Protein 8BOQ (pdb70)

InterPro domains:
  IPR000318 Nitrogenase component 1, conserved site [PS00090] (136-150)
  IPR000318 Nitrogenase component 1, conserved site [PS00699] (68-75)
  IPR000510 Nitrogenase/oxidoreductase, component 1 [PF00148] (49-447)
  IPR005974 Nitrogenase alpha chain [TIGR01284] (4-460)
  IPR010143 Nitrogenase component 1, alpha chain [PTHR43457] (7-465)
  IPR010143 Nitrogenase component 1, alpha chain [TIGR01862] (14-454)
  IPR011290 Nitrogenase iron-iron protein, alpha chain [TIGR01861] (1-514)

B-factor: mean 30.11, std 13.59, range [6.06, 196.69]

Nearest PDB structures (foldseek):
  8boq-assembly1_D  TM=1.002E+00  e=0.000E+00  Azotobacter vinelandii DJ
  8oie-assembly1_A  TM=9.974E-01  e=2.638E-89  Rhodobacter capsulatus SB 1003
  7adr-assembly1_A  TM=9.839E-01  e=3.164E-65  Azotobacter vinelandii
  5vpw-assembly1_C  TM=9.313E-01  e=4.954E-42  Clostridium pasteurianum
  9cjd-assembly1_C  TM=9.257E-01  e=2.451E-28  Azotobacter vinelandii

Solvent-accessible surface area: 67297 Å² total; per-residue (Å²): 79,69,30,55,3,117,28,0,108,84,9,83,78,11,94,124,18,0,2,54,29,12,186,55,43,61,9,19,85,7,7,0,41,10,79,78,97,3,24,0,1,4,5,13,14,2,3,10,0,5,9,0,1,4,13,30,1,0,10,1,3,34,39,1,0,2,2,0,0,0,3,30,2,29,0,0,6,6,14,11,13,44,2,3,7,1,85,59,109,13,19,6,12,15,34,7,1,0,0,13,1,45,106,142,22,42,116,180,19,1,68,127,11,0,28,62,5,0,58,37,2,6,155,23,7,83,118,11,75,47,0,1,0,2,19,0,8,0,0,28,46,33,54,13,72,1,57,48,13,2,97,64,1,40,141,99,43,119,88,7,18,2,0,5,0,34,2,9,5,19,28,7,12,0,9,1,14,0,4,62,85,2,0,40,10,1,3,88,63,12,10,36,72,38,118,26,143,64,80,10,50,32,0,0,0,0,0,1,2,22,0,11,2,0,1,10,15,17,0,16,5,7,0,84,43,0,24,5,30,34,18,7,7,1,0,0,13,3,40,0,44,22,0,25,1,0,20,117,8,76,0,0,0,1,6,20,2,10,3,0,17,10,0,0,8,31,0,54,104,101,91,35,7,3,11,4,10,3,7,0,2,0,14,68,21,0,19,31,4,0,62,24,0,0,4,10,22,57,10,59,110,58,0,127,58,8,24,68,111,23,38,71,96,12,98,31,0,4,28,13,0,58,58,11,0,97,52,52,69,0,0,0,8,2,4,8,10,41,0,1,2,0,0,41,6,0,36,101,27,0,10,4,80,1,19,0,0,9,0,37,22,0,6,12,11,1,1,2,8,0,11,3,8,2,15,91,48,5,1,1,0,0,10,0,2,13,35,0,11,57,42,0,10,118,87,34,122,10,46,0,2,0,0,10,10,9,26,0,4,23,0,19,6,52,66,12,18,22,0,5,0,57,10,0,11,12,0,2,0,11,0,0,21,4,0,0,0,0,0,25,0,0,1,3,1,16,25,8,0,3,48,59,0,2,32,16,55,6,40,106,107,129,23,72,117,21,55,26,3,0,58,15,25,38,70,57,10,7,54,154,34,62,110,83,29,134,97,30,168,94,38,87,55,16,73,23,50,55,44,8,7,48,91,22,108,142,97,166,55,94,101,84,146,128,197,104,8,86,35,76,124,12,75,43,58,1,7,5,4,3,2,4,1,18,10,4,1,0,0,0,8,1,0,11,0,4,76,44,14,4,0,0,0,0,0,2,6,4,32,3,30,21,1,1,35,4,1,0,0,4,4,9,4,18,5,70,1,1,12,0,2,2,9,88,98,4,14,115,162,32,3,36,46,48,0,48,71,0,0,40,9,0,2,29,17,19,99,99,6,69,0,0,0,0,0,3,2,6,1,2,52,41,42,56,20,90,1,81,28,8,17,131,119,6,60,98,18,36,18,137,141,106,20,92,148,63,89,20,33,8,8,17,0,75,0,23,14,15,44,20,5,5,4,20,0,6,13,17,0,2,46,5,0,0,114,72,6,6,111,88,142,61,88,48,105,54,0,0,0,6,3,5,25,19,17,8,4,4,0,139,30,0,79,73,2,7,55,61,3,99,12,126,25,4,6,1,8,33,7,60,26,0,28,2,5,11,21,35,111,13,77,16,86,10,62,1,63,0,32,10,117,40,0,67,24,0,0,11,1,98,0,0,2,0,3,11,73,11,2,2,30,80,0,0,89,50,0,75,183,121,36,150,3,68,22,40,44,10,28,4,0,3,1,0,5,1,0,3,9,3,0,21,24,0,45,139,24,22,61,72,92,9,38,108,47,0,6,82,57,7,1,21,0,1,5,9,0,30,28,1,2,19,9,4,0,16,31,29,71,0,1,0,1,1,20,0,0,19,0,0,0,1,0,1,3,1,7,2,0,2,2,48,0,6,0,0,1,0,14,7,53,37,92,131,1,80,83,1,72,21,0,102,10,0,77,141,45,6,97,42,57,3,40,0,0,15,27,5,1,1,9,18,1,7,36,26,26,117,90,116,59,32,120,22,53,0,1,0,0,1,0,2,3,1,18,7,10,8,52,56,75,12,17,8,12,9,3,18,21,0,6,0,0,29,5,6,21,22,47,29,20,12,6,0,6,22,0,0,16,16,1,0,4,34,2,0,19,28,10,0,32,19,12,13,72,84,99,51,9,10,23,1,0,5,7,18,146,164,56,44,134,38,135,48,39,71,97,1,73,55,0,8,67,20,0,17,41,34,10,9,6,0,4,7,10,18,24,105,10,2,98,56,11,0,33,48,2,3,100,2,0,55,29,42,24,2,60,72,131,31,84,63,90,70,50,49,19,62,10,14,41,0,8,0,20,12,4,0,39,18,0,86,122,94,36,82,53,2,89,105,36,45,126,136,78,7,22,40,0,7,90,3,0,58,52,35,0,26,29,8,0,25,81,12,25,67,12,125,38,9,90,68,174,138,30,80,70,32,53,2,120,29,1,99,87,9,86,78,9,93,120,18,0,2,53,28,14,196,58,45,61,12,18,87,8,9,0,36,9,81,79,94,2,25,0,1,4,5,12,15,4,10,10,0,4,9,0,1,4,12,20,0,0,10,0,4,34,37,1,0,4,1,0,0,0,2,30,2,28,0,0,7,6,12,11,14,44,2,3,6,1,82,62,109,13,13,6,10,13,35,8,1,0,0,14,1,46,108,146,19,40,121,180,21,0,68,165,12,0,52,74,5,0,72,38,2,6,171,23,7,89,126,9,72,47,0,1,0,2,20,0,7,0,0,28,44,31,56,13,70,1,55,43,14,1,98,71,1,47,144,97,42,114,92,7,17,1,0,3,1,35,2,7,5,21,32,6,10,1,20,1,14,0,3,62,86,3,0,38,9,1,3,88,63,12,11,36,74,41,116,31,147,77,97,30,111,32,0,0,0,0,0,1,3,23,0,12,2,0,1,12,15,15,0,17,5,9,0,85,40,0,25,5,31,34,16,8,6,2,0,0,12,2,40,0,45,20,0,25,1,0,20,119,8,75,0,0,0,0,6,20,1,7,3,0,18,11,0,0,11,28,0,61,98,102,91,33,5,4,11,2,10,3,7,0,1,0,13,64,20,0,17,30,4,0,61,22,0,0,6,11,27,60,12,60,106,46,0,125,54,5,26,71,98,22,40,73,97,18,97,27,0,5,26,14,0,60,54,14,0,95,52,47,66,0,0,0,7,2,5,5,10,38,0,2,1,0,0,40,6,0,37,106,27,0,11,4,93,1,16,0,0,8,0,35,17,0,8,12,15,1,1,2,6,0,13,4,6,0,19,87,48,4,0,1,0,0,11,1,3,13,36,0,11,56,40,0,10,118,77,32,122,9,46,0,2,0,0,9,9,11,28,0,2,24,0,19,7,52,69,13,20,24,0,5,0,60,9,1,11,13,0,2,0,11,0,0,22,3,0,0,0,0,0,27,1,0,0,2,1,16,23,7,0,2,47,46,0,2,33,47,45,12,36,113,122,119,32,109,106,48,71,35,4,0,112,17,21,42,65,48,11,10,53,151,33,61,114,83,28,117,108,38,180,93,41,89,53,16,73,21,48,60,41,8,6,57,89,21,112,142,99,164,49,97,100,92,204,107,7,94,34,74,121,10,73,41,60,2,8,5,4,2,2,5,3,18,6,3,1,0,0,0,7,1,1,11,0,4,74,47,13,5,0,0,0,0,0,1,7,3,30,3,29,21,1,1,36,4,1,0,0,4,5,9,4,18,6,68,1,0,12,0,2,2,9,85,106,8,10,113,171,33,2,37,44,45,0,48,73,0,0,40,9,0,2,28,16,18,101,97,7,63,0,0,0,0,0,2,2,6,0,1,49,38,43,53,16,92,1,82,28,10,15,131,118,4,60,109,22,33,19,141,137,107,23,95,148,65,89,21,35,7,8,16,0,76,0,21,12,18,35,18,4,5,4,21,0,6,12,18,0,2,49,5,0,0,120,68,0,6,82,81,146,63,86,49,104,61,0,0,0,7,3,5,26,21,15,8,4,3,0,140,30,0,77,73,1,7,53,61,4,98,14,123,24,4,7,1,7,31,8,57,26,0,26,2,4,11,22,40,107,16,74,16,84,8,64,1,63,0,37,11,117,41,0,52,27,0,0,11,0,100,1,0,3,0,4,10,68,11,2,2,29,86,0,0,86,42,1,74,190,118,40,151,3,69,21,41,35,12,26,4,0,2,1,1,2,0,0,2,10,4,0,21,20,0,48,133,23,22,62,75,93,12,37,108,45,0,5,82,61,5,1,20,0,1,4,7,0,30,26,1,2,18,8,3,0,16,34,26,70,0,1,1,2,0,19,0,0,18,0,0,0,2,0,0,2,1,6,1,0,1,2,55,0,6,0,0,1,0,13,9,55,43,81,122,2,83,80,2,73,17,0,85,12,0,78,139,35,7,96,39,55,4,44,0,0,16,25,6,1,1,10,18,1,5,34,23,25,120,95,113,58,34,126,21,55,0,1,0,0,1,0,2,3,1,18,8,10,8,46,57,92,12,17,8,13,10,4,17,22,0,5,0,0,28,4,7,22,22,46,30,20,13,6,0,5,22,0,0,16,17,0,0,5,36,3,0,19,28,9,0,27,24,12,13,61,101,93,50,10,12,24,0,0,6,6,17,141,160,58,46,132,40,124,44,43,70,67,0,83,61,0,12,67,15,0,18,39,38,9,10,6,0,4,6,11,13,28,104,10,2,96,56,6,0,36,44,2,4,90,0,0,67,29,46,21,3,68,62,122,38,80,58,92,72,49,43,18,59,10,14,43,0,8,0,20,8,4,1,46,16,0,90,126,95,35,79,50,2,89,101,49,56,127,147,74,11,18,40,0,8,94,5,0,58,55,33,0,23,28,7,0,26,78,12,25,72,12,127,39,10,90,70,165,136,32

Sequence (2188 aa):
PHHEFECSKVIPERKKHAVIKGKGETLADALPQGYLNTIPGSISERGCAYCGAKHVIGTPMKDVIHISHGPVGCTYDTWQTKRYISDNDNFQLKYTYATDVKEKHIVFGAEKLLKQNIIEAFKAFPQIKRMTIYQTCATALIGDDINAIAEEVMEEMPEVDIFVCNSPGFAGPSQQSGGHHKINIAWINQKVGTVEPEITGDHVINYVGEYNIQGDQEVMVDYFKRMGIQVLSSTFTGNGSYDGLRAMHRAHLNVLECARSAEYICNELRVRYGIPRLDIDGFGFKPLADSLRKIGMFFGIEDRAKAIIDEEVARWKPELDWYKERLMGKKVCLWPGGSKLWHWAHVIEEEMGLKVVSVYTKFGHQGDMEKGIARCCGEGTLAIDDPNELEGLEALEMLKPDIILTGKRPGEVAKKVRVPYLNAHAYHNGPYKGFEGWVRFARDIYNAIYSPIHQLSGIDITKDNAPEWGNGFRTRQMLSDGNLSDAVRNSETLRQYTGGYDSVSSKLREREYPAFERKTCEVKEKGRVGTINPIFTCQPAGAQFVSIGIKDCIGIVHGGQGCVMFVRLIFSQHYKESFELASSSLHEDGAVFGACGRVEEAVDVLLSRYPDVKVVPIITTCSTEIIGDDVDGVIKKLNEGLLKEKFPDREVHLIAMHTPSFVGSMISGYDVAVRDVVRHFAKREAPNDKINLLTGWVNPGDVKELKHLLGEMDIEANVLFEIESFDSPILPDGSAVSHGNTTIEDLIDTGNARATFALNRYEGTKAAEYLQKKFEIPAIIGPTPIGIRNTDIFLQNLKKATGKPIPQSLAHERGVAIDALADLTHMFLAEKRVAIYGAPDLVIGLAEFCLDLEMKPVLLLLGDDNSKYVDDPRIKALQENVDYGMEIVTNADFWELENRIKNEGLELDLILGHSKGRFISIDYNIPMLRVGFPTYDRAGLFRYPTVGYGGAIWLAEQMANTLFADMEHHKKNKEWVLNVWVEAPVHPMDARIDELTDYIMKNCLWQFHSRSWDRERQNAEILKKTKELLCGEPVDLSTSHDRCYWVDAVCLADDYREHYPWINSMSKEEIGSLMQGLKDRMDYLTITGSLNEELSDKHYPHHEFECSKVIPERKKHAVIKGKGETLADALPQGYLNTIPGSISERGCAYCGAKHVIGTPMKDVIHISHGPVGCTYDTWQTKRYISDNDNFQLKYTYATDVKEKHIVFGAEKLLKQNIIEAFKAFPQIKRMTIYQTCATALIGDDINAIAEEVMEEMPEVDIFVCNSPGFAGPSQQSGGHHKINIAWINQKVGTVEPEITGDHVINYVGEYNIQGDQEVMVDYFKRMGIQVLSTFTGNGSYDGLRAMHRAHLNVLECARSAEYICNELRVRYGIPRLDIDGFGFKPLADSLRKIGMFFGIEDRAKAIIDEEVARWKPELDWYKERLMGKKVCLWPGGSKLWHWAHVIEEEMGLKVVSVYTKFGHQGDMEKGIARCGEGTLAIDDPNELEGLEALEMLKPDIILTGKRPGEVAKKVRVPYLNAHAYHNGPYKGFEGWVRFARDIYNAIYSPIHQLSGIDITKDNAPEWGNGFRTRQMLSDGNLSDAVRNSETLRQYTGGYDSVSKLREREYPAFETCEVKEKGRVGTINPIFTCQPAGAQFVSIGIKDCIGIVHGGQGCVMFVRLIFSQHYKESFELASSSLHEDGAVFGACGRVEEAVDVLLSRYPDVKVVPIITTCSTEIIGDDVDGVIKKLNEGLLKEKFPDREVHLIAMHTPSFVGSMISGYDVAVRDVVRHFAKREAPNDKINLLTGWVNPGDVKELKHLLGEMDIEANVLFEIESFDSPILPDGSAVSHGNTTIEDLIDTGNARATFALNRYEGTKAAEYLQKKFEIPAIIGPTPIGIRNTDIFLQNLKKATGKPIPQSLAHERGVAIDALADLTHMFLAEKRVAIYGAPDLVIGLAEFCLDLEMKPVLLLLGDDNSKYVDDPRIKALQENVDYGMEIVTNADFWELENRIKNEGLELDLILGHSKGRFISIDYNIPMLRVGFPTYDRAGLFRYPTVGYGGAIWLAEQMANTLFADMEHHKKNKEWVLNVWVEAPVHPMDARIDELTDYIMKNCLWQFHSRSWDRERQNAEILKKTKELLCGEPVDLSTSHDRCYWVDAVCLADDYREHYPWINSMSKEEIGSLMQGLKDRMDYLTITGSLNEELSDKHY

Radius of gyration: 40.77 Å; Cα contacts (8 Å, |Δi|>4): 4956; chains: 6; bounding box: 116×94×98 Å

Secondary structure (DSSP, 8-state):
-B---GGGTTSGGGGGGEEE--TT--TTT-----S-PPPTTS-B----HHIIIIIIIITT-TTSEEEEES-HHHHHTTTT---B--TTTTHHHH--EE----THHHHH-SHHHHHHHHHHHHHH-TT--EEEEEE-HHHHHHT--HHHHHHHHHHH-TT-EEEEE---TTSSSSSHHHHHHHHHHHHHHTTTS-PPPP-SS-EEEEEEE--BTTHHHHHHHHHHTTT-EEEEEEETT--HHHHTTGGG-SEEEES-HHHHHHHHHHHHHHH---EEE---SSHHHHHHHHHHHHHHHT-HHHHHHHHHHHHHHHHHHHHHHHHHHTT-EEEE--SSTHHHHHTTHHHHHH--EEEEEEESS--HHHHHHHHHHS-TT-EEEES-BHHHHHHHHHHH--SEEEE-HHHHHHHHHTT--EEETTT-SS---SHHHHHHHHHHHHHHHHT-HHHHHHT--TT-TT-----SS---HHHHHSTT--HHHHH-SS-------S-SSHHHHT---------/-EEEEE-S-SSEES-S---HHHHHHHHHHTBTTB--EEES-THHHHHHHHHHHHHHS-----EE----HHHHHH--HHHHHHHHHHHHTT-TT--EEEEEE-HHHHHHT--HHHHHHHHHHTHHHHT-TTS--EEEEE---TTSS-HHHHHHHHHHHHHHHH---SS--SPEEEE--S--HHHHHHHHHHHHHHT--EEEE---GGGS----TT--------B-HHHHHGGGG-SEEEES-HHHHHHHHHHHHHHH---EEE----BSHHHHHHHHHHHHHHH-----HHHHHHHHHHHHHHHTTIIIIITT-EEEE-SSHHHHHHHHHHHHHTT-EEEEEEE-S--TTGGG-HHHHHHHHH--S-EEEEET--THHHHHHHHHS----SEEEE-GGGHHHHHHTT--EEE-SS---SSSSGGGS-SSHHHHHHHHHHHHHHHHHHHHHHHTSSGGGTT--/------TTHHHHHHHHHHHHHH--TT--SSHHHHHHHHHHHHHHHHHHHHTPPPP-SSHHHHHHHHHHHHHHHHHHHHSGGGGGS-HHHHHHHHHHHHHHHHIIIIIT---TTTT-S--/-B---GGGTTSGGGGGGEEE--TT--TTT-----SPPPPTTS-BS---HHIIIIIIIITT-TTSEEEEES-HHHHHTTSS---B--TTTTHHHH--EE----THHHHH-SHHHHHHHHHHHHHH-TT--EEEEEE-HHHHHHT--HHHHHHHHHHH-TT-EEEEE---TTSSSSTHHHHHHHHHHHHHHTTTS-PPPP-SS-EEEEEEE--BTTHHHHHHHHHHHTT-EEEEEEETT--HHHHTTGGG-SEEEES-HHHHHHHHHHHHHHH---EEE---BSHHHHHHHHHHHHHHHT-HHHHHHHHHHHHHHHHHHHHHHHHHHTT-EEEE-SSSTHHHHHTTHHHHHH--EEEEEEESS--HHHHHHHHHHSPTT-EEEES-BHHHHHHHHHHH--SEEEE-HHHHHHHHHTT--EEETTT-SS---SHHHHHHHHHHHHHHHHT-HHHHHHT--TT-TT------S---HHHHHSTT--HHHHT-SS-------S-SSHHHHH-------/-EEEEE-S-SSEES-S---HHHHHHHHHHTBTTB--EEES-THHHHHHHHHHHHHHS-----EE----HHHHHH--HHHHHHHHHHHHTT-TT--EEEEEE-HHHHHTT--HHHHHHHHHHTHHHHH-TTS--EEEEE---TTSS-HHHHHHHHHHHHHHHH---SS--SPEEEE--S--HHHHHHHHHHHHHHT--EEEE---GGGS----TT--------B-HHHHHHGGG-SEEEES-HHHHHHHHHHHHHHH---EEE----BSHHHHHHHHHHHHHHH-PPPPHHHHHHHHHHHHHHHTTIIIIITT-EEEE-SSHHHHHHHHHHHHHTT-EEEEEEE-S--TTGGG-HHHHHHHHH--S-EEEEES--THHHHHHHHHS----SEEEE-GGGHHHHHHTT--EEE-SS---SSSSGGGS-SSHHHHHHHHHHHHHHHHHHHHHHHTSSGGGTT--/-PPP--TTHHHHHHHHHHHHHH--GGG-SSHHHHHHHHHHHHHHHHHHHTT------SHHHHHHHHHHHHHHHHHHHHSGGGGGS-HHHHHHHHHHHHHHHHIIIIIS---GGGG-S--

CATH classification: 3.40.50.1980

Organism: Azotobacter vinelandii (NCBI:txid354)

Structure (mmCIF, N/CA/C/O backbone):
data_8BOQ
#
_entry.id   8BOQ
#
_cell.length_a   109.969
_cell.length_b   151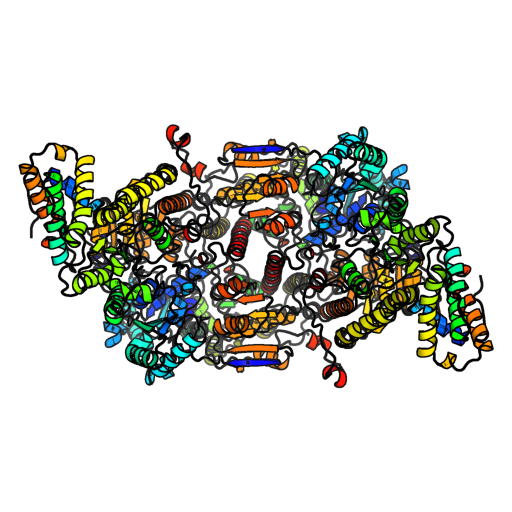.048
_cell.length_c   158.863
_cell.angle_alpha   90.000
_cell.angle_beta   90.000
_cell.angle_gamma   90.000
#
_symmetry.space_group_name_H-M   'P 21 21 21'
#
loop_
_entity.id
_entity.type
_entity.pdbx_description
1 polymer 'Nitrogenase protein alpha chain'
2 polymer 'Fe-only nitrogenase, beta subunit'
3 polymer 'Nitrogenase iron-iron protein delta chain'
4 non-polymer 'FeFe cofactor'
5 non-polymer '3-HYDROXY-3-CARBOXY-ADIPIC ACID'
6 non-polymer 'FE(8)-S(7) CLUSTER'
7 non-polymer 'OXYGEN ATOM'
8 non-polymer 'HYDROSULFURIC ACID'
9 non-polymer 'MAGNESIUM ION'
10 water water
#
loop_
_atom_site.group_PDB
_atom_site.id
_atom_site.type_symbol
_atom_site.label_atom_id
_atom_site.label_alt_id
_atom_site.label_comp_id
_atom_site.label_asym_id
_atom_site.label_entity_id
_atom_site.label_seq_id
_atom_site.pdbx_PDB_ins_code
_atom_site.Cartn_x
_atom_site.Cartn_y
_atom_site.Cartn_z
_atom_site.occupancy
_atom_site.B_iso_or_equiv
_atom_site.auth_seq_id
_atom_site.auth_comp_id
_atom_site.auth_asym_id
_atom_site.auth_atom_id
_atom_site.pdbx_PDB_model_num
ATOM 1 N N . PRO A 1 1 ? -27.107 24.464 59.776 1.000 37.034 2 PRO A N 1
ATOM 2 C CA . PRO A 1 1 ? -27.995 24.667 58.622 1.000 35.168 2 PRO A CA 1
ATOM 3 C C . PRO A 1 1 ? -27.443 24.031 57.353 1.000 32.642 2 PRO A C 1
ATOM 4 O O . PRO A 1 1 ? -26.262 23.729 57.292 1.000 31.391 2 PRO A O 1
ATOM 8 N N . HIS A 1 2 ? -28.302 23.892 56.333 1.000 32.491 3 HIS A N 1
ATOM 9 C CA . HIS A 1 2 ? -27.900 23.360 55.046 1.000 31.727 3 HIS A CA 1
ATOM 10 C C . HIS A 1 2 ? -26.863 24.282 54.417 1.000 33.217 3 HIS A C 1
ATOM 11 O O . HIS A 1 2 ? -26.754 25.440 54.805 1.000 33.722 3 HIS A O 1
ATOM 18 N N . HIS A 1 3 ? -26.078 23.738 53.477 1.000 35.766 4 HIS A N 1
ATOM 19 C CA . HIS A 1 3 ? -25.007 24.487 52.834 1.000 36.133 4 HIS A CA 1
ATOM 20 C C . HIS A 1 3 ? -25.060 24.255 51.329 1.000 35.259 4 HIS A C 1
ATOM 21 O O . HIS A 1 3 ? -25.203 23.121 50.875 1.000 37.296 4 HIS A O 1
ATOM 28 N N . GLU A 1 4 ? -24.965 25.357 50.575 1.000 35.232 5 GLU A N 1
ATOM 29 C CA . GLU A 1 4 ? -24.890 25.316 49.125 1.000 33.739 5 GLU A CA 1
ATOM 30 C C . GLU A 1 4 ? -23.455 25.609 48.695 1.000 31.527 5 GLU A C 1
ATOM 31 O O . GLU A 1 4 ? -22.786 26.448 49.293 1.000 31.478 5 GLU A O 1
ATOM 37 N N . PHE A 1 5 ? -22.988 24.880 47.675 1.000 29.904 6 PHE A N 1
ATOM 38 C CA . PHE A 1 5 ? -21.677 25.100 47.089 1.000 28.715 6 PHE A CA 1
ATOM 39 C C . PHE A 1 5 ? -21.851 26.040 45.899 1.000 29.298 6 PHE A C 1
ATOM 40 O O . PHE A 1 5 ? -22.830 25.937 45.156 1.000 29.345 6 PHE A O 1
ATOM 48 N N . GLU A 1 6 ? -20.901 26.958 45.714 1.000 29.702 7 GLU A N 1
ATOM 49 C CA . GLU A 1 6 ? -20.892 27.739 44.487 1.000 31.883 7 GLU A CA 1
ATOM 50 C C . GLU A 1 6 ? -21.113 26.815 43.293 1.000 27.549 7 GLU A C 1
ATOM 51 O O . GLU A 1 6 ? -21.987 27.074 42.484 1.000 27.789 7 GLU A O 1
ATOM 57 N N . CYS A 1 7 ? -20.318 25.744 43.186 1.000 27.206 8 CYS A N 1
ATOM 58 C CA . CYS A 1 7 ? -20.269 24.914 41.982 1.000 27.158 8 CYS A CA 1
ATOM 59 C C . CYS A 1 7 ? -21.569 24.139 41.739 1.000 26.103 8 CYS A C 1
ATOM 60 O O . CYS A 1 7 ? -21.760 23.612 40.640 1.000 28.122 8 CYS A O 1
ATOM 63 N N . SER A 1 8 ? -22.449 24.068 42.753 1.000 26.197 9 SER A N 1
ATOM 64 C CA . SER A 1 8 ? -23.699 23.325 42.655 1.000 27.670 9 SER A CA 1
ATOM 65 C C . SER A 1 8 ? -24.942 24.228 42.759 1.000 30.078 9 SER A C 1
ATOM 66 O O . SER A 1 8 ? -26.066 23.730 42.843 1.000 28.487 9 SER A O 1
ATOM 69 N N . LYS A 1 9 ? -24.771 25.555 42.696 1.000 34.012 10 LYS A N 1
ATOM 70 C CA . LYS A 1 9 ? -25.915 26.467 42.646 1.000 35.693 10 LYS A CA 1
ATOM 71 C C . LYS A 1 9 ? -26.843 26.087 41.492 1.000 32.914 10 LYS A C 1
ATOM 72 O O . LYS A 1 9 ? -28.062 26.033 41.666 1.000 34.029 10 LYS A O 1
ATOM 78 N N . VAL A 1 10 ? -26.261 25.728 40.340 1.000 30.879 11 VAL A N 1
ATOM 79 C CA . VAL A 1 10 ? -27.043 25.359 39.171 1.000 30.406 11 VAL A CA 1
ATOM 80 C C . VAL A 1 10 ? -27.796 24.041 39.354 1.000 33.033 11 VAL A C 1
ATOM 81 O O . VAL A 1 10 ? -28.645 23.733 38.523 1.000 37.265 11 VAL A O 1
ATOM 85 N N . ILE A 1 11 ? -27.486 23.251 40.393 1.000 31.615 12 ILE A N 1
ATOM 86 C CA . ILE A 1 11 ? -28.238 22.035 40.686 1.000 30.313 12 ILE A CA 1
ATOM 87 C C . ILE A 1 11 ? -28.669 22.105 42.148 1.000 30.696 12 ILE A C 1
ATOM 88 O O . ILE A 1 11 ? -28.108 21.443 43.020 1.000 28.622 12 ILE A O 1
ATOM 93 N N . PRO A 1 12 ? -29.701 22.929 42.458 1.000 31.483 13 PRO A N 1
ATOM 94 C CA . PRO A 1 12 ? -29.966 23.340 43.841 1.000 31.324 13 PRO A CA 1
ATOM 95 C C . PRO A 1 12 ? -30.467 22.196 44.725 1.000 29.286 13 PRO A C 1
ATOM 96 O O . PRO A 1 12 ? -30.480 22.314 45.948 1.000 27.422 13 PRO A O 1
ATOM 100 N N . GLU A 1 13 ? -30.852 21.078 44.093 1.000 30.955 14 GLU A N 1
ATOM 101 C CA . GLU A 1 13 ? -31.212 19.863 44.809 1.000 32.956 14 GLU A CA 1
ATOM 102 C C . GLU A 1 13 ? -30.056 19.447 45.733 1.000 32.509 14 GLU A C 1
ATOM 103 O O . GLU A 1 13 ? -30.303 18.858 46.786 1.000 34.372 14 GLU A O 1
ATOM 109 N N . ARG A 1 14 ? -28.817 19.850 45.400 1.000 27.990 15 ARG A N 1
ATOM 110 C CA . ARG A 1 14 ? -27.632 19.463 46.157 1.000 26.109 15 ARG A CA 1
ATOM 111 C C . ARG A 1 14 ? -27.618 20.093 47.551 1.000 27.521 15 ARG A C 1
ATOM 112 O O . ARG A 1 14 ? -26.957 19.579 48.467 1.000 24.192 15 ARG A O 1
ATOM 120 N N . LYS A 1 15 ? -28.310 21.229 47.710 1.000 29.705 16 LYS A N 1
ATOM 121 C CA . LYS A 1 15 ? -28.273 21.963 48.967 1.000 31.511 16 LYS A CA 1
ATOM 122 C C . LYS A 1 15 ? -28.826 21.088 50.092 1.000 29.453 16 LYS A C 1
ATOM 123 O O . LYS A 1 15 ? -28.473 21.267 51.251 1.000 33.327 16 LYS A O 1
ATOM 129 N N . LYS A 1 16 ? -29.678 20.123 49.736 1.000 30.424 17 LYS A N 1
ATOM 130 C CA . LYS A 1 16 ? -30.330 19.243 50.698 1.000 30.846 17 LYS A CA 1
ATOM 131 C C . LYS A 1 16 ? -29.378 18.181 51.244 1.000 28.714 17 LYS A C 1
ATOM 132 O O . LYS A 1 16 ? -29.676 17.555 52.258 1.000 27.014 17 LYS A O 1
ATOM 138 N N . HIS A 1 17 ? -28.230 18.000 50.579 1.000 28.386 18 HIS A N 1
ATOM 139 C CA . HIS A 1 17 ? -27.303 16.925 50.888 1.000 26.378 18 HIS A CA 1
ATOM 140 C C . HIS A 1 17 ? -26.102 17.415 51.683 1.000 27.170 18 HIS A C 1
ATOM 141 O O . HIS A 1 17 ? -25.184 16.627 51.920 1.000 26.675 18 HIS A O 1
ATOM 148 N N . ALA A 1 18 ? -26.097 18.686 52.112 1.000 26.127 19 ALA A N 1
ATOM 149 C CA . ALA A 1 18 ? -24.977 19.187 52.897 1.000 27.159 19 ALA A CA 1
ATOM 150 C C . ALA A 1 18 ? -25.478 20.037 54.061 1.000 29.119 19 ALA A C 1
ATOM 151 O O . ALA A 1 18 ? -26.404 20.828 53.901 1.000 30.160 19 ALA A O 1
ATOM 153 N N . VAL A 1 19 ? -24.878 19.852 55.242 1.000 29.101 20 VAL A N 1
ATOM 154 C CA . VAL A 1 19 ? -25.136 20.748 56.357 1.000 30.414 20 VAL A CA 1
ATOM 155 C C . VAL A 1 19 ? -23.827 21.090 57.061 1.000 30.284 20 VAL A C 1
ATOM 156 O O . VAL A 1 19 ? -22.914 20.276 57.133 1.000 30.291 20 VAL A O 1
ATOM 160 N N . ILE A 1 20 ? -23.750 22.338 57.543 1.000 33.709 21 ILE A N 1
ATOM 161 C CA . ILE A 1 20 ? -22.777 22.763 58.536 1.000 34.070 21 ILE A CA 1
ATOM 162 C C . ILE A 1 20 ? -23.418 22.675 59.923 1.000 34.736 21 ILE A C 1
ATOM 163 O O . ILE A 1 20 ? -24.469 23.264 60.157 1.000 35.942 21 ILE A O 1
ATOM 168 N N . LYS A 1 21 ? -22.780 21.941 60.842 1.000 33.747 22 LYS A N 1
ATOM 169 C CA . LYS A 1 21 ? -23.315 21.766 62.182 1.000 33.951 22 LYS A CA 1
ATOM 170 C C . LYS A 1 21 ? -23.277 23.124 62.887 1.000 37.309 22 LYS A C 1
ATOM 171 O O . LYS A 1 21 ? -22.209 23.615 63.251 1.000 37.909 22 LYS A O 1
ATOM 177 N N . GLY A 1 22 ? -24.461 23.738 63.030 1.000 38.991 23 GLY A N 1
ATOM 178 C CA . GLY A 1 22 ? -24.574 25.107 63.496 1.000 42.047 23 GLY A CA 1
ATOM 179 C C . GLY A 1 22 ? -24.525 25.201 65.016 1.000 41.539 23 GLY A C 1
ATOM 180 O O . GLY A 1 22 ? -24.722 24.207 65.703 1.000 40.153 23 GLY A O 1
ATOM 181 N N . LYS A 1 23 ? -24.261 26.408 65.524 1.000 44.815 24 LYS A N 1
ATOM 182 C CA . LYS A 1 23 ? -24.203 26.631 66.959 1.000 48.936 24 LYS A CA 1
ATOM 183 C C . LYS A 1 23 ? -25.548 26.210 67.556 1.000 46.785 24 LYS A C 1
ATOM 184 O O . LYS A 1 23 ? -26.593 26.634 67.082 1.000 43.755 24 LYS A O 1
ATOM 190 N N . GLY A 1 24 ? -25.515 25.297 68.530 1.000 45.577 25 GLY A N 1
ATOM 191 C CA . GLY A 1 24 ? -26.703 24.920 69.275 1.000 45.719 25 GLY A CA 1
ATOM 192 C C . GLY A 1 24 ? -27.672 24.034 68.492 1.000 45.010 25 GLY A C 1
ATOM 193 O O . GLY A 1 24 ? -28.713 23.672 69.025 1.000 49.095 25 GLY A O 1
ATOM 194 N N . GLU A 1 25 ? -27.346 23.690 67.237 1.000 43.882 26 GLU A N 1
ATOM 195 C CA . GLU A 1 25 ? -28.200 22.823 66.439 1.000 41.828 26 GLU A CA 1
ATOM 196 C C . GLU A 1 25 ? -28.131 21.392 66.960 1.000 38.062 26 GLU A C 1
ATOM 197 O O . GLU A 1 25 ? -27.077 20.942 67.386 1.000 44.102 26 GLU A O 1
ATOM 203 N N . THR A 1 26 ? -29.261 20.689 66.903 1.000 33.657 27 THR A N 1
ATOM 204 C CA . THR A 1 26 ? -29.323 19.270 67.207 1.000 33.291 27 THR A CA 1
ATOM 205 C C . THR A 1 26 ? -29.683 18.492 65.937 1.000 31.082 27 THR A C 1
ATOM 206 O O . THR A 1 26 ? -29.954 19.072 64.883 1.000 27.956 27 THR A O 1
ATOM 210 N N . LEU A 1 27 ? -29.750 17.163 66.081 1.000 30.277 28 LEU A N 1
ATOM 211 C CA . LEU A 1 27 ? -30.117 16.267 64.991 1.000 31.055 28 LEU A CA 1
ATOM 212 C C . LEU A 1 27 ? -31.546 16.506 64.509 1.000 33.285 28 LEU A C 1
ATOM 213 O O . LEU A 1 27 ? -31.881 16.064 63.408 1.000 31.418 28 LEU A O 1
ATOM 218 N N . ALA A 1 28 ? -32.376 17.165 65.344 1.000 33.166 29 ALA A N 1
ATOM 219 C CA . ALA A 1 28 ? -33.760 17.438 64.990 1.000 32.064 29 ALA A CA 1
ATOM 220 C C . ALA A 1 28 ? -33.859 18.732 64.187 1.000 32.510 29 ALA A C 1
ATOM 221 O O . ALA A 1 28 ? -34.911 18.989 63.618 1.000 31.604 29 ALA A O 1
ATOM 223 N N . ASP A 1 29 ? -32.767 19.510 64.100 1.000 33.162 30 ASP A N 1
ATOM 224 C CA . ASP A 1 29 ? -32.774 20.785 63.392 1.000 34.078 30 ASP A CA 1
ATOM 225 C C . ASP A 1 29 ? -32.386 20.617 61.921 1.000 34.525 30 ASP A C 1
ATOM 226 O O . ASP A 1 29 ? -33.048 21.189 61.062 1.000 32.441 30 ASP A O 1
ATOM 231 N N . ALA A 1 30 ? -31.323 19.841 61.626 1.000 33.537 31 ALA A N 1
ATOM 232 C CA . ALA A 1 30 ? -30.837 19.675 60.260 1.000 31.481 31 ALA A CA 1
ATOM 233 C C . ALA A 1 30 ? -30.141 18.323 60.078 1.000 31.227 31 ALA A C 1
ATOM 234 O O . ALA A 1 30 ? -29.380 17.868 60.931 1.000 30.646 31 ALA A O 1
ATOM 236 N N . LEU A 1 31 ? -30.387 17.702 58.921 1.000 30.693 32 LEU A N 1
ATOM 237 C CA . LEU A 1 31 ? -29.771 16.430 58.565 1.000 29.883 32 LEU A CA 1
ATOM 238 C C . LEU A 1 31 ? -29.761 16.333 57.045 1.000 27.063 32 LEU A C 1
ATOM 239 O O . LEU A 1 31 ? -30.781 16.638 56.423 1.000 27.087 32 LEU A O 1
ATOM 244 N N . PRO A 1 32 ? -28.631 15.950 56.402 1.000 25.510 33 PRO A N 1
ATOM 245 C CA . PRO A 1 32 ? -28.580 15.868 54.944 1.000 23.538 33 PRO A CA 1
ATOM 246 C C . PRO A 1 32 ? -29.518 14.763 54.476 1.000 24.292 33 PRO A C 1
ATOM 247 O O . PRO A 1 32 ? -29.857 13.844 55.226 1.000 23.413 33 PRO A O 1
ATOM 251 N N . GLN A 1 33 ? -29.998 14.904 53.249 1.000 24.903 34 GLN A N 1
ATOM 252 C CA . GLN A 1 33 ? -30.635 13.800 52.571 1.000 26.158 34 GLN A CA 1
ATOM 253 C C . GLN A 1 33 ? -29.563 12.737 52.361 1.000 26.091 34 GLN A C 1
ATOM 254 O O . GLN A 1 33 ? -28.368 13.048 52.455 1.000 24.138 34 GLN A O 1
ATOM 260 N N . GLY A 1 34 ? -30.024 11.495 52.145 1.000 25.302 35 GLY A N 1
ATOM 261 C CA . GLY A 1 34 ? -29.154 10.348 51.951 1.000 25.423 35 GLY A CA 1
ATOM 262 C C . GLY A 1 34 ? -29.895 9.211 51.259 1.000 24.896 35 GLY A C 1
ATOM 263 O O . GLY A 1 34 ? -31.108 9.146 51.346 1.000 24.337 35 GLY A O 1
ATOM 264 N N . TYR A 1 35 ? -29.155 8.366 50.538 1.000 25.033 36 TYR A N 1
ATOM 265 C CA . TYR A 1 35 ? -29.691 7.208 49.832 1.000 25.740 36 TYR A CA 1
ATOM 266 C C . TYR A 1 35 ? -30.752 7.635 48.813 1.000 25.009 36 TYR A C 1
ATOM 267 O O . TYR A 1 35 ? -31.766 6.961 48.659 1.000 26.138 36 TYR A O 1
ATOM 276 N N . LEU A 1 36 ? -30.508 8.733 48.085 1.000 23.290 37 LEU A N 1
ATOM 277 C CA . LEU A 1 36 ? -31.352 9.117 46.963 1.000 23.779 37 LEU A CA 1
ATOM 278 C C . LEU A 1 36 ? -30.620 8.793 45.666 1.000 22.955 37 LEU A C 1
ATOM 279 O O . LEU A 1 36 ? -29.457 8.381 45.680 1.000 24.357 37 LEU A O 1
ATOM 284 N N . ASN A 1 37 ? -31.302 9.025 44.545 1.000 22.031 38 ASN A N 1
ATOM 285 C CA . ASN A 1 37 ? -30.713 8.821 43.235 1.000 23.511 38 ASN A CA 1
ATOM 286 C C . ASN A 1 37 ? -29.558 9.802 43.039 1.000 22.112 38 ASN A C 1
ATOM 287 O O . ASN A 1 37 ? -29.472 10.842 43.695 1.000 20.170 38 ASN A O 1
ATOM 292 N N . THR A 1 38 ? -28.662 9.432 42.122 1.000 20.325 39 THR A N 1
ATOM 293 C CA . THR A 1 38 ? -27.529 10.264 41.763 1.000 20.608 39 THR A CA 1
ATOM 294 C C . THR A 1 38 ? -27.938 11.211 40.640 1.000 19.613 39 THR A C 1
ATOM 295 O O . THR A 1 38 ? -28.731 10.835 39.772 1.000 20.956 39 THR A O 1
ATOM 299 N N . ILE A 1 39 ? -27.339 12.413 40.662 1.000 20.114 40 ILE A N 1
ATOM 300 C CA . ILE A 1 39 ? -27.492 13.398 39.596 1.000 20.811 40 ILE A CA 1
ATOM 301 C C . ILE A 1 39 ? -26.566 13.029 38.445 1.000 19.991 40 ILE A C 1
ATOM 302 O O . ILE A 1 39 ? -25.341 13.061 38.595 1.000 21.592 40 ILE A O 1
ATOM 307 N N . PRO A 1 40 ? -27.099 12.707 37.251 1.000 20.019 41 PRO A N 1
ATOM 308 C CA . PRO A 1 40 ? -26.240 12.411 36.115 1.000 21.400 41 PRO A CA 1
ATOM 309 C C . PRO A 1 40 ? -25.311 13.586 35.797 1.000 21.812 41 PRO A C 1
ATOM 310 O O . PRO A 1 40 ? -25.709 14.735 35.917 1.000 23.659 41 PRO A O 1
ATOM 314 N N . GLY A 1 41 ? -24.061 13.290 35.428 1.000 21.898 42 GLY A N 1
ATOM 315 C CA . GLY A 1 41 ? -23.140 14.280 34.893 1.000 20.066 42 GLY A CA 1
ATOM 316 C C . GLY A 1 41 ? -22.471 15.105 35.987 1.000 20.594 42 GLY A C 1
ATOM 317 O O . GLY A 1 41 ? -21.658 15.975 35.669 1.000 22.952 42 GLY A O 1
ATOM 318 N N . SER A 1 42 ? -22.786 14.801 37.259 1.000 18.597 43 SER A N 1
ATOM 319 C CA . SER A 1 42 ? -22.263 15.532 38.398 1.000 18.249 43 SER A CA 1
ATOM 320 C C . SER A 1 42 ? -20.794 15.223 38.678 1.000 17.600 43 SER A C 1
ATOM 321 O O . SER A 1 42 ? -20.125 16.025 39.332 1.000 18.771 43 SER A O 1
ATOM 324 N N . ILE A 1 43 ? -20.324 14.054 38.224 1.000 17.605 44 ILE A N 1
ATOM 325 C CA . ILE A 1 43 ? -19.037 13.476 38.615 1.000 18.917 44 ILE A CA 1
ATOM 326 C C . ILE A 1 43 ? -19.016 13.193 40.126 1.000 18.253 44 ILE A C 1
ATOM 327 O O . ILE A 1 43 ? -18.025 13.440 40.811 1.000 17.867 44 ILE A O 1
ATOM 332 N N . SER A 1 44 ? -20.134 12.611 40.587 1.000 18.344 45 SER A N 1
ATOM 333 C CA . SER A 1 44 ? -20.296 11.868 41.828 1.000 18.713 45 SER A CA 1
ATOM 334 C C . SER A 1 44 ? -19.169 10.854 42.015 1.000 18.370 45 SER A C 1
ATOM 335 O O . SER A 1 44 ? -18.687 10.248 41.049 1.000 16.897 45 SER A O 1
ATOM 338 N N . GLU A 1 45 ? -18.820 10.637 43.294 1.000 18.769 46 GLU A N 1
ATOM 339 C CA . GLU A 1 45 ? -17.826 9.649 43.698 1.000 18.736 46 GLU A CA 1
ATOM 340 C C . GLU A 1 45 ? -18.368 8.203 43.709 1.000 18.301 46 GLU A C 1
ATOM 341 O O . GLU A 1 45 ? -17.597 7.263 43.898 1.000 16.813 46 GLU A O 1
ATOM 347 N N . ARG A 1 46 ? -19.668 8.003 43.431 1.000 17.496 47 ARG A N 1
ATOM 348 C CA . ARG A 1 46 ? -20.370 6.752 43.680 1.000 18.281 47 ARG A CA 1
ATOM 349 C C . ARG A 1 46 ? -19.992 5.649 42.688 1.000 18.331 47 ARG A C 1
ATOM 350 O O . ARG A 1 46 ? -19.644 5.914 41.530 1.000 16.925 47 ARG A O 1
ATOM 358 N N . GLY A 1 47 ? -20.128 4.405 43.193 1.000 18.051 48 GLY A N 1
ATOM 359 C CA . GLY A 1 47 ? -20.030 3.177 42.408 1.000 18.631 48 GLY A CA 1
ATOM 360 C C . GLY A 1 47 ? -21.392 2.506 42.236 1.000 17.261 48 GLY A C 1
ATOM 361 O O . GLY A 1 47 ? -22.408 3.115 42.536 1.000 18.540 48 GLY A O 1
ATOM 362 N N . CYS A 1 48 ? -21.398 1.258 41.738 1.000 16.836 49 CYS A N 1
ATOM 363 C CA . CYS A 1 48 ? -22.630 0.536 41.439 1.000 16.397 49 CYS A CA 1
ATOM 364 C C . CYS A 1 48 ? -22.989 -0.442 42.565 1.000 17.020 49 CYS A C 1
ATOM 365 O O . CYS A 1 48 ? -22.285 -0.570 43.573 1.000 17.224 49 CYS A O 1
ATOM 368 N N . ALA A 1 49 ? -24.157 -1.083 42.425 1.000 16.707 50 ALA A N 1
ATOM 369 C CA . ALA A 1 49 ? -24.650 -2.005 43.435 1.000 17.667 50 ALA A CA 1
ATOM 370 C C . ALA A 1 49 ? -23.985 -3.388 43.317 1.000 17.656 50 ALA A C 1
ATOM 371 O O . ALA A 1 49 ? -24.037 -4.171 44.254 1.000 20.145 50 ALA A O 1
ATOM 373 N N . TYR A 1 50 ? -23.320 -3.686 42.195 1.000 17.062 51 TYR A N 1
ATOM 374 C CA . TYR A 1 50 ? -22.477 -4.870 42.098 1.000 16.928 51 TYR A CA 1
ATOM 375 C C . TYR A 1 50 ? -21.244 -4.672 42.975 1.000 18.275 51 TYR A C 1
ATOM 376 O O . TYR A 1 50 ? -20.825 -5.591 43.690 1.000 18.373 51 TYR A O 1
ATOM 385 N N . CYS A 1 51 ? -20.708 -3.439 42.945 1.000 18.065 52 CYS A N 1
ATOM 386 C CA . CYS A 1 51 ? -19.593 -3.050 43.796 1.000 15.301 52 CYS A CA 1
ATOM 387 C C . CYS A 1 51 ? -19.943 -3.339 45.244 1.000 13.924 52 CYS A C 1
ATOM 388 O O . CYS A 1 51 ? -19.158 -3.914 45.955 1.000 12.899 52 CYS A O 1
ATOM 391 N N . GLY A 1 52 ? -21.132 -2.947 45.682 1.000 13.692 53 GLY A N 1
ATOM 392 C CA . GLY A 1 52 ? -21.491 -3.017 47.090 1.000 14.103 53 GLY A CA 1
ATOM 393 C C . GLY A 1 52 ? -21.630 -4.464 47.558 1.000 14.426 53 GLY A C 1
ATOM 394 O O . GLY A 1 52 ? -21.191 -4.835 48.644 1.000 13.345 53 GLY A O 1
ATOM 395 N N . ALA A 1 53 ? -22.199 -5.281 46.675 1.000 15.237 54 ALA A N 1
ATOM 396 C CA . ALA A 1 53 ? -22.495 -6.660 46.973 1.000 15.729 54 ALA A CA 1
ATOM 397 C C . ALA A 1 53 ? -21.236 -7.506 46.780 1.000 15.138 54 ALA A C 1
ATOM 398 O O . ALA A 1 53 ? -20.745 -8.093 47.743 1.000 16.118 54 ALA A O 1
ATOM 400 N N . LYS A 1 54 ? -20.700 -7.523 45.547 1.000 15.969 55 LYS A N 1
ATOM 401 C CA . LYS A 1 54 ? -19.597 -8.397 45.181 1.000 15.721 55 LYS A CA 1
ATOM 402 C C . LYS A 1 54 ? -18.248 -7.853 45.659 1.000 16.775 55 LYS A C 1
ATOM 403 O O . LYS A 1 54 ? -17.468 -8.571 46.288 1.000 16.472 55 LYS A O 1
ATOM 409 N N . HIS A 1 55 ? -17.921 -6.603 45.321 1.000 15.720 56 HIS A N 1
ATOM 410 C CA . HIS A 1 55 ? -16.562 -6.123 45.532 1.000 14.208 56 HIS A CA 1
ATOM 411 C C . HIS A 1 55 ? -16.311 -5.863 47.016 1.000 13.678 56 HIS A C 1
ATOM 412 O O . HIS A 1 55 ? -15.203 -6.099 47.513 1.000 13.301 56 HIS A O 1
ATOM 419 N N . VAL A 1 56 ? -17.317 -5.369 47.735 1.000 13.748 57 VAL A N 1
ATOM 420 C CA . VAL A 1 56 ? -17.075 -4.984 49.121 1.000 14.913 57 VAL A CA 1
ATOM 421 C C . VAL A 1 56 ? -17.343 -6.166 50.079 1.000 15.378 57 VAL A C 1
ATOM 422 O O . VAL A 1 56 ? -16.532 -6.448 50.973 1.000 15.966 57 VAL A O 1
ATOM 426 N N . ILE A 1 57 ? -18.497 -6.838 49.945 1.000 15.317 58 ILE A N 1
ATOM 427 C CA . ILE A 1 57 ? -18.930 -7.770 50.981 1.000 16.252 58 ILE A CA 1
ATOM 428 C C . ILE A 1 57 ? -18.619 -9.231 50.609 1.000 15.897 58 ILE A C 1
ATOM 429 O O . ILE A 1 57 ? -18.182 -10.011 51.459 1.000 17.966 58 ILE A O 1
ATOM 434 N N . GLY A 1 58 ? -18.812 -9.593 49.340 1.000 16.054 59 GLY A N 1
ATOM 435 C CA . GLY A 1 58 ? -18.743 -10.974 48.886 1.000 17.299 59 GLY A CA 1
ATOM 436 C C . GLY A 1 58 ? -17.312 -11.509 48.825 1.000 17.383 59 GLY A C 1
ATOM 437 O O . GLY A 1 58 ? -16.990 -12.509 49.479 1.000 18.966 59 GLY A O 1
ATOM 438 N N . THR A 1 59 ? -16.455 -10.783 48.090 1.000 16.518 60 THR A N 1
ATOM 439 C CA . THR A 1 59 ? -15.136 -11.250 47.701 1.000 15.633 60 THR A CA 1
ATOM 440 C C . THR A 1 59 ? -14.219 -11.543 48.898 1.000 14.965 60 THR A C 1
ATOM 441 O O . THR A 1 59 ? -13.306 -12.358 48.788 1.000 14.091 60 THR A O 1
ATOM 445 N N . PRO A 1 60 ? -14.309 -10.845 50.043 1.000 13.268 61 PRO A N 1
ATOM 446 C CA . PRO A 1 60 ? -13.440 -11.153 51.170 1.000 14.046 61 PRO A CA 1
ATOM 447 C C . PRO A 1 60 ? -13.419 -12.596 51.681 1.000 16.030 61 PRO A C 1
ATOM 448 O O . PRO A 1 60 ? -12.429 -12.991 52.282 1.000 17.209 61 PRO A O 1
ATOM 452 N N . MET A 1 61 ? -14.504 -13.356 51.468 1.000 18.046 62 MET A N 1
ATOM 453 C CA . MET A 1 61 ? -14.586 -14.749 51.884 1.000 18.832 62 MET A CA 1
ATOM 454 C C . MET A 1 61 ? -13.437 -15.523 51.235 1.000 19.526 62 MET A C 1
ATOM 455 O O . MET A 1 61 ? -13.281 -15.504 50.017 1.000 18.264 62 MET A O 1
ATOM 460 N N . LYS A 1 62 ? -12.658 -16.235 52.061 1.000 19.354 63 LYS A N 1
ATOM 461 C CA . LYS A 1 62 ? -11.300 -16.627 51.689 1.000 19.145 63 LYS A CA 1
ATOM 462 C C . LYS A 1 62 ? -11.198 -17.996 51.015 1.000 20.528 63 LYS A C 1
ATOM 463 O O . LYS A 1 62 ? -10.104 -18.370 50.561 1.000 19.783 63 LYS A O 1
ATOM 469 N N . ASP A 1 63 ? -12.321 -18.728 50.951 1.000 21.288 64 ASP A N 1
ATOM 470 C CA . ASP A 1 63 ? -12.324 -20.135 50.566 1.000 24.439 64 ASP A CA 1
ATOM 471 C C . ASP A 1 63 ? -13.430 -20.396 49.550 1.000 23.293 64 ASP A C 1
ATOM 472 O O . ASP A 1 63 ? -14.075 -21.441 49.594 1.000 23.186 64 ASP A O 1
ATOM 477 N N . VAL A 1 64 ? -13.574 -19.449 48.617 1.000 21.165 65 VAL A N 1
ATOM 478 C CA . VAL A 1 64 ? -14.732 -19.339 47.757 1.000 21.136 65 VAL A CA 1
ATOM 479 C C . VAL A 1 64 ? -14.269 -18.879 46.384 1.000 19.617 65 VAL A C 1
ATOM 480 O O . VAL A 1 64 ? -13.511 -17.915 46.271 1.000 20.778 65 VAL A O 1
ATOM 484 N N . ILE A 1 65 ? -14.768 -19.558 45.358 1.000 17.441 66 ILE A N 1
ATOM 485 C CA . ILE A 1 65 ? -14.667 -19.084 43.998 1.000 17.733 66 ILE A CA 1
ATOM 486 C C . ILE A 1 65 ? -15.714 -18.001 43.753 1.000 16.561 66 ILE A C 1
ATOM 487 O O . ILE A 1 65 ? -16.918 -18.293 43.712 1.000 18.145 66 ILE A O 1
ATOM 492 N N . HIS A 1 66 ? -15.230 -16.762 43.557 1.000 14.900 67 HIS A N 1
ATOM 493 C CA . HIS A 1 66 ? -16.081 -15.589 43.386 1.000 15.085 67 HIS A CA 1
ATOM 494 C C . HIS A 1 66 ? -16.292 -15.310 41.902 1.000 15.124 67 HIS A C 1
ATOM 495 O O . HIS A 1 66 ? -15.465 -14.649 41.281 1.000 16.039 67 HIS A O 1
ATOM 502 N N . ILE A 1 67 ? -17.396 -15.807 41.350 1.000 15.428 68 ILE A N 1
ATOM 503 C CA . ILE A 1 67 ? -17.614 -15.728 39.917 1.000 16.803 68 ILE A CA 1
ATOM 504 C C . ILE A 1 67 ? -18.751 -14.750 39.600 1.000 17.086 68 ILE A C 1
ATOM 505 O O . ILE A 1 67 ? -19.887 -14.821 40.086 1.000 16.260 68 ILE A O 1
ATOM 510 N N . SER A 1 68 ? -18.398 -13.797 38.732 1.000 17.518 69 SER A N 1
ATOM 511 C CA . SER A 1 68 ? -19.324 -12.769 38.320 1.000 15.719 69 SER A CA 1
ATOM 512 C C . SER A 1 68 ? -19.878 -13.241 36.994 1.000 15.399 69 SER A C 1
ATOM 513 O O . SER A 1 68 ? -19.096 -13.513 36.079 1.000 13.532 69 SER A O 1
ATOM 516 N N . HIS A 1 69 ? -21.209 -13.389 36.964 1.000 16.095 70 HIS A N 1
ATOM 517 C CA . HIS A 1 69 ? -21.899 -13.841 35.770 1.000 16.735 70 HIS A CA 1
ATOM 518 C C . HIS A 1 69 ? -22.168 -12.611 34.917 1.000 16.236 70 HIS A C 1
ATOM 519 O O . HIS A 1 69 ? -23.043 -11.816 35.230 1.000 17.205 70 HIS A O 1
ATOM 526 N N . GLY A 1 70 ? -21.378 -12.474 33.857 1.000 17.867 71 GLY A N 1
ATOM 527 C CA . GLY A 1 70 ? -21.437 -11.307 33.007 1.000 17.896 71 GLY A CA 1
ATOM 528 C C . GLY A 1 70 ? -20.235 -11.228 32.093 1.000 17.742 71 GLY A C 1
ATOM 529 O O . GLY A 1 70 ? -19.481 -12.194 31.957 1.000 18.040 71 GLY A O 1
ATOM 530 N N . PRO A 1 71 ? -20.042 -10.073 31.418 1.000 18.197 72 PRO A N 1
ATOM 531 C CA . PRO A 1 71 ? -18.884 -9.864 30.566 1.000 16.968 72 PRO A CA 1
ATOM 532 C C . PRO A 1 71 ? -17.650 -9.675 31.457 1.000 18.850 72 PRO A C 1
ATOM 533 O O . PRO A 1 71 ? -17.771 -9.439 32.672 1.000 16.530 72 PRO A O 1
ATOM 537 N N . VAL A 1 72 ? -16.455 -9.803 30.862 1.000 19.321 73 VAL A N 1
ATOM 538 C CA . VAL A 1 72 ? -15.269 -9.871 31.706 1.000 20.136 73 VAL A CA 1
ATOM 539 C C . VAL A 1 72 ? -15.038 -8.527 32.399 1.000 19.512 73 VAL A C 1
ATOM 540 O O . VAL A 1 72 ? -14.429 -8.526 33.449 1.000 17.266 73 VAL A O 1
ATOM 544 N N . GLY A 1 73 ? -15.549 -7.398 31.871 1.000 18.078 74 GLY A N 1
ATOM 545 C CA . GLY A 1 73 ? -15.173 -6.081 32.370 1.000 15.851 74 GLY A CA 1
ATOM 546 C C . GLY A 1 73 ? -15.449 -5.880 33.864 1.000 15.816 74 GLY A C 1
ATOM 547 O O . GLY A 1 73 ? -14.639 -5.298 34.589 1.000 15.602 74 GLY A O 1
ATOM 548 N N . CYS A 1 74 ? -16.627 -6.295 34.321 1.000 15.298 75 CYS A N 1
ATOM 549 C CA . CYS A 1 74 ? -17.023 -6.092 35.709 1.000 14.587 75 CYS A CA 1
ATOM 550 C C . CYS A 1 74 ? -16.004 -6.781 36.629 1.000 14.438 75 CYS A C 1
ATOM 551 O O . CYS A 1 74 ? -15.656 -6.299 37.710 1.000 13.502 75 CYS A O 1
ATOM 554 N N . THR A 1 75 ? -15.545 -7.955 36.186 1.000 13.492 76 THR A N 1
ATOM 555 C CA . THR A 1 75 ? -14.584 -8.751 36.940 1.000 12.984 76 THR A CA 1
ATOM 556 C C . THR A 1 75 ? -13.202 -8.093 36.933 1.000 13.072 76 THR A C 1
ATOM 557 O O . THR A 1 75 ? -12.578 -7.966 37.998 1.000 12.806 76 THR A O 1
ATOM 561 N N . TYR A 1 76 ? -12.692 -7.723 35.736 1.000 11.860 77 TYR A N 1
ATOM 562 C CA . TYR A 1 76 ? -11.372 -7.104 35.661 1.000 11.550 77 TYR A CA 1
ATOM 563 C C . TYR A 1 76 ? -11.319 -5.869 36.558 1.000 11.326 77 TYR A C 1
ATOM 564 O O . TYR A 1 76 ? -10.325 -5.642 37.241 1.000 11.845 77 TYR A O 1
ATOM 573 N N . ASP A 1 77 ? -12.429 -5.114 36.574 1.000 10.770 78 ASP A N 1
ATOM 574 C CA . ASP A 1 77 ? -12.492 -3.796 37.167 1.000 11.478 78 ASP A CA 1
ATOM 575 C C . ASP A 1 77 ? -12.534 -3.871 38.688 1.000 12.465 78 ASP A C 1
ATOM 576 O O . ASP A 1 77 ? -12.322 -2.857 39.364 1.000 13.888 78 ASP A O 1
ATOM 581 N N . THR A 1 78 ? -12.808 -5.072 39.228 1.000 12.840 79 THR A N 1
ATOM 582 C CA . THR A 1 78 ? -12.832 -5.281 40.673 1.000 12.853 79 THR A CA 1
ATOM 583 C C . THR A 1 78 ? -11.657 -6.134 41.172 1.000 13.119 79 THR A C 1
ATOM 584 O O . THR A 1 78 ? -11.579 -6.424 42.371 1.000 16.197 79 THR A O 1
ATOM 588 N N . TRP A 1 79 ? -10.716 -6.466 40.287 1.000 11.710 80 TRP A N 1
ATOM 589 C CA . TRP A 1 79 ? -9.595 -7.353 40.601 1.000 11.608 80 TRP A CA 1
ATOM 590 C C . TRP A 1 79 ? -8.337 -6.535 40.867 1.000 11.543 80 TRP A C 1
ATOM 591 O O . TRP A 1 79 ? -7.988 -5.672 40.070 1.000 12.401 80 TRP A O 1
ATOM 602 N N . GLN A 1 80 ? -7.695 -6.813 42.010 1.000 11.787 81 GLN A N 1
ATOM 603 C CA . GLN A 1 80 ? -6.446 -6.214 42.446 1.000 12.303 81 GLN A CA 1
ATOM 604 C C . GLN A 1 80 ? -6.602 -4.713 42.687 1.000 12.417 81 GLN A C 1
ATOM 605 O O . GLN A 1 80 ? -5.647 -3.944 42.459 1.000 13.352 81 GLN A O 1
ATOM 611 N N . THR A 1 81 ? -7.736 -4.357 43.295 1.000 12.199 82 THR A N 1
ATOM 612 C CA . THR A 1 81 ? -7.999 -3.005 43.769 1.000 12.733 82 THR A CA 1
ATOM 613 C C . THR A 1 81 ? -8.340 -2.937 45.256 1.000 13.657 82 THR A C 1
ATOM 614 O O . THR A 1 81 ? -8.636 -1.845 45.749 1.000 14.899 82 THR A O 1
ATOM 618 N N . LYS A 1 82 ? -8.272 -4.078 45.968 1.000 13.943 83 LYS A N 1
ATOM 619 C CA . LYS A 1 82 ? -8.661 -4.175 47.375 1.000 13.560 83 LYS A CA 1
ATOM 620 C C . LYS A 1 82 ? -7.560 -4.852 48.194 1.000 12.900 83 LYS A C 1
ATOM 621 O O . LYS A 1 82 ? -6.714 -5.579 47.665 1.000 11.571 83 LYS A O 1
ATOM 627 N N . ARG A 1 83 ? -7.542 -4.555 49.493 1.000 13.301 84 ARG A N 1
ATOM 628 C CA . ARG A 1 83 ? -6.530 -5.080 50.399 1.000 13.449 84 ARG A CA 1
ATOM 629 C C . ARG A 1 83 ? -7.182 -5.912 51.517 1.000 14.482 84 ARG A C 1
ATOM 630 O O . ARG A 1 83 ? -6.645 -6.016 52.614 1.000 16.603 84 ARG A O 1
ATOM 638 N N . TYR A 1 84 ? -8.317 -6.558 51.244 1.000 15.439 85 TYR A N 1
ATOM 639 C CA . TYR A 1 84 ? -8.806 -7.573 52.169 1.000 16.485 85 TYR A CA 1
ATOM 640 C C . TYR A 1 84 ? -7.970 -8.849 52.048 1.000 16.677 85 TYR A C 1
ATOM 641 O O . TYR A 1 84 ? -8.044 -9.583 51.058 1.000 18.226 85 TYR A O 1
ATOM 650 N N . ILE A 1 85 ? -7.179 -9.104 53.091 1.000 16.768 86 ILE A N 1
ATOM 651 C CA . ILE A 1 85 ? -6.281 -10.247 53.109 1.000 16.867 86 ILE A CA 1
ATOM 652 C C . ILE A 1 85 ? -6.925 -11.415 53.856 1.000 16.706 86 ILE A C 1
ATOM 653 O O . ILE A 1 85 ? -8.025 -11.288 54.418 1.000 15.437 86 ILE A O 1
ATOM 658 N N . SER A 1 86 ? -6.285 -12.578 53.760 1.000 15.596 87 SER A N 1
ATOM 659 C CA . SER A 1 86 ? -6.777 -13.786 54.405 1.000 17.115 87 SER A CA 1
ATOM 660 C C . SER A 1 86 ? -5.603 -14.703 54.740 1.000 19.608 87 SER A C 1
ATOM 661 O O . SER A 1 86 ? -4.501 -14.519 54.210 1.000 20.992 87 SER A O 1
ATOM 664 N N . ASP A 1 87 ? -5.871 -15.657 55.649 1.000 20.396 88 ASP A N 1
ATOM 665 C CA . ASP A 1 87 ? -4.911 -16.670 56.044 1.000 21.348 88 ASP A CA 1
ATOM 666 C C . ASP A 1 87 ? -5.176 -17.926 55.221 1.000 23.421 88 ASP A C 1
ATOM 667 O O . ASP A 1 87 ? -4.778 -19.008 55.633 1.000 26.364 88 ASP A O 1
ATOM 672 N N . ASN A 1 88 ? -5.866 -17.779 54.076 1.000 23.682 89 ASN A N 1
ATOM 673 C CA . ASN A 1 88 ? -5.897 -18.790 53.029 1.0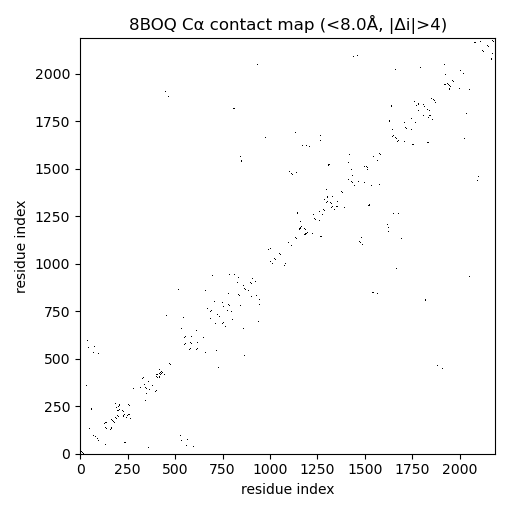00 22.458 89 ASN A CA 1
ATOM 674 C C . ASN A 1 88 ? -5.013 -18.359 51.847 1.000 23.507 89 ASN A C 1
ATOM 675 O O . ASN A 1 88 ? -5.399 -18.507 50.684 1.000 25.146 89 ASN A O 1
ATOM 680 N N . ASP A 1 89 ? -3.816 -17.835 52.145 1.000 24.014 90 ASP A N 1
ATOM 681 C CA . ASP A 1 89 ? -2.839 -17.436 51.134 1.000 23.171 90 ASP A CA 1
ATOM 682 C C . ASP A 1 89 ? -3.459 -16.470 50.109 1.000 21.078 90 ASP A C 1
ATOM 683 O O . ASP A 1 89 ? -3.191 -16.568 48.910 1.000 20.404 90 ASP A O 1
ATOM 688 N N . ASN A 1 90 ? -4.304 -15.544 50.582 1.000 18.533 91 ASN A N 1
ATOM 689 C CA . ASN A 1 90 ? -4.896 -14.486 49.767 1.000 15.643 91 ASN A CA 1
ATOM 690 C C . ASN A 1 90 ? -5.537 -15.048 48.511 1.000 15.271 91 ASN A C 1
ATOM 691 O O . ASN A 1 90 ? -5.529 -14.409 47.456 1.000 15.242 91 ASN A O 1
ATOM 696 N N . PHE A 1 91 ? -6.198 -16.201 48.655 1.000 15.832 92 PHE A N 1
ATOM 697 C CA . PHE A 1 91 ? -6.872 -16.812 47.517 1.000 15.042 92 PHE A CA 1
ATOM 698 C C . PHE A 1 91 ? -7.806 -15.787 46.864 1.000 15.395 92 PHE A C 1
ATOM 699 O O . PHE A 1 91 ? -7.894 -15.724 45.639 1.000 15.871 92 PHE A O 1
ATOM 707 N N . GLN A 1 92 ? -8.511 -15.017 47.713 1.000 16.291 93 GLN A N 1
ATOM 708 C CA . GLN A 1 92 ? -9.591 -14.132 47.307 1.000 16.571 93 GLN A CA 1
ATOM 709 C C . GLN A 1 92 ? -9.045 -12.911 46.567 1.000 16.654 93 GLN A C 1
ATOM 710 O O . GLN A 1 92 ? -9.816 -12.256 45.875 1.000 18.777 93 GLN A O 1
ATOM 716 N N . LEU A 1 93 ? -7.736 -12.620 46.706 1.000 16.844 94 LEU A N 1
ATOM 717 C CA . LEU A 1 93 ? -7.087 -11.583 45.918 1.000 15.060 94 LEU A CA 1
ATOM 718 C C . LEU A 1 93 ? -6.505 -12.132 44.621 1.000 15.997 94 LEU A C 1
ATOM 719 O O . LEU A 1 93 ? -6.400 -11.400 43.625 1.000 15.750 94 LEU A O 1
ATOM 724 N N . LYS A 1 94 ? -6.056 -13.389 44.637 1.000 16.436 95 LYS A N 1
ATOM 725 C CA . LYS A 1 94 ? -5.237 -13.885 43.542 1.000 16.027 95 LYS A CA 1
ATOM 726 C C . LYS A 1 94 ? -6.057 -14.486 42.409 1.000 15.565 95 LYS A C 1
ATOM 727 O O . LYS A 1 94 ? -5.551 -14.569 41.280 1.000 16.302 95 LYS A O 1
ATOM 733 N N . TYR A 1 95 ? -7.276 -14.957 42.714 1.000 15.174 96 TYR A N 1
ATOM 734 C CA . TYR A 1 95 ? -8.087 -15.686 41.746 1.000 15.665 96 TYR A CA 1
ATOM 735 C C . TYR A 1 95 ? -9.464 -15.043 41.637 1.000 15.007 96 TYR A C 1
ATOM 736 O O . TYR A 1 95 ? -10.136 -14.837 42.642 1.000 17.081 96 TYR A O 1
ATOM 745 N N . THR A 1 96 ? -9.859 -14.713 40.399 1.000 14.881 97 THR A N 1
ATOM 746 C CA . THR A 1 96 ? -11.187 -14.191 40.105 1.000 14.485 97 THR A CA 1
ATOM 747 C C . THR A 1 96 ? -11.685 -14.804 38.801 1.000 13.980 97 THR A C 1
ATOM 748 O O . THR A 1 96 ? -10.887 -15.286 37.984 1.000 13.337 97 THR A O 1
ATOM 752 N N . TYR A 1 97 ? -13.018 -14.814 38.653 1.000 14.643 98 TYR A N 1
ATOM 753 C CA . TYR A 1 97 ? -13.690 -15.574 37.618 1.000 14.898 98 TYR A CA 1
ATOM 754 C C . TYR A 1 97 ? -14.789 -14.719 36.984 1.000 15.118 98 TYR A C 1
ATOM 755 O O . TYR A 1 97 ? -15.536 -14.059 37.700 1.000 13.732 98 TYR A O 1
ATOM 764 N N . ALA A 1 98 ? -14.889 -14.779 35.647 1.000 15.525 99 ALA A N 1
ATOM 765 C CA . ALA A 1 98 ? -15.965 -14.147 34.890 1.000 15.071 99 ALA A CA 1
ATOM 766 C C . ALA A 1 98 ? -16.498 -15.130 33.858 1.000 15.262 99 ALA A C 1
ATOM 767 O O . ALA A 1 98 ? -15.713 -15.877 33.268 1.000 14.844 99 ALA A O 1
ATOM 769 N N . THR A 1 99 ? -17.814 -15.079 33.577 1.000 15.605 100 THR A N 1
ATOM 770 C CA . THR A 1 99 ? -18.404 -16.021 32.636 1.000 15.352 100 THR A CA 1
ATOM 771 C C . THR A 1 99 ? -18.074 -15.654 31.193 1.000 17.411 100 THR A C 1
ATOM 772 O O . THR A 1 99 ? -18.102 -16.542 30.328 1.000 19.251 100 THR A O 1
ATOM 776 N N . ASP A 1 100 ? -17.721 -14.379 30.926 1.000 18.325 101 ASP A N 1
ATOM 777 C CA . ASP A 1 100 ? -17.368 -13.952 29.572 1.000 18.903 101 ASP A CA 1
ATOM 778 C C . ASP A 1 100 ? -18.578 -14.118 28.646 1.000 19.694 101 ASP A C 1
ATOM 779 O O . ASP A 1 100 ? -18.511 -14.739 27.583 1.000 20.669 101 ASP A O 1
ATOM 784 N N . VAL A 1 101 ? -19.678 -13.487 29.062 1.000 19.068 102 VAL A N 1
ATOM 785 C CA . VAL A 1 101 ? -20.889 -13.348 28.264 1.000 20.546 102 VAL A CA 1
ATOM 786 C C . VAL A 1 101 ? -20.610 -12.560 26.992 1.000 21.201 102 VAL A C 1
ATOM 787 O O . VAL A 1 101 ? -20.019 -11.485 27.043 1.000 22.732 102 VAL A O 1
ATOM 791 N N . LYS A 1 102 ? -21.098 -13.087 25.868 1.000 21.094 103 LYS A N 1
ATOM 792 C CA . LYS A 1 102 ? -20.872 -12.531 24.547 1.000 20.972 103 LYS A CA 1
ATOM 793 C C . LYS A 1 102 ? -22.209 -12.117 23.915 1.000 22.890 103 LYS A C 1
ATOM 794 O O . LYS A 1 102 ? -23.275 -12.264 24.503 1.000 20.375 103 LYS A O 1
ATOM 800 N N . GLU A 1 103 ? -22.142 -11.649 22.670 1.000 25.954 104 GLU A N 1
ATOM 801 C CA . GLU A 1 103 ? -23.317 -11.130 21.993 1.000 29.958 104 GLU A CA 1
ATOM 802 C C . GLU A 1 103 ? -24.383 -12.213 21.834 1.000 29.670 104 GLU A C 1
ATOM 803 O O . GLU A 1 103 ? -25.564 -11.949 22.051 1.000 24.590 104 GLU A O 1
ATOM 809 N N . LYS A 1 104 ? -23.973 -13.424 21.443 1.000 29.155 105 LYS A N 1
ATOM 810 C CA . LYS A 1 104 ? -24.925 -14.483 21.176 1.000 28.891 105 LYS A CA 1
ATOM 811 C C . LYS A 1 104 ? -25.737 -14.808 22.432 1.000 27.696 105 LYS A C 1
ATOM 812 O O . LYS A 1 104 ? -26.861 -15.270 22.307 1.000 29.301 105 LYS A O 1
ATOM 818 N N . HIS A 1 105 ? -25.224 -14.515 23.633 1.000 25.220 106 HIS A N 1
ATOM 819 C CA . HIS A 1 105 ? -25.953 -14.788 24.865 1.000 26.512 106 HIS A CA 1
ATOM 820 C C . HIS A 1 105 ? -27.020 -13.726 25.155 1.000 28.385 106 HIS A C 1
ATOM 821 O O . HIS A 1 105 ? -27.859 -13.919 26.042 1.000 28.918 106 HIS A O 1
ATOM 828 N N . ILE A 1 106 ? -27.017 -12.608 24.420 1.000 29.456 107 ILE A N 1
ATOM 829 C CA . ILE A 1 106 ? -27.971 -11.541 24.693 1.000 33.804 107 ILE A CA 1
ATOM 830 C C . ILE A 1 106 ? -29.364 -11.991 24.245 1.000 36.863 107 ILE A C 1
ATOM 831 O O . ILE A 1 106 ? -30.319 -11.871 25.013 1.000 36.986 107 ILE A O 1
ATOM 836 N N . VAL A 1 107 ? -29.462 -12.512 23.014 1.000 40.740 108 VAL A N 1
ATOM 837 C CA . VAL A 1 107 ? -30.716 -13.035 22.490 1.000 47.543 108 VAL A CA 1
ATOM 838 C C . VAL A 1 107 ? -31.129 -14.270 23.294 1.000 46.321 108 VAL A C 1
ATOM 839 O O . VAL A 1 107 ? -32.199 -14.282 23.897 1.000 47.838 108 VAL A O 1
ATOM 843 N N . PHE A 1 108 ? -30.237 -15.265 23.382 1.000 47.455 109 PHE A N 1
ATOM 844 C CA . PHE A 1 108 ? -30.608 -16.608 23.805 1.000 44.508 109 PHE A CA 1
ATOM 845 C C . PHE A 1 108 ? -30.389 -16.863 25.302 1.000 39.040 109 PHE A C 1
ATOM 846 O O . PHE A 1 108 ? -30.745 -17.922 25.800 1.000 40.525 109 PHE A O 1
ATOM 854 N N . GLY A 1 109 ? -29.829 -15.915 26.052 1.000 34.494 110 GLY A N 1
ATOM 855 C CA . GLY A 1 109 ? -29.474 -16.174 27.442 1.000 32.475 110 GLY A CA 1
ATOM 856 C C . GLY A 1 109 ? -28.111 -16.870 27.571 1.000 29.181 110 GLY A C 1
ATOM 857 O O . GLY A 1 109 ? -27.521 -17.318 26.587 1.000 27.362 110 GLY A O 1
ATOM 858 N N . ALA A 1 110 ? -27.632 -16.985 28.811 1.000 27.796 111 ALA A N 1
ATOM 859 C CA . ALA A 1 110 ? -26.267 -17.426 29.071 1.000 27.257 111 ALA A CA 1
ATOM 860 C C . ALA A 1 110 ? -26.252 -18.481 30.173 1.000 28.371 111 ALA A C 1
ATOM 861 O O . ALA A 1 110 ? -25.285 -18.567 30.927 1.000 26.420 111 ALA A O 1
ATOM 863 N N . GLU A 1 111 ? -27.330 -19.282 30.255 1.000 28.151 112 GLU A N 1
ATOM 864 C CA . GLU A 1 111 ? -27.489 -20.232 31.344 1.000 27.564 112 GLU A CA 1
ATOM 865 C C . GLU A 1 111 ? -26.529 -21.406 31.162 1.000 26.390 112 GLU A C 1
ATOM 866 O O . GLU A 1 111 ? -25.924 -21.862 32.127 1.000 25.350 112 GLU A O 1
ATOM 872 N N . LYS A 1 112 ? -26.368 -21.876 29.925 1.000 26.998 113 LYS A N 1
ATOM 873 C CA . LYS A 1 112 ? -25.467 -22.983 29.670 1.000 28.964 113 LYS A CA 1
ATOM 874 C C . LYS A 1 112 ? -24.042 -22.515 29.953 1.000 27.210 113 LYS A C 1
ATOM 875 O O . LYS A 1 112 ? -23.331 -23.148 30.725 1.000 27.654 113 LYS A O 1
ATOM 881 N N . LEU A 1 113 ? -23.660 -21.378 29.362 1.000 26.885 114 LEU A N 1
ATOM 882 C CA . LEU A 1 113 ? -22.378 -20.732 29.649 1.000 26.436 114 LEU A CA 1
ATOM 883 C C . LEU A 1 113 ? -22.111 -20.664 31.151 1.000 22.767 114 LEU A C 1
ATOM 884 O O . LEU A 1 113 ? -21.028 -21.021 31.600 1.000 24.608 114 LEU A O 1
ATOM 889 N N . LEU A 1 114 ? -23.063 -20.149 31.922 1.000 22.095 115 LEU A N 1
ATOM 890 C CA . LEU A 1 114 ? -22.897 -20.104 33.368 1.000 23.302 115 LEU A CA 1
ATOM 891 C C . LEU A 1 114 ? -22.487 -21.480 33.898 1.000 26.496 115 LEU A C 1
ATOM 892 O O . LEU A 1 114 ? -21.529 -21.591 34.656 1.000 25.501 115 LEU A O 1
ATOM 897 N N . LYS A 1 115 ? -23.223 -22.528 33.490 1.000 29.290 116 LYS A N 1
ATOM 898 C CA . LYS A 1 115 ? -23.012 -23.868 34.009 1.000 29.737 116 LYS A CA 1
ATOM 899 C C . LYS A 1 115 ? -21.641 -24.390 33.590 1.000 27.739 116 LYS A C 1
ATOM 900 O O . LYS A 1 115 ? -20.936 -24.980 34.408 1.000 28.616 116 LYS A O 1
ATOM 906 N N . GLN A 1 116 ? -21.284 -24.215 32.314 1.000 24.833 117 GLN A N 1
ATOM 907 C CA . GLN A 1 116 ? -19.987 -24.673 31.859 1.000 24.793 117 GLN A CA 1
ATOM 908 C C . GLN A 1 116 ? -18.882 -24.009 32.670 1.000 24.008 117 GLN A C 1
ATOM 909 O O . GLN A 1 116 ? -17.906 -24.664 32.999 1.000 22.539 117 GLN A O 1
ATOM 915 N N . ASN A 1 117 ? -19.053 -22.715 32.994 1.000 24.346 118 ASN A N 1
ATOM 916 C CA . ASN A 1 117 ? -18.077 -21.956 33.772 1.000 23.169 118 ASN A CA 1
ATOM 917 C C . ASN A 1 117 ? -17.893 -22.567 35.159 1.000 22.174 118 ASN A C 1
ATOM 918 O O . ASN A 1 117 ? -16.771 -22.722 35.635 1.000 24.107 118 ASN A O 1
ATOM 923 N N . ILE A 1 118 ? -18.993 -22.916 35.810 1.000 23.670 119 ILE A N 1
ATOM 924 C CA . ILE A 1 118 ? -18.966 -23.432 37.173 1.000 23.949 119 ILE A CA 1
ATOM 925 C C . ILE A 1 118 ? -18.171 -24.735 37.247 1.000 24.035 119 ILE A C 1
ATOM 926 O O . ILE A 1 118 ? -17.431 -24.974 38.200 1.000 23.235 119 ILE A O 1
ATOM 931 N N . ILE A 1 119 ? -18.388 -25.607 36.265 1.000 25.293 120 ILE A N 1
ATOM 932 C CA . ILE A 1 119 ? -17.728 -26.896 36.202 1.000 27.352 120 ILE A CA 1
ATOM 933 C C . ILE A 1 119 ? -16.234 -26.689 35.933 1.000 27.561 120 ILE A C 1
ATOM 934 O O . ILE A 1 119 ? -15.394 -27.336 36.563 1.000 26.963 120 ILE A O 1
ATOM 939 N N . GLU A 1 120 ? -15.915 -25.818 34.960 1.000 26.111 121 GLU A N 1
ATOM 940 C CA . GLU A 1 120 ? -14.542 -25.451 34.638 1.000 25.245 121 GLU A CA 1
ATOM 941 C C . GLU A 1 120 ? -13.789 -24.933 35.858 1.000 25.365 121 GLU A C 1
ATOM 942 O O . GLU A 1 120 ? -12.619 -25.285 36.064 1.000 26.724 121 GLU A O 1
ATOM 948 N N . ALA A 1 121 ? -14.438 -24.057 36.637 1.000 24.759 122 ALA A N 1
ATOM 949 C CA . ALA A 1 121 ? -13.810 -23.432 37.795 1.000 25.032 122 ALA A CA 1
ATOM 950 C C . ALA A 1 121 ? -13.560 -24.443 38.917 1.000 26.669 122 ALA A C 1
ATOM 951 O O . ALA A 1 121 ? -12.535 -24.363 39.589 1.000 26.298 122 ALA A O 1
ATOM 953 N N . PHE A 1 122 ? -14.516 -25.346 39.187 1.000 26.394 123 PHE A N 1
ATOM 954 C CA . PHE A 1 122 ? -14.317 -26.322 40.251 1.000 26.747 123 PHE A CA 1
ATOM 955 C C . PHE A 1 122 ? -13.213 -27.304 39.863 1.000 27.700 123 PHE A C 1
ATOM 956 O O . PHE A 1 122 ? -12.499 -27.800 40.728 1.000 28.981 123 PHE A O 1
ATOM 964 N N . LYS A 1 123 ? -13.096 -27.558 38.553 1.000 29.769 124 LYS A N 1
ATOM 965 C CA . LYS A 1 123 ? -12.093 -28.451 37.992 1.000 31.813 124 LYS A CA 1
ATOM 966 C C . LYS A 1 123 ? -10.699 -27.847 38.152 1.000 32.721 124 LYS A C 1
ATOM 967 O O . LYS A 1 123 ? -9.781 -28.528 38.578 1.000 34.300 124 LYS A O 1
ATOM 973 N N . ALA A 1 124 ? -10.545 -26.557 37.832 1.000 33.840 125 ALA A N 1
ATOM 974 C CA . ALA A 1 124 ? -9.265 -25.872 37.943 1.000 30.339 125 ALA A CA 1
ATOM 975 C C . ALA A 1 124 ? -8.842 -25.672 39.398 1.000 26.831 125 ALA A C 1
ATOM 976 O O . ALA A 1 124 ? -7.647 -25.525 39.656 1.000 27.429 125 ALA A O 1
ATOM 978 N N . PHE A 1 125 ? -9.811 -25.639 40.328 1.000 25.983 126 PHE A N 1
ATOM 979 C CA . PHE A 1 125 ? -9.533 -25.350 41.729 1.000 27.287 126 PHE A CA 1
ATOM 980 C C . PHE A 1 125 ? -10.139 -26.446 42.604 1.000 28.440 126 PHE A C 1
ATOM 981 O O . PHE A 1 125 ? -11.108 -26.231 43.329 1.000 30.964 126 PHE A O 1
ATOM 989 N N . PRO A 1 126 ? -9.546 -27.663 42.563 1.000 29.009 127 PRO A N 1
ATOM 990 C CA . PRO A 1 126 ? -10.104 -28.822 43.254 1.000 28.812 127 PRO A CA 1
ATOM 991 C C . PRO A 1 126 ? -10.096 -28.725 44.778 1.000 26.787 127 PRO A C 1
ATOM 992 O O . PRO A 1 126 ? -10.869 -29.404 45.434 1.000 28.053 127 PRO A O 1
ATOM 996 N N . GLN A 1 127 ? -9.274 -27.847 45.346 1.000 25.502 128 GLN A N 1
ATOM 997 C CA . GLN A 1 127 ? -9.273 -27.625 46.785 1.000 27.056 128 GLN A CA 1
ATOM 998 C C . GLN A 1 127 ? -10.442 -26.745 47.226 1.000 27.048 128 GLN A C 1
ATOM 999 O O . GLN A 1 127 ? -10.655 -26.593 48.423 1.000 28.399 128 GLN A O 1
ATOM 1005 N N . ILE A 1 128 ? -11.172 -26.119 46.284 1.000 27.696 129 ILE A N 1
ATOM 1006 C CA . ILE A 1 128 ? -12.223 -25.165 46.641 1.000 27.192 129 ILE A CA 1
ATOM 1007 C C . ILE A 1 128 ? -13.568 -25.796 46.311 1.000 25.119 129 ILE A C 1
ATOM 1008 O O . ILE A 1 128 ? -13.764 -26.260 45.190 1.000 26.999 129 ILE A O 1
ATOM 1013 N N . LYS A 1 129 ? -14.466 -25.829 47.298 1.000 26.446 130 LYS A N 1
ATOM 1014 C CA . LYS A 1 129 ? -15.733 -26.537 47.137 1.000 28.039 130 LYS A CA 1
ATOM 1015 C C . LYS A 1 129 ? -16.906 -25.592 47.392 1.000 28.821 130 LYS A C 1
ATOM 1016 O O . LYS A 1 129 ? -18.052 -26.038 47.450 1.000 28.511 130 LYS A O 1
ATOM 1022 N N . ARG A 1 130 ? -16.604 -24.286 47.510 1.000 30.786 131 ARG A N 1
ATOM 1023 C CA . ARG A 1 130 ? -17.601 -23.246 47.739 1.000 28.676 131 ARG A CA 1
ATOM 1024 C C . ARG A 1 130 ? -17.510 -22.195 46.638 1.000 28.251 131 ARG A C 1
ATOM 1025 O O . ARG A 1 130 ? -16.434 -21.978 46.067 1.000 29.521 131 ARG A O 1
ATOM 1033 N N . MET A 1 131 ? -18.652 -21.545 46.369 1.000 24.440 132 MET A N 1
ATOM 1034 C CA . MET A 1 131 ? -18.778 -20.644 45.235 1.000 23.090 132 MET A CA 1
ATOM 1035 C C . MET A 1 131 ? -19.916 -19.651 45.487 1.000 23.235 132 MET A C 1
ATOM 1036 O O . MET A 1 131 ? -20.962 -20.019 46.030 1.000 20.235 132 MET A O 1
ATOM 1041 N N . THR A 1 132 ? -19.676 -18.385 45.100 1.000 22.247 133 THR A N 1
ATOM 1042 C CA . THR A 1 132 ? -20.713 -17.368 44.981 1.000 20.749 133 THR A CA 1
ATOM 1043 C C . THR A 1 132 ? -20.749 -16.822 43.553 1.000 21.152 133 THR A C 1
ATOM 1044 O O . THR A 1 132 ? -19.703 -16.497 42.968 1.000 17.995 133 THR A O 1
ATOM 1048 N N . ILE A 1 133 ? -21.972 -16.766 43.013 1.000 19.759 134 ILE A N 1
ATOM 1049 C CA . ILE A 1 133 ? -22.223 -16.258 41.677 1.000 20.644 134 ILE A CA 1
ATOM 1050 C C . ILE A 1 133 ? -22.872 -14.888 41.820 1.000 21.833 134 ILE A C 1
ATOM 1051 O O . ILE A 1 133 ? -23.914 -14.759 42.478 1.000 21.306 134 ILE A O 1
ATOM 1056 N N . TYR A 1 134 ? -22.243 -13.878 41.198 1.000 19.831 135 TYR A N 1
ATOM 1057 C CA . TYR A 1 134 ? -22.724 -12.517 41.299 1.000 18.161 135 TYR A CA 1
ATOM 1058 C C . TYR A 1 134 ? -23.304 -12.114 39.953 1.000 18.852 135 TYR A C 1
ATOM 1059 O O . TYR A 1 134 ? -22.642 -12.249 38.912 1.000 18.983 135 TYR A O 1
ATOM 1068 N N . GLN A 1 135 ? -24.543 -11.617 40.004 1.000 17.815 136 GLN A N 1
ATOM 1069 C CA . GLN A 1 135 ? -25.189 -11.056 38.828 1.000 17.856 136 GLN A CA 1
ATOM 1070 C C . GLN A 1 135 ? -24.592 -9.670 38.517 1.000 17.714 136 GLN A C 1
ATOM 1071 O O . GLN A 1 135 ? -24.184 -8.936 39.417 1.000 16.168 136 GLN A O 1
ATOM 1077 N N . THR A 1 136 ? -24.584 -9.313 37.224 1.000 17.555 137 THR A N 1
ATOM 1078 C CA . THR A 1 136 ? -24.070 -8.036 36.736 1.000 18.468 137 THR A CA 1
ATOM 1079 C C . THR A 1 136 ? -25.158 -7.332 35.918 1.000 17.780 137 THR A C 1
ATOM 1080 O O . THR A 1 136 ? -26.219 -7.908 35.677 1.000 19.294 137 THR A O 1
ATOM 1084 N N . CYS A 1 137 ? -24.901 -6.106 35.451 1.000 17.743 138 CYS A N 1
ATOM 1085 C CA . CYS A 1 137 ? -25.876 -5.426 34.599 1.000 17.465 138 CYS A CA 1
ATOM 1086 C C . CYS A 1 137 ? -26.368 -6.337 33.473 1.000 17.891 138 CYS A C 1
ATOM 1087 O O . CYS A 1 137 ? -27.569 -6.405 33.233 1.000 20.202 138 CYS A O 1
ATOM 1090 N N . ALA A 1 138 ? -25.470 -7.002 32.745 1.000 17.641 139 ALA A N 1
ATOM 1091 C CA . ALA A 1 138 ? -25.866 -7.684 31.520 1.000 17.290 139 ALA A CA 1
ATOM 1092 C C . ALA A 1 138 ? -26.744 -8.908 31.809 1.000 19.253 139 ALA A C 1
ATOM 1093 O O . ALA A 1 138 ? -27.752 -9.136 31.132 1.000 19.908 139 ALA A O 1
ATOM 1095 N N . THR A 1 139 ? -26.394 -9.694 32.833 1.000 18.492 140 THR A N 1
ATOM 1096 C CA . THR A 1 139 ? -27.102 -10.935 33.104 1.000 18.501 140 THR A CA 1
ATOM 1097 C C . THR A 1 139 ? -28.448 -10.689 33.782 1.000 19.221 140 THR A C 1
ATOM 1098 O O . THR A 1 139 ? -29.392 -11.464 33.555 1.000 18.771 140 THR A O 1
ATOM 1102 N N . ALA A 1 140 ? -28.551 -9.609 34.580 1.000 18.679 141 ALA A N 1
ATOM 1103 C CA . ALA A 1 140 ? -29.848 -9.175 35.077 1.000 18.756 141 ALA A CA 1
ATOM 1104 C C . ALA A 1 140 ? -30.779 -8.907 33.898 1.000 19.529 141 ALA A C 1
ATOM 1105 O O . ALA A 1 140 ? -31.929 -9.338 33.910 1.000 18.413 141 ALA A O 1
ATOM 1107 N N . LEU A 1 141 ? -30.287 -8.142 32.925 1.000 20.395 142 LEU A N 1
ATOM 1108 C CA . LEU A 1 141 ? -31.120 -7.622 31.856 1.000 23.054 142 LEU A CA 1
ATOM 1109 C C . LEU A 1 141 ? -31.536 -8.745 30.909 1.000 27.348 142 LEU A C 1
ATOM 1110 O O . LEU A 1 141 ? -32.563 -8.617 30.250 1.000 29.303 142 LEU A O 1
ATOM 1115 N N . ILE A 1 142 ? -30.705 -9.792 30.750 1.000 26.883 143 ILE A N 1
ATOM 1116 C CA . ILE A 1 142 ? -31.058 -10.849 29.814 1.000 28.439 143 ILE A CA 1
ATOM 1117 C C . ILE A 1 142 ? -31.910 -11.902 30.525 1.000 28.717 143 ILE A C 1
ATOM 1118 O O . ILE A 1 142 ? -32.570 -12.702 29.869 1.000 27.653 143 ILE A O 1
ATOM 1123 N N . GLY A 1 143 ? -31.863 -11.919 31.858 1.000 27.339 144 GLY A N 1
ATOM 1124 C CA . GLY A 1 143 ? -32.856 -12.625 32.647 1.000 29.008 144 GLY A CA 1
ATOM 1125 C C . GLY A 1 143 ? -32.504 -14.079 32.964 1.000 27.578 144 GLY A C 1
ATOM 1126 O O . GLY A 1 143 ? -33.381 -14.851 33.338 1.000 27.221 144 GLY A O 1
ATOM 1127 N N . ASP A 1 144 ? -31.231 -14.462 32.875 1.000 25.969 145 ASP A N 1
ATOM 1128 C CA . ASP A 1 144 ? -30.835 -15.800 33.279 1.000 24.341 145 ASP A CA 1
ATOM 1129 C C . ASP A 1 144 ? -31.240 -16.053 34.729 1.000 25.595 145 ASP A C 1
ATOM 1130 O O . ASP A 1 144 ? -31.104 -15.173 35.586 1.000 24.789 145 ASP A O 1
ATOM 1135 N N . ASP A 1 145 ? -31.679 -17.293 34.999 1.000 26.338 146 ASP A N 1
ATOM 1136 C CA . ASP A 1 145 ? -32.081 -17.714 36.335 1.000 27.112 146 ASP A CA 1
ATOM 1137 C C . ASP A 1 145 ? -30.867 -18.352 37.007 1.000 29.214 146 ASP A C 1
ATOM 1138 O O . ASP A 1 145 ? -30.555 -19.522 36.785 1.000 30.310 146 ASP A O 1
ATOM 1143 N N . ILE A 1 146 ? -30.152 -17.557 37.804 1.000 28.196 147 ILE A N 1
ATOM 1144 C CA . ILE A 1 146 ? -28.876 -18.006 38.325 1.000 28.189 147 ILE A CA 1
ATOM 1145 C C . ILE A 1 146 ? -29.133 -19.033 39.425 1.000 29.004 147 ILE A C 1
ATOM 1146 O O . ILE A 1 146 ? -28.429 -20.042 39.482 1.000 26.802 147 ILE A O 1
ATOM 1151 N N . ASN A 1 147 ? -30.176 -18.784 40.240 1.000 29.307 148 ASN A N 1
ATOM 1152 C CA . ASN A 1 147 ? -30.517 -19.636 41.372 1.000 29.322 148 ASN A CA 1
ATOM 1153 C C . ASN A 1 147 ? -30.775 -21.061 40.866 1.000 31.564 148 ASN A C 1
ATOM 1154 O O . ASN A 1 147 ? -30.233 -22.001 41.415 1.000 28.024 148 ASN A O 1
ATOM 1159 N N . ALA A 1 148 ? -31.521 -21.215 39.764 1.000 33.028 149 ALA A N 1
ATOM 1160 C CA . ALA A 1 148 ? -31.838 -22.520 39.199 1.000 33.023 149 ALA A CA 1
ATOM 1161 C C . ALA A 1 148 ? -30.580 -23.280 38.786 1.000 34.229 149 ALA A C 1
ATOM 1162 O O . ALA A 1 148 ? -30.482 -24.497 38.951 1.000 34.033 149 ALA A O 1
ATOM 1164 N N . ILE A 1 149 ? -29.644 -22.563 38.170 1.000 34.394 150 ILE A N 1
ATOM 1165 C CA . ILE A 1 149 ? -28.467 -23.204 37.619 1.000 30.356 150 ILE A CA 1
ATOM 1166 C C . ILE A 1 149 ? -27.563 -23.661 38.762 1.000 29.126 150 ILE A C 1
ATOM 1167 O O . ILE A 1 149 ? -26.972 -24.735 38.674 1.000 29.052 150 ILE A O 1
ATOM 1172 N N . ALA A 1 150 ? -27.483 -22.863 39.831 1.000 26.624 151 ALA A N 1
ATOM 1173 C CA . ALA A 1 150 ? -26.737 -23.238 41.020 1.000 28.525 151 ALA A CA 1
ATOM 1174 C C . ALA A 1 150 ? -27.327 -24.497 41.661 1.000 30.037 151 ALA A C 1
ATOM 1175 O O . ALA A 1 150 ? -26.595 -25.403 42.037 1.000 27.882 151 ALA A O 1
ATOM 1177 N N . GLU A 1 151 ? -28.653 -24.522 41.836 1.000 31.562 152 GLU A N 1
ATOM 1178 C CA . GLU A 1 151 ? -29.351 -25.671 42.385 1.000 34.671 152 GLU A CA 1
ATOM 1179 C C . GLU A 1 151 ? -29.023 -26.881 41.514 1.000 32.246 152 GLU A C 1
ATOM 1180 O O . GLU A 1 151 ? -28.697 -27.942 42.021 1.000 32.724 152 GLU A O 1
ATOM 1186 N N . GLU A 1 152 ? -29.083 -26.684 40.197 1.000 30.758 153 GLU A N 1
ATOM 1187 C CA . GLU A 1 152 ? -28.861 -27.741 39.232 1.000 33.120 153 GLU A CA 1
ATOM 1188 C C . GLU A 1 152 ? -27.482 -28.359 39.411 1.000 34.629 153 GLU A C 1
ATOM 1189 O O . GLU A 1 152 ? -27.321 -29.554 39.188 1.000 41.762 153 GLU A O 1
ATOM 1195 N N . VAL A 1 153 ? -26.488 -27.536 39.768 1.000 34.621 154 VAL A N 1
ATOM 1196 C CA . VAL A 1 153 ? -25.119 -28.001 39.916 1.000 31.105 154 VAL A CA 1
ATOM 1197 C C . VAL A 1 153 ? -24.953 -28.600 41.308 1.000 30.209 154 VAL A C 1
ATOM 1198 O O . VAL A 1 153 ? -24.184 -29.532 41.487 1.000 28.761 154 VAL A O 1
ATOM 1202 N N . MET A 1 154 ? -25.629 -28.041 42.306 1.000 30.994 155 MET A N 1
ATOM 1203 C CA . MET A 1 154 ? -25.559 -28.605 43.644 1.000 34.038 155 MET A CA 1
ATOM 1204 C C . MET A 1 154 ? -26.204 -30.006 43.678 1.000 35.306 155 MET A C 1
ATOM 1205 O O . MET A 1 154 ? -25.654 -30.895 44.315 1.000 36.539 155 MET A O 1
ATOM 1210 N N . GLU A 1 155 ? -27.324 -30.233 42.973 1.000 38.538 156 GLU A N 1
ATOM 1211 C CA . GLU A 1 155 ? -27.858 -31.577 42.752 1.000 43.951 156 GLU A CA 1
ATOM 1212 C C . GLU A 1 155 ? -26.769 -32.525 42.253 1.000 44.632 156 GLU A C 1
ATOM 1213 O O . GLU A 1 155 ? -26.567 -33.589 42.822 1.000 45.656 156 GLU A O 1
ATOM 1219 N N . GLU A 1 156 ? -26.108 -32.133 41.157 1.000 40.223 157 GLU A N 1
ATOM 1220 C CA . GLU A 1 156 ? -25.205 -33.009 40.432 1.000 40.037 157 GLU A CA 1
ATOM 1221 C C . GLU A 1 156 ? -23.918 -33.232 41.220 1.000 39.997 157 GLU A C 1
ATOM 1222 O O . GLU A 1 156 ? -23.281 -34.268 41.053 1.000 43.749 157 GLU A O 1
ATOM 1228 N N . MET A 1 157 ? -23.531 -32.248 42.043 1.000 38.643 158 MET A N 1
ATOM 1229 C CA . MET A 1 157 ? -22.261 -32.251 42.748 1.000 37.936 158 MET A CA 1
ATOM 1230 C C . MET A 1 157 ? -22.515 -31.979 44.230 1.000 40.825 158 MET A C 1
ATOM 1231 O O . MET A 1 157 ? -22.395 -30.851 44.698 1.000 38.387 158 MET A O 1
ATOM 1236 N N . PRO A 1 158 ? -22.854 -33.011 45.033 1.000 45.903 159 PRO A N 1
ATOM 1237 C CA . PRO A 1 158 ? -23.240 -32.801 46.432 1.000 42.106 159 PRO A CA 1
ATOM 1238 C C . PRO A 1 158 ? -22.119 -32.347 47.359 1.000 37.520 159 PRO A C 1
ATOM 1239 O O . PRO A 1 158 ? -22.388 -31.998 48.495 1.000 39.517 159 PRO A O 1
ATOM 1243 N N . GLU A 1 159 ? -20.881 -32.334 46.853 1.000 39.300 160 GLU A N 1
ATOM 1244 C CA . GLU A 1 159 ? -19.708 -31.913 47.609 1.000 40.241 160 GLU A CA 1
ATOM 1245 C C . GLU A 1 159 ? -19.528 -30.384 47.605 1.000 38.951 160 GLU A C 1
ATOM 1246 O O . GLU A 1 159 ? -18.784 -29.870 48.438 1.000 35.122 160 GLU A O 1
ATOM 1252 N N . VAL A 1 160 ? -20.212 -29.660 46.694 1.000 37.459 161 VAL A N 1
ATOM 1253 C CA . VAL A 1 160 ? -20.087 -28.207 46.562 1.000 36.284 161 VAL A CA 1
ATOM 1254 C C . VAL A 1 160 ? -21.329 -27.518 47.120 1.000 36.302 161 VAL A C 1
ATOM 1255 O O . VAL A 1 160 ? -22.416 -28.090 47.108 1.000 33.872 161 VAL A O 1
ATOM 1259 N N . ASP A 1 161 ? -21.156 -26.269 47.573 1.000 32.614 162 ASP A N 1
ATOM 1260 C CA . ASP A 1 161 ? -22.278 -25.404 47.897 1.000 31.883 162 ASP A CA 1
ATOM 1261 C C . ASP A 1 161 ? -22.102 -24.060 47.176 1.000 30.305 162 ASP A C 1
ATOM 1262 O O . ASP A 1 161 ? -21.024 -23.470 47.205 1.000 28.687 162 ASP A O 1
ATOM 1267 N N . ILE A 1 162 ? -23.172 -23.589 46.522 1.000 28.407 163 ILE A N 1
ATOM 1268 C CA . ILE A 1 162 ? -23.149 -22.374 45.721 1.000 26.642 163 ILE A CA 1
ATOM 1269 C C . ILE A 1 162 ? -24.176 -21.374 46.238 1.000 26.738 163 ILE A C 1
ATOM 1270 O O . ILE A 1 162 ? -25.358 -21.700 46.384 1.000 25.596 163 ILE A O 1
ATOM 1275 N N . PHE A 1 163 ? -23.701 -20.134 46.431 1.000 24.942 164 PHE A N 1
ATOM 1276 C CA . PHE A 1 163 ? -24.511 -19.007 46.867 1.000 22.451 164 PHE A CA 1
ATOM 1277 C C . PHE A 1 163 ? -24.796 -18.096 45.666 1.000 21.456 164 PHE A C 1
ATOM 1278 O O . PHE A 1 163 ? -23.949 -17.936 44.796 1.000 19.113 164 PHE A O 1
ATOM 1286 N N . VAL A 1 164 ? -26.000 -17.501 45.615 1.000 21.670 165 VAL A N 1
ATOM 1287 C CA . VAL A 1 164 ? -26.371 -16.616 44.520 1.000 22.733 165 VAL A CA 1
ATOM 1288 C C . VAL A 1 164 ? -26.724 -15.217 45.040 1.000 23.595 165 VAL A C 1
ATOM 1289 O O . VAL A 1 164 ? -27.633 -15.040 45.862 1.000 23.691 165 VAL A O 1
ATOM 1293 N N . CYS A 1 165 ? -25.998 -14.232 44.484 1.000 22.485 166 CYS A N 1
ATOM 1294 C CA . CYS A 1 165 ? -26.142 -12.810 44.769 1.000 22.262 166 CYS A CA 1
ATOM 1295 C C . CYS A 1 165 ? -26.602 -12.055 43.510 1.000 21.252 166 CYS A C 1
ATOM 1296 O O . CYS A 1 165 ? -25.817 -11.805 42.596 1.000 20.590 166 CYS A O 1
ATOM 1299 N N . ASN A 1 166 ? -27.878 -11.648 43.487 1.000 19.657 167 ASN A N 1
ATOM 1300 C CA . ASN A 1 166 ? -28.482 -11.010 42.326 1.000 19.670 167 ASN A CA 1
ATOM 1301 C C . ASN A 1 166 ? -28.509 -9.490 42.548 1.000 18.839 167 ASN A C 1
ATOM 1302 O O . ASN A 1 166 ? -29.559 -8.907 42.845 1.000 17.668 167 ASN A O 1
ATOM 1307 N N . SER A 1 167 ? -27.338 -8.841 42.417 1.000 18.324 168 SER A N 1
ATOM 1308 C CA . SER A 1 167 ? -27.214 -7.425 42.742 1.000 18.210 168 SER A CA 1
ATOM 1309 C C . SER A 1 167 ? -26.476 -6.707 41.621 1.000 17.740 168 SER A C 1
ATOM 1310 O O . SER A 1 167 ? -25.285 -6.414 41.757 1.000 17.869 168 SER A O 1
ATOM 1313 N N . PRO A 1 168 ? -27.147 -6.455 40.470 1.000 16.229 169 PRO A N 1
ATOM 1314 C CA . PRO A 1 168 ? -26.506 -5.830 39.312 1.000 16.143 169 PRO A CA 1
ATOM 1315 C C . PRO A 1 168 ? -26.260 -4.349 39.569 1.000 17.503 169 PRO A C 1
ATOM 1316 O O . PRO A 1 168 ? -26.841 -3.778 40.498 1.000 20.212 169 PRO A O 1
ATOM 1320 N N . GLY A 1 169 ? -25.359 -3.748 38.781 1.000 17.936 170 GLY A N 1
ATOM 1321 C CA . GLY A 1 169 ? -24.877 -2.401 39.059 1.000 17.405 170 GLY A CA 1
ATOM 1322 C C . GLY A 1 169 ? -25.992 -1.355 39.166 1.000 17.189 170 GLY A C 1
ATOM 1323 O O . GLY A 1 169 ? -25.903 -0.456 40.001 1.000 16.285 170 GLY A O 1
ATOM 1324 N N . PHE A 1 170 ? -27.018 -1.472 38.307 1.000 17.548 171 PHE A N 1
ATOM 1325 C CA . PHE A 1 170 ? -28.080 -0.463 38.214 1.000 18.217 171 PHE A CA 1
ATOM 1326 C C . PHE A 1 170 ? -29.170 -0.652 39.278 1.000 19.923 171 PHE A C 1
ATOM 1327 O O . PHE A 1 170 ? -30.124 0.118 39.335 1.000 20.440 171 PHE A O 1
ATOM 1335 N N . ALA A 1 171 ? -29.033 -1.674 40.130 1.000 22.176 172 ALA A N 1
ATOM 1336 C CA . ALA A 1 171 ? -30.024 -1.987 41.137 1.000 22.580 172 ALA A CA 1
ATOM 1337 C C . ALA A 1 171 ? -29.845 -1.060 42.319 1.000 23.930 172 ALA A C 1
ATOM 1338 O O . ALA A 1 171 ? -29.363 -1.461 43.364 1.000 25.586 172 ALA A O 1
ATOM 1340 N N . GLY A 1 172 ? -30.301 0.177 42.156 1.000 25.916 173 GLY A N 1
ATOM 1341 C CA . GLY A 1 172 ? -30.183 1.171 43.205 1.000 24.636 173 GLY A CA 1
ATOM 1342 C C . GLY A 1 172 ? -29.178 2.263 42.850 1.000 22.171 173 GLY A C 1
ATOM 1343 O O . GLY A 1 172 ? -28.546 2.227 41.797 1.000 22.472 173 GLY A O 1
ATOM 1344 N N . PRO A 1 173 ? -29.065 3.291 43.719 1.000 21.185 174 PRO A N 1
ATOM 1345 C CA . PRO A 1 173 ? -28.293 4.489 43.412 1.000 21.816 174 PRO A CA 1
ATOM 1346 C C . PRO A 1 173 ? -26.788 4.406 43.637 1.000 22.143 174 PRO A C 1
ATOM 1347 O O . PRO A 1 173 ? -26.066 5.237 43.093 1.000 23.337 174 PRO A O 1
ATOM 1351 N N . SER A 1 174 ? -26.338 3.373 44.379 1.000 19.961 175 SER A N 1
ATOM 1352 C CA . SER A 1 174 ? -24.982 3.275 44.887 1.000 17.963 175 SER A CA 1
ATOM 1353 C C . SER A 1 174 ? -24.637 1.831 45.286 1.000 18.336 175 SER A C 1
ATOM 1354 O O . SER A 1 174 ? -25.369 0.884 44.967 1.000 17.134 175 SER A O 1
ATOM 1357 N N A GLN A 1 175 ? -23.486 1.724 45.964 0.500 18.357 176 GLN A N 1
ATOM 1358 N N B GLN A 1 175 ? -23.493 1.674 45.966 0.500 17.907 176 GLN A N 1
ATOM 1359 C CA A GLN A 1 175 ? -23.021 0.568 46.714 0.500 19.538 176 GLN A CA 1
ATOM 1360 C CA B GLN A 1 175 ? -23.127 0.450 46.665 0.500 18.837 176 GLN A CA 1
ATOM 1361 C C A GLN A 1 175 ? -24.120 -0.011 47.619 0.500 20.266 176 GLN A C 1
ATOM 1362 C C B GLN A 1 175 ? -24.295 -0.060 47.508 0.500 19.464 176 GLN A C 1
ATOM 1363 O O A GLN A 1 175 ? -24.212 -1.227 47.781 0.500 19.980 176 GLN A O 1
ATOM 1364 O O B GLN A 1 175 ? -24.614 -1.247 47.498 0.500 18.656 176 GLN A O 1
ATOM 1375 N N . SER A 1 176 ? -24.927 0.864 48.239 1.000 20.981 177 SER A N 1
ATOM 1376 C CA . SER A 1 176 ? -25.731 0.513 49.407 1.000 22.958 177 SER A CA 1
ATOM 1377 C C . SER A 1 176 ? -26.786 -0.567 49.135 1.000 24.479 177 SER A C 1
ATOM 1378 O O . SER A 1 176 ? -27.027 -1.449 49.975 1.000 26.957 177 SER A O 1
ATOM 1381 N N . GLY A 1 177 ? -27.456 -0.482 47.986 1.000 23.258 178 GLY A N 1
ATOM 1382 C CA . GLY A 1 177 ? -28.455 -1.474 47.642 1.000 22.136 178 GLY A CA 1
ATOM 1383 C C . GLY A 1 177 ? -27.832 -2.860 47.527 1.000 22.045 178 GLY A C 1
ATOM 1384 O O . GLY A 1 177 ? -28.497 -3.863 47.751 1.000 20.340 178 GLY A O 1
ATOM 1385 N N . GLY A 1 178 ? -26.552 -2.903 47.143 1.000 20.867 179 GLY A N 1
ATOM 1386 C CA . GLY A 1 178 ? -25.827 -4.154 47.061 1.000 20.778 179 GLY A CA 1
ATOM 1387 C C . GLY A 1 178 ? -25.574 -4.747 48.443 1.000 19.226 179 GLY A C 1
ATOM 1388 O O . GLY A 1 178 ? -25.648 -5.966 48.605 1.000 18.023 179 GLY A O 1
ATOM 1389 N N . HIS A 1 179 ? -25.284 -3.870 49.418 1.000 17.403 180 HIS A N 1
ATOM 1390 C CA . HIS A 1 179 ? -25.108 -4.276 50.802 1.000 17.279 180 HIS A CA 1
ATOM 1391 C C . HIS A 1 179 ? -26.355 -5.035 51.266 1.000 18.469 180 HIS A C 1
ATOM 1392 O O . HIS A 1 179 ? -26.265 -6.187 51.679 1.000 17.421 180 HIS A O 1
ATOM 1399 N N . HIS A 1 180 ? -27.516 -4.366 51.172 1.000 19.841 181 HIS A N 1
ATOM 1400 C CA . HIS A 1 180 ? -28.787 -4.930 51.583 1.000 20.576 181 HIS A CA 1
ATOM 1401 C C . HIS A 1 180 ? -29.032 -6.280 50.915 1.000 20.601 181 HIS A C 1
ATOM 1402 O O . HIS A 1 180 ? -29.280 -7.266 51.599 1.000 21.269 181 HIS A O 1
ATOM 1409 N N . LYS A 1 181 ? -28.970 -6.311 49.584 1.000 20.838 182 LYS A N 1
ATOM 1410 C CA . LYS A 1 181 ? -29.227 -7.511 48.802 1.000 22.946 182 LYS A CA 1
ATOM 1411 C C . LYS A 1 181 ? -28.396 -8.704 49.298 1.000 23.509 182 LYS A C 1
ATOM 1412 O O . LYS A 1 181 ? -28.954 -9.784 49.514 1.000 23.960 182 LYS A O 1
ATOM 1418 N N . ILE A 1 182 ? -27.064 -8.547 49.450 1.000 19.715 183 ILE A N 1
ATOM 1419 C CA . ILE A 1 182 ? -26.242 -9.706 49.764 1.000 19.598 183 ILE A CA 1
ATOM 1420 C C . ILE A 1 182 ? -26.455 -10.149 51.218 1.000 19.226 183 ILE A C 1
ATOM 1421 O O . ILE A 1 182 ? -26.339 -11.333 51.485 1.000 20.424 183 ILE A O 1
ATOM 1426 N N . ASN A 1 183 ? -26.762 -9.230 52.147 1.000 18.784 184 ASN A N 1
ATOM 1427 C CA . ASN A 1 183 ? -27.076 -9.589 53.523 1.000 19.714 184 ASN A CA 1
ATOM 1428 C C . ASN A 1 183 ? -28.307 -10.508 53.544 1.000 21.910 184 ASN A C 1
ATOM 1429 O O . ASN A 1 183 ? -28.303 -11.544 54.197 1.000 21.598 184 ASN A O 1
ATOM 1434 N N . ILE A 1 184 ? -29.373 -10.105 52.845 1.000 22.903 185 ILE A N 1
ATOM 1435 C CA . ILE A 1 184 ? -30.656 -10.791 52.913 1.000 24.854 185 ILE A CA 1
ATOM 1436 C C . ILE A 1 184 ? -30.594 -12.120 52.155 1.000 24.076 185 ILE A C 1
ATOM 1437 O O . ILE A 1 184 ? -31.141 -13.102 52.643 1.000 25.224 185 ILE A O 1
ATOM 1442 N N . ALA A 1 185 ? -29.925 -12.166 50.993 1.000 22.603 186 ALA A N 1
ATOM 1443 C CA . ALA A 1 185 ? -29.707 -13.426 50.293 1.000 22.643 186 ALA A CA 1
ATOM 1444 C C . ALA A 1 185 ? -28.963 -14.427 51.192 1.000 23.246 186 ALA A C 1
ATOM 1445 O O . ALA A 1 185 ? -29.291 -15.615 51.218 1.000 24.053 186 ALA A O 1
ATOM 1447 N N . TRP A 1 186 ? -27.940 -13.961 51.917 1.000 23.178 187 TRP A N 1
ATOM 1448 C CA . TRP A 1 186 ? -27.119 -14.846 52.724 1.000 23.039 187 TRP A CA 1
ATOM 1449 C C . TRP A 1 186 ? -27.963 -15.483 53.826 1.000 24.982 187 TRP A C 1
ATOM 1450 O O . TRP A 1 186 ? -27.870 -16.681 54.056 1.000 26.405 187 TRP A O 1
ATOM 1461 N N . ILE A 1 187 ? -28.722 -14.669 54.561 1.000 25.739 188 ILE A N 1
ATOM 1462 C CA . ILE A 1 187 ? -29.454 -15.202 55.696 1.000 26.716 188 ILE A CA 1
ATOM 1463 C C . ILE A 1 187 ? -30.565 -16.125 55.191 1.000 26.632 188 ILE A C 1
ATOM 1464 O O . ILE A 1 187 ? -30.817 -17.157 55.802 1.000 29.754 188 ILE A O 1
ATOM 1469 N N . ASN A 1 188 ? -31.187 -15.774 54.060 1.000 24.552 189 ASN A N 1
ATOM 1470 C CA . ASN A 1 188 ? -32.261 -16.570 53.502 1.000 25.353 189 ASN A CA 1
ATOM 1471 C C . ASN A 1 188 ? -31.716 -17.881 52.936 1.000 29.044 189 ASN A C 1
ATOM 1472 O O . ASN A 1 188 ? -32.302 -18.942 53.184 1.000 28.477 189 ASN A O 1
ATOM 1477 N N . GLN A 1 189 ? -30.634 -17.819 52.141 1.000 26.777 190 GLN A N 1
ATOM 1478 C CA . GLN A 1 189 ? -30.186 -19.008 51.427 1.000 26.504 190 GLN A CA 1
ATOM 1479 C C . GLN A 1 189 ? -29.346 -19.911 52.335 1.000 27.234 190 GLN A C 1
ATOM 1480 O O . GLN A 1 189 ? -29.380 -21.128 52.170 1.000 29.092 190 GLN A O 1
ATOM 1486 N N . LYS A 1 190 ? -28.553 -19.331 53.255 1.000 25.447 191 LYS A N 1
ATOM 1487 C CA . LYS A 1 190 ? -27.395 -20.040 53.771 1.000 23.601 191 LYS A CA 1
ATOM 1488 C C . LYS A 1 190 ? -27.341 -20.125 55.293 1.000 23.705 191 LYS A C 1
ATOM 1489 O O . LYS A 1 190 ? -26.832 -21.132 55.797 1.000 24.610 191 LYS A O 1
ATOM 1495 N N . VAL A 1 191 ? -27.729 -19.076 56.028 1.000 23.511 192 VAL A N 1
ATOM 1496 C CA . VAL A 1 191 ? -27.617 -19.158 57.479 1.000 26.408 192 VAL A CA 1
ATOM 1497 C C . VAL A 1 191 ? -28.528 -20.300 57.936 1.000 28.907 192 VAL A C 1
ATOM 1498 O O . VAL A 1 191 ? -29.571 -20.515 57.338 1.000 29.087 192 VAL A O 1
ATOM 1502 N N . GLY A 1 192 ? -28.097 -21.043 58.965 1.000 32.755 193 GLY A N 1
ATOM 1503 C CA . GLY A 1 192 ? -28.869 -22.149 59.497 1.000 32.603 193 GLY A CA 1
ATOM 1504 C C . GLY A 1 192 ? -28.553 -23.475 58.806 1.000 34.120 193 GLY A C 1
ATOM 1505 O O . GLY A 1 192 ? -29.082 -24.503 59.222 1.000 35.235 193 GLY A O 1
ATOM 1506 N N . THR A 1 193 ? -27.694 -23.469 57.771 1.000 29.868 194 THR A N 1
ATOM 1507 C CA . THR A 1 193 ? -27.536 -24.667 56.957 1.000 30.979 194 THR A CA 1
ATOM 1508 C C . THR A 1 193 ? -26.311 -25.466 57.387 1.000 29.236 194 THR A C 1
ATOM 1509 O O . THR A 1 193 ? -26.000 -26.462 56.756 1.000 32.832 194 THR A O 1
ATOM 1513 N N . VAL A 1 194 ? -25.637 -25.059 58.465 1.000 32.114 195 VAL A N 1
ATOM 1514 C CA . VAL A 1 194 ? -24.479 -25.784 58.959 1.000 33.860 195 VAL A CA 1
ATOM 1515 C C . VAL A 1 194 ? -24.502 -25.739 60.483 1.000 34.904 195 VAL A C 1
ATOM 1516 O O . VAL A 1 194 ? -24.643 -24.666 61.062 1.000 36.189 195 VAL A O 1
ATOM 1520 N N . GLU A 1 195 ? -24.380 -26.916 61.117 1.000 38.341 196 GLU A N 1
ATOM 1521 C CA . GLU A 1 195 ? -24.207 -26.998 62.558 1.000 39.361 196 GLU A CA 1
ATOM 1522 C C . GLU A 1 195 ? -22.717 -26.938 62.831 1.000 36.184 196 GLU A C 1
ATOM 1523 O O . GLU A 1 195 ? -21.996 -27.802 62.343 1.000 33.999 196 GLU A O 1
ATOM 1529 N N . PRO A 1 196 ? -22.250 -25.927 63.600 1.000 34.079 197 PRO A N 1
ATOM 1530 C CA . PRO A 1 196 ? -20.836 -25.773 63.908 1.000 36.045 197 PRO A CA 1
ATOM 1531 C C . PRO A 1 196 ? -20.421 -26.657 65.072 1.000 40.994 197 PRO A C 1
ATOM 1532 O O . PRO A 1 196 ? -21.242 -26.998 65.924 1.000 36.732 197 PRO A O 1
ATOM 1536 N N . GLU A 1 197 ? -19.127 -26.978 65.090 1.000 46.744 198 GLU A N 1
ATOM 1537 C CA . GLU A 1 197 ? -18.448 -27.403 66.297 1.000 51.064 198 GLU A CA 1
ATOM 1538 C C . GLU A 1 197 ? -18.229 -26.184 67.195 1.000 46.067 198 GLU A C 1
ATOM 1539 O O . GLU A 1 197 ? -17.660 -25.189 66.775 1.000 47.862 198 GLU A O 1
ATOM 1545 N N . ILE A 1 198 ? -18.700 -26.283 68.438 1.000 47.092 199 ILE A N 1
ATOM 1546 C CA . ILE A 1 198 ? -18.577 -25.243 69.449 1.000 45.452 199 ILE A CA 1
ATOM 1547 C C . ILE A 1 198 ? -17.421 -25.624 70.371 1.000 49.633 199 ILE A C 1
ATOM 1548 O O . ILE A 1 198 ? -17.347 -26.762 70.834 1.000 53.373 199 ILE A O 1
ATOM 1553 N N . THR A 1 199 ? -16.531 -24.661 70.647 1.000 50.117 200 THR A N 1
ATOM 1554 C CA . THR A 1 199 ? -15.269 -24.940 71.316 1.000 48.273 200 THR A CA 1
ATOM 1555 C C . THR A 1 199 ? -15.078 -24.014 72.514 1.000 48.630 200 THR A C 1
ATOM 1556 O O . THR A 1 199 ? -13.985 -23.912 73.068 1.000 55.304 200 THR A O 1
ATOM 1560 N N . GLY A 1 200 ? -16.145 -23.336 72.922 1.000 44.788 201 GLY A N 1
ATOM 1561 C CA . GLY A 1 200 ? -16.046 -22.401 74.022 1.000 43.515 201 GLY A CA 1
ATOM 1562 C C . GLY A 1 200 ? -17.430 -22.036 74.532 1.000 43.602 201 GLY A C 1
ATOM 1563 O O . GLY A 1 200 ? -18.432 -22.258 73.843 1.000 42.329 201 GLY A O 1
ATOM 1564 N N . ASP A 1 201 ? -17.446 -21.475 75.745 1.000 43.570 202 ASP A N 1
ATOM 1565 C CA . ASP A 1 201 ? -18.676 -21.082 76.405 1.000 42.281 202 ASP A CA 1
ATOM 1566 C C . ASP A 1 201 ? -19.190 -19.785 75.785 1.000 43.617 202 ASP A C 1
ATOM 1567 O O . ASP A 1 201 ? -20.382 -19.498 75.892 1.000 41.034 202 ASP A O 1
ATOM 1572 N N . HIS A 1 202 ? -18.290 -19.016 75.142 1.000 39.850 203 HIS A N 1
ATOM 1573 C CA . HIS A 1 202 ? -18.585 -17.653 74.724 1.000 37.833 203 HIS A CA 1
ATOM 1574 C C . HIS A 1 202 ? -18.435 -17.510 73.212 1.000 34.040 203 HIS A C 1
ATOM 1575 O O . HIS A 1 202 ? -17.314 -17.433 72.717 1.000 30.312 203 HIS A O 1
ATOM 1582 N N . VAL A 1 203 ? -19.565 -17.419 72.497 1.000 32.521 204 VAL A N 1
ATOM 1583 C CA . VAL A 1 203 ? -19.565 -17.482 71.040 1.000 33.273 204 VAL A CA 1
ATOM 1584 C C . VAL A 1 203 ? -20.121 -16.190 70.438 1.000 33.792 204 VAL A C 1
ATOM 1585 O O . VAL A 1 203 ? -21.217 -15.759 70.803 1.000 33.159 204 VAL A O 1
ATOM 1589 N N . ILE A 1 204 ? -19.360 -15.589 69.501 1.000 31.036 205 ILE A N 1
ATOM 1590 C CA . ILE A 1 204 ? -19.810 -14.404 68.777 1.000 27.143 205 ILE A CA 1
ATOM 1591 C C . ILE A 1 204 ? -19.773 -14.653 67.277 1.000 26.138 205 ILE A C 1
ATOM 1592 O O . ILE A 1 204 ? -19.045 -15.527 66.791 1.000 24.563 205 ILE A O 1
ATOM 1597 N N . ASN A 1 205 ? -20.640 -13.898 66.589 1.000 26.563 206 ASN A N 1
ATOM 1598 C CA . ASN A 1 205 ? -20.423 -13.464 65.220 1.000 25.387 206 ASN A CA 1
ATOM 1599 C C . ASN A 1 205 ? -19.760 -12.089 65.290 1.000 23.354 206 ASN A C 1
ATOM 1600 O O . ASN A 1 205 ? -20.202 -11.244 66.071 1.000 23.765 206 ASN A O 1
ATOM 1605 N N . TYR A 1 206 ? -18.646 -11.919 64.555 1.000 23.694 207 TYR A N 1
ATOM 1606 C CA . TYR A 1 206 ? -18.071 -10.606 64.254 1.000 21.996 207 TYR A CA 1
ATOM 1607 C C . TYR A 1 206 ? -18.582 -10.179 62.864 1.000 20.249 207 TYR A C 1
ATOM 1608 O O . TYR A 1 206 ? -18.297 -10.801 61.828 1.000 17.275 207 TYR A O 1
ATOM 1617 N N . VAL A 1 207 ? -19.394 -9.115 62.872 1.000 17.819 208 VAL A N 1
ATOM 1618 C CA . VAL A 1 207 ? -20.212 -8.724 61.740 1.000 18.465 208 VAL A CA 1
ATOM 1619 C C . VAL A 1 207 ? -19.788 -7.329 61.280 1.000 17.572 208 VAL A C 1
ATOM 1620 O O . VAL A 1 207 ? -19.596 -6.419 62.082 1.000 16.807 208 VAL A O 1
ATOM 1624 N N . GLY A 1 208 ? -19.643 -7.178 59.965 1.000 16.824 209 GLY A N 1
ATOM 1625 C CA . GLY A 1 208 ? -19.314 -5.897 59.362 1.000 17.170 209 GLY A CA 1
ATOM 1626 C C . GLY A 1 208 ? -17.841 -5.581 59.547 1.000 16.206 209 GLY A C 1
ATOM 1627 O O . GLY A 1 208 ? -17.445 -4.603 60.206 1.000 15.486 209 GLY A O 1
ATOM 1628 N N . GLU A 1 209 ? -17.028 -6.502 59.025 1.000 16.179 210 GLU A N 1
ATOM 1629 C CA . GLU A 1 209 ? -15.582 -6.390 59.136 1.000 17.407 210 GLU A CA 1
ATOM 1630 C C . GLU A 1 209 ? -14.987 -7.067 57.918 1.000 17.096 210 GLU A C 1
ATOM 1631 O O . GLU A 1 209 ? -15.332 -8.223 57.681 1.000 18.844 210 GLU A O 1
ATOM 1637 N N . TYR A 1 210 ? -14.138 -6.354 57.161 1.000 16.126 211 TYR A N 1
ATOM 1638 C CA . TYR A 1 210 ? -13.702 -6.868 55.860 1.000 15.942 211 TYR A CA 1
ATOM 1639 C C . TYR A 1 210 ? -12.187 -7.088 55.784 1.000 15.296 211 TYR A C 1
ATOM 1640 O O . TYR A 1 210 ? -11.685 -7.499 54.729 1.000 15.592 211 TYR A O 1
ATOM 1649 N N . ASN A 1 211 ? -11.467 -6.894 56.908 1.000 14.328 212 ASN A N 1
ATOM 1650 C CA . ASN A 1 211 ? -10.070 -7.299 57.049 1.000 15.181 212 ASN A CA 1
ATOM 1651 C C . ASN A 1 211 ? -9.149 -6.524 56.106 1.000 15.595 212 ASN A C 1
ATOM 1652 O O . ASN A 1 211 ? -8.166 -7.081 55.612 1.000 15.114 212 ASN A O 1
ATOM 1657 N N . ILE A 1 212 ? -9.395 -5.210 55.954 1.000 15.936 213 ILE A N 1
ATOM 1658 C CA . ILE A 1 212 ? -8.491 -4.399 55.160 1.000 15.626 213 ILE A CA 1
ATOM 1659 C C . ILE A 1 212 ? -7.145 -4.365 55.875 1.000 15.830 213 ILE A C 1
ATOM 1660 O O . ILE A 1 212 ? -7.042 -3.944 57.020 1.000 16.419 213 ILE A O 1
ATOM 1665 N N . GLN A 1 213 ? -6.108 -4.831 55.169 1.000 16.245 214 GLN A N 1
ATOM 1666 C CA . GLN A 1 213 ? -4.732 -4.877 55.670 1.000 16.742 214 GLN A CA 1
ATOM 1667 C C . GLN A 1 213 ? -4.605 -5.621 57.013 1.000 17.906 214 GLN A C 1
ATOM 1668 O O . GLN A 1 213 ? -3.549 -5.556 57.617 1.000 18.626 214 GLN A O 1
ATOM 1674 N N . GLY A 1 214 ? -5.600 -6.406 57.437 1.000 17.408 215 GLY A N 1
ATOM 1675 C CA . GLY A 1 214 ? -5.459 -7.258 58.610 1.000 18.570 215 GLY A CA 1
ATOM 1676 C C . GLY A 1 214 ? -6.286 -6.804 59.815 1.000 19.382 215 GLY A C 1
ATOM 1677 O O . GLY A 1 214 ? -6.013 -7.236 60.943 1.000 21.472 215 GLY A O 1
ATOM 1678 N N . ASP A 1 215 ? -7.257 -5.905 59.579 1.000 18.091 216 ASP A N 1
ATOM 1679 C CA . ASP A 1 215 ? -8.082 -5.318 60.629 1.000 17.422 216 ASP A CA 1
ATOM 1680 C C . ASP A 1 215 ? -8.773 -6.404 61.467 1.000 17.292 216 ASP A C 1
ATOM 1681 O O . ASP A 1 215 ? -8.836 -6.323 62.698 1.000 16.920 216 ASP A O 1
ATOM 1686 N N . GLN A 1 216 ? -9.283 -7.427 60.781 1.000 18.187 217 GLN A N 1
ATOM 1687 C CA . GLN A 1 216 ? -10.040 -8.498 61.401 1.000 20.288 217 GLN A CA 1
ATOM 1688 C C . GLN A 1 216 ? -9.144 -9.331 62.316 1.000 22.152 217 GLN A C 1
ATOM 1689 O O . GLN A 1 216 ? -9.536 -9.694 63.416 1.000 23.390 217 GLN A O 1
ATOM 1695 N N . GLU A 1 217 ? -7.933 -9.614 61.838 1.000 23.767 218 GLU A N 1
ATOM 1696 C CA . GLU A 1 217 ? -6.930 -10.403 62.542 1.000 23.408 218 GLU A CA 1
ATOM 1697 C C . GLU A 1 217 ? -6.477 -9.672 63.811 1.000 23.000 218 GLU A C 1
ATOM 1698 O O . GLU A 1 217 ? -6.208 -10.290 64.849 1.000 23.789 218 GLU A O 1
ATOM 1704 N N . VAL A 1 218 ? -6.389 -8.346 63.727 1.000 21.276 219 VAL A N 1
ATOM 1705 C CA . VAL A 1 218 ? -6.130 -7.524 64.899 1.000 21.759 219 VAL A CA 1
ATOM 1706 C C . VAL A 1 218 ? -7.209 -7.771 65.951 1.000 22.003 219 VAL A C 1
ATOM 1707 O O . VAL A 1 218 ? -6.900 -7.950 67.130 1.000 22.893 219 VAL A O 1
ATOM 1711 N N . MET A 1 219 ? -8.473 -7.748 65.520 1.000 22.453 220 MET A N 1
ATOM 1712 C CA . MET A 1 219 ? -9.575 -7.707 66.469 1.000 21.595 220 MET A CA 1
ATOM 1713 C C . MET A 1 219 ? -9.821 -9.100 67.048 1.000 23.293 220 MET A C 1
ATOM 1714 O O . MET A 1 219 ? -10.185 -9.257 68.215 1.000 22.796 220 MET A O 1
ATOM 1719 N N . VAL A 1 220 ? -9.682 -10.111 66.188 1.000 25.785 221 VAL A N 1
ATOM 1720 C CA . VAL A 1 220 ? -9.851 -11.506 66.555 1.000 24.817 221 VAL A CA 1
ATOM 1721 C C . VAL A 1 220 ? -8.705 -11.920 67.477 1.000 26.476 221 VAL A C 1
ATOM 1722 O O . VAL A 1 220 ? -8.855 -12.856 68.263 1.000 27.571 221 VAL A O 1
ATOM 1726 N N . ASP A 1 221 ? -7.578 -11.199 67.409 1.000 23.852 222 ASP A N 1
ATOM 1727 C CA . ASP A 1 221 ? -6.490 -11.410 68.339 1.000 23.241 222 ASP A CA 1
ATOM 1728 C C . ASP A 1 221 ? -7.007 -11.148 69.744 1.000 25.459 222 ASP A C 1
ATOM 1729 O O . ASP A 1 221 ? -6.800 -11.966 70.633 1.000 29.897 222 ASP A O 1
ATOM 1734 N N . TYR A 1 222 ? -7.635 -9.990 69.934 1.000 25.918 223 TYR A N 1
ATOM 1735 C CA . TYR A 1 222 ? -8.107 -9.566 71.241 1.000 28.808 223 TYR A CA 1
ATOM 1736 C C . TYR A 1 222 ? -9.143 -10.563 71.768 1.000 30.981 223 TYR A C 1
ATOM 1737 O O . TYR A 1 222 ? -9.090 -10.960 72.928 1.000 33.203 223 TYR A O 1
ATOM 1746 N N . PHE A 1 223 ? -10.072 -10.957 70.887 1.000 30.726 224 PHE A N 1
ATOM 1747 C CA . PHE A 1 223 ? -11.186 -11.830 71.220 1.000 31.116 224 PHE A CA 1
ATOM 1748 C C . PHE A 1 223 ? -10.667 -13.182 71.708 1.000 35.619 224 PHE A C 1
ATOM 1749 O O . PHE A 1 223 ? -11.180 -13.729 72.689 1.000 33.822 224 PHE A O 1
ATOM 1757 N N . LYS A 1 224 ? -9.643 -13.702 71.009 1.000 36.434 225 LYS A N 1
ATOM 1758 C CA . LYS A 1 224 ? -9.031 -14.984 71.333 1.000 34.950 225 LYS A CA 1
ATOM 1759 C C . LYS A 1 224 ? -8.214 -14.869 72.620 1.000 32.267 225 LYS A C 1
ATOM 1760 O O . LYS A 1 224 ? -8.130 -15.838 73.359 1.000 33.791 225 LYS A O 1
ATOM 1766 N N . ARG A 1 225 ? -7.667 -13.687 72.914 1.000 28.594 226 ARG A N 1
ATOM 1767 C CA . ARG A 1 225 ? -6.969 -13.459 74.169 1.000 31.001 226 ARG A CA 1
ATOM 1768 C C . ARG A 1 225 ? -7.941 -13.420 75.362 1.000 34.681 226 ARG A C 1
ATOM 1769 O O . ARG A 1 225 ? -7.500 -13.414 76.513 1.000 35.163 226 ARG A O 1
ATOM 1777 N N . MET A 1 226 ? -9.253 -13.378 75.074 1.000 35.938 227 MET A N 1
ATOM 1778 C CA . MET A 1 226 ? -10.321 -13.419 76.063 1.000 35.399 227 MET A CA 1
ATOM 1779 C C . MET A 1 226 ? -10.984 -14.805 76.082 1.000 33.145 227 MET A C 1
ATOM 1780 O O . MET A 1 226 ? -11.967 -15.014 76.773 1.000 33.072 227 MET A O 1
ATOM 1785 N N . GLY A 1 227 ? -10.512 -15.751 75.272 1.000 31.831 228 GLY A N 1
ATOM 1786 C CA . GLY A 1 227 ? -11.160 -17.048 75.188 1.000 31.302 228 GLY A CA 1
ATOM 1787 C C . GLY A 1 227 ? -12.581 -16.981 74.632 1.000 32.990 228 GLY A C 1
ATOM 1788 O O . GLY A 1 227 ? -13.471 -17.682 75.120 1.000 36.318 228 GLY A O 1
ATOM 1789 N N . ILE A 1 228 ? -12.779 -16.148 73.595 1.000 32.192 229 ILE A N 1
ATOM 1790 C CA . ILE A 1 228 ? -14.029 -16.085 72.859 1.000 29.571 229 ILE A CA 1
ATOM 1791 C C . ILE A 1 228 ? -13.852 -16.909 71.591 1.000 30.669 229 ILE A C 1
ATOM 1792 O O . ILE A 1 228 ? -12.845 -16.765 70.892 1.000 29.741 229 ILE A O 1
ATOM 1797 N N . GLN A 1 229 ? -14.824 -17.792 71.325 1.000 30.481 230 GLN A N 1
ATOM 1798 C CA . GLN A 1 229 ? -14.925 -18.421 70.023 1.000 31.739 230 GLN A CA 1
ATOM 1799 C C . GLN A 1 229 ? -15.557 -17.408 69.067 1.000 32.453 230 GLN A C 1
ATOM 1800 O O . GLN A 1 229 ? -16.674 -16.940 69.286 1.000 30.386 230 GLN A O 1
ATOM 1806 N N . VAL A 1 230 ? -14.800 -17.017 68.039 1.000 28.962 231 VAL A N 1
ATOM 1807 C CA . VAL A 1 230 ? -15.360 -16.247 66.949 1.000 28.297 231 VAL A CA 1
ATOM 1808 C C . VAL A 1 230 ? -15.933 -17.266 65.980 1.000 27.445 231 VAL A C 1
ATOM 1809 O O . VAL A 1 230 ? -15.209 -17.951 65.277 1.000 31.364 231 VAL A O 1
ATOM 1813 N N . LEU A 1 231 ? -17.250 -17.403 65.982 1.000 27.720 232 LEU A N 1
ATOM 1814 C CA . LEU A 1 231 ? -17.903 -18.411 65.173 1.000 28.983 232 LEU A CA 1
ATOM 1815 C C . LEU A 1 231 ? -17.797 -18.050 63.689 1.000 28.692 232 LEU A C 1
ATOM 1816 O O . LEU A 1 231 ? -17.705 -18.932 62.832 1.000 28.956 232 LEU A O 1
ATOM 1821 N N A SER A 1 232 ? -17.822 -16.737 63.415 0.700 30.913 233 SER A N 1
ATOM 1822 N N B SER A 1 232 ? -17.844 -16.748 63.385 0.300 27.800 233 SER A N 1
ATOM 1823 C CA A SER A 1 232 ? -17.969 -16.190 62.076 0.700 29.398 233 SER A CA 1
ATOM 1824 C CA B SER A 1 232 ? -17.870 -16.297 62.005 0.300 25.971 233 SER A CA 1
ATOM 1825 C C A SER A 1 232 ? -17.385 -14.788 62.038 0.700 28.503 233 SER A C 1
ATOM 1826 C C B SER A 1 232 ? -17.527 -14.813 61.944 0.300 26.202 233 SER A C 1
ATOM 1827 O O A SER A 1 232 ? -17.453 -14.069 63.031 0.700 26.908 233 SER A O 1
ATOM 1828 O O B SER A 1 232 ? -17.904 -14.052 62.832 0.300 24.976 233 SER A O 1
ATOM 1833 N N . THR A 1 233 ? -16.807 -14.429 60.882 1.000 27.282 234 THR A N 1
ATOM 1834 C CA . THR A 1 233 ? -16.632 -13.034 60.529 1.000 24.744 234 THR A CA 1
ATOM 1835 C C . THR A 1 233 ? -17.322 -12.808 59.195 1.000 23.349 234 THR A C 1
ATOM 1836 O O . THR A 1 233 ? -17.060 -13.521 58.216 1.000 21.963 234 THR A O 1
ATOM 1840 N N . PHE A 1 234 ? -18.266 -11.861 59.237 1.000 19.882 235 PHE A N 1
ATOM 1841 C CA . PHE A 1 234 ? -18.958 -11.371 58.059 1.000 18.347 235 PHE A CA 1
ATOM 1842 C C . PHE A 1 234 ? -18.231 -10.128 57.543 1.000 17.183 235 PHE A C 1
ATOM 1843 O O . PHE A 1 234 ? -18.430 -9.063 58.122 1.000 16.398 235 PHE A O 1
ATOM 1851 N N . THR A 1 235 ? -17.365 -10.208 56.514 1.000 16.887 236 THR A N 1
ATOM 1852 C CA . THR A 1 235 ? -16.896 -11.389 55.801 1.000 16.387 236 THR A CA 1
ATOM 1853 C C . THR A 1 235 ? -15.364 -11.446 55.727 1.000 16.419 236 THR A C 1
ATOM 1854 O O . THR A 1 235 ? -14.828 -12.353 55.098 1.000 16.759 236 THR A O 1
ATOM 1858 N N . GLY A 1 236 ? -14.659 -10.505 56.372 1.000 15.923 237 GLY A N 1
ATOM 1859 C CA . GLY A 1 236 ? -13.213 -10.395 56.246 1.000 18.046 237 GLY A CA 1
ATOM 1860 C C . GLY A 1 236 ? -12.498 -11.591 56.875 1.000 19.124 237 GLY A C 1
ATOM 1861 O O . GLY A 1 236 ? -12.718 -11.888 58.046 1.000 21.932 237 GLY A O 1
ATOM 1862 N N . ASN A 1 237 ? -11.680 -12.287 56.070 1.000 18.805 238 ASN A N 1
ATOM 1863 C CA . ASN A 1 237 ? -10.946 -13.457 56.518 1.000 19.320 238 ASN A CA 1
ATOM 1864 C C . ASN A 1 237 ? -11.929 -14.552 56.926 1.000 20.486 238 ASN A C 1
ATOM 1865 O O . ASN A 1 237 ? -11.571 -15.446 57.693 1.000 18.214 238 ASN A O 1
ATOM 1870 N N . GLY A 1 238 ? -13.152 -14.476 56.373 1.000 19.494 239 GLY A N 1
ATOM 1871 C CA . GLY A 1 238 ? -14.256 -15.325 56.774 1.000 20.215 239 GLY A CA 1
ATOM 1872 C C . GLY A 1 238 ? -14.350 -16.599 55.937 1.000 20.769 239 GLY A C 1
ATOM 1873 O O . GLY A 1 238 ? -13.924 -16.652 54.780 1.000 19.377 239 GLY A O 1
ATOM 1874 N N . SER A 1 239 ? -14.948 -17.616 56.560 1.000 22.410 240 SER A N 1
ATOM 1875 C CA . SER A 1 239 ? -15.133 -18.908 55.934 1.000 24.449 240 SER A CA 1
ATOM 1876 C C . SER A 1 239 ? -16.600 -19.053 55.553 1.000 22.282 240 SER A C 1
ATOM 1877 O O . SER A 1 239 ? -17.473 -18.776 56.371 1.000 21.019 240 SER A O 1
ATOM 1880 N N . TYR A 1 240 ? -16.843 -19.451 54.293 1.000 22.433 241 TYR A N 1
ATOM 1881 C CA . TYR A 1 240 ? -18.178 -19.652 53.754 1.000 22.514 241 TYR A CA 1
ATOM 1882 C C . TYR A 1 240 ? -19.016 -20.513 54.691 1.000 24.035 241 TYR A C 1
ATOM 1883 O O . TYR A 1 240 ? -20.084 -20.063 55.097 1.000 25.413 241 TYR A O 1
ATOM 1892 N N . ASP A 1 241 ? -18.510 -21.710 55.056 1.000 24.069 242 ASP A N 1
ATOM 1893 C CA . ASP A 1 241 ? -19.251 -22.629 55.921 1.000 24.087 242 ASP A CA 1
ATOM 1894 C C . ASP A 1 241 ? -19.315 -22.100 57.356 1.000 23.111 242 ASP A C 1
ATOM 1895 O O . ASP A 1 241 ? -20.289 -22.385 58.033 1.000 27.641 242 ASP A O 1
ATOM 1900 N N . GLY A 1 242 ? -18.328 -21.328 57.821 1.000 21.836 243 GLY A N 1
ATOM 1901 C CA . GLY A 1 242 ? -18.410 -20.665 59.121 1.000 21.095 243 GLY A CA 1
ATOM 1902 C C . GLY A 1 242 ? -19.633 -19.748 59.219 1.000 23.710 243 GLY A C 1
ATOM 1903 O O . GLY A 1 242 ? -20.324 -19.704 60.240 1.000 24.922 243 GLY A O 1
ATOM 1904 N N . LEU A 1 243 ? -19.898 -19.025 58.117 1.000 25.062 244 LEU A N 1
ATOM 1905 C CA . LEU A 1 243 ? -20.921 -17.989 58.022 1.000 26.906 244 LEU A CA 1
ATOM 1906 C C . LEU A 1 243 ? -22.300 -18.637 57.854 1.000 25.383 244 LEU A C 1
ATOM 1907 O O . LEU A 1 243 ? -23.325 -18.003 58.067 1.000 21.526 244 LEU A O 1
ATOM 1912 N N . ARG A 1 244 ? -22.338 -19.909 57.446 1.000 26.640 245 ARG A N 1
ATOM 1913 C CA . ARG A 1 244 ? -23.588 -20.656 57.436 1.000 27.594 245 ARG A CA 1
ATOM 1914 C C . ARG A 1 244 ? -24.006 -21.128 58.832 1.000 27.681 245 ARG A C 1
ATOM 1915 O O . ARG A 1 244 ? -25.065 -21.738 58.963 1.000 28.731 245 ARG A O 1
ATOM 1923 N N . ALA A 1 245 ? -23.222 -20.827 59.870 1.000 27.347 246 ALA A N 1
ATOM 1924 C CA . ALA A 1 245 ? -23.543 -21.245 61.228 1.000 29.588 246 ALA A CA 1
ATOM 1925 C C . ALA A 1 245 ? -23.769 -20.035 62.129 1.000 30.558 246 ALA A C 1
ATOM 1926 O O . ALA A 1 245 ? -23.771 -20.175 63.349 1.000 31.314 246 ALA A O 1
ATOM 1928 N N . MET A 1 246 ? -24.057 -18.876 61.517 1.000 30.772 247 MET A N 1
ATOM 1929 C CA . MET A 1 246 ? -24.230 -17.616 62.232 1.000 28.964 247 MET A CA 1
ATOM 1930 C C . MET A 1 246 ? -25.391 -17.687 63.237 1.000 28.395 247 MET A C 1
ATOM 1931 O O . MET A 1 246 ? -25.410 -16.925 64.213 1.000 24.080 247 MET A O 1
ATOM 1936 N N . HIS A 1 247 ? -26.374 -18.559 62.954 1.000 28.937 248 HIS A N 1
ATOM 1937 C CA . HIS A 1 247 ? -27.561 -18.735 63.792 1.000 31.972 248 HIS A CA 1
ATOM 1938 C C . HIS A 1 247 ? -27.259 -19.272 65.187 1.000 32.700 248 HIS A C 1
ATOM 1939 O O . HIS A 1 247 ? -28.138 -19.199 66.037 1.000 32.805 248 HIS A O 1
ATOM 1946 N N . ARG A 1 248 ? -26.029 -19.757 65.430 1.000 31.942 249 ARG A N 1
ATOM 1947 C CA . ARG A 1 248 ? -25.646 -20.335 66.710 1.000 33.620 249 ARG A CA 1
ATOM 1948 C C . ARG A 1 248 ? -24.863 -19.358 67.580 1.000 34.656 249 ARG A C 1
ATOM 1949 O O . ARG A 1 248 ? -24.514 -19.715 68.699 1.000 38.794 249 ARG A O 1
ATOM 1957 N N . ALA A 1 249 ? -24.600 -18.134 67.111 1.000 34.378 250 ALA A N 1
ATOM 1958 C CA . ALA A 1 249 ? -23.811 -17.210 67.917 1.000 33.336 250 ALA A CA 1
ATOM 1959 C C . ALA A 1 249 ? -24.613 -16.798 69.147 1.000 31.020 250 ALA A C 1
ATOM 1960 O O . ALA A 1 249 ? -25.840 -16.842 69.125 1.000 29.838 250 ALA A O 1
ATOM 1962 N N . HIS A 1 250 ? -23.906 -16.377 70.203 1.000 31.868 251 HIS A N 1
ATOM 1963 C CA . HIS A 1 250 ? -24.531 -15.840 71.409 1.000 31.606 251 HIS A CA 1
ATOM 1964 C C . HIS A 1 250 ? -24.759 -14.330 71.318 1.000 31.311 251 HIS A C 1
ATOM 1965 O O . HIS A 1 250 ? -25.646 -13.801 71.980 1.000 29.253 251 HIS A O 1
ATOM 1972 N N . LEU A 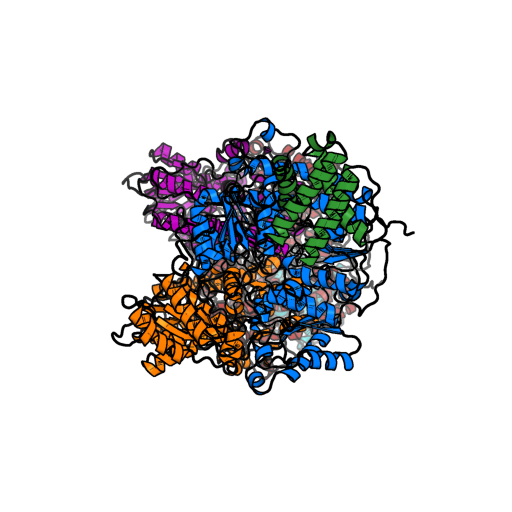1 251 ? -23.910 -13.653 70.534 1.000 29.747 252 LEU A N 1
ATOM 1973 C CA . LEU A 1 251 ? -23.873 -12.204 70.410 1.000 28.700 252 LEU A CA 1
ATOM 1974 C C . LEU A 1 251 ? -23.400 -11.836 68.994 1.000 29.080 252 LEU A C 1
ATOM 1975 O O . LEU A 1 251 ? -22.477 -12.459 68.456 1.000 28.144 252 LEU A O 1
ATOM 1980 N N . ASN A 1 252 ? -24.083 -10.853 68.385 1.000 26.777 253 ASN A N 1
ATOM 1981 C CA . ASN A 1 252 ? -23.628 -10.212 67.162 1.000 26.161 253 ASN A CA 1
ATOM 1982 C C . ASN A 1 252 ? -22.905 -8.927 67.554 1.000 26.695 253 ASN A C 1
ATOM 1983 O O . ASN A 1 252 ? -23.521 -7.996 68.083 1.000 25.187 253 ASN A O 1
ATOM 1988 N N . VAL A 1 253 ? -21.585 -8.931 67.296 1.000 24.994 254 VAL A N 1
ATOM 1989 C CA . VAL A 1 253 ? -20.694 -7.795 67.460 1.000 25.365 254 VAL A CA 1
ATOM 1990 C C . VAL A 1 253 ? -20.527 -7.108 66.102 1.000 26.161 254 VAL A C 1
ATOM 1991 O O . VAL A 1 253 ? -19.863 -7.636 65.207 1.000 23.262 254 VAL A O 1
ATOM 1995 N N . LEU A 1 254 ? -21.143 -5.923 65.972 1.000 25.486 255 LEU A N 1
ATOM 1996 C CA . LEU A 1 254 ? -21.289 -5.225 64.702 1.000 23.241 255 LEU A CA 1
ATOM 1997 C C . LEU A 1 254 ? -20.355 -4.025 64.674 1.000 21.657 255 LEU A C 1
ATOM 1998 O O . LEU A 1 254 ? -20.530 -3.102 65.464 1.000 23.831 255 LEU A O 1
ATOM 2003 N N . GLU A 1 255 ? -19.380 -4.040 63.757 1.000 19.371 256 GLU A N 1
ATOM 2004 C CA . GLU A 1 255 ? -18.519 -2.885 63.575 1.000 20.014 256 GLU A CA 1
ATOM 2005 C C . GLU A 1 255 ? -19.104 -2.004 62.468 1.000 19.011 256 GLU A C 1
ATOM 2006 O O . GLU A 1 255 ? -19.573 -0.904 62.741 1.000 18.293 256 GLU A O 1
ATOM 2012 N N . CYS A 1 256 ? -19.106 -2.490 61.220 1.000 17.601 257 CYS A N 1
ATOM 2013 C CA . CYS A 1 256 ? -19.669 -1.694 60.142 1.000 17.072 257 CYS A CA 1
ATOM 2014 C C . CYS A 1 256 ? -21.175 -1.916 60.075 1.000 17.075 257 CYS A C 1
ATOM 2015 O O . CYS A 1 256 ? -21.666 -2.800 59.372 1.000 15.004 257 CYS A O 1
ATOM 2018 N N . ALA A 1 257 ? -21.887 -1.049 60.805 1.000 20.241 258 ALA A N 1
ATOM 2019 C CA . ALA A 1 257 ? -23.341 -1.019 60.820 1.000 20.807 258 ALA A CA 1
ATOM 2020 C C . ALA A 1 257 ? -23.918 -0.705 59.440 1.000 21.687 258 ALA A C 1
ATOM 2021 O O . ALA A 1 257 ? -24.922 -1.303 59.040 1.000 22.066 258 ALA A O 1
ATOM 2023 N N . ARG A 1 258 ? -23.281 0.204 58.682 1.000 19.979 259 ARG A N 1
ATOM 2024 C CA . ARG A 1 258 ? -23.806 0.538 57.352 1.000 18.873 259 ARG A CA 1
ATOM 2025 C C . ARG A 1 258 ? -23.986 -0.739 56.519 1.000 17.977 259 ARG A C 1
ATOM 2026 O O . ARG A 1 258 ? -25.076 -0.992 55.996 1.000 19.279 259 ARG A O 1
ATOM 2034 N N . SER A 1 259 ? -22.943 -1.590 56.442 1.000 16.966 260 SER A N 1
ATOM 2035 C CA . SER A 1 259 ? -22.928 -2.677 55.473 1.000 16.687 260 SER A CA 1
ATOM 2036 C C . SER A 1 259 ? -23.644 -3.921 55.987 1.000 16.042 260 SER A C 1
ATOM 2037 O O . SER A 1 259 ? -24.154 -4.724 55.193 1.000 16.742 260 SER A O 1
ATOM 2040 N N . ALA A 1 260 ? -23.735 -4.068 57.314 1.000 17.465 261 ALA A N 1
ATOM 2041 C CA . ALA A 1 260 ? -24.137 -5.354 57.873 1.000 18.917 261 ALA A CA 1
ATOM 2042 C C . ALA A 1 260 ? -25.225 -5.263 58.958 1.000 21.170 261 ALA A C 1
ATOM 2043 O O . ALA A 1 260 ? -25.539 -6.297 59.557 1.000 24.060 261 ALA A O 1
ATOM 2045 N N . GLU A 1 261 ? -25.851 -4.092 59.185 1.000 22.729 262 GLU A N 1
ATOM 2046 C CA . GLU A 1 261 ? -26.955 -4.025 60.143 1.000 24.810 262 GLU A CA 1
ATOM 2047 C C . GLU A 1 261 ? -28.125 -4.897 59.685 1.000 24.891 262 GLU A C 1
ATOM 2048 O O . GLU A 1 261 ? -28.841 -5.447 60.513 1.000 24.746 262 GLU A O 1
ATOM 2054 N N . TYR A 1 262 ? -28.305 -5.035 58.374 1.000 23.784 263 TYR A N 1
ATOM 2055 C CA . TYR A 1 262 ? -29.419 -5.784 57.823 1.000 26.083 263 TYR A CA 1
ATOM 2056 C C . TYR A 1 262 ? -29.427 -7.214 58.374 1.000 27.500 263 TYR A C 1
ATOM 2057 O O . TYR A 1 262 ? -30.450 -7.699 58.849 1.000 26.161 263 TYR A O 1
ATOM 2066 N N . ILE A 1 263 ? -28.278 -7.894 58.313 1.000 27.792 264 ILE A N 1
ATOM 2067 C CA . ILE A 1 263 ? -28.205 -9.277 58.748 1.000 26.531 264 ILE A CA 1
ATOM 2068 C C . ILE A 1 263 ? -28.275 -9.373 60.277 1.000 28.097 264 ILE A C 1
ATOM 2069 O O . ILE A 1 263 ? -28.908 -10.303 60.774 1.000 27.222 264 ILE A O 1
ATOM 2074 N N . CYS A 1 264 ? -27.714 -8.412 61.032 1.000 24.889 265 CYS A N 1
ATOM 2075 C CA . CYS A 1 264 ? -27.832 -8.470 62.484 1.000 26.099 265 CYS A CA 1
ATOM 2076 C C . CYS A 1 264 ? -29.285 -8.328 62.936 1.000 30.287 265 CYS A C 1
ATOM 2077 O O . CYS A 1 264 ? -29.693 -8.940 63.932 1.000 31.337 265 CYS A O 1
ATOM 2080 N N . ASN A 1 265 ? -30.029 -7.462 62.231 1.000 28.632 266 ASN A N 1
ATOM 2081 C CA . ASN A 1 265 ? -31.412 -7.161 62.557 1.000 26.316 266 ASN A CA 1
ATOM 2082 C C . ASN A 1 265 ? -32.267 -8.409 62.335 1.000 28.425 266 ASN A C 1
ATOM 2083 O O . ASN A 1 265 ? -33.112 -8.738 63.165 1.000 27.549 266 ASN A O 1
ATOM 2088 N N . GLU A 1 266 ? -32.073 -9.077 61.191 1.000 27.497 267 GLU A N 1
ATOM 2089 C CA . GLU A 1 266 ? -32.794 -10.298 60.871 1.000 29.973 267 GLU A CA 1
ATOM 2090 C C . GLU A 1 266 ? -32.354 -11.486 61.735 1.000 30.916 267 GLU A C 1
ATOM 2091 O O . GLU A 1 266 ? -33.161 -12.389 61.972 1.000 28.666 267 GLU A O 1
ATOM 2097 N N . LEU A 1 267 ? -31.082 -11.514 62.168 1.000 31.653 268 LEU A N 1
ATOM 2098 C CA . LEU A 1 267 ? -30.590 -12.542 63.079 1.000 33.533 268 LEU A CA 1
ATOM 2099 C C . LEU A 1 267 ? -31.240 -12.412 64.462 1.000 34.447 268 LEU A C 1
ATOM 2100 O O . LEU A 1 267 ? -31.393 -13.423 65.153 1.000 34.505 268 LEU A O 1
ATOM 2105 N N . ARG A 1 268 ? -31.567 -11.176 64.875 1.000 33.157 269 ARG A N 1
ATOM 2106 C CA . ARG A 1 268 ? -32.297 -10.948 66.119 1.000 34.998 269 ARG A CA 1
ATOM 2107 C C . ARG A 1 268 ? -33.733 -11.461 65.960 1.000 35.816 269 ARG A C 1
ATOM 2108 O O . ARG A 1 268 ? -34.192 -12.275 66.745 1.000 36.861 269 ARG A O 1
ATOM 2116 N N . VAL A 1 269 ? -34.425 -11.002 64.917 1.000 35.574 270 VAL A N 1
ATOM 2117 C CA . VAL A 1 269 ? -35.785 -11.429 64.651 1.000 37.150 270 VAL A CA 1
ATOM 2118 C C . VAL A 1 269 ? -35.843 -12.950 64.487 1.000 37.809 270 VAL A C 1
ATOM 2119 O O . VAL A 1 269 ? -36.749 -13.560 65.038 1.000 40.880 270 VAL A O 1
ATOM 2123 N N . ARG A 1 270 ? -34.906 -13.584 63.766 1.000 34.211 271 ARG A N 1
ATOM 2124 C CA . ARG A 1 270 ? -35.092 -14.994 63.435 1.000 34.568 271 ARG A CA 1
ATOM 2125 C C . ARG A 1 270 ? -34.641 -15.938 64.551 1.000 34.990 271 ARG A C 1
ATOM 2126 O O . ARG A 1 270 ? -35.156 -17.055 64.625 1.000 35.760 271 ARG A O 1
ATOM 2134 N N . TYR A 1 271 ? -33.675 -15.514 65.382 1.000 34.852 272 TYR A N 1
ATOM 2135 C CA . TYR A 1 271 ? -32.992 -16.409 66.306 1.000 30.845 272 TYR A CA 1
ATOM 2136 C C . TYR A 1 271 ? -32.741 -15.771 67.669 1.000 31.486 272 TYR A C 1
ATOM 2137 O O . TYR A 1 271 ? -32.110 -16.405 68.524 1.000 29.825 272 TYR A O 1
ATOM 2146 N N . GLY A 1 272 ? -33.170 -14.515 67.852 1.000 28.313 273 GLY A N 1
ATOM 2147 C CA . GLY A 1 272 ? -33.071 -13.865 69.148 1.000 29.244 273 GLY A CA 1
ATOM 2148 C C . GLY A 1 272 ? -31.637 -13.556 69.557 1.000 31.401 273 GLY A C 1
ATOM 2149 O O . GLY A 1 272 ? -31.375 -13.333 70.744 1.000 30.627 273 GLY A O 1
ATOM 2150 N N . ILE A 1 273 ? -30.717 -13.480 68.574 1.000 34.053 274 ILE A N 1
ATOM 2151 C CA . ILE A 1 273 ? -29.334 -13.076 68.861 1.000 31.191 274 ILE A CA 1
ATOM 2152 C C . ILE A 1 273 ? -29.309 -11.554 69.033 1.000 28.227 274 ILE A C 1
ATOM 2153 O O . ILE A 1 273 ? -29.734 -10.824 68.140 1.000 30.985 274 ILE A O 1
ATOM 2158 N N . PRO A 1 274 ? -28.830 -11.011 70.179 1.000 26.263 275 PRO A N 1
ATOM 2159 C CA . PRO A 1 274 ? -28.759 -9.568 70.375 1.000 26.671 275 PRO A CA 1
ATOM 2160 C C . PRO A 1 274 ? -27.643 -8.927 69.559 1.000 29.378 275 PRO A C 1
ATOM 2161 O O . PRO A 1 274 ? -26.617 -9.573 69.300 1.000 30.110 275 PRO A O 1
ATOM 2165 N N . ARG A 1 275 ? -27.869 -7.645 69.226 1.000 28.571 276 ARG A N 1
ATOM 2166 C CA . ARG A 1 275 ? -26.983 -6.821 68.423 1.000 27.850 276 ARG A CA 1
ATOM 2167 C C . ARG A 1 275 ? -26.272 -5.852 69.359 1.000 26.161 276 ARG A C 1
ATOM 2168 O O . ARG A 1 275 ? -26.924 -5.030 69.999 1.000 24.843 276 ARG A O 1
ATOM 2176 N N . LEU A 1 276 ? -24.934 -5.960 69.431 1.000 26.959 277 LEU A N 1
ATOM 2177 C CA . LEU A 1 276 ? -24.115 -4.958 70.097 1.000 26.682 277 LEU A CA 1
ATOM 2178 C C . LEU A 1 276 ? -23.201 -4.262 69.073 1.000 27.354 277 LEU A C 1
ATOM 2179 O O . LEU A 1 276 ? -22.441 -4.917 68.360 1.000 23.265 277 LEU A O 1
ATOM 2184 N N . ASP A 1 277 ? -23.302 -2.923 69.013 1.000 27.893 278 ASP A N 1
ATOM 2185 C CA . ASP A 1 277 ? -22.545 -2.099 68.088 1.000 29.995 278 ASP A CA 1
ATOM 2186 C C . ASP A 1 277 ? -21.266 -1.653 68.770 1.000 27.969 278 ASP A C 1
ATOM 2187 O O . ASP A 1 277 ? -21.326 -1.178 69.904 1.000 27.780 278 ASP A O 1
ATOM 2192 N N . ILE A 1 278 ? -20.148 -1.764 68.028 1.000 26.822 279 ILE A N 1
ATOM 2193 C CA . ILE A 1 278 ? -18.823 -1.442 68.533 1.000 25.041 279 ILE A CA 1
ATOM 2194 C C . ILE A 1 278 ? -18.063 -0.547 67.551 1.000 24.084 279 ILE A C 1
ATOM 2195 O O . ILE A 1 278 ? -18.465 -0.393 66.406 1.000 21.168 279 ILE A O 1
ATOM 2200 N N . ASP A 1 279 ? -16.967 0.027 68.068 1.000 25.535 280 ASP A N 1
ATOM 2201 C CA . ASP A 1 279 ? -15.962 0.774 67.323 1.000 27.049 280 ASP A CA 1
ATOM 2202 C C . ASP A 1 279 ? -14.637 0.022 67.394 1.000 28.035 280 ASP A C 1
ATOM 2203 O O . ASP A 1 279 ? -14.203 -0.353 68.490 1.000 25.230 280 ASP A O 1
ATOM 2208 N N . GLY A 1 280 ? -13.988 -0.145 66.229 1.000 24.835 281 GLY A N 1
ATOM 2209 C CA . GLY A 1 280 ? -12.704 -0.836 66.153 1.000 25.611 281 GLY A CA 1
ATOM 2210 C C . GLY A 1 280 ? -11.484 0.084 66.223 1.000 22.642 281 GLY A C 1
ATOM 2211 O O . GLY A 1 280 ? -10.350 -0.395 66.155 1.000 20.783 281 GLY A O 1
ATOM 2212 N N . PHE A 1 281 ? -11.711 1.402 66.354 1.000 22.005 282 PHE A N 1
ATOM 2213 C CA . PHE A 1 281 ? -10.650 2.381 66.174 1.000 22.037 282 PHE A CA 1
ATOM 2214 C C . PHE A 1 281 ? -10.585 3.297 67.390 1.000 23.606 282 PHE A C 1
ATOM 2215 O O . PHE A 1 281 ? -11.620 3.679 67.954 1.000 24.229 282 PHE A O 1
ATOM 2223 N N . GLY A 1 282 ? -9.357 3.663 67.750 1.000 21.422 283 GLY A N 1
ATOM 2224 C CA . GLY A 1 282 ? -9.107 4.547 68.875 1.000 25.302 283 GLY A CA 1
ATOM 2225 C C . GLY A 1 282 ? -9.078 3.784 70.195 1.000 23.019 283 GLY A C 1
ATOM 2226 O O . GLY A 1 282 ? -9.690 2.731 70.311 1.000 22.815 283 GLY A O 1
ATOM 2227 N N . PHE A 1 283 ? -8.383 4.347 71.180 1.000 23.569 284 PHE A N 1
ATOM 2228 C CA . PHE A 1 283 ? -8.127 3.665 72.449 1.000 25.801 284 PHE A CA 1
ATOM 2229 C C . PHE A 1 283 ? -9.406 3.528 73.286 1.000 26.883 284 PHE A C 1
ATOM 2230 O O . PHE A 1 283 ? -9.764 2.426 73.709 1.000 25.897 284 PHE A O 1
ATOM 2238 N N . LYS A 1 284 ? -10.115 4.643 73.500 1.000 29.173 285 LYS A N 1
ATOM 2239 C CA . LYS A 1 284 ? -11.334 4.612 74.293 1.000 28.438 285 LYS A CA 1
ATOM 2240 C C . LYS A 1 284 ? -12.428 3.805 73.590 1.000 27.363 285 LYS A C 1
ATOM 2241 O O . LYS A 1 284 ? -13.020 2.907 74.191 1.000 26.168 285 LYS A O 1
ATOM 2247 N N . PRO A 1 285 ? -12.816 4.108 72.330 1.000 25.147 286 PRO A N 1
ATOM 2248 C CA . PRO A 1 285 ? -13.887 3.347 71.699 1.000 24.786 286 PRO A CA 1
ATOM 2249 C C . PRO A 1 285 ? -13.595 1.846 71.655 1.000 25.447 286 PRO A C 1
ATOM 2250 O O . PRO A 1 285 ? -14.501 1.023 71.783 1.000 28.419 286 PRO A O 1
ATOM 2254 N N . LEU A 1 286 ? -12.323 1.477 71.492 1.000 24.973 287 LEU A N 1
ATOM 2255 C CA . LEU A 1 286 ? -11.943 0.077 71.470 1.000 24.992 287 LEU A CA 1
ATOM 2256 C C . LEU A 1 286 ? -11.959 -0.504 72.891 1.000 25.864 287 LEU A C 1
ATOM 2257 O O . LEU A 1 286 ? -12.487 -1.593 73.102 1.000 25.725 287 LEU A O 1
ATOM 2262 N N . ALA A 1 287 ? -11.386 0.206 73.874 1.000 26.095 288 ALA A N 1
ATOM 2263 C CA . ALA A 1 287 ? -11.455 -0.229 75.268 1.000 28.843 288 ALA A CA 1
ATOM 2264 C C . ALA A 1 287 ? -12.913 -0.478 75.698 1.000 29.089 288 ALA A C 1
ATOM 2265 O O . ALA A 1 287 ? -13.256 -1.565 76.178 1.000 28.564 288 ALA A O 1
ATOM 2267 N N . ASP A 1 288 ? -13.790 0.506 75.460 1.000 29.004 289 ASP A N 1
ATOM 2268 C CA . ASP A 1 288 ? -15.211 0.375 75.745 1.000 29.012 289 ASP A CA 1
ATOM 2269 C C . ASP A 1 288 ? -15.769 -0.864 75.055 1.000 31.833 289 ASP A C 1
ATOM 2270 O O . ASP A 1 288 ? -16.435 -1.673 75.701 1.000 32.573 289 ASP A O 1
ATOM 2275 N N . SER A 1 289 ? -15.495 -1.013 73.750 1.000 31.747 290 SER A N 1
ATOM 2276 C CA . SER A 1 289 ? -16.011 -2.147 72.989 1.000 32.095 290 SER A CA 1
ATOM 2277 C C . SER A 1 289 ? -15.631 -3.481 73.646 1.000 30.330 290 SER A C 1
ATOM 2278 O O . SER A 1 289 ? -16.473 -4.365 73.774 1.000 31.756 290 SER A O 1
ATOM 2281 N N . LEU A 1 290 ? -14.358 -3.643 74.015 1.000 29.468 291 LEU A N 1
ATOM 2282 C CA . LEU A 1 290 ? -13.860 -4.908 74.532 1.000 31.703 291 LEU A CA 1
ATOM 2283 C C . LEU A 1 290 ? -14.399 -5.136 75.943 1.000 31.679 291 LEU A C 1
ATOM 2284 O O . LEU A 1 290 ? -14.740 -6.258 76.294 1.000 30.869 291 LEU A O 1
ATOM 2289 N N . ARG A 1 291 ? -14.472 -4.072 76.748 1.000 34.603 292 ARG A N 1
ATOM 2290 C CA . ARG A 1 291 ? -15.013 -4.181 78.096 1.000 37.240 292 ARG A CA 1
ATOM 2291 C C . ARG A 1 291 ? -16.434 -4.752 78.063 1.000 36.674 292 ARG A C 1
ATOM 2292 O O . ARG A 1 291 ? -16.773 -5.652 78.839 1.000 38.293 292 ARG A O 1
ATOM 2300 N N . LYS A 1 292 ? -17.246 -4.227 77.140 1.000 33.591 293 LYS A N 1
ATOM 2301 C CA . LYS A 1 292 ? -18.639 -4.603 77.006 1.000 31.447 293 LYS A CA 1
ATOM 2302 C C . LYS A 1 292 ? -18.754 -6.075 76.630 1.000 34.699 293 LYS A C 1
ATOM 2303 O O . LYS A 1 292 ? -19.549 -6.808 77.218 1.000 37.260 293 LYS A O 1
ATOM 2309 N N . ILE A 1 293 ? -17.940 -6.519 75.664 1.000 30.859 294 ILE A N 1
ATOM 2310 C CA . ILE A 1 293 ? -17.993 -7.904 75.230 1.000 29.482 294 ILE A CA 1
ATOM 2311 C C . ILE A 1 293 ? -17.566 -8.830 76.383 1.000 30.956 294 ILE A C 1
ATOM 2312 O O . ILE A 1 293 ? -18.086 -9.946 76.529 1.000 29.842 294 ILE A O 1
ATOM 2317 N N . GLY A 1 294 ? -16.576 -8.367 77.153 1.000 31.924 295 GLY A N 1
ATOM 2318 C CA . GLY A 1 294 ? -16.123 -9.037 78.360 1.000 35.665 295 GLY A CA 1
ATOM 2319 C C . GLY A 1 294 ? -17.255 -9.170 79.374 1.000 33.662 295 GLY A C 1
ATOM 2320 O O . GLY A 1 294 ? -17.657 -10.289 79.687 1.000 35.461 295 GLY A O 1
ATOM 2321 N N . MET A 1 295 ? -17.803 -8.027 79.818 1.000 34.427 296 MET A N 1
ATOM 2322 C CA . MET A 1 295 ? -18.939 -8.027 80.730 1.000 33.534 296 MET A CA 1
ATOM 2323 C C . MET A 1 295 ? -20.017 -8.982 80.243 1.000 33.628 296 MET A C 1
ATOM 2324 O O . MET A 1 295 ? -20.497 -9.833 80.987 1.000 34.825 296 MET A O 1
ATOM 2329 N N . PHE A 1 296 ? -20.418 -8.825 78.986 1.000 29.676 297 PHE A N 1
ATOM 2330 C CA . PHE A 1 296 ? -21.494 -9.640 78.456 1.000 28.799 297 PHE A CA 1
ATOM 2331 C C . PHE A 1 296 ? -21.290 -11.120 78.791 1.000 30.895 297 PHE A C 1
ATOM 2332 O O . PHE A 1 296 ? -22.247 -11.829 79.104 1.000 28.961 297 PHE A O 1
ATOM 2340 N N . PHE A 1 297 ? -20.042 -11.594 78.689 1.000 33.019 298 PHE A N 1
ATOM 2341 C CA . PHE A 1 297 ? -19.744 -13.005 78.868 1.000 33.044 298 PHE A CA 1
ATOM 2342 C C . PHE A 1 297 ? -19.225 -13.275 80.280 1.000 33.289 298 PHE A C 1
ATOM 2343 O O . PHE A 1 297 ? -18.839 -14.398 80.578 1.000 33.478 298 PHE A O 1
ATOM 2351 N N . GLY A 1 298 ? -19.189 -12.235 81.121 1.000 33.889 299 GLY A N 1
ATOM 2352 C CA . GLY A 1 298 ? -18.734 -12.361 82.490 1.000 34.101 299 GLY A CA 1
ATOM 2353 C C . GLY A 1 298 ? -17.239 -12.635 82.563 1.000 40.600 299 GLY A C 1
ATOM 2354 O O . GLY A 1 298 ? -16.790 -13.344 83.469 1.000 40.561 299 GLY A O 1
ATOM 2355 N N . ILE A 1 299 ? -16.484 -12.058 81.610 1.000 39.443 300 ILE A N 1
ATOM 2356 C CA . ILE A 1 299 ? -15.040 -12.231 81.542 1.000 38.929 300 ILE A CA 1
ATOM 2357 C C . ILE A 1 299 ? -14.384 -10.862 81.373 1.000 38.160 300 ILE A C 1
ATOM 2358 O O . ILE A 1 299 ? -13.399 -10.724 80.656 1.000 38.792 300 ILE A O 1
ATOM 2363 N N . GLU A 1 300 ? -14.897 -9.871 82.107 1.000 38.600 301 GLU A N 1
ATOM 2364 C CA . GLU A 1 300 ? -14.463 -8.489 81.983 1.000 38.649 301 GLU A CA 1
ATOM 2365 C C . GLU A 1 300 ? -13.023 -8.302 82.461 1.000 39.347 301 GLU A C 1
ATOM 2366 O O . GLU A 1 300 ? -12.356 -7.360 82.044 1.000 42.097 301 GLU A O 1
ATOM 2372 N N . ASP A 1 301 ? -12.546 -9.156 83.366 1.000 41.980 302 ASP A N 1
ATOM 2373 C CA . ASP A 1 301 ? -11.190 -9.016 83.887 1.000 41.689 302 ASP A CA 1
ATOM 2374 C C . ASP A 1 301 ? -10.179 -9.282 82.770 1.000 37.805 302 ASP A C 1
ATOM 2375 O O . ASP A 1 301 ? -9.115 -8.671 82.750 1.000 30.506 302 ASP A O 1
ATOM 2380 N N . ARG A 1 302 ? -10.525 -10.212 81.866 1.000 37.952 303 ARG A N 1
ATOM 2381 C CA . ARG A 1 302 ? -9.680 -10.590 80.740 1.000 40.900 303 ARG A CA 1
ATOM 2382 C C . ARG A 1 302 ? -9.566 -9.432 79.746 1.000 41.125 303 ARG A C 1
ATOM 2383 O O . ARG A 1 302 ? -8.487 -9.178 79.214 1.000 40.503 303 ARG A O 1
ATOM 2391 N N . ALA A 1 303 ? -10.704 -8.770 79.474 1.000 40.139 304 ALA A N 1
ATOM 2392 C CA . ALA A 1 303 ? -10.745 -7.575 78.646 1.000 39.224 304 ALA A CA 1
ATOM 2393 C C . ALA A 1 303 ? -9.862 -6.479 79.242 1.000 36.946 304 ALA A C 1
ATOM 2394 O O . ALA A 1 303 ? -9.123 -5.831 78.509 1.000 35.942 304 ALA A O 1
ATOM 2396 N N . LYS A 1 304 ? -9.948 -6.270 80.563 1.000 35.234 305 LYS A N 1
ATOM 2397 C CA . LYS A 1 304 ? -9.232 -5.184 81.215 1.000 35.979 305 LYS A CA 1
ATOM 2398 C C . LYS A 1 304 ? -7.732 -5.448 81.175 1.000 33.429 305 LYS A C 1
ATOM 2399 O O . LYS A 1 304 ? -6.941 -4.512 81.156 1.000 28.789 305 LYS A O 1
ATOM 2405 N N . ALA A 1 305 ? -7.343 -6.724 81.193 1.000 30.598 306 ALA A N 1
ATOM 2406 C CA . ALA A 1 305 ? -5.933 -7.069 81.153 1.000 33.563 306 ALA A CA 1
ATOM 2407 C C . ALA A 1 305 ? -5.355 -6.668 79.791 1.000 33.531 306 ALA A C 1
ATOM 2408 O O . ALA A 1 305 ? -4.301 -6.045 79.728 1.000 34.073 306 ALA A O 1
ATOM 2410 N N . ILE A 1 306 ? -6.080 -7.009 78.710 1.000 33.053 307 ILE A N 1
ATOM 2411 C CA . ILE A 1 306 ? -5.691 -6.653 77.349 1.000 29.984 307 ILE A CA 1
ATOM 2412 C C . ILE A 1 306 ? -5.601 -5.133 77.237 1.000 28.168 307 ILE A C 1
ATOM 2413 O O . ILE A 1 306 ? -4.578 -4.580 76.834 1.000 26.886 307 ILE A O 1
ATOM 2418 N N . ILE A 1 307 ? -6.667 -4.455 77.654 1.000 28.220 308 ILE A N 1
ATOM 2419 C CA . ILE A 1 307 ? -6.725 -3.014 77.519 1.000 29.759 308 ILE A CA 1
ATOM 2420 C C . ILE A 1 307 ? -5.530 -2.377 78.226 1.000 31.017 308 ILE A C 1
ATOM 2421 O O . ILE A 1 307 ? -4.889 -1.496 77.665 1.000 33.073 308 ILE A O 1
ATOM 2426 N N . ASP A 1 308 ? -5.245 -2.785 79.465 1.000 33.535 309 ASP A N 1
ATOM 2427 C CA . ASP A 1 308 ? -4.209 -2.112 80.248 1.000 36.682 309 ASP A CA 1
ATOM 2428 C C . ASP A 1 308 ? -2.845 -2.330 79.607 1.000 34.315 309 ASP A C 1
ATOM 2429 O O . ASP A 1 308 ? -2.032 -1.408 79.537 1.000 31.823 309 ASP A O 1
ATOM 2434 N N . GLU A 1 309 ? -2.603 -3.574 79.173 1.000 33.286 310 GLU A N 1
ATOM 2435 C CA . GLU A 1 309 ? -1.339 -3.938 78.556 1.000 36.205 310 GLU A CA 1
ATOM 2436 C C . GLU A 1 309 ? -1.127 -3.133 77.266 1.000 36.049 310 GLU A C 1
ATOM 2437 O O . GLU A 1 309 ? -0.132 -2.417 77.134 1.000 36.503 310 GLU A O 1
ATOM 2443 N N . GLU A 1 310 ? -2.115 -3.193 76.357 1.000 34.400 311 GLU A N 1
ATOM 2444 C CA . GLU A 1 310 ? -2.042 -2.520 75.066 1.000 32.615 311 GLU A CA 1
ATOM 2445 C C . GLU A 1 310 ? -1.853 -1.009 75.228 1.000 29.235 311 GLU A C 1
ATOM 2446 O O . GLU A 1 310 ? -1.031 -0.421 74.538 1.000 29.530 311 GLU A O 1
ATOM 2452 N N . VAL A 1 311 ? -2.603 -0.371 76.134 1.000 30.486 312 VAL A N 1
ATOM 2453 C CA . VAL A 1 311 ? -2.537 1.079 76.312 1.000 30.961 312 VAL A CA 1
ATOM 2454 C C . VAL A 1 311 ? -1.172 1.469 76.881 1.000 30.470 312 VAL A C 1
ATOM 2455 O O . VAL A 1 311 ? -0.650 2.545 76.586 1.000 32.415 312 VAL A O 1
ATOM 2459 N N . ALA A 1 312 ? -0.595 0.592 77.713 1.000 31.248 313 ALA A N 1
ATOM 2460 C CA . ALA A 1 312 ? 0.690 0.869 78.331 1.000 29.958 313 ALA A CA 1
ATOM 2461 C C . ALA A 1 312 ? 1.772 0.801 77.257 1.000 30.044 313 ALA A C 1
ATOM 2462 O O . ALA A 1 312 ? 2.691 1.618 77.242 1.000 29.014 313 ALA A O 1
ATOM 2464 N N . ARG A 1 313 ? 1.626 -0.185 76.362 1.000 28.044 314 ARG A N 1
ATOM 2465 C CA . ARG A 1 313 ? 2.588 -0.405 75.291 1.000 28.046 314 ARG A CA 1
ATOM 2466 C C . ARG A 1 313 ? 2.592 0.758 74.289 1.000 25.622 314 ARG A C 1
ATOM 2467 O O . ARG A 1 313 ? 3.666 1.170 73.861 1.000 29.776 314 ARG A O 1
ATOM 2475 N N . TRP A 1 314 ? 1.408 1.300 73.941 1.000 24.885 315 TRP A N 1
ATOM 2476 C CA . TRP A 1 314 ? 1.236 2.138 72.759 1.000 24.069 315 TRP A CA 1
ATOM 2477 C C . TRP A 1 314 ? 0.916 3.606 73.058 1.000 26.760 315 TRP A C 1
ATOM 2478 O O . TRP A 1 314 ? 1.226 4.473 72.234 1.000 28.910 315 TRP A O 1
ATOM 2489 N N . LYS A 1 315 ? 0.321 3.923 74.216 1.000 27.873 316 LYS A N 1
ATOM 2490 C CA . LYS A 1 315 ? -0.074 5.305 74.471 1.000 28.931 316 LYS A CA 1
ATOM 2491 C C . LYS A 1 315 ? 1.120 6.259 74.409 1.000 25.811 316 LYS A C 1
ATOM 2492 O O . LYS A 1 315 ? 1.003 7.374 73.898 1.000 27.375 316 LYS A O 1
ATOM 2498 N N . PRO A 1 316 ? 2.308 5.896 74.931 1.000 25.287 317 PRO A N 1
ATOM 2499 C CA . PRO A 1 316 ? 3.471 6.783 74.820 1.000 25.066 317 PRO A CA 1
ATOM 2500 C C . PRO A 1 316 ? 3.877 7.134 73.381 1.000 26.392 317 PRO A C 1
ATOM 2501 O O . PRO A 1 316 ? 4.574 8.123 73.164 1.000 25.523 317 PRO A O 1
ATOM 2505 N N . GLU A 1 317 ? 3.434 6.323 72.407 1.000 26.625 318 GLU A N 1
ATOM 2506 C CA . GLU A 1 317 ? 3.705 6.533 70.987 1.000 26.036 318 GLU A CA 1
ATOM 2507 C C . GLU A 1 317 ? 2.557 7.341 70.364 1.000 25.335 318 GLU A C 1
ATOM 2508 O O . GLU A 1 317 ? 2.769 8.284 69.607 1.000 22.763 318 GLU A O 1
ATOM 2514 N N . LEU A 1 318 ? 1.312 7.019 70.713 1.000 23.547 319 LEU A N 1
ATOM 2515 C CA . LEU A 1 318 ? 0.212 7.810 70.201 1.000 24.738 319 LEU A CA 1
ATOM 2516 C C . LEU A 1 318 ? 0.393 9.270 70.602 1.000 24.539 319 LEU A C 1
ATOM 2517 O O . LEU A 1 318 ? 0.161 10.166 69.793 1.000 24.903 319 LEU A O 1
ATOM 2522 N N . ASP A 1 319 ? 0.804 9.506 71.854 1.000 26.309 320 ASP A N 1
ATOM 2523 C CA . ASP A 1 319 ? 0.859 10.857 72.398 1.000 28.017 320 ASP A CA 1
ATOM 2524 C C . ASP A 1 319 ? 2.023 11.649 71.812 1.000 24.894 320 ASP A C 1
ATOM 2525 O O . ASP A 1 319 ? 1.958 12.872 71.764 1.000 24.940 320 ASP A O 1
ATOM 2530 N N . TRP A 1 320 ? 3.096 10.974 71.374 1.000 25.829 321 TRP A N 1
ATOM 2531 C CA . TRP A 1 320 ? 4.162 11.658 70.648 1.000 24.514 321 TRP A CA 1
ATOM 2532 C C . TRP A 1 320 ? 3.574 12.372 69.430 1.000 23.400 321 TRP A C 1
ATOM 2533 O O . TRP A 1 320 ? 3.853 13.546 69.207 1.000 23.711 321 TRP A O 1
ATOM 2544 N N . TYR A 1 321 ? 2.756 11.644 68.654 1.000 23.163 322 TYR A N 1
ATOM 2545 C CA . TYR A 1 321 ? 2.119 12.163 67.449 1.000 22.463 322 TYR A CA 1
ATOM 2546 C C . TYR A 1 321 ? 1.099 13.236 67.838 1.000 23.430 322 TYR A C 1
ATOM 2547 O O . TYR A 1 321 ? 1.076 14.311 67.245 1.000 22.767 322 TYR A O 1
ATOM 2556 N N . LYS A 1 322 ? 0.279 12.976 68.862 1.000 26.596 323 LYS A N 1
ATOM 2557 C CA . LYS A 1 322 ? -0.735 13.946 69.262 1.000 26.988 323 LYS A CA 1
ATOM 2558 C C . LYS A 1 322 ? -0.123 15.335 69.445 1.000 26.005 323 LYS A C 1
ATOM 2559 O O . LYS A 1 322 ? -0.647 16.316 68.915 1.000 28.276 323 LYS A O 1
ATOM 2565 N N . GLU A 1 323 ? 1.003 15.406 70.164 1.000 27.088 324 GLU A N 1
ATOM 2566 C CA . GLU A 1 323 ? 1.689 16.664 70.416 1.000 27.865 324 GLU A CA 1
ATOM 2567 C C . GLU A 1 323 ? 2.037 17.425 69.133 1.000 29.963 324 GLU A C 1
ATOM 2568 O O . GLU A 1 323 ? 2.030 18.658 69.131 1.000 28.494 324 GLU A O 1
ATOM 2574 N N . ARG A 1 324 ? 2.398 16.702 68.056 1.000 29.347 325 ARG A N 1
ATOM 2575 C CA . ARG A 1 324 ? 2.821 17.334 66.816 1.000 27.482 325 ARG A CA 1
ATOM 2576 C C . ARG A 1 324 ? 1.644 17.626 65.887 1.000 27.203 325 ARG A C 1
ATOM 2577 O O . ARG A 1 324 ? 1.789 18.472 65.017 1.000 27.270 325 ARG A O 1
ATOM 2585 N N . LEU A 1 325 ? 0.507 16.923 66.065 1.000 27.918 326 LEU A N 1
ATOM 2586 C CA . LEU A 1 325 ? -0.674 17.024 65.206 1.000 29.301 326 LEU A CA 1
ATOM 2587 C C . LEU A 1 325 ? -1.730 17.983 65.762 1.000 28.908 326 LEU A C 1
ATOM 2588 O O . LEU A 1 325 ? -2.724 18.268 65.084 1.000 28.637 326 LEU A O 1
ATOM 2593 N N . MET A 1 326 ? -1.534 18.458 67.003 1.000 31.487 327 MET A N 1
ATOM 2594 C CA . MET A 1 326 ? -2.558 19.210 67.720 1.000 32.871 327 MET A CA 1
ATOM 2595 C C . MET A 1 326 ? -3.018 20.379 66.857 1.000 30.504 327 MET A C 1
ATOM 2596 O O . MET A 1 326 ? -2.190 21.195 66.462 1.000 30.793 327 MET A O 1
ATOM 2601 N N . GLY A 1 327 ? -4.323 20.432 66.544 1.000 29.082 328 GLY A N 1
ATOM 2602 C CA . GLY A 1 327 ? -4.897 21.582 65.862 1.000 27.450 328 GLY A CA 1
ATOM 2603 C C . GLY A 1 327 ? -4.882 21.497 64.334 1.000 27.624 328 GLY A C 1
ATOM 2604 O O . GLY A 1 327 ? -5.515 22.320 63.677 1.000 28.909 328 GLY A O 1
ATOM 2605 N N . LYS A 1 328 ? -4.166 20.516 63.769 1.000 26.540 329 LYS A N 1
ATOM 2606 C CA . LYS A 1 328 ? -4.167 20.268 62.330 1.000 25.971 329 LYS A CA 1
ATOM 2607 C C . LYS A 1 328 ? -5.573 19.896 61.866 1.000 25.064 329 LYS A C 1
ATOM 2608 O O . LYS A 1 328 ? -6.280 19.183 62.570 1.000 27.600 329 LYS A O 1
ATOM 2614 N N . LYS A 1 329 ? -5.969 20.369 60.678 1.000 25.040 330 LYS A N 1
ATOM 2615 C CA . LYS A 1 329 ? -7.309 20.159 60.161 1.000 26.063 330 LYS A CA 1
ATOM 2616 C C . LYS A 1 329 ? -7.365 18.935 59.246 1.000 25.010 330 LYS A C 1
ATOM 2617 O O . LYS A 1 329 ? -6.448 18.685 58.470 1.000 27.380 330 LYS A O 1
ATOM 2623 N N . VAL A 1 330 ? -8.475 18.183 59.327 1.000 24.440 331 VAL A N 1
ATOM 2624 C CA . VAL A 1 330 ? -8.642 16.952 58.575 1.000 23.221 331 VAL A CA 1
ATOM 2625 C C . VAL A 1 330 ? -10.082 16.816 58.076 1.000 22.748 331 VAL A C 1
ATOM 2626 O O . VAL A 1 330 ? -11.056 17.152 58.768 1.000 22.381 331 VAL A O 1
ATOM 2630 N N . CYS A 1 331 ? -10.196 16.274 56.858 1.000 22.454 332 CYS A N 1
ATOM 2631 C CA . CYS A 1 331 ? -11.471 15.856 56.295 1.000 21.063 332 CYS A CA 1
ATOM 2632 C C . CYS A 1 331 ? -11.519 14.330 56.329 1.000 22.142 332 CYS A C 1
ATOM 2633 O O . CYS A 1 331 ? -10.602 13.658 55.836 1.000 21.607 332 CYS A O 1
ATOM 2636 N N . LEU A 1 332 ? -12.543 13.789 56.999 1.000 21.171 333 LEU A N 1
ATOM 2637 C CA . LEU A 1 332 ? -12.824 12.361 56.984 1.000 20.621 333 LEU A CA 1
ATOM 2638 C C . LEU A 1 332 ? -13.744 12.071 55.801 1.000 19.177 333 LEU A C 1
ATOM 2639 O O . LEU A 1 332 ? -14.964 12.185 55.907 1.000 18.137 333 LEU A O 1
ATOM 2644 N N . TRP A 1 333 ? -13.134 11.673 54.678 1.000 19.631 334 TRP A N 1
ATOM 2645 C CA . TRP A 1 333 ? -13.812 11.530 53.402 1.000 19.004 334 TRP A CA 1
ATOM 2646 C C . TRP A 1 333 ? -13.714 10.098 52.878 1.000 19.839 334 TRP A C 1
ATOM 2647 O O . TRP A 1 333 ? -13.367 9.880 51.707 1.000 17.890 334 TRP A O 1
ATOM 2658 N N . PRO A 1 334 ? -14.102 9.096 53.703 1.000 19.709 335 PRO A N 1
ATOM 2659 C CA . PRO A 1 334 ? -14.295 7.726 53.240 1.000 19.431 335 PRO A CA 1
ATOM 2660 C C . PRO A 1 334 ? -15.651 7.625 52.552 1.000 19.810 335 PRO A C 1
ATOM 2661 O O . PRO A 1 334 ? -16.323 8.635 52.340 1.000 22.499 335 PRO A O 1
ATOM 2665 N N . GLY A 1 335 ? -16.073 6.395 52.235 1.000 19.720 336 GLY A N 1
ATOM 2666 C CA . GLY A 1 335 ? -17.392 6.182 51.654 1.000 18.188 336 GLY A CA 1
ATOM 2667 C C . GLY A 1 335 ? -18.498 6.068 52.697 1.000 17.471 336 GLY A C 1
ATOM 2668 O O . GLY A 1 335 ? -19.612 6.491 52.419 1.000 15.314 336 GLY A O 1
ATOM 2669 N N . GLY A 1 336 ? -18.202 5.507 53.878 1.000 16.540 337 GLY A N 1
ATOM 2670 C CA . GLY A 1 336 ? -19.254 5.056 54.782 1.000 17.084 337 GLY A CA 1
ATOM 2671 C C . GLY A 1 336 ? -18.861 5.175 56.257 1.000 17.489 337 GLY A C 1
ATOM 2672 O O . GLY A 1 336 ? -18.412 6.247 56.687 1.000 15.652 337 GLY A O 1
ATOM 2673 N N . SER A 1 337 ? -19.060 4.054 56.982 1.000 18.687 338 SER A N 1
ATOM 2674 C CA . SER A 1 337 ? -18.882 3.877 58.431 1.000 19.408 338 SER A CA 1
ATOM 2675 C C . SER A 1 337 ? -17.661 4.577 59.025 1.000 18.726 338 SER A C 1
ATOM 2676 O O . SER A 1 337 ? -17.723 5.080 60.150 1.000 19.674 338 SER A O 1
ATOM 2679 N N . LYS A 1 338 ? -16.507 4.532 58.341 1.000 17.997 339 LYS A N 1
ATOM 2680 C CA . LYS A 1 338 ? -15.298 5.118 58.896 1.000 18.121 339 LYS A CA 1
ATOM 2681 C C . LYS A 1 338 ? -15.478 6.586 59.309 1.000 18.537 339 LYS A C 1
ATOM 2682 O O . LYS A 1 338 ? -14.873 7.004 60.285 1.000 18.182 339 LYS A O 1
ATOM 2688 N N . LEU A 1 339 ? -16.319 7.361 58.609 1.000 19.586 340 LEU A N 1
ATOM 2689 C CA . LEU A 1 339 ? -16.495 8.778 58.917 1.000 21.407 340 LEU A CA 1
ATOM 2690 C C . LEU A 1 339 ? -16.972 8.974 60.364 1.000 21.576 340 LEU A C 1
ATOM 2691 O O . LEU A 1 339 ? -16.468 9.865 61.043 1.000 19.874 340 LEU A O 1
ATOM 2696 N N . TRP A 1 340 ? -17.898 8.120 60.844 1.000 20.480 341 TRP A N 1
ATOM 2697 C CA . TRP A 1 340 ? -18.414 8.259 62.200 1.000 20.506 341 TRP A CA 1
ATOM 2698 C C . TRP A 1 340 ? -17.624 7.438 63.212 1.000 20.953 341 TRP A C 1
ATOM 2699 O O . TRP A 1 340 ? -17.570 7.794 64.386 1.000 21.266 341 TRP A O 1
ATOM 2710 N N . HIS A 1 341 ? -16.997 6.346 62.780 1.000 21.065 342 HIS A N 1
ATOM 2711 C CA . HIS A 1 341 ? -16.071 5.662 63.668 1.000 21.075 342 HIS A CA 1
ATOM 2712 C C . HIS A 1 341 ? -14.991 6.639 64.135 1.000 21.381 342 HIS A C 1
ATOM 2713 O O . HIS A 1 341 ? -14.628 6.634 65.310 1.000 20.499 342 HIS A O 1
ATOM 2720 N N . TRP A 1 342 ? -14.452 7.462 63.222 1.000 21.158 343 TRP A N 1
ATOM 2721 C CA . TRP A 1 342 ? -13.295 8.278 63.564 1.000 22.936 343 TRP A CA 1
ATOM 2722 C C . TRP A 1 342 ? -13.646 9.646 64.156 1.000 23.166 343 TRP A C 1
ATOM 2723 O O . TRP A 1 342 ? -12.779 10.254 64.784 1.000 24.122 343 TRP A O 1
ATOM 2734 N N . ALA A 1 343 ? -14.868 10.144 63.936 1.000 25.443 344 ALA A N 1
ATOM 2735 C CA . ALA A 1 343 ? -15.153 11.580 63.962 1.000 27.025 344 ALA A CA 1
ATOM 2736 C C . ALA A 1 343 ? -14.730 12.253 65.268 1.000 27.769 344 ALA A C 1
ATOM 2737 O O . ALA A 1 343 ? -14.086 13.305 65.235 1.000 27.270 344 ALA A O 1
ATOM 2739 N N . HIS A 1 344 ? -15.075 11.633 66.409 1.000 27.608 345 HIS A N 1
ATOM 2740 C CA . HIS A 1 344 ? -14.835 12.223 67.724 1.000 27.945 345 HIS A CA 1
ATOM 2741 C C . HIS A 1 344 ? -13.448 11.863 68.249 1.000 27.671 345 HIS A C 1
ATOM 2742 O O . HIS A 1 344 ? -12.697 12.743 68.687 1.000 26.344 345 HIS A O 1
ATOM 2749 N N . VAL A 1 345 ? -13.141 10.551 68.211 1.000 27.793 346 VAL A N 1
ATOM 2750 C CA . VAL A 1 345 ? -11.942 9.988 68.826 1.000 27.433 346 VAL A CA 1
ATOM 2751 C C . VAL A 1 345 ? -10.682 10.503 68.124 1.000 25.830 346 VAL A C 1
ATOM 2752 O O . VAL A 1 345 ? -9.655 10.684 68.767 1.000 25.439 346 VAL A O 1
ATOM 2756 N N . ILE A 1 346 ? -10.749 10.763 66.817 1.000 25.310 347 ILE A N 1
ATOM 2757 C CA . ILE A 1 346 ? -9.564 11.280 66.152 1.000 25.710 347 ILE A CA 1
ATOM 2758 C C . ILE A 1 346 ? -9.216 12.662 66.711 1.000 23.882 347 ILE A C 1
ATOM 2759 O O . ILE A 1 346 ? -8.043 12.959 66.866 1.000 23.635 347 ILE A O 1
ATOM 2764 N N . GLU A 1 347 ? -10.201 13.499 67.045 1.000 24.618 348 GLU A N 1
ATOM 2765 C CA . GLU A 1 347 ? -9.916 14.799 67.645 1.000 27.442 348 GLU A CA 1
ATOM 2766 C C . GLU A 1 347 ? -9.356 14.605 69.050 1.000 28.109 348 GLU A C 1
ATOM 2767 O O . GLU A 1 347 ? -8.358 15.214 69.407 1.000 28.107 348 GLU A O 1
ATOM 2773 N N . GLU A 1 348 ? -10.015 13.751 69.844 1.000 30.011 349 GLU A N 1
ATOM 2774 C CA . GLU A 1 348 ? -9.659 13.560 71.241 1.000 30.146 349 GLU A CA 1
ATOM 2775 C C . GLU A 1 348 ? -8.244 13.028 71.385 1.000 29.752 349 GLU A C 1
ATOM 2776 O O . GLU A 1 348 ? -7.490 13.550 72.194 1.000 31.388 349 GLU A O 1
ATOM 2782 N N . GLU A 1 349 ? -7.903 11.981 70.617 1.000 29.453 350 GLU A N 1
ATOM 2783 C CA . GLU A 1 349 ? -6.709 11.187 70.882 1.000 26.140 350 GLU A CA 1
ATOM 2784 C C . GLU A 1 349 ? -5.542 11.571 69.960 1.000 26.424 350 GLU A C 1
ATOM 2785 O O . GLU A 1 349 ? -4.398 11.279 70.296 1.000 25.953 350 GLU A O 1
ATOM 2791 N N . MET A 1 350 ? -5.805 12.230 68.818 1.000 24.895 351 MET A N 1
ATOM 2792 C CA . MET A 1 350 ? -4.741 12.628 67.899 1.000 25.224 351 MET A CA 1
ATOM 2793 C C . MET A 1 350 ? -4.570 14.147 67.854 1.000 24.888 351 MET A C 1
ATOM 2794 O O . MET A 1 350 ? -3.590 14.632 67.313 1.000 26.104 351 MET A O 1
ATOM 2799 N N . GLY A 1 351 ? -5.548 14.908 68.362 1.000 26.871 352 GLY A N 1
ATOM 2800 C CA . GLY A 1 351 ? -5.455 16.361 68.406 1.000 26.271 352 GLY A CA 1
ATOM 2801 C C . GLY A 1 351 ? -5.927 17.057 67.128 1.000 26.458 352 GLY A C 1
ATOM 2802 O O . GLY A 1 351 ? -5.803 18.276 67.024 1.000 28.407 352 GLY A O 1
ATOM 2803 N N . LEU A 1 352 ? -6.447 16.304 66.147 1.000 25.874 353 LEU A N 1
ATOM 2804 C CA . LEU A 1 352 ? -6.892 16.889 64.884 1.000 26.181 353 LEU A CA 1
ATOM 2805 C C . LEU A 1 352 ? -8.221 17.630 65.045 1.000 27.887 353 LEU A C 1
ATOM 2806 O O . LEU A 1 352 ? -9.037 17.248 65.874 1.000 30.884 353 LEU A O 1
ATOM 2811 N N . LYS A 1 353 ? -8.457 18.653 64.209 1.000 29.459 354 LYS A N 1
ATOM 2812 C CA . LYS A 1 353 ? -9.749 19.318 64.094 1.000 30.748 354 LYS A CA 1
ATOM 2813 C C . LYS A 1 353 ? -10.466 18.808 62.840 1.000 29.746 354 LYS A C 1
ATOM 2814 O O . LYS A 1 353 ? -10.025 19.073 61.726 1.000 32.835 354 LYS A O 1
ATOM 2820 N N . VAL A 1 354 ? -11.579 18.081 63.022 1.000 27.480 355 VAL A N 1
ATOM 2821 C CA . VAL A 1 354 ? -12.368 17.567 61.908 1.000 26.010 355 VAL A CA 1
ATOM 2822 C C . VAL A 1 354 ? -13.184 18.709 61.315 1.000 24.089 355 VAL A C 1
ATOM 2823 O O . VAL A 1 354 ? -14.028 19.294 61.992 1.000 25.010 355 VAL A O 1
ATOM 2827 N N . VAL A 1 355 ? -12.908 19.054 60.054 1.000 21.575 356 VAL A N 1
ATOM 2828 C CA . VAL A 1 355 ? -13.544 20.211 59.450 1.000 22.605 356 VAL A CA 1
ATOM 2829 C C . VAL A 1 355 ? -14.604 19.770 58.446 1.000 23.170 356 VAL A C 1
ATOM 2830 O O . VAL A 1 355 ? -15.447 20.576 58.079 1.000 26.262 356 VAL A O 1
ATOM 2834 N N . SER A 1 356 ? -14.580 18.496 58.031 1.000 22.260 357 SER A N 1
ATOM 2835 C CA . SER A 1 356 ? -15.565 17.967 57.097 1.000 20.810 357 SER A CA 1
ATOM 2836 C C . SER A 1 356 ? -15.633 16.451 57.244 1.000 20.864 357 SER A C 1
ATOM 2837 O O . SER A 1 356 ? -14.637 15.813 57.584 1.000 20.797 357 SER A O 1
ATOM 2840 N N . VAL A 1 357 ? -16.822 15.895 56.989 1.000 19.761 358 VAL A N 1
ATOM 2841 C CA . VAL A 1 357 ? -17.000 14.468 56.792 1.000 18.684 358 VAL A CA 1
ATOM 2842 C C . VAL A 1 357 ? -17.864 14.282 55.551 1.000 19.575 358 VAL A C 1
ATOM 2843 O O . VAL A 1 357 ? -18.758 15.095 55.315 1.000 19.475 358 VAL A O 1
ATOM 2847 N N . TYR A 1 358 ? -17.644 13.211 54.778 1.000 18.209 359 TYR A N 1
ATOM 2848 C CA . TYR A 1 358 ? -18.608 12.912 53.735 1.000 18.009 359 TYR A CA 1
ATOM 2849 C C . TYR A 1 358 ? -18.876 11.413 53.649 1.000 18.219 359 TYR A C 1
ATOM 2850 O O . TYR A 1 358 ? -18.107 10.598 54.153 1.000 18.570 359 TYR A O 1
ATOM 2859 N N . THR A 1 359 ? -20.002 11.087 53.008 1.000 18.065 360 THR A N 1
ATOM 2860 C CA . THR A 1 359 ? -20.359 9.720 52.681 1.000 18.054 360 THR A CA 1
ATOM 2861 C C . THR A 1 359 ? -20.774 9.674 51.212 1.000 17.873 360 THR A C 1
ATOM 2862 O O . THR A 1 359 ? -21.494 10.557 50.762 1.000 19.734 360 THR A O 1
ATOM 2866 N N . LYS A 1 360 ? -20.281 8.662 50.480 1.000 16.967 361 LYS A N 1
ATOM 2867 C CA . LYS A 1 360 ? -20.663 8.438 49.100 1.000 18.206 361 LYS A CA 1
ATOM 2868 C C . LYS A 1 360 ? -22.068 7.830 49.039 1.000 19.499 361 LYS A C 1
ATOM 2869 O O . LYS A 1 360 ? -22.884 8.226 48.208 1.000 22.195 361 LYS A O 1
ATOM 2875 N N . PHE A 1 361 ? -22.336 6.843 49.898 1.000 19.006 362 PHE A N 1
ATOM 2876 C CA . PHE A 1 361 ? -23.520 5.995 49.759 1.000 19.866 362 PHE A CA 1
ATOM 2877 C C . PHE A 1 361 ? -24.290 5.870 51.084 1.000 18.413 362 PHE A C 1
ATOM 2878 O O . PHE A 1 361 ? -25.286 5.157 51.151 1.000 19.175 362 PHE A O 1
ATOM 2886 N N . GLY A 1 362 ? -23.883 6.602 52.121 1.000 18.585 363 GLY A N 1
ATOM 2887 C CA . GLY A 1 362 ? -24.421 6.388 53.454 1.000 20.800 363 GLY A CA 1
ATOM 2888 C C . GLY A 1 362 ? -25.893 6.797 53.535 1.000 21.335 363 GLY A C 1
ATOM 2889 O O . GLY A 1 362 ? -26.404 7.503 52.651 1.000 22.448 363 GLY A O 1
ATOM 2890 N N . HIS A 1 363 ? -26.566 6.313 54.584 1.000 21.937 364 HIS A N 1
ATOM 2891 C CA . HIS A 1 363 ? -27.967 6.628 54.821 1.000 22.562 364 HIS A CA 1
ATOM 2892 C C . HIS A 1 363 ? -28.013 7.827 55.753 1.000 23.097 364 HIS A C 1
ATOM 2893 O O . HIS A 1 363 ? -26.967 8.309 56.187 1.000 22.839 364 HIS A O 1
ATOM 2900 N N . GLN A 1 364 ? -29.224 8.318 56.051 1.000 22.883 365 GLN A N 1
ATOM 2901 C CA . GLN A 1 364 ? -29.336 9.432 56.968 1.000 22.120 365 GLN A CA 1
ATOM 2902 C C . GLN A 1 364 ? -28.822 8.982 58.339 1.000 21.986 365 GLN A C 1
ATOM 2903 O O . GLN A 1 364 ? -28.328 9.799 59.109 1.000 22.850 365 GLN A O 1
ATOM 2909 N N . GLY A 1 365 ? -28.943 7.680 58.650 1.000 21.827 366 GLY A N 1
ATOM 2910 C CA . GLY A 1 365 ? -28.380 7.121 59.878 1.000 23.448 366 GLY A CA 1
ATOM 2911 C C . GLY A 1 365 ? -26.872 7.350 60.043 1.000 23.014 366 GLY A C 1
ATOM 2912 O O . GLY A 1 365 ? -26.382 7.516 61.163 1.000 23.044 366 GLY A O 1
ATOM 2913 N N . ASP A 1 366 ? -26.136 7.389 58.925 1.000 22.783 367 ASP A N 1
ATOM 2914 C CA . ASP A 1 366 ? -24.690 7.566 58.965 1.000 22.526 367 ASP A CA 1
ATOM 2915 C C . ASP A 1 366 ? -24.340 9.028 59.228 1.000 21.334 367 ASP A C 1
ATOM 2916 O O . ASP A 1 366 ? -23.370 9.304 59.921 1.000 22.599 367 ASP A O 1
ATOM 2921 N N . MET A 1 367 ? -25.157 9.953 58.698 1.000 23.612 368 MET A N 1
ATOM 2922 C CA . MET A 1 367 ? -25.006 11.374 58.985 1.000 24.517 368 MET A CA 1
ATOM 2923 C C . MET A 1 367 ? -25.484 11.720 60.395 1.000 24.123 368 MET A C 1
ATOM 2924 O O . MET A 1 367 ? -24.980 12.660 60.985 1.000 23.265 368 MET A O 1
ATOM 2929 N N . GLU A 1 368 ? -26.491 11.009 60.921 1.000 25.083 369 GLU A N 1
ATOM 2930 C CA . GLU A 1 368 ? -26.836 11.148 62.330 1.000 26.577 369 GLU A CA 1
ATOM 2931 C C . GLU A 1 368 ? -25.597 10.920 63.187 1.000 26.683 369 GLU A C 1
ATOM 2932 O O . GLU A 1 368 ? -25.249 11.774 64.001 1.000 27.092 369 GLU A O 1
ATOM 2938 N N . LYS A 1 369 ? -24.951 9.757 62.991 1.000 26.477 370 LYS A N 1
ATOM 2939 C CA . LYS A 1 369 ? -23.810 9.346 63.803 1.000 25.167 370 LYS A CA 1
ATOM 2940 C C . LYS A 1 369 ? -22.652 10.319 63.613 1.000 24.603 370 LYS A C 1
ATOM 2941 O O . LYS A 1 369 ? -21.993 10.660 64.593 1.000 23.794 370 LYS A O 1
ATOM 2947 N N . GLY A 1 370 ? -22.413 10.732 62.353 1.000 24.220 371 GLY A N 1
ATOM 2948 C CA . GLY A 1 370 ? -21.309 11.631 62.013 1.000 24.308 371 GLY A CA 1
ATOM 2949 C C . GLY A 1 370 ? -21.446 13.038 62.612 1.000 24.450 371 GLY A C 1
ATOM 2950 O O . GLY A 1 370 ? -20.503 13.581 63.178 1.000 27.104 371 GLY A O 1
ATOM 2951 N N . ILE A 1 371 ? -22.625 13.644 62.444 1.000 25.318 372 ILE A N 1
ATOM 2952 C CA . ILE A 1 371 ? -22.937 14.951 63.005 1.000 26.242 372 ILE A CA 1
ATOM 2953 C C . ILE A 1 371 ? -22.978 14.877 64.533 1.000 24.157 372 ILE A C 1
ATOM 2954 O O . ILE A 1 371 ? -22.402 15.730 65.203 1.000 23.013 372 ILE A O 1
ATOM 2959 N N . ALA A 1 372 ? -23.619 13.839 65.076 1.000 25.223 373 ALA A N 1
ATOM 2960 C CA . ALA A 1 372 ? -23.618 13.603 66.514 1.000 28.635 373 ALA A CA 1
ATOM 2961 C C . ALA A 1 372 ? -22.206 13.625 67.097 1.000 29.512 373 ALA A C 1
ATOM 2962 O O . ALA A 1 372 ? -21.993 14.139 68.191 1.000 32.035 373 ALA A O 1
ATOM 2964 N N . ARG A 1 373 ? -21.239 13.053 66.365 1.000 31.405 374 ARG A N 1
ATOM 2965 C CA . ARG A 1 373 ? -19.877 12.875 66.858 1.000 30.749 374 ARG A CA 1
ATOM 2966 C C . ARG A 1 373 ? -18.934 14.050 66.544 1.000 28.468 374 ARG A C 1
ATOM 2967 O O . ARG A 1 373 ? -17.943 14.215 67.248 1.000 27.597 374 ARG A O 1
ATOM 2975 N N A CYS A 1 374 ? -19.147 14.831 65.476 0.700 29.085 375 CYS A N 1
ATOM 2976 N N B CYS A 1 374 ? -19.262 14.872 65.535 0.300 28.687 375 CYS A N 1
ATOM 2977 C CA A CYS A 1 374 ? -18.182 15.893 65.210 0.700 30.798 375 CYS A CA 1
ATOM 2978 C CA B CYS A 1 374 ? -18.372 15.931 65.070 0.300 29.201 375 CYS A CA 1
ATOM 2979 C C A CYS A 1 374 ? -18.518 17.148 66.011 0.700 30.769 375 CYS A C 1
ATOM 2980 C C B CYS A 1 374 ? -18.651 17.246 65.803 0.300 29.773 375 CYS A C 1
ATOM 2981 O O A CYS A 1 374 ? -19.506 17.215 66.742 0.700 31.769 375 CYS A O 1
ATOM 2982 O O B CYS A 1 374 ? -19.754 17.448 66.308 0.300 29.824 375 CYS A O 1
ATOM 2987 N N . GLY A 1 375 ? -17.652 18.146 65.846 1.000 30.582 376 GLY A N 1
ATOM 2988 C CA . GLY A 1 375 ? -17.838 19.462 66.443 1.000 32.058 376 GLY A CA 1
ATOM 2989 C C . GLY A 1 375 ? -18.703 20.376 65.572 1.000 33.446 376 GLY A C 1
ATOM 2990 O O . GLY A 1 375 ? -18.924 20.093 64.386 1.000 30.194 376 GLY A O 1
ATOM 2991 N N . GLU A 1 376 ? -19.195 21.461 66.194 1.000 36.750 377 GLU A N 1
ATOM 2992 C CA . GLU A 1 376 ? -19.836 22.564 65.496 1.000 39.573 377 GLU A CA 1
ATOM 2993 C C . GLU A 1 376 ? -18.863 23.115 64.458 1.000 37.713 377 GLU A C 1
ATOM 2994 O O . GLU A 1 376 ? -17.647 23.070 64.650 1.000 34.887 377 GLU A O 1
ATOM 3000 N N . GLY A 1 377 ? -19.424 23.604 63.349 1.000 34.515 378 GLY A N 1
ATOM 3001 C CA . GLY A 1 377 ? -18.646 24.146 62.251 1.000 33.933 378 GLY A CA 1
ATOM 3002 C C . GLY A 1 377 ? -18.395 23.105 61.162 1.000 32.406 378 GLY A C 1
ATOM 3003 O O . GLY A 1 377 ? -18.130 23.470 60.029 1.000 30.936 378 GLY A O 1
ATOM 3004 N N . THR A 1 378 ? -18.529 21.812 61.498 1.000 32.785 379 THR A N 1
ATOM 3005 C CA . THR A 1 378 ? -18.155 20.736 60.588 1.000 30.311 379 THR A CA 1
ATOM 3006 C C . THR A 1 378 ? -19.124 20.684 59.403 1.000 26.843 379 THR A C 1
ATOM 3007 O O . THR A 1 378 ? -20.339 20.779 59.563 1.000 24.914 379 THR A O 1
ATOM 3011 N N . LEU A 1 379 ? -18.559 20.531 58.204 1.000 25.689 380 LEU A N 1
ATOM 3012 C CA . LEU A 1 379 ? -19.331 20.413 56.978 1.000 25.198 380 LEU A CA 1
ATOM 3013 C C . LEU A 1 379 ? -19.529 18.926 56.647 1.000 27.494 380 LEU A C 1
ATOM 3014 O O . LEU A 1 379 ? -18.551 18.199 56.378 1.000 27.426 380 LEU A O 1
ATOM 3019 N N . ALA A 1 380 ? -20.802 18.495 56.616 1.000 22.610 381 ALA A N 1
ATOM 3020 C CA . ALA A 1 380 ? -21.149 17.111 56.334 1.000 22.539 381 ALA A CA 1
ATOM 3021 C C . ALA A 1 380 ? -21.835 17.037 54.983 1.000 21.360 381 ALA A C 1
ATOM 3022 O O . ALA A 1 380 ? -22.815 17.742 54.786 1.000 21.949 381 ALA A O 1
ATOM 3024 N N . ILE A 1 381 ? -21.370 16.138 54.106 1.000 20.346 382 ILE A N 1
ATOM 3025 C CA . ILE A 1 381 ? -21.826 16.075 52.724 1.000 20.016 382 ILE A CA 1
ATOM 3026 C C . ILE A 1 381 ? -22.275 14.647 52.399 1.000 20.089 382 ILE A C 1
ATOM 3027 O O . ILE A 1 381 ? -21.544 13.683 52.638 1.000 19.079 382 ILE A O 1
ATOM 3032 N N . ASP A 1 382 ? -23.457 14.528 51.794 1.000 19.303 383 ASP A N 1
ATOM 3033 C CA . ASP A 1 382 ? -23.944 13.288 51.218 1.000 20.397 383 ASP A CA 1
ATOM 3034 C C . ASP A 1 382 ? -23.766 13.324 49.702 1.000 20.565 383 ASP A C 1
ATOM 3035 O O . ASP A 1 382 ? -24.097 14.330 49.066 1.000 19.844 383 ASP A O 1
ATOM 3040 N N . ASP A 1 383 ? -23.298 12.191 49.146 1.000 19.749 384 ASP A N 1
ATOM 3041 C CA . ASP A 1 383 ? -23.078 12.001 47.718 1.000 19.762 384 ASP A CA 1
ATOM 3042 C C . ASP A 1 383 ? -22.264 13.155 47.119 1.000 19.787 384 ASP A C 1
ATOM 3043 O O . ASP A 1 383 ? -22.721 13.803 46.177 1.000 20.716 384 ASP A O 1
ATOM 3048 N N . PRO A 1 384 ? -21.023 13.423 47.603 1.000 19.908 385 PRO A N 1
ATOM 3049 C CA . PRO A 1 384 ? -20.168 14.454 47.012 1.000 19.905 385 PRO A CA 1
ATOM 3050 C C . PRO A 1 384 ? -19.796 14.143 45.562 1.000 21.349 385 PRO A C 1
ATOM 3051 O O . PRO A 1 384 ? -19.710 12.977 45.165 1.000 20.192 385 PRO A O 1
ATOM 3055 N N . ASN A 1 385 ? -19.627 15.222 44.781 1.000 21.681 386 ASN A N 1
ATOM 3056 C CA . ASN A 1 385 ? -19.026 15.176 43.464 1.000 21.756 386 ASN A CA 1
ATOM 3057 C C . ASN A 1 385 ? -17.702 15.947 43.529 1.000 21.338 386 ASN A C 1
ATOM 3058 O O . ASN A 1 385 ? -17.384 16.602 44.527 1.000 19.553 386 ASN A O 1
ATOM 3063 N N . GLU A 1 386 ? -16.908 15.828 42.462 1.000 22.077 387 GLU A N 1
ATOM 3064 C CA . GLU A 1 386 ? -15.518 16.271 42.452 1.000 24.260 387 GLU A CA 1
ATOM 3065 C C . GLU A 1 386 ? -15.412 17.777 42.704 1.000 25.459 387 GLU A C 1
ATOM 3066 O O . GLU A 1 386 ? -14.635 18.202 43.566 1.000 25.731 387 GLU A O 1
ATOM 3072 N N . LEU A 1 387 ? -16.213 18.582 41.979 1.000 24.733 388 LEU A N 1
ATOM 3073 C CA . LEU A 1 387 ? -16.137 20.029 42.111 1.000 25.066 388 LEU A CA 1
ATOM 3074 C C . LEU A 1 387 ? -16.401 20.441 43.555 1.000 24.295 388 LEU A C 1
ATOM 3075 O O . LEU A 1 387 ? -15.760 21.378 44.042 1.000 28.074 388 LEU A O 1
ATOM 3080 N N . GLU A 1 388 ? -17.342 19.753 44.219 1.000 23.627 389 GLU A N 1
ATOM 3081 C CA . GLU A 1 388 ? -17.682 20.088 45.599 1.000 24.028 389 GLU A CA 1
ATOM 3082 C C . GLU A 1 388 ? -16.516 19.797 46.541 1.000 23.849 389 GLU A C 1
ATOM 3083 O O . GLU A 1 388 ? -16.241 20.562 47.467 1.000 26.850 389 GLU A O 1
ATOM 3089 N N . GLY A 1 389 ? -15.848 18.665 46.305 1.000 22.367 390 GLY A N 1
ATOM 3090 C CA . GLY A 1 389 ? -14.664 18.302 47.060 1.000 20.783 390 GLY A CA 1
ATOM 3091 C C . GLY A 1 389 ? -13.567 19.350 46.914 1.000 19.574 390 GLY A C 1
ATOM 3092 O O . GLY A 1 389 ? -12.975 19.773 47.897 1.000 19.072 390 GLY A O 1
ATOM 3093 N N . LEU A 1 390 ? -13.303 19.739 45.665 1.000 20.266 391 LEU A N 1
ATOM 3094 C CA . LEU A 1 390 ? -12.332 20.773 45.352 1.000 22.236 391 LEU A CA 1
ATOM 3095 C C . LEU A 1 390 ? -12.692 22.096 46.038 1.000 21.850 391 LEU A C 1
ATOM 3096 O O . LEU A 1 390 ? -11.831 22.717 46.661 1.000 21.015 391 LEU A O 1
ATOM 3101 N N . GLU A 1 391 ? -13.966 22.508 45.949 1.000 22.635 392 GLU A N 1
ATOM 3102 C CA . GLU A 1 391 ? -14.395 23.752 46.572 1.000 24.737 392 GLU A CA 1
ATOM 3103 C C . GLU A 1 391 ? -14.234 23.696 48.100 1.000 26.038 392 GLU A C 1
ATOM 3104 O O . GLU A 1 391 ? -13.844 24.683 48.733 1.000 25.320 392 GLU A O 1
ATOM 3110 N N . ALA A 1 392 ? -14.528 22.533 48.701 1.000 26.044 393 ALA A N 1
ATOM 3111 C CA . ALA A 1 392 ? -14.371 22.364 50.138 1.000 23.824 393 ALA A CA 1
ATOM 3112 C C . ALA A 1 392 ? -12.910 22.448 50.564 1.000 23.246 393 ALA A C 1
ATOM 3113 O O . ALA A 1 392 ? -12.623 22.906 51.665 1.000 25.143 393 ALA A O 1
ATOM 3115 N N . LEU A 1 393 ? -11.990 21.966 49.721 1.000 23.689 394 LEU A N 1
ATOM 3116 C CA . LEU A 1 393 ? -10.563 22.085 50.001 1.000 23.135 394 LEU A CA 1
ATOM 3117 C C . LEU A 1 393 ? -10.135 23.560 50.052 1.000 24.844 394 LEU A C 1
ATOM 3118 O O . LEU A 1 393 ? -9.369 23.951 50.934 1.000 24.591 394 LEU A O 1
ATOM 3123 N N . GLU A 1 394 ? -10.616 24.370 49.099 1.000 27.501 395 GLU A N 1
ATOM 3124 C CA . GLU A 1 394 ? -10.276 25.784 49.022 1.000 31.584 395 GLU A CA 1
ATOM 3125 C C . GLU A 1 394 ? -10.867 26.538 50.216 1.000 31.039 395 GLU A C 1
ATOM 3126 O O . GLU A 1 394 ? -10.223 27.413 50.774 1.000 33.663 395 GLU A O 1
ATOM 3132 N N . MET A 1 395 ? -12.096 26.186 50.605 1.000 31.148 396 MET A N 1
ATOM 3133 C CA . MET A 1 395 ? -12.828 26.910 51.626 1.000 32.204 396 MET A CA 1
ATOM 3134 C C . MET A 1 395 ? -12.318 26.521 53.010 1.000 30.792 396 MET A C 1
ATOM 3135 O O . MET A 1 395 ? -12.157 27.391 53.861 1.000 33.549 396 MET A O 1
ATOM 3140 N N . LEU A 1 396 ? -12.064 25.228 53.243 1.000 30.380 397 LEU A N 1
ATOM 3141 C CA . LEU A 1 396 ? -11.720 24.751 54.581 1.000 29.666 397 LEU A CA 1
ATOM 3142 C C . LEU A 1 396 ? -10.208 24.707 54.807 1.000 29.295 397 LEU A C 1
ATOM 3143 O O . LEU A 1 396 ? -9.745 24.795 55.947 1.000 29.157 397 LEU A O 1
ATOM 3148 N N . LYS A 1 397 ? -9.442 24.509 53.730 1.000 31.125 398 LYS A N 1
ATOM 3149 C CA . LYS A 1 397 ? -7.988 24.505 53.790 1.000 31.755 398 LYS A CA 1
ATOM 3150 C C . LYS A 1 397 ? -7.508 23.491 54.827 1.000 27.726 398 LYS A C 1
ATOM 3151 O O . LYS A 1 397 ? -6.793 23.819 55.757 1.000 25.759 398 LYS A O 1
ATOM 3157 N N . PRO A 1 398 ? -7.817 22.192 54.653 1.000 30.032 399 PRO A N 1
ATOM 3158 C CA . PRO A 1 398 ? -7.440 21.179 55.634 1.000 28.198 399 PRO A CA 1
ATOM 3159 C C . PRO A 1 398 ? -5.956 20.880 55.446 1.000 26.514 399 PRO A C 1
ATOM 3160 O O . PRO A 1 398 ? -5.420 21.094 54.357 1.000 24.731 399 PRO A O 1
ATOM 3164 N N . ASP A 1 399 ? -5.324 20.393 56.518 1.000 24.231 400 ASP A N 1
ATOM 3165 C CA . ASP A 1 399 ? -3.916 20.023 56.498 1.000 23.352 400 ASP A CA 1
ATOM 3166 C C . ASP A 1 399 ? -3.715 18.658 55.836 1.000 21.894 400 ASP A C 1
ATOM 3167 O O . ASP A 1 399 ? -2.608 18.353 55.365 1.000 21.616 400 ASP A O 1
ATOM 3172 N N . ILE A 1 400 ? -4.779 17.833 55.852 1.000 20.692 401 ILE A N 1
ATOM 3173 C CA . ILE A 1 400 ? -4.775 16.485 55.301 1.000 19.877 401 ILE A CA 1
ATOM 3174 C C . ILE A 1 400 ? -6.219 16.053 55.052 1.000 19.997 401 ILE A C 1
ATOM 3175 O O . ILE A 1 400 ? -7.137 16.451 55.781 1.000 18.897 401 ILE A O 1
ATOM 3180 N N . ILE A 1 401 ? -6.425 15.194 54.048 1.000 17.476 402 ILE A N 1
ATOM 3181 C CA . ILE A 1 401 ? -7.690 14.503 53.960 1.000 17.035 402 ILE A CA 1
ATOM 3182 C C . ILE A 1 401 ? -7.429 13.015 54.040 1.000 15.985 402 ILE A C 1
ATOM 3183 O O . ILE A 1 401 ? -6.357 12.560 53.681 1.000 17.194 402 ILE A O 1
ATOM 3188 N N . LEU A 1 402 ? -8.458 12.280 54.484 1.000 17.862 403 LEU A N 1
ATOM 3189 C CA . LEU A 1 402 ? -8.447 10.827 54.489 1.000 15.784 403 LEU A CA 1
ATOM 3190 C C . LEU A 1 402 ? -9.519 10.372 53.513 1.000 14.601 403 LEU A C 1
ATOM 3191 O O . LEU A 1 402 ? -10.692 10.641 53.737 1.000 14.793 403 LEU A O 1
ATOM 3196 N N . THR A 1 403 ? -9.106 9.749 52.401 1.000 13.140 404 THR A N 1
ATOM 3197 C CA . THR A 1 403 ? -10.014 9.573 51.285 1.000 12.357 404 THR A CA 1
ATOM 3198 C C . THR A 1 403 ? -9.539 8.436 50.378 1.000 12.043 404 THR A C 1
ATOM 3199 O O . THR A 1 403 ? -8.589 7.717 50.676 1.000 11.574 404 THR A O 1
ATOM 3203 N N . GLY A 1 404 ? -10.246 8.255 49.266 1.000 12.671 405 GLY A N 1
ATOM 3204 C CA . GLY A 1 404 ? -9.863 7.248 48.300 1.000 14.137 405 GLY A CA 1
ATOM 3205 C C . GLY A 1 404 ? -8.594 7.632 47.545 1.000 14.891 405 GLY A C 1
ATOM 3206 O O . GLY A 1 404 ? -8.035 8.716 47.728 1.000 15.815 405 GLY A O 1
ATOM 3207 N N . LYS A 1 405 ? -8.153 6.723 46.672 1.000 14.939 406 LYS A N 1
ATOM 3208 C CA . LYS A 1 405 ? -6.877 6.852 46.012 1.000 15.398 406 LYS A CA 1
ATOM 3209 C C . LYS A 1 405 ? -6.981 8.014 45.024 1.000 15.202 406 LYS A C 1
ATOM 3210 O O . LYS A 1 405 ? -6.195 8.955 45.070 1.000 15.280 406 LYS A O 1
ATOM 3216 N N . ARG A 1 406 ? -7.917 7.901 44.092 1.000 15.455 407 ARG A N 1
ATOM 3217 C CA . ARG A 1 406 ? -8.007 8.866 43.009 1.000 16.295 407 ARG A CA 1
ATOM 3218 C C . ARG A 1 406 ? -8.459 10.227 43.554 1.000 15.148 407 ARG A C 1
ATOM 3219 O O . ARG A 1 406 ? -7.837 11.245 43.246 1.000 14.502 407 ARG A O 1
ATOM 3227 N N . PRO A 1 407 ? -9.457 10.314 44.460 1.000 15.085 408 PRO A N 1
ATOM 3228 C CA . PRO A 1 407 ? -9.711 11.567 45.178 1.000 15.892 408 PRO A CA 1
ATOM 3229 C C . PRO A 1 407 ? -8.494 12.202 45.844 1.000 15.962 408 PRO A C 1
ATOM 3230 O O . PRO A 1 407 ? -8.369 13.424 45.850 1.000 16.548 408 PRO A O 1
ATOM 3234 N N . GLY A 1 408 ? -7.623 11.360 46.420 1.000 14.720 409 GLY A N 1
ATOM 3235 C CA . GLY A 1 408 ? -6.376 11.795 47.008 1.000 15.036 409 GLY A CA 1
ATOM 3236 C C . GLY A 1 408 ? -5.459 12.436 45.973 1.000 14.034 409 GLY A C 1
ATOM 3237 O O . GLY A 1 408 ? -4.769 13.391 46.290 1.000 15.235 409 GLY A O 1
ATOM 3238 N N . GLU A 1 409 ? -5.439 11.882 44.761 1.000 13.664 410 GLU A N 1
ATOM 3239 C CA . GLU A 1 409 ? -4.629 12.386 43.662 1.000 14.580 410 GLU A CA 1
ATOM 3240 C C . GLU A 1 409 ? -5.186 13.697 43.080 1.000 14.721 410 GLU A C 1
ATOM 3241 O O . GLU A 1 409 ? -4.454 14.481 42.484 1.000 15.175 410 GLU A O 1
ATOM 3247 N N . VAL A 1 410 ? -6.473 13.966 43.289 1.000 15.504 411 VAL A N 1
ATOM 3248 C CA . VAL A 1 410 ? -7.049 15.259 42.958 1.000 16.007 411 VAL A CA 1
ATOM 3249 C C . VAL A 1 410 ? -6.501 16.298 43.939 1.000 16.040 411 VAL A C 1
ATOM 3250 O O . VAL A 1 410 ? -5.991 17.338 43.509 1.000 15.443 411 VAL A O 1
ATOM 3254 N N . ALA A 1 411 ? -6.569 15.968 45.239 1.000 14.749 412 ALA A N 1
ATOM 3255 C CA . ALA A 1 411 ? -6.058 16.811 46.301 1.000 15.054 412 ALA A CA 1
ATOM 3256 C C . ALA A 1 411 ? -4.553 17.057 46.169 1.000 16.275 412 ALA A C 1
ATOM 3257 O O . ALA A 1 411 ? -4.055 18.128 46.520 1.000 17.248 412 ALA A O 1
ATOM 3259 N N . LYS A 1 412 ? -3.801 16.044 45.719 1.000 16.838 413 LYS A N 1
ATOM 3260 C CA . LYS A 1 412 ? -2.370 16.164 45.537 1.000 16.335 413 LYS A CA 1
ATOM 3261 C C . LYS A 1 412 ? -2.050 17.403 44.692 1.000 17.045 413 LYS A C 1
ATOM 3262 O O . LYS A 1 412 ? -1.129 18.147 45.032 1.000 16.837 413 LYS A O 1
ATOM 3268 N N . LYS A 1 413 ? -2.827 17.639 43.623 1.000 17.435 414 LYS A N 1
ATOM 3269 C CA . LYS A 1 413 ? -2.516 18.693 42.663 1.000 18.627 414 LYS A CA 1
ATOM 3270 C C . LYS A 1 413 ? -2.666 20.070 43.293 1.000 18.132 414 LYS A C 1
ATOM 3271 O O . LYS A 1 413 ? -2.022 21.008 42.851 1.000 18.826 414 LYS A O 1
ATOM 3277 N N . VAL A 1 414 ? -3.558 20.165 44.283 1.000 18.750 415 VAL A N 1
ATOM 3278 C CA . VAL A 1 414 ? -3.832 21.412 44.963 1.000 19.096 415 VAL A CA 1
ATOM 3279 C C . VAL A 1 414 ? -3.147 21.417 46.320 1.000 18.917 415 VAL A C 1
ATOM 3280 O O . VAL A 1 414 ? -3.572 22.165 47.192 1.000 21.512 415 VAL A O 1
ATOM 3284 N N . ARG A 1 415 ? -2.131 20.575 46.502 1.000 18.072 416 ARG A N 1
ATOM 3285 C CA . ARG A 1 415 ? -1.259 20.665 47.660 1.000 19.299 416 ARG A CA 1
ATOM 3286 C C . ARG A 1 415 ? -1.999 20.310 48.945 1.000 19.769 416 ARG A C 1
ATOM 3287 O O . ARG A 1 415 ? -1.662 20.837 50.003 1.000 19.013 416 ARG A O 1
ATOM 3295 N N . VAL A 1 416 ? -2.957 19.379 48.864 1.000 20.102 417 VAL A N 1
ATOM 3296 C CA . VAL A 1 416 ? -3.493 18.767 50.072 1.000 22.591 417 VAL A CA 1
ATOM 3297 C C . VAL A 1 416 ? -3.046 17.309 50.130 1.000 21.375 417 VAL A C 1
ATOM 3298 O O . VAL A 1 416 ? -3.465 16.494 49.318 1.000 21.291 417 VAL A O 1
ATOM 3302 N N . PRO A 1 417 ? -2.165 16.944 51.088 1.000 22.698 418 PRO A N 1
ATOM 3303 C CA . PRO A 1 417 ? -1.826 15.536 51.341 1.000 21.939 418 PRO A CA 1
ATOM 3304 C C . PRO A 1 417 ? -3.031 14.649 51.668 1.000 20.608 418 PRO A C 1
ATOM 3305 O O . PRO A 1 417 ? -4.032 15.156 52.197 1.000 20.401 418 PRO A O 1
ATOM 3309 N N . TYR A 1 418 ? -2.918 13.336 51.368 1.000 18.363 419 TYR A N 1
ATOM 3310 C CA . TYR A 1 418 ? -3.934 12.373 51.776 1.000 17.041 419 TYR A CA 1
ATOM 3311 C C . TYR A 1 418 ? -3.349 11.094 52.368 1.000 15.849 419 TYR A C 1
ATOM 3312 O O . TYR A 1 418 ? -2.246 10.696 52.030 1.000 15.307 419 TYR A O 1
ATOM 3321 N N . LEU A 1 419 ? -4.151 10.448 53.227 1.000 15.659 420 LEU A N 1
ATOM 3322 C CA . LEU A 1 419 ? -4.061 9.020 53.458 1.000 16.376 420 LEU A CA 1
ATOM 3323 C C . LEU A 1 419 ? -5.244 8.369 52.768 1.000 16.238 420 LEU A C 1
ATOM 3324 O O . LEU A 1 419 ? -6.291 8.982 52.656 1.000 16.177 420 LEU A O 1
ATOM 3329 N N . ASN A 1 420 ? -5.048 7.120 52.347 1.000 16.073 421 ASN A N 1
ATOM 3330 C CA . ASN A 1 420 ? -6.104 6.288 51.808 1.000 15.460 421 ASN A CA 1
ATOM 3331 C C . ASN A 1 420 ? -6.938 5.776 52.991 1.000 16.115 421 ASN A C 1
ATOM 3332 O O . ASN A 1 420 ? -6.507 4.891 53.722 1.000 16.973 421 ASN A O 1
ATOM 3337 N N . ALA A 1 421 ? -8.112 6.371 53.210 1.000 15.101 422 ALA A N 1
ATOM 3338 C CA . ALA A 1 421 ? -8.976 5.967 54.311 1.000 15.253 422 ALA A CA 1
ATOM 3339 C C . ALA A 1 421 ? -9.516 4.554 54.098 1.000 14.562 422 ALA A C 1
ATOM 3340 O O . ALA A 1 421 ? -9.957 3.889 55.034 1.000 16.153 422 ALA A O 1
ATOM 3342 N N . HIS A 1 422 ? -9.552 4.143 52.834 1.000 14.423 423 HIS A N 1
ATOM 3343 C CA . HIS A 1 422 ? -10.252 2.948 52.433 1.000 13.934 423 HIS A CA 1
ATOM 3344 C C . HIS A 1 422 ? -9.337 1.742 52.544 1.000 14.545 423 HIS A C 1
ATOM 3345 O O . HIS A 1 422 ? -9.736 0.715 53.093 1.000 14.957 423 HIS A O 1
ATOM 3352 N N . ALA A 1 423 ? -8.141 1.876 51.945 1.000 14.931 424 ALA A N 1
ATOM 3353 C CA . ALA A 1 423 ? -7.204 0.777 51.809 1.000 13.622 424 ALA A CA 1
ATOM 3354 C C . ALA A 1 423 ? -6.091 0.912 52.821 1.000 13.455 424 ALA A C 1
ATOM 3355 O O . ALA A 1 423 ? -5.287 -0.003 52.890 1.000 13.067 424 ALA A O 1
ATOM 3357 N N . TYR A 1 424 ? -6.036 2.077 53.506 1.000 13.007 425 TYR A N 1
ATOM 3358 C CA . TYR A 1 424 ? -4.989 2.506 54.418 1.000 13.709 425 TYR A CA 1
ATOM 3359 C C . TYR A 1 424 ? -3.663 2.751 53.691 1.000 12.876 425 TYR A C 1
ATOM 3360 O O . TYR A 1 424 ? -3.486 2.299 52.565 1.000 12.361 425 TYR A O 1
ATOM 3369 N N . HIS A 1 425 ? -2.741 3.478 54.358 1.000 13.285 426 HIS A N 1
ATOM 3370 C CA . HIS A 1 425 ? -1.343 3.536 53.968 1.000 13.447 426 HIS A CA 1
ATOM 3371 C C . HIS A 1 425 ? -0.601 2.351 54.591 1.000 13.569 426 HIS A C 1
ATOM 3372 O O . HIS A 1 425 ? -0.653 1.256 54.032 1.000 13.252 426 HIS A O 1
ATOM 3379 N N . ASN A 1 426 ? 0.025 2.561 55.761 1.000 14.069 427 ASN A N 1
ATOM 3380 C CA . ASN A 1 426 ? 0.643 1.482 56.519 1.000 15.325 427 ASN A CA 1
ATOM 3381 C C . ASN A 1 426 ? -0.343 0.951 57.560 1.000 15.141 427 ASN A C 1
ATOM 3382 O O . ASN A 1 426 ? -0.179 1.166 58.765 1.000 16.214 427 ASN A O 1
ATOM 3387 N N . GLY A 1 427 ? -1.349 0.232 57.045 1.000 15.342 428 GLY A N 1
ATOM 3388 C CA . GLY A 1 427 ? -2.364 -0.431 57.861 1.000 15.950 428 GLY A CA 1
ATOM 3389 C C . GLY A 1 427 ? -1.837 -1.694 58.555 1.000 15.445 428 GLY A C 1
ATOM 3390 O O . GLY A 1 427 ? -0.661 -2.041 58.461 1.000 15.559 428 GLY A O 1
ATOM 3391 N N . PRO A 1 428 ? -2.686 -2.425 59.305 1.000 17.847 429 PRO A N 1
ATOM 3392 C CA . PRO A 1 428 ? -4.070 -2.013 59.566 1.000 16.354 429 PRO A CA 1
ATOM 3393 C C . PRO A 1 428 ? -4.174 -0.880 60.586 1.000 16.389 429 PRO A C 1
ATOM 3394 O O . PRO A 1 428 ? -3.238 -0.635 61.340 1.000 18.853 429 PRO A O 1
ATOM 3398 N N . TYR A 1 429 ? -5.307 -0.160 60.567 1.000 16.546 430 TYR A N 1
ATOM 3399 C CA . TYR A 1 429 ? -5.532 0.981 61.441 1.000 16.286 430 TYR A CA 1
ATOM 3400 C C . TYR A 1 429 ? -6.476 0.648 62.604 1.000 16.791 430 TYR A C 1
ATOM 3401 O O . TYR A 1 429 ? -6.584 1.452 63.525 1.000 15.899 430 TYR A O 1
ATOM 3410 N N . LYS A 1 430 ? -7.182 -0.496 62.582 1.000 17.247 431 LYS A N 1
ATOM 3411 C CA . LYS A 1 430 ? -7.922 -0.905 63.775 1.000 19.075 431 LYS A CA 1
ATOM 3412 C C . LYS A 1 430 ? -6.926 -1.355 64.849 1.000 20.465 431 LYS A C 1
ATOM 3413 O O . LYS A 1 430 ? -5.757 -1.664 64.569 1.000 19.137 431 LYS A O 1
ATOM 3419 N N . GLY A 1 431 ? -7.394 -1.359 66.101 1.000 20.901 432 GLY A N 1
ATOM 3420 C CA . GLY A 1 431 ? -6.569 -1.831 67.208 1.000 21.978 432 GLY A CA 1
ATOM 3421 C C . GLY A 1 431 ? -5.775 -0.693 67.841 1.000 21.015 432 GLY A C 1
ATOM 3422 O O . GLY A 1 431 ? -5.730 0.405 67.306 1.000 21.785 432 GLY A O 1
ATOM 3423 N N . PHE A 1 432 ? -5.113 -0.987 68.964 1.000 22.299 433 PHE A N 1
ATOM 3424 C CA . PHE A 1 432 ? -4.324 -0.002 69.688 1.000 20.916 433 PHE A CA 1
ATOM 3425 C C . PHE A 1 432 ? -3.050 0.330 68.905 1.000 21.400 433 PHE A C 1
ATOM 3426 O O . PHE A 1 432 ? -2.692 1.500 68.738 1.000 21.139 433 PHE A O 1
ATOM 3434 N N . GLU A 1 433 ? -2.324 -0.711 68.470 1.000 20.158 434 GLU A N 1
ATOM 3435 C CA . GLU A 1 433 ? -1.154 -0.509 67.624 1.000 19.678 434 GLU A CA 1
ATOM 3436 C C . GLU A 1 433 ? -1.540 0.226 66.331 1.000 19.109 434 GLU A C 1
ATOM 3437 O O . GLU A 1 433 ? -0.913 1.222 65.973 1.000 18.511 434 GLU A O 1
ATOM 3443 N N . GLY A 1 434 ? -2.594 -0.252 65.657 1.000 19.631 435 GLY A N 1
ATOM 3444 C CA . GLY A 1 434 ? -3.083 0.343 64.419 1.000 20.474 435 GLY A CA 1
ATOM 3445 C C . GLY A 1 434 ? -3.373 1.840 64.535 1.000 20.925 435 GLY A C 1
ATOM 3446 O O . GLY A 1 434 ? -3.100 2.609 63.615 1.000 21.323 435 GLY A O 1
ATOM 3447 N N . TRP A 1 435 ? -3.907 2.259 65.685 1.000 20.892 436 TRP A N 1
ATOM 3448 C CA . TRP A 1 435 ? -4.198 3.666 65.927 1.000 20.811 436 TRP A CA 1
ATOM 3449 C C . TRP A 1 435 ? -2.918 4.507 65.846 1.000 20.144 436 TRP A C 1
ATOM 3450 O O . TRP A 1 435 ? -2.933 5.616 65.330 1.000 21.093 436 TRP A O 1
ATOM 3461 N N . VAL A 1 436 ? -1.809 3.957 66.334 1.000 21.271 437 VAL A N 1
ATOM 3462 C CA . VAL A 1 436 ? -0.523 4.644 66.333 1.000 20.554 437 VAL A CA 1
ATOM 3463 C C . VAL A 1 436 ? 0.057 4.716 64.915 1.000 19.460 437 VAL A C 1
ATOM 3464 O O . VAL A 1 436 ? 0.700 5.709 64.550 1.000 16.475 437 VAL A O 1
ATOM 3468 N N . ARG A 1 437 ? -0.102 3.618 64.163 1.000 17.423 438 ARG A N 1
ATOM 3469 C CA . ARG A 1 437 ? 0.337 3.550 62.780 1.000 17.889 438 ARG A CA 1
ATOM 3470 C C . ARG A 1 437 ? -0.401 4.621 61.984 1.000 17.812 438 ARG A C 1
ATOM 3471 O O . ARG A 1 437 ? 0.196 5.319 61.168 1.000 18.403 438 ARG A O 1
ATOM 3479 N N . PHE A 1 438 ? -1.706 4.712 62.256 1.000 18.296 439 PHE A N 1
ATOM 3480 C CA . PHE A 1 438 ? -2.593 5.682 61.639 1.000 18.242 439 PHE A CA 1
ATOM 3481 C C . PHE A 1 438 ? -2.043 7.092 61.860 1.000 17.859 439 PHE A C 1
ATOM 3482 O O . PHE A 1 438 ? -1.834 7.851 60.911 1.000 17.636 439 PHE A O 1
ATOM 3490 N N . ALA A 1 439 ? -1.796 7.412 63.130 1.000 17.560 440 ALA A N 1
ATOM 3491 C CA . ALA A 1 439 ? -1.267 8.698 63.548 1.000 18.255 440 ALA A CA 1
ATOM 3492 C C . ALA A 1 439 ? 0.056 9.008 62.852 1.000 17.836 440 ALA A C 1
ATOM 3493 O O . ALA A 1 439 ? 0.308 10.154 62.484 1.000 17.410 440 ALA A O 1
ATOM 3495 N N . ARG A 1 440 ? 0.948 8.008 62.784 1.000 16.803 441 ARG A N 1
ATOM 3496 C CA . ARG A 1 440 ? 2.265 8.205 62.209 1.000 17.977 441 ARG A CA 1
ATOM 3497 C C . ARG A 1 440 ? 2.153 8.553 60.728 1.000 16.663 441 ARG A C 1
ATOM 3498 O O . ARG A 1 440 ? 2.846 9.460 60.275 1.000 17.790 441 ARG A O 1
ATOM 3506 N N . ASP A 1 441 ? 1.280 7.837 60.002 1.000 15.359 442 ASP A N 1
ATOM 3507 C CA . ASP A 1 441 ? 1.056 8.086 58.586 1.000 15.832 442 ASP A CA 1
ATOM 3508 C C . ASP A 1 441 ? 0.555 9.512 58.375 1.000 16.902 442 ASP A C 1
ATOM 3509 O O . ASP A 1 441 ? 1.049 10.218 57.491 1.000 19.577 442 ASP A O 1
ATOM 3514 N N . ILE A 1 442 ? -0.359 9.967 59.242 1.000 16.787 443 ILE A N 1
ATOM 3515 C CA . ILE A 1 442 ? -0.884 11.324 59.146 1.000 16.318 443 ILE A CA 1
ATOM 3516 C C . ILE A 1 442 ? 0.235 12.338 59.384 1.000 17.068 443 ILE A C 1
ATOM 3517 O O . ILE A 1 442 ? 0.312 13.342 58.678 1.000 19.108 443 ILE A O 1
ATOM 3522 N N . TYR A 1 443 ? 1.064 12.073 60.397 1.000 17.357 444 TYR A N 1
ATOM 3523 C CA . TYR A 1 443 ? 2.213 12.894 60.755 1.000 17.952 444 TYR A CA 1
ATOM 3524 C C . TYR A 1 443 ? 3.194 12.996 59.585 1.000 17.659 444 TYR A C 1
ATOM 3525 O O . TYR A 1 443 ? 3.656 14.086 59.265 1.000 17.978 444 TYR A O 1
ATOM 3534 N N . ASN A 1 444 ? 3.493 11.846 58.956 1.000 16.765 445 ASN A N 1
ATOM 3535 C CA . ASN A 1 444 ? 4.424 11.780 57.842 1.000 16.938 445 ASN A CA 1
ATOM 3536 C C . ASN A 1 444 ? 3.876 12.503 56.610 1.000 17.796 445 ASN A C 1
ATOM 3537 O O . ASN A 1 444 ? 4.650 13.049 55.809 1.000 19.447 445 ASN A O 1
ATOM 3542 N N . ALA A 1 445 ? 2.563 12.484 56.426 1.000 17.260 446 ALA A N 1
ATOM 3543 C CA . ALA A 1 445 ? 1.953 13.149 55.283 1.000 18.335 446 ALA A CA 1
ATOM 3544 C C . ALA A 1 445 ? 1.981 14.671 55.452 1.000 19.428 446 ALA A C 1
ATOM 3545 O O . ALA A 1 445 ? 2.289 15.394 54.503 1.000 17.843 446 ALA A O 1
ATOM 3547 N N . ILE A 1 446 ? 1.637 15.153 56.664 1.000 20.417 447 ILE A N 1
ATOM 3548 C CA . ILE A 1 446 ? 1.501 16.581 56.939 1.000 20.070 447 ILE A CA 1
ATOM 3549 C C . ILE A 1 446 ? 2.869 17.260 56.945 1.000 19.659 447 ILE A C 1
ATOM 3550 O O . ILE A 1 446 ? 3.045 18.301 56.318 1.000 21.866 447 ILE A O 1
ATOM 3555 N N . TYR A 1 447 ? 3.837 16.637 57.620 1.000 19.142 448 TYR A N 1
ATOM 3556 C CA . TYR A 1 447 ? 5.163 17.207 57.804 1.000 20.805 448 TYR A CA 1
ATOM 3557 C C . TYR A 1 447 ? 6.170 16.665 56.776 1.000 19.998 448 TYR A C 1
ATOM 3558 O O . TYR A 1 447 ? 7.377 16.757 56.983 1.000 17.334 448 TYR A O 1
ATOM 3567 N N . SER A 1 448 ? 5.683 16.195 55.619 1.000 20.270 449 SER A N 1
ATOM 3568 C CA . SER A 1 448 ? 6.576 15.759 54.559 1.000 19.517 449 SER A CA 1
ATOM 3569 C C . SER A 1 448 ? 7.430 16.939 54.107 1.000 19.344 449 SER A C 1
ATOM 3570 O O . SER A 1 448 ? 6.883 18.000 53.823 1.000 20.716 449 SER A O 1
ATOM 3573 N N . PRO A 1 449 ? 8.783 16.799 54.056 1.000 20.088 450 PRO A N 1
ATOM 3574 C CA . PRO A 1 449 ? 9.656 17.838 53.512 1.000 19.588 450 PRO A CA 1
ATOM 3575 C C . PRO A 1 449 ? 9.514 18.069 52.014 1.000 19.209 450 PRO A C 1
ATOM 3576 O O . PRO A 1 449 ? 9.822 19.149 51.544 1.000 18.630 450 PRO A O 1
ATOM 3580 N N . ILE A 1 450 ? 9.012 17.065 51.282 1.000 20.521 451 ILE A N 1
ATOM 3581 C CA . ILE A 1 450 ? 8.687 17.216 49.870 1.000 19.471 451 ILE A CA 1
ATOM 3582 C C . ILE A 1 450 ? 7.485 18.145 49.756 1.000 18.552 451 ILE A C 1
ATOM 3583 O O . ILE A 1 450 ? 7.377 18.892 48.789 1.000 18.851 451 ILE A O 1
ATOM 3588 N N . HIS A 1 451 ? 6.575 18.078 50.732 1.000 18.711 452 HIS A N 1
ATOM 3589 C CA . HIS A 1 451 ? 5.369 18.896 50.696 1.000 21.215 452 HIS A CA 1
ATOM 3590 C C . HIS A 1 451 ? 5.744 20.366 50.953 1.000 22.846 452 HIS A C 1
ATOM 3591 O O . HIS A 1 451 ? 5.297 21.286 50.262 1.000 23.146 452 HIS A O 1
ATOM 3598 N N . GLN A 1 452 ? 6.573 20.563 51.976 1.000 25.067 453 GLN A N 1
ATOM 3599 C CA . GLN A 1 452 ? 7.195 21.844 52.235 1.000 26.715 453 GLN A CA 1
ATOM 3600 C C . GLN A 1 452 ? 7.837 22.372 50.952 1.000 23.883 453 GLN A C 1
ATOM 3601 O O . GLN A 1 452 ? 7.532 23.481 50.526 1.000 24.043 453 GLN A O 1
ATOM 3607 N N . LEU A 1 453 ? 8.671 21.558 50.306 1.000 22.862 454 LEU A N 1
ATOM 3608 C CA . LEU A 1 453 ? 9.355 21.946 49.079 1.000 23.456 454 LEU A CA 1
ATOM 3609 C C . LEU A 1 453 ? 8.380 22.430 47.997 1.000 22.391 454 LEU A C 1
ATOM 3610 O O . LEU A 1 453 ? 8.693 23.334 47.230 1.000 22.194 454 LEU A O 1
ATOM 3615 N N . SER A 1 454 ? 7.224 21.770 47.872 1.000 20.864 455 SER A N 1
ATOM 3616 C CA . SER A 1 454 ? 6.366 21.932 46.708 1.000 20.226 455 SER A CA 1
ATOM 3617 C C . SER A 1 454 ? 5.679 23.287 46.771 1.000 20.945 455 SER A C 1
ATOM 3618 O O . SER A 1 454 ? 5.254 23.817 45.752 1.000 20.988 455 SER A O 1
ATOM 3621 N N . GLY A 1 455 ? 5.562 23.825 47.986 1.000 22.323 456 GLY A N 1
ATOM 3622 C CA . GLY A 1 455 ? 4.970 25.138 48.175 1.000 25.150 456 GLY A CA 1
ATOM 3623 C C . GLY A 1 455 ? 5.908 26.308 47.849 1.000 25.338 456 GLY A C 1
ATOM 3624 O O . GLY A 1 455 ? 5.476 27.460 47.853 1.000 27.697 456 GLY A O 1
ATOM 3625 N N . ILE A 1 456 ? 7.176 26.033 47.544 1.000 27.430 457 ILE A N 1
ATOM 3626 C CA . ILE A 1 456 ? 8.122 27.102 47.265 1.000 28.726 457 ILE A CA 1
ATOM 3627 C C . ILE A 1 456 ? 8.164 27.402 45.767 1.000 29.297 457 ILE A C 1
ATOM 3628 O O . ILE A 1 456 ? 8.359 26.492 44.958 1.000 29.221 457 ILE A O 1
ATOM 3633 N N . ASP A 1 457 ? 7.985 28.689 45.417 1.000 31.038 458 ASP A N 1
ATOM 3634 C CA . ASP A 1 457 ? 8.113 29.153 44.039 1.000 32.712 458 ASP A CA 1
ATOM 3635 C C . ASP A 1 457 ? 9.546 29.637 43.834 1.000 32.804 458 ASP A C 1
ATOM 3636 O O . ASP A 1 457 ? 9.975 30.586 44.491 1.000 34.019 458 ASP A O 1
ATOM 3641 N N . ILE A 1 458 ? 10.281 28.935 42.960 1.000 29.818 459 ILE A N 1
ATOM 3642 C CA . ILE A 1 458 ? 11.713 29.132 42.811 1.000 31.959 459 ILE A CA 1
ATOM 3643 C C . ILE A 1 458 ? 11.994 30.261 41.814 1.000 33.773 459 ILE A C 1
ATOM 3644 O O . ILE A 1 458 ? 13.146 30.654 41.658 1.000 36.417 459 ILE A O 1
ATOM 3649 N N . THR A 1 459 ? 10.962 30.768 41.128 1.000 34.919 460 THR A N 1
ATOM 3650 C CA . THR A 1 459 ? 11.141 31.881 40.210 1.000 38.612 460 THR A CA 1
ATOM 3651 C C . THR A 1 459 ? 11.130 33.216 40.962 1.000 41.880 460 THR A C 1
ATOM 3652 O O . THR A 1 459 ? 11.404 34.256 40.375 1.000 44.180 460 THR A O 1
ATOM 3656 N N . LYS A 1 460 ? 10.853 33.172 42.269 1.000 44.356 461 LYS A N 1
ATOM 3657 C CA . LYS A 1 460 ? 10.455 34.340 43.034 1.000 50.478 461 LYS A CA 1
ATOM 3658 C C . LYS A 1 460 ? 11.708 34.958 43.659 1.000 55.013 461 LYS A C 1
ATOM 3659 O O . LYS A 1 460 ? 12.461 34.266 44.333 1.000 58.915 461 LYS A O 1
ATOM 3665 N N . ASP A 1 461 ? 11.918 36.266 43.466 1.000 63.733 462 ASP A N 1
ATOM 3666 C CA . ASP A 1 461 ? 13.190 36.900 43.788 1.000 71.406 462 ASP A CA 1
ATOM 3667 C C . ASP A 1 461 ? 13.466 36.972 45.287 1.000 75.651 462 ASP A C 1
ATOM 3668 O O . ASP A 1 461 ? 14.614 37.155 45.677 1.000 84.040 462 ASP A O 1
ATOM 3673 N N . ASN A 1 462 ? 12.437 36.843 46.125 1.000 78.351 463 ASN A N 1
ATOM 3674 C CA . ASN A 1 462 ? 12.642 36.855 47.564 1.000 82.213 463 ASN A CA 1
ATOM 3675 C C . ASN A 1 462 ? 12.363 35.463 48.114 1.000 82.350 463 ASN A C 1
ATOM 3676 O O . ASN A 1 462 ? 11.631 35.323 49.091 1.000 83.507 463 ASN A O 1
ATOM 3681 N N . ALA A 1 463 ? 12.966 34.447 47.485 1.000 80.541 464 ALA A N 1
ATOM 3682 C CA . ALA A 1 463 ? 12.653 33.063 47.798 1.000 83.232 464 ALA A CA 1
ATOM 3683 C C . ALA A 1 463 ? 13.415 32.620 49.050 1.000 89.203 464 ALA A C 1
ATOM 3684 O O . ALA A 1 463 ? 14.432 33.225 49.400 1.000 78.216 464 ALA A O 1
ATOM 3686 N N . PRO A 1 464 ? 12.953 31.550 49.757 1.000 97.946 465 PRO A N 1
ATOM 3687 C CA . PRO A 1 464 ? 13.648 31.033 50.937 1.000 93.829 465 PRO A CA 1
ATOM 3688 C C . PRO A 1 464 ? 15.057 30.598 50.548 1.000 90.249 465 PRO A C 1
ATOM 3689 O O . PRO A 1 464 ? 15.223 29.738 49.685 1.000 85.545 465 PRO A O 1
ATOM 3693 N N . GLU A 1 465 ? 16.060 31.226 51.169 1.000 81.259 466 GLU A N 1
ATOM 3694 C CA . GLU A 1 465 ? 17.445 30.944 50.848 1.000 73.117 466 GLU A CA 1
ATOM 3695 C C . GLU A 1 465 ? 17.896 29.704 51.618 1.000 71.666 466 GLU A C 1
ATOM 3696 O O . GLU A 1 465 ? 18.406 29.820 52.729 1.000 73.095 466 GLU A O 1
ATOM 3702 N N . TRP A 1 466 ? 17.718 28.525 51.004 1.000 70.024 467 TRP A N 1
ATOM 3703 C CA . TRP A 1 466 ? 17.908 27.242 51.672 1.000 71.642 467 TRP A CA 1
ATOM 3704 C C . TRP A 1 466 ? 19.347 27.167 52.165 1.000 64.864 467 TRP A C 1
ATOM 3705 O O . TRP A 1 466 ? 20.261 27.671 51.514 1.000 60.233 467 TRP A O 1
ATOM 3716 N N . GLY A 1 467 ? 19.541 26.545 53.324 1.000 59.665 468 GLY A N 1
ATOM 3717 C CA . GLY A 1 467 ? 20.879 26.430 53.870 1.000 58.038 468 GLY A CA 1
ATOM 3718 C C . GLY A 1 467 ? 21.422 25.039 53.601 1.000 54.617 468 GLY A C 1
ATOM 3719 O O . GLY A 1 467 ? 22.182 24.835 52.664 1.000 53.426 468 GLY A O 1
ATOM 3720 N N . ASN A 1 468 ? 20.978 24.100 54.439 1.000 54.156 469 ASN A N 1
ATOM 3721 C CA . ASN A 1 468 ? 21.260 22.686 54.268 1.000 51.123 469 ASN A CA 1
ATOM 3722 C C . ASN A 1 468 ? 20.378 22.155 53.129 1.000 42.797 469 ASN A C 1
ATOM 3723 O O . ASN A 1 468 ? 19.375 22.769 52.745 1.000 38.728 469 ASN A O 1
ATOM 3728 N N . GLY A 1 469 ? 20.791 21.008 52.579 1.000 33.159 470 GLY A N 1
ATOM 3729 C CA . GLY A 1 469 ? 20.071 20.339 51.515 1.000 29.725 470 GLY A CA 1
ATOM 3730 C C . GLY A 1 469 ? 19.035 19.355 52.044 1.000 28.371 470 GLY A C 1
ATOM 3731 O O . GLY A 1 469 ? 18.611 18.474 51.289 1.000 28.486 470 GLY A O 1
ATOM 3732 N N . PHE A 1 470 ? 18.651 19.521 53.326 1.000 26.115 471 PHE A N 1
ATOM 3733 C CA . PHE A 1 470 ? 17.525 18.807 53.904 1.000 27.121 471 PHE A CA 1
ATOM 3734 C C . PHE A 1 470 ? 16.842 19.585 55.038 1.000 29.115 471 PHE A C 1
ATOM 3735 O O . PHE A 1 470 ? 17.417 20.464 55.682 1.000 24.805 471 PHE A O 1
ATOM 3743 N N . ARG A 1 471 ? 15.576 19.211 55.260 1.000 31.059 472 ARG A N 1
ATOM 3744 C CA . ARG A 1 471 ? 14.823 19.471 56.479 1.000 34.310 472 ARG A CA 1
ATOM 3745 C C . ARG A 1 471 ? 14.179 18.160 56.937 1.000 29.691 472 ARG A C 1
ATOM 3746 O O . ARG A 1 471 ? 13.481 17.538 56.148 1.000 30.238 472 ARG A O 1
ATOM 3754 N N . THR A 1 472 ? 14.392 17.741 58.191 1.000 25.850 473 THR A N 1
ATOM 3755 C CA . THR A 1 472 ? 13.758 16.521 58.684 1.000 26.813 473 THR A CA 1
ATOM 3756 C C . THR A 1 472 ? 12.299 16.813 59.039 1.000 24.424 473 THR A C 1
ATOM 3757 O O . THR A 1 472 ? 11.943 17.953 59.279 1.000 23.392 473 THR A O 1
ATOM 3761 N N . ARG A 1 473 ? 11.472 15.769 59.122 1.000 23.229 474 ARG A N 1
ATOM 3762 C CA . ARG A 1 473 ? 10.091 15.925 59.540 1.000 22.934 474 ARG A CA 1
ATOM 3763 C C . ARG A 1 473 ? 10.053 16.637 60.891 1.000 23.642 474 ARG A C 1
ATOM 3764 O O . ARG A 1 473 ? 9.207 17.495 61.105 1.000 26.417 474 ARG A O 1
ATOM 3772 N N . GLN A 1 474 ? 10.975 16.273 61.787 1.000 25.381 475 GLN A N 1
ATOM 3773 C CA . GLN A 1 474 ? 11.049 16.828 63.129 1.000 27.874 475 GLN A CA 1
ATOM 3774 C C . GLN A 1 474 ? 11.443 18.305 63.126 1.000 28.474 475 GLN A C 1
ATOM 3775 O O . GLN A 1 474 ? 10.923 19.079 63.934 1.000 28.781 475 GLN A O 1
ATOM 3781 N N . MET A 1 475 ? 12.314 18.702 62.194 1.000 25.973 476 MET A N 1
ATOM 3782 C CA . MET A 1 475 ? 12.669 20.101 62.053 1.000 24.166 476 MET A CA 1
ATOM 3783 C C . MET A 1 475 ? 11.423 20.881 61.654 1.000 25.562 476 MET A C 1
ATOM 3784 O O . MET A 1 475 ? 11.303 22.055 61.987 1.000 29.311 476 MET A O 1
ATOM 3789 N N . LEU A 1 476 ? 10.481 20.236 60.953 1.000 24.699 477 LEU A N 1
ATOM 3790 C CA . LEU A 1 476 ? 9.279 20.923 60.506 1.000 25.292 477 LEU A CA 1
ATOM 3791 C C . LEU A 1 476 ? 8.195 20.886 61.591 1.000 25.367 477 LEU A C 1
ATOM 3792 O O . LEU A 1 476 ? 7.318 21.750 61.609 1.000 27.346 477 LEU A O 1
ATOM 3797 N N . SER A 1 477 ? 8.241 19.901 62.495 1.000 23.647 478 SER A N 1
ATOM 3798 C CA . SER A 1 477 ? 7.143 19.680 63.425 1.000 26.207 478 SER A CA 1
ATOM 3799 C C . SER A 1 477 ? 7.453 20.174 64.844 1.000 28.227 478 SER A C 1
ATOM 3800 O O . SER A 1 477 ? 6.528 20.519 65.586 1.000 27.211 478 SER A O 1
ATOM 3803 N N . ASP A 1 478 ? 8.724 20.171 65.242 1.000 28.907 479 ASP A N 1
ATOM 3804 C CA . ASP A 1 478 ? 9.063 20.270 66.651 1.000 32.093 479 ASP A CA 1
ATOM 3805 C C . ASP A 1 478 ? 9.437 21.693 67.090 1.000 37.198 479 ASP A C 1
ATOM 3806 O O . ASP A 1 478 ? 9.653 21.913 68.282 1.000 38.961 479 ASP A O 1
ATOM 3811 N N . GLY A 1 479 ? 9.487 22.653 66.153 1.000 40.027 480 GLY A N 1
ATOM 3812 C CA . GLY A 1 479 ? 10.038 23.973 66.414 1.000 43.016 480 GLY A CA 1
ATOM 3813 C C . GLY A 1 479 ? 9.389 24.700 67.595 1.000 48.504 480 GLY A C 1
ATOM 3814 O O . GLY A 1 479 ? 10.103 25.324 68.370 1.000 54.209 480 GLY A O 1
ATOM 3815 N N . ASN A 1 480 ? 8.054 24.637 67.730 1.000 49.628 481 ASN A N 1
ATOM 3816 C CA . ASN A 1 480 ? 7.340 25.388 68.758 1.000 49.268 481 ASN A CA 1
ATOM 3817 C C . ASN A 1 480 ? 6.830 24.477 69.873 1.000 47.896 481 ASN A C 1
ATOM 3818 O O . ASN A 1 480 ? 5.892 24.837 70.576 1.000 46.615 481 ASN A O 1
ATOM 3823 N N . LEU A 1 481 ? 7.428 23.297 70.040 1.000 44.685 482 LEU A N 1
ATOM 3824 C CA . LEU A 1 481 ? 7.049 22.444 71.151 1.000 45.147 482 LEU A CA 1
ATOM 3825 C C . LEU A 1 481 ? 7.673 22.988 72.440 1.000 45.910 482 LEU A C 1
ATOM 3826 O O . LEU A 1 481 ? 8.731 23.613 72.421 1.000 45.726 482 LEU A O 1
ATOM 3831 N N . SER A 1 482 ? 6.978 22.782 73.565 1.000 46.881 483 SER A N 1
ATOM 3832 C CA . SER A 1 482 ? 7.547 23.037 74.879 1.000 47.194 483 SER A CA 1
ATOM 3833 C C . SER A 1 482 ? 8.736 22.109 75.119 1.000 47.172 483 SER A C 1
ATOM 3834 O O . SER A 1 482 ? 8.818 21.016 74.549 1.000 46.183 483 SER A O 1
ATOM 3837 N N . ASP A 1 483 ? 9.625 22.530 76.021 1.000 51.052 484 ASP A N 1
ATOM 3838 C CA . ASP A 1 483 ? 10.817 21.761 76.347 1.000 51.982 484 ASP A CA 1
ATOM 3839 C C . ASP A 1 483 ? 10.436 20.460 77.052 1.000 48.574 484 ASP A C 1
ATOM 3840 O O . ASP A 1 483 ? 11.095 19.445 76.854 1.000 45.894 484 ASP A O 1
ATOM 3845 N N . ALA A 1 484 ? 9.372 20.504 77.865 1.000 46.831 485 ALA A N 1
ATOM 3846 C CA . ALA A 1 484 ? 8.827 19.328 78.531 1.000 44.534 485 ALA A CA 1
ATOM 3847 C C . ALA A 1 484 ? 8.501 18.236 77.512 1.000 41.976 485 ALA A C 1
ATOM 3848 O O . ALA A 1 484 ? 8.831 17.065 77.708 1.000 40.778 485 ALA A O 1
ATOM 3850 N N . VAL A 1 485 ? 7.837 18.649 76.426 1.000 41.410 486 VAL A N 1
ATOM 3851 C CA . VAL A 1 485 ? 7.441 17.744 75.358 1.000 40.654 486 VAL A CA 1
ATOM 3852 C C . VAL A 1 485 ? 8.681 17.303 74.576 1.000 37.680 486 VAL A C 1
ATOM 3853 O O . VAL A 1 485 ? 8.908 16.112 74.415 1.000 33.844 486 VAL A O 1
ATOM 3857 N N . ARG A 1 486 ? 9.501 18.256 74.124 1.000 39.098 487 ARG A N 1
ATOM 3858 C CA . ARG A 1 486 ? 10.675 17.913 73.332 1.000 43.006 487 ARG A CA 1
ATOM 3859 C C . ARG A 1 486 ? 11.610 16.971 74.086 1.000 41.723 487 ARG A C 1
ATOM 3860 O O . ARG A 1 486 ? 12.291 16.164 73.462 1.000 40.911 487 ARG A O 1
ATOM 3868 N N . ASN A 1 487 ? 11.646 17.074 75.419 1.000 45.260 488 ASN A N 1
ATOM 3869 C CA . ASN A 1 487 ? 12.604 16.331 76.224 1.000 46.131 488 ASN A CA 1
ATOM 3870 C C . ASN A 1 487 ? 11.940 15.168 76.960 1.000 44.238 488 ASN A C 1
ATOM 3871 O O . ASN A 1 487 ? 12.622 14.419 77.650 1.000 41.969 488 ASN A O 1
ATOM 3876 N N . SER A 1 488 ? 10.618 15.007 76.819 1.000 43.122 489 SER A N 1
ATOM 3877 C CA . SER A 1 488 ? 9.928 13.883 77.427 1.000 39.355 489 SER A CA 1
ATOM 3878 C C . SER A 1 488 ? 10.833 12.662 77.396 1.000 40.091 489 SER A C 1
ATOM 3879 O O . SER A 1 488 ? 11.499 12.424 76.397 1.000 41.336 489 SER A O 1
ATOM 3882 N N . GLU A 1 489 ? 10.828 11.881 78.477 1.000 44.774 490 GLU A N 1
ATOM 3883 C CA . GLU A 1 489 ? 11.560 10.625 78.515 1.000 48.736 490 GLU A CA 1
ATOM 3884 C C . GLU A 1 489 ? 10.605 9.460 78.295 1.000 46.922 490 GLU A C 1
ATOM 3885 O O . GLU A 1 489 ? 11.038 8.311 78.369 1.000 45.443 490 GLU A O 1
ATOM 3891 N N . THR A 1 490 ? 9.313 9.759 78.078 1.000 45.665 491 THR A N 1
ATOM 3892 C CA . THR A 1 490 ? 8.310 8.720 77.874 1.000 46.033 491 THR A CA 1
ATOM 3893 C C . THR A 1 490 ? 7.813 8.709 76.422 1.000 41.789 491 THR A C 1
ATOM 3894 O O . THR A 1 490 ? 7.564 7.633 75.866 1.000 37.186 491 THR A O 1
ATOM 3898 N N . LEU A 1 491 ? 7.674 9.904 75.826 1.000 36.376 492 LEU A N 1
ATOM 3899 C CA . LEU A 1 491 ? 7.069 10.052 74.514 1.000 36.100 492 LEU A CA 1
ATOM 3900 C C . LEU A 1 491 ? 8.077 9.588 73.471 1.000 35.069 492 LEU A C 1
ATOM 3901 O O . LEU A 1 491 ? 9.220 10.033 73.496 1.000 36.394 492 LEU A O 1
ATOM 3906 N N . ARG A 1 492 ? 7.646 8.716 72.555 1.000 30.479 493 ARG A N 1
ATOM 3907 C CA . ARG A 1 492 ? 8.530 8.255 71.496 1.000 28.877 493 ARG A CA 1
ATOM 3908 C C . ARG A 1 492 ? 7.735 7.952 70.233 1.000 26.333 493 ARG A C 1
ATOM 3909 O O . ARG A 1 492 ? 6.536 7.696 70.303 1.000 23.771 493 ARG A O 1
ATOM 3917 N N . GLN A 1 493 ? 8.451 7.940 69.097 1.000 25.381 494 GLN A N 1
ATOM 3918 C CA . GLN A 1 493 ? 7.873 7.628 67.800 1.000 22.468 494 GLN A CA 1
ATOM 3919 C C . GLN A 1 493 ? 7.569 6.130 67.759 1.000 21.837 494 GLN A C 1
ATOM 3920 O O . GLN A 1 493 ? 8.068 5.359 68.591 1.000 23.282 494 GLN A O 1
ATOM 3926 N N . TYR A 1 494 ? 6.801 5.720 66.744 1.000 19.938 495 TYR A N 1
ATOM 3927 C CA . TYR A 1 494 ? 6.306 4.355 66.647 1.000 19.496 495 TYR A CA 1
ATOM 3928 C C . TYR A 1 494 ? 7.459 3.365 66.576 1.000 19.533 495 TYR A C 1
ATOM 3929 O O . TYR A 1 494 ? 8.368 3.575 65.790 1.000 19.489 495 TYR A O 1
ATOM 3938 N N . THR A 1 495 ? 7.350 2.250 67.302 1.000 18.312 496 THR A N 1
ATOM 3939 C CA . THR A 1 495 ? 8.445 1.304 67.406 1.000 20.762 496 THR A CA 1
ATOM 3940 C C . THR A 1 495 ? 8.108 -0.018 66.730 1.000 20.250 496 THR A C 1
ATOM 3941 O O . THR A 1 495 ? 8.926 -0.930 66.724 1.000 23.486 496 THR A O 1
ATOM 3945 N N . GLY A 1 496 ? 6.915 -0.146 66.173 1.000 20.209 497 GLY A N 1
ATOM 3946 C CA . GLY A 1 496 ? 6.529 -1.400 65.558 1.000 19.493 497 GLY A CA 1
ATOM 3947 C C . GLY A 1 496 ? 7.229 -1.529 64.217 1.000 20.002 497 GLY A C 1
ATOM 3948 O O . GLY A 1 496 ? 7.860 -0.577 63.769 1.000 19.532 497 GLY A O 1
ATOM 3949 N N . GLY A 1 497 ? 7.155 -2.721 63.625 1.000 19.855 498 GLY A N 1
ATOM 3950 C CA . GLY A 1 497 ? 7.829 -2.996 62.371 1.000 20.001 498 GLY A CA 1
ATOM 3951 C C . GLY A 1 497 ? 6.871 -2.762 61.215 1.000 18.652 498 GLY A C 1
ATOM 3952 O O . GLY A 1 497 ? 5.712 -2.424 61.435 1.000 18.403 498 GLY A O 1
ATOM 3953 N N . TYR A 1 498 ? 7.348 -3.017 59.999 1.000 17.654 499 TYR A N 1
ATOM 3954 C CA . TYR A 1 498 ? 6.593 -2.694 58.800 1.000 17.325 499 TYR A CA 1
ATOM 3955 C C . TYR A 1 498 ? 5.249 -3.435 58.739 1.000 17.323 499 TYR A C 1
ATOM 3956 O O . TYR A 1 498 ? 4.250 -2.896 58.244 1.000 17.015 499 TYR A O 1
ATOM 3965 N N . ASP A 1 499 ? 5.229 -4.688 59.184 1.000 17.408 500 ASP A N 1
ATOM 3966 C CA . ASP A 1 499 ? 4.051 -5.548 59.109 1.000 18.716 500 ASP A CA 1
ATOM 3967 C C . ASP A 1 499 ? 3.636 -5.912 60.536 1.000 18.492 500 ASP A C 1
ATOM 3968 O O . ASP A 1 499 ? 4.367 -6.618 61.213 1.000 18.349 500 ASP A O 1
ATOM 3973 N N . SER A 1 500 ? 2.489 -5.403 61.001 1.000 18.998 501 SER A N 1
ATOM 3974 C CA . SER A 1 500 ? 2.105 -5.506 62.403 1.000 18.248 501 SER A CA 1
ATOM 3975 C C . SER A 1 500 ? 1.216 -6.734 62.614 1.000 20.262 501 SER A C 1
ATOM 3976 O O . SER A 1 500 ? 0.829 -7.044 63.733 1.000 19.889 501 SER A O 1
ATOM 3979 N N . VAL A 1 501 ? 0.937 -7.464 61.533 1.000 20.870 502 VAL A N 1
ATOM 3980 C CA . VAL A 1 501 ? -0.092 -8.485 61.528 1.000 22.833 502 VAL A CA 1
ATOM 3981 C C . VAL A 1 501 ? 0.479 -9.902 61.419 1.000 24.515 502 VAL A C 1
ATOM 3982 O O . VAL A 1 501 ? -0.184 -10.866 61.817 1.000 25.012 502 VAL A O 1
ATOM 3986 N N A SER A 1 502 ? 1.670 -10.049 60.842 0.700 26.480 503 SER A N 1
ATOM 3987 N N B SER A 1 502 ? 1.667 -10.034 60.814 0.300 25.159 503 SER A N 1
ATOM 3988 C CA A SER A 1 502 ? 2.167 -11.386 60.565 0.700 28.221 503 SER A CA 1
ATOM 3989 C CA B SER A 1 502 ? 2.246 -11.343 60.556 0.300 25.851 503 SER A CA 1
ATOM 3990 C C A SER A 1 502 ? 2.552 -12.074 61.875 0.700 28.133 503 SER A C 1
ATOM 3991 C C B SER A 1 502 ? 2.502 -12.055 61.881 0.300 27.098 503 SER A C 1
ATOM 3992 O O A SER A 1 502 ? 2.380 -13.282 61.992 0.700 31.318 503 SER A O 1
ATOM 3993 O O B SER A 1 502 ? 2.236 -13.248 61.998 0.300 28.131 503 SER A O 1
ATOM 3998 N N . LYS A 1 503 ? 2.960 -11.294 62.882 1.000 28.528 504 LYS A N 1
ATOM 3999 C CA . LYS A 1 503 ? 3.220 -11.833 64.213 1.000 32.891 504 LYS A CA 1
ATOM 4000 C C . LYS A 1 503 ? 1.967 -12.519 64.761 1.000 37.190 504 LYS A C 1
ATOM 4001 O O . LYS A 1 503 ? 2.063 -13.612 65.315 1.000 39.080 504 LYS A O 1
ATOM 4007 N N . LEU A 1 504 ? 0.792 -11.913 64.536 1.000 37.665 505 LEU A N 1
ATOM 4008 C CA . LEU A 1 504 ? -0.470 -12.437 65.046 1.000 37.667 505 LEU A CA 1
ATOM 4009 C C . LEU A 1 504 ? -0.769 -13.824 64.484 1.000 38.273 505 LEU A C 1
ATOM 4010 O O . LEU A 1 504 ? -1.455 -14.616 65.125 1.000 38.311 505 LEU A O 1
ATOM 4015 N N . ARG A 1 505 ? -0.323 -14.099 63.261 1.000 38.364 506 ARG A N 1
ATOM 4016 C CA . ARG A 1 505 ? -0.676 -15.354 62.620 1.000 44.840 506 ARG A CA 1
ATOM 4017 C C . ARG A 1 505 ? 0.145 -16.509 63.191 1.000 48.303 506 ARG A C 1
ATOM 4018 O O . ARG A 1 505 ? -0.264 -17.659 63.058 1.000 45.312 506 ARG A O 1
ATOM 4026 N N . GLU A 1 506 ? 1.284 -16.187 63.821 1.000 53.812 507 GLU A N 1
ATOM 4027 C CA . GLU A 1 506 ? 2.203 -17.178 64.365 1.000 61.567 507 GLU A CA 1
ATOM 4028 C C . GLU A 1 506 ? 2.054 -17.283 65.885 1.000 61.031 507 GLU A C 1
ATOM 4029 O O . GLU A 1 506 ? 2.972 -17.740 66.563 1.000 64.525 507 GLU A O 1
ATOM 4035 N N . ARG A 1 507 ? 0.902 -16.872 66.425 1.000 56.124 508 ARG A N 1
ATOM 4036 C CA . ARG A 1 507 ? 0.754 -16.690 67.858 1.000 53.779 508 ARG A CA 1
ATOM 4037 C C . ARG A 1 507 ? -0.071 -17.843 68.432 1.000 55.188 508 ARG A C 1
ATOM 4038 O O . ARG A 1 507 ? -1.055 -18.269 67.832 1.000 50.490 508 ARG A O 1
ATOM 4046 N N . GLU A 1 508 ? 0.374 -18.377 69.577 1.000 57.952 509 GLU A N 1
ATOM 4047 C CA . GLU A 1 508 ? -0.389 -19.371 70.320 1.000 56.344 509 GLU A CA 1
ATOM 4048 C C . GLU A 1 508 ? -1.257 -18.633 71.327 1.000 48.026 509 GLU A C 1
ATOM 4049 O O . GLU A 1 508 ? -0.840 -17.609 71.860 1.000 44.888 509 GLU A O 1
ATOM 4055 N N . TYR A 1 509 ? -2.459 -19.157 71.577 1.000 46.826 510 TYR A N 1
ATOM 4056 C CA . TYR A 1 509 ? -3.378 -18.504 72.497 1.000 51.320 510 TYR A CA 1
ATOM 4057 C C . TYR A 1 509 ? -3.647 -19.425 73.689 1.000 51.715 510 TYR A C 1
ATOM 4058 O O . TYR A 1 509 ? -3.967 -20.595 73.489 1.000 46.473 510 TYR A O 1
ATOM 4067 N N . PRO A 1 510 ? -3.530 -18.939 74.955 1.000 57.746 511 PRO A N 1
ATOM 4068 C CA . PRO A 1 510 ? -3.901 -19.739 76.125 1.000 60.641 511 PRO A CA 1
ATOM 4069 C C . PRO A 1 510 ? -5.374 -20.152 76.090 1.000 61.888 511 PRO A C 1
ATOM 4070 O O . PRO A 1 510 ? -6.258 -19.295 76.020 1.000 66.198 511 PRO A O 1
ATOM 4074 N N . ALA A 1 511 ? -5.606 -21.476 76.114 1.000 63.697 512 ALA A N 1
ATOM 4075 C CA . ALA A 1 511 ? -6.926 -22.064 76.301 1.000 61.432 512 ALA A CA 1
ATOM 4076 C C . ALA A 1 511 ? -7.440 -21.743 77.704 1.000 57.322 512 ALA A C 1
ATOM 4077 O O . ALA A 1 511 ? -6.662 -21.502 78.629 1.000 55.285 512 ALA A O 1
ATOM 4079 N N . PHE A 1 512 ? -8.768 -21.681 77.824 1.000 57.207 513 PHE A N 1
ATOM 4080 C CA . PHE A 1 512 ? -9.429 -21.463 79.101 1.000 57.282 513 PHE A CA 1
ATOM 4081 C C . PHE A 1 512 ? -10.286 -22.700 79.389 1.000 59.136 513 PHE A C 1
ATOM 4082 O O . PHE A 1 512 ? -10.510 -23.528 78.504 1.000 53.153 513 PHE A O 1
ATOM 4090 N N . GLU A 1 513 ? -10.749 -22.813 80.641 1.000 67.761 514 GLU A N 1
ATOM 4091 C CA . GLU A 1 513 ? -11.406 -24.008 81.153 1.000 73.743 514 GLU A CA 1
ATOM 4092 C C . GLU A 1 513 ? -12.929 -23.853 81.031 1.000 73.011 514 GLU A C 1
ATOM 4093 O O . GLU A 1 513 ? -13.528 -23.006 81.696 1.000 68.934 514 GLU A O 1
ATOM 4099 N N . ARG A 1 514 ? -13.550 -24.695 80.190 1.000 70.808 515 ARG A N 1
ATOM 4100 C CA . ARG A 1 514 ? -14.987 -24.667 79.946 1.000 66.534 515 ARG A CA 1
ATOM 4101 C C . ARG A 1 514 ? -15.744 -25.260 81.132 1.000 71.220 515 ARG A C 1
ATOM 4102 O O . ARG A 1 514 ? -15.261 -26.188 81.777 1.000 69.681 515 ARG A O 1
ATOM 4110 N N . LYS A 1 515 ? -16.948 -24.734 81.390 1.000 75.324 516 LYS A N 1
ATOM 4111 C CA . LYS A 1 515 ? -17.768 -25.207 82.493 1.000 77.742 516 LYS A CA 1
ATOM 4112 C C . LYS A 1 515 ? -18.263 -26.624 82.167 1.000 77.031 516 LYS A C 1
ATOM 4113 O O . LYS A 1 515 ? -19.488 -26.789 82.036 1.000 77.139 516 LYS A O 1
ATOM 4119 N N . THR B 2 1 ? 7.583 -25.862 16.489 1.000 40.519 2 THR B N 1
ATOM 4120 C CA . THR B 2 1 ? 6.869 -24.915 15.591 1.000 38.813 2 THR B CA 1
ATOM 4121 C C . THR B 2 1 ? 5.983 -23.992 16.418 1.000 35.693 2 THR B C 1
ATOM 4122 O O . THR B 2 1 ? 5.672 -24.271 17.578 1.000 33.685 2 THR B O 1
ATOM 4126 N N . CYS B 2 2 ? 5.577 -22.889 15.793 1.000 33.742 3 CYS B N 1
ATOM 4127 C CA . CYS B 2 2 ? 4.728 -21.912 16.453 1.000 34.894 3 CYS B CA 1
ATOM 4128 C C . CYS B 2 2 ? 3.264 -22.189 16.100 1.000 35.382 3 CYS B C 1
ATOM 4129 O O . CYS B 2 2 ? 2.872 -22.025 14.949 1.000 34.053 3 CYS B O 1
ATOM 4132 N N . GLU B 2 3 ? 2.470 -22.618 17.090 1.000 34.810 4 GLU B N 1
ATOM 4133 C CA . GLU B 2 3 ? 1.073 -22.952 16.878 1.000 38.330 4 GLU B CA 1
ATOM 4134 C C . GLU B 2 3 ? 0.173 -21.898 17.516 1.000 36.992 4 GLU B C 1
ATOM 4135 O O . GLU B 2 3 ? 0.231 -21.690 18.729 1.000 36.495 4 GLU B O 1
ATOM 4141 N N . VAL B 2 4 ? -0.691 -21.285 16.693 1.000 34.421 5 VAL B N 1
ATOM 4142 C CA . VAL B 2 4 ? -1.794 -20.450 17.159 1.000 31.808 5 VAL B CA 1
ATOM 4143 C C . VAL B 2 4 ? -3.010 -21.317 17.491 1.000 31.495 5 VAL B C 1
ATOM 4144 O O . VAL B 2 4 ? -3.481 -22.084 16.661 1.000 32.290 5 VAL B O 1
ATOM 4148 N N . LYS B 2 5 ? -3.544 -21.163 18.697 1.000 31.874 6 LYS B N 1
ATOM 4149 C CA . LYS B 2 5 ? -4.675 -21.958 19.138 1.000 31.945 6 LYS B CA 1
ATOM 4150 C C . LYS B 2 5 ? -5.558 -21.114 20.053 1.000 31.709 6 LYS B C 1
ATOM 4151 O O . LYS B 2 5 ? -5.097 -20.156 20.668 1.000 26.802 6 LYS B O 1
ATOM 4157 N N . GLU B 2 6 ? -6.836 -21.485 20.145 1.000 31.438 7 GLU B N 1
ATOM 4158 C CA . GLU B 2 6 ? -7.774 -20.723 20.941 1.000 31.196 7 GLU B CA 1
ATOM 4159 C C . GLU B 2 6 ? -7.893 -21.373 22.319 1.000 29.673 7 GLU B C 1
ATOM 4160 O O . GLU B 2 6 ? -7.896 -22.590 22.438 1.000 28.418 7 GLU B O 1
ATOM 4166 N N . LYS B 2 7 ? -8.017 -20.551 23.368 1.000 26.746 8 LYS B N 1
ATOM 4167 C CA . LYS B 2 7 ? -8.215 -21.068 24.707 1.000 24.140 8 LYS B CA 1
ATOM 4168 C C . LYS B 2 7 ? -9.306 -22.140 24.649 1.000 25.823 8 LYS B C 1
ATOM 4169 O O . LYS B 2 7 ? -10.324 -21.943 24.000 1.000 22.535 8 LYS B O 1
ATOM 4175 N N . GLY B 2 8 ? -9.126 -23.247 25.378 1.000 26.814 9 GLY B N 1
ATOM 4176 C CA . GLY B 2 8 ? -10.097 -24.325 25.370 1.000 25.787 9 GLY B CA 1
ATOM 4177 C C . GLY B 2 8 ? -11.330 -23.979 26.190 1.000 26.022 9 GLY B C 1
ATOM 4178 O O . GLY B 2 8 ? -12.453 -24.234 25.761 1.000 25.639 9 GLY B O 1
ATOM 4179 N N . ARG B 2 9 ? -11.118 -23.381 27.366 1.000 23.626 10 ARG B N 1
ATOM 4180 C CA . ARG B 2 9 ? -12.216 -23.090 28.268 1.000 23.788 10 ARG B CA 1
ATOM 4181 C C . ARG B 2 9 ? -13.093 -21.991 27.668 1.000 25.048 10 ARG B C 1
ATOM 4182 O O . ARG B 2 9 ? -12.616 -21.159 26.894 1.000 24.439 10 ARG B O 1
ATOM 4190 N N . VAL B 2 10 ? -14.403 -22.056 27.967 1.000 25.862 11 VAL B N 1
ATOM 4191 C CA . VAL B 2 10 ? -15.341 -21.020 27.558 1.000 26.120 11 VAL B CA 1
ATOM 4192 C C . VAL B 2 10 ? -15.270 -19.832 28.517 1.000 23.974 11 VAL B C 1
ATOM 4193 O O . VAL B 2 10 ? -15.516 -18.699 28.108 1.000 26.266 11 VAL B O 1
ATOM 4197 N N . GLY B 2 11 ? -14.897 -20.097 29.770 1.000 22.094 12 GLY B N 1
ATOM 4198 C CA . GLY B 2 11 ? -14.941 -19.095 30.832 1.000 20.920 12 GLY B CA 1
ATOM 4199 C C . GLY B 2 11 ? -13.599 -18.395 31.044 1.000 19.105 12 GLY B C 1
ATOM 4200 O O . GLY B 2 11 ? -12.582 -18.779 30.476 1.000 18.036 12 GLY B O 1
ATOM 4201 N N . THR B 2 12 ? -13.620 -17.363 31.890 1.000 19.350 13 THR B N 1
ATOM 4202 C CA . THR B 2 12 ? -12.470 -16.516 32.125 1.000 17.660 13 THR B CA 1
ATOM 4203 C C . THR B 2 12 ? -12.045 -16.691 33.571 1.000 16.253 13 THR B C 1
ATOM 4204 O O . THR B 2 12 ? -12.842 -16.471 34.472 1.000 17.776 13 THR B O 1
ATOM 4208 N N . ILE B 2 13 ? -10.775 -17.039 33.747 1.000 16.969 14 ILE B N 1
ATOM 4209 C CA . ILE B 2 13 ? -10.127 -17.084 35.052 1.000 16.911 14 ILE B CA 1
ATOM 4210 C C . ILE B 2 13 ? -8.952 -16.108 35.005 1.000 16.010 14 ILE B C 1
ATOM 4211 O O . ILE B 2 13 ? -8.026 -16.338 34.244 1.000 14.802 14 ILE B O 1
ATOM 4216 N N . ASN B 2 14 ? -9.055 -15.003 35.774 1.000 14.921 15 ASN B N 1
ATOM 4217 C CA . ASN B 2 14 ? -8.030 -13.983 35.831 1.000 14.430 15 ASN B CA 1
ATOM 4218 C C . ASN B 2 14 ? -7.882 -13.290 34.475 1.000 13.446 15 ASN B C 1
ATOM 4219 O O . ASN B 2 14 ? -6.999 -13.633 33.674 1.000 14.088 15 ASN B O 1
ATOM 4224 N N . PRO B 2 15 ? -8.698 -12.245 34.207 1.000 13.905 16 PRO B N 1
ATOM 4225 C CA . PRO B 2 15 ? -8.673 -11.530 32.923 1.000 13.821 16 PRO B CA 1
ATOM 4226 C C . PRO B 2 15 ? -7.477 -10.615 32.663 1.000 13.373 16 PRO B C 1
ATOM 4227 O O . PRO B 2 15 ? -6.911 -10.021 33.575 1.000 14.580 16 PRO B O 1
ATOM 4231 N N . ILE B 2 16 ? -7.086 -10.534 31.387 1.000 13.087 17 ILE B N 1
ATOM 4232 C CA . ILE B 2 16 ? -5.930 -9.773 30.954 1.000 12.918 17 ILE B CA 1
ATOM 4233 C C . ILE B 2 16 ? -6.295 -8.319 30.650 1.000 13.394 17 ILE B C 1
ATOM 4234 O O . ILE B 2 16 ? -5.482 -7.402 30.844 1.000 13.571 17 ILE B O 1
ATOM 4239 N N . PHE B 2 17 ? -7.528 -8.125 30.172 1.000 13.535 18 PHE B N 1
ATOM 4240 C CA . PHE B 2 17 ? -8.041 -6.828 29.787 1.000 13.451 18 PHE B CA 1
ATOM 4241 C C . PHE B 2 17 ? -9.403 -6.586 30.423 1.000 13.320 18 PHE B C 1
ATOM 4242 O O . PHE B 2 17 ? -10.086 -7.513 30.873 1.000 13.339 18 PHE B O 1
ATOM 4250 N N . THR B 2 18 ? -9.853 -5.327 30.349 1.000 14.084 19 THR B N 1
ATOM 4251 C CA . THR B 2 18 ? -11.243 -5.001 30.635 1.000 13.474 19 THR B CA 1
ATOM 4252 C C . THR B 2 18 ? -11.966 -4.747 29.308 1.000 15.354 19 THR B C 1
ATOM 4253 O O . THR B 2 18 ? -11.490 -5.140 28.240 1.000 15.424 19 THR B O 1
ATOM 4257 N N . CYS B 2 19 ? -13.129 -4.089 29.386 1.000 15.538 20 CYS B N 1
ATOM 4258 C CA . CYS B 2 19 ? -14.092 -4.098 28.308 1.000 15.711 20 CYS B CA 1
ATOM 4259 C C . CYS B 2 19 ? -13.976 -2.844 27.441 1.000 15.708 20 CYS B C 1
ATOM 4260 O O . CYS B 2 19 ? -13.280 -1.892 27.765 1.000 14.472 20 CYS B O 1
ATOM 4263 N N . GLN B 2 20 ? -14.697 -2.858 26.323 1.000 15.467 21 GLN B N 1
ATOM 4264 C CA . GLN B 2 20 ? -14.567 -1.827 25.307 1.000 16.196 21 GLN B CA 1
ATOM 4265 C C . GLN B 2 20 ? -14.695 -0.418 25.880 1.000 15.968 21 GLN B C 1
ATOM 4266 O O . GLN B 2 20 ? -13.924 0.437 25.473 1.000 16.687 21 GLN B O 1
ATOM 4272 N N . PRO B 2 21 ? -15.689 -0.077 26.735 1.000 15.630 22 PRO B N 1
ATOM 4273 C CA . PRO B 2 21 ? -15.836 1.304 27.186 1.000 14.973 22 PRO B CA 1
ATOM 4274 C C . PRO B 2 21 ? -14.568 1.877 27.813 1.000 14.895 22 PRO B C 1
ATOM 4275 O O . PRO B 2 21 ? -14.395 3.089 27.837 1.000 14.162 22 PRO B O 1
ATOM 4279 N N . ALA B 2 22 ? -13.746 1.007 28.425 1.000 15.536 23 ALA B N 1
ATOM 4280 C CA . ALA B 2 22 ? -12.548 1.458 29.113 1.000 15.955 23 ALA B CA 1
ATOM 4281 C C . ALA B 2 22 ? -11.615 2.092 28.095 1.000 14.588 23 ALA B C 1
ATOM 4282 O O . ALA B 2 22 ? -10.941 3.053 28.413 1.000 15.531 23 ALA B O 1
ATOM 4284 N N . GLY B 2 23 ? -11.570 1.499 26.897 1.000 14.299 24 GLY B N 1
ATOM 4285 C CA . GLY B 2 23 ? -10.737 1.967 25.803 1.000 14.347 24 GLY B CA 1
ATOM 4286 C C . GLY B 2 23 ? -11.218 3.318 25.279 1.000 14.225 24 GLY B C 1
ATOM 4287 O O . GLY B 2 23 ? -10.407 4.213 25.024 1.000 14.822 24 GLY B O 1
ATOM 4288 N N . ALA B 2 24 ? -12.540 3.445 25.120 1.000 15.959 25 ALA B N 1
ATOM 4289 C CA . ALA B 2 24 ? -13.139 4.697 24.661 1.000 15.844 25 ALA B CA 1
ATOM 4290 C C . ALA B 2 24 ? -12.839 5.815 25.663 1.000 16.030 25 ALA B C 1
ATOM 4291 O O . ALA B 2 24 ? -12.546 6.934 25.265 1.000 14.903 25 ALA B O 1
ATOM 4293 N N . GLN B 2 25 ? -12.891 5.485 26.961 1.000 15.016 26 GLN B N 1
ATOM 4294 C CA . GLN B 2 25 ? -12.591 6.443 28.012 1.000 15.073 26 GLN B CA 1
ATOM 4295 C C . GLN B 2 25 ? -11.127 6.875 27.948 1.000 15.433 26 GLN B C 1
ATOM 4296 O O . GLN B 2 25 ? -10.791 8.014 28.292 1.000 14.619 26 GLN B O 1
ATOM 4302 N N . PHE B 2 26 ? -10.247 5.956 27.546 1.000 15.889 27 PHE B N 1
ATOM 4303 C CA . PHE B 2 26 ? -8.831 6.282 27.485 1.000 16.967 27 PHE B CA 1
ATOM 4304 C C . PHE B 2 26 ? -8.562 7.238 26.321 1.000 16.539 27 PHE B C 1
ATOM 4305 O O . PHE B 2 26 ? -7.750 8.154 26.437 1.000 17.270 27 PHE B O 1
ATOM 4313 N N . VAL B 2 27 ? -9.184 6.977 25.171 1.000 16.874 28 VAL B N 1
ATOM 4314 C CA . VAL B 2 27 ? -9.068 7.875 24.039 1.000 17.729 28 VAL B CA 1
ATOM 4315 C C . VAL B 2 27 ? -9.478 9.283 24.492 1.000 19.414 28 VAL B C 1
ATOM 4316 O O . VAL B 2 27 ? -8.750 10.260 24.285 1.000 18.631 28 VAL B O 1
ATOM 4320 N N . SER B 2 28 ? -10.619 9.333 25.188 1.000 21.137 29 SER B N 1
ATOM 4321 C CA . SER B 2 28 ? -11.275 10.557 25.599 1.000 21.814 29 SER B CA 1
ATOM 4322 C C . SER B 2 28 ? -10.365 11.419 26.480 1.000 20.843 29 SER B C 1
ATOM 4323 O O . SER B 2 28 ? -10.350 12.645 26.339 1.000 20.499 29 SER B O 1
ATOM 4326 N N . ILE B 2 29 ? -9.588 10.801 27.389 1.000 18.906 30 ILE B N 1
ATOM 4327 C CA . ILE B 2 29 ? -8.857 11.585 28.374 1.000 17.586 30 ILE B CA 1
ATOM 4328 C C . ILE B 2 29 ? -7.628 12.217 27.734 1.000 17.040 30 ILE B C 1
ATOM 4329 O O . ILE B 2 29 ? -6.988 13.045 28.368 1.000 17.678 30 ILE B O 1
ATOM 4334 N N . GLY B 2 30 ? -7.303 11.826 26.495 1.000 16.608 31 GLY B N 1
ATOM 4335 C CA . GLY B 2 30 ? -6.162 12.380 25.793 1.000 17.630 31 GLY B CA 1
ATOM 4336 C C . GLY B 2 30 ? -6.463 13.612 24.932 1.000 18.770 31 GLY B C 1
ATOM 4337 O O . GLY B 2 30 ? -5.543 14.140 24.303 1.000 18.717 31 GLY B O 1
ATOM 4338 N N . ILE B 2 31 ? -7.729 14.061 24.909 1.000 19.793 32 ILE B N 1
ATOM 4339 C CA . ILE B 2 31 ? -8.168 15.208 24.126 1.000 19.983 32 ILE B CA 1
ATOM 4340 C C . ILE B 2 31 ? -8.315 16.433 25.024 1.000 21.382 32 ILE B C 1
ATOM 4341 O O . ILE B 2 31 ? -8.876 16.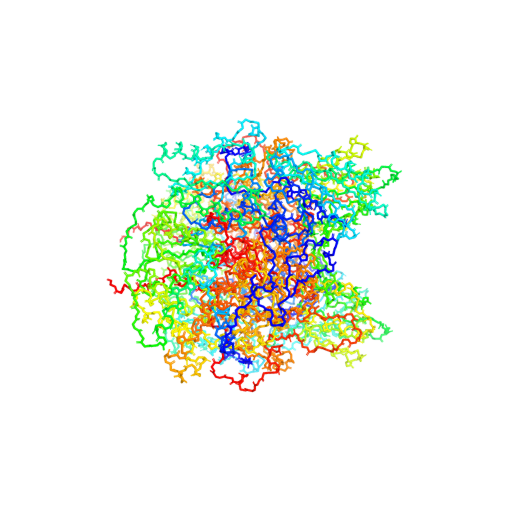346 26.116 1.000 20.292 32 ILE B O 1
ATOM 4346 N N . LYS B 2 32 ? -7.822 17.584 24.549 1.000 23.063 33 LYS B N 1
ATOM 4347 C CA . LYS B 2 32 ? -7.942 18.833 25.295 1.000 23.755 33 LYS B CA 1
ATOM 4348 C C . LYS B 2 32 ? -9.424 19.230 25.400 1.000 22.496 33 LYS B C 1
ATOM 4349 O O . LYS B 2 32 ? -10.163 19.111 24.431 1.000 20.388 33 LYS B O 1
ATOM 4355 N N . ASP B 2 33 ? -9.828 19.672 26.600 1.000 21.241 34 ASP B N 1
ATOM 4356 C CA . ASP B 2 33 ? -11.175 20.138 26.939 1.000 24.632 34 ASP B CA 1
ATOM 4357 C C . ASP B 2 33 ? -12.244 19.071 26.651 1.000 24.862 34 ASP B C 1
ATOM 4358 O O . ASP B 2 33 ? -13.361 19.381 26.214 1.000 23.948 34 ASP B O 1
ATOM 4363 N N . CYS B 2 34 ? -11.922 17.807 26.958 1.000 21.515 35 CYS B N 1
ATOM 4364 C CA . CYS B 2 34 ? -12.819 16.687 26.752 1.000 20.358 35 CYS B CA 1
ATOM 4365 C C . CYS B 2 34 ? -13.225 16.129 28.116 1.000 20.492 35 CYS B C 1
ATOM 4366 O O . CYS B 2 34 ? -12.401 16.032 29.018 1.000 22.220 35 CYS B O 1
ATOM 4369 N N . ILE B 2 35 ? -14.509 15.841 28.302 1.000 19.128 36 ILE B N 1
ATOM 4370 C CA . ILE B 2 35 ? -14.974 15.044 29.420 1.000 18.527 36 ILE B CA 1
ATOM 4371 C C . ILE B 2 35 ? -16.042 14.120 28.874 1.000 18.185 36 ILE B C 1
ATOM 4372 O O . ILE B 2 35 ? -17.105 14.581 28.490 1.000 19.433 36 ILE B O 1
ATOM 4377 N N . GLY B 2 36 ? -15.736 12.824 28.804 1.000 18.426 37 GLY B N 1
ATOM 4378 C CA . GLY B 2 36 ? -16.696 11.844 28.333 1.000 16.541 37 GLY B CA 1
ATOM 4379 C C . GLY B 2 36 ? -17.732 11.505 29.400 1.000 17.608 37 GLY B C 1
ATOM 4380 O O . GLY B 2 36 ? -17.497 11.657 30.602 1.000 16.701 37 GLY B O 1
ATOM 4381 N N . ILE B 2 37 ? -18.915 11.106 28.915 1.000 17.027 38 ILE B N 1
ATOM 4382 C CA . ILE B 2 37 ? -19.987 10.625 29.759 1.000 17.549 38 ILE B CA 1
ATOM 4383 C C . ILE B 2 37 ? -20.194 9.159 29.424 1.000 18.364 38 ILE B C 1
ATOM 4384 O O . ILE B 2 37 ? -20.408 8.793 28.260 1.000 19.263 38 ILE B O 1
ATOM 4389 N N . VAL B 2 38 ? -20.067 8.325 30.459 1.000 18.653 39 VAL B N 1
ATOM 4390 C CA . VAL B 2 38 ? -20.193 6.893 30.272 1.000 18.670 39 VAL B CA 1
ATOM 4391 C C . VAL B 2 38 ? -21.632 6.559 30.614 1.000 18.206 39 VAL B C 1
ATOM 4392 O O . VAL B 2 38 ? -22.058 6.796 31.741 1.000 15.953 39 VAL B O 1
ATOM 4396 N N . HIS B 2 39 ? -22.356 6.118 29.580 1.000 18.051 40 HIS B N 1
ATOM 4397 C CA . HIS B 2 39 ? -23.796 5.901 29.656 1.000 17.176 40 HIS B CA 1
ATOM 4398 C C . HIS B 2 39 ? -24.060 4.478 30.156 1.000 17.170 40 HIS B C 1
ATOM 4399 O O . HIS B 2 39 ? -23.979 3.519 29.393 1.000 16.310 40 HIS B O 1
ATOM 4406 N N . GLY B 2 40 ? -24.374 4.367 31.448 1.000 16.523 41 GLY B N 1
ATOM 4407 C CA . GLY B 2 40 ? -24.617 3.091 32.096 1.000 16.312 41 GLY B CA 1
ATOM 4408 C C . GLY B 2 40 ? -24.478 3.244 33.607 1.000 16.233 41 GLY B C 1
ATOM 4409 O O . GLY B 2 40 ? -24.575 4.351 34.130 1.000 15.514 41 GLY B O 1
ATOM 4410 N N . GLY B 2 41 ? -24.231 2.130 34.310 1.000 17.544 42 GLY B N 1
ATOM 4411 C CA . GLY B 2 41 ? -24.115 2.179 35.759 1.000 16.645 42 GLY B CA 1
ATOM 4412 C C . GLY B 2 41 ? -22.853 2.941 36.155 1.000 16.377 42 GLY B C 1
ATOM 4413 O O . GLY B 2 41 ? -21.947 3.115 35.344 1.000 17.338 42 GLY B O 1
ATOM 4414 N N . GLN B 2 42 ? -22.828 3.406 37.403 1.000 16.037 43 GLN B N 1
ATOM 4415 C CA . GLN B 2 42 ? -21.761 4.220 37.953 1.000 15.181 43 GLN B CA 1
ATOM 4416 C C . GLN B 2 42 ? -20.401 3.502 37.980 1.000 15.395 43 GLN B C 1
ATOM 4417 O O . GLN B 2 42 ? -19.345 4.148 37.908 1.000 14.172 43 GLN B O 1
ATOM 4423 N N . GLY B 2 43 ? -20.391 2.169 38.062 1.000 14.634 44 GLY B N 1
ATOM 4424 C CA . GLY B 2 43 ? -19.130 1.454 38.166 1.000 15.781 44 GLY B CA 1
ATOM 4425 C C . GLY B 2 43 ? -18.390 1.409 36.830 1.000 14.871 44 GLY B C 1
ATOM 4426 O O . GLY B 2 43 ? -17.189 1.206 36.769 1.000 14.157 44 GLY B O 1
ATOM 4427 N N . CYS B 2 44 ? -19.138 1.613 35.752 1.000 15.810 45 CYS B N 1
ATOM 4428 C CA . CYS B 2 44 ? -18.584 1.519 34.414 1.000 14.418 45 CYS B CA 1
ATOM 4429 C C . CYS B 2 44 ? -17.586 2.635 34.158 1.000 13.347 45 CYS B C 1
ATOM 4430 O O . CYS B 2 44 ? -16.711 2.471 33.306 1.000 12.969 45 CYS B O 1
ATOM 4433 N N . VAL B 2 45 ? -17.713 3.743 34.913 1.000 13.376 46 VAL B N 1
ATOM 4434 C CA . VAL B 2 45 ? -16.779 4.864 34.841 1.000 13.387 46 VAL B CA 1
ATOM 4435 C C . VAL B 2 45 ? -15.907 4.939 36.093 1.000 12.804 46 VAL B C 1
ATOM 4436 O O . VAL B 2 45 ? -14.717 5.159 35.979 1.000 13.169 46 VAL B O 1
ATOM 4440 N N . MET B 2 46 ? -16.453 4.771 37.297 1.000 12.628 47 MET B N 1
ATOM 4441 C CA . MET B 2 46 ? -15.625 4.983 38.471 1.000 12.917 47 MET B CA 1
ATOM 4442 C C . MET B 2 46 ? -14.480 3.963 38.532 1.000 13.495 47 MET B C 1
ATOM 4443 O O . MET B 2 46 ? -13.355 4.314 38.891 1.000 14.621 47 MET B O 1
ATOM 4448 N N . PHE B 2 47 ? -14.752 2.697 38.168 1.000 12.798 48 PHE B N 1
ATOM 4449 C CA . PHE B 2 47 ? -13.736 1.666 38.250 1.000 12.391 48 PHE B CA 1
ATOM 4450 C C . PHE B 2 47 ? -12.641 1.929 37.221 1.000 11.746 48 PHE B C 1
ATOM 4451 O O . PHE B 2 47 ? -11.479 1.582 37.436 1.000 12.571 48 PHE B O 1
ATOM 4459 N N . VAL B 2 48 ? -13.033 2.485 36.061 1.000 12.292 49 VAL B N 1
ATOM 4460 C CA . VAL B 2 48 ? -12.083 2.756 34.990 1.000 11.297 49 VAL B CA 1
ATOM 4461 C C . VAL B 2 48 ? -11.213 3.953 35.364 1.000 10.981 49 VAL B C 1
ATOM 4462 O O . VAL B 2 48 ? -10.007 3.920 35.185 1.000 12.918 49 VAL B O 1
ATOM 4466 N N . ARG B 2 49 ? -11.786 4.992 35.941 1.000 11.284 50 ARG B N 1
ATOM 4467 C CA . ARG B 2 49 ? -10.982 6.096 36.446 1.000 11.183 50 ARG B CA 1
ATOM 4468 C C . ARG B 2 49 ? -9.941 5.546 37.422 1.000 11.689 50 ARG B C 1
ATOM 4469 O O . ARG B 2 49 ? -8.830 6.049 37.483 1.000 12.227 50 ARG B O 1
ATOM 4477 N N . LEU B 2 50 ? -10.276 4.498 38.185 1.000 12.247 51 LEU B N 1
ATOM 4478 C CA . LEU B 2 50 ? -9.333 3.877 39.109 1.000 11.967 51 LEU B CA 1
ATOM 4479 C C . LEU B 2 50 ? -8.234 3.135 38.358 1.000 12.317 51 LEU B C 1
ATOM 4480 O O . LEU B 2 50 ? -7.061 3.258 38.718 1.000 12.787 51 LEU B O 1
ATOM 4485 N N . ILE B 2 51 ? -8.568 2.409 37.288 1.000 11.796 52 ILE B N 1
ATOM 4486 C CA . ILE B 2 51 ? -7.519 1.788 36.489 1.000 12.213 52 ILE B CA 1
ATOM 4487 C C . ILE B 2 51 ? -6.486 2.832 36.055 1.000 11.804 52 ILE B C 1
ATOM 4488 O O . ILE B 2 51 ? -5.261 2.557 36.018 1.000 10.829 52 ILE B O 1
ATOM 4493 N N . PHE B 2 52 ? -6.973 4.011 35.637 1.000 11.332 53 PHE B N 1
ATOM 4494 C CA . PHE B 2 52 ? -6.083 5.036 35.097 1.000 12.155 53 PHE B CA 1
ATOM 4495 C C . PHE B 2 52 ? -5.258 5.599 36.245 1.000 11.657 53 PHE B C 1
ATOM 4496 O O . PHE B 2 52 ? -4.068 5.806 36.107 1.000 12.961 53 PHE B O 1
ATOM 4504 N N . SER B 2 53 ? -5.884 5.756 37.405 1.000 11.925 54 SER B N 1
ATOM 4505 C CA . SER B 2 53 ? -5.201 6.159 38.624 1.000 12.120 54 SER B CA 1
ATOM 4506 C C . SER B 2 53 ? -4.096 5.166 39.006 1.000 12.403 54 SER B C 1
ATOM 4507 O O . SER B 2 53 ? -3.001 5.572 39.425 1.000 12.416 54 SER B O 1
ATOM 4510 N N . GLN B 2 54 ? -4.363 3.861 38.835 1.000 11.834 55 GLN B N 1
ATOM 4511 C CA . GLN B 2 54 ? -3.383 2.829 39.159 1.000 12.577 55 GLN B CA 1
ATOM 4512 C C . GLN B 2 54 ? -2.165 3.004 38.261 1.000 12.376 55 GLN B C 1
ATOM 4513 O O . GLN B 2 54 ? -1.018 2.846 38.681 1.000 13.345 55 GLN B O 1
ATOM 4519 N N . HIS B 2 55 ? -2.374 3.309 36.980 1.000 12.171 56 HIS B N 1
ATOM 4520 C CA . HIS B 2 55 ? -1.240 3.406 36.080 1.000 11.817 56 HIS B CA 1
ATOM 4521 C C . HIS B 2 55 ? -0.440 4.699 36.297 1.000 12.479 56 HIS B C 1
ATOM 4522 O O . HIS B 2 55 ? 0.796 4.644 36.286 1.000 14.081 56 HIS B O 1
ATOM 4529 N N . TYR B 2 56 ? -1.123 5.853 36.484 1.000 12.375 57 TYR B N 1
ATOM 4530 C CA . TYR B 2 56 ? -0.478 7.171 36.407 1.000 11.612 57 TYR B CA 1
ATOM 4531 C C . TYR B 2 56 ? -0.392 7.877 37.754 1.000 11.218 57 TYR B C 1
ATOM 4532 O O . TYR B 2 56 ? 0.388 8.832 37.910 1.000 11.798 57 TYR B O 1
ATOM 4541 N N . LYS B 2 57 ? -1.196 7.408 38.719 1.000 11.660 58 LYS B N 1
ATOM 4542 C CA . LYS B 2 57 ? -1.353 8.030 40.023 1.000 11.668 58 LYS B CA 1
ATOM 4543 C C . LYS B 2 57 ? -1.876 9.457 39.829 1.000 12.754 58 LYS B C 1
ATOM 4544 O O . LYS B 2 57 ? -1.467 10.379 40.543 1.000 13.510 58 LYS B O 1
ATOM 4550 N N . GLU B 2 58 ? -2.804 9.606 38.862 1.000 12.898 59 GLU B N 1
ATOM 4551 C CA . GLU B 2 58 ? -3.426 10.878 38.542 1.000 13.565 59 GLU B CA 1
ATOM 4552 C C . GLU B 2 58 ? -4.915 10.645 38.329 1.000 13.850 59 GLU B C 1
ATOM 4553 O O . GLU B 2 58 ? -5.323 9.566 37.893 1.000 13.148 59 GLU B O 1
ATOM 4559 N N . SER B 2 59 ? -5.712 11.671 38.655 1.000 14.581 60 SER B N 1
ATOM 4560 C CA . SER B 2 59 ? -7.138 11.661 38.402 1.000 15.059 60 SER B CA 1
ATOM 4561 C C . SER B 2 59 ? -7.438 12.328 37.061 1.000 16.129 60 SER B C 1
ATOM 4562 O O . SER B 2 59 ? -6.905 13.395 36.762 1.000 17.491 60 SER B O 1
ATOM 4565 N N . PHE B 2 60 ? -8.285 11.669 36.261 1.000 15.618 61 PHE B N 1
ATOM 4566 C CA . PHE B 2 60 ? -8.794 12.198 35.011 1.000 16.248 61 PHE B CA 1
ATOM 4567 C C . PHE B 2 60 ? -10.302 12.393 35.123 1.000 17.020 61 PHE B C 1
ATOM 4568 O O . PHE B 2 60 ? -10.971 11.676 35.876 1.000 18.978 61 PHE B O 1
ATOM 4576 N N . GLU B 2 61 ? -10.831 13.353 34.350 1.000 18.319 62 GLU B N 1
ATOM 4577 C CA . GLU B 2 61 ? -12.233 13.723 34.447 1.000 20.529 62 GLU B CA 1
ATOM 4578 C C . GLU B 2 61 ? -13.042 12.924 33.432 1.000 20.942 62 GLU B C 1
ATOM 4579 O O . GLU B 2 61 ? -12.830 13.066 32.226 1.000 20.211 62 GLU B O 1
ATOM 4585 N N . LEU B 2 62 ? -13.965 12.107 33.965 1.000 19.170 63 LEU B N 1
ATOM 4586 C CA . LEU B 2 62 ? -14.963 11.357 33.222 1.000 18.865 63 LEU B CA 1
ATOM 4587 C C . LEU B 2 62 ? -16.226 11.332 34.073 1.000 17.296 63 LEU B C 1
ATOM 4588 O O . LEU B 2 62 ? -16.122 11.254 35.307 1.000 17.682 63 LEU B O 1
ATOM 4593 N N . ALA B 2 63 ? -17.403 11.344 33.429 1.000 15.252 64 ALA B N 1
ATOM 4594 C CA . ALA B 2 63 ? -18.671 11.405 34.145 1.000 15.351 64 ALA B CA 1
ATOM 4595 C C . ALA B 2 63 ? -19.516 10.151 33.912 1.000 14.900 64 ALA B C 1
ATOM 4596 O O . ALA B 2 63 ? -19.248 9.393 32.988 1.000 14.752 64 ALA B O 1
ATOM 4598 N N . SER B 2 64 ? -20.576 9.983 34.722 1.000 16.324 65 SER B N 1
ATOM 4599 C CA . SER B 2 64 ? -21.589 8.937 34.562 1.000 16.031 65 SER B CA 1
ATOM 4600 C C . SER B 2 64 ? -22.946 9.535 34.199 1.000 17.043 65 SER B C 1
ATOM 4601 O O . SER B 2 64 ? -23.310 10.603 34.697 1.000 17.919 65 SER B O 1
ATOM 4604 N N . SER B 2 65 ? -23.755 8.740 33.478 1.000 15.699 66 SER B N 1
ATOM 4605 C CA . SER B 2 65 ? -25.182 8.995 33.326 1.000 15.504 66 SER B CA 1
ATOM 4606 C C . SER B 2 65 ? -25.993 8.365 34.460 1.000 15.377 66 SER B C 1
ATOM 4607 O O . SER B 2 65 ? -27.196 8.598 34.549 1.000 17.846 66 SER B O 1
ATOM 4610 N N . SER B 2 66 ? -25.367 7.543 35.310 1.000 14.425 67 SER B N 1
ATOM 4611 C CA . SER B 2 66 ? -26.010 7.077 36.535 1.000 14.228 67 SER B CA 1
ATOM 4612 C C . SER B 2 66 ? -27.309 6.325 36.225 1.000 15.214 67 SER B C 1
ATOM 4613 O O . SER B 2 66 ? -28.393 6.694 36.692 1.000 15.563 67 SER B O 1
ATOM 4616 N N . LEU B 2 67 ? -27.198 5.241 35.449 1.000 15.354 68 LEU B N 1
ATOM 4617 C CA . LEU B 2 67 ? -28.324 4.350 35.233 1.000 16.726 68 LEU B CA 1
ATOM 4618 C C . LEU B 2 67 ? -28.751 3.762 36.580 1.000 18.273 68 LEU B C 1
ATOM 4619 O O . LEU B 2 67 ? -27.908 3.285 37.352 1.000 19.092 68 LEU B O 1
ATOM 4624 N N . HIS B 2 68 ? -30.057 3.865 36.875 1.000 20.277 69 HIS B N 1
ATOM 4625 C CA . HIS B 2 68 ? -30.681 3.173 37.992 1.000 20.110 69 HIS B CA 1
ATOM 4626 C C . HIS B 2 68 ? -31.785 2.257 37.448 1.000 20.390 69 HIS B C 1
ATOM 4627 O O . HIS B 2 68 ? -31.795 1.972 36.253 1.000 18.249 69 HIS B O 1
ATOM 4634 N N . GLU B 2 69 ? -32.700 1.790 38.313 1.000 21.188 70 GLU B N 1
ATOM 4635 C CA . GLU B 2 69 ? -33.646 0.742 37.938 1.000 24.972 70 GLU B CA 1
ATOM 4636 C C . GLU B 2 69 ? -34.644 1.252 36.902 1.000 21.928 70 GLU B C 1
ATOM 4637 O O . GLU B 2 69 ? -35.048 0.518 36.002 1.000 21.520 70 GLU B O 1
ATOM 4643 N N . ASP B 2 70 ? -35.052 2.509 37.056 1.000 22.555 71 ASP B N 1
ATOM 4644 C CA . ASP B 2 70 ? -36.039 3.118 36.175 1.000 24.253 71 ASP B CA 1
ATOM 4645 C C . ASP B 2 70 ? -35.564 2.961 34.732 1.000 24.317 71 ASP B C 1
ATOM 4646 O O . ASP B 2 70 ? -36.241 2.364 33.891 1.000 25.470 71 ASP B O 1
ATOM 4651 N N . GLY B 2 71 ? -34.355 3.461 34.467 1.000 22.988 72 GLY B N 1
ATOM 4652 C CA . GLY B 2 71 ? -33.789 3.414 33.133 1.000 22.972 72 GLY B CA 1
ATOM 4653 C C . GLY B 2 71 ? -33.688 1.997 32.575 1.000 23.010 72 GLY B C 1
ATOM 4654 O O . GLY B 2 71 ? -33.855 1.786 31.375 1.000 21.657 72 GLY B O 1
ATOM 4655 N N . ALA B 2 72 ? -33.384 1.025 33.443 1.000 24.840 73 ALA B N 1
ATOM 4656 C CA . ALA B 2 72 ? -33.177 -0.346 32.984 1.000 25.284 73 ALA B CA 1
ATOM 4657 C C . ALA B 2 72 ? -34.493 -0.947 32.484 1.000 26.318 73 ALA B C 1
ATOM 4658 O O . ALA B 2 72 ? -34.484 -1.832 31.639 1.000 25.536 73 ALA B O 1
ATOM 4660 N N . VAL B 2 73 ? -35.627 -0.446 32.996 1.000 29.351 74 VAL B N 1
ATOM 4661 C CA . VAL B 2 73 ? -36.951 -0.901 32.587 1.000 28.606 74 VAL B CA 1
ATOM 4662 C C . VAL B 2 73 ? -37.474 -0.087 31.403 1.000 27.960 74 VAL B C 1
ATOM 4663 O O . VAL B 2 73 ? -38.011 -0.660 30.469 1.000 27.211 74 VAL B O 1
ATOM 4667 N N . PHE B 2 74 ? -37.339 1.242 31.453 1.000 28.648 75 PHE B N 1
ATOM 4668 C CA . PHE B 2 74 ? -38.054 2.129 30.549 1.000 29.949 75 PHE B CA 1
ATOM 4669 C C . PHE B 2 74 ? -37.182 2.687 29.429 1.000 28.704 75 PHE B C 1
ATOM 4670 O O . PHE B 2 74 ? -37.734 3.229 28.477 1.000 29.615 75 PHE B O 1
ATOM 4678 N N . GLY B 2 75 ? -35.850 2.506 29.501 1.000 26.801 76 GLY B N 1
ATOM 4679 C CA . GLY B 2 75 ? -34.906 3.196 28.633 1.000 23.951 76 GLY B CA 1
ATOM 4680 C C . GLY B 2 75 ? -34.340 4.396 29.384 1.000 24.599 76 GLY B C 1
ATOM 4681 O O . GLY B 2 75 ? -34.984 4.851 30.323 1.000 21.678 76 GLY B O 1
ATOM 4682 N N . ALA B 2 76 ? -33.160 4.898 28.976 1.000 26.215 77 ALA B N 1
ATOM 4683 C CA . ALA B 2 76 ? -32.405 5.822 29.815 1.000 26.667 77 ALA B CA 1
ATOM 4684 C C . ALA B 2 76 ? -31.796 7.004 29.055 1.000 27.003 77 ALA B C 1
ATOM 4685 O O . ALA B 2 76 ? -30.924 7.686 29.608 1.000 25.666 77 ALA B O 1
ATOM 4687 N N . CYS B 2 77 ? -32.301 7.321 27.849 1.000 28.009 78 CYS B N 1
ATOM 4688 C CA . CYS B 2 77 ? -31.853 8.510 27.127 1.000 27.083 78 CYS B CA 1
ATOM 4689 C C . CYS B 2 77 ? -32.002 9.773 27.985 1.000 25.436 78 CYS B C 1
ATOM 4690 O O . CYS B 2 77 ? -31.155 10.659 27.915 1.000 26.293 78 CYS B O 1
ATOM 4693 N N . GLY B 2 78 ? -33.043 9.851 28.823 1.000 23.978 79 GLY B N 1
ATOM 4694 C CA . GLY B 2 78 ? -33.243 10.984 29.723 1.000 23.745 79 GLY B CA 1
ATOM 4695 C C . GLY B 2 78 ? -32.035 11.273 30.622 1.000 25.756 79 GLY B C 1
ATOM 4696 O O . GLY B 2 78 ? -31.742 12.424 30.953 1.000 25.574 79 GLY B O 1
ATOM 4697 N N . ARG B 2 79 ? -31.325 10.212 31.020 1.000 26.006 80 ARG B N 1
ATOM 4698 C CA . ARG B 2 79 ? -30.197 10.336 31.924 1.000 24.328 80 ARG B CA 1
ATOM 4699 C C . ARG B 2 79 ? -29.023 10.968 31.178 1.000 22.890 80 ARG B C 1
ATOM 4700 O O . ARG B 2 79 ? -28.273 11.755 31.735 1.000 22.497 80 ARG B O 1
ATOM 4708 N N . VAL B 2 80 ? -28.839 10.577 29.920 1.000 24.063 81 VAL B N 1
ATOM 4709 C CA . VAL B 2 80 ? -27.850 11.203 29.055 1.000 25.228 81 VAL B CA 1
ATOM 4710 C C . VAL B 2 80 ? -28.146 12.699 28.902 1.000 25.565 81 VAL B C 1
ATOM 4711 O O . VAL B 2 80 ? -27.219 13.507 28.950 1.000 23.569 81 VAL B O 1
ATOM 4715 N N . GLU B 2 81 ? -29.422 13.050 28.645 1.000 26.044 82 GLU B N 1
ATOM 4716 C CA . GLU B 2 81 ? -29.815 14.436 28.432 1.000 28.934 82 GLU B CA 1
ATOM 4717 C C . GLU B 2 81 ? -29.485 15.275 29.663 1.000 26.558 82 GLU B C 1
ATOM 4718 O O . GLU B 2 81 ? -28.917 16.359 29.542 1.000 27.356 82 GLU B O 1
ATOM 4724 N N . GLU B 2 82 ? -29.827 14.750 30.843 1.000 25.306 83 GLU B N 1
ATOM 4725 C CA . GLU B 2 82 ? -29.577 15.443 32.095 1.000 25.395 83 GLU B CA 1
ATOM 4726 C C . GLU B 2 82 ? -28.070 15.516 32.372 1.000 24.345 83 GLU B C 1
ATOM 4727 O O . GLU B 2 82 ? -27.585 16.521 32.881 1.000 22.563 83 GLU B O 1
ATOM 4733 N N . ALA B 2 83 ? -27.336 14.443 32.038 1.000 23.021 84 ALA B N 1
ATOM 4734 C CA . ALA B 2 83 ? -25.893 14.390 32.241 1.000 22.699 84 ALA B CA 1
ATOM 4735 C C . ALA B 2 83 ? -25.214 15.481 31.412 1.000 21.238 84 ALA B C 1
ATOM 4736 O O . ALA B 2 83 ? -24.336 16.167 31.917 1.000 20.782 84 ALA B O 1
ATOM 4738 N N . VAL B 2 84 ? -25.650 15.676 30.156 1.000 21.138 85 VAL B N 1
ATOM 4739 C CA . VAL B 2 84 ? -25.032 16.693 29.314 1.000 22.140 85 VAL B CA 1
ATOM 4740 C C . VAL B 2 84 ? -25.281 18.084 29.901 1.000 22.408 85 VAL B C 1
ATOM 4741 O O . VAL B 2 84 ? -24.361 18.886 30.033 1.000 22.573 85 VAL B O 1
ATOM 4745 N N . ASP B 2 85 ? -26.518 18.352 30.312 1.000 24.241 86 ASP B N 1
ATOM 4746 C CA . ASP B 2 85 ? -26.863 19.642 30.870 1.000 25.909 86 ASP B CA 1
ATOM 4747 C C . ASP B 2 85 ? -26.012 19.899 32.111 1.000 25.882 86 ASP B C 1
ATOM 4748 O O . ASP B 2 85 ? -25.390 20.959 32.226 1.000 24.048 86 ASP B O 1
ATOM 4753 N N . VAL B 2 86 ? -26.011 18.944 33.048 1.000 26.444 87 VAL B N 1
ATOM 4754 C CA . VAL B 2 86 ? -25.365 19.133 34.345 1.000 23.813 87 VAL B CA 1
ATOM 4755 C C . VAL B 2 86 ? -23.857 19.319 34.158 1.000 23.057 87 VAL B C 1
ATOM 4756 O O . VAL B 2 86 ? -23.225 20.117 34.861 1.000 23.212 87 VAL B O 1
ATOM 4760 N N . LEU B 2 87 ? -23.285 18.583 33.198 1.000 21.856 88 LEU B N 1
ATOM 4761 C CA . LEU B 2 87 ? -21.859 18.689 32.896 1.000 24.212 88 LEU B CA 1
ATOM 4762 C C . LEU B 2 87 ? -21.526 20.070 32.321 1.000 23.677 88 LEU B C 1
ATOM 4763 O O . LEU B 2 87 ? -20.637 20.772 32.807 1.000 20.978 88 LEU B O 1
ATOM 4768 N N . LEU B 2 88 ? -22.211 20.449 31.241 1.000 24.890 89 LEU B N 1
ATOM 4769 C CA . LEU B 2 88 ? -21.887 21.705 30.581 1.000 26.010 89 LEU B CA 1
ATOM 4770 C C . LEU B 2 88 ? -22.155 22.868 31.537 1.000 25.694 89 LEU B C 1
ATOM 4771 O O . LEU B 2 88 ? -21.400 23.834 31.535 1.000 25.231 89 LEU B O 1
ATOM 4776 N N . SER B 2 89 ? -23.188 22.741 32.384 1.000 25.380 90 SER B N 1
ATOM 4777 C CA . SER B 2 89 ? -23.573 23.810 33.292 1.000 25.346 90 SER B CA 1
ATOM 4778 C C . SER B 2 89 ? -22.534 24.037 34.383 1.000 24.590 90 SER B C 1
ATOM 4779 O O . SER B 2 89 ? -22.614 25.037 35.090 1.000 25.631 90 SER B O 1
ATOM 4782 N N . ARG B 2 90 ? -21.660 23.065 34.629 1.000 24.467 91 ARG B N 1
ATOM 4783 C CA . ARG B 2 90 ? -20.759 23.162 35.770 1.000 24.450 91 ARG B CA 1
ATOM 4784 C C . ARG B 2 90 ? -19.304 23.140 35.311 1.000 24.373 91 ARG B C 1
ATOM 4785 O O . ARG B 2 90 ? -18.436 23.478 36.104 1.000 23.068 91 ARG B O 1
ATOM 4793 N N . TYR B 2 91 ? -19.069 22.766 34.044 1.000 24.318 92 TYR B N 1
ATOM 4794 C CA . TYR B 2 91 ? -17.745 22.763 33.448 1.000 26.909 92 TYR B CA 1
ATOM 4795 C C . TYR B 2 91 ? -17.775 23.639 32.191 1.000 28.738 92 TYR B C 1
ATOM 4796 O O . TYR B 2 91 ? -18.046 23.168 31.078 1.000 24.859 92 TYR B O 1
ATOM 4805 N N . PRO B 2 92 ? -17.509 24.959 32.351 1.000 29.903 93 PRO B N 1
ATOM 4806 C CA . PRO B 2 92 ? -17.641 25.910 31.244 1.000 29.386 93 PRO B CA 1
ATOM 4807 C C . PRO B 2 92 ? -16.611 25.756 30.126 1.000 30.938 93 PRO B C 1
ATOM 4808 O O . PRO B 2 92 ? -16.867 26.201 29.013 1.000 32.823 93 PRO B O 1
ATOM 4812 N N . ASP B 2 93 ? -15.473 25.099 30.403 1.000 30.492 94 ASP B N 1
ATOM 4813 C CA . ASP B 2 93 ? -14.405 24.970 29.421 1.000 28.812 94 ASP B CA 1
ATOM 4814 C C . ASP B 2 93 ? -14.524 23.688 28.600 1.000 26.183 94 ASP B C 1
ATOM 4815 O O . ASP B 2 93 ? -13.749 23.503 27.673 1.000 26.772 94 ASP B O 1
ATOM 4820 N N . VAL B 2 94 ? -15.452 22.783 28.924 1.000 25.627 95 VAL B N 1
ATOM 4821 C CA . VAL B 2 94 ? -15.526 21.524 28.187 1.000 26.789 95 VAL B CA 1
ATOM 4822 C C . VAL B 2 94 ? -16.029 21.834 26.786 1.000 25.113 95 VAL B C 1
ATOM 4823 O O . VAL B 2 94 ? -17.023 22.547 26.640 1.000 24.214 95 VAL B O 1
ATOM 4827 N N . LYS B 2 95 ? -15.398 21.235 25.780 1.000 22.479 96 LYS B N 1
ATOM 4828 C CA . LYS B 2 95 ? -15.838 21.431 24.407 1.000 24.134 96 LYS B CA 1
ATOM 4829 C C . LYS B 2 95 ? -16.102 20.110 23.687 1.000 24.451 96 LYS B C 1
ATOM 4830 O O . LYS B 2 95 ? -16.797 20.109 22.675 1.000 25.851 96 LYS B O 1
ATOM 4836 N N . VAL B 2 96 ? -15.495 19.004 24.148 1.000 24.387 97 VAL B N 1
ATOM 4837 C CA . VAL B 2 96 ? -15.740 17.699 23.563 1.000 23.983 97 VAL B CA 1
ATOM 4838 C C . VAL B 2 96 ? -16.345 16.818 24.653 1.000 24.732 97 VAL B C 1
ATOM 4839 O O . VAL B 2 96 ? -15.851 16.790 25.773 1.000 25.147 97 VAL B O 1
ATOM 4843 N N . VAL B 2 97 ? -17.442 16.132 24.315 1.000 24.138 98 VAL B N 1
ATOM 4844 C CA . VAL B 2 97 ? -18.181 15.305 25.256 1.000 22.626 98 VAL B CA 1
ATOM 4845 C C . VAL B 2 97 ? -18.566 13.993 24.562 1.000 20.651 98 VAL B C 1
ATOM 4846 O O . VAL B 2 97 ? -19.642 13.887 23.968 1.000 19.722 98 VAL B O 1
ATOM 4850 N N . PRO B 2 98 ? -17.692 12.956 24.584 1.000 19.829 99 PRO B N 1
ATOM 4851 C CA . PRO B 2 98 ? -18.062 11.626 24.093 1.000 20.406 99 PRO B CA 1
ATOM 4852 C C . PRO B 2 98 ? -19.212 11.055 24.920 1.000 19.826 99 PRO B C 1
ATOM 4853 O O . PRO B 2 98 ? -19.324 11.357 26.113 1.000 18.939 99 PRO B O 1
ATOM 4857 N N . ILE B 2 99 ? -20.100 10.310 24.250 1.000 20.411 100 ILE B N 1
ATOM 4858 C CA . ILE B 2 99 ? -21.150 9.564 24.929 1.000 20.378 100 ILE B CA 1
ATOM 4859 C C . ILE B 2 99 ? -20.884 8.084 24.692 1.000 20.528 100 ILE B C 1
ATOM 4860 O O . ILE B 2 99 ? -21.003 7.591 23.572 1.000 16.978 100 ILE B O 1
ATOM 4865 N N . ILE B 2 100 ? -20.468 7.410 25.771 1.000 21.122 101 ILE B N 1
ATOM 4866 C CA . ILE B 2 100 ? -19.812 6.120 25.669 1.000 18.883 101 ILE B CA 1
ATOM 4867 C C . ILE B 2 100 ? -20.800 5.086 26.188 1.000 17.585 101 ILE B C 1
ATOM 4868 O O . ILE B 2 100 ? -21.235 5.172 27.330 1.000 18.096 101 ILE B O 1
ATOM 4873 N N . THR B 2 101 ? -21.209 4.136 25.339 1.000 18.814 102 THR B N 1
ATOM 4874 C CA . THR B 2 101 ? -22.205 3.164 25.769 1.000 19.462 102 THR B CA 1
ATOM 4875 C C . THR B 2 101 ? -21.537 2.065 26.603 1.000 18.904 102 THR B C 1
ATOM 4876 O O . THR B 2 101 ? -20.317 1.932 26.595 1.000 18.761 102 THR B O 1
ATOM 4880 N N . THR B 2 102 ? -22.379 1.283 27.290 1.000 19.095 103 THR B N 1
ATOM 4881 C CA . THR B 2 102 ? -21.976 0.125 28.071 1.000 19.275 103 THR B CA 1
ATOM 4882 C C . THR B 2 102 ? -22.812 -1.106 27.698 1.000 20.921 103 THR B C 1
ATOM 4883 O O . THR B 2 102 ? -23.715 -1.053 26.861 1.000 21.080 103 THR B O 1
ATOM 4887 N N . CYS B 2 103 ? -22.540 -2.234 28.361 1.000 20.453 104 CYS B N 1
ATOM 4888 C CA . CYS B 2 103 ? -23.400 -3.400 28.207 1.000 19.400 104 CYS B CA 1
ATOM 4889 C C . CYS B 2 103 ? -24.872 -3.041 28.447 1.000 19.684 104 CYS B C 1
ATOM 4890 O O . CYS B 2 103 ? -25.733 -3.413 27.644 1.000 20.665 104 CYS B O 1
ATOM 4893 N N . SER B 2 104 ? -25.192 -2.316 29.526 1.000 17.476 105 SER B N 1
ATOM 4894 C CA . SER B 2 104 ? -26.585 -2.094 29.874 1.000 16.663 105 SER B CA 1
ATOM 4895 C C . SER B 2 104 ? -27.340 -1.322 28.784 1.000 18.715 105 SER B C 1
ATOM 4896 O O . SER B 2 104 ? -28.466 -1.680 28.423 1.000 18.159 105 SER B O 1
ATOM 4899 N N . THR B 2 105 ? -26.752 -0.231 28.290 1.000 18.218 106 THR B N 1
ATOM 4900 C CA . THR B 2 105 ? -27.470 0.716 27.458 1.000 19.288 106 THR B CA 1
ATOM 4901 C C . THR B 2 105 ? -27.524 0.180 26.030 1.000 20.800 106 THR B C 1
ATOM 4902 O O . THR B 2 105 ? -28.468 0.459 25.297 1.000 23.553 106 THR B O 1
ATOM 4906 N N . GLU B 2 106 ? -26.538 -0.634 25.634 1.000 20.923 107 GLU B N 1
ATOM 4907 C CA . GLU B 2 106 ? -26.643 -1.344 24.373 1.000 20.964 107 GLU B CA 1
ATOM 4908 C C . GLU B 2 106 ? -27.799 -2.340 24.442 1.000 22.129 107 GLU B C 1
ATOM 4909 O O . GLU B 2 106 ? -28.673 -2.330 23.581 1.000 24.798 107 GLU B O 1
ATOM 4915 N N . ILE B 2 107 ? -27.846 -3.137 25.514 1.000 22.771 108 ILE B N 1
ATOM 4916 C CA . ILE B 2 107 ? -28.899 -4.114 25.700 1.000 22.861 108 ILE B CA 1
ATOM 4917 C C . ILE B 2 107 ? -30.275 -3.444 25.718 1.000 24.552 108 ILE B C 1
ATOM 4918 O O . ILE B 2 107 ? -31.186 -3.981 25.088 1.000 24.958 108 ILE B O 1
ATOM 4923 N N . ILE B 2 108 ? -30.459 -2.304 26.401 1.000 24.062 109 ILE B N 1
ATOM 4924 C CA . ILE B 2 108 ? -31.814 -1.761 26.473 1.000 27.371 109 ILE B CA 1
ATOM 4925 C C . ILE B 2 108 ? -32.125 -0.958 25.209 1.000 28.700 109 ILE B C 1
ATOM 4926 O O . ILE B 2 108 ? -33.274 -0.560 25.012 1.000 30.436 109 ILE B O 1
ATOM 4931 N N . GLY B 2 109 ? -31.122 -0.773 24.345 1.000 29.871 110 GLY B N 1
ATOM 4932 C CA . GLY B 2 109 ? -31.321 -0.260 23.002 1.000 28.800 110 GLY B CA 1
ATOM 4933 C C . GLY B 2 109 ? -31.550 1.250 22.968 1.000 30.912 110 GLY B C 1
ATOM 4934 O O . GLY B 2 109 ? -32.112 1.750 22.001 1.000 34.509 110 GLY B O 1
ATOM 4935 N N . ASP B 2 110 ? -31.101 1.989 23.993 1.000 29.141 111 ASP B N 1
ATOM 4936 C CA . ASP B 2 110 ? -31.207 3.443 23.982 1.000 28.289 111 ASP B CA 1
ATOM 4937 C C . ASP B 2 110 ? -30.626 4.017 22.692 1.000 29.338 111 ASP B C 1
ATOM 4938 O O . ASP B 2 110 ? -29.515 3.668 22.334 1.000 29.299 111 ASP B O 1
ATOM 4943 N N . ASP B 2 111 ? -31.355 4.930 22.032 1.000 30.783 112 ASP B N 1
ATOM 4944 C CA . ASP B 2 111 ? -30.927 5.531 20.772 1.000 33.145 112 ASP B CA 1
ATOM 4945 C C . ASP B 2 111 ? -30.050 6.748 21.063 1.000 32.955 112 ASP B C 1
ATOM 4946 O O . ASP B 2 111 ? -30.545 7.852 21.315 1.000 31.108 112 ASP B O 1
ATOM 4951 N N . VAL B 2 112 ? -28.730 6.525 21.066 1.000 32.825 113 VAL B N 1
ATOM 4952 C CA . VAL B 2 112 ? -27.801 7.547 21.512 1.000 29.998 113 VAL B CA 1
ATOM 4953 C C . VAL B 2 112 ? -27.568 8.534 20.377 1.000 28.828 113 VAL B C 1
ATOM 4954 O O . VAL B 2 112 ? -27.451 9.729 20.642 1.000 31.472 113 VAL B O 1
ATOM 4958 N N . ASP B 2 113 ? -27.538 8.058 19.128 1.000 29.053 114 ASP B N 1
ATOM 4959 C CA . ASP B 2 113 ? -27.364 8.971 17.999 1.000 31.590 114 ASP B CA 1
ATOM 4960 C C . ASP B 2 113 ? -28.546 9.945 17.974 1.000 31.149 114 ASP B C 1
ATOM 4961 O O . ASP B 2 113 ? -28.354 11.156 17.832 1.000 26.324 114 ASP B O 1
ATOM 4966 N N . GLY B 2 114 ? -29.751 9.403 18.187 1.000 30.990 115 GLY B N 1
ATOM 4967 C CA . GLY B 2 114 ? -30.970 10.189 18.248 1.000 30.044 115 GLY B CA 1
ATOM 4968 C C . GLY B 2 114 ? -30.935 11.241 19.354 1.000 31.251 115 GLY B C 1
ATOM 4969 O O . GLY B 2 114 ? -31.334 12.388 19.140 1.000 32.517 115 GLY B O 1
ATOM 4970 N N . VAL B 2 115 ? -30.471 10.852 20.545 1.000 30.088 116 VAL B N 1
ATOM 4971 C CA . VAL B 2 115 ? -30.490 11.757 21.683 1.000 30.020 116 VAL B CA 1
ATOM 4972 C C . VAL B 2 115 ? -29.460 12.875 21.483 1.000 30.519 116 VAL B C 1
ATOM 4973 O O . VAL B 2 115 ? -29.646 13.970 22.011 1.000 31.202 116 VAL B O 1
ATOM 4977 N N . ILE B 2 116 ? -28.370 12.599 20.741 1.000 30.604 117 ILE B N 1
ATOM 4978 C CA . ILE B 2 116 ? -27.392 13.617 20.364 1.000 31.336 117 ILE B CA 1
ATOM 4979 C C . ILE B 2 116 ? -27.985 14.610 19.355 1.000 34.635 117 ILE B C 1
ATOM 4980 O O . ILE B 2 116 ? -27.790 15.820 19.477 1.000 35.682 117 ILE B O 1
ATOM 4985 N N . LYS B 2 117 ? -28.677 14.088 18.337 1.000 34.970 118 LYS B N 1
ATOM 4986 C CA . LYS B 2 117 ? -29.449 14.903 17.413 1.000 38.556 118 LYS B CA 1
ATOM 4987 C C . LYS B 2 117 ? -30.343 15.876 18.194 1.000 37.874 118 LYS B C 1
ATOM 4988 O O . LYS B 2 117 ? -30.373 17.070 17.895 1.000 37.280 118 LYS B O 1
ATOM 4994 N N . LYS B 2 118 ? -31.027 15.362 19.225 1.000 33.995 119 LYS B N 1
ATOM 4995 C CA . LYS B 2 118 ? -32.012 16.126 19.972 1.000 32.507 119 LYS B CA 1
ATOM 4996 C C . LYS B 2 118 ? -31.352 17.262 20.769 1.000 35.905 119 LYS B C 1
ATOM 4997 O O . LYS B 2 118 ? -31.907 18.363 20.897 1.000 31.310 119 LYS B O 1
ATOM 5003 N N . LEU B 2 119 ? -30.189 16.977 21.375 1.000 32.183 120 LEU B N 1
ATOM 5004 C CA . LEU B 2 119 ? -29.481 17.965 22.179 1.000 29.518 120 LEU B CA 1
ATOM 5005 C C . LEU B 2 119 ? -28.840 19.024 21.276 1.000 28.822 120 LEU B C 1
ATOM 5006 O O . LEU B 2 119 ? -28.701 20.185 21.662 1.000 28.802 120 LEU B O 1
ATOM 5011 N N . ASN B 2 120 ? -28.375 18.606 20.097 1.000 29.065 121 ASN B N 1
ATOM 5012 C CA . ASN B 2 120 ? -27.744 19.532 19.173 1.000 32.824 121 ASN B CA 1
ATOM 5013 C C . ASN B 2 120 ? -28.751 20.590 18.720 1.000 36.756 121 ASN B C 1
ATOM 5014 O O . ASN B 2 120 ? -28.429 21.778 18.704 1.000 37.359 121 ASN B O 1
ATOM 5019 N N . GLU B 2 121 ? -29.974 20.154 18.407 1.000 39.450 122 GLU B N 1
ATOM 5020 C CA . GLU B 2 121 ? -31.005 21.053 17.911 1.000 38.910 122 GLU B CA 1
ATOM 5021 C C . GLU B 2 121 ? -31.718 21.724 19.085 1.000 39.552 122 GLU B C 1
ATOM 5022 O O . GLU B 2 121 ? -32.266 22.813 18.921 1.000 44.424 122 GLU B O 1
ATOM 5028 N N . GLY B 2 122 ? -31.670 21.097 20.270 1.000 37.109 123 GLY B N 1
ATOM 5029 C CA . GLY B 2 122 ? -32.408 21.564 21.432 1.000 37.028 123 GLY B CA 1
ATOM 5030 C C . GLY B 2 122 ? -31.528 22.311 22.434 1.000 38.083 123 GLY B C 1
ATOM 5031 O O . GLY B 2 122 ? -31.215 23.478 22.228 1.000 40.929 123 GLY B O 1
ATOM 5032 N N . LEU B 2 123 ? -31.108 21.612 23.498 1.000 38.077 124 LEU B N 1
ATOM 5033 C CA . LEU B 2 123 ? -30.400 22.200 24.625 1.000 37.482 124 LEU B CA 1
ATOM 5034 C C . LEU B 2 123 ? -29.205 23.049 24.187 1.000 37.838 124 LEU B C 1
ATOM 5035 O O . LEU B 2 123 ? -28.967 24.107 24.780 1.000 33.234 124 LEU B O 1
ATOM 5040 N N . LEU B 2 124 ? -28.407 22.558 23.227 1.000 37.746 125 LEU B N 1
ATOM 5041 C CA . LEU B 2 124 ? -27.139 23.213 22.911 1.000 43.246 125 LEU B CA 1
ATOM 5042 C C . LEU B 2 124 ? -27.374 24.549 22.197 1.000 47.057 125 LEU B C 1
ATOM 5043 O O . LEU B 2 124 ? -26.571 25.480 22.344 1.000 49.542 125 LEU B O 1
ATOM 5048 N N . LYS B 2 125 ? -28.468 24.630 21.426 1.000 45.166 126 LYS B N 1
ATOM 5049 C CA . LYS B 2 125 ? -28.870 25.864 20.763 1.000 43.083 126 LYS B CA 1
ATOM 5050 C C . LYS B 2 125 ? -29.548 26.812 21.748 1.000 41.915 126 LYS B C 1
ATOM 5051 O O . LYS B 2 125 ? -29.319 28.010 21.688 1.000 47.029 126 LYS B O 1
ATOM 5057 N N . GLU B 2 126 ? -30.345 26.288 22.682 1.000 43.104 127 GLU B N 1
ATOM 5058 C CA . GLU B 2 126 ? -31.137 27.141 23.552 1.000 46.211 127 GLU B CA 1
ATOM 5059 C C . GLU B 2 126 ? -30.306 27.627 24.734 1.000 46.376 127 GLU B C 1
ATOM 5060 O O . GLU B 2 126 ? -30.304 28.817 25.030 1.000 48.406 127 GLU B O 1
ATOM 5066 N N . LYS B 2 127 ? -29.623 26.706 25.425 1.000 45.056 128 LYS B N 1
ATOM 5067 C CA . LYS B 2 127 ? -28.983 27.051 26.683 1.000 39.726 128 LYS B CA 1
ATOM 5068 C C . LYS B 2 127 ? -27.530 27.465 26.463 1.000 37.482 128 LYS B C 1
ATOM 5069 O O . LYS B 2 127 ? -27.016 28.281 27.220 1.000 37.217 128 LYS B O 1
ATOM 5075 N N . PHE B 2 128 ? -26.872 26.926 25.427 1.000 37.498 129 PHE B N 1
ATOM 5076 C CA . PHE B 2 128 ? -25.435 27.110 25.252 1.000 37.874 129 PHE B CA 1
ATOM 5077 C C . PHE B 2 128 ? -25.129 27.598 23.833 1.000 38.038 129 PHE B C 1
ATOM 5078 O O . PHE B 2 128 ? -24.246 27.065 23.169 1.000 34.942 129 PHE B O 1
ATOM 5086 N N . PRO B 2 129 ? -25.814 28.653 23.323 1.000 41.546 130 PRO B N 1
ATOM 5087 C CA . PRO B 2 129 ? -25.676 29.043 21.915 1.000 42.198 130 PRO B CA 1
ATOM 5088 C C . PRO B 2 129 ? -24.297 29.609 21.562 1.000 41.504 130 PRO B C 1
ATOM 5089 O O . PRO B 2 129 ? -23.830 29.444 20.435 1.000 37.034 130 PRO B O 1
ATOM 5093 N N . ASP B 2 130 ? -23.627 30.215 22.554 1.000 42.300 131 ASP B N 1
ATOM 5094 C CA . ASP B 2 130 ? -22.342 30.861 22.342 1.000 49.990 131 ASP B CA 1
ATOM 5095 C C . ASP B 2 130 ? -21.151 29.919 22.570 1.000 49.014 131 ASP B C 1
ATOM 5096 O O . ASP B 2 130 ? -20.015 30.383 22.521 1.000 50.237 131 ASP B O 1
ATOM 5101 N N . ARG B 2 131 ? -21.383 28.618 22.810 1.000 44.602 132 ARG B N 1
ATOM 5102 C CA . ARG B 2 131 ? -20.303 27.686 23.121 1.000 41.699 132 ARG B CA 1
ATOM 5103 C C . ARG B 2 131 ? -20.173 26.622 22.043 1.000 37.710 132 ARG B C 1
ATOM 5104 O O . ARG B 2 131 ? -21.169 26.099 21.563 1.000 36.429 132 ARG B O 1
ATOM 5112 N N . GLU B 2 132 ? -18.929 26.262 21.738 1.000 36.909 133 GLU B N 1
ATOM 5113 C CA . GLU B 2 132 ? -18.634 25.084 20.946 1.000 37.112 133 GLU B CA 1
ATOM 5114 C C . GLU B 2 132 ? -18.732 23.850 21.850 1.000 37.550 133 GLU B C 1
ATOM 5115 O O . GLU B 2 132 ? -18.145 23.798 22.941 1.000 34.645 133 GLU B O 1
ATOM 5121 N N . VAL B 2 133 ? -19.546 22.885 21.414 1.000 35.183 134 VAL B N 1
ATOM 5122 C CA . VAL B 2 133 ? -19.708 21.640 22.135 1.000 31.964 134 VAL B CA 1
ATOM 5123 C C . VAL B 2 133 ? -19.885 20.519 21.120 1.000 30.134 134 VAL B C 1
ATOM 5124 O O . VAL B 2 133 ? -20.826 20.533 20.328 1.000 27.830 134 VAL B O 1
ATOM 5128 N N . HIS B 2 134 ? -18.971 19.543 21.163 1.000 28.601 135 HIS B N 1
ATOM 5129 C CA . HIS B 2 134 ? -19.043 18.400 20.272 1.000 28.623 135 HIS B CA 1
ATOM 5130 C C . HIS B 2 134 ? -19.471 17.154 21.050 1.000 28.154 135 HIS B C 1
ATOM 5131 O O . HIS B 2 134 ? -18.715 16.648 21.876 1.000 27.307 135 HIS B O 1
ATOM 5138 N N . LEU B 2 135 ? -20.688 16.664 20.773 1.000 26.857 136 LEU B N 1
ATOM 5139 C CA . LEU B 2 135 ? -21.196 15.420 21.339 1.000 26.494 136 LEU B CA 1
ATOM 5140 C C . LEU B 2 135 ? -20.885 14.287 20.368 1.000 26.061 136 LEU B C 1
ATOM 5141 O O . LEU B 2 135 ? -21.240 14.410 19.206 1.000 25.861 136 LEU B O 1
ATOM 5146 N N . ILE B 2 136 ? -20.179 13.234 20.828 1.000 24.533 137 ILE B N 1
ATOM 5147 C CA . ILE B 2 136 ? -19.730 12.167 19.942 1.000 24.770 137 ILE B CA 1
ATOM 5148 C C . ILE B 2 136 ? -20.149 10.821 20.528 1.000 25.832 137 ILE B C 1
ATOM 5149 O O . ILE B 2 136 ? -19.669 10.422 21.593 1.000 26.668 137 ILE B O 1
ATOM 5154 N N . ALA B 2 137 ? -21.059 10.141 19.821 1.000 23.418 138 ALA B N 1
ATOM 5155 C CA . ALA B 2 137 ? -21.483 8.808 20.205 1.000 23.606 138 ALA B CA 1
ATOM 5156 C C . ALA B 2 137 ? -20.301 7.857 20.054 1.000 21.067 138 ALA B C 1
ATOM 5157 O O . ALA B 2 137 ? -19.572 7.909 19.067 1.000 20.653 138 ALA B O 1
ATOM 5159 N N . MET B 2 138 ? -20.139 6.978 21.039 1.000 19.956 139 MET B N 1
ATOM 5160 C CA . MET B 2 138 ? -19.178 5.894 20.940 1.000 20.342 139 MET B CA 1
ATOM 5161 C C . MET B 2 138 ? -19.863 4.611 21.385 1.000 20.979 139 MET B C 1
ATOM 5162 O O . MET B 2 138 ? -20.251 4.484 22.544 1.000 21.126 139 MET B O 1
ATOM 5167 N N . HIS B 2 139 ? -20.102 3.711 20.421 1.000 22.404 140 HIS B N 1
ATOM 5168 C CA . HIS B 2 139 ? -20.820 2.478 20.686 1.000 23.345 140 HIS B CA 1
ATOM 5169 C C . HIS B 2 139 ? -19.823 1.403 21.093 1.000 21.433 140 HIS B C 1
ATOM 5170 O O . HIS B 2 139 ? -19.077 0.939 20.249 1.000 19.300 140 HIS B O 1
ATOM 5177 N N . THR B 2 140 ? -19.837 1.028 22.382 1.000 20.393 141 THR B N 1
ATOM 5178 C CA . THR B 2 140 ? -18.823 0.164 22.970 1.000 19.595 141 THR B CA 1
ATOM 5179 C C . THR B 2 140 ? -19.490 -0.865 23.884 1.000 21.143 141 THR B C 1
ATOM 5180 O O . THR B 2 140 ? -19.312 -0.831 25.109 1.000 22.258 141 THR B O 1
ATOM 5184 N N . PRO B 2 141 ? -20.305 -1.792 23.323 1.000 19.935 142 PRO B N 1
ATOM 5185 C CA . PRO B 2 141 ? -20.866 -2.896 24.099 1.000 20.643 142 PRO B CA 1
ATOM 5186 C C . PRO B 2 141 ? -19.737 -3.741 24.691 1.000 20.617 142 PRO B C 1
ATOM 5187 O O . PRO B 2 141 ? -18.798 -4.037 23.986 1.000 21.104 142 PRO B O 1
ATOM 5191 N N . SER B 2 142 ? -19.820 -4.115 25.978 1.000 22.116 143 SER B N 1
ATOM 5192 C CA . SER B 2 142 ? -18.734 -4.828 26.646 1.000 21.453 143 SER B CA 1
ATOM 5193 C C . SER B 2 142 ? -18.713 -6.332 26.333 1.000 21.204 143 SER B C 1
ATOM 5194 O O . SER B 2 142 ? -17.753 -7.021 26.702 1.000 22.332 143 SER B O 1
ATOM 5197 N N . PHE B 2 143 ? -19.729 -6.843 25.615 1.000 19.571 144 PHE B N 1
ATOM 5198 C CA . PHE B 2 143 ? -19.899 -8.276 25.394 1.000 19.318 144 PHE B CA 1
ATOM 5199 C C . PHE B 2 143 ? -19.328 -8.670 24.037 1.000 19.806 144 PHE B C 1
ATOM 5200 O O . PHE B 2 143 ? -19.663 -9.744 23.535 1.000 19.866 144 PHE B O 1
ATOM 5208 N N . VAL B 2 144 ? -18.506 -7.776 23.450 1.000 20.499 145 VAL B N 1
ATOM 5209 C CA . VAL B 2 144 ? -17.621 -8.085 22.333 1.000 21.568 145 VAL B CA 1
ATOM 5210 C C . VAL B 2 144 ? -16.273 -7.427 22.592 1.000 20.651 145 VAL B C 1
ATOM 5211 O O . VAL B 2 144 ? -16.223 -6.418 23.290 1.000 22.916 145 VAL B O 1
ATOM 5215 N N . GLY B 2 145 ? -15.213 -8.009 22.000 1.000 20.814 146 GLY B N 1
ATOM 5216 C CA . GLY B 2 145 ? -13.867 -7.460 22.033 1.000 19.391 146 GLY B CA 1
ATOM 5217 C C . GLY B 2 145 ? -13.381 -7.190 23.457 1.000 19.256 146 GLY B C 1
ATOM 5218 O O . GLY B 2 145 ? -13.641 -7.973 24.375 1.000 18.890 146 GLY B O 1
ATOM 5219 N N . SER B 2 146 ? -12.746 -6.029 23.628 1.000 17.443 147 SER B N 1
ATOM 5220 C CA . SER B 2 146 ? -12.099 -5.642 24.870 1.000 17.607 147 SER B CA 1
ATOM 5221 C C . SER B 2 146 ? -11.800 -4.149 24.827 1.000 17.951 147 SER B C 1
ATOM 5222 O O . SER B 2 146 ? -12.068 -3.496 23.815 1.000 17.723 147 SER B O 1
ATOM 5225 N N . MET B 2 147 ? -11.128 -3.649 25.876 1.000 17.198 148 MET B N 1
ATOM 5226 C CA . MET B 2 147 ? -10.693 -2.254 25.914 1.000 16.652 148 MET B CA 1
ATOM 5227 C C . MET B 2 147 ? -9.845 -1.890 24.696 1.000 15.943 148 MET B C 1
ATOM 5228 O O . MET B 2 147 ? -9.728 -0.722 24.372 1.000 17.639 148 MET B O 1
ATOM 5233 N N . ILE B 2 148 ? -9.196 -2.870 24.066 1.000 16.160 149 ILE B N 1
ATOM 5234 C CA . ILE B 2 148 ? -8.324 -2.655 22.919 1.000 15.947 149 ILE B CA 1
ATOM 5235 C C . ILE B 2 148 ? -9.167 -2.272 21.705 1.000 16.734 149 ILE B C 1
ATOM 5236 O O . ILE B 2 148 ? -8.878 -1.295 21.017 1.000 16.107 149 ILE B O 1
ATOM 5241 N N . SER B 2 149 ? -10.212 -3.066 21.443 1.000 17.781 150 SER B N 1
ATOM 5242 C CA . SER B 2 149 ? -11.091 -2.807 20.315 1.000 17.739 150 SER B CA 1
ATOM 5243 C C . SER B 2 149 ? -11.934 -1.567 20.590 1.000 17.321 150 SER B C 1
ATOM 5244 O O . SER B 2 149 ? -12.338 -0.876 19.673 1.000 20.722 150 SER B O 1
ATOM 5247 N N . GLY B 2 150 ? -12.223 -1.299 21.862 1.000 17.293 151 GLY B N 1
ATOM 5248 C CA . GLY B 2 150 ? -12.928 -0.091 22.251 1.000 16.839 151 GLY B CA 1
ATOM 5249 C C . GLY B 2 150 ? -12.116 1.165 21.931 1.000 17.189 151 GLY B C 1
ATOM 5250 O O . GLY B 2 150 ? -12.673 2.186 21.524 1.000 16.360 151 GLY B O 1
ATOM 5251 N N . TYR B 2 151 ? -10.797 1.089 22.149 1.000 16.831 152 TYR B N 1
ATOM 5252 C CA . TYR B 2 151 ? -9.893 2.168 21.797 1.000 16.397 152 TYR B CA 1
ATOM 5253 C C . TYR B 2 151 ? -9.946 2.389 20.282 1.000 16.645 152 TYR B C 1
ATOM 5254 O O . TYR B 2 151 ? -10.113 3.523 19.853 1.000 18.293 152 TYR B O 1
ATOM 5263 N N . ASP B 2 152 ? -9.872 1.304 19.500 1.000 16.920 153 ASP B N 1
ATOM 5264 C CA . ASP B 2 152 ? -9.915 1.335 18.044 1.000 18.508 153 ASP B CA 1
ATOM 5265 C C . ASP B 2 152 ? -11.176 2.069 17.580 1.000 19.288 153 ASP B C 1
ATOM 5266 O O . ASP B 2 152 ? -11.113 3.009 16.777 1.000 19.462 153 ASP B O 1
ATOM 5271 N N . VAL B 2 153 ? -12.317 1.637 18.123 1.000 19.372 154 VAL B N 1
ATOM 5272 C CA . VAL B 2 153 ? -13.602 2.236 17.815 1.000 18.939 154 VAL B CA 1
ATOM 5273 C C . VAL B 2 153 ? -13.561 3.739 18.115 1.000 19.818 154 VAL B C 1
ATOM 5274 O O . VAL B 2 153 ? -13.968 4.542 17.288 1.000 20.863 154 VAL B O 1
ATOM 5278 N N . ALA B 2 154 ? -13.067 4.130 19.297 1.000 19.868 155 ALA B N 1
ATOM 5279 C CA . ALA B 2 154 ? -13.171 5.509 19.758 1.000 19.243 155 ALA B CA 1
ATOM 5280 C C . ALA B 2 154 ? -12.351 6.481 18.901 1.000 20.110 155 ALA B C 1
ATOM 5281 O O . ALA B 2 154 ? -12.791 7.603 18.675 1.000 21.312 155 ALA B O 1
ATOM 5283 N N . VAL B 2 155 ? -11.149 6.066 18.479 1.000 21.108 156 VAL B N 1
ATOM 5284 C CA . VAL B 2 155 ? -10.260 6.882 17.665 1.000 21.502 156 VAL B CA 1
ATOM 5285 C C . VAL B 2 155 ? -10.956 7.180 16.331 1.000 22.812 156 VAL B C 1
ATOM 5286 O O . VAL B 2 155 ? -10.951 8.323 15.882 1.000 20.490 156 VAL B O 1
ATOM 5290 N N . ARG B 2 156 ? -11.599 6.160 15.740 1.000 22.862 157 ARG B N 1
ATOM 5291 C CA . ARG B 2 156 ? -12.404 6.338 14.550 1.000 23.710 157 ARG B CA 1
ATOM 5292 C C . ARG B 2 156 ? -13.573 7.288 14.809 1.000 25.499 157 ARG B C 1
ATOM 5293 O O . ARG B 2 156 ? -13.846 8.165 13.991 1.000 30.159 157 ARG B O 1
ATOM 5301 N N . ASP B 2 157 ? -14.294 7.110 15.919 1.000 22.281 158 ASP B N 1
ATOM 5302 C CA . ASP B 2 157 ? -15.438 7.958 16.193 1.000 23.807 158 ASP B CA 1
ATOM 5303 C C . ASP B 2 157 ? -15.013 9.420 16.297 1.000 26.709 158 ASP B C 1
ATOM 5304 O O . ASP B 2 157 ? -15.721 10.323 15.843 1.000 27.700 158 ASP B O 1
ATOM 5309 N N . VAL B 2 158 ? -13.852 9.659 16.906 1.000 27.979 159 VAL B N 1
ATOM 5310 C CA . VAL B 2 158 ? -13.388 11.019 17.132 1.000 28.592 159 VAL B CA 1
ATOM 5311 C C . VAL B 2 158 ? -12.889 11.633 15.816 1.000 26.967 159 VAL B C 1
ATOM 5312 O O . VAL B 2 158 ? -13.140 12.799 15.519 1.000 28.036 159 VAL B O 1
ATOM 5316 N N . VAL B 2 159 ? -12.204 10.841 15.003 1.000 26.837 160 VAL B N 1
ATOM 5317 C CA . VAL B 2 159 ? -11.669 11.337 13.750 1.000 29.358 160 VAL B CA 1
ATOM 5318 C C . VAL B 2 159 ? -12.822 11.542 12.759 1.000 29.620 160 VAL B C 1
ATOM 5319 O O . VAL B 2 159 ? -12.832 12.528 12.028 1.000 30.015 160 VAL B O 1
ATOM 5323 N N . ARG B 2 160 ? -13.788 10.614 12.730 1.000 30.012 161 ARG B N 1
ATOM 5324 C CA . ARG B 2 160 ? -14.950 10.743 11.863 1.000 29.702 161 ARG B CA 1
ATOM 5325 C C . ARG B 2 160 ? -15.673 12.060 12.154 1.000 29.105 161 ARG B C 1
ATOM 5326 O O . ARG B 2 160 ? -16.071 12.779 11.235 1.000 26.785 161 ARG B O 1
ATOM 5334 N N . HIS B 2 161 ? -15.825 12.395 13.437 1.000 26.905 162 HIS B N 1
ATOM 5335 C CA . HIS B 2 161 ? -16.601 13.566 13.806 1.000 27.035 162 HIS B CA 1
ATOM 5336 C C . HIS B 2 161 ? -15.952 14.879 13.358 1.000 29.072 162 HIS B C 1
ATOM 5337 O O . HIS B 2 161 ? -16.672 15.855 13.132 1.000 28.221 162 HIS B O 1
ATOM 5344 N N . PHE B 2 162 ? -14.612 14.932 13.319 1.000 26.786 163 PHE B N 1
ATOM 5345 C CA . PHE B 2 162 ? -13.914 16.206 13.212 1.000 28.344 163 PHE B CA 1
ATOM 5346 C C . PHE B 2 162 ? -13.283 16.396 11.832 1.000 28.316 163 PHE B C 1
ATOM 5347 O O . PHE B 2 162 ? -13.238 17.515 11.344 1.000 32.159 163 PHE B O 1
ATOM 5355 N N . ALA B 2 163 ? -12.750 15.328 11.234 1.000 28.904 164 ALA B N 1
ATOM 5356 C CA . ALA B 2 163 ? -11.848 15.465 10.099 1.000 30.003 164 ALA B CA 1
ATOM 5357 C C . ALA B 2 163 ? -12.561 16.152 8.931 1.000 32.436 164 ALA B C 1
ATOM 5358 O O . ALA B 2 163 ? -13.656 15.737 8.549 1.000 30.371 164 ALA B O 1
ATOM 5360 N N . LYS B 2 164 ? -11.930 17.197 8.373 1.000 35.295 165 LYS B N 1
ATOM 5361 C CA . LYS B 2 164 ? -12.360 17.819 7.124 1.000 38.289 165 LYS B CA 1
ATOM 5362 C C . LYS B 2 164 ? -11.125 18.094 6.261 1.000 41.572 165 LYS B C 1
ATOM 5363 O O . LYS B 2 164 ? -10.048 18.358 6.800 1.000 41.260 165 LYS B O 1
ATOM 5369 N N . ARG B 2 165 ? -11.274 18.030 4.924 1.000 40.511 166 ARG B N 1
ATOM 5370 C CA . ARG B 2 165 ? -10.149 18.245 4.021 1.000 39.564 166 ARG B CA 1
ATOM 5371 C C . ARG B 2 165 ? -10.299 19.559 3.255 1.000 41.401 166 ARG B C 1
ATOM 5372 O O . ARG B 2 165 ? -10.486 19.547 2.043 1.000 42.214 166 ARG B O 1
ATOM 5380 N N . GLU B 2 166 ? -10.167 20.681 3.972 1.000 43.674 167 GLU B N 1
ATOM 5381 C CA . GLU B 2 166 ? -10.391 22.007 3.420 1.000 44.140 167 GLU B CA 1
ATOM 5382 C C . GLU B 2 166 ? -9.070 22.759 3.223 1.000 43.887 167 GLU B C 1
ATOM 5383 O O . GLU B 2 166 ? -9.087 23.908 2.796 1.000 47.318 167 GLU B O 1
ATOM 5389 N N . ALA B 2 167 ? -7.925 22.140 3.543 1.000 38.853 168 ALA B N 1
ATOM 5390 C CA . ALA B 2 167 ? -6.631 22.806 3.446 1.000 34.861 168 ALA B CA 1
ATOM 5391 C C . ALA B 2 167 ? -5.503 21.777 3.505 1.000 34.298 168 ALA B C 1
ATOM 5392 O O . ALA B 2 167 ? -4.711 21.776 4.456 1.000 33.677 168 ALA B O 1
ATOM 5394 N N . PRO B 2 168 ? -5.380 20.904 2.472 1.000 30.965 169 PRO B N 1
ATOM 5395 C CA . PRO B 2 168 ? -4.361 19.851 2.442 1.000 31.966 169 PRO B CA 1
ATOM 5396 C C . PRO B 2 168 ? -2.942 20.331 2.723 1.000 34.373 169 PRO B C 1
ATOM 5397 O O . PRO B 2 168 ? -2.536 21.374 2.210 1.000 38.525 169 PRO B O 1
ATOM 5401 N N . ASN B 2 169 ? -2.205 19.570 3.554 1.000 34.159 170 ASN B N 1
ATOM 5402 C CA . ASN B 2 169 ? -0.879 19.971 3.994 1.000 32.265 170 ASN B CA 1
ATOM 5403 C C . ASN B 2 169 ? 0.046 18.759 3.912 1.000 34.143 170 ASN B C 1
ATOM 5404 O O . ASN B 2 169 ? -0.354 17.695 3.434 1.000 33.489 170 ASN B O 1
ATOM 5409 N N . ASP B 2 170 ? 1.292 18.939 4.366 1.000 36.093 171 ASP B N 1
ATOM 5410 C CA . ASP B 2 170 ? 2.289 17.890 4.273 1.000 39.946 171 ASP B CA 1
ATOM 5411 C C . ASP B 2 170 ? 2.502 17.208 5.631 1.000 38.290 171 ASP B C 1
ATOM 5412 O O . ASP B 2 170 ? 3.458 16.447 5.797 1.000 35.812 171 ASP B O 1
ATOM 5417 N N . LYS B 2 171 ? 1.614 17.462 6.604 1.000 37.855 172 LYS B N 1
ATOM 5418 C CA . LYS B 2 171 ? 1.685 16.765 7.881 1.000 35.375 172 LYS B CA 1
ATOM 5419 C C . LYS B 2 171 ? 1.357 15.291 7.674 1.000 33.395 172 LYS B C 1
ATOM 5420 O O . LYS B 2 171 ? 0.720 14.935 6.684 1.000 33.935 172 LYS B O 1
ATOM 5426 N N . ILE B 2 172 ? 1.809 14.434 8.598 1.000 32.012 173 ILE B N 1
ATOM 5427 C CA . ILE B 2 172 ? 1.207 13.112 8.730 1.000 28.914 173 ILE B CA 1
ATOM 5428 C C . ILE B 2 172 ? 0.296 13.107 9.951 1.000 25.191 173 ILE B C 1
ATOM 5429 O O . ILE B 2 172 ? 0.360 13.992 10.799 1.000 22.365 173 ILE B O 1
ATOM 5434 N N . ASN B 2 173 ? -0.613 12.133 9.957 1.000 24.290 174 ASN B N 1
ATOM 5435 C CA . ASN B 2 173 ? -1.323 11.734 11.159 1.000 23.341 174 ASN B CA 1
ATOM 5436 C C . ASN B 2 173 ? -0.552 10.582 11.789 1.000 23.524 174 ASN B C 1
ATOM 5437 O O . ASN B 2 173 ? -0.333 9.567 11.116 1.000 24.387 174 ASN B O 1
ATOM 5442 N N . LEU B 2 174 ? -0.081 10.789 13.033 1.000 21.529 175 LEU B N 1
ATOM 5443 C CA . LEU B 2 174 ? 0.530 9.711 13.801 1.000 21.018 175 LEU B CA 1
ATOM 5444 C C . LEU B 2 174 ? -0.467 9.214 14.853 1.000 19.534 175 LEU B C 1
ATOM 5445 O O . LEU B 2 174 ? -0.710 9.866 15.859 1.000 19.437 175 LEU B O 1
ATOM 5450 N N . LEU B 2 175 ? -1.038 8.042 14.609 1.000 19.114 176 LEU B N 1
ATOM 5451 C CA . LEU B 2 175 ? -1.841 7.387 15.616 1.000 19.998 176 LEU B CA 1
ATOM 5452 C C . LEU B 2 175 ? -0.898 6.473 16.411 1.000 18.702 176 LEU B C 1
ATOM 5453 O O . LEU B 2 175 ? -0.497 5.417 15.920 1.000 19.471 176 LEU B O 1
ATOM 5458 N N . THR B 2 176 ? -0.555 6.905 17.636 1.000 17.018 177 THR B N 1
ATOM 5459 C CA . THR B 2 176 ? 0.479 6.255 18.442 1.000 16.170 177 THR B CA 1
ATOM 5460 C C . THR B 2 176 ? 0.073 4.830 18.813 1.000 16.188 177 THR B C 1
ATOM 5461 O O . THR B 2 176 ? 0.883 3.910 18.873 1.000 18.747 177 THR B O 1
ATOM 5465 N N . GLY B 2 177 ? -1.212 4.677 19.079 1.000 16.669 178 GLY B N 1
ATOM 5466 C CA . GLY B 2 177 ? -1.735 3.525 19.779 1.000 16.212 178 GLY B CA 1
ATOM 5467 C C . GLY B 2 177 ? -1.791 3.875 21.255 1.000 15.269 178 GLY B C 1
ATOM 5468 O O . GLY B 2 177 ? -1.365 4.952 21.649 1.000 15.204 178 GLY B O 1
ATOM 5469 N N . TRP B 2 178 ? -2.327 2.952 22.041 1.000 15.688 179 TRP B N 1
ATOM 5470 C CA . TRP B 2 178 ? -2.408 3.084 23.477 1.000 14.335 179 TRP B CA 1
ATOM 5471 C C . TRP B 2 178 ? -1.010 2.948 24.078 1.000 14.624 179 TRP B C 1
ATOM 5472 O O . TRP B 2 178 ? -0.546 1.834 24.310 1.000 15.844 179 TRP B O 1
ATOM 5483 N N . VAL B 2 179 ? -0.314 4.078 24.289 1.000 13.397 180 VAL B N 1
ATOM 5484 C CA . VAL B 2 179 ? 1.085 4.063 24.697 1.000 13.647 180 VAL B CA 1
ATOM 5485 C C . VAL B 2 179 ? 1.264 4.965 25.917 1.000 12.220 180 VAL B C 1
ATOM 5486 O O . VAL B 2 179 ? 0.325 5.611 26.364 1.000 10.616 180 VAL B O 1
ATOM 5490 N N . ASN B 2 180 ? 2.487 4.960 26.453 1.000 13.087 181 ASN B N 1
ATOM 5491 C CA . ASN B 2 180 ? 2.892 5.792 27.570 1.000 13.531 181 ASN B CA 1
ATOM 5492 C C . ASN B 2 180 ? 3.385 7.162 27.100 1.000 14.026 181 ASN B C 1
ATOM 5493 O O . ASN B 2 180 ? 3.800 7.347 25.969 1.000 13.487 181 ASN B O 1
ATOM 5498 N N . PRO B 2 181 ? 3.363 8.194 27.963 1.000 14.974 182 PRO B N 1
ATOM 5499 C CA . PRO B 2 181 ? 4.000 9.469 27.642 1.000 15.309 182 PRO B CA 1
ATOM 5500 C C . PRO B 2 181 ? 5.431 9.334 27.117 1.000 16.487 182 PRO B C 1
ATOM 5501 O O . PRO B 2 181 ? 5.848 10.026 26.183 1.000 15.949 182 PRO B O 1
ATOM 5505 N N . GLY B 2 182 ? 6.197 8.407 27.693 1.000 16.032 183 GLY B N 1
ATOM 5506 C CA . GLY B 2 182 ? 7.551 8.198 27.232 1.000 16.751 183 GLY B CA 1
ATOM 5507 C C . GLY B 2 182 ? 7.636 7.766 25.775 1.000 16.493 183 GLY B C 1
ATOM 5508 O O . GLY B 2 182 ? 8.676 7.920 25.155 1.000 17.586 183 GLY B O 1
ATOM 5509 N N . ASP B 2 183 ? 6.576 7.136 25.268 1.000 18.370 184 ASP B N 1
ATOM 5510 C CA . ASP B 2 183 ? 6.537 6.670 23.891 1.000 17.249 184 ASP B CA 1
ATOM 5511 C C . ASP B 2 183 ? 6.184 7.842 22.974 1.000 16.862 184 ASP B C 1
ATOM 5512 O O . ASP B 2 183 ? 6.756 7.987 21.914 1.000 15.564 184 ASP B O 1
ATOM 5517 N N . VAL B 2 184 ? 5.236 8.684 23.399 1.000 17.769 185 VAL B N 1
ATOM 5518 C CA . VAL B 2 184 ? 4.900 9.919 22.704 1.000 18.193 185 VAL B CA 1
ATOM 5519 C C . VAL B 2 184 ? 6.166 10.758 22.535 1.000 20.048 185 VAL B C 1
ATOM 5520 O O . VAL B 2 184 ? 6.495 11.183 21.431 1.000 19.107 185 VAL B O 1
ATOM 5524 N N . LYS B 2 185 ? 6.890 10.964 23.642 1.000 21.775 186 LYS B N 1
ATOM 5525 C CA . LYS B 2 185 ? 8.121 11.750 23.633 1.000 23.498 186 LYS B CA 1
ATOM 5526 C C . LYS B 2 185 ? 9.109 11.153 22.640 1.000 22.043 186 LYS B C 1
ATOM 5527 O O . LYS B 2 185 ? 9.751 11.885 21.892 1.000 21.858 186 LYS B O 1
ATOM 5533 N N . GLU B 2 186 ? 9.233 9.828 22.649 1.000 20.486 187 GLU B N 1
ATOM 5534 C CA . GLU B 2 186 ? 10.178 9.165 21.773 1.000 22.134 187 GLU B CA 1
ATOM 5535 C C . GLU B 2 186 ? 9.778 9.339 20.308 1.000 21.972 187 GLU B C 1
ATOM 5536 O O . GLU B 2 186 ? 10.643 9.568 19.459 1.000 23.879 187 GLU B O 1
ATOM 5542 N N . LEU B 2 187 ? 8.489 9.146 20.000 1.000 20.345 188 LEU B N 1
ATOM 5543 C CA . LEU B 2 187 ? 8.022 9.166 18.623 1.000 20.829 188 LEU B CA 1
ATOM 5544 C C . LEU B 2 187 ? 8.154 10.584 18.062 1.000 21.399 188 LEU B C 1
ATOM 5545 O O . LEU B 2 187 ? 8.545 10.737 16.918 1.000 21.788 188 LEU B O 1
ATOM 5550 N N . LYS B 2 188 ? 7.854 11.605 18.880 1.000 20.843 189 LYS B N 1
ATOM 5551 C CA . LYS B 2 188 ? 8.001 12.995 18.485 1.000 22.614 189 LYS B CA 1
ATOM 5552 C C . LYS B 2 188 ? 9.469 13.362 18.268 1.000 24.088 189 LYS B C 1
ATOM 5553 O O . LYS B 2 188 ? 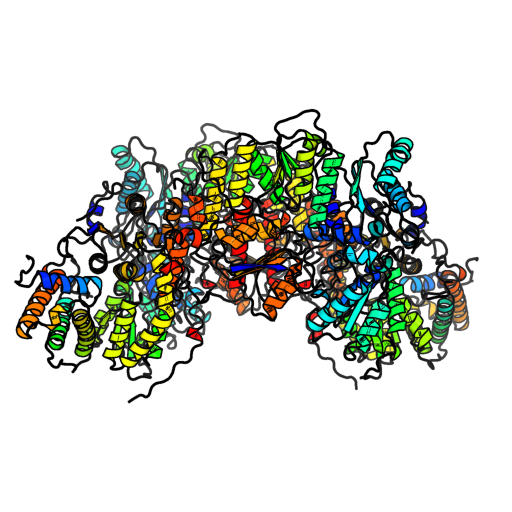9.766 14.228 17.450 1.000 26.331 189 LYS B O 1
ATOM 5559 N N . HIS B 2 189 ? 10.376 12.725 19.011 1.000 23.512 190 HIS B N 1
ATOM 5560 C CA . HIS B 2 189 ? 11.800 12.879 18.766 1.000 22.080 190 HIS B CA 1
ATOM 5561 C C . HIS B 2 189 ? 12.133 12.401 17.354 1.000 23.970 190 HIS B C 1
ATOM 5562 O O . HIS B 2 189 ? 12.855 13.072 16.615 1.000 22.647 190 HIS B O 1
ATOM 5569 N N . LEU B 2 190 ? 11.664 11.205 17.006 1.000 23.740 191 LEU B N 1
ATOM 5570 C CA . LEU B 2 190 ? 11.962 10.670 15.691 1.000 25.356 191 LEU B CA 1
ATOM 5571 C C . LEU B 2 190 ? 11.432 11.616 14.604 1.000 28.085 191 LEU B C 1
ATOM 5572 O O . LEU B 2 190 ? 12.155 11.959 13.670 1.000 26.764 191 LEU B O 1
ATOM 5577 N N . LEU B 2 191 ? 10.174 12.050 14.732 1.000 27.293 192 LEU B N 1
ATOM 5578 C CA . LEU B 2 191 ? 9.583 12.929 13.734 1.000 29.344 192 LEU B CA 1
ATOM 5579 C C . LEU B 2 191 ? 10.408 14.208 13.603 1.000 29.033 192 LEU B C 1
ATOM 5580 O O . LEU B 2 191 ? 10.699 14.623 12.485 1.000 29.804 192 LEU B O 1
ATOM 5585 N N . GLY B 2 192 ? 10.767 14.822 14.738 1.000 30.603 193 GLY B N 1
ATOM 5586 C CA . GLY B 2 192 ? 11.606 16.012 14.777 1.000 28.119 193 GLY B CA 1
ATOM 5587 C C . GLY B 2 192 ? 12.908 15.813 13.998 1.000 29.525 193 GLY B C 1
ATOM 5588 O O . GLY B 2 192 ? 13.280 16.666 13.216 1.000 30.100 193 GLY B O 1
ATOM 5589 N N . GLU B 2 193 ? 13.561 14.658 14.172 1.000 30.148 194 GLU B N 1
ATOM 5590 C CA . GLU B 2 193 ? 14.795 14.329 13.476 1.000 31.737 194 GLU B CA 1
ATOM 5591 C C . GLU B 2 193 ? 14.550 14.074 11.989 1.000 29.905 194 GLU B C 1
ATOM 5592 O O . GLU B 2 193 ? 15.425 14.307 11.179 1.000 29.454 194 GLU B O 1
ATOM 5598 N N . MET B 2 194 ? 13.375 13.561 11.641 1.000 31.910 195 MET B N 1
ATOM 5599 C CA . MET B 2 194 ? 13.009 13.283 10.261 1.000 33.789 195 MET B CA 1
ATOM 5600 C C . MET B 2 194 ? 12.523 14.557 9.562 1.000 34.283 195 MET B C 1
ATOM 5601 O O . MET B 2 194 ? 12.284 14.535 8.356 1.000 35.419 195 MET B O 1
ATOM 5606 N N . ASP B 2 195 ? 12.358 15.634 10.342 1.000 35.849 196 ASP B N 1
ATOM 5607 C CA . ASP B 2 195 ? 11.745 16.884 9.917 1.000 38.042 196 ASP B CA 1
ATOM 5608 C C . ASP B 2 195 ? 10.326 16.631 9.401 1.000 39.212 196 ASP B C 1
ATOM 5609 O O . ASP B 2 195 ? 9.962 17.087 8.317 1.000 42.920 196 ASP B O 1
ATOM 5614 N N . ILE B 2 196 ? 9.506 15.927 10.194 1.000 36.672 197 ILE B N 1
ATOM 5615 C CA . ILE B 2 196 ? 8.141 15.623 9.795 1.000 35.050 197 ILE B CA 1
ATOM 5616 C C . ILE B 2 196 ? 7.185 16.178 10.846 1.000 34.868 197 ILE B C 1
ATOM 5617 O O . ILE B 2 196 ? 7.331 15.912 12.034 1.000 33.676 197 ILE B O 1
ATOM 5622 N N . GLU B 2 197 ? 6.227 16.986 10.388 1.000 35.896 198 GLU B N 1
ATOM 5623 C CA . GLU B 2 197 ? 5.175 17.488 11.246 1.000 36.614 198 GLU B CA 1
ATOM 5624 C C . GLU B 2 197 ? 4.029 16.483 11.238 1.000 33.636 198 GLU B C 1
ATOM 5625 O O . GLU B 2 197 ? 3.787 15.824 10.224 1.000 30.330 198 GLU B O 1
ATOM 5631 N N . ALA B 2 198 ? 3.345 16.363 12.385 1.000 29.720 199 ALA B N 1
ATOM 5632 C CA . ALA B 2 198 ? 2.301 15.365 12.527 1.000 29.982 199 ALA B CA 1
ATOM 5633 C C . ALA B 2 198 ? 1.176 15.874 13.408 1.000 28.765 199 ALA B C 1
ATOM 5634 O O . ALA B 2 198 ? 1.380 16.722 14.272 1.000 29.107 199 ALA B O 1
ATOM 5636 N N . ASN B 2 199 ? -0.014 15.318 13.173 1.000 29.155 200 ASN B N 1
ATOM 5637 C CA . ASN B 2 199 ? -1.065 15.341 14.176 1.000 29.526 200 ASN B CA 1
ATOM 5638 C C . ASN B 2 199 ? -0.906 14.072 15.017 1.000 26.070 200 ASN B C 1
ATOM 5639 O O . ASN B 2 199 ? -1.033 12.949 14.529 1.000 22.597 200 ASN B O 1
ATOM 5644 N N . VAL B 2 200 ? -0.526 14.262 16.276 1.000 25.731 201 VAL B N 1
ATOM 5645 C CA . VAL B 2 200 ? -0.165 13.132 17.113 1.000 24.141 201 VAL B CA 1
ATOM 5646 C C . VAL B 2 200 ? -1.379 12.784 17.969 1.000 21.606 201 VAL B C 1
ATOM 5647 O O . VAL B 2 200 ? -1.736 13.523 18.880 1.000 20.426 201 VAL B O 1
ATOM 5651 N N . LEU B 2 201 ? -2.068 11.709 17.593 1.000 19.888 202 LEU B N 1
ATOM 5652 C CA . LEU B 2 201 ? -3.175 11.199 18.374 1.000 20.145 202 LEU B CA 1
ATOM 5653 C C . LEU B 2 201 ? -2.632 10.052 19.236 1.000 19.354 202 LEU B C 1
ATOM 5654 O O . LEU B 2 201 ? -2.441 8.942 18.732 1.000 19.242 202 LEU B O 1
ATOM 5659 N N . PHE B 2 202 ? -2.295 10.315 20.510 1.000 17.959 203 PHE B N 1
ATOM 5660 C CA . PHE B 2 202 ? -2.718 11.469 21.287 1.000 18.079 203 PHE B CA 1
ATOM 5661 C C . PHE B 2 202 ? -1.546 12.063 22.062 1.000 17.332 203 PHE B C 1
ATOM 5662 O O . PHE B 2 202 ? -0.604 11.364 22.417 1.000 17.671 203 PHE B O 1
ATOM 5670 N N . GLU B 2 203 ? -1.703 13.334 22.423 1.000 17.749 204 GLU B N 1
ATOM 5671 C CA . GLU B 2 203 ? -0.674 14.122 23.064 1.000 20.094 204 GLU B CA 1
ATOM 5672 C C . GLU B 2 203 ? -0.854 14.011 24.575 1.000 19.379 204 GLU B C 1
ATOM 5673 O O . GLU B 2 203 ? -1.407 14.916 25.197 1.000 20.095 204 GLU B O 1
ATOM 5679 N N . ILE B 2 204 ? -0.330 12.932 25.170 1.000 18.540 205 ILE B N 1
ATOM 5680 C CA . ILE B 2 204 ? -0.639 12.634 26.559 1.000 19.404 205 ILE B CA 1
ATOM 5681 C C . ILE B 2 204 ? 0.542 12.908 27.487 1.000 19.586 205 ILE B C 1
ATOM 5682 O O . ILE B 2 204 ? 0.504 12.487 28.648 1.000 19.778 205 ILE B O 1
ATOM 5687 N N . GLU B 2 205 ? 1.573 13.632 27.025 1.000 20.633 206 GLU B N 1
ATOM 5688 C CA . GLU B 2 205 ? 2.723 13.915 27.878 1.000 19.275 206 GLU B CA 1
ATOM 5689 C C . GLU B 2 205 ? 2.277 14.707 29.097 1.000 18.836 206 GLU B C 1
ATOM 5690 O O . GLU B 2 205 ? 2.854 14.553 30.166 1.000 20.014 206 GLU B O 1
ATOM 5696 N N . SER B 2 206 ? 1.233 15.518 28.922 1.000 18.521 207 SER B N 1
ATOM 5697 C CA . SER B 2 206 ? 0.723 16.381 29.967 1.000 19.585 207 SER B CA 1
ATOM 5698 C C . SER B 2 206 ? -0.057 15.577 31.017 1.000 19.273 207 SER B C 1
ATOM 5699 O O . SER B 2 206 ? -0.560 16.157 31.975 1.000 19.160 207 SER B O 1
ATOM 5702 N N . PHE B 2 207 ? -0.171 14.247 30.838 1.000 19.549 208 PHE B N 1
ATOM 5703 C CA . PHE B 2 207 ? -0.639 13.351 31.892 1.000 19.718 208 PHE B CA 1
ATOM 5704 C C . PHE B 2 207 ? 0.313 13.370 33.081 1.000 19.094 208 PHE B C 1
ATOM 5705 O O . PHE B 2 207 ? -0.132 13.240 34.215 1.000 21.237 208 PHE B O 1
ATOM 5713 N N . ASP B 2 208 ? 1.611 13.532 32.805 1.000 18.762 209 ASP B N 1
ATOM 5714 C CA . ASP B 2 208 ? 2.620 13.646 33.852 1.000 18.820 209 ASP B CA 1
ATOM 5715 C C . ASP B 2 208 ? 2.632 15.083 34.370 1.000 19.323 209 ASP B C 1
ATOM 5716 O O . ASP B 2 208 ? 3.416 15.904 33.906 1.000 19.387 209 ASP B O 1
ATOM 5721 N N . SER B 2 209 ? 1.758 15.382 35.332 1.000 18.986 210 SER B N 1
ATOM 5722 C CA . SER B 2 209 ? 1.449 16.760 35.691 1.000 20.500 210 SER B CA 1
ATOM 5723 C C . SER B 2 209 ? 2.186 17.185 36.959 1.000 19.819 210 SER B C 1
ATOM 5724 O O . SER B 2 209 ? 2.351 16.380 37.874 1.000 20.348 210 SER B O 1
ATOM 5727 N N . PRO B 2 210 ? 2.604 18.466 37.070 1.000 20.046 211 PRO B N 1
ATOM 5728 C CA . PRO B 2 210 ? 3.301 18.944 38.266 1.000 19.944 211 PRO B CA 1
ATOM 5729 C C . PRO B 2 210 ? 2.381 19.204 39.449 1.000 20.714 211 PRO B C 1
ATOM 5730 O O . PRO B 2 210 ? 1.200 19.488 39.251 1.000 21.671 211 PRO B O 1
ATOM 5734 N N . ILE B 2 211 ? 2.941 19.099 40.665 1.000 20.331 212 ILE B N 1
ATOM 5735 C CA . ILE B 2 211 ? 2.473 19.888 41.794 1.000 19.965 212 ILE B CA 1
ATOM 5736 C C . ILE B 2 211 ? 3.186 21.241 41.721 1.000 21.434 212 ILE B C 1
ATOM 5737 O O . ILE B 2 211 ? 4.401 21.305 41.885 1.000 24.215 212 ILE B O 1
ATOM 5742 N N . LEU B 2 212 ? 2.425 22.313 41.447 1.000 21.652 213 LEU B N 1
ATOM 5743 C CA . LEU B 2 212 ? 2.979 23.657 41.360 1.000 21.577 213 LEU B CA 1
ATOM 5744 C C . LEU B 2 212 ? 2.693 24.382 42.665 1.000 22.393 213 LEU B C 1
ATOM 5745 O O . LEU B 2 212 ? 1.736 24.064 43.375 1.000 23.199 213 LEU B O 1
ATOM 5750 N N . PRO B 2 213 ? 3.489 25.411 43.009 1.000 23.716 214 PRO B N 1
ATOM 5751 C CA . PRO B 2 213 ? 3.325 26.084 44.297 1.000 25.005 214 PRO B CA 1
ATOM 5752 C C . PRO B 2 213 ? 1.948 26.708 44.496 1.000 24.767 214 PRO B C 1
ATOM 5753 O O . PRO B 2 213 ? 1.500 26.835 45.633 1.000 25.248 214 PRO B O 1
ATOM 5757 N N . ASP B 2 214 ? 1.256 27.039 43.396 1.000 24.963 215 ASP B N 1
ATOM 5758 C CA . ASP B 2 214 ? -0.070 27.625 43.497 1.000 26.392 215 ASP B CA 1
ATOM 5759 C C . ASP B 2 214 ? -1.162 26.559 43.339 1.000 25.731 215 ASP B C 1
ATOM 5760 O O . ASP B 2 214 ? -2.343 26.877 43.300 1.000 29.040 215 ASP B O 1
ATOM 5765 N N . GLY B 2 215 ? -0.783 25.287 43.223 1.000 23.511 216 GLY B N 1
ATOM 5766 C CA . GLY B 2 215 ? -1.747 24.209 43.083 1.000 24.653 216 GLY B CA 1
ATOM 5767 C C . GLY B 2 215 ? -2.614 24.318 41.831 1.000 23.957 216 GLY B C 1
ATOM 5768 O O . GLY B 2 215 ? -3.746 23.865 41.854 1.000 27.396 216 GLY B O 1
ATOM 5769 N N . SER B 2 216 ? -2.069 24.841 40.726 1.000 24.376 217 SER B N 1
ATOM 5770 C CA . SER B 2 216 ? -2.882 25.230 39.577 1.000 25.308 217 SER B CA 1
ATOM 5771 C C . SER B 2 216 ? -2.930 24.186 38.455 1.000 25.157 217 SER B C 1
ATOM 5772 O O . SER B 2 216 ? -3.721 24.343 37.515 1.000 26.874 217 SER B O 1
ATOM 5775 N N . ALA B 2 217 ? -2.078 23.155 38.520 1.000 24.263 218 ALA B N 1
ATOM 5776 C CA . ALA B 2 217 ? -1.965 22.186 37.433 1.000 24.528 218 ALA B CA 1
ATOM 5777 C C . ALA B 2 217 ? -2.858 20.969 37.655 1.000 24.381 218 ALA B C 1
ATOM 5778 O O . ALA B 2 217 ? -3.218 20.618 38.774 1.000 23.327 218 ALA B O 1
ATOM 5780 N N . VAL B 2 218 ? -3.116 20.282 36.544 1.000 22.708 219 VAL B N 1
ATOM 5781 C CA . VAL B 2 218 ? -3.965 19.115 36.519 1.000 22.342 219 VAL B CA 1
ATOM 5782 C C . VAL B 2 218 ? -3.482 18.213 35.385 1.000 22.321 219 VAL B C 1
ATOM 5783 O O . VAL B 2 218 ? -2.921 18.717 34.421 1.000 23.013 219 VAL B O 1
ATOM 5787 N N . SER B 2 219 ? -3.716 16.891 35.467 1.000 22.530 220 SER B N 1
ATOM 5788 C CA . SER B 2 219 ? -3.393 15.992 34.361 1.000 21.052 220 SER B CA 1
ATOM 5789 C C . SER B 2 219 ? -4.455 16.096 33.270 1.000 20.037 220 SER B C 1
ATOM 5790 O O . SER B 2 219 ? -5.649 16.166 33.566 1.000 21.183 220 SER B O 1
ATOM 5793 N N . HIS B 2 220 ? -4.014 16.100 32.009 1.000 19.392 221 HIS B N 1
ATOM 5794 C CA . HIS B 2 220 ? -4.893 16.404 30.891 1.000 20.588 221 HIS B CA 1
ATOM 5795 C C . HIS B 2 220 ? -4.194 16.003 29.597 1.000 20.617 221 HIS B C 1
ATOM 5796 O O . HIS B 2 220 ? -2.983 15.871 29.563 1.000 22.488 221 HIS B O 1
ATOM 5803 N N . GLY B 2 221 ? -4.969 15.799 28.533 1.000 21.209 222 GLY B N 1
ATOM 5804 C CA . GLY B 2 221 ? -4.395 15.570 27.217 1.000 21.972 222 GLY B CA 1
ATOM 5805 C C . GLY B 2 221 ? -4.340 16.874 26.425 1.000 22.470 222 GLY B C 1
ATOM 5806 O O . GLY B 2 221 ? -5.020 17.831 26.790 1.000 22.859 222 GLY B O 1
ATOM 5807 N N . ASN B 2 222 ? -3.517 16.898 25.366 1.000 22.723 223 ASN B N 1
ATOM 5808 C CA . ASN B 2 222 ? -3.302 18.096 24.560 1.000 24.058 223 ASN B CA 1
ATOM 5809 C C . ASN B 2 222 ? -3.592 17.846 23.084 1.000 23.517 223 ASN B C 1
ATOM 5810 O O . ASN B 2 222 ? -3.095 18.578 22.235 1.000 23.336 223 ASN B O 1
ATOM 5815 N N . THR B 2 223 ? -4.351 16.795 22.759 1.000 23.932 224 THR B N 1
ATOM 5816 C CA . THR B 2 223 ? -4.834 16.635 21.398 1.000 23.692 224 THR B CA 1
ATOM 5817 C C . THR B 2 223 ? -6.068 17.537 21.281 1.000 23.654 224 THR B C 1
ATOM 5818 O O . THR B 2 223 ? -7.067 17.332 21.967 1.000 21.577 224 THR B O 1
ATOM 5822 N N . THR B 2 224 ? -5.964 18.575 20.436 1.000 23.844 225 THR B N 1
ATOM 5823 C CA . THR B 2 224 ? -7.009 19.587 20.318 1.000 24.277 225 THR B CA 1
ATOM 5824 C C . THR B 2 224 ? -8.010 19.245 19.222 1.000 23.253 225 THR B C 1
ATOM 5825 O O . THR B 2 224 ? -7.736 18.434 18.342 1.000 24.803 225 THR B O 1
ATOM 5829 N N . ILE B 2 225 ? -9.175 19.897 19.322 1.000 25.056 226 ILE B N 1
ATOM 5830 C CA . ILE B 2 225 ? -10.174 19.958 18.268 1.000 25.741 226 ILE B CA 1
ATOM 5831 C C . ILE B 2 225 ? -9.498 20.306 16.942 1.000 26.989 226 ILE B C 1
ATOM 5832 O O . ILE B 2 225 ? -9.739 19.648 15.927 1.000 29.311 226 ILE B O 1
ATOM 5837 N N . GLU B 2 226 ? -8.623 21.319 16.974 1.000 27.716 227 GLU B N 1
ATOM 5838 C CA . GLU B 2 226 ? -7.960 21.802 15.772 1.000 30.979 227 GLU B CA 1
ATOM 5839 C C . GLU B 2 226 ? -7.119 20.678 15.172 1.000 31.355 227 GLU B C 1
ATOM 5840 O O . GLU B 2 226 ? -7.132 20.488 13.954 1.000 32.246 227 GLU B O 1
ATOM 5846 N N . ASP B 2 227 ? -6.399 19.932 16.032 1.000 29.127 228 ASP B N 1
ATOM 5847 C CA . ASP B 2 227 ? -5.583 18.810 15.588 1.000 28.580 228 ASP B CA 1
ATOM 5848 C C . ASP B 2 227 ? -6.459 17.760 14.898 1.000 26.234 228 ASP B C 1
ATOM 5849 O O . ASP B 2 227 ? -6.060 17.181 13.884 1.000 24.295 228 ASP B O 1
ATOM 5854 N N . LEU B 2 228 ? -7.645 17.498 15.469 1.000 26.314 229 LEU B N 1
ATOM 5855 C CA . LEU B 2 228 ? -8.484 16.399 15.004 1.000 26.634 229 LEU B CA 1
ATOM 5856 C C . LEU B 2 228 ? -9.176 16.785 13.693 1.000 26.994 229 LEU B C 1
ATOM 5857 O O . LEU B 2 228 ? -9.420 15.926 12.835 1.000 25.218 229 LEU B O 1
ATOM 5862 N N . ILE B 2 229 ? -9.492 18.082 13.544 1.000 27.358 230 ILE B N 1
ATOM 5863 C CA . ILE B 2 229 ? -10.014 18.585 12.278 1.000 29.184 230 ILE B CA 1
ATOM 5864 C C . ILE B 2 229 ? -8.958 18.391 11.187 1.000 28.328 230 ILE B C 1
ATOM 5865 O O . ILE B 2 229 ? -9.272 17.886 10.121 1.000 28.448 230 ILE B O 1
ATOM 5870 N N . ASP B 2 230 ? -7.692 18.682 11.516 1.000 29.540 231 ASP B N 1
ATOM 5871 C CA . ASP B 2 230 ? -6.588 18.706 10.566 1.000 29.953 231 ASP B CA 1
ATOM 5872 C C . ASP B 2 230 ? -6.166 17.310 10.094 1.000 29.268 231 ASP B C 1
ATOM 5873 O O . ASP B 2 230 ? -5.335 17.185 9.180 1.000 28.028 231 ASP B O 1
ATOM 5878 N N . THR B 2 231 ? -6.712 16.250 10.711 1.000 27.330 232 THR B N 1
ATOM 5879 C CA . THR B 2 231 ? -6.413 14.891 10.278 1.000 26.363 232 THR B CA 1
ATOM 5880 C C . THR B 2 231 ? -6.915 14.661 8.859 1.000 26.153 232 THR B C 1
ATOM 5881 O O . THR B 2 231 ? -6.364 13.840 8.135 1.000 29.985 232 THR B O 1
ATOM 5885 N N . GLY B 2 232 ? -7.968 15.385 8.476 1.000 29.351 233 GLY B N 1
ATOM 5886 C CA . GLY B 2 232 ? -8.447 15.398 7.100 1.000 31.883 233 GLY B CA 1
ATOM 5887 C C . GLY B 2 232 ? -7.460 15.980 6.083 1.000 31.201 233 GLY B C 1
ATOM 5888 O O . GLY B 2 232 ? -7.561 15.656 4.904 1.000 30.759 233 GLY B O 1
ATOM 5889 N N . ASN B 2 233 ? -6.490 16.793 6.534 1.000 31.140 234 ASN B N 1
ATOM 5890 C CA . ASN B 2 233 ? -5.629 17.550 5.633 1.000 32.117 234 ASN B CA 1
ATOM 5891 C C . ASN B 2 233 ? -4.256 16.896 5.438 1.000 32.722 234 ASN B C 1
ATOM 5892 O O . ASN B 2 233 ? -3.398 17.481 4.793 1.000 34.876 234 ASN B O 1
ATOM 5897 N N . ALA B 2 234 ? -4.039 15.672 5.933 1.000 35.165 235 ALA B N 1
ATOM 5898 C CA . ALA B 2 234 ? -2.710 15.072 5.960 1.000 33.307 235 ALA B CA 1
ATOM 5899 C C . ALA B 2 234 ? -2.417 14.315 4.668 1.000 33.358 235 ALA B C 1
ATOM 5900 O O . ALA B 2 234 ? -3.345 13.940 3.959 1.000 33.886 235 ALA B O 1
ATOM 5902 N N . ARG B 2 235 ? -1.123 14.029 4.422 1.000 32.663 236 ARG B N 1
ATOM 5903 C CA . ARG B 2 235 ? -0.684 13.300 3.235 1.000 34.692 236 ARG B CA 1
ATOM 5904 C C . ARG B 2 235 ? -0.612 11.791 3.483 1.000 33.825 236 ARG B C 1
ATOM 5905 O O . ARG B 2 235 ? -0.495 11.030 2.521 1.000 32.779 236 ARG B O 1
ATOM 5913 N N . ALA B 2 236 ? -0.686 11.368 4.761 1.000 33.410 237 ALA B N 1
ATOM 5914 C CA . ALA B 2 236 ? -0.648 9.957 5.145 1.000 30.513 237 ALA B CA 1
ATOM 5915 C C . ALA B 2 236 ? -1.081 9.764 6.605 1.000 29.406 237 ALA B C 1
ATOM 5916 O O . ALA B 2 236 ? -0.971 10.660 7.454 1.000 26.161 237 ALA B O 1
ATOM 5918 N N . THR B 2 237 ? -1.569 8.561 6.911 1.000 28.499 238 THR B N 1
ATOM 5919 C CA . THR B 2 237 ? -1.902 8.241 8.290 1.000 29.507 238 THR B CA 1
ATOM 5920 C C . THR B 2 237 ? -1.032 7.070 8.753 1.000 29.183 238 THR B C 1
ATOM 5921 O O . THR B 2 237 ? -1.057 5.988 8.161 1.000 28.867 238 THR B O 1
ATOM 5925 N N . PHE B 2 238 ? -0.217 7.321 9.787 1.000 29.200 239 PHE B N 1
ATOM 5926 C CA . PHE B 2 238 ? 0.573 6.255 10.388 1.000 27.991 239 PHE B CA 1
ATOM 5927 C C . PHE B 2 238 ? -0.160 5.722 11.616 1.000 24.916 239 PHE B C 1
ATOM 5928 O O . PHE B 2 238 ? -0.262 6.426 12.621 1.000 23.127 239 PHE B O 1
ATOM 5936 N N . ALA B 2 239 ? -0.710 4.502 11.475 1.000 23.391 240 ALA B N 1
ATOM 5937 C CA . ALA B 2 239 ? -1.332 3.773 12.570 1.000 23.818 240 ALA B CA 1
ATOM 5938 C C . ALA B 2 239 ? -0.366 2.676 13.012 1.000 23.389 240 ALA B C 1
ATOM 5939 O O . ALA B 2 239 ? -0.267 1.613 12.406 1.000 23.943 240 ALA B O 1
ATOM 5941 N N . LEU B 2 240 ? 0.379 2.966 14.075 1.000 22.318 241 LEU B N 1
ATOM 5942 C CA . LEU B 2 240 ? 1.436 2.073 14.530 1.000 21.866 241 LEU B CA 1
ATOM 5943 C C . LEU B 2 240 ? 0.855 0.760 15.038 1.000 19.464 241 LEU B C 1
ATOM 5944 O O . LEU B 2 240 ? 1.466 -0.291 14.865 1.000 20.143 241 LEU B O 1
ATOM 5949 N N . ASN B 2 241 ? -0.301 0.850 15.707 1.000 19.945 242 ASN B N 1
ATOM 5950 C CA . ASN B 2 241 ? -0.916 -0.300 16.355 1.000 19.586 242 ASN B CA 1
ATOM 5951 C C . ASN B 2 241 ? -2.180 -0.706 15.601 1.000 19.292 242 ASN B C 1
ATOM 5952 O O . ASN B 2 241 ? -3.230 -0.091 15.752 1.000 19.727 242 ASN B O 1
ATOM 5957 N N . ARG B 2 242 ? -2.052 -1.792 14.834 1.000 20.413 243 ARG B N 1
ATOM 5958 C CA . ARG B 2 242 ? -3.113 -2.367 14.016 1.000 21.925 243 ARG B CA 1
ATOM 5959 C C . ARG B 2 242 ? -4.412 -2.541 14.802 1.000 20.904 243 ARG B C 1
ATOM 5960 O O . ARG B 2 242 ? -5.488 -2.243 14.305 1.000 21.336 243 ARG B O 1
ATOM 5968 N N . TYR B 2 243 ? -4.331 -3.022 16.041 1.000 20.211 244 TYR B N 1
ATOM 5969 C CA . TYR B 2 243 ? -5.536 -3.386 16.773 1.000 19.763 244 TYR B CA 1
ATOM 5970 C C . TYR B 2 243 ? -6.136 -2.193 17.503 1.000 20.642 244 TYR B C 1
ATOM 5971 O O . TYR B 2 243 ? -7.179 -2.335 18.156 1.000 20.815 244 TYR B O 1
ATOM 5980 N N . GLU B 2 244 ? -5.503 -1.027 17.357 1.000 19.881 245 GLU B N 1
ATOM 5981 C CA . GLU B 2 244 ? -5.913 0.172 18.068 1.000 21.070 245 GLU B CA 1
ATOM 5982 C C . GLU B 2 244 ? -6.108 1.378 17.131 1.000 21.388 245 GLU B C 1
ATOM 5983 O O . GLU B 2 244 ? -6.560 2.431 17.597 1.000 19.475 245 GLU B O 1
ATOM 5989 N N . GLY B 2 245 ? -5.721 1.257 15.842 1.000 21.603 246 GLY B N 1
ATOM 5990 C CA . GLY B 2 245 ? -5.739 2.383 14.918 1.000 21.733 246 GLY B CA 1
ATOM 5991 C C . GLY B 2 245 ? -6.209 2.054 13.493 1.000 22.304 246 GLY B C 1
ATOM 5992 O O . GLY B 2 245 ? -6.213 2.940 12.648 1.000 23.194 246 GLY B O 1
ATOM 5993 N N . THR B 2 246 ? -6.640 0.818 13.212 1.000 22.864 247 THR B N 1
ATOM 5994 C CA . THR B 2 246 ? -6.993 0.421 11.850 1.000 23.508 247 THR B CA 1
ATOM 5995 C C . THR B 2 246 ? -8.269 1.131 11.405 1.000 24.407 247 THR B C 1
ATOM 5996 O O . THR B 2 246 ? -8.317 1.722 10.335 1.000 30.309 247 THR B O 1
ATOM 6000 N N . LYS B 2 247 ? -9.304 1.076 12.238 1.000 25.618 248 LYS B N 1
ATOM 6001 C CA . LYS B 2 247 ? -10.587 1.667 11.905 1.000 25.166 248 LYS B CA 1
ATOM 6002 C C . LYS B 2 247 ? -10.433 3.143 11.546 1.000 26.599 248 LYS B C 1
ATOM 6003 O O . LYS B 2 247 ? -10.962 3.579 10.536 1.000 29.363 248 LYS B O 1
ATOM 6009 N N . ALA B 2 248 ? -9.687 3.913 12.345 1.000 26.674 249 ALA B N 1
ATOM 6010 C CA . ALA B 2 248 ? -9.538 5.343 12.110 1.000 25.635 249 ALA B CA 1
ATOM 6011 C C . ALA B 2 248 ? -8.762 5.608 10.816 1.000 26.979 249 ALA B C 1
ATOM 6012 O O . ALA B 2 248 ? -9.147 6.464 10.016 1.000 25.826 249 ALA B O 1
ATOM 6014 N N . ALA B 2 249 ? -7.663 4.875 10.617 1.000 27.386 250 ALA B N 1
ATOM 6015 C CA . ALA B 2 249 ? -6.809 5.044 9.448 1.000 28.006 250 ALA B CA 1
ATOM 6016 C C . ALA B 2 249 ? -7.560 4.724 8.149 1.000 28.572 250 ALA B C 1
ATOM 6017 O O . ALA B 2 249 ? -7.351 5.401 7.147 1.000 28.160 250 ALA B O 1
ATOM 6019 N N . GLU B 2 250 ? -8.380 3.664 8.161 1.000 28.042 251 GLU B N 1
ATOM 6020 C CA . GLU B 2 250 ? -9.100 3.228 6.973 1.000 29.328 251 GLU B CA 1
ATOM 6021 C C . GLU B 2 250 ? -10.281 4.149 6.698 1.000 29.273 251 GLU B C 1
ATOM 6022 O O . GLU B 2 250 ? -10.628 4.352 5.539 1.000 35.217 251 GLU B O 1
ATOM 6028 N N . TYR B 2 251 ? -10.900 4.684 7.755 1.000 29.826 252 TYR B N 1
ATOM 6029 C CA . TYR B 2 251 ? -11.936 5.687 7.585 1.000 31.127 252 TYR B CA 1
ATOM 6030 C C . TYR B 2 251 ? -11.363 6.860 6.789 1.000 32.422 252 TYR B C 1
ATOM 6031 O O . TYR B 2 251 ? -11.981 7.300 5.837 1.000 32.574 252 TYR B O 1
ATOM 6040 N N . LEU B 2 252 ? -10.188 7.371 7.174 1.000 33.141 253 LEU B N 1
ATOM 6041 C CA . LEU B 2 252 ? -9.605 8.522 6.492 1.000 32.329 253 LEU B CA 1
ATOM 6042 C C . LEU B 2 252 ? -9.150 8.148 5.081 1.000 32.969 253 LEU B C 1
ATOM 6043 O O . LEU B 2 252 ? -9.120 9.009 4.208 1.000 33.791 253 LEU B O 1
ATOM 6048 N N . GLN B 2 253 ? -8.768 6.885 4.863 1.000 33.658 254 GLN B N 1
ATOM 6049 C CA . GLN B 2 253 ? -8.318 6.453 3.553 1.000 33.226 254 GLN B CA 1
ATOM 6050 C C . GLN B 2 253 ? -9.512 6.443 2.602 1.000 35.158 254 GLN B C 1
ATOM 6051 O O . GLN B 2 253 ? -9.400 6.916 1.482 1.000 34.965 254 GLN B O 1
ATOM 6057 N N . LYS B 2 254 ? -10.650 5.924 3.064 1.000 35.515 255 LYS B N 1
ATOM 6058 C CA . LYS B 2 254 ? -11.830 5.788 2.227 1.000 36.699 255 LYS B CA 1
ATOM 6059 C C . LYS B 2 254 ? -12.501 7.150 2.020 1.000 34.984 255 LYS B C 1
ATOM 6060 O O . LYS B 2 254 ? -12.917 7.484 0.918 1.000 35.213 255 LYS B O 1
ATOM 6066 N N . LYS B 2 255 ? -12.606 7.950 3.078 1.000 34.270 256 LYS B N 1
ATOM 6067 C CA . LYS B 2 255 ? -13.315 9.220 3.037 1.000 34.869 256 LYS B CA 1
ATOM 6068 C C . LYS B 2 255 ? -12.526 10.291 2.280 1.000 35.426 256 LYS B C 1
ATOM 6069 O O . LYS B 2 255 ? -13.113 11.097 1.564 1.000 35.145 256 LYS B O 1
ATOM 6075 N N . PHE B 2 256 ? -11.211 10.360 2.509 1.000 33.054 257 PHE B N 1
ATOM 6076 C CA . PHE B 2 256 ? -10.403 11.490 2.074 1.000 32.690 257 PHE B CA 1
ATOM 6077 C C . PHE B 2 256 ? -9.206 11.043 1.236 1.000 33.055 257 PHE B C 1
ATOM 6078 O O . PHE B 2 256 ? -8.374 11.870 0.869 1.000 32.744 257 PHE B O 1
ATOM 6086 N N . GLU B 2 257 ? -9.110 9.734 0.964 1.000 35.869 258 GLU B N 1
ATOM 6087 C CA . GLU B 2 257 ? -8.068 9.139 0.136 1.000 37.261 258 GLU B CA 1
ATOM 6088 C C . GLU B 2 257 ? -6.671 9.240 0.759 1.000 35.772 258 GLU B C 1
ATOM 6089 O O . GLU B 2 257 ? -5.671 8.985 0.079 1.000 31.761 258 GLU B O 1
ATOM 6095 N N . ILE B 2 258 ? -6.592 9.574 2.052 1.000 33.105 259 ILE B N 1
ATOM 6096 C CA . ILE B 2 258 ? -5.302 9.673 2.725 1.000 31.062 259 ILE B CA 1
ATOM 6097 C C . ILE B 2 258 ? -4.731 8.259 2.827 1.000 28.646 259 ILE B C 1
ATOM 6098 O O . ILE B 2 258 ? -5.352 7.399 3.415 1.000 31.402 259 ILE B O 1
ATOM 6103 N N . PRO B 2 259 ? -3.571 7.924 2.232 1.000 31.339 260 PRO B N 1
ATOM 6104 C CA . PRO B 2 259 ? -3.042 6.564 2.366 1.000 31.160 260 PRO B CA 1
ATOM 6105 C C . PRO B 2 259 ? -2.757 6.211 3.833 1.000 31.390 260 PRO B C 1
ATOM 6106 O O . PRO B 2 259 ? -2.282 7.036 4.605 1.000 30.332 260 PRO B O 1
ATOM 6110 N N . ALA B 2 260 ? -3.107 4.981 4.216 1.000 32.218 261 ALA B N 1
ATOM 6111 C CA . ALA B 2 260 ? -2.954 4.488 5.573 1.000 30.664 261 ALA B CA 1
ATOM 6112 C C . ALA B 2 260 ? -1.792 3.492 5.622 1.000 31.206 261 ALA B C 1
ATOM 6113 O O . ALA B 2 260 ? -1.795 2.502 4.888 1.000 29.509 261 ALA B O 1
ATOM 6115 N N . ILE B 2 261 ? -0.788 3.765 6.476 1.000 31.596 262 ILE B N 1
ATOM 6116 C CA . ILE B 2 261 ? 0.298 2.821 6.730 1.000 28.381 262 ILE B CA 1
ATOM 6117 C C . ILE B 2 261 ? 0.073 2.212 8.121 1.000 28.164 262 ILE B C 1
ATOM 6118 O O . ILE B 2 261 ? 0.239 2.878 9.152 1.000 25.020 262 ILE B O 1
ATOM 6123 N N . ILE B 2 262 ? -0.389 0.956 8.129 1.000 27.053 263 ILE B N 1
ATOM 6124 C CA . ILE B 2 262 ? -0.822 0.295 9.351 1.000 28.341 263 ILE B CA 1
ATOM 6125 C C . ILE B 2 262 ? 0.333 -0.574 9.824 1.000 28.048 263 ILE B C 1
ATOM 6126 O O . ILE B 2 262 ? 0.687 -1.559 9.155 1.000 24.181 263 ILE B O 1
ATOM 6131 N N . GLY B 2 263 ? 0.939 -0.151 10.948 1.000 26.413 264 GLY B N 1
ATOM 6132 C CA . GLY B 2 263 ? 2.046 -0.887 11.536 1.000 25.987 264 GLY B CA 1
ATOM 6133 C C . GLY B 2 263 ? 3.312 -0.846 10.677 1.000 24.682 264 GLY B C 1
ATOM 6134 O O . GLY B 2 263 ? 3.460 0.003 9.795 1.000 27.167 264 GLY B O 1
ATOM 6135 N N . PRO B 2 264 ? 4.318 -1.689 11.000 1.000 23.003 265 PRO B N 1
ATOM 6136 C CA . PRO B 2 264 ? 4.292 -2.497 12.225 1.000 21.942 265 PRO B CA 1
ATOM 6137 C C . PRO B 2 264 ? 4.536 -1.656 13.477 1.000 22.256 265 PRO B C 1
ATOM 6138 O O . PRO B 2 264 ? 5.057 -0.545 13.396 1.000 21.077 265 PRO B O 1
ATOM 6142 N N . THR B 2 265 ? 4.117 -2.174 14.642 1.000 22.578 266 THR B N 1
ATOM 6143 C CA . THR B 2 265 ? 4.410 -1.520 15.910 1.000 20.084 266 THR B CA 1
ATOM 6144 C C . THR B 2 265 ? 5.925 -1.379 16.049 1.000 18.487 266 THR B C 1
ATOM 6145 O O . THR B 2 265 ? 6.641 -2.371 15.986 1.000 17.189 266 THR B O 1
ATOM 6149 N N . PRO B 2 266 ? 6.476 -0.155 16.215 1.000 18.418 267 PRO B N 1
ATOM 6150 C CA . PRO B 2 266 ? 7.923 0.050 16.219 1.000 18.165 267 PRO B CA 1
ATOM 6151 C C . PRO B 2 266 ? 8.583 -0.303 17.553 1.000 18.051 267 PRO B C 1
ATOM 6152 O O . PRO B 2 266 ? 9.020 0.575 18.293 1.000 20.581 267 PRO B O 1
ATOM 6156 N N . ILE B 2 267 ? 8.646 -1.602 17.835 1.000 16.960 268 ILE B N 1
ATOM 6157 C CA . ILE B 2 267 ? 9.293 -2.125 19.016 1.000 16.816 268 ILE B CA 1
ATOM 6158 C C . ILE B 2 267 ? 10.494 -2.913 18.542 1.000 17.527 268 ILE B C 1
ATOM 6159 O O . ILE B 2 267 ? 10.343 -3.857 17.760 1.000 17.742 268 ILE B O 1
ATOM 6164 N N . GLY B 2 268 ? 11.657 -2.520 19.063 1.000 17.211 269 GLY B N 1
ATOM 6165 C CA . GLY B 2 268 ? 12.911 -3.113 18.647 1.000 17.973 269 GLY B CA 1
ATOM 6166 C C . GLY B 2 268 ? 13.576 -2.254 17.578 1.000 18.238 269 GLY B C 1
ATOM 6167 O O . GLY B 2 268 ? 12.990 -1.271 17.102 1.000 19.578 269 GLY B O 1
ATOM 6168 N N . ILE B 2 269 ? 14.792 -2.668 17.203 1.000 20.087 270 ILE B N 1
ATOM 6169 C CA . ILE B 2 269 ? 15.602 -1.944 16.237 1.000 19.697 270 ILE B CA 1
ATOM 6170 C C . ILE B 2 269 ? 14.950 -2.043 14.854 1.000 18.950 270 ILE B C 1
ATOM 6171 O O . ILE B 2 269 ? 14.724 -1.023 14.202 1.000 17.237 270 ILE B O 1
ATOM 6176 N N . ARG B 2 270 ? 14.630 -3.277 14.452 1.000 18.741 271 ARG B N 1
ATOM 6177 C CA . ARG B 2 270 ? 14.215 -3.592 13.096 1.000 20.242 271 ARG B CA 1
ATOM 6178 C C . ARG B 2 270 ? 12.863 -2.949 12.789 1.000 23.424 271 ARG B C 1
ATOM 6179 O O . ARG B 2 270 ? 12.677 -2.329 11.733 1.000 23.901 271 ARG B O 1
ATOM 6187 N N . ASN B 2 271 ? 11.917 -3.065 13.729 1.000 22.054 272 ASN B N 1
ATOM 6188 C CA . ASN B 2 271 ? 10.604 -2.491 13.510 1.000 22.760 272 ASN B CA 1
ATOM 6189 C C . ASN B 2 271 ? 10.737 -0.976 13.458 1.000 21.914 272 ASN B C 1
ATOM 6190 O O . ASN B 2 271 ? 9.970 -0.317 12.761 1.000 22.850 272 ASN B O 1
ATOM 6195 N N . THR B 2 272 ? 11.683 -0.416 14.212 1.000 21.710 273 THR B N 1
ATOM 6196 C CA . THR B 2 272 ? 11.865 1.025 14.175 1.000 21.228 273 THR B CA 1
ATOM 6197 C C . THR B 2 272 ? 12.454 1.406 12.813 1.000 21.694 273 THR B C 1
ATOM 6198 O O . THR B 2 272 ? 12.038 2.394 12.226 1.000 21.074 273 THR B O 1
ATOM 6202 N N . ASP B 2 273 ? 13.380 0.597 12.289 1.000 23.271 274 ASP B N 1
ATOM 6203 C CA . ASP B 2 273 ? 13.981 0.843 10.980 1.000 23.874 274 ASP B CA 1
ATOM 6204 C C . ASP B 2 273 ? 12.884 0.947 9.915 1.000 24.132 274 ASP B C 1
ATOM 6205 O O . ASP B 2 273 ? 12.893 1.834 9.059 1.000 20.642 274 ASP B O 1
ATOM 6210 N N . ILE B 2 274 ? 11.887 0.065 10.041 1.000 24.779 275 ILE B N 1
ATOM 6211 C CA . ILE B 2 274 ? 10.795 -0.032 9.085 1.000 23.820 275 ILE B CA 1
ATOM 6212 C C . ILE B 2 274 ? 9.941 1.226 9.151 1.000 23.495 275 ILE B C 1
ATOM 6213 O O . ILE B 2 274 ? 9.531 1.740 8.121 1.000 25.775 275 ILE B O 1
ATOM 6218 N N . PHE B 2 275 ? 9.654 1.688 10.366 1.000 21.648 276 PHE B N 1
ATOM 6219 C CA . PHE B 2 275 ? 8.921 2.919 10.581 1.000 21.517 276 PHE B CA 1
ATOM 6220 C C . PHE B 2 275 ? 9.615 4.068 9.851 1.000 22.475 276 PHE B C 1
ATOM 6221 O O . PHE B 2 275 ? 8.948 4.854 9.186 1.000 22.960 276 PHE B O 1
ATOM 6229 N N . LEU B 2 276 ? 10.941 4.193 10.004 1.000 23.274 277 LEU B N 1
ATOM 6230 C CA . LEU B 2 276 ? 11.648 5.355 9.479 1.000 24.215 277 LEU B CA 1
ATOM 6231 C C . LEU B 2 276 ? 11.712 5.288 7.953 1.000 25.845 277 LEU B C 1
ATOM 6232 O O . LEU B 2 276 ? 11.702 6.319 7.287 1.000 26.998 277 LEU B O 1
ATOM 6237 N N . GLN B 2 277 ? 11.794 4.060 7.435 1.000 26.992 278 GLN B N 1
ATOM 6238 C CA . GLN B 2 277 ? 11.769 3.779 6.014 1.000 30.628 278 GLN B CA 1
ATOM 6239 C C . GLN B 2 277 ? 10.389 4.101 5.445 1.000 31.537 278 GLN B C 1
ATOM 6240 O O . GLN B 2 277 ? 10.281 4.660 4.353 1.000 31.466 278 GLN B O 1
ATOM 6246 N N . ASN B 2 278 ? 9.337 3.745 6.189 1.000 29.872 279 ASN B N 1
ATOM 6247 C CA . ASN B 2 278 ? 7.984 3.999 5.736 1.000 27.864 279 ASN B CA 1
ATOM 6248 C C . ASN B 2 278 ? 7.709 5.501 5.737 1.000 29.347 279 ASN B C 1
ATOM 6249 O O . ASN B 2 278 ? 6.929 5.971 4.914 1.000 32.081 279 ASN B O 1
ATOM 6254 N N . LEU B 2 279 ? 8.315 6.249 6.666 1.000 29.497 280 LEU B N 1
ATOM 6255 C CA . LEU B 2 279 ? 8.141 7.693 6.741 1.000 30.056 280 LEU B CA 1
ATOM 6256 C C . LEU B 2 279 ? 8.861 8.374 5.572 1.000 31.317 280 LEU B C 1
ATOM 6257 O O . LEU B 2 279 ? 8.393 9.377 5.046 1.000 29.343 280 LEU B O 1
ATOM 6262 N N . LYS B 2 280 ? 10.034 7.853 5.213 1.000 33.631 281 LYS B N 1
ATOM 6263 C CA . LYS B 2 280 ? 10.789 8.359 4.081 1.000 38.370 281 LYS B CA 1
ATOM 6264 C C . LYS B 2 280 ? 9.963 8.177 2.806 1.000 36.994 281 LYS B C 1
ATOM 6265 O O . LYS B 2 280 ? 9.773 9.140 2.070 1.000 35.342 281 LYS B O 1
ATOM 6271 N N . LYS B 2 281 ? 9.468 6.949 2.580 1.000 35.403 282 LYS B N 1
ATOM 6272 C CA . LYS B 2 281 ? 8.611 6.633 1.449 1.000 37.302 282 LYS B CA 1
ATOM 6273 C C . LYS B 2 281 ? 7.443 7.614 1.364 1.000 38.658 282 LYS B C 1
ATOM 6274 O O . LYS B 2 281 ? 7.216 8.199 0.307 1.000 40.737 282 LYS B O 1
ATOM 6280 N N . ALA B 2 282 ? 6.722 7.829 2.471 1.000 34.887 283 ALA B N 1
ATOM 6281 C CA . ALA B 2 282 ? 5.455 8.537 2.403 1.000 32.248 283 ALA B CA 1
ATOM 6282 C C . ALA B 2 282 ? 5.633 10.056 2.383 1.000 32.869 283 ALA B C 1
ATOM 6283 O O . ALA B 2 282 ? 4.698 10.770 2.026 1.000 36.782 283 ALA B O 1
ATOM 6285 N N . THR B 2 283 ? 6.785 10.575 2.812 1.000 32.488 284 THR B N 1
ATOM 6286 C CA . THR B 2 283 ? 6.980 12.020 2.863 1.000 31.337 284 THR B CA 1
ATOM 6287 C C . THR B 2 283 ? 8.098 12.482 1.930 1.000 32.499 284 THR B C 1
ATOM 6288 O O . THR B 2 283 ? 8.228 13.677 1.691 1.000 30.321 284 THR B O 1
ATOM 6292 N N . GLY B 2 284 ? 8.945 11.551 1.481 1.000 32.207 285 GLY B N 1
ATOM 6293 C CA . GLY B 2 284 ? 10.100 11.889 0.664 1.000 35.868 285 GLY B CA 1
ATOM 6294 C C . GLY B 2 284 ? 11.265 12.452 1.479 1.000 37.484 285 GLY B C 1
ATOM 6295 O O . GLY B 2 284 ? 12.297 12.783 0.912 1.000 38.727 285 GLY B O 1
ATOM 6296 N N . LYS B 2 285 ? 11.119 12.545 2.808 1.000 38.404 286 LYS B N 1
ATOM 6297 C CA . LYS B 2 285 ? 12.178 13.078 3.654 1.000 38.170 286 LYS B CA 1
ATOM 6298 C C . LYS B 2 285 ? 13.253 12.012 3.862 1.000 37.169 286 LYS B C 1
ATOM 6299 O O . LYS B 2 285 ? 12.928 10.839 4.056 1.000 37.796 286 LYS B O 1
ATOM 6305 N N . PRO B 2 286 ? 14.559 12.374 3.836 1.000 31.985 287 PRO B N 1
ATOM 6306 C CA . PRO B 2 286 ? 15.626 11.398 4.039 1.000 31.531 287 PRO B CA 1
ATOM 6307 C C . PRO B 2 286 ? 15.850 11.123 5.530 1.000 29.382 287 PRO B C 1
ATOM 6308 O O . PRO B 2 286 ? 15.507 11.948 6.383 1.000 26.036 287 PRO B O 1
ATOM 6312 N N . ILE B 2 287 ? 16.427 9.945 5.798 1.000 29.531 288 ILE B N 1
ATOM 6313 C CA . ILE B 2 287 ? 16.767 9.485 7.132 1.000 30.003 288 ILE B CA 1
ATOM 6314 C C . ILE B 2 287 ? 18.138 10.039 7.494 1.000 28.851 288 ILE B C 1
ATOM 6315 O O . ILE B 2 287 ? 19.142 9.664 6.894 1.000 28.069 288 ILE B O 1
ATOM 6320 N N . PRO B 2 288 ? 18.208 10.973 8.468 1.000 29.004 289 PRO B N 1
ATOM 6321 C CA . PRO B 2 288 ? 19.452 11.663 8.789 1.000 29.413 289 PRO B CA 1
ATOM 6322 C C . PRO B 2 288 ? 20.486 10.815 9.522 1.000 31.390 289 PRO B C 1
ATOM 6323 O O . PRO B 2 288 ? 20.201 9.725 10.024 1.000 29.882 289 PRO B O 1
ATOM 6327 N N . GLN B 2 289 ? 21.706 11.349 9.571 1.000 33.769 290 GLN B N 1
ATOM 6328 C CA . GLN B 2 289 ? 22.822 10.651 10.177 1.000 35.145 290 GLN B CA 1
ATOM 6329 C C . GLN B 2 289 ? 22.629 10.617 11.694 1.000 34.041 290 GLN B C 1
ATOM 6330 O O . GLN B 2 289 ? 23.099 9.693 12.351 1.000 36.699 290 GLN B O 1
ATOM 6336 N N . SER B 2 290 ? 21.929 11.620 12.241 1.000 32.538 291 SER B N 1
ATOM 6337 C CA . SER B 2 290 ? 21.691 11.697 13.672 1.000 33.160 291 SER B CA 1
ATOM 6338 C C . SER B 2 290 ? 20.973 10.438 14.163 1.000 32.595 291 SER B C 1
ATOM 6339 O O . SER B 2 290 ? 21.265 9.937 15.248 1.000 29.144 291 SER B O 1
ATOM 6342 N N . LEU B 2 291 ? 20.014 9.942 13.368 1.000 30.620 292 LEU B N 1
ATOM 6343 C CA . LEU B 2 291 ? 19.215 8.800 13.785 1.000 31.153 292 LEU B CA 1
ATOM 6344 C C . LEU B 2 291 ? 20.001 7.514 13.572 1.000 29.957 292 LEU B C 1
ATOM 6345 O O . LEU B 2 291 ? 19.802 6.536 14.294 1.000 31.215 292 LEU B O 1
ATOM 6350 N N . ALA B 2 292 ? 20.903 7.517 12.591 1.000 27.917 293 ALA B N 1
ATOM 6351 C CA . ALA B 2 292 ? 21.822 6.401 12.434 1.000 28.153 293 ALA B CA 1
ATOM 6352 C C . ALA B 2 292 ? 22.758 6.252 13.644 1.000 26.101 293 ALA B C 1
ATOM 6353 O O . ALA B 2 292 ? 23.071 5.134 14.044 1.000 25.528 293 ALA B O 1
ATOM 6355 N N . HIS B 2 293 ? 23.273 7.382 14.149 1.000 25.113 294 HIS B N 1
ATOM 6356 C CA . HIS B 2 293 ? 24.111 7.425 15.336 1.000 25.796 294 HIS B CA 1
ATOM 6357 C C . HIS B 2 293 ? 23.352 6.899 16.555 1.000 25.467 294 HIS B C 1
ATOM 6358 O O . HIS B 2 293 ? 23.810 5.972 17.215 1.000 24.601 294 HIS B O 1
ATOM 6365 N N . GLU B 2 294 ? 22.173 7.474 16.821 1.000 26.286 295 GLU B N 1
ATOM 6366 C CA . GLU B 2 294 ? 21.319 7.054 17.926 1.000 25.671 295 GLU B CA 1
ATOM 6367 C C . GLU B 2 294 ? 21.015 5.561 17.841 1.000 23.820 295 GLU B C 1
ATOM 6368 O O . GLU B 2 294 ? 21.056 4.861 18.843 1.000 22.354 295 GLU B O 1
ATOM 6374 N N . ARG B 2 295 ? 20.716 5.080 16.631 1.000 23.047 296 ARG B N 1
ATOM 6375 C CA . ARG B 2 295 ? 20.497 3.665 16.379 1.000 20.653 296 ARG B CA 1
ATOM 6376 C C . ARG B 2 295 ? 21.689 2.829 16.835 1.000 19.799 296 ARG B C 1
ATOM 6377 O O . ARG B 2 295 ? 21.512 1.794 17.477 1.000 20.441 296 ARG B O 1
ATOM 6385 N N . GLY B 2 296 ? 22.896 3.251 16.452 1.000 19.374 297 GLY B N 1
ATOM 6386 C CA . GLY B 2 296 ? 24.120 2.532 16.767 1.000 19.309 297 GLY B CA 1
ATOM 6387 C C . GLY B 2 296 ? 24.426 2.535 18.265 1.000 19.516 297 GLY B C 1
ATOM 6388 O O . GLY B 2 296 ? 25.029 1.579 18.781 1.000 19.300 297 GLY B O 1
ATOM 6389 N N . VAL B 2 297 ? 24.034 3.622 18.948 1.000 19.272 298 VAL B N 1
ATOM 6390 C CA . VAL B 2 297 ? 24.163 3.724 20.405 1.000 19.182 298 VAL B CA 1
ATOM 6391 C C . VAL B 2 297 ? 23.267 2.662 21.055 1.000 19.621 298 VAL B C 1
ATOM 6392 O O . VAL B 2 297 ? 23.692 1.950 21.960 1.000 20.064 298 VAL B O 1
ATOM 6396 N N . ALA B 2 298 ? 22.034 2.515 20.541 1.000 18.590 299 ALA B N 1
ATOM 6397 C CA . ALA B 2 298 ? 21.122 1.501 21.044 1.000 17.928 299 ALA B CA 1
ATOM 6398 C C . ALA B 2 298 ? 21.654 0.114 20.710 1.000 17.511 299 ALA B C 1
ATOM 6399 O O . ALA B 2 298 ? 21.614 -0.786 21.548 1.000 16.549 299 ALA B O 1
ATOM 6401 N N . ILE B 2 299 ? 22.198 -0.063 19.504 1.000 19.154 300 ILE B N 1
ATOM 6402 C CA . ILE B 2 299 ? 22.734 -1.369 19.142 1.000 18.414 300 ILE B CA 1
ATOM 6403 C C . ILE B 2 299 ? 23.888 -1.744 20.085 1.000 18.334 300 ILE B C 1
ATOM 6404 O O . ILE B 2 299 ? 24.020 -2.898 20.489 1.000 18.095 300 ILE B O 1
ATOM 6409 N N . ASP B 2 300 ? 24.742 -0.775 20.436 1.000 18.390 301 ASP B N 1
ATOM 6410 C CA . ASP B 2 300 ? 25.854 -1.030 21.335 1.000 18.222 301 ASP B CA 1
ATOM 6411 C C . ASP B 2 300 ? 25.380 -1.617 22.673 1.000 17.622 301 ASP B C 1
ATOM 6412 O O . ASP B 2 300 ? 25.955 -2.583 23.168 1.000 18.015 301 ASP B O 1
ATOM 6417 N N . ALA B 2 301 ? 24.350 -1.008 23.270 1.000 17.515 302 ALA B N 1
ATOM 6418 C CA . ALA B 2 301 ? 23.763 -1.474 24.521 1.000 18.325 302 ALA B CA 1
ATOM 6419 C C . ALA B 2 301 ? 23.274 -2.912 24.390 1.000 18.750 302 ALA B C 1
ATOM 6420 O O . ALA B 2 301 ? 23.429 -3.722 25.301 1.000 17.972 302 ALA B O 1
ATOM 6422 N N . LEU B 2 302 ? 22.632 -3.211 23.251 1.000 19.116 303 LEU B N 1
ATOM 6423 C CA . LEU B 2 302 ? 22.089 -4.537 22.995 1.000 18.454 303 LEU B CA 1
ATOM 6424 C C . LEU B 2 302 ? 23.227 -5.536 22.832 1.000 18.196 303 LEU B C 1
ATOM 6425 O O . LEU B 2 302 ? 23.142 -6.684 23.276 1.000 20.043 303 LEU B O 1
ATOM 6430 N N . ALA B 2 303 ? 24.304 -5.090 22.182 1.000 17.577 304 ALA B N 1
ATOM 6431 C CA . ALA B 2 303 ? 25.443 -5.944 21.882 1.000 16.536 304 ALA B CA 1
ATOM 6432 C C . ALA B 2 303 ? 26.106 -6.446 23.169 1.000 16.829 304 ALA B C 1
ATOM 6433 O O . ALA B 2 303 ? 26.632 -7.560 23.192 1.000 14.640 304 ALA B O 1
ATOM 6435 N N . ASP B 2 304 ? 26.054 -5.623 24.237 1.000 17.034 305 ASP B N 1
ATOM 6436 C CA . ASP B 2 304 ? 26.626 -5.972 25.532 1.000 16.187 305 ASP B CA 1
ATOM 6437 C C . ASP B 2 304 ? 25.851 -7.077 26.252 1.000 16.357 305 ASP B C 1
ATOM 6438 O O . ASP B 2 304 ? 26.412 -7.679 27.171 1.000 17.769 305 ASP B O 1
ATOM 6443 N N . LEU B 2 305 ? 24.599 -7.364 25.833 1.000 16.921 306 LEU B N 1
ATOM 6444 C CA . LEU B 2 305 ? 23.671 -8.207 26.583 1.000 15.964 306 LEU B CA 1
ATOM 6445 C C . LEU B 2 305 ? 23.265 -9.486 25.853 1.000 16.811 306 LEU B C 1
ATOM 6446 O O . LEU B 2 305 ? 22.913 -10.478 26.502 1.000 17.201 306 LEU B O 1
ATOM 6451 N N . THR B 2 306 ? 23.208 -9.432 24.515 1.000 17.096 307 THR B N 1
ATOM 6452 C CA . THR B 2 306 ? 22.457 -10.395 23.709 1.000 16.770 307 THR B CA 1
ATOM 6453 C C . THR B 2 306 ? 23.034 -11.805 23.854 1.000 16.700 307 THR B C 1
ATOM 6454 O O . THR B 2 306 ? 22.342 -12.690 24.367 1.000 18.564 307 THR B O 1
ATOM 6458 N N . HIS B 2 307 ? 24.282 -12.044 23.400 1.000 16.748 308 HIS B N 1
ATOM 6459 C CA . HIS B 2 307 ? 24.787 -13.420 23.408 1.000 16.879 308 HIS B CA 1
ATOM 6460 C C . HIS B 2 307 ? 25.268 -13.844 24.798 1.000 17.293 308 HIS B C 1
ATOM 6461 O O . HIS B 2 307 ? 25.325 -15.029 25.087 1.000 18.434 308 HIS B O 1
ATOM 6468 N N . MET B 2 308 ? 25.562 -12.893 25.685 1.000 17.784 309 MET B N 1
ATOM 6469 C CA . MET B 2 308 ? 25.993 -13.254 27.025 1.000 16.892 309 MET B CA 1
ATOM 6470 C C . MET B 2 308 ? 24.799 -13.650 27.890 1.000 16.944 309 MET B C 1
ATOM 6471 O O . MET B 2 308 ? 24.891 -14.659 28.612 1.000 17.183 309 MET B O 1
ATOM 6476 N N . PHE B 2 309 ? 23.682 -12.880 27.820 1.000 16.579 310 PHE B N 1
ATOM 6477 C CA . PHE B 2 309 ? 22.595 -13.011 28.794 1.000 16.789 310 PHE B CA 1
ATOM 6478 C C . PHE B 2 309 ? 21.214 -13.271 28.186 1.000 17.086 310 PHE B C 1
ATOM 6479 O O . PHE B 2 309 ? 20.378 -13.949 28.790 1.000 17.634 310 PHE B O 1
ATOM 6487 N N . LEU B 2 310 ? 20.893 -12.691 27.037 1.000 15.588 311 LEU B N 1
ATOM 6488 C CA . LEU B 2 310 ? 19.509 -12.804 26.595 1.000 16.213 311 LEU B CA 1
ATOM 6489 C C . LEU B 2 310 ? 19.292 -14.116 25.837 1.000 16.356 311 LEU B C 1
ATOM 6490 O O . LEU B 2 310 ? 18.186 -14.646 25.853 1.000 16.212 311 LEU B O 1
ATOM 6495 N N . ALA B 2 311 ? 20.343 -14.638 25.192 1.000 16.242 312 ALA B N 1
ATOM 6496 C CA . ALA B 2 311 ? 20.211 -15.732 24.240 1.000 18.850 312 ALA B CA 1
ATOM 6497 C C . ALA B 2 311 ? 19.529 -16.935 24.884 1.000 19.718 312 ALA B C 1
ATOM 6498 O O . ALA B 2 311 ? 19.875 -17.346 25.981 1.000 23.962 312 ALA B O 1
ATOM 6500 N N . GLU B 2 312 ? 18.497 -17.434 24.208 1.000 21.948 313 GLU B N 1
ATOM 6501 C CA . GLU B 2 312 ? 17.825 -18.680 24.535 1.000 22.564 313 GLU B CA 1
ATOM 6502 C C . GLU B 2 312 ? 16.985 -18.579 25.804 1.000 22.247 313 GLU B C 1
ATOM 6503 O O . GLU B 2 312 ? 16.441 -19.589 26.248 1.000 19.765 313 GLU B O 1
ATOM 6509 N N . LYS B 2 313 ? 16.789 -17.355 26.321 1.000 22.572 314 LYS B N 1
ATOM 6510 C CA . LYS B 2 313 ? 15.925 -17.157 27.479 1.000 22.128 314 LYS B CA 1
ATOM 6511 C C . LYS B 2 313 ? 14.477 -17.425 27.066 1.000 20.985 314 LYS B C 1
ATOM 6512 O O . LYS B 2 313 ? 14.027 -16.935 26.031 1.000 19.671 314 LYS B O 1
ATOM 6518 N N . ARG B 2 314 ? 13.765 -18.206 27.889 1.000 19.892 315 ARG B N 1
ATOM 6519 C CA . ARG B 2 314 ? 12.399 -18.604 27.595 1.000 20.850 315 ARG B CA 1
ATOM 6520 C C . ARG B 2 314 ? 11.448 -17.603 28.237 1.000 20.413 315 ARG B C 1
ATOM 6521 O O . ARG B 2 314 ? 11.473 -17.403 29.460 1.000 18.853 315 ARG B O 1
ATOM 6529 N N . VAL B 2 315 ? 10.627 -16.982 27.382 1.000 19.288 316 VAL B N 1
ATOM 6530 C CA . VAL B 2 315 ? 9.828 -15.817 27.742 1.000 19.033 316 VAL B CA 1
ATOM 6531 C C . VAL B 2 315 ? 8.350 -16.102 27.473 1.000 17.603 316 VAL B C 1
ATOM 6532 O O . VAL B 2 315 ? 8.011 -16.734 26.469 1.000 16.612 316 VAL B O 1
ATOM 6536 N N . ALA B 2 316 ? 7.490 -15.583 28.360 1.000 15.601 317 ALA B N 1
ATOM 6537 C CA . ALA B 2 316 ? 6.064 -15.475 28.105 1.000 16.262 317 ALA B CA 1
ATOM 6538 C C . ALA B 2 316 ? 5.665 -14.000 28.132 1.000 16.277 317 ALA B C 1
ATOM 6539 O O . ALA B 2 316 ? 6.173 -13.235 28.945 1.000 17.426 317 ALA B O 1
ATOM 6541 N N . ILE B 2 317 ? 4.725 -13.615 27.258 1.000 15.761 318 ILE B N 1
ATOM 6542 C CA . ILE B 2 317 ? 4.384 -12.227 27.005 1.000 14.786 318 ILE B CA 1
ATOM 6543 C C . ILE B 2 317 ? 2.863 -12.139 26.958 1.000 14.560 318 ILE B C 1
ATOM 6544 O O . ILE B 2 317 ? 2.233 -13.048 26.410 1.000 14.002 318 ILE B O 1
ATOM 6549 N N . TYR B 2 318 ? 2.300 -11.088 27.572 1.000 13.642 319 TYR B N 1
ATOM 6550 C CA . TYR B 2 318 ? 0.884 -10.782 27.477 1.000 14.322 319 TYR B CA 1
ATOM 6551 C C . TYR B 2 318 ? 0.693 -9.265 27.505 1.000 15.197 319 TYR B C 1
ATOM 6552 O O . TYR B 2 318 ? 1.617 -8.483 27.765 1.000 14.360 319 TYR B O 1
ATOM 6561 N N . GLY B 2 319 ? -0.543 -8.872 27.189 1.000 15.657 320 GLY B N 1
ATOM 6562 C CA . GLY B 2 319 ? -0.953 -7.479 27.136 1.000 15.881 320 GLY B CA 1
ATOM 6563 C C . GLY B 2 319 ? -1.508 -7.126 25.753 1.000 15.417 320 GLY B C 1
ATOM 6564 O O . GLY B 2 319 ? -1.944 -8.002 24.996 1.000 15.206 320 GLY B O 1
ATOM 6565 N N . ALA B 2 320 ? -1.515 -5.829 25.447 1.000 14.212 321 ALA B N 1
ATOM 6566 C CA . ALA B 2 320 ? -2.132 -5.369 24.221 1.000 15.021 321 ALA B CA 1
ATOM 6567 C C . ALA B 2 320 ? -1.520 -6.169 23.077 1.000 15.257 321 ALA B C 1
ATOM 6568 O O . ALA B 2 320 ? -0.299 -6.334 23.031 1.000 16.300 321 ALA B O 1
ATOM 6570 N N . PRO B 2 321 ? -2.315 -6.691 22.116 1.000 15.397 322 PRO B N 1
ATOM 6571 C CA . PRO B 2 321 ? -1.759 -7.602 21.098 1.000 16.424 322 PRO B CA 1
ATOM 6572 C C . PRO B 2 321 ? -0.602 -7.028 20.280 1.000 17.130 322 PRO B C 1
ATOM 6573 O O . PRO B 2 321 ? 0.325 -7.741 19.882 1.000 17.967 322 PRO B O 1
ATOM 6577 N N . ASP B 2 322 ? -0.654 -5.721 20.001 1.000 17.452 323 ASP B N 1
ATOM 6578 C CA . ASP B 2 322 ? 0.403 -5.106 19.220 1.000 17.562 323 ASP B CA 1
ATOM 6579 C C . ASP B 2 322 ? 1.705 -5.090 20.026 1.000 17.701 323 ASP B C 1
ATOM 6580 O O . ASP B 2 322 ? 2.774 -5.240 19.449 1.000 17.196 323 ASP B O 1
ATOM 6585 N N . LEU B 2 323 ? 1.599 -4.888 21.348 1.000 17.340 324 LEU B N 1
ATOM 6586 C CA . LEU B 2 323 ? 2.763 -4.910 22.226 1.000 18.315 324 LEU B CA 1
ATOM 6587 C C . LEU B 2 323 ? 3.318 -6.331 22.287 1.000 17.002 324 LEU B C 1
ATOM 6588 O O . LEU B 2 323 ? 4.518 -6.555 22.149 1.000 16.727 324 LEU B O 1
ATOM 6593 N N . VAL B 2 324 ? 2.425 -7.288 22.514 1.000 16.063 325 VAL B N 1
ATOM 6594 C CA . VAL B 2 324 ? 2.797 -8.685 22.616 1.000 17.218 325 VAL B CA 1
ATOM 6595 C C . VAL B 2 324 ? 3.552 -9.118 21.361 1.000 17.295 325 VAL B C 1
ATOM 6596 O O . VAL B 2 324 ? 4.674 -9.586 21.453 1.000 17.728 325 VAL B O 1
ATOM 6600 N N . ILE B 2 325 ? 2.996 -8.879 20.180 1.000 17.766 326 ILE B N 1
ATOM 6601 C CA . ILE B 2 325 ? 3.645 -9.284 18.940 1.000 18.326 326 ILE B CA 1
ATOM 6602 C C . ILE B 2 325 ? 4.948 -8.507 18.706 1.000 17.910 326 ILE B C 1
ATOM 6603 O O . ILE B 2 325 ? 5.969 -9.091 18.358 1.000 19.309 326 ILE B O 1
ATOM 6608 N N . GLY B 2 326 ? 4.951 -7.185 18.894 1.000 18.210 327 GLY B N 1
ATOM 6609 C CA . GLY B 2 326 ? 6.188 -6.434 18.715 1.000 17.308 327 GLY B CA 1
ATOM 6610 C C . GLY B 2 326 ? 7.295 -6.933 19.644 1.000 17.241 327 GLY B C 1
ATOM 6611 O O . GLY B 2 326 ? 8.442 -7.087 19.221 1.000 16.027 327 GLY B O 1
ATOM 6612 N N . LEU B 2 327 ? 6.946 -7.228 20.908 1.000 17.057 328 LEU B N 1
ATOM 6613 C CA . LEU B 2 327 ? 7.948 -7.713 21.855 1.000 18.387 328 LEU B CA 1
ATOM 6614 C C . LEU B 2 327 ? 8.483 -9.084 21.432 1.000 17.151 328 LEU B C 1
ATOM 6615 O O . LEU B 2 327 ? 9.670 -9.333 21.541 1.000 16.619 328 LEU B O 1
ATOM 6620 N N . ALA B 2 328 ? 7.612 -9.974 20.960 1.000 17.214 329 ALA B N 1
ATOM 6621 C CA . ALA B 2 328 ? 8.051 -11.286 20.508 1.000 17.883 329 ALA B CA 1
ATOM 6622 C C . ALA B 2 328 ? 9.055 -11.169 19.370 1.000 18.415 329 ALA B C 1
ATOM 6623 O O . ALA B 2 328 ? 10.033 -11.907 19.342 1.000 19.873 329 ALA B O 1
ATOM 6625 N N . GLU B 2 329 ? 8.787 -10.275 18.415 1.000 19.204 330 GLU B N 1
ATOM 6626 C CA . GLU B 2 329 ? 9.697 -10.060 17.300 1.000 19.839 330 GLU B CA 1
ATOM 6627 C C . GLU B 2 329 ? 11.042 -9.568 17.838 1.000 19.197 330 GLU B C 1
ATOM 6628 O O . GLU B 2 329 ? 12.088 -10.135 17.526 1.000 19.110 330 GLU B O 1
ATOM 6634 N N . PHE B 2 330 ? 11.024 -8.541 18.695 1.000 19.760 331 PHE B N 1
ATOM 6635 C CA . PHE B 2 330 ? 12.270 -7.978 19.218 1.000 19.030 331 PHE B CA 1
ATOM 6636 C C . PHE B 2 330 ? 13.016 -9.047 20.015 1.000 19.190 331 PHE B C 1
ATOM 6637 O O . PHE B 2 330 ? 14.218 -9.231 19.822 1.000 19.053 331 PHE B O 1
ATOM 6645 N N . CYS B 2 331 ? 12.294 -9.809 20.853 1.000 18.263 332 CYS B N 1
ATOM 6646 C CA . CYS B 2 331 ? 12.926 -10.855 21.634 1.000 18.867 332 CYS B CA 1
ATOM 6647 C C . CYS B 2 331 ? 13.720 -11.787 20.730 1.000 20.899 332 CYS B C 1
ATOM 6648 O O . CYS B 2 331 ? 14.842 -12.166 21.087 1.000 22.022 332 CYS B O 1
ATOM 6651 N N . LEU B 2 332 ? 13.158 -12.138 19.559 1.000 22.308 333 LEU B N 1
ATOM 6652 C CA . LEU B 2 332 ? 13.834 -13.053 18.636 1.000 22.360 333 LEU B CA 1
ATOM 6653 C C . LEU B 2 332 ? 15.090 -12.397 18.057 1.000 20.049 333 LEU B C 1
ATOM 6654 O O . LEU B 2 332 ? 16.089 -13.067 17.856 1.000 18.428 333 LEU B O 1
ATOM 6659 N N . ASP B 2 333 ? 15.044 -11.101 17.763 1.000 19.735 334 ASP B N 1
ATOM 6660 C CA . ASP B 2 333 ? 16.240 -10.408 17.328 1.000 19.877 334 ASP B CA 1
ATOM 6661 C C . ASP B 2 333 ? 17.291 -10.405 18.439 1.000 20.705 334 ASP B C 1
ATOM 6662 O O . ASP B 2 333 ? 18.476 -10.387 18.131 1.000 22.394 334 ASP B O 1
ATOM 6667 N N . LEU B 2 334 ? 16.856 -10.408 19.718 1.000 19.571 335 LEU B N 1
ATOM 6668 C CA . LEU B 2 334 ? 17.758 -10.473 20.863 1.000 18.875 335 LEU B CA 1
ATOM 6669 C C . LEU B 2 334 ? 18.196 -11.904 21.205 1.000 19.211 335 LEU B C 1
ATOM 6670 O O . LEU B 2 334 ? 18.757 -12.094 22.286 1.000 18.184 335 LEU B O 1
ATOM 6675 N N . GLU B 2 335 ? 17.903 -12.883 20.317 1.000 19.551 336 GLU B N 1
ATOM 6676 C CA . GLU B 2 335 ? 18.302 -14.288 20.427 1.000 19.598 336 GLU B CA 1
ATOM 6677 C C . GLU B 2 335 ? 17.534 -15.027 21.530 1.000 21.619 336 GLU B C 1
ATOM 6678 O O . GLU B 2 335 ? 17.899 -16.137 21.921 1.000 20.635 336 GLU B O 1
ATOM 6684 N N . MET B 2 336 ? 16.405 -14.463 21.982 1.000 20.882 337 MET B N 1
ATOM 6685 C CA . MET B 2 336 ? 15.619 -15.068 23.046 1.000 19.070 337 MET B CA 1
ATOM 6686 C C . MET B 2 336 ? 14.602 -16.040 22.436 1.000 19.805 337 MET B C 1
ATOM 6687 O O . MET B 2 336 ? 14.405 -16.110 21.220 1.000 19.154 337 MET B O 1
ATOM 6692 N N . LYS B 2 337 ? 13.924 -16.789 23.299 1.000 20.876 338 LYS B N 1
ATOM 6693 C CA . LYS B 2 337 ? 12.901 -17.725 22.850 1.000 20.632 338 LYS B CA 1
ATOM 6694 C C . LYS B 2 337 ? 11.553 -17.394 23.499 1.000 19.526 338 LYS B C 1
ATOM 6695 O O . LYS B 2 337 ? 11.206 -17.937 24.544 1.000 19.847 338 LYS B O 1
ATOM 6701 N N . PRO B 2 338 ? 10.718 -16.509 22.910 1.000 19.284 339 PRO B N 1
ATOM 6702 C CA . PRO B 2 338 ? 9.338 -16.396 23.382 1.000 19.517 339 PRO B CA 1
ATOM 6703 C C . PRO B 2 338 ? 8.610 -17.713 23.077 1.000 19.626 339 PRO B C 1
ATOM 6704 O O . PRO B 2 338 ? 8.507 -18.113 21.915 1.000 19.896 339 PRO B O 1
ATOM 6708 N N . VAL B 2 339 ? 8.158 -18.407 24.135 1.000 18.645 340 VAL B N 1
ATOM 6709 C CA . VAL B 2 339 ? 7.535 -19.716 23.994 1.000 19.616 340 VAL B CA 1
ATOM 6710 C C . VAL B 2 339 ? 6.012 -19.663 24.193 1.000 20.703 340 VAL B C 1
ATOM 6711 O O . VAL B 2 339 ? 5.324 -20.654 23.893 1.000 20.771 340 VAL B O 1
ATOM 6715 N N . LEU B 2 340 ? 5.494 -18.558 24.753 1.000 20.635 341 LEU B N 1
ATOM 6716 C CA . LEU B 2 340 ? 4.066 -18.395 25.000 1.000 19.691 341 LEU B CA 1
ATOM 6717 C C . LEU B 2 340 ? 3.659 -16.926 24.847 1.000 19.629 341 LEU B C 1
ATOM 6718 O O . LEU B 2 340 ? 4.129 -16.050 25.584 1.000 18.891 341 LEU B O 1
ATOM 6723 N N . LEU B 2 341 ? 2.791 -16.666 23.866 1.000 18.639 342 LEU B N 1
ATOM 6724 C CA . LEU B 2 341 ? 2.134 -15.373 23.732 1.000 20.220 342 LEU B CA 1
ATOM 6725 C C . LEU B 2 341 ? 0.646 -15.557 24.037 1.000 19.571 342 LEU B C 1
ATOM 6726 O O . LEU B 2 341 ? 0.013 -16.479 23.516 1.000 16.387 342 LEU B O 1
ATOM 6731 N N . LEU B 2 342 ? 0.130 -14.706 24.945 1.000 19.281 343 LEU B N 1
ATOM 6732 C CA . LEU B 2 342 ? -1.282 -14.617 25.249 1.000 18.706 343 LEU B CA 1
ATOM 6733 C C . LEU B 2 342 ? -1.867 -13.374 24.580 1.000 19.866 343 LEU B C 1
ATOM 6734 O O . LEU B 2 342 ? -1.395 -12.258 24.792 1.000 17.457 343 LEU B O 1
ATOM 6739 N N . LEU B 2 343 ? -2.964 -13.581 23.839 1.000 18.561 344 LEU B N 1
ATOM 6740 C CA . LEU B 2 343 ? -3.733 -12.493 23.252 1.000 18.526 344 LEU B CA 1
ATOM 6741 C C . LEU B 2 343 ? -5.137 -12.585 23.848 1.000 18.343 344 LEU B C 1
ATOM 6742 O O . LEU B 2 343 ? -5.929 -13.465 23.493 1.000 18.562 344 LEU B O 1
ATOM 6747 N N . GLY B 2 344 ? -5.437 -11.676 24.788 1.000 18.414 345 GLY B N 1
ATOM 6748 C CA . GLY B 2 344 ? -6.457 -11.940 25.790 1.000 18.259 345 GLY B CA 1
ATOM 6749 C C . GLY B 2 344 ? -7.845 -11.424 25.417 1.000 18.747 345 GLY B C 1
ATOM 6750 O O . GLY B 2 344 ? -8.572 -10.974 26.304 1.000 18.178 345 GLY B O 1
ATOM 6751 N N . ASP B 2 345 ? -8.222 -11.522 24.131 1.000 19.531 346 ASP B N 1
ATOM 6752 C CA . ASP B 2 345 ? -9.604 -11.247 23.754 1.000 19.561 346 ASP B CA 1
ATOM 6753 C C . ASP B 2 345 ? -10.003 -12.016 22.485 1.000 19.838 346 ASP B C 1
ATOM 6754 O O . ASP B 2 345 ? -9.200 -12.702 21.871 1.000 17.880 346 ASP B O 1
ATOM 6759 N N . ASP B 2 346 ? -11.251 -11.797 22.045 1.000 20.314 347 ASP B N 1
ATOM 6760 C CA . ASP B 2 346 ? -11.908 -12.615 21.037 1.000 21.252 347 ASP B CA 1
ATOM 6761 C C . ASP B 2 346 ? -11.592 -12.181 19.600 1.000 22.357 347 ASP B C 1
ATOM 6762 O O . ASP B 2 346 ? -12.280 -12.614 18.685 1.000 22.682 347 ASP B O 1
ATOM 6767 N N . ASN B 2 347 ? -10.593 -11.316 19.371 1.000 20.839 348 ASN B N 1
ATOM 6768 C CA . ASN B 2 347 ? -10.397 -10.756 18.038 1.000 21.923 348 ASN B CA 1
ATOM 6769 C C . ASN B 2 347 ? -10.180 -11.887 17.031 1.000 23.939 348 ASN B C 1
ATOM 6770 O O . ASN B 2 347 ? -9.245 -12.680 17.148 1.000 23.718 348 ASN B O 1
ATOM 6775 N N . SER B 2 348 ? -11.025 -11.930 15.995 1.000 25.205 349 SER B N 1
ATOM 6776 C CA . SER B 2 348 ? -10.939 -12.992 15.005 1.000 27.901 349 SER B CA 1
ATOM 6777 C C . SER B 2 348 ? -9.815 -12.755 13.997 1.000 27.864 349 SER B C 1
ATOM 6778 O O . SER B 2 348 ? -9.541 -13.627 13.184 1.000 30.554 349 SER B O 1
ATOM 6781 N N . LYS B 2 349 ? -9.132 -11.608 14.047 1.000 30.123 350 LYS B N 1
ATOM 6782 C CA . LYS B 2 349 ? -8.219 -11.246 12.973 1.000 29.085 350 LYS B CA 1
ATOM 6783 C C . LYS B 2 349 ? -6.760 -11.507 13.344 1.000 27.419 350 LYS B C 1
ATOM 6784 O O . LYS B 2 349 ? -5.883 -11.271 12.516 1.000 24.378 350 LYS B O 1
ATOM 6790 N N . TYR B 2 350 ? -6.490 -12.013 14.559 1.000 26.040 351 TYR B N 1
ATOM 6791 C CA . TYR B 2 350 ? -5.110 -12.305 14.942 1.000 24.565 351 TYR B CA 1
ATOM 6792 C C . TYR B 2 350 ? -4.505 -13.329 13.989 1.000 24.807 351 TYR B C 1
ATOM 6793 O O . TYR B 2 350 ? -3.357 -13.186 13.592 1.000 24.613 351 TYR B O 1
ATOM 6802 N N . VAL B 2 351 ? -5.289 -14.344 13.606 1.000 24.516 352 VAL B N 1
ATOM 6803 C CA . VAL B 2 351 ? -4.775 -15.441 12.794 1.000 25.569 352 VAL B CA 1
ATOM 6804 C C . VAL B 2 351 ? -4.394 -14.933 11.411 1.000 26.786 352 VAL B C 1
ATOM 6805 O O . VAL B 2 351 ? -3.747 -15.653 10.662 1.000 29.183 352 VAL B O 1
ATOM 6809 N N . ASP B 2 352 ? -4.825 -13.717 11.055 1.000 31.180 353 ASP B N 1
ATOM 6810 C CA . ASP B 2 352 ? -4.455 -13.110 9.784 1.000 32.370 353 ASP B CA 1
ATOM 6811 C C . ASP B 2 352 ? -3.352 -12.063 9.939 1.000 32.571 353 ASP B C 1
ATOM 6812 O O . ASP B 2 352 ? -2.946 -11.466 8.941 1.000 34.903 353 ASP B O 1
ATOM 6817 N N . ASP B 2 353 ? -2.889 -11.769 11.163 1.000 30.361 354 ASP B N 1
ATOM 6818 C CA . ASP B 2 353 ? -1.817 -10.790 11.301 1.000 29.244 354 ASP B CA 1
ATOM 6819 C C . ASP B 2 353 ? -0.602 -11.307 10.530 1.000 27.016 354 ASP B C 1
ATOM 6820 O O . ASP B 2 353 ? -0.192 -12.454 10.742 1.000 25.960 354 ASP B O 1
ATOM 6825 N N . PRO B 2 354 ? -0.024 -10.511 9.595 1.000 24.752 355 PRO B N 1
ATOM 6826 C CA . PRO B 2 354 ? 1.142 -10.948 8.830 1.000 26.316 355 PRO B CA 1
ATOM 6827 C C . PRO B 2 354 ? 2.358 -11.200 9.723 1.000 26.043 355 PRO B C 1
ATOM 6828 O O . PRO B 2 354 ? 3.145 -12.108 9.442 1.000 26.947 355 PRO B O 1
ATOM 6832 N N . ARG B 2 355 ? 2.466 -10.419 10.809 1.000 24.061 356 ARG B N 1
ATOM 6833 C CA . ARG B 2 355 ? 3.531 -10.592 11.791 1.000 25.098 356 ARG B CA 1
ATOM 6834 C C . ARG B 2 355 ? 3.413 -11.976 12.426 1.000 24.205 356 ARG B C 1
ATOM 6835 O O . ARG B 2 355 ? 4.414 -12.611 12.687 1.000 24.732 356 ARG B O 1
ATOM 6843 N N . ILE B 2 356 ? 2.185 -12.439 12.648 1.000 27.005 357 ILE B N 1
ATOM 6844 C CA . ILE B 2 356 ? 1.933 -13.753 13.229 1.000 28.795 357 ILE B CA 1
ATOM 6845 C C . ILE B 2 356 ? 2.219 -14.853 12.206 1.000 30.750 357 ILE B C 1
ATOM 6846 O O . ILE B 2 356 ? 2.728 -15.913 12.578 1.000 29.561 357 ILE B O 1
ATOM 6851 N N . LYS B 2 357 ? 1.905 -14.611 10.929 1.000 30.762 358 LYS B N 1
ATOM 6852 C CA . LYS B 2 357 ? 2.191 -15.612 9.911 1.000 34.675 358 LYS B CA 1
ATOM 6853 C C . LYS B 2 357 ? 3.704 -15.767 9.760 1.000 31.776 358 LYS B C 1
ATOM 6854 O O . LYS B 2 357 ? 4.187 -16.884 9.607 1.000 32.441 358 LYS B O 1
ATOM 6860 N N . ALA B 2 358 ? 4.447 -14.657 9.845 1.000 29.594 359 ALA B N 1
ATOM 6861 C CA . ALA B 2 358 ? 5.904 -14.708 9.849 1.000 28.397 359 ALA B CA 1
ATOM 6862 C C . ALA B 2 358 ? 6.402 -15.574 11.003 1.000 27.681 359 ALA B C 1
ATOM 6863 O O . ALA B 2 358 ? 7.334 -16.345 10.845 1.000 26.890 359 ALA B O 1
ATOM 6865 N N . LEU B 2 359 ? 5.768 -15.461 12.173 1.000 27.995 360 LEU B N 1
ATOM 6866 C CA . LEU B 2 359 ? 6.187 -16.275 13.304 1.000 27.826 360 LEU B CA 1
ATOM 6867 C C . LEU B 2 359 ? 5.916 -17.748 13.012 1.000 26.839 360 LEU B C 1
ATOM 6868 O O . LEU B 2 359 ? 6.711 -18.615 13.352 1.000 28.859 360 LEU B O 1
ATOM 6873 N N . GLN B 2 360 ? 4.761 -18.038 12.426 1.000 27.358 361 GLN B N 1
ATOM 6874 C CA . GLN B 2 360 ? 4.417 -19.405 12.087 1.000 29.692 361 GLN B CA 1
ATOM 6875 C C . GLN B 2 360 ? 5.394 -19.942 11.046 1.000 28.651 361 GLN B C 1
ATOM 6876 O O . GLN B 2 360 ? 5.807 -21.089 11.152 1.000 27.775 361 GLN B O 1
ATOM 6882 N N . GLU B 2 361 ? 5.779 -19.116 10.066 1.000 29.564 362 GLU B N 1
ATOM 6883 C CA . GLU B 2 361 ? 6.678 -19.578 9.019 1.000 34.457 362 GLU B CA 1
ATOM 6884 C C . GLU B 2 361 ? 8.073 -19.852 9.576 1.000 32.592 362 GLU B C 1
ATOM 6885 O O . GLU B 2 361 ? 8.738 -20.757 9.095 1.000 32.556 362 GLU B O 1
ATOM 6891 N N . ASN B 2 362 ? 8.545 -19.060 10.551 1.000 32.986 363 ASN B N 1
ATOM 6892 C CA . ASN B 2 362 ? 9.989 -18.973 10.786 1.000 31.915 363 ASN B CA 1
ATOM 6893 C C . ASN B 2 362 ? 10.437 -19.559 12.126 1.000 30.054 363 ASN B C 1
ATOM 6894 O O . ASN B 2 362 ? 11.616 -19.805 12.284 1.000 31.984 363 ASN B O 1
ATOM 6899 N N . VAL B 2 363 ? 9.546 -19.796 13.088 1.000 30.133 364 VAL B N 1
ATOM 6900 C CA . VAL B 2 363 ? 9.960 -20.319 14.382 1.000 31.193 364 VAL B CA 1
ATOM 6901 C C . VAL B 2 363 ? 10.028 -21.841 14.284 1.000 34.000 364 VAL B C 1
ATOM 6902 O O . VAL B 2 363 ? 9.053 -22.459 13.879 1.000 33.825 364 VAL B O 1
ATOM 6906 N N . ASP B 2 364 ? 11.148 -22.465 14.676 1.000 41.069 365 ASP B N 1
ATOM 6907 C CA . ASP B 2 364 ? 11.103 -23.912 14.872 1.000 47.109 365 ASP B CA 1
ATOM 6908 C C . ASP B 2 364 ? 11.742 -24.275 16.203 1.000 41.123 365 ASP B C 1
ATOM 6909 O O . ASP B 2 364 ? 12.695 -25.036 16.275 1.000 47.203 365 ASP B O 1
ATOM 6914 N N . TYR B 2 365 ? 11.182 -23.695 17.256 1.000 35.462 366 TYR B N 1
ATOM 6915 C CA . TYR B 2 365 ? 11.172 -24.308 18.569 1.000 31.133 366 TYR B CA 1
ATOM 6916 C C . TYR B 2 365 ? 9.702 -24.321 18.988 1.000 31.838 366 TYR B C 1
ATOM 6917 O O . TYR B 2 365 ? 8.843 -23.774 18.283 1.000 32.321 366 TYR B O 1
ATOM 6926 N N . GLY B 2 366 ? 9.410 -24.953 20.124 1.000 29.750 367 GLY B N 1
ATOM 6927 C CA . GLY B 2 366 ? 8.036 -25.074 20.572 1.000 29.030 367 GLY B CA 1
ATOM 6928 C C . GLY B 2 366 ? 7.523 -23.736 21.085 1.000 28.723 367 GLY B C 1
ATOM 6929 O O . GLY B 2 366 ? 8.086 -23.178 22.022 1.000 28.126 367 GLY B O 1
ATOM 6930 N N . MET B 2 367 ? 6.467 -23.223 20.447 1.000 28.242 368 MET B N 1
ATOM 6931 C CA . MET B 2 367 ? 5.916 -21.930 20.809 1.000 26.354 368 MET B CA 1
ATOM 6932 C C . MET B 2 367 ? 4.406 -21.956 20.612 1.000 25.644 368 MET B C 1
ATOM 6933 O O . MET B 2 367 ? 3.928 -22.411 19.582 1.000 28.308 368 MET B O 1
ATOM 6938 N N . GLU B 2 368 ? 3.672 -21.471 21.615 1.000 24.603 369 GLU B N 1
ATOM 6939 C CA . GLU B 2 368 ? 2.225 -21.361 21.548 1.000 23.726 369 GLU B CA 1
ATOM 6940 C C . GLU B 2 368 ? 1.809 -19.890 21.540 1.000 23.997 369 GLU B C 1
ATOM 6941 O O . GLU B 2 368 ? 2.384 -19.047 22.227 1.000 22.408 369 GLU B O 1
ATOM 6947 N N . ILE B 2 369 ? 0.789 -19.595 20.732 1.000 22.986 370 ILE B N 1
ATOM 6948 C CA . ILE B 2 369 ? 0.087 -18.330 20.764 1.000 22.336 370 ILE B CA 1
ATOM 6949 C C . ILE B 2 369 ? -1.366 -18.657 21.068 1.000 22.032 370 ILE B C 1
ATOM 6950 O O . ILE B 2 369 ? -1.997 -19.365 20.290 1.000 23.524 370 ILE B O 1
ATOM 6955 N N . VAL B 2 370 ? -1.861 -18.168 22.208 1.000 20.760 371 VAL B N 1
ATOM 6956 C CA . VAL B 2 370 ? -3.198 -18.500 22.678 1.000 22.241 371 VAL B CA 1
ATOM 6957 C C . VAL B 2 370 ? -4.096 -17.274 22.542 1.000 22.640 371 VAL B C 1
ATOM 6958 O O . VAL B 2 370 ? -3.815 -16.218 23.100 1.000 21.778 371 VAL B O 1
ATOM 6962 N N . THR B 2 371 ? -5.207 -17.459 21.824 1.000 24.175 372 THR B N 1
ATOM 6963 C CA . THR B 2 371 ? -6.181 -16.417 21.557 1.000 22.272 372 THR B CA 1
ATOM 6964 C C . THR B 2 371 ? -7.344 -16.586 22.521 1.000 19.788 372 THR B C 1
ATOM 6965 O O . THR B 2 371 ? -7.550 -17.652 23.094 1.000 19.686 372 THR B O 1
ATOM 6969 N N . ASN B 2 372 ? -8.075 -15.501 22.740 1.000 18.618 373 ASN B N 1
ATOM 6970 C CA . ASN B 2 372 ? -9.041 -15.444 23.816 1.000 19.458 373 ASN B CA 1
ATOM 6971 C C . ASN B 2 372 ? -8.426 -15.890 25.146 1.000 18.159 373 ASN B C 1
ATOM 6972 O O . ASN B 2 372 ? -9.114 -16.407 26.021 1.000 20.487 373 ASN B O 1
ATOM 6977 N N . ALA B 2 373 ? -7.156 -15.561 25.365 1.000 17.701 374 ALA B N 1
ATOM 6978 C CA . ALA B 2 373 ? -6.459 -16.038 26.545 1.000 16.872 374 ALA B CA 1
ATOM 6979 C C . ALA B 2 373 ? -6.886 -15.277 27.798 1.000 15.844 374 ALA B C 1
ATOM 6980 O O . ALA B 2 373 ? -7.451 -14.174 27.752 1.000 14.503 374 ALA B O 1
ATOM 6982 N N . ASP B 2 374 ? -6.702 -15.964 28.929 1.000 16.788 375 ASP B N 1
ATOM 6983 C CA . ASP B 2 374 ? -6.710 -15.356 30.254 1.000 16.681 375 ASP B CA 1
ATOM 6984 C C . ASP B 2 374 ? -5.432 -15.789 30.974 1.000 16.040 375 ASP B C 1
ATOM 6985 O O . ASP B 2 374 ? -4.634 -16.547 30.440 1.000 18.151 375 ASP B O 1
ATOM 6990 N N . PHE B 2 375 ? -5.220 -15.295 32.193 1.000 15.829 376 PHE B N 1
ATOM 6991 C CA . PHE B 2 375 ? -3.990 -15.555 32.916 1.000 15.804 376 PHE B CA 1
ATOM 6992 C C . PHE B 2 375 ? -3.855 -17.013 33.355 1.000 16.429 376 PHE B C 1
ATOM 6993 O O . PHE B 2 375 ? -2.726 -17.486 33.509 1.000 16.344 376 PHE B O 1
ATOM 7001 N N . TRP B 2 376 ? -4.981 -17.722 33.559 1.000 16.769 377 TRP B N 1
ATOM 7002 C CA . TRP B 2 376 ? -4.913 -19.126 33.912 1.000 17.960 377 TRP B CA 1
ATOM 7003 C C . TRP B 2 376 ? -4.283 -19.920 32.763 1.000 18.598 377 TRP B C 1
ATOM 7004 O O . TRP B 2 376 ? -3.720 -20.991 32.987 1.000 19.539 377 TRP B O 1
ATOM 7015 N N . GLU B 2 377 ? -4.347 -19.398 31.527 1.000 18.136 378 GLU B N 1
ATOM 7016 C CA . GLU B 2 377 ? -3.666 -20.043 30.410 1.000 19.431 378 GLU B CA 1
ATOM 7017 C C . GLU B 2 377 ? -2.155 -20.092 30.652 1.000 19.480 378 GLU B C 1
ATOM 7018 O O . GLU B 2 377 ? -1.468 -20.972 30.120 1.000 19.239 378 GLU B O 1
ATOM 7024 N N . LEU B 2 378 ? -1.645 -19.127 31.433 1.000 18.816 379 LEU B N 1
ATOM 7025 C CA . LEU B 2 378 ? -0.237 -19.081 31.782 1.000 18.100 379 LEU B CA 1
ATOM 7026 C C . LEU B 2 378 ? -0.009 -19.894 33.049 1.000 17.553 379 LEU B C 1
ATOM 7027 O O . LEU B 2 378 ? 0.804 -20.808 33.069 1.000 17.599 379 LEU B O 1
ATOM 7032 N N . GLU B 2 379 ? -0.762 -19.580 34.090 1.000 17.595 380 GLU B N 1
ATOM 7033 C CA . GLU B 2 379 ? -0.545 -20.220 35.369 1.000 18.901 380 GLU B CA 1
ATOM 7034 C C . GLU B 2 379 ? -0.724 -21.734 35.259 1.000 20.440 380 GLU B C 1
ATOM 7035 O O . GLU B 2 379 ? 0.097 -22.489 35.790 1.000 21.071 380 GLU B O 1
ATOM 7041 N N . ASN B 2 380 ? -1.801 -22.172 34.592 1.000 19.768 381 ASN B N 1
ATOM 7042 C CA . ASN B 2 380 ? -2.072 -23.590 34.458 1.000 20.095 381 ASN B CA 1
ATOM 7043 C C . ASN B 2 380 ? -0.897 -24.296 33.774 1.000 19.841 381 ASN B C 1
ATOM 7044 O O . ASN B 2 380 ? -0.526 -25.406 34.167 1.000 19.148 381 ASN B O 1
ATOM 7049 N N . ARG B 2 381 ? -0.312 -23.676 32.744 1.000 19.272 382 ARG B N 1
ATOM 7050 C CA . ARG B 2 381 ? 0.768 -24.322 32.014 1.000 19.359 382 ARG B CA 1
ATOM 7051 C C . ARG B 2 381 ? 1.994 -24.476 32.909 1.000 20.814 382 ARG B C 1
ATOM 7052 O O . ARG B 2 381 ? 2.748 -25.424 32.757 1.000 20.636 382 ARG B O 1
ATOM 7060 N N . ILE B 2 382 ? 2.211 -23.532 33.826 1.000 21.473 383 ILE B N 1
ATOM 7061 C CA . ILE B 2 382 ? 3.378 -23.555 34.695 1.000 21.389 383 ILE B CA 1
ATOM 7062 C C . ILE B 2 382 ? 3.160 -24.604 35.769 1.000 23.677 383 ILE B C 1
ATOM 7063 O O . ILE B 2 382 ? 4.080 -25.369 36.074 1.000 27.273 383 ILE B O 1
ATOM 7068 N N . LYS B 2 383 ? 1.954 -24.554 36.353 1.000 25.482 384 LYS B N 1
ATOM 7069 C CA . LYS B 2 383 ? 1.595 -25.327 37.528 1.000 26.259 384 LYS B CA 1
ATOM 7070 C C . LYS B 2 383 ? 1.445 -26.802 37.160 1.000 26.961 384 LYS B C 1
ATOM 7071 O O . LYS B 2 383 ? 1.934 -27.658 37.892 1.000 26.116 384 LYS B O 1
ATOM 7077 N N . ASN B 2 384 ? 0.778 -27.097 36.035 1.000 26.287 385 ASN B N 1
ATOM 7078 C CA . ASN B 2 384 ? 0.269 -28.437 35.789 1.000 25.766 385 ASN B CA 1
ATOM 7079 C C . ASN B 2 384 ? 0.770 -29.027 34.474 1.000 27.308 385 ASN B C 1
ATOM 7080 O O . ASN B 2 384 ? 0.449 -30.163 34.189 1.000 29.333 385 ASN B O 1
ATOM 7085 N N . GLU B 2 385 ? 1.521 -28.289 33.655 1.000 29.220 386 GLU B N 1
ATOM 7086 C CA . GLU B 2 385 ? 2.012 -28.849 32.400 1.000 30.107 386 GLU B CA 1
ATOM 7087 C C . GLU B 2 385 ? 3.483 -28.521 32.155 1.000 28.888 386 GLU B C 1
ATOM 7088 O O . GLU B 2 385 ? 3.906 -28.509 31.004 1.000 28.250 386 GLU B O 1
ATOM 7094 N N . GLY B 2 386 ? 4.229 -28.233 33.232 1.000 26.759 387 GLY B N 1
ATOM 7095 C CA . GLY B 2 386 ? 5.685 -28.208 33.221 1.000 28.540 387 GLY B CA 1
ATOM 7096 C C . GLY B 2 386 ? 6.323 -27.160 32.307 1.000 27.775 387 GLY B C 1
ATOM 7097 O O . GLY B 2 386 ? 7.453 -27.350 31.870 1.000 29.260 387 GLY B O 1
ATOM 7098 N N . LEU B 2 387 ? 5.648 -26.026 32.067 1.000 27.602 388 LEU B N 1
ATOM 7099 C CA . LEU B 2 387 ? 6.239 -24.956 31.282 1.000 24.604 388 LEU B CA 1
ATOM 7100 C C . LEU B 2 387 ? 7.319 -24.287 32.128 1.000 26.271 388 LEU B C 1
ATOM 7101 O O . LEU B 2 387 ? 7.084 -23.975 33.296 1.000 23.104 388 LEU B O 1
ATOM 7106 N N . GLU B 2 388 ? 8.511 -24.155 31.519 1.000 25.479 389 GLU B N 1
ATOM 7107 C CA . GLU B 2 388 ? 9.686 -23.542 32.109 1.000 27.158 389 GLU B CA 1
ATOM 7108 C C . GLU B 2 388 ? 9.883 -22.151 31.519 1.000 22.789 389 GLU B C 1
ATOM 7109 O O . GLU B 2 388 ? 9.993 -22.035 30.301 1.000 22.907 389 GLU B O 1
ATOM 7115 N N . LEU B 2 389 ? 9.987 -21.127 32.381 1.000 20.387 390 LEU B N 1
ATOM 7116 C CA . LEU B 2 389 ? 10.148 -19.750 31.918 1.000 18.931 390 LEU B CA 1
ATOM 7117 C C . LEU B 2 389 ? 11.303 -19.104 32.656 1.000 18.074 390 LEU B C 1
ATOM 7118 O O . LEU B 2 389 ? 11.516 -19.340 33.844 1.000 18.303 390 LEU B O 1
ATOM 7123 N N . ASP B 2 390 ? 12.067 -18.304 31.914 1.000 16.885 391 ASP B N 1
ATOM 7124 C CA . ASP B 2 390 ? 13.125 -17.513 32.498 1.000 16.560 391 ASP B CA 1
ATOM 7125 C C . ASP B 2 390 ? 12.604 -16.127 32.847 1.000 16.283 391 ASP B C 1
ATOM 7126 O O . ASP B 2 390 ? 13.186 -15.430 33.680 1.000 17.898 391 ASP B O 1
ATOM 7131 N N . LEU B 2 391 ? 11.519 -15.718 32.190 1.000 15.179 392 LEU B N 1
ATOM 7132 C CA . LEU B 2 391 ? 11.149 -14.313 32.183 1.000 15.380 392 LEU B CA 1
ATOM 7133 C C . LEU B 2 391 ? 9.709 -14.162 31.693 1.000 15.128 392 LEU B C 1
ATOM 7134 O O . LEU B 2 391 ? 9.276 -14.869 30.765 1.000 15.253 392 LEU B O 1
ATOM 7139 N N . ILE B 2 392 ? 8.966 -13.247 32.342 1.000 14.829 393 ILE B N 1
ATOM 7140 C CA . ILE B 2 392 ? 7.663 -12.813 31.844 1.000 14.042 393 ILE B CA 1
ATOM 7141 C C . ILE B 2 392 ? 7.749 -11.326 31.494 1.000 14.161 393 ILE B C 1
ATOM 7142 O O . ILE B 2 392 ? 8.416 -10.557 32.202 1.000 13.339 393 ILE B O 1
ATOM 7147 N N . LEU B 2 393 ? 7.072 -10.942 30.396 1.000 13.924 394 LEU B N 1
ATOM 7148 C CA . LEU B 2 393 ? 6.847 -9.544 30.028 1.000 12.977 394 LEU B CA 1
ATOM 7149 C C . LEU B 2 393 ? 5.349 -9.285 30.045 1.000 13.268 394 LEU B C 1
ATOM 7150 O O . LEU B 2 393 ? 4.604 -9.866 29.263 1.000 14.012 394 LEU B O 1
ATOM 7155 N N . GLY B 2 394 ? 4.887 -8.438 30.960 1.000 12.728 395 GLY B N 1
ATOM 7156 C CA . GLY B 2 394 ? 3.474 -8.147 30.977 1.000 11.970 395 GLY B CA 1
ATOM 7157 C C . GLY B 2 394 ? 3.122 -7.120 32.035 1.000 12.306 395 GLY B C 1
ATOM 7158 O O . GLY B 2 394 ? 4.002 -6.637 32.732 1.000 12.173 395 GLY B O 1
ATOM 7159 N N . HIS B 2 395 ? 1.838 -6.753 32.082 1.000 11.923 396 HIS B N 1
ATOM 7160 C CA . HIS B 2 395 ? 1.368 -5.678 32.942 1.000 11.946 396 HIS B CA 1
ATOM 7161 C C . HIS B 2 395 ? 1.145 -6.234 34.342 1.000 12.348 396 HIS B C 1
ATOM 7162 O O . HIS B 2 395 ? 1.260 -7.441 34.558 1.000 12.526 396 HIS B O 1
ATOM 7169 N N . SER B 2 396 ? 0.785 -5.340 35.267 1.000 12.273 397 SER B N 1
ATOM 7170 C CA . SER B 2 396 ? 0.853 -5.630 36.687 1.000 11.861 397 SER B CA 1
ATOM 7171 C C . SER B 2 396 ? -0.212 -6.639 37.133 1.000 12.258 397 SER B C 1
ATOM 7172 O O . SER B 2 396 ? -0.042 -7.254 38.192 1.000 12.045 397 SER B O 1
ATOM 7175 N N . LYS B 2 397 ? -1.295 -6.836 36.372 1.000 12.677 398 LYS B N 1
ATOM 7176 C CA . LYS B 2 397 ? -2.335 -7.754 36.837 1.000 13.567 398 LYS B CA 1
ATOM 7177 C C . LYS B 2 397 ? -1.884 -9.225 36.829 1.000 14.277 398 LYS B C 1
ATOM 7178 O O . LYS B 2 397 ? -2.499 -10.035 37.521 1.000 16.559 398 LYS B O 1
ATOM 7184 N N . GLY B 2 398 ? -0.828 -9.557 36.085 1.000 13.663 399 GLY B N 1
ATOM 7185 C CA . GLY B 2 398 ? -0.227 -10.890 36.068 1.000 14.372 399 GLY B CA 1
ATOM 7186 C C . GLY B 2 398 ? 0.752 -11.162 37.211 1.000 15.111 399 GLY B C 1
ATOM 7187 O O . GLY B 2 398 ? 1.367 -12.238 37.279 1.000 17.338 399 GLY B O 1
ATOM 7188 N N . ARG B 2 399 ? 0.906 -10.200 38.128 1.000 14.166 400 ARG B N 1
ATOM 7189 C CA . ARG B 2 399 ? 2.077 -10.157 38.993 1.000 13.344 400 ARG B CA 1
ATOM 7190 C C . ARG B 2 399 ? 2.159 -11.381 39.900 1.000 13.645 400 ARG B C 1
ATOM 7191 O O . ARG B 2 399 ? 3.267 -11.831 40.264 1.000 13.592 400 ARG B O 1
ATOM 7199 N N . PHE B 2 400 ? 0.992 -11.896 40.321 1.000 13.246 401 PHE B N 1
ATOM 7200 C CA . PHE B 2 400 ? 1.029 -12.963 41.315 1.000 13.523 401 PHE B CA 1
ATOM 7201 C C . PHE B 2 400 ? 1.601 -14.255 40.721 1.000 12.333 401 PHE B C 1
ATOM 7202 O O . PHE B 2 400 ? 2.101 -15.086 41.461 1.000 12.296 401 PHE B O 1
ATOM 7210 N N . ILE B 2 401 ? 1.574 -14.421 39.399 1.000 12.186 402 ILE B N 1
ATOM 7211 C CA . ILE B 2 401 ? 2.232 -15.569 38.788 1.000 13.465 402 ILE B CA 1
ATOM 7212 C C . ILE B 2 401 ? 3.746 -15.432 38.935 1.000 14.569 402 ILE B C 1
ATOM 7213 O O . ILE B 2 401 ? 4.422 -16.359 39.381 1.000 15.182 402 ILE B O 1
ATOM 7218 N N . SER B 2 402 ? 4.275 -14.247 38.617 1.000 14.818 403 SER B N 1
ATOM 7219 C CA . SER B 2 402 ? 5.693 -13.974 38.808 1.000 13.978 403 SER B CA 1
ATOM 7220 C C . SER B 2 402 ? 6.090 -14.253 40.251 1.000 14.209 403 SER B C 1
ATOM 7221 O O . SER B 2 402 ? 7.101 -14.906 40.517 1.000 16.106 403 SER B O 1
ATOM 7224 N N . ILE B 2 403 ? 5.305 -13.696 41.171 1.000 15.114 404 ILE B N 1
ATOM 7225 C CA . ILE B 2 403 ? 5.644 -13.688 42.579 1.000 15.828 404 ILE B CA 1
ATOM 7226 C C . ILE B 2 403 ? 5.597 -15.099 43.151 1.000 17.198 404 ILE B C 1
ATOM 7227 O O . ILE B 2 403 ? 6.542 -15.483 43.844 1.000 19.914 404 ILE B O 1
ATOM 7232 N N . ASP B 2 404 ? 4.528 -15.857 42.841 1.000 16.450 405 ASP B N 1
ATOM 7233 C CA . ASP B 2 404 ? 4.264 -17.138 43.488 1.000 17.290 405 ASP B CA 1
ATOM 7234 C C . ASP B 2 404 ? 4.978 -18.289 42.782 1.000 18.084 405 ASP B C 1
ATOM 7235 O O . ASP B 2 404 ? 5.291 -19.257 43.447 1.000 19.807 405 ASP B O 1
ATOM 7240 N N . TYR B 2 405 ? 5.265 -18.189 41.479 1.000 17.022 406 TYR B N 1
ATOM 7241 C CA . TYR B 2 405 ? 5.999 -19.236 40.781 1.000 17.624 406 TYR B CA 1
ATOM 7242 C C . TYR B 2 405 ? 7.473 -18.876 40.575 1.000 17.810 406 TYR B C 1
ATOM 7243 O O . TYR B 2 405 ? 8.147 -19.563 39.807 1.000 18.840 406 TYR B O 1
ATOM 7252 N N . ASN B 2 406 ? 7.971 -17.836 41.265 1.000 16.602 407 ASN B N 1
ATOM 7253 C CA . ASN B 2 406 ? 9.367 -17.429 41.205 1.000 18.083 407 ASN B CA 1
ATOM 7254 C C . ASN B 2 406 ? 9.918 -17.313 39.778 1.000 16.778 407 ASN B C 1
ATOM 7255 O O . ASN B 2 406 ? 11.047 -17.731 39.509 1.000 17.899 407 ASN B O 1
ATOM 7260 N N . ILE B 2 407 ? 9.180 -16.634 38.908 1.000 14.931 408 ILE B N 1
ATOM 7261 C CA . ILE B 2 407 ? 9.650 -16.235 37.596 1.000 15.674 408 ILE B CA 1
ATOM 7262 C C . ILE B 2 407 ? 9.690 -14.712 37.583 1.000 15.880 408 ILE B C 1
ATOM 7263 O O . ILE B 2 407 ? 8.695 -14.066 37.894 1.000 17.260 408 ILE B O 1
ATOM 7268 N N . PRO B 2 408 ? 10.829 -14.085 37.215 1.000 15.490 409 PRO B N 1
ATOM 7269 C CA . PRO B 2 408 ? 10.927 -12.628 37.216 1.000 15.778 409 PRO B CA 1
ATOM 7270 C C . PRO B 2 408 ? 10.166 -12.007 36.039 1.000 15.503 409 PRO B C 1
ATOM 7271 O O . PRO B 2 408 ? 9.965 -12.615 34.982 1.000 16.255 409 PRO B O 1
ATOM 7275 N N . MET B 2 409 ? 9.738 -10.766 36.226 1.000 15.866 410 MET B N 1
ATOM 7276 C CA . MET B 2 409 ? 8.810 -10.162 35.292 1.000 16.377 410 MET B CA 1
ATOM 7277 C C . MET B 2 409 ? 9.207 -8.707 35.061 1.000 15.611 410 MET B C 1
ATOM 7278 O O . MET B 2 409 ? 9.450 -7.984 36.020 1.000 15.510 410 MET B O 1
ATOM 7283 N N . LEU B 2 410 ? 9.368 -8.326 33.782 1.000 14.814 411 LEU B N 1
ATOM 7284 C CA . LEU B 2 410 ? 9.466 -6.927 33.409 1.000 14.968 411 LEU B CA 1
ATOM 7285 C C . LEU B 2 410 ? 8.057 -6.426 33.167 1.000 14.069 411 LEU B C 1
ATOM 7286 O O . LEU B 2 410 ? 7.300 -7.037 32.407 1.000 14.319 411 LEU B O 1
ATOM 7291 N N . ARG B 2 411 ? 7.738 -5.310 33.813 1.000 13.861 412 ARG B N 1
ATOM 7292 C CA . ARG B 2 411 ? 6.469 -4.636 33.637 1.000 13.492 412 ARG B CA 1
ATOM 7293 C C . ARG B 2 411 ? 6.494 -3.795 32.358 1.000 13.346 412 ARG B C 1
ATOM 7294 O O . ARG B 2 411 ? 7.225 -2.803 32.244 1.000 12.076 412 ARG B O 1
ATOM 7302 N N . VAL B 2 412 ? 5.607 -4.194 31.439 1.000 14.438 413 VAL B N 1
ATOM 7303 C CA . VAL B 2 412 ? 5.360 -3.545 30.163 1.000 14.698 413 VAL B CA 1
ATOM 7304 C C . VAL B 2 412 ? 3.849 -3.478 29.953 1.000 14.200 413 VAL B C 1
ATOM 7305 O O . VAL B 2 412 ? 3.092 -4.284 30.495 1.000 13.491 413 VAL B O 1
ATOM 7309 N N . GLY B 2 413 ? 3.403 -2.488 29.182 1.000 13.033 414 GLY B N 1
ATOM 7310 C CA . GLY B 2 413 ? 2.005 -2.395 28.815 1.000 12.479 414 GLY B CA 1
ATOM 7311 C C . GLY B 2 413 ? 1.206 -1.607 29.835 1.000 12.520 414 GLY B C 1
ATOM 7312 O O . GLY B 2 413 ? 1.765 -0.778 30.545 1.000 12.856 414 GLY B O 1
ATOM 7313 N N . PHE B 2 414 ? -0.083 -1.946 29.921 1.000 12.719 415 PHE B N 1
ATOM 7314 C CA . PHE B 2 414 ? -1.059 -1.196 30.685 1.000 13.875 415 PHE B CA 1
ATOM 7315 C C . PHE B 2 414 ? -2.025 -2.134 31.399 1.000 14.423 415 PHE B C 1
ATOM 7316 O O . PHE B 2 414 ? -2.664 -2.993 30.771 1.000 16.156 415 PHE B O 1
ATOM 7324 N N . PRO B 2 415 ? -2.263 -1.944 32.717 1.000 14.481 416 PRO B N 1
ATOM 7325 C CA . PRO B 2 415 ? -1.563 -0.966 33.554 1.000 13.868 416 PRO B CA 1
ATOM 7326 C C . PRO B 2 415 ? -0.363 -1.527 34.305 1.000 13.890 416 PRO B C 1
ATOM 7327 O O . PRO B 2 415 ? -0.312 -2.728 34.581 1.000 13.477 416 PRO B O 1
ATOM 7331 N N . THR B 2 416 ? 0.606 -0.654 34.597 1.000 13.987 417 THR B N 1
ATOM 7332 C CA . THR B 2 416 ? 1.773 -1.018 35.377 1.000 13.945 417 THR B CA 1
ATOM 7333 C C . THR B 2 416 ? 1.718 -0.260 36.695 1.000 15.579 417 THR B C 1
ATOM 7334 O O . THR B 2 416 ? 2.413 0.728 36.866 1.000 21.888 417 THR B O 1
ATOM 7338 N N . TYR B 2 417 ? 0.948 -0.775 37.651 1.000 15.089 418 TYR B N 1
ATOM 7339 C CA . TYR B 2 417 ? 0.726 -0.097 38.924 1.000 13.821 418 TYR B CA 1
ATOM 7340 C C . TYR B 2 417 ? 1.621 -0.590 40.055 1.000 12.680 418 TYR B C 1
ATOM 7341 O O . TYR B 2 417 ? 1.699 0.076 41.085 1.000 11.758 418 TYR B O 1
ATOM 7350 N N . ASP B 2 418 ? 2.318 -1.726 39.900 1.000 12.693 419 ASP B N 1
ATOM 7351 C CA . ASP B 2 418 ? 3.113 -2.219 41.026 1.000 13.000 419 ASP B CA 1
ATOM 7352 C C . ASP B 2 418 ? 4.595 -1.847 40.901 1.000 12.313 419 ASP B C 1
ATOM 7353 O O . ASP B 2 418 ? 5.448 -2.389 41.623 1.000 12.191 419 ASP B O 1
ATOM 7358 N N . ARG B 2 419 ? 4.905 -0.926 39.982 1.000 11.595 420 ARG B N 1
ATOM 7359 C CA . ARG B 2 419 ? 6.201 -0.268 39.937 1.000 11.022 420 ARG B CA 1
ATOM 7360 C C . ARG B 2 419 ? 5.984 1.233 39.737 1.000 10.940 420 ARG B C 1
ATOM 7361 O O . ARG B 2 419 ? 4.925 1.635 39.262 1.000 11.234 420 ARG B O 1
ATOM 7369 N N . ALA B 2 420 ? 7.015 2.036 40.033 1.000 11.722 421 ALA B N 1
ATOM 7370 C CA . ALA B 2 420 ? 6.940 3.488 39.968 1.000 11.928 421 ALA B CA 1
ATOM 7371 C C . ALA B 2 420 ? 7.601 4.018 38.692 1.000 11.709 421 ALA B C 1
ATOM 7372 O O . ALA B 2 420 ? 8.711 3.627 38.388 1.000 12.874 421 ALA B O 1
ATOM 7374 N N . GLY B 2 421 ? 6.907 4.910 37.957 1.000 12.938 422 GLY B N 1
ATOM 7375 C CA . GLY B 2 421 ? 7.513 5.815 36.987 1.000 12.349 422 GLY B CA 1
ATOM 7376 C C . GLY B 2 421 ? 7.637 5.211 35.592 1.000 13.393 422 GLY B C 1
ATOM 7377 O O . GLY B 2 421 ? 8.201 5.827 34.687 1.000 14.511 422 GLY B O 1
ATOM 7378 N N . LEU B 2 422 ? 7.118 3.991 35.402 1.000 13.607 423 LEU B N 1
ATOM 7379 C CA . LEU B 2 422 ? 7.387 3.268 34.175 1.000 13.966 423 LEU B CA 1
ATOM 7380 C C . LEU B 2 422 ? 6.820 4.011 32.964 1.000 13.782 423 LEU B C 1
ATOM 7381 O O . LEU B 2 422 ? 7.422 3.970 31.904 1.000 13.214 423 LEU B O 1
ATOM 7386 N N . PHE B 2 423 ? 5.724 4.745 33.152 1.000 14.385 424 PHE B N 1
ATOM 7387 C CA . PHE B 2 423 ? 5.088 5.505 32.082 1.000 15.593 424 PHE B CA 1
ATOM 7388 C C . PHE B 2 423 ? 6.005 6.578 31.465 1.000 15.443 424 PHE B C 1
ATOM 7389 O O . PHE B 2 423 ? 5.686 7.077 30.397 1.000 14.134 424 PHE B O 1
ATOM 7397 N N . ARG B 2 424 ? 7.115 6.966 32.119 1.000 16.369 425 ARG B N 1
ATOM 7398 C CA . ARG B 2 424 ? 7.957 8.040 31.613 1.000 15.676 425 ARG B CA 1
ATOM 7399 C C . ARG B 2 424 ? 9.021 7.494 30.660 1.000 16.567 425 ARG B C 1
ATOM 7400 O O . ARG B 2 424 ? 9.743 8.258 30.007 1.000 17.162 425 ARG B O 1
ATOM 7408 N N . TYR B 2 425 ? 9.152 6.172 30.590 1.000 16.103 426 TYR B N 1
ATOM 7409 C CA . TYR B 2 425 ? 10.196 5.572 29.791 1.000 15.991 426 TYR B CA 1
ATOM 7410 C C . TYR B 2 425 ? 9.577 4.979 28.544 1.000 15.303 426 TYR B C 1
ATOM 7411 O O . TYR B 2 425 ? 8.397 4.654 28.548 1.000 16.997 426 TYR B O 1
ATOM 7420 N N . PRO B 2 426 ? 10.342 4.879 27.435 1.000 15.462 427 PRO B N 1
ATOM 7421 C CA . PRO B 2 426 ? 9.795 4.347 26.181 1.000 15.435 427 PRO B CA 1
ATOM 7422 C C . PRO B 2 426 ? 9.918 2.829 25.996 1.000 15.348 427 PRO B C 1
ATOM 7423 O O . PRO B 2 426 ? 10.889 2.219 26.453 1.000 14.699 427 PRO B O 1
ATOM 7427 N N . THR B 2 427 ? 8.964 2.227 25.268 1.000 16.315 428 THR B N 1
ATOM 7428 C CA . THR B 2 427 ? 9.140 0.859 24.795 1.000 17.374 428 THR B CA 1
ATOM 7429 C C . THR B 2 427 ? 9.284 0.822 23.273 1.000 16.301 428 THR B C 1
ATOM 7430 O O . THR B 2 427 ? 9.802 -0.152 22.728 1.000 18.056 428 THR B O 1
ATOM 7434 N N . VAL B 2 428 ? 8.947 1.921 22.597 1.000 17.286 429 VAL B N 1
ATOM 7435 C CA . VAL B 2 428 ? 9.092 2.013 21.144 1.000 16.465 429 VAL B CA 1
ATOM 7436 C C . VAL B 2 428 ? 10.367 2.780 20.790 1.000 17.109 429 VAL B C 1
ATOM 7437 O O . VAL B 2 428 ? 10.980 3.463 21.627 1.000 16.353 429 VAL B O 1
ATOM 7441 N N . GLY B 2 429 ? 10.765 2.639 19.519 1.000 17.454 430 GLY B N 1
ATOM 7442 C CA . GLY B 2 429 ? 11.873 3.393 18.972 1.000 17.296 430 GLY B CA 1
ATOM 7443 C C . GLY B 2 429 ? 13.207 2.791 19.390 1.000 18.245 430 GLY B C 1
ATOM 7444 O O . GLY B 2 429 ? 13.242 1.678 19.932 1.000 17.453 430 GLY B O 1
ATOM 7445 N N . TYR B 2 430 ? 14.291 3.551 19.144 1.000 17.944 431 TYR B N 1
ATOM 7446 C CA . TYR B 2 430 ? 15.619 3.109 19.546 1.000 17.987 431 TYR B CA 1
ATOM 7447 C C . TYR B 2 430 ? 15.818 3.306 21.056 1.000 16.482 431 TYR B C 1
ATOM 7448 O O . TYR B 2 430 ? 16.499 2.499 21.708 1.000 16.233 431 TYR B O 1
ATOM 7457 N N . GLY B 2 431 ? 15.269 4.398 21.602 1.000 14.353 432 GLY B N 1
ATOM 7458 C CA . GLY B 2 431 ? 15.285 4.596 23.043 1.000 15.132 432 GLY B CA 1
ATOM 7459 C C . GLY B 2 431 ? 14.568 3.465 23.779 1.000 14.827 432 GLY B C 1
ATOM 7460 O O . GLY B 2 431 ? 14.999 3.042 24.847 1.000 14.818 432 GLY B O 1
ATOM 7461 N N . GLY B 2 432 ? 13.452 3.011 23.207 1.000 14.536 433 GLY B N 1
ATOM 7462 C CA . GLY B 2 432 ? 12.692 1.892 23.734 1.000 14.506 433 GLY B CA 1
ATOM 7463 C C . GLY B 2 432 ? 13.444 0.569 23.657 1.000 14.552 433 GLY B C 1
ATOM 7464 O O . GLY B 2 432 ? 13.290 -0.259 24.541 1.000 14.381 433 GLY B O 1
ATOM 7465 N N . ALA B 2 433 ? 14.233 0.365 22.593 1.000 15.411 434 ALA B N 1
ATOM 7466 C CA . ALA B 2 433 ? 14.970 -0.877 22.396 1.000 15.481 434 ALA B CA 1
ATOM 7467 C C . ALA B 2 433 ? 15.989 -1.047 23.525 1.000 14.786 434 ALA B C 1
ATOM 7468 O O . ALA B 2 433 ? 16.132 -2.131 24.084 1.000 14.659 434 ALA B O 1
ATOM 7470 N N . ILE B 2 434 ? 16.677 0.051 23.843 1.000 14.209 435 ILE B N 1
ATOM 7471 C CA . ILE B 2 434 ? 17.605 0.153 24.959 1.000 14.056 435 ILE B CA 1
ATOM 7472 C C . ILE B 2 434 ? 16.871 -0.165 26.260 1.000 13.768 435 ILE B C 1
ATOM 7473 O O . ILE B 2 434 ? 17.335 -0.974 27.054 1.000 13.641 435 ILE B O 1
ATOM 7478 N N . TRP B 2 435 ? 15.771 0.546 26.502 1.000 13.467 436 TRP B N 1
ATOM 7479 C CA . TRP B 2 435 ? 15.087 0.456 27.780 1.000 14.332 436 TRP B CA 1
ATOM 7480 C C . TRP B 2 435 ? 14.647 -0.984 28.019 1.000 15.269 436 TRP B C 1
ATOM 7481 O O . TRP B 2 435 ? 14.858 -1.533 29.107 1.000 15.135 436 TRP B O 1
ATOM 7492 N N . LEU B 2 436 ? 14.027 -1.592 27.000 1.000 15.639 437 LEU B N 1
ATOM 7493 C CA . LEU B 2 436 ? 13.510 -2.952 27.125 1.000 15.414 437 LEU B CA 1
ATOM 7494 C C . LEU B 2 436 ? 14.636 -3.943 27.404 1.000 15.532 437 LEU B C 1
ATOM 7495 O O . LEU B 2 436 ? 14.543 -4.796 28.284 1.000 17.618 437 LEU B O 1
ATOM 7500 N N . ALA B 2 437 ? 15.703 -3.856 26.630 1.000 14.908 438 ALA B N 1
ATOM 7501 C CA . ALA B 2 437 ? 16.764 -4.845 26.715 1.000 14.360 438 ALA B CA 1
ATOM 7502 C C . ALA B 2 437 ? 17.532 -4.695 28.034 1.000 14.036 438 ALA B C 1
ATOM 7503 O O . ALA B 2 437 ? 17.884 -5.697 28.646 1.000 13.199 438 ALA B O 1
ATOM 7505 N N . GLU B 2 438 ? 17.810 -3.449 28.451 1.000 13.152 439 GLU B N 1
ATOM 7506 C CA . GLU B 2 438 ? 18.551 -3.210 29.678 1.000 13.568 439 GLU B CA 1
ATOM 7507 C C . GLU B 2 438 ? 17.691 -3.531 30.896 1.000 14.833 439 GLU B C 1
ATOM 7508 O O . GLU B 2 438 ? 18.217 -4.017 31.898 1.000 15.117 439 GLU B O 1
ATOM 7514 N N . GLN B 2 439 ? 16.376 -3.250 30.829 1.000 15.643 440 GLN B N 1
ATOM 7515 C CA . GLN B 2 439 ? 15.520 -3.564 31.968 1.000 15.596 440 GLN B CA 1
ATOM 7516 C C . GLN B 2 439 ? 15.241 -5.071 32.060 1.000 15.294 440 GLN B C 1
ATOM 7517 O O . GLN B 2 439 ? 15.088 -5.600 33.174 1.000 14.669 440 GLN B O 1
ATOM 7523 N N . MET B 2 440 ? 15.179 -5.765 30.914 1.000 14.221 441 MET B N 1
ATOM 7524 C CA . MET B 2 440 ? 15.080 -7.216 30.902 1.000 14.273 441 MET B CA 1
ATOM 7525 C C . MET B 2 440 ? 16.337 -7.803 31.560 1.000 14.496 441 MET B C 1
ATOM 7526 O O . MET B 2 440 ? 16.257 -8.642 32.465 1.000 14.069 441 MET B O 1
ATOM 7531 N N . ALA B 2 441 ? 17.521 -7.336 31.124 1.000 14.450 442 ALA B N 1
ATOM 7532 C CA . ALA B 2 441 ? 18.776 -7.733 31.756 1.000 13.288 442 ALA B CA 1
ATOM 7533 C C . ALA B 2 441 ? 18.740 -7.479 33.264 1.000 12.679 442 ALA B C 1
ATOM 7534 O O . ALA B 2 441 ? 19.004 -8.388 34.038 1.000 12.637 442 ALA B O 1
ATOM 7536 N N . ASN B 2 442 ? 18.407 -6.252 33.694 1.000 12.756 443 ASN B N 1
ATOM 7537 C CA . ASN B 2 442 ? 18.440 -5.900 35.113 1.000 12.514 443 ASN B CA 1
ATOM 7538 C C . ASN B 2 442 ? 17.463 -6.757 35.915 1.000 12.983 443 ASN B C 1
ATOM 7539 O O . ASN B 2 442 ? 17.753 -7.088 37.069 1.000 14.242 443 ASN B O 1
ATOM 7544 N N . THR B 2 443 ? 16.344 -7.137 35.290 1.000 13.071 444 THR B N 1
ATOM 7545 C CA . THR B 2 443 ? 15.362 -8.027 35.891 1.000 12.467 444 THR B CA 1
ATOM 7546 C C . THR B 2 443 ? 15.990 -9.407 36.097 1.000 13.002 444 THR B C 1
ATOM 7547 O O . THR B 2 443 ? 15.856 -10.014 37.170 1.000 13.309 444 THR B O 1
ATOM 7551 N N . LEU B 2 444 ? 16.626 -9.917 35.038 1.000 13.608 445 LEU B N 1
ATOM 7552 C CA . LEU B 2 444 ? 17.318 -11.205 35.059 1.000 14.366 445 LEU B CA 1
ATOM 7553 C C . LEU B 2 444 ? 18.434 -11.203 36.099 1.000 13.789 445 LEU B C 1
ATOM 7554 O O . LEU B 2 444 ? 18.582 -12.165 36.838 1.000 14.340 445 LEU B O 1
ATOM 7559 N N . PHE B 2 445 ? 19.166 -10.091 36.182 1.000 14.078 446 PHE B N 1
ATOM 7560 C CA . PHE B 2 445 ? 20.300 -9.949 37.084 1.000 13.398 446 PHE B CA 1
ATOM 7561 C C . PHE B 2 445 ? 19.871 -9.981 38.542 1.000 13.108 446 PHE B C 1
ATOM 7562 O O . PHE B 2 445 ? 20.486 -10.694 39.334 1.000 13.230 446 PHE B O 1
ATOM 7570 N N . ALA B 2 446 ? 18.854 -9.192 38.899 1.000 14.052 447 ALA B N 1
ATOM 7571 C CA . ALA B 2 446 ? 18.299 -9.232 40.250 1.000 14.333 447 ALA B CA 1
ATOM 7572 C C . ALA B 2 446 ? 17.817 -10.641 40.597 1.000 14.823 447 ALA B C 1
ATOM 7573 O O . ALA B 2 446 ? 17.905 -11.065 41.752 1.000 15.368 447 ALA B O 1
ATOM 7575 N N . ASP B 2 447 ? 17.292 -11.359 39.598 1.000 14.793 448 ASP B N 1
ATOM 7576 C CA . ASP B 2 447 ? 16.783 -12.702 39.824 1.000 14.768 448 ASP B CA 1
ATOM 7577 C C . ASP B 2 447 ? 17.932 -13.657 40.115 1.000 14.089 448 ASP B C 1
ATOM 7578 O O . ASP B 2 447 ? 17.826 -14.490 41.002 1.000 14.452 448 ASP B O 1
ATOM 7583 N N . MET B 2 448 ? 19.007 -13.538 39.335 1.000 15.290 449 MET B N 1
ATOM 7584 C CA . MET B 2 448 ? 20.217 -14.327 39.539 1.000 14.388 449 MET B CA 1
ATOM 7585 C C . MET B 2 448 ? 20.735 -14.123 40.967 1.000 14.599 449 MET B C 1
ATOM 7586 O O . MET B 2 448 ? 21.092 -15.094 41.624 1.000 14.559 449 MET B O 1
ATOM 7591 N N . GLU B 2 449 ? 20.698 -12.887 41.481 1.000 14.043 450 GLU B N 1
ATOM 7592 C CA . GLU B 2 449 ? 21.165 -12.620 42.837 1.000 15.171 450 GLU B CA 1
ATOM 7593 C C . GLU B 2 449 ? 20.239 -13.235 43.889 1.000 16.521 450 GLU B C 1
ATOM 7594 O O . GLU B 2 449 ? 20.726 -13.849 44.829 1.000 16.989 450 GLU B O 1
ATOM 7600 N N A HIS B 2 450 ? 18.930 -13.071 43.697 0.500 16.707 451 HIS B N 1
ATOM 7601 N N B HIS B 2 450 ? 18.919 -13.041 43.752 0.500 17.605 451 HIS B N 1
ATOM 7602 C CA A HIS B 2 450 ? 17.914 -13.610 44.589 0.500 17.238 451 HIS B CA 1
ATOM 7603 C CA B HIS B 2 450 ? 17.945 -13.641 44.659 0.500 18.783 451 HIS B CA 1
ATOM 7604 C C A HIS B 2 450 ? 18.025 -15.132 44.732 0.500 17.411 451 HIS B C 1
ATOM 7605 C C B HIS B 2 450 ? 18.162 -15.150 44.768 0.500 18.422 451 HIS B C 1
ATOM 7606 O O A HIS B 2 450 ? 17.842 -15.671 45.822 0.500 17.013 451 HIS B O 1
ATOM 7607 O O B HIS B 2 450 ? 18.208 -15.693 45.870 0.500 18.391 451 HIS B O 1
ATOM 7620 N N . LYS B 2 451 ? 18.296 -15.807 43.610 1.000 17.384 452 LYS B N 1
ATOM 7621 C CA . LYS B 2 451 ? 18.421 -17.257 43.538 1.000 18.584 452 LYS B CA 1
ATOM 7622 C C . LYS B 2 451 ? 19.855 -17.784 43.671 1.000 20.004 452 LYS B C 1
ATOM 7623 O O . LYS B 2 451 ? 20.044 -19.001 43.681 1.000 21.204 452 LYS B O 1
ATOM 7629 N N . LYS B 2 452 ? 20.850 -16.895 43.780 1.000 19.364 453 LYS B N 1
ATOM 7630 C CA . LYS B 2 452 ? 22.242 -17.297 43.772 1.000 21.555 453 LYS B CA 1
ATOM 7631 C C . LYS B 2 452 ? 22.510 -18.222 42.597 1.000 21.103 453 LYS B C 1
ATOM 7632 O O . LYS B 2 452 ? 23.070 -19.297 42.776 1.000 22.708 453 LYS B O 1
ATOM 7638 N N . ASN B 2 453 ? 22.143 -17.766 41.402 1.000 19.971 454 ASN B N 1
ATOM 7639 C CA . ASN B 2 453 ? 22.278 -18.546 40.191 1.000 18.863 454 ASN B CA 1
ATOM 7640 C C . ASN B 2 453 ? 23.390 -17.910 39.357 1.000 18.148 454 ASN B C 1
ATOM 7641 O O . ASN B 2 453 ? 23.123 -17.043 38.538 1.000 18.314 454 ASN B O 1
ATOM 7646 N N . LYS B 2 454 ? 24.640 -18.339 39.593 1.000 18.242 455 LYS B N 1
ATOM 7647 C CA . LYS B 2 454 ? 25.836 -17.760 38.992 1.000 16.881 455 LYS B CA 1
ATOM 7648 C C . LYS B 2 454 ? 25.875 -16.235 39.128 1.000 17.441 455 LYS B C 1
ATOM 7649 O O . LYS B 2 454 ? 26.367 -15.559 38.223 1.000 17.276 455 LYS B O 1
ATOM 7655 N N . GLU B 2 455 ? 25.436 -15.693 40.283 1.000 16.740 456 GLU B N 1
ATOM 7656 C CA . GLU B 2 455 ? 25.415 -14.249 40.503 1.000 16.768 456 GLU B CA 1
ATOM 7657 C C . GLU B 2 455 ? 26.811 -13.627 40.439 1.000 15.357 456 GLU B C 1
ATOM 7658 O O . GLU B 2 455 ? 26.935 -12.419 40.237 1.000 13.226 456 GLU B O 1
ATOM 7664 N N . TRP B 2 456 ? 27.858 -14.443 40.621 1.000 15.299 457 TRP B N 1
ATOM 7665 C CA . TRP B 2 456 ? 29.246 -13.996 40.603 1.000 15.158 457 TRP B CA 1
ATOM 7666 C C . TRP B 2 456 ? 29.712 -13.629 39.179 1.000 15.697 457 TRP B C 1
ATOM 7667 O O . TRP B 2 456 ? 30.769 -13.019 39.003 1.000 15.843 457 TRP B O 1
ATOM 7678 N N . VAL B 2 457 ? 28.897 -13.943 38.160 1.000 16.709 458 VAL B N 1
ATOM 7679 C CA . VAL B 2 457 ? 29.266 -13.753 36.763 1.000 16.495 458 VAL B CA 1
ATOM 7680 C C . VAL B 2 457 ? 28.996 -12.313 36.311 1.000 15.609 458 VAL B C 1
ATOM 7681 O O . VAL B 2 457 ? 29.385 -11.929 35.223 1.000 15.174 458 VAL B O 1
ATOM 7685 N N . LEU B 2 458 ? 28.324 -11.494 37.125 1.000 15.184 459 LEU B N 1
ATOM 7686 C CA . LEU B 2 458 ? 27.924 -10.155 36.701 1.000 14.846 459 LEU B CA 1
ATOM 7687 C C . LEU B 2 458 ? 29.042 -9.140 36.929 1.000 15.300 459 LEU B C 1
ATOM 7688 O O . LEU B 2 458 ? 28.754 -7.955 37.130 1.000 16.569 459 LEU B O 1
ATOM 7693 N N . ASN B 2 459 ? 30.308 -9.585 36.834 1.000 14.880 460 ASN B N 1
ATOM 7694 C CA . ASN B 2 459 ? 31.450 -8.723 37.129 1.000 14.372 460 ASN B CA 1
ATOM 7695 C C . ASN B 2 459 ? 32.152 -8.213 35.858 1.000 14.151 460 ASN B C 1
ATOM 7696 O O . ASN B 2 459 ? 32.546 -7.051 35.821 1.000 15.473 460 ASN B O 1
ATOM 7701 N N . VAL B 2 460 ? 32.407 -9.066 34.858 1.000 13.509 461 VAL B N 1
ATOM 7702 C CA . VAL B 2 460 ? 33.266 -8.687 33.731 1.000 14.691 461 VAL B CA 1
ATOM 7703 C C . VAL B 2 460 ? 32.613 -9.111 32.422 1.000 14.763 461 VAL B C 1
ATOM 7704 O O . VAL B 2 460 ? 33.291 -9.518 31.476 1.000 15.894 461 VAL B O 1
ATOM 7708 N N . TRP B 2 461 ? 31.290 -8.964 32.383 1.000 14.880 462 TRP B N 1
ATOM 7709 C CA . TRP B 2 461 ? 30.569 -9.014 31.125 1.000 15.972 462 TRP B CA 1
ATOM 7710 C C . TRP B 2 461 ? 30.822 -7.697 30.372 1.000 16.382 462 TRP B C 1
ATOM 7711 O O . TRP B 2 461 ? 31.361 -6.774 31.047 1.000 16.821 462 TRP B O 1
ATOM 7723 N N . VAL C 3 1 ? -44.251 18.060 66.267 1.000 65.067 14 VAL C N 1
ATOM 7724 C CA . VAL C 3 1 ? -43.499 17.569 67.464 1.000 64.086 14 VAL C CA 1
ATOM 7725 C C . VAL C 3 1 ? -42.491 18.638 67.883 1.000 61.038 14 VAL C C 1
ATOM 7726 O O . VAL C 3 1 ? -41.628 18.997 67.086 1.000 59.139 14 VAL C O 1
ATOM 7730 N N . GLU C 3 2 ? -42.604 19.122 69.132 1.000 59.241 15 GLU C N 1
ATOM 7731 C CA . GLU C 3 2 ? -41.687 20.106 69.701 1.000 60.320 15 GLU C CA 1
ATOM 7732 C C . GLU C 3 2 ? -40.741 19.416 70.681 1.000 53.762 15 GLU C C 1
ATOM 7733 O O . GLU C 3 2 ? -41.001 18.311 71.152 1.000 53.748 15 GLU C O 1
ATOM 7739 N N . ALA C 3 3 ? -39.649 20.101 71.012 1.000 51.684 16 ALA C N 1
ATOM 7740 C CA . ALA C 3 3 ? -38.609 19.521 71.841 1.000 53.365 16 ALA C CA 1
ATOM 7741 C C . ALA C 3 3 ? -39.075 19.461 73.294 1.000 54.303 16 ALA C C 1
ATOM 7742 O O . ALA C 3 3 ? -39.591 20.451 73.804 1.000 57.702 16 ALA C O 1
ATOM 7744 N N . PRO C 3 4 ? -38.876 18.333 74.023 1.000 54.138 17 PRO C N 1
ATOM 7745 C CA . PRO C 3 4 ? -39.298 18.236 75.423 1.000 51.035 17 PRO C CA 1
ATOM 7746 C C . PRO C 3 4 ? -38.518 19.221 76.287 1.000 48.493 17 PRO C C 1
ATOM 7747 O O . PRO C 3 4 ? -37.374 19.532 75.978 1.000 46.255 17 PRO C O 1
ATOM 7751 N N . VAL C 3 5 ? -39.150 19.727 77.355 1.000 48.322 18 VAL C N 1
ATOM 7752 C CA . VAL C 3 5 ? -38.491 20.653 78.267 1.000 46.560 18 VAL C CA 1
ATOM 7753 C C . VAL C 3 5 ? -38.584 20.072 79.676 1.000 42.746 18 VAL C C 1
ATOM 7754 O O . VAL C 3 5 ? -39.526 19.356 79.984 1.000 38.114 18 VAL C O 1
ATOM 7758 N N . HIS C 3 6 ? -37.577 20.350 80.510 1.000 43.176 19 HIS C N 1
ATOM 7759 C CA . HIS C 3 6 ? -37.424 19.681 81.792 1.000 42.741 19 HIS C CA 1
ATOM 7760 C C . HIS C 3 6 ? -36.643 20.605 82.729 1.000 46.324 19 HIS C C 1
ATOM 7761 O O . HIS C 3 6 ? -35.698 21.270 82.299 1.000 45.168 19 HIS C O 1
ATOM 7768 N N . PRO C 3 7 ? -37.022 20.722 84.029 1.000 48.930 20 PRO C N 1
ATOM 7769 C CA . PRO C 3 7 ? -36.298 21.584 84.964 1.000 49.400 20 PRO C CA 1
ATOM 7770 C C . PRO C 3 7 ? -34.788 21.380 84.903 1.000 50.095 20 PRO C C 1
ATOM 7771 O O . PRO C 3 7 ? -34.030 22.324 85.121 1.000 46.336 20 PRO C O 1
ATOM 7775 N N . MET C 3 8 ? -34.377 20.145 84.572 1.000 53.035 21 MET C N 1
ATOM 7776 C CA . MET C 3 8 ? -32.984 19.730 84.651 1.000 54.423 21 MET C CA 1
ATOM 7777 C C . MET C 3 8 ? -32.296 19.774 83.276 1.000 53.701 21 MET C C 1
ATOM 7778 O O . MET C 3 8 ? -31.313 19.066 83.072 1.000 52.536 21 MET C O 1
ATOM 7783 N N . ASP C 3 9 ? -32.754 20.639 82.353 1.000 52.985 22 ASP C N 1
ATOM 7784 C CA . ASP C 3 9 ? -32.285 20.639 80.967 1.000 50.060 22 ASP C CA 1
ATOM 7785 C C . ASP C 3 9 ? -30.769 20.873 80.855 1.000 49.717 22 ASP C C 1
ATOM 7786 O O . ASP C 3 9 ? -30.125 20.193 80.054 1.000 47.563 22 ASP C O 1
ATOM 7791 N N . ALA C 3 10 ? -30.194 21.813 81.630 1.000 47.892 23 ALA C N 1
ATOM 7792 C CA . ALA C 3 10 ? -28.763 22.116 81.554 1.000 48.231 23 ALA C CA 1
ATOM 7793 C C . ALA C 3 10 ? -27.904 20.900 81.924 1.000 50.975 23 ALA C C 1
ATOM 7794 O O . ALA C 3 10 ? -26.873 20.655 81.303 1.000 50.772 23 ALA C O 1
ATOM 7796 N N . ARG C 3 11 ? -28.319 20.148 82.950 1.000 52.517 24 ARG C N 1
ATOM 7797 C CA . ARG C 3 11 ? -27.689 18.876 83.286 1.000 54.462 24 ARG C CA 1
ATOM 7798 C C . ARG C 3 11 ? -27.921 17.842 82.180 1.000 53.548 24 ARG C C 1
ATOM 7799 O O . ARG C 3 11 ? -27.012 17.073 81.865 1.000 46.771 24 ARG C O 1
ATOM 7807 N N . ILE C 3 12 ? -29.138 17.813 81.611 1.000 48.947 25 ILE C N 1
ATOM 7808 C CA . ILE C 3 12 ? -29.486 16.835 80.589 1.000 49.414 25 ILE C CA 1
ATOM 7809 C C . ILE C 3 12 ? -28.684 17.104 79.313 1.000 47.686 25 ILE C C 1
ATOM 7810 O O . ILE C 3 12 ? -28.373 16.159 78.582 1.000 43.550 25 ILE C O 1
ATOM 7815 N N . ASP C 3 13 ? -28.339 18.377 79.059 1.000 42.157 26 ASP C N 1
ATOM 7816 C CA . ASP C 3 13 ? -27.536 18.740 77.900 1.000 41.742 26 ASP C CA 1
ATOM 7817 C C . ASP C 3 13 ? -26.227 17.943 77.933 1.000 43.355 26 ASP C C 1
ATOM 7818 O O . ASP C 3 13 ? -25.855 17.282 76.958 1.000 37.682 26 ASP C O 1
ATOM 7823 N N . GLU C 3 14 ? -25.574 17.973 79.102 1.000 45.973 27 GLU C N 1
ATOM 7824 C CA . GLU C 3 14 ? -24.293 17.320 79.335 1.000 47.202 27 GLU C CA 1
ATOM 7825 C C . GLU C 3 14 ? -24.368 15.814 79.052 1.000 44.503 27 GLU C C 1
ATOM 7826 O O . GLU C 3 14 ? -23.527 15.269 78.344 1.000 42.823 27 GLU C O 1
ATOM 7832 N N . LEU C 3 15 ? -25.380 15.140 79.604 1.000 41.587 28 LEU C N 1
ATOM 7833 C CA . LEU C 3 15 ? -25.499 13.692 79.503 1.000 42.165 28 LEU C CA 1
ATOM 7834 C C . LEU C 3 15 ? -25.914 13.274 78.088 1.000 39.177 28 LEU C C 1
ATOM 7835 O O . LEU C 3 15 ? -25.538 12.200 77.612 1.000 36.970 28 LEU C O 1
ATOM 7840 N N . THR C 3 16 ? -26.701 14.128 77.427 1.000 35.533 29 THR C N 1
ATOM 7841 C CA . THR C 3 16 ? -27.097 13.920 76.044 1.000 36.971 29 THR C CA 1
ATOM 7842 C C . THR C 3 16 ? -25.877 14.023 75.127 1.000 35.964 29 THR C C 1
ATOM 7843 O O . THR C 3 16 ? -25.665 13.149 74.285 1.000 31.779 29 THR C O 1
ATOM 7847 N N . ASP C 3 17 ? -25.096 15.098 75.296 1.000 32.712 30 ASP C N 1
ATOM 7848 C CA . ASP C 3 17 ? -23.888 15.293 74.516 1.000 34.098 30 ASP C CA 1
ATOM 7849 C C . ASP C 3 17 ? -22.988 14.056 74.643 1.000 37.109 30 ASP C C 1
ATOM 7850 O O . ASP C 3 17 ? -22.527 13.510 73.635 1.000 39.551 30 ASP C O 1
ATOM 7855 N N . TYR C 3 18 ? -22.772 13.596 75.881 1.000 33.023 31 TYR C N 1
ATOM 7856 C CA . TYR C 3 18 ? -21.854 12.502 76.126 1.000 34.013 31 TYR C CA 1
ATOM 7857 C C . TYR C 3 18 ? -22.245 11.303 75.269 1.000 32.105 31 TYR C C 1
ATOM 7858 O O . TYR C 3 18 ? -21.385 10.667 74.664 1.000 32.200 31 TYR C O 1
ATOM 7867 N N . ILE C 3 19 ? -23.548 11.005 75.268 1.000 32.574 32 ILE C N 1
ATOM 7868 C CA . ILE C 3 19 ? -24.119 9.899 74.520 1.000 31.987 32 ILE C CA 1
ATOM 7869 C C . ILE C 3 19 ? -23.894 10.115 73.019 1.000 32.492 32 ILE C C 1
ATOM 7870 O O . ILE C 3 19 ? -23.547 9.176 72.300 1.000 29.786 32 ILE C O 1
ATOM 7875 N N . MET C 3 20 ? -24.128 11.354 72.564 1.000 31.890 33 MET C N 1
ATOM 7876 C CA . MET C 3 20 ? -24.051 11.698 71.151 1.000 32.800 33 MET C CA 1
ATOM 7877 C C . MET C 3 20 ? -22.596 11.617 70.662 1.000 30.774 33 MET C C 1
ATOM 7878 O O . MET C 3 20 ? -22.367 11.360 69.481 1.000 29.544 33 MET C O 1
ATOM 7883 N N . LYS C 3 21 ? -21.625 11.817 71.565 1.000 30.225 34 LYS C N 1
ATOM 7884 C CA . LYS C 3 21 ? -20.220 11.852 71.187 1.000 30.299 34 LYS C CA 1
ATOM 7885 C C . LYS C 3 21 ? -19.586 10.464 71.280 1.000 29.822 34 LYS C C 1
ATOM 7886 O O . LYS C 3 21 ? -18.597 10.211 70.585 1.000 29.545 34 LYS C O 1
ATOM 7892 N N . ASN C 3 22 ? -20.173 9.564 72.087 1.000 27.403 35 ASN C N 1
ATOM 7893 C CA . ASN C 3 22 ? -19.499 8.338 72.486 1.000 25.893 35 ASN C CA 1
ATOM 7894 C C . ASN C 3 22 ? -20.270 7.070 72.122 1.000 26.724 35 ASN C C 1
ATOM 7895 O O . ASN C 3 22 ? -19.643 6.047 71.855 1.000 28.160 35 ASN C O 1
ATOM 7900 N N . CYS C 3 23 ? -21.608 7.101 72.160 1.000 25.313 36 CYS C N 1
ATOM 7901 C CA . CYS C 3 23 ? -22.389 5.872 72.123 1.000 25.992 36 CYS C CA 1
ATOM 7902 C C . CYS C 3 23 ? -22.968 5.648 70.734 1.000 25.114 36 CYS C C 1
ATOM 7903 O O . CYS C 3 23 ? -23.191 6.608 70.006 1.000 24.413 36 CYS C O 1
ATOM 7906 N N . LEU C 3 24 ? -23.313 4.387 70.440 1.000 26.681 37 LEU C N 1
ATOM 7907 C CA . LEU C 3 24 ? -23.973 4.022 69.194 1.000 27.291 37 LEU C CA 1
ATOM 7908 C C . LEU C 3 24 ? -25.298 3.298 69.424 1.000 28.301 37 LEU C C 1
ATOM 7909 O O . LEU C 3 24 ? -26.000 3.023 68.441 1.000 26.340 37 LEU C O 1
ATOM 7914 N N . TRP C 3 25 ? -25.601 2.940 70.692 1.000 27.721 38 TRP C N 1
ATOM 7915 C CA . TRP C 3 25 ? -26.751 2.090 71.017 1.000 29.122 38 TRP C CA 1
ATOM 7916 C C . TRP C 3 25 ? -28.088 2.785 70.732 1.000 27.805 38 TRP C C 1
ATOM 7917 O O . TRP C 3 25 ? -29.137 2.127 70.683 1.000 26.664 38 TRP C O 1
ATOM 7928 N N . GLN C 3 26 ? -28.025 4.106 70.515 1.000 25.497 39 GLN C N 1
ATOM 7929 C CA . GLN C 3 26 ? -29.188 4.932 70.242 1.000 25.983 39 GLN C CA 1
ATOM 7930 C C . GLN C 3 26 ? -29.478 5.031 68.736 1.000 25.293 39 GLN C C 1
ATOM 7931 O O . GLN C 3 26 ? -30.412 5.723 68.349 1.000 25.912 39 GLN C O 1
ATOM 7937 N N . PHE C 3 27 ? -28.688 4.392 67.859 1.000 23.394 40 PHE C N 1
ATOM 7938 C CA . PHE C 3 27 ? -28.815 4.674 66.435 1.000 22.937 40 PHE C CA 1
ATOM 7939 C C . PHE C 3 27 ? -29.141 3.410 65.635 1.000 24.861 40 PHE C C 1
ATOM 7940 O O . PHE C 3 27 ? -28.703 3.266 64.487 1.000 24.837 40 PHE C O 1
ATOM 7948 N N . HIS C 3 28 ? -29.978 2.534 66.200 1.000 25.196 41 HIS C N 1
ATOM 7949 C CA . HIS C 3 28 ? -30.384 1.318 65.507 1.000 27.220 41 HIS C CA 1
ATOM 7950 C C . HIS C 3 28 ? -31.309 1.698 64.345 1.000 27.041 41 HIS C C 1
ATOM 7951 O O . HIS C 3 28 ? -31.648 2.859 64.164 1.000 27.816 41 HIS C O 1
ATOM 7958 N N . SER C 3 29 ? -31.727 0.703 63.565 1.000 26.878 42 SER C N 1
ATOM 7959 C CA . SER C 3 29 ? -32.102 0.912 62.178 1.000 27.958 42 SER C CA 1
ATOM 7960 C C . SER C 3 29 ? -33.523 1.460 61.995 1.000 29.966 42 SER C C 1
ATOM 7961 O O . SER C 3 29 ? -33.817 2.044 60.941 1.000 28.303 42 SER C O 1
ATOM 7964 N N . ARG C 3 30 ? -34.403 1.230 62.989 1.000 29.861 43 ARG C N 1
ATOM 7965 C CA . ARG C 3 30 ? -35.839 1.448 62.851 1.000 28.721 43 ARG C CA 1
ATOM 7966 C C . ARG C 3 30 ? -36.434 1.935 64.177 1.000 29.557 43 ARG C C 1
ATOM 7967 O O . ARG C 3 30 ? -35.945 1.579 65.251 1.000 29.187 43 ARG C O 1
ATOM 7975 N N . SER C 3 31 ? -37.516 2.730 64.093 1.000 31.443 44 SER C N 1
ATOM 7976 C CA . SER C 3 31 ? -38.082 3.446 65.240 1.000 32.033 44 SER C CA 1
ATOM 7977 C C . SER C 3 31 ? -38.344 2.513 66.421 1.000 30.744 44 SER C C 1
ATOM 7978 O O . SER C 3 31 ? -38.112 2.880 67.575 1.000 29.608 44 SER C O 1
ATOM 7981 N N . TRP C 3 32 ? -38.847 1.310 66.114 1.000 31.073 45 TRP C N 1
ATOM 7982 C CA . TRP C 3 32 ? -39.280 0.380 67.143 1.000 33.548 45 TRP C CA 1
ATOM 7983 C C . TRP C 3 32 ? -38.081 -0.221 67.866 1.000 32.064 45 TRP C C 1
ATOM 7984 O O . TRP C 3 32 ? -38.179 -0.567 69.039 1.000 28.781 45 TRP C O 1
ATOM 7995 N N . ASP C 3 33 ? -36.945 -0.332 67.166 1.000 31.900 46 ASP C N 1
ATOM 7996 C CA . ASP C 3 33 ? -35.704 -0.776 67.790 1.000 29.113 46 ASP C CA 1
ATOM 7997 C C . ASP C 3 33 ? -35.163 0.330 68.694 1.000 28.568 46 ASP C C 1
ATOM 7998 O O . ASP C 3 33 ? -34.661 0.044 69.782 1.000 30.333 46 ASP C O 1
ATOM 8003 N N . ARG C 3 34 ? -35.298 1.587 68.254 1.000 27.769 47 ARG C N 1
ATOM 8004 C CA . ARG C 3 34 ? -34.821 2.735 69.012 1.000 28.713 47 ARG C CA 1
ATOM 8005 C C . ARG C 3 34 ? -35.637 2.921 70.289 1.000 31.315 47 ARG C C 1
ATOM 8006 O O . ARG C 3 34 ? -35.064 3.218 71.339 1.000 28.781 47 ARG C O 1
ATOM 8014 N N . GLU C 3 35 ? -36.977 2.785 70.181 1.000 35.802 48 GLU C N 1
ATOM 8015 C CA . GLU C 3 35 ? -37.848 2.884 71.348 1.000 35.900 48 GLU C CA 1
ATOM 8016 C C . GLU C 3 35 ? -37.334 1.911 72.407 1.000 32.598 48 GLU C C 1
ATOM 8017 O O . GLU C 3 35 ? -37.053 2.315 73.534 1.000 30.722 48 GLU C O 1
ATOM 8023 N N . ARG C 3 36 ? -37.126 0.656 71.970 1.000 31.096 49 ARG C N 1
ATOM 8024 C CA . ARG C 3 36 ? -36.683 -0.450 72.812 1.000 31.176 49 ARG C CA 1
ATOM 8025 C C . ARG C 3 36 ? -35.300 -0.209 73.406 1.000 30.508 49 ARG C C 1
ATOM 8026 O O . ARG C 3 36 ? -35.101 -0.411 74.602 1.000 27.230 49 ARG C O 1
ATOM 8034 N N . GLN C 3 37 ? -34.332 0.179 72.559 1.000 32.597 50 GLN C N 1
ATOM 8035 C CA . GLN C 3 37 ? -32.965 0.423 73.010 1.000 31.084 50 GLN C CA 1
ATOM 8036 C C . GLN C 3 37 ? -32.941 1.528 74.068 1.000 29.895 50 GLN C C 1
ATOM 8037 O O . GLN C 3 37 ? -32.308 1.378 75.110 1.000 30.297 50 GLN C O 1
ATOM 8043 N N . ASN C 3 38 ? -33.602 2.654 73.784 1.000 29.525 51 ASN C N 1
ATOM 8044 C CA . ASN C 3 38 ? -33.556 3.820 74.660 1.000 33.392 51 ASN C CA 1
ATOM 8045 C C . ASN C 3 38 ? -34.177 3.471 76.024 1.000 32.954 51 ASN C C 1
ATOM 8046 O O . ASN C 3 38 ? -33.618 3.781 77.072 1.000 31.758 51 ASN C O 1
ATOM 8051 N N . ALA C 3 39 ? -35.336 2.800 76.002 1.000 34.143 52 ALA C N 1
ATOM 8052 C CA . ALA C 3 39 ? -36.035 2.431 77.228 1.000 34.955 52 ALA C CA 1
ATOM 8053 C C . ALA C 3 39 ? -35.162 1.505 78.087 1.000 35.398 52 ALA C C 1
ATOM 8054 O O . ALA C 3 39 ? -34.811 1.830 79.222 1.000 33.856 52 ALA C O 1
ATOM 8056 N N . GLU C 3 40 ? -34.744 0.385 77.481 1.000 35.362 53 GLU C N 1
ATOM 8057 C CA . GLU C 3 40 ? -34.104 -0.721 78.172 1.000 33.140 53 GLU C CA 1
ATOM 8058 C C . GLU C 3 40 ? -32.725 -0.335 78.696 1.000 34.157 53 GLU C C 1
ATOM 8059 O O . GLU C 3 40 ? -32.346 -0.759 79.788 1.000 35.568 53 GLU C O 1
ATOM 8065 N N . ILE C 3 41 ? -31.965 0.449 77.919 1.000 35.175 54 ILE C N 1
ATOM 8066 C CA . ILE C 3 41 ? -30.603 0.802 78.305 1.000 35.836 54 ILE C CA 1
ATOM 8067 C C . ILE C 3 41 ? -30.632 1.922 79.343 1.000 35.219 54 ILE C C 1
ATOM 8068 O O . ILE C 3 41 ? -29.845 1.901 80.287 1.000 33.696 54 ILE C O 1
ATOM 8073 N N . LEU C 3 42 ? -31.511 2.909 79.148 1.000 35.574 55 LEU C N 1
ATOM 8074 C CA . LEU C 3 42 ? -31.637 4.020 80.083 1.000 39.485 55 LEU C CA 1
ATOM 8075 C C . LEU C 3 42 ? -32.300 3.579 81.398 1.000 38.505 55 LEU C C 1
ATOM 8076 O O . LEU C 3 42 ? -31.984 4.127 82.453 1.000 35.214 55 LEU C O 1
ATOM 8081 N N . LYS C 3 43 ? -33.205 2.587 81.338 1.000 42.814 56 LYS C N 1
ATOM 8082 C CA . LYS C 3 43 ? -33.749 1.963 82.542 1.000 47.627 56 LYS C CA 1
ATOM 8083 C C . LYS C 3 43 ? -32.600 1.425 83.391 1.000 47.127 56 LYS C C 1
ATOM 8084 O O . LYS C 3 43 ? -32.504 1.730 84.578 1.000 46.203 56 LYS C O 1
ATOM 8090 N N . LYS C 3 44 ? -31.730 0.633 82.747 1.000 45.915 57 LYS C N 1
ATOM 8091 C CA . LYS C 3 44 ? -30.617 -0.024 83.415 1.000 47.187 57 LYS C CA 1
ATOM 8092 C C . LYS C 3 44 ? -29.571 0.991 83.867 1.000 44.040 57 LYS C C 1
ATOM 8093 O O . LYS C 3 44 ? -28.940 0.787 84.901 1.000 46.395 57 LYS C O 1
ATOM 8099 N N . THR C 3 45 ? -29.395 2.086 83.119 1.000 42.633 58 THR C N 1
ATOM 8100 C CA . THR C 3 45 ? -28.467 3.124 83.540 1.000 40.457 58 THR C CA 1
ATOM 8101 C C . THR C 3 45 ? -28.971 3.721 84.853 1.000 41.813 58 THR C C 1
ATOM 8102 O O . THR C 3 45 ? -28.165 4.004 85.735 1.000 42.988 58 THR C O 1
ATOM 8106 N N . LYS C 3 46 ? -30.300 3.917 84.971 1.000 44.668 59 LYS C N 1
ATOM 8107 C CA . LYS C 3 46 ? -30.903 4.469 86.182 1.000 44.226 59 LYS C CA 1
ATOM 8108 C C . LYS C 3 46 ? -30.691 3.485 87.331 1.000 40.872 59 LYS C C 1
ATOM 8109 O O . LYS C 3 46 ? -30.110 3.844 88.360 1.000 36.614 59 LYS C O 1
ATOM 8115 N N . GLU C 3 47 ? -31.145 2.241 87.127 1.000 39.723 60 GLU C N 1
ATOM 8116 C CA . GLU C 3 47 ? -31.036 1.207 88.145 1.000 45.598 60 GLU C CA 1
ATOM 8117 C C . GLU C 3 47 ? -29.612 1.192 88.719 1.000 48.376 60 GLU C C 1
ATOM 8118 O O . GLU C 3 47 ? -29.429 1.047 89.930 1.000 53.562 60 GLU C O 1
ATOM 8124 N N . LEU C 3 48 ? -28.598 1.359 87.852 1.000 47.661 61 LEU C N 1
ATOM 8125 C CA . LEU C 3 48 ? -27.201 1.323 88.272 1.000 44.880 61 LEU C CA 1
ATOM 8126 C C . LEU C 3 48 ? -26.790 2.621 88.973 1.000 41.520 61 LEU C C 1
ATOM 8127 O O . LEU C 3 48 ? -26.015 2.585 89.916 1.000 36.576 61 LEU C O 1
ATOM 8132 N N . LEU C 3 49 ? -27.276 3.775 88.516 1.000 43.739 62 LEU C N 1
ATOM 8133 C CA . LEU C 3 49 ? -26.986 5.029 89.200 1.000 49.264 62 LEU C CA 1
ATOM 8134 C C . LEU C 3 49 ? -27.659 5.078 90.579 1.000 50.622 62 LEU C C 1
ATOM 8135 O O . LEU C 3 49 ? -27.154 5.751 91.477 1.000 44.850 62 LEU C O 1
ATOM 8140 N N . CYS C 3 50 ? -28.789 4.361 90.729 1.000 52.363 63 CYS C N 1
ATOM 8141 C CA . CYS C 3 50 ? -29.588 4.365 91.953 1.000 55.624 63 CYS C CA 1
ATOM 8142 C C . CYS C 3 50 ? -29.249 3.187 92.870 1.000 54.476 63 CYS C C 1
ATOM 8143 O O . CYS C 3 50 ? -29.723 3.126 93.998 1.000 56.727 63 CYS C O 1
ATOM 8146 N N . GLY C 3 51 ? -28.445 2.242 92.386 1.000 53.166 64 GLY C N 1
ATOM 8147 C CA . GLY C 3 51 ? -27.989 1.143 93.213 1.000 51.447 64 GLY C CA 1
ATOM 8148 C C . GLY C 3 51 ? -29.027 0.029 93.272 1.000 53.477 64 GLY C C 1
ATOM 8149 O O . GLY C 3 51 ? -28.974 -0.817 94.164 1.000 58.646 64 GLY C O 1
ATOM 8150 N N . GLU C 3 52 ? -29.951 0.026 92.305 1.000 48.878 65 GLU C N 1
ATOM 8151 C CA . GLU C 3 52 ? -30.971 -1.004 92.233 1.000 51.597 65 GLU C CA 1
ATOM 8152 C C . GLU C 3 52 ? -30.402 -2.224 91.505 1.000 53.101 65 GLU C C 1
ATOM 8153 O O . GLU C 3 52 ? -29.744 -2.097 90.469 1.000 46.314 65 GLU C O 1
ATOM 8159 N N . PRO C 3 53 ? -30.600 -3.450 92.049 1.000 59.509 66 PRO C N 1
ATOM 8160 C CA . PRO C 3 53 ? -30.350 -4.679 91.291 1.000 60.793 66 PRO C CA 1
ATOM 8161 C C . PRO C 3 53 ? -30.959 -4.642 89.885 1.000 59.010 66 PRO C C 1
ATOM 8162 O O . PRO C 3 53 ? -32.098 -4.207 89.713 1.000 49.459 66 PRO C O 1
ATOM 8166 N N . VAL C 3 54 ? -30.189 -5.099 88.885 1.000 53.399 67 VAL C N 1
ATOM 8167 C CA . VAL C 3 54 ? -30.638 -5.108 87.497 1.000 54.061 67 VAL C CA 1
ATOM 8168 C C . VAL C 3 54 ? -31.059 -6.529 87.112 1.000 49.703 67 VAL C C 1
ATOM 8169 O O . VAL C 3 54 ? -30.517 -7.503 87.627 1.000 49.931 67 VAL C O 1
ATOM 8173 N N . ASP C 3 55 ? -32.032 -6.643 86.200 1.000 47.647 68 ASP C N 1
ATOM 8174 C CA . ASP C 3 55 ? -32.457 -7.933 85.671 1.000 48.161 68 ASP C CA 1
ATOM 8175 C C . ASP C 3 55 ? -31.487 -8.359 84.562 1.000 45.913 68 ASP C C 1
ATOM 8176 O O . ASP C 3 55 ? -31.383 -7.686 83.537 1.000 48.744 68 ASP C O 1
ATOM 8181 N N . LEU C 3 56 ? -30.803 -9.493 84.772 1.000 41.889 69 LEU C N 1
ATOM 8182 C CA . LEU C 3 56 ? -29.882 -10.064 83.801 1.000 42.145 69 LEU C CA 1
ATOM 8183 C C . LEU C 3 56 ? -30.367 -11.444 83.360 1.000 40.860 69 LEU C C 1
ATOM 8184 O O . LEU C 3 56 ? -29.552 -12.306 83.045 1.000 43.168 69 LEU C O 1
ATOM 8189 N N . SER C 3 57 ? -31.688 -11.653 83.296 1.000 39.402 70 SER C N 1
ATOM 8190 C CA . SER C 3 57 ? -32.218 -13.006 83.188 1.000 42.660 70 SER C CA 1
ATOM 8191 C C . SER C 3 57 ? -32.256 -13.479 81.737 1.000 43.246 70 SER C C 1
ATOM 8192 O O . SER C 3 57 ? -32.573 -14.638 81.478 1.000 42.952 70 SER C O 1
ATOM 8195 N N . THR C 3 58 ? -31.965 -12.579 80.789 1.000 45.279 71 THR C N 1
ATOM 8196 C CA . THR C 3 58 ? -31.881 -12.963 79.385 1.000 43.465 71 THR C CA 1
ATOM 8197 C C . THR C 3 58 ? -30.604 -12.387 78.777 1.000 41.000 71 THR C C 1
ATOM 8198 O O . THR C 3 58 ? -29.936 -11.544 79.378 1.000 35.809 71 THR C O 1
ATOM 8202 N N . SER C 3 59 ? -30.272 -12.870 77.576 1.000 43.056 72 SER C N 1
ATOM 8203 C CA . SER C 3 59 ? -29.144 -12.338 76.822 1.000 42.630 72 SER C CA 1
ATOM 8204 C C . SER C 3 59 ? -29.414 -10.872 76.452 1.000 40.743 72 SER C C 1
ATOM 8205 O O . SER C 3 59 ? -28.548 -10.026 76.684 1.000 43.292 72 SER C O 1
ATOM 8208 N N . HIS C 3 60 ? -30.638 -10.549 75.989 1.000 37.865 73 HIS C N 1
ATOM 8209 C CA . HIS C 3 60 ? -31.009 -9.171 75.675 1.000 37.537 73 HIS C CA 1
ATOM 8210 C C . HIS C 3 60 ? -30.726 -8.254 76.859 1.000 37.455 73 HIS C C 1
ATOM 8211 O O . HIS C 3 60 ? -30.231 -7.150 76.675 1.000 36.510 73 HIS C O 1
ATOM 8218 N N . ASP C 3 61 ? -31.064 -8.728 78.064 1.000 40.169 74 ASP C N 1
ATOM 8219 C CA . ASP C 3 61 ? -30.841 -8.007 79.312 1.000 43.026 74 ASP C CA 1
ATOM 8220 C C . ASP C 3 61 ? -29.365 -7.678 79.533 1.000 42.249 74 ASP C C 1
ATOM 8221 O O . ASP C 3 61 ? -29.022 -6.556 79.913 1.000 37.054 74 ASP C O 1
ATOM 8226 N N . ARG C 3 62 ? -28.511 -8.696 79.362 1.000 43.468 75 ARG C N 1
ATOM 8227 C CA . ARG C 3 62 ? -27.071 -8.522 79.502 1.000 46.259 75 ARG C CA 1
ATOM 8228 C C . ARG C 3 62 ? -26.565 -7.510 78.466 1.000 40.286 75 ARG C C 1
ATOM 8229 O O . ARG C 3 62 ? -25.792 -6.624 78.819 1.000 38.541 75 ARG C O 1
ATOM 8237 N N . CYS C 3 63 ? -27.027 -7.644 77.208 1.000 35.771 76 CYS C N 1
ATOM 8238 C CA . CYS C 3 63 ? -26.649 -6.761 76.108 1.000 34.857 76 CYS C CA 1
ATOM 8239 C C . CYS C 3 63 ? -26.909 -5.300 76.479 1.000 34.371 76 CYS C C 1
ATOM 8240 O O . CYS C 3 63 ? -25.986 -4.496 76.411 1.000 30.919 76 CYS C O 1
ATOM 8243 N N . TYR C 3 64 ? -28.141 -4.966 76.920 1.000 34.836 77 TYR C N 1
ATOM 8244 C CA . TYR C 3 64 ? -28.463 -3.602 77.345 1.000 34.783 77 TYR C CA 1
ATOM 8245 C C . TYR C 3 64 ? -27.582 -3.167 78.526 1.000 31.408 77 TYR C C 1
ATOM 8246 O O . TYR C 3 64 ? -27.180 -2.008 78.629 1.000 30.045 77 TYR C O 1
ATOM 8255 N N . TRP C 3 65 ? -27.327 -4.113 79.442 1.000 33.032 78 TRP C N 1
ATOM 8256 C CA . TRP C 3 65 ? -26.622 -3.882 80.698 1.000 34.294 78 TRP C CA 1
ATOM 8257 C C . TRP C 3 65 ? -25.191 -3.366 80.465 1.000 32.541 78 TRP C C 1
ATOM 8258 O O . TRP C 3 65 ? -24.687 -2.494 81.185 1.000 28.400 78 TRP C O 1
ATOM 8269 N N . VAL C 3 66 ? -24.508 -3.936 79.464 1.000 31.404 79 VAL C N 1
ATOM 8270 C CA . VAL C 3 66 ? -23.089 -3.651 79.276 1.000 29.103 79 VAL C CA 1
ATOM 8271 C C . VAL C 3 66 ? -22.892 -2.188 78.875 1.000 26.748 79 VAL C C 1
ATOM 8272 O O . VAL C 3 66 ? -21.909 -1.567 79.301 1.000 23.020 79 VAL C O 1
ATOM 8276 N N . ASP C 3 67 ? -23.831 -1.658 78.070 1.000 28.215 80 ASP C N 1
ATOM 8277 C CA . ASP C 3 67 ? -23.819 -0.259 77.654 1.000 31.084 80 ASP C CA 1
ATOM 8278 C C . ASP C 3 67 ? -24.206 0.665 78.812 1.000 32.220 80 ASP C C 1
ATOM 8279 O O . ASP C 3 67 ? -23.564 1.701 79.019 1.000 32.123 80 ASP C O 1
ATOM 8284 N N . ALA C 3 68 ? -25.260 0.274 79.547 1.000 33.225 81 ALA C N 1
ATOM 8285 C CA . ALA C 3 68 ? -25.682 0.978 80.754 1.000 35.154 81 ALA C CA 1
ATOM 8286 C C . ALA C 3 68 ? -24.532 1.128 81.761 1.000 32.909 81 ALA C C 1
ATOM 8287 O O . ALA C 3 68 ? -24.288 2.220 82.284 1.000 31.650 81 ALA C O 1
ATOM 8289 N N . VAL C 3 69 ? -23.800 0.030 82.001 1.000 33.361 82 VAL C N 1
ATOM 8290 C CA . VAL C 3 69 ? -22.739 0.002 83.000 1.000 34.202 82 VAL C CA 1
ATOM 8291 C C . VAL C 3 69 ? -21.627 0.978 82.615 1.000 34.244 82 VAL C C 1
ATOM 8292 O O . VAL C 3 69 ? -21.076 1.641 83.493 1.000 30.183 82 VAL C O 1
ATOM 8296 N N . CYS C 3 70 ? -21.274 1.015 81.310 1.000 36.150 83 CYS C N 1
ATOM 8297 C CA . CYS C 3 70 ? -20.202 1.865 80.803 1.000 35.935 83 CYS C CA 1
ATOM 8298 C C . CYS C 3 70 ? -20.601 3.335 80.889 1.000 34.505 83 CYS C C 1
ATOM 8299 O O . CYS C 3 70 ? -19.822 4.173 81.321 1.000 34.448 83 CYS C O 1
ATOM 8302 N N . LEU C 3 71 ? -21.824 3.631 80.444 1.000 35.338 84 LEU C N 1
ATOM 8303 C CA . LEU C 3 71 ? -22.382 4.977 80.494 1.000 37.339 84 LEU C CA 1
ATOM 8304 C C . LEU C 3 71 ? -22.502 5.486 81.940 1.000 37.762 84 LEU C C 1
ATOM 8305 O O . LEU C 3 71 ? -22.136 6.632 82.224 1.000 34.898 84 LEU C O 1
ATOM 8310 N N . ALA C 3 72 ? -23.030 4.631 82.839 1.000 37.939 85 ALA C N 1
ATOM 8311 C CA . ALA C 3 72 ? -23.183 4.976 84.246 1.000 39.923 85 ALA C CA 1
ATOM 8312 C C . ALA C 3 72 ? -21.819 5.337 84.835 1.000 40.587 85 ALA C C 1
ATOM 8313 O O . ALA C 3 72 ? -21.684 6.404 85.437 1.000 42.887 85 ALA C O 1
ATOM 8315 N N . ASP C 3 73 ? -20.811 4.472 84.622 1.000 40.342 86 ASP C N 1
ATOM 8316 C CA . ASP C 3 73 ? -19.470 4.694 85.154 1.000 40.795 86 ASP C CA 1
ATOM 8317 C C . ASP C 3 73 ? -18.867 5.996 84.642 1.000 39.719 86 ASP C C 1
ATOM 8318 O O . ASP C 3 73 ? -18.221 6.707 85.406 1.000 39.030 86 ASP C O 1
ATOM 8323 N N . ASP C 3 74 ? -18.995 6.235 83.327 1.000 41.022 87 ASP C N 1
ATOM 8324 C CA . ASP C 3 74 ? -18.467 7.434 82.690 1.000 40.570 87 ASP C CA 1
ATOM 8325 C C . ASP C 3 74 ? -19.240 8.663 83.164 1.000 40.707 87 ASP C C 1
ATOM 8326 O O . ASP C 3 74 ? -18.658 9.740 83.270 1.000 36.658 87 ASP C O 1
ATOM 8331 N N . TYR C 3 75 ? -20.544 8.498 83.457 1.000 40.268 88 TYR C N 1
ATOM 8332 C CA . TYR C 3 75 ? -21.283 9.557 84.137 1.000 44.347 88 TYR C CA 1
ATOM 8333 C C . TYR C 3 75 ? -20.650 9.834 85.505 1.000 43.840 88 TYR C C 1
ATOM 8334 O O . TYR C 3 75 ? -20.287 10.979 85.782 1.000 42.286 88 TYR C O 1
ATOM 8343 N N . ARG C 3 76 ? -20.458 8.792 86.331 1.000 43.248 89 ARG C N 1
ATOM 8344 C CA . ARG C 3 76 ? -19.941 8.994 87.681 1.000 46.667 89 ARG C CA 1
ATOM 8345 C C . ARG C 3 76 ? -18.628 9.769 87.642 1.000 48.495 89 ARG C C 1
ATOM 8346 O O . ARG C 3 76 ? -18.445 10.706 88.418 1.000 44.438 89 ARG C O 1
ATOM 8354 N N . GLU C 3 77 ? -17.755 9.385 86.696 1.000 53.558 90 GLU C N 1
ATOM 8355 C CA . GLU C 3 77 ? -16.390 9.879 86.617 1.000 53.396 90 GLU C CA 1
ATOM 8356 C C . GLU C 3 77 ? -16.323 11.265 85.973 1.000 50.298 90 GLU C C 1
ATOM 8357 O O . GLU C 3 77 ? -15.584 12.114 86.459 1.000 47.538 90 GLU C O 1
ATOM 8363 N N . HIS C 3 78 ? -17.044 11.488 84.861 1.000 51.030 91 HIS C N 1
ATOM 8364 C CA . HIS C 3 78 ? -16.862 12.705 84.066 1.000 53.952 91 HIS C CA 1
ATOM 8365 C C . HIS C 3 78 ? -17.856 13.806 84.451 1.000 53.204 91 HIS C C 1
ATOM 8366 O O . HIS C 3 78 ? -17.621 14.980 84.171 1.000 47.262 91 HIS C O 1
ATOM 8373 N N . TYR C 3 79 ? -18.971 13.427 85.084 1.000 53.643 92 TYR C N 1
ATOM 8374 C CA . TYR C 3 79 ? -19.983 14.384 85.496 1.000 57.481 92 TYR C CA 1
ATOM 8375 C C . TYR C 3 79 ? -20.299 14.105 86.964 1.000 57.049 92 TYR C C 1
ATOM 8376 O O . TYR C 3 79 ? -21.346 13.526 87.275 1.000 49.868 92 TYR C O 1
ATOM 8385 N N . PRO C 3 80 ? -19.395 14.503 87.897 1.000 57.208 93 PRO C N 1
ATOM 8386 C CA . PRO C 3 80 ? -19.408 13.991 89.274 1.000 57.949 93 PRO C CA 1
ATOM 8387 C C . PRO C 3 80 ? -20.526 14.543 90.173 1.000 55.993 93 PRO C C 1
ATOM 8388 O O . PRO C 3 80 ? -20.833 13.964 91.216 1.000 52.415 93 PRO C O 1
ATOM 8392 N N . TRP C 3 81 ? -21.137 15.661 89.752 1.000 51.363 94 TRP C N 1
ATOM 8393 C CA . TRP C 3 81 ? -22.318 16.209 90.394 1.000 48.699 94 TRP C CA 1
ATOM 8394 C C . TRP C 3 81 ? -23.408 15.146 90.519 1.000 52.299 94 TRP C C 1
ATOM 8395 O O . TRP C 3 81 ? -24.231 15.212 91.431 1.000 54.001 94 TRP C O 1
ATOM 8406 N N . ILE C 3 82 ? -23.401 14.171 89.604 1.000 49.367 95 ILE C N 1
ATOM 8407 C CA . ILE C 3 82 ? -24.422 13.138 89.566 1.000 51.340 95 ILE C CA 1
ATOM 8408 C C . ILE C 3 82 ? -24.340 12.266 90.829 1.000 52.394 95 ILE C C 1
ATOM 8409 O O . ILE C 3 82 ? -25.333 11.655 91.227 1.000 50.476 95 ILE C O 1
ATOM 8414 N N . ASN C 3 83 ? -23.164 12.214 91.469 1.000 52.703 96 ASN C N 1
ATOM 8415 C CA . ASN C 3 83 ? -22.945 11.323 92.602 1.000 55.288 96 ASN C CA 1
ATOM 8416 C C . ASN C 3 83 ? -23.675 11.831 93.859 1.000 55.206 96 ASN C C 1
ATOM 8417 O O . ASN C 3 83 ? -23.948 11.042 94.756 1.000 54.268 96 ASN C O 1
ATOM 8422 N N . SER C 3 84 ? -24.007 13.135 93.898 1.000 58.638 97 SER C N 1
ATOM 8423 C CA . SER C 3 84 ? -24.630 13.806 95.033 1.000 58.983 97 SER C CA 1
ATOM 8424 C C . SER C 3 84 ? -26.155 13.726 95.001 1.000 54.621 97 SER C C 1
ATOM 8425 O O . SER C 3 84 ? -26.799 13.991 96.011 1.000 61.915 97 SER C O 1
ATOM 8428 N N . MET C 3 85 ? -26.737 13.378 93.853 1.000 50.855 98 MET C N 1
ATOM 8429 C CA . MET C 3 85 ? -28.172 13.509 93.659 1.000 49.714 98 MET C CA 1
ATOM 8430 C C . MET C 3 85 ? -28.906 12.359 94.350 1.000 47.892 98 MET C C 1
ATOM 8431 O O . MET C 3 85 ? -28.464 11.211 94.326 1.000 45.804 98 MET C O 1
ATOM 8436 N N . SER C 3 86 ? -30.044 12.685 94.967 1.000 47.368 99 SER C N 1
ATOM 8437 C CA . SER C 3 86 ? -30.927 11.689 95.551 1.000 47.333 99 SER C CA 1
ATOM 8438 C C . SER C 3 86 ? -31.422 10.752 94.452 1.000 50.274 99 SER C C 1
ATOM 8439 O O . SER C 3 86 ? -31.686 11.183 93.327 1.000 46.203 99 SER C O 1
ATOM 8442 N N . LYS C 3 87 ? -31.600 9.482 94.822 1.000 52.686 100 LYS C N 1
ATOM 8443 C CA . LYS C 3 87 ? -32.192 8.468 93.959 1.000 61.608 100 LYS C CA 1
ATOM 8444 C C . LYS C 3 87 ? -33.487 8.970 93.296 1.000 60.903 100 LYS C C 1
ATOM 8445 O O . LYS C 3 87 ? -33.864 8.492 92.221 1.000 53.911 100 LYS C O 1
ATOM 8451 N N . GLU C 3 88 ? -34.128 9.978 93.909 1.000 63.673 101 GLU C N 1
ATOM 8452 C CA . GLU C 3 88 ? -35.400 10.539 93.465 1.000 62.239 101 GLU C CA 1
ATOM 8453 C C . GLU C 3 88 ? -35.187 11.503 92.292 1.000 58.585 101 GLU C C 1
ATOM 8454 O O . GLU C 3 88 ? -35.996 11.557 91.362 1.000 50.783 101 GLU C O 1
ATOM 8460 N N . GLU C 3 89 ? -34.109 12.294 92.374 1.000 50.374 102 GLU C N 1
ATOM 8461 C CA . GLU C 3 89 ? -33.752 13.241 91.330 1.000 49.274 102 GLU C CA 1
ATOM 8462 C C . GLU C 3 89 ? -33.169 12.488 90.136 1.000 46.641 102 GLU C C 1
ATOM 8463 O O . GLU C 3 89 ? -33.501 12.793 88.995 1.000 44.154 102 GLU C O 1
ATOM 8469 N N . ILE C 3 90 ? -32.308 11.503 90.421 1.000 49.016 103 ILE C N 1
ATOM 8470 C CA . ILE C 3 90 ? -31.688 10.685 89.387 1.000 55.832 103 ILE C CA 1
ATOM 8471 C C . ILE C 3 90 ? -32.789 10.085 88.515 1.000 56.173 103 ILE C C 1
ATOM 8472 O O . ILE C 3 90 ? -32.712 10.169 87.292 1.000 55.919 103 ILE C O 1
ATOM 8477 N N . GLY C 3 91 ? -33.821 9.510 89.153 1.000 56.440 104 GLY C N 1
ATOM 8478 C CA . GLY C 3 91 ? -34.962 8.960 88.437 1.000 51.617 104 GLY C CA 1
ATOM 8479 C C . GLY C 3 91 ? -35.600 9.989 87.506 1.000 50.168 104 GLY C C 1
ATOM 8480 O O . GLY C 3 91 ? -36.039 9.647 86.409 1.000 44.370 104 GLY C O 1
ATOM 8481 N N . SER C 3 92 ? -35.625 11.247 87.963 1.000 50.538 105 SER C N 1
ATOM 8482 C CA . SER C 3 92 ? -36.214 12.355 87.227 1.000 52.098 105 SER C CA 1
ATOM 8483 C C . SER C 3 92 ? -35.315 12.777 86.059 1.000 47.890 105 SER C C 1
ATOM 8484 O O . SER C 3 92 ? -35.794 12.988 84.946 1.000 42.528 105 SER C O 1
ATOM 8487 N N . LEU C 3 93 ? -34.015 12.914 86.347 1.000 50.098 106 LEU C N 1
ATOM 8488 C CA . LEU C 3 93 ? -32.985 13.226 85.360 1.000 51.635 106 LEU C CA 1
ATOM 8489 C C . LEU C 3 93 ? -32.997 12.207 84.214 1.000 48.078 106 LEU C C 1
ATOM 8490 O O . LEU C 3 93 ? -32.959 12.578 83.045 1.000 43.953 106 LEU C O 1
ATOM 8495 N N . MET C 3 94 ? -33.106 10.924 84.570 1.000 47.115 107 MET C N 1
ATOM 8496 C CA . MET C 3 94 ? -33.095 9.828 83.615 1.000 47.150 107 MET C CA 1
ATOM 8497 C C . MET C 3 94 ? -34.420 9.733 82.852 1.000 47.161 107 MET C C 1
ATOM 8498 O O . MET C 3 94 ? -34.461 9.100 81.794 1.000 46.066 107 MET C O 1
ATOM 8503 N N . GLN C 3 95 ? -35.504 10.336 83.380 1.000 46.740 108 GLN C N 1
ATOM 8504 C CA . GLN C 3 95 ? -36.755 10.444 82.629 1.000 45.331 108 GLN C CA 1
ATOM 8505 C C . GLN C 3 95 ? -36.652 11.599 81.631 1.000 41.453 108 GLN C C 1
ATOM 8506 O O . GLN C 3 95 ? -37.121 11.458 80.500 1.000 38.186 108 GLN C O 1
ATOM 8512 N N . GLY C 3 96 ? -36.055 12.726 82.057 1.000 35.501 109 GLY C N 1
ATOM 8513 C CA . GLY C 3 96 ? -35.783 13.836 81.158 1.000 38.071 109 GLY C CA 1
ATOM 8514 C C . GLY C 3 96 ? -34.877 13.426 79.991 1.000 39.105 109 GLY C C 1
ATOM 8515 O O . GLY C 3 96 ? -35.146 13.752 78.826 1.000 38.471 109 GLY C O 1
ATOM 8516 N N . LEU C 3 97 ? -33.834 12.653 80.323 1.000 41.010 110 LEU C N 1
ATOM 8517 C CA . LEU C 3 97 ? -32.854 12.191 79.349 1.000 41.637 110 LEU C CA 1
ATOM 8518 C C . LEU C 3 97 ? -33.494 11.192 78.381 1.000 40.945 110 LEU C C 1
ATOM 8519 O O . LEU C 3 97 ? -33.247 11.276 77.181 1.000 42.491 110 LEU C O 1
ATOM 8524 N N . LYS C 3 98 ? -34.324 10.263 78.884 1.000 40.798 111 LYS C N 1
ATOM 8525 C CA . LYS C 3 98 ? -35.040 9.353 77.997 1.000 38.354 111 LYS C CA 1
ATOM 8526 C C . LYS C 3 98 ? -35.927 10.148 77.038 1.000 41.239 111 LYS C C 1
ATOM 8527 O O . LYS C 3 98 ? -36.005 9.812 75.849 1.000 34.911 111 LYS C O 1
ATOM 8533 N N . ASP C 3 99 ? -36.607 11.187 77.564 1.000 42.439 112 ASP C N 1
ATOM 8534 C CA . ASP C 3 99 ? -37.494 12.008 76.751 1.000 41.694 112 ASP C CA 1
ATOM 8535 C C . ASP C 3 99 ? -36.677 12.802 75.730 1.000 38.335 112 ASP C C 1
ATOM 8536 O O . ASP C 3 99 ? -37.028 12.829 74.551 1.000 32.988 112 ASP C O 1
ATOM 8541 N N . ARG C 3 100 ? -35.599 13.457 76.182 1.000 38.118 113 ARG C N 1
ATOM 8542 C CA . ARG C 3 100 ? -34.678 14.137 75.274 1.000 41.473 113 ARG C CA 1
ATOM 8543 C C . ARG C 3 100 ? -34.219 13.198 74.156 1.000 40.444 113 ARG C C 1
ATOM 8544 O O . ARG C 3 100 ? -34.296 13.541 72.977 1.000 43.793 113 ARG C O 1
ATOM 8552 N N . MET C 3 101 ? -33.767 12.002 74.551 1.000 40.157 114 MET C N 1
ATOM 8553 C CA . MET C 3 101 ? -33.141 11.047 73.649 1.000 38.391 114 MET C CA 1
ATOM 8554 C C . MET C 3 101 ? -34.172 10.421 72.721 1.000 37.597 114 MET C C 1
ATOM 8555 O O . MET C 3 101 ? -33.866 10.228 71.548 1.000 38.053 114 MET C O 1
ATOM 8560 N N . ASP C 3 102 ? -35.380 10.123 73.245 1.000 37.464 115 ASP C N 1
ATOM 8561 C CA . ASP C 3 102 ? -36.496 9.658 72.431 1.000 37.536 115 ASP C CA 1
ATOM 8562 C C . ASP C 3 102 ? -36.828 10.712 71.376 1.000 32.251 115 ASP C C 1
ATOM 8563 O O . ASP C 3 102 ? -37.248 10.384 70.274 1.000 30.074 115 ASP C O 1
ATOM 8568 N N . TYR C 3 103 ? -36.663 11.985 71.734 1.000 32.621 116 TYR C N 1
ATOM 8569 C CA . TYR C 3 103 ? -37.007 13.084 70.847 1.000 34.853 116 TYR C CA 1
ATOM 8570 C C . TYR C 3 103 ? -35.987 13.198 69.712 1.000 35.296 116 TYR C C 1
ATOM 8571 O O . TYR C 3 103 ? -36.378 13.302 68.551 1.000 34.543 116 TYR C O 1
ATOM 8580 N N . LEU C 3 104 ? -34.691 13.205 70.072 1.000 36.213 117 LEU C N 1
ATOM 8581 C CA . LEU C 3 104 ? -33.613 13.451 69.119 1.000 36.151 117 LEU C CA 1
ATOM 8582 C C . LEU C 3 104 ? -33.469 12.299 68.128 1.000 35.442 117 LEU C C 1
ATOM 8583 O O . LEU C 3 104 ? -33.108 12.540 66.974 1.000 31.377 117 LEU C O 1
ATOM 8588 N N . THR C 3 105 ? -33.791 11.073 68.576 1.000 33.255 118 THR C N 1
ATOM 8589 C CA . THR C 3 105 ? -33.551 9.873 67.790 1.000 33.309 118 THR C CA 1
ATOM 8590 C C . THR C 3 105 ? -34.837 9.258 67.236 1.000 34.449 118 THR C C 1
ATOM 8591 O O . THR C 3 105 ? -34.735 8.366 66.388 1.000 32.404 118 THR C O 1
ATOM 8595 N N . ILE C 3 106 ? -36.033 9.709 67.678 1.000 33.402 119 ILE C N 1
ATOM 8596 C CA . ILE C 3 106 ? -37.270 9.074 67.226 1.000 33.745 119 ILE C CA 1
ATOM 8597 C C . ILE C 3 106 ? -38.269 10.134 66.775 1.000 32.145 119 ILE C C 1
ATOM 8598 O O . ILE C 3 106 ? -38.486 10.299 65.580 1.000 28.885 119 ILE C O 1
ATOM 8603 N N . THR C 3 107 ? -38.875 10.843 67.736 1.000 33.438 120 THR C N 1
ATOM 8604 C CA . THR C 3 107 ? -40.092 11.595 67.473 1.000 32.094 120 THR C CA 1
ATOM 8605 C C . THR C 3 107 ? -39.779 12.888 66.718 1.000 34.079 120 THR C C 1
ATOM 8606 O O . THR C 3 107 ? -40.611 13.349 65.934 1.000 34.450 120 THR C O 1
ATOM 8610 N N . GLY C 3 108 ? -38.589 13.460 66.966 1.000 33.920 121 GLY C N 1
ATOM 8611 C CA . GLY C 3 108 ? -38.127 14.642 66.253 1.000 33.448 121 GLY C CA 1
ATOM 8612 C C . GLY C 3 108 ? -36.996 14.345 65.259 1.000 33.356 121 GLY C C 1
ATOM 8613 O O . GLY C 3 108 ? -36.343 15.276 64.787 1.000 33.779 121 GLY C O 1
ATOM 8614 N N . SER C 3 109 ? -36.774 13.061 64.946 1.000 32.211 122 SER C N 1
ATOM 8615 C CA . SER C 3 109 ? -35.721 12.641 64.027 1.000 32.037 122 SER C CA 1
ATOM 8616 C C . SER C 3 109 ? -36.059 13.040 62.591 1.000 31.454 122 SER C C 1
ATOM 8617 O O . SER C 3 109 ? -37.218 13.020 62.193 1.000 32.247 122 SER C O 1
ATOM 8620 N N . LEU C 3 110 ? -35.016 13.339 61.806 1.000 31.909 123 LEU C N 1
ATOM 8621 C CA . LEU C 3 110 ? -35.143 13.666 60.394 1.000 30.847 123 LEU C CA 1
ATOM 8622 C C . LEU C 3 110 ? -34.706 12.479 59.533 1.000 32.692 123 LEU C C 1
ATOM 8623 O O . LEU C 3 110 ? -34.723 12.559 58.304 1.000 30.500 123 LEU C O 1
ATOM 8628 N N . ASN C 3 111 ? -34.364 11.358 60.186 1.000 31.458 124 ASN C N 1
ATOM 8629 C CA . ASN C 3 111 ? -34.097 10.117 59.477 1.000 31.056 124 ASN C CA 1
ATOM 8630 C C . ASN C 3 111 ? -35.429 9.534 59.003 1.000 31.396 124 ASN C C 1
ATOM 8631 O O . ASN C 3 111 ? -36.143 8.871 59.752 1.000 29.958 124 ASN C O 1
ATOM 8636 N N . GLU C 3 112 ? -35.728 9.755 57.721 1.000 33.301 125 GLU C N 1
ATOM 8637 C CA . GLU C 3 112 ? -36.999 9.365 57.125 1.000 36.110 125 GLU C CA 1
ATOM 8638 C C . GLU C 3 112 ? -37.057 7.854 56.885 1.000 35.961 125 GLU C C 1
ATOM 8639 O O . GLU C 3 112 ? -38.045 7.359 56.347 1.000 34.335 125 GLU C O 1
ATOM 8645 N N . GLU C 3 113 ? -36.012 7.114 57.279 1.000 34.894 126 GLU C N 1
ATOM 8646 C CA . GLU C 3 113 ? -35.952 5.690 56.987 1.000 34.270 126 GLU C CA 1
ATOM 8647 C C . GLU C 3 113 ? -36.491 4.863 58.160 1.000 30.215 126 GLU C C 1
ATOM 8648 O O . GLU C 3 113 ? -36.720 3.670 58.002 1.000 29.327 126 GLU C O 1
ATOM 8654 N N . LEU C 3 114 ? -36.698 5.500 59.316 1.000 28.597 127 LEU C N 1
ATOM 8655 C CA . LEU C 3 114 ? -36.942 4.804 60.576 1.000 30.320 127 LEU C CA 1
ATOM 8656 C C . LEU C 3 114 ? -38.254 4.006 60.578 1.000 31.543 127 LEU C C 1
ATOM 8657 O O . LEU C 3 114 ? -38.399 3.116 61.417 1.000 29.222 127 LEU C O 1
ATOM 8662 N N . SER C 3 115 ? -39.169 4.283 59.634 1.000 33.088 128 SER C N 1
ATOM 8663 C CA . SER C 3 115 ? -40.472 3.629 59.596 1.000 36.367 128 SER C CA 1
ATOM 8664 C C . SER C 3 115 ? -40.572 2.584 58.482 1.000 39.408 128 SER C C 1
ATOM 8665 O O . SER C 3 115 ? -41.648 2.020 58.275 1.000 37.422 128 SER C O 1
ATOM 8668 N N . ASP C 3 116 ? -39.481 2.333 57.747 1.000 37.733 129 ASP C N 1
ATOM 8669 C CA . ASP C 3 116 ? -39.505 1.325 56.698 1.000 39.779 129 ASP C CA 1
ATOM 8670 C C . ASP C 3 116 ? -39.847 -0.039 57.301 1.000 41.183 129 ASP C C 1
ATOM 8671 O O . ASP C 3 116 ? -39.120 -0.567 58.145 1.000 32.761 129 ASP C O 1
ATOM 8676 N N . LYS C 3 117 ? -40.971 -0.598 56.828 1.000 45.272 130 LYS C N 1
ATOM 8677 C CA . LYS C 3 117 ? -41.595 -1.795 57.374 1.000 47.518 130 LYS C CA 1
ATOM 8678 C C . LYS C 3 117 ? -40.554 -2.914 57.472 1.000 47.109 130 LYS C C 1
ATOM 8679 O O . LYS C 3 117 ? -40.475 -3.595 58.494 1.000 43.286 130 LYS C O 1
ATOM 8685 N N . HIS C 3 118 ? -39.734 -3.060 56.420 1.000 44.701 131 HIS C N 1
ATOM 8686 C CA . HIS C 3 118 ? -38.767 -4.143 56.313 1.000 41.370 131 HIS C CA 1
ATOM 8687 C C . HIS C 3 118 ? -37.355 -3.647 56.639 1.000 38.097 131 HIS C C 1
ATOM 8688 O O . HIS C 3 118 ? -37.062 -2.458 56.562 1.000 39.402 131 HIS C O 1
ATOM 8695 N N . TYR C 3 119 ? -36.501 -4.593 57.039 1.000 32.494 132 TYR C N 1
ATOM 8696 C CA . TYR C 3 119 ? -35.096 -4.345 57.325 1.000 33.509 132 TYR C CA 1
ATOM 8697 C C . TYR C 3 119 ? -34.269 -4.467 56.040 1.000 32.496 132 TYR C C 1
ATOM 8698 O O . TYR C 3 119 ? -33.081 -4.103 56.126 1.000 33.563 132 TYR C O 1
ATOM 8708 N N . PRO D 1 1 ? 57.441 -16.527 7.661 1.000 41.709 2 PRO D N 1
ATOM 8709 C CA . PRO D 1 1 ? 58.289 -15.328 7.794 1.000 41.579 2 PRO D CA 1
ATOM 8710 C C . PRO D 1 1 ? 57.773 -14.352 8.852 1.000 41.446 2 PRO D C 1
ATOM 8711 O O . PRO D 1 1 ? 56.615 -14.413 9.238 1.000 43.296 2 PRO D O 1
ATOM 8715 N N . HIS D 1 2 ? 58.640 -13.445 9.312 1.000 40.231 3 HIS D N 1
ATOM 8716 C CA . HIS D 1 2 ? 58.239 -12.403 10.245 1.000 42.511 3 HIS D CA 1
ATOM 8717 C C . HIS D 1 2 ? 57.250 -11.457 9.562 1.000 44.385 3 HIS D C 1
ATOM 8718 O O . HIS D 1 2 ? 57.237 -11.359 8.338 1.000 39.014 3 HIS D O 1
ATOM 8725 N N . HIS D 1 3 ? 56.401 -10.798 10.372 1.000 44.685 4 HIS D N 1
ATOM 8726 C CA . HIS D 1 3 ? 55.415 -9.842 9.883 1.000 41.671 4 HIS D CA 1
ATOM 8727 C C . HIS D 1 3 ? 55.630 -8.502 10.585 1.000 41.205 4 HIS D C 1
ATOM 8728 O O . HIS D 1 3 ? 55.852 -8.441 11.793 1.000 42.024 4 HIS D O 1
ATOM 8735 N N . GLU D 1 4 ? 55.547 -7.426 9.802 1.000 40.161 5 GLU D N 1
ATOM 8736 C CA . GLU D 1 4 ? 55.712 -6.081 10.307 1.000 42.471 5 GLU D CA 1
ATOM 8737 C C . GLU D 1 4 ? 54.393 -5.348 10.090 1.000 43.088 5 GLU D C 1
ATOM 8738 O O . GLU D 1 4 ? 53.877 -5.351 8.976 1.000 44.157 5 GLU D O 1
ATOM 8744 N N . PHE D 1 5 ? 53.859 -4.737 11.155 1.000 38.068 6 PHE D N 1
ATOM 8745 C CA . PHE D 1 5 ? 52.608 -4.006 11.071 1.000 37.148 6 PHE D CA 1
ATOM 8746 C C . PHE D 1 5 ? 52.910 -2.585 10.617 1.000 37.726 6 PHE D C 1
ATOM 8747 O O . PHE D 1 5 ? 53.886 -1.987 11.076 1.000 35.787 6 PHE D O 1
ATOM 8755 N N . GLU D 1 6 ? 52.043 -2.058 9.741 1.000 37.565 7 GLU D N 1
ATOM 8756 C CA . GLU D 1 6 ? 52.100 -0.666 9.336 1.000 36.522 7 GLU D CA 1
ATOM 8757 C C . GLU D 1 6 ? 52.257 0.200 10.574 1.000 36.213 7 GLU D C 1
ATOM 8758 O O . GLU D 1 6 ? 53.128 1.073 10.579 1.000 32.914 7 GLU D O 1
ATOM 8764 N N . CYS D 1 7 ? 51.409 -0.054 11.599 1.000 33.686 8 CYS D N 1
ATOM 8765 C CA . CYS D 1 7 ? 51.381 0.759 12.818 1.000 33.923 8 CYS D CA 1
ATOM 8766 C C . CYS D 1 7 ? 52.699 0.678 13.596 1.000 32.163 8 CYS D C 1
ATOM 8767 O O . CYS D 1 7 ? 53.019 1.610 14.345 1.000 33.996 8 CYS D O 1
ATOM 8770 N N . SER D 1 8 ? 53.484 -0.393 13.382 1.000 32.801 9 SER D N 1
ATOM 8771 C CA . SER D 1 8 ? 54.685 -0.654 14.169 1.000 35.657 9 SER D CA 1
ATOM 8772 C C . SER D 1 8 ? 55.981 -0.548 13.342 1.000 39.427 9 SER D C 1
ATOM 8773 O O . SER D 1 8 ? 57.041 -1.008 13.782 1.000 35.665 9 SER D O 1
ATOM 8776 N N . LYS D 1 9 ? 55.929 0.098 12.169 1.000 39.609 10 LYS D N 1
ATOM 8777 C CA . LYS D 1 9 ? 57.136 0.338 11.385 1.000 38.941 10 LYS D CA 1
ATOM 8778 C C . LYS D 1 9 ? 58.080 1.247 12.165 1.000 36.103 10 LYS D C 1
ATOM 8779 O O . LYS D 1 9 ? 59.285 1.023 12.177 1.000 39.756 10 LYS D O 1
ATOM 8785 N N . VAL D 1 10 ? 57.522 2.248 12.850 1.000 34.711 11 VAL D N 1
ATOM 8786 C CA . VAL D 1 10 ? 58.325 3.192 13.604 1.000 34.131 11 VAL D CA 1
ATOM 8787 C C . VAL D 1 10 ? 58.912 2.560 14.875 1.000 35.502 11 VAL D C 1
ATOM 8788 O O . VAL D 1 10 ? 59.626 3.247 15.608 1.000 38.174 11 VAL D O 1
ATOM 8792 N N . ILE D 1 11 ? 58.616 1.273 15.148 1.000 36.730 12 ILE D N 1
ATOM 8793 C CA . ILE D 1 11 ? 59.229 0.518 16.241 1.000 37.469 12 ILE D CA 1
ATOM 8794 C C . ILE D 1 11 ? 59.654 -0.846 15.690 1.000 37.170 12 ILE D C 1
ATOM 8795 O O . ILE D 1 11 ? 59.033 -1.882 15.954 1.000 31.043 12 ILE D O 1
ATOM 8800 N N . PRO D 1 12 ? 60.760 -0.867 14.909 1.000 36.379 13 PRO D N 1
ATOM 8801 C CA . PRO D 1 12 ? 61.151 -2.034 14.116 1.000 35.387 13 PRO D CA 1
ATOM 8802 C C . PRO D 1 12 ? 61.358 -3.340 14.873 1.000 33.704 13 PRO D C 1
ATOM 8803 O O . PRO D 1 12 ? 61.333 -4.410 14.265 1.000 34.819 13 PRO D O 1
ATOM 8807 N N . GLU D 1 13 ? 61.630 -3.221 16.176 1.000 34.992 14 GLU D N 1
ATOM 8808 C CA . GLU D 1 13 ? 61.826 -4.358 17.068 1.000 39.054 14 GLU D CA 1
ATOM 8809 C C . GLU D 1 13 ? 60.589 -5.258 17.054 1.000 36.048 14 GLU D C 1
ATOM 8810 O O . GLU D 1 13 ? 60.691 -6.474 17.231 1.000 36.998 14 GLU D O 1
ATOM 8816 N N . ARG D 1 14 ? 59.419 -4.641 16.832 1.000 32.817 15 ARG D N 1
ATOM 8817 C CA . ARG D 1 14 ? 58.147 -5.349 16.893 1.000 31.489 15 ARG D CA 1
ATOM 8818 C C . ARG D 1 14 ? 58.107 -6.420 15.810 1.000 31.449 15 ARG D C 1
ATOM 8819 O O . ARG D 1 14 ? 57.428 -7.425 15.979 1.000 32.513 15 ARG D O 1
ATOM 8827 N N . LYS D 1 15 ? 58.835 -6.205 14.705 1.000 33.990 16 LYS D N 1
ATOM 8828 C CA . LYS D 1 15 ? 58.878 -7.173 13.617 1.000 35.720 16 LYS D CA 1
ATOM 8829 C C . LYS D 1 15 ? 59.328 -8.546 14.118 1.000 34.564 16 LYS D C 1
ATOM 8830 O O . LYS D 1 15 ? 58.861 -9.563 13.613 1.000 35.951 16 LYS D O 1
ATOM 8836 N N . LYS D 1 16 ? 60.211 -8.578 15.128 1.000 37.228 17 LYS D N 1
ATOM 8837 C CA . LYS D 1 16 ? 60.751 -9.830 15.647 1.000 41.412 17 LYS D CA 1
ATOM 8838 C C . LYS D 1 16 ? 59.707 -10.648 16.421 1.000 41.125 17 LYS D C 1
ATOM 8839 O O . LYS D 1 16 ? 59.956 -11.810 16.757 1.000 36.034 17 LYS D O 1
ATOM 8845 N N . HIS D 1 17 ? 58.555 -10.029 16.734 1.0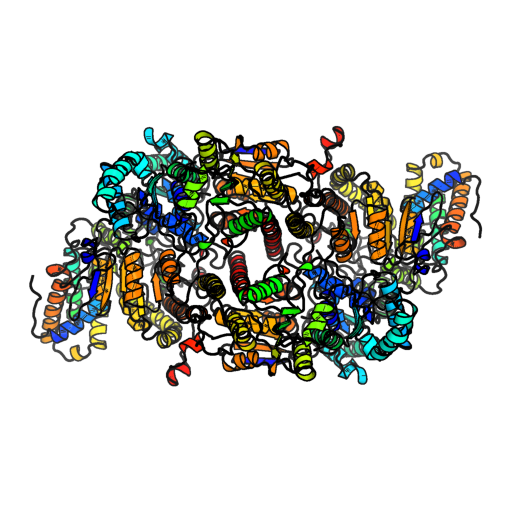00 38.882 18 HIS D N 1
ATOM 8846 C CA . HIS D 1 17 ? 57.591 -10.578 17.672 1.000 36.198 18 HIS D CA 1
ATOM 8847 C C . HIS D 1 17 ? 56.350 -11.131 16.975 1.000 36.722 18 HIS D C 1
ATOM 8848 O O . HIS D 1 17 ? 55.436 -11.591 17.650 1.000 31.415 18 HIS D O 1
ATOM 8855 N N . ALA D 1 18 ? 56.317 -11.128 15.638 1.000 38.811 19 ALA D N 1
ATOM 8856 C CA . ALA D 1 18 ? 55.188 -11.698 14.913 1.000 40.571 19 ALA D CA 1
ATOM 8857 C C . ALA D 1 18 ? 55.677 -12.476 13.697 1.000 40.825 19 ALA D C 1
ATOM 8858 O O . ALA D 1 18 ? 56.600 -12.021 13.019 1.000 41.206 19 ALA D O 1
ATOM 8860 N N . VAL D 1 19 ? 55.053 -13.637 13.434 1.000 41.673 20 VAL D N 1
ATOM 8861 C CA . VAL D 1 19 ? 55.352 -14.413 12.237 1.000 43.287 20 VAL D CA 1
ATOM 8862 C C . VAL D 1 19 ? 54.054 -14.963 11.644 1.000 44.037 20 VAL D C 1
ATOM 8863 O O . VAL D 1 19 ? 53.157 -15.374 12.383 1.000 44.897 20 VAL D O 1
ATOM 8867 N N . ILE D 1 20 ? 53.974 -14.935 10.302 1.000 40.322 21 ILE D N 1
ATOM 8868 C CA . ILE D 1 20 ? 52.956 -15.636 9.535 1.000 39.365 21 ILE D CA 1
ATOM 8869 C C . ILE D 1 20 ? 53.535 -16.999 9.159 1.000 43.275 21 ILE D C 1
ATOM 8870 O O . ILE D 1 20 ? 54.673 -17.087 8.708 1.000 48.723 21 ILE D O 1
ATOM 8875 N N . LYS D 1 21 ? 52.774 -18.070 9.399 1.000 42.598 22 LYS D N 1
ATOM 8876 C CA . LYS D 1 21 ? 53.266 -19.415 9.164 1.000 42.353 22 LYS D CA 1
ATOM 8877 C C . LYS D 1 21 ? 53.314 -19.645 7.652 1.000 46.504 22 LYS D C 1
ATOM 8878 O O . LYS D 1 21 ? 52.280 -19.880 7.026 1.000 42.263 22 LYS D O 1
ATOM 8884 N N . GLY D 1 22 ? 54.532 -19.565 7.084 1.000 48.282 23 GLY D N 1
ATOM 8885 C CA . GLY D 1 22 ? 54.748 -19.640 5.643 1.000 48.504 23 GLY D CA 1
ATOM 8886 C C . GLY D 1 22 ? 54.627 -21.066 5.102 1.000 48.554 23 GLY D C 1
ATOM 8887 O O . GLY D 1 22 ? 54.718 -22.042 5.850 1.000 42.763 23 GLY D O 1
ATOM 8888 N N . LYS D 1 23 ? 54.405 -21.176 3.786 1.000 52.363 24 LYS D N 1
ATOM 8889 C CA . LYS D 1 23 ? 54.264 -22.476 3.152 1.000 54.360 24 LYS D CA 1
ATOM 8890 C C . LYS D 1 23 ? 55.559 -23.253 3.370 1.000 54.572 24 LYS D C 1
ATOM 8891 O O . LYS D 1 23 ? 56.629 -22.762 3.020 1.000 46.352 24 LYS D O 1
ATOM 8897 N N . GLY D 1 24 ? 55.451 -24.429 4.005 1.000 54.772 25 GLY D N 1
ATOM 8898 C CA . GLY D 1 24 ? 56.577 -25.338 4.160 1.000 53.165 25 GLY D CA 1
ATOM 8899 C C . GLY D 1 24 ? 57.480 -25.018 5.352 1.000 53.542 25 GLY D C 1
ATOM 8900 O O . GLY D 1 24 ? 58.303 -25.860 5.705 1.000 55.872 25 GLY D O 1
ATOM 8901 N N . GLU D 1 25 ? 57.337 -23.819 5.953 1.000 51.100 26 GLU D N 1
ATOM 8902 C CA . GLU D 1 25 ? 58.142 -23.397 7.096 1.000 51.898 26 GLU D CA 1
ATOM 8903 C C . GLU D 1 25 ? 57.938 -24.336 8.283 1.000 49.939 26 GLU D C 1
ATOM 8904 O O . GLU D 1 25 ? 56.803 -24.608 8.660 1.000 51.733 26 GLU D O 1
ATOM 8910 N N . THR D 1 26 ? 59.051 -24.769 8.891 1.000 49.643 27 THR D N 1
ATOM 8911 C CA . THR D 1 26 ? 59.055 -25.548 10.124 1.000 46.969 27 THR D CA 1
ATOM 8912 C C . THR D 1 26 ? 59.331 -24.602 11.294 1.000 42.063 27 THR D C 1
ATOM 8913 O O . THR D 1 26 ? 59.537 -23.401 11.082 1.000 36.119 27 THR D O 1
ATOM 8917 N N . LEU D 1 27 ? 59.386 -25.162 12.515 1.000 38.620 28 LEU D N 1
ATOM 8918 C CA . LEU D 1 27 ? 59.658 -24.377 13.719 1.000 43.433 28 LEU D CA 1
ATOM 8919 C C . LEU D 1 27 ? 61.094 -23.846 13.726 1.000 43.224 28 LEU D C 1
ATOM 8920 O O . LEU D 1 27 ? 61.389 -22.852 14.393 1.000 40.833 28 LEU D O 1
ATOM 8925 N N . ALA D 1 28 ? 61.984 -24.540 13.002 1.000 45.048 29 ALA D N 1
ATOM 8926 C CA . ALA D 1 28 ? 63.377 -24.144 12.897 1.000 44.664 29 ALA D CA 1
ATOM 8927 C C . ALA D 1 28 ? 63.521 -22.940 11.969 1.000 43.988 29 ALA D C 1
ATOM 8928 O O . ALA D 1 28 ? 64.534 -22.250 12.014 1.000 45.973 29 ALA D O 1
ATOM 8930 N N . ASP D 1 29 ? 62.504 -22.672 11.143 1.000 44.159 30 ASP D N 1
ATOM 8931 C CA . ASP D 1 29 ? 62.603 -21.625 10.140 1.000 44.252 30 ASP D CA 1
ATOM 8932 C C . ASP D 1 29 ? 62.236 -20.262 10.709 1.000 44.702 30 ASP D C 1
ATOM 8933 O O . ASP D 1 29 ? 62.795 -19.261 10.272 1.000 43.443 30 ASP D O 1
ATOM 8938 N N . ALA D 1 30 ? 61.253 -20.211 11.623 1.000 48.383 31 ALA D N 1
ATOM 8939 C CA . ALA D 1 30 ? 60.805 -18.941 12.186 1.000 42.952 31 ALA D CA 1
ATOM 8940 C C . ALA D 1 30 ? 60.021 -19.160 13.479 1.000 40.524 31 ALA D C 1
ATOM 8941 O O . ALA D 1 30 ? 59.179 -20.058 13.580 1.000 35.423 31 ALA D O 1
ATOM 8943 N N . LEU D 1 31 ? 60.296 -18.282 14.445 1.000 35.942 32 LEU D N 1
ATOM 8944 C CA . LEU D 1 31 ? 59.581 -18.274 15.700 1.000 36.576 32 LEU D CA 1
ATOM 8945 C C . LEU D 1 31 ? 59.614 -16.859 16.268 1.000 37.505 32 LEU D C 1
ATOM 8946 O O . LEU D 1 31 ? 60.671 -16.235 16.328 1.000 36.111 32 LEU D O 1
ATOM 8951 N N . PRO D 1 32 ? 58.472 -16.309 16.737 1.000 35.361 33 PRO D N 1
ATOM 8952 C CA . PRO D 1 32 ? 58.479 -14.986 17.353 1.000 33.678 33 PRO D CA 1
ATOM 8953 C C . PRO D 1 32 ? 59.396 -14.953 18.572 1.000 29.866 33 PRO D C 1
ATOM 8954 O O . PRO D 1 32 ? 59.612 -15.974 19.231 1.000 29.864 33 PRO D O 1
ATOM 8958 N N . GLN D 1 33 ? 59.944 -13.765 18.839 1.000 30.452 34 GLN D N 1
ATOM 8959 C CA . GLN D 1 33 ? 60.565 -13.465 20.118 1.000 32.013 34 GLN D CA 1
ATOM 8960 C C . GLN D 1 33 ? 59.484 -13.522 21.194 1.000 32.467 34 GLN D C 1
ATOM 8961 O O . GLN D 1 33 ? 58.312 -13.375 20.869 1.000 32.737 34 GLN D O 1
ATOM 8967 N N . GLY D 1 34 ? 59.894 -13.746 22.450 1.000 31.380 35 GLY D N 1
ATOM 8968 C CA . GLY D 1 34 ? 58.986 -13.726 23.585 1.000 32.761 35 GLY D CA 1
ATOM 8969 C C . GLY D 1 34 ? 59.698 -13.457 24.912 1.000 33.228 35 GLY D C 1
ATOM 8970 O O . GLY D 1 34 ? 60.907 -13.591 25.022 1.000 33.309 35 GLY D O 1
ATOM 8971 N N . TYR D 1 35 ? 58.932 -13.032 25.915 1.000 32.567 36 TYR D N 1
ATOM 8972 C CA . TYR D 1 35 ? 59.427 -12.815 27.265 1.000 33.655 36 TYR D CA 1
ATOM 8973 C C . TYR D 1 35 ? 60.551 -11.769 27.269 1.000 34.408 36 TYR D C 1
ATOM 8974 O O . TYR D 1 35 ? 61.491 -11.858 28.066 1.000 33.389 36 TYR D O 1
ATOM 8983 N N . LEU D 1 36 ? 60.414 -10.738 26.414 1.000 31.260 37 LEU D N 1
ATOM 8984 C CA . LEU D 1 36 ? 61.309 -9.591 26.458 1.000 31.915 37 LEU D CA 1
ATOM 8985 C C . LEU D 1 36 ? 60.600 -8.435 27.147 1.000 31.502 37 LEU D C 1
ATOM 8986 O O . LEU D 1 36 ? 59.410 -8.499 27.420 1.000 34.352 37 LEU D O 1
ATOM 8991 N N . ASN D 1 37 ? 61.340 -7.359 27.398 1.000 29.981 38 ASN D N 1
ATOM 8992 C CA . ASN D 1 37 ? 60.771 -6.185 28.029 1.000 29.806 38 ASN D CA 1
ATOM 8993 C C . ASN D 1 37 ? 59.701 -5.594 27.124 1.000 28.991 38 ASN D C 1
ATOM 8994 O O . ASN D 1 37 ? 59.626 -5.959 25.949 1.000 24.965 38 ASN D O 1
ATOM 8999 N N . THR D 1 38 ? 58.892 -4.690 27.714 1.000 25.765 39 THR D N 1
ATOM 9000 C CA . THR D 1 38 ? 57.786 -4.057 27.026 1.000 25.716 39 THR D CA 1
ATOM 9001 C C . THR D 1 38 ? 58.255 -2.698 26.514 1.000 25.996 39 THR D C 1
ATOM 9002 O O . THR D 1 38 ? 59.006 -1.986 27.193 1.000 26.909 39 THR D O 1
ATOM 9006 N N . ILE D 1 39 ? 57.783 -2.328 25.318 1.000 24.984 40 ILE D N 1
ATOM 9007 C CA . ILE D 1 39 ? 58.029 -0.995 24.796 1.000 25.399 40 ILE D CA 1
ATOM 9008 C C . ILE D 1 39 ? 57.115 -0.007 25.513 1.000 25.680 40 ILE D C 1
ATOM 9009 O O . ILE D 1 39 ? 55.890 -0.110 25.400 1.000 23.250 40 ILE D O 1
ATOM 9014 N N . PRO D 1 40 ? 57.668 0.998 26.226 1.000 25.329 41 PRO D N 1
ATOM 9015 C CA . PRO D 1 40 ? 56.862 2.057 26.819 1.000 26.413 41 PRO D CA 1
ATOM 9016 C C . PRO D 1 40 ? 56.058 2.776 25.747 1.000 26.210 41 PRO D C 1
ATOM 9017 O O . PRO D 1 40 ? 56.561 2.953 24.637 1.000 25.939 41 PRO D O 1
ATOM 9021 N N . GLY D 1 41 ? 54.807 3.143 26.097 1.000 24.198 42 GLY D N 1
ATOM 9022 C CA . GLY D 1 41 ? 53.958 3.993 25.279 1.000 20.277 42 GLY D CA 1
ATOM 9023 C C . GLY D 1 41 ? 53.276 3.248 24.139 1.000 19.346 42 GLY D C 1
ATOM 9024 O O . GLY D 1 41 ? 52.589 3.866 23.351 1.000 20.644 42 GLY D O 1
ATOM 9025 N N . SER D 1 42 ? 53.455 1.930 24.056 1.000 20.372 43 SER D N 1
ATOM 9026 C CA . SER D 1 42 ? 52.978 1.143 22.929 1.000 21.731 43 SER D CA 1
ATOM 9027 C C . SER D 1 42 ? 51.497 0.772 23.066 1.000 23.978 43 SER D C 1
ATOM 9028 O O . SER D 1 42 ? 50.891 0.285 22.109 1.000 23.979 43 SER D O 1
ATOM 9031 N N . ILE D 1 43 ? 50.979 0.884 24.302 1.000 25.006 44 ILE D N 1
ATOM 9032 C CA . ILE D 1 43 ? 49.656 0.399 24.672 1.000 23.157 44 ILE D CA 1
ATOM 9033 C C . ILE D 1 43 ? 49.586 -1.103 24.385 1.000 21.693 44 ILE D C 1
ATOM 9034 O O . ILE D 1 43 ? 48.633 -1.617 23.799 1.000 24.212 44 ILE D O 1
ATOM 9039 N N . SER D 1 44 ? 50.640 -1.787 24.866 1.000 22.809 45 SER D N 1
ATOM 9040 C CA . SER D 1 44 ? 50.687 -3.221 25.122 1.000 21.353 45 SER D CA 1
ATOM 9041 C C . SER D 1 44 ? 49.487 -3.665 25.956 1.000 22.560 45 SER D C 1
ATOM 9042 O O . SER D 1 44 ? 49.082 -2.948 26.858 1.000 19.901 45 SER D O 1
ATOM 9045 N N . GLU D 1 45 ? 49.033 -4.902 25.713 1.000 22.949 46 GLU D N 1
ATOM 9046 C CA . GLU D 1 45 ? 47.973 -5.530 26.484 1.000 23.678 46 GLU D CA 1
ATOM 9047 C C . GLU D 1 45 ? 48.462 -5.957 27.876 1.000 23.157 46 GLU D C 1
ATOM 9048 O O . GLU D 1 45 ? 47.652 -6.328 28.715 1.000 23.637 46 GLU D O 1
ATOM 9054 N N . ARG D 1 46 ? 49.768 -5.845 28.163 1.000 20.445 47 ARG D N 1
ATOM 9055 C CA . ARG D 1 46 ? 50.355 -6.553 29.293 1.000 20.441 47 ARG D CA 1
ATOM 9056 C C . ARG D 1 46 ? 49.941 -5.957 30.645 1.000 20.002 47 ARG D C 1
ATOM 9057 O O . ARG D 1 46 ? 49.662 -4.761 30.759 1.000 19.665 47 ARG D O 1
ATOM 9065 N N . GLY D 1 47 ? 49.989 -6.814 31.679 1.000 21.125 48 GLY D N 1
ATOM 9066 C CA . GLY D 1 47 ? 49.887 -6.406 33.075 1.000 21.893 48 GLY D CA 1
ATOM 9067 C C . GLY D 1 47 ? 51.196 -6.626 33.837 1.000 21.669 48 GLY D C 1
ATOM 9068 O O . GLY D 1 47 ? 52.245 -6.755 33.218 1.000 22.658 48 GLY D O 1
ATOM 9069 N N . CYS D 1 48 ? 51.116 -6.705 35.180 1.000 21.382 49 CYS D N 1
ATOM 9070 C CA . CYS D 1 48 ? 52.270 -6.614 36.063 1.000 20.472 49 CYS D CA 1
ATOM 9071 C C . CYS D 1 48 ? 52.549 -7.969 36.708 1.000 21.376 49 CYS D C 1
ATOM 9072 O O . CYS D 1 48 ? 51.774 -8.900 36.556 1.000 21.400 49 CYS D O 1
ATOM 9075 N N . ALA D 1 49 ? 53.727 -8.100 37.329 1.000 20.800 50 ALA D N 1
ATOM 9076 C CA . ALA D 1 49 ? 54.171 -9.355 37.931 1.000 21.886 50 ALA D CA 1
ATOM 9077 C C . ALA D 1 49 ? 53.378 -9.712 39.190 1.000 20.736 50 ALA D C 1
ATOM 9078 O O . ALA D 1 49 ? 53.324 -10.868 39.561 1.000 22.180 50 ALA D O 1
ATOM 9080 N N . TYR D 1 50 ? 52.818 -8.714 39.875 1.000 21.986 51 TYR D N 1
ATOM 9081 C CA . TYR D 1 50 ? 51.885 -8.928 40.973 1.000 20.517 51 TYR D CA 1
ATOM 9082 C C . TYR D 1 50 ? 50.589 -9.519 40.429 1.000 20.527 51 TYR D C 1
ATOM 9083 O O . TYR D 1 50 ? 50.037 -10.441 41.027 1.000 21.424 51 TYR D O 1
ATOM 9092 N N . CYS D 1 51 ? 50.123 -9.019 39.275 1.000 18.615 52 CYS D N 1
ATOM 9093 C CA . CYS D 1 51 ? 49.010 -9.651 38.583 1.000 18.605 52 CYS D CA 1
ATOM 9094 C C . CYS D 1 51 ? 49.252 -11.154 38.374 1.000 18.907 52 CYS D C 1
ATOM 9095 O O . CYS D 1 51 ? 48.397 -11.969 38.710 1.000 19.527 52 CYS D O 1
ATOM 9098 N N . GLY D 1 52 ? 50.406 -11.549 37.823 1.000 18.439 53 GLY D N 1
ATOM 9099 C CA . GLY D 1 52 ? 50.666 -12.958 37.543 1.000 19.457 53 GLY D CA 1
ATOM 9100 C C . GLY D 1 52 ? 50.728 -13.817 38.808 1.000 19.815 53 GLY D C 1
ATOM 9101 O O . GLY D 1 52 ? 50.211 -14.938 38.847 1.000 21.068 53 GLY D O 1
ATOM 9102 N N . ALA D 1 53 ? 51.333 -13.263 39.862 1.000 18.885 54 ALA D N 1
ATOM 9103 C CA . ALA D 1 53 ? 51.540 -14.002 41.091 1.000 19.567 54 ALA D CA 1
ATOM 9104 C C . ALA D 1 53 ? 50.228 -14.073 41.881 1.000 19.862 54 ALA D C 1
ATOM 9105 O O . ALA D 1 53 ? 49.657 -15.152 42.081 1.000 20.860 54 ALA D O 1
ATOM 9107 N N . LYS D 1 54 ? 49.777 -12.895 42.331 1.000 19.836 55 LYS D N 1
ATOM 9108 C CA . LYS D 1 54 ? 48.639 -12.765 43.230 1.000 21.186 55 LYS D CA 1
ATOM 9109 C C . LYS D 1 54 ? 47.314 -12.990 42.494 1.000 20.740 55 LYS D C 1
ATOM 9110 O O . LYS D 1 54 ? 46.482 -13.785 42.956 1.000 20.985 55 LYS D O 1
ATOM 9116 N N . HIS D 1 55 ? 47.094 -12.257 41.387 1.000 18.960 56 HIS D N 1
ATOM 9117 C CA . HIS D 1 55 ? 45.759 -12.186 40.801 1.000 18.419 56 HIS D CA 1
ATOM 9118 C C . HIS D 1 55 ? 45.420 -13.483 40.071 1.000 19.832 56 HIS D C 1
ATOM 9119 O O . HIS D 1 55 ? 44.271 -13.936 40.121 1.000 21.733 56 HIS D O 1
ATOM 9126 N N . VAL D 1 56 ? 46.407 -14.098 39.404 1.000 18.851 57 VAL D N 1
ATOM 9127 C CA . VAL D 1 56 ? 46.139 -15.274 38.582 1.000 18.673 57 VAL D CA 1
ATOM 9128 C C . VAL D 1 56 ? 46.265 -16.557 39.399 1.000 19.052 57 VAL D C 1
ATOM 9129 O O . VAL D 1 56 ? 45.328 -17.344 39.395 1.000 19.154 57 VAL D O 1
ATOM 9133 N N . ILE D 1 57 ? 47.409 -16.772 40.073 1.000 18.278 58 ILE D N 1
ATOM 9134 C CA . ILE D 1 57 ? 47.708 -18.058 40.705 1.000 19.395 58 ILE D CA 1
ATOM 9135 C C . ILE D 1 57 ? 47.338 -18.116 42.191 1.000 18.198 58 ILE D C 1
ATOM 9136 O O . ILE D 1 57 ? 46.863 -19.152 42.678 1.000 20.112 58 ILE D O 1
ATOM 9141 N N . GLY D 1 58 ? 47.598 -17.049 42.945 1.000 18.363 59 GLY D N 1
ATOM 9142 C CA . GLY D 1 58 ? 47.460 -17.095 44.401 1.000 19.694 59 GLY D CA 1
ATOM 9143 C C . GLY D 1 58 ? 46.002 -17.091 44.877 1.000 20.608 59 GLY D C 1
ATOM 9144 O O . GLY D 1 58 ? 45.596 -17.926 45.693 1.000 22.060 59 GLY D O 1
ATOM 9145 N N . THR D 1 59 ? 45.219 -16.142 44.355 1.000 21.256 60 THR D N 1
ATOM 9146 C CA . THR D 1 59 ? 43.890 -15.849 44.875 1.000 20.214 60 THR D CA 1
ATOM 9147 C C . THR D 1 59 ? 42.912 -17.014 44.686 1.000 19.934 60 THR D C 1
ATOM 9148 O O . THR D 1 59 ? 42.000 -17.200 45.494 1.000 17.266 60 THR D O 1
ATOM 9152 N N . PRO D 1 60 ? 43.023 -17.864 43.640 1.000 19.052 61 PRO D N 1
ATOM 9153 C CA . PRO D 1 60 ? 42.094 -18.984 43.528 1.000 18.541 61 PRO D CA 1
ATOM 9154 C C . PRO D 1 60 ? 41.982 -19.842 44.788 1.000 21.004 61 PRO D C 1
ATOM 9155 O O . PRO D 1 60 ? 40.930 -20.448 45.019 1.000 22.649 61 PRO D O 1
ATOM 9159 N N . MET D 1 61 ? 43.039 -19.905 45.616 1.000 22.314 62 MET D N 1
ATOM 9160 C CA . MET D 1 61 ? 42.975 -20.740 46.812 1.000 22.295 62 MET D CA 1
ATOM 9161 C C . MET D 1 61 ? 41.806 -20.260 47.669 1.000 20.465 62 MET D C 1
ATOM 9162 O O . MET D 1 61 ? 41.717 -19.078 47.983 1.000 20.992 62 MET D O 1
ATOM 9167 N N . LYS D 1 62 ? 40.988 -21.204 48.140 1.000 20.798 63 LYS D N 1
ATOM 9168 C CA . LYS D 1 62 ? 39.648 -20.894 48.592 1.000 20.007 63 LYS D CA 1
ATOM 9169 C C . LYS D 1 62 ? 39.523 -20.782 50.111 1.000 21.488 63 LYS D C 1
ATOM 9170 O O . LYS D 1 62 ? 38.446 -20.416 50.590 1.000 19.176 63 LYS D O 1
ATOM 9176 N N . ASP D 1 63 ? 40.588 -21.081 50.873 1.000 23.381 64 ASP D N 1
ATOM 9177 C CA . ASP D 1 63 ? 40.477 -21.143 52.324 1.000 23.539 64 ASP D CA 1
ATOM 9178 C C . ASP D 1 63 ? 41.576 -20.286 52.950 1.000 24.543 64 ASP D C 1
ATOM 9179 O O . ASP D 1 63 ? 42.116 -20.621 54.012 1.000 23.695 64 ASP D O 1
ATOM 9184 N N . VAL D 1 64 ? 41.820 -19.134 52.311 1.000 23.597 65 VAL D N 1
ATOM 9185 C CA . VAL D 1 64 ? 43.022 -18.341 52.511 1.000 22.529 65 VAL D CA 1
ATOM 9186 C C . VAL D 1 64 ? 42.644 -16.868 52.569 1.000 22.081 65 VAL D C 1
ATOM 9187 O O . VAL D 1 64 ? 41.874 -16.384 51.736 1.000 22.234 65 VAL D O 1
ATOM 9191 N N . ILE D 1 65 ? 43.250 -16.160 53.517 1.000 20.124 66 ILE D N 1
ATOM 9192 C CA . ILE D 1 65 ? 43.228 -14.710 53.531 1.000 20.776 66 ILE D CA 1
ATOM 9193 C C . ILE D 1 65 ? 44.301 -14.210 52.568 1.000 21.979 66 ILE D C 1
ATOM 9194 O O . ILE D 1 65 ? 45.479 -14.386 52.833 1.000 21.481 66 ILE D O 1
ATOM 9199 N N . HIS D 1 66 ? 43.877 -13.586 51.460 1.000 22.402 67 HIS D N 1
ATOM 9200 C CA . HIS D 1 66 ? 44.762 -13.097 50.412 1.000 21.477 67 HIS D CA 1
ATOM 9201 C C . HIS D 1 66 ? 44.997 -11.616 50.657 1.000 23.336 67 HIS D C 1
ATOM 9202 O O . HIS D 1 66 ? 44.171 -10.781 50.279 1.000 26.137 67 HIS D O 1
ATOM 9209 N N . ILE D 1 67 ? 46.132 -11.303 51.304 1.000 24.741 68 ILE D N 1
ATOM 9210 C CA . ILE D 1 67 ? 46.377 -9.945 51.765 1.000 24.588 68 ILE D CA 1
ATOM 9211 C C . ILE D 1 67 ? 47.573 -9.367 51.021 1.000 24.764 68 ILE D C 1
ATOM 9212 O O . ILE D 1 67 ? 48.645 -9.976 50.970 1.000 25.724 68 ILE D O 1
ATOM 9217 N N . SER D 1 68 ? 47.357 -8.174 50.463 1.000 21.829 69 SER D N 1
ATOM 9218 C CA . SER D 1 68 ? 48.356 -7.513 49.662 1.000 20.958 69 SER D CA 1
ATOM 9219 C C . SER D 1 68 ? 49.004 -6.426 50.517 1.000 22.967 69 SER D C 1
ATOM 9220 O O . SER D 1 68 ? 48.346 -5.517 51.032 1.000 21.099 69 SER D O 1
ATOM 9223 N N . HIS D 1 69 ? 50.315 -6.581 50.748 1.000 23.386 70 HIS D N 1
ATOM 9224 C CA . HIS D 1 69 ? 51.033 -5.620 51.559 1.000 23.148 70 HIS D CA 1
ATOM 9225 C C . HIS D 1 69 ? 51.372 -4.460 50.630 1.000 22.863 70 HIS D C 1
ATOM 9226 O O . HIS D 1 69 ? 52.225 -4.581 49.746 1.000 22.417 70 HIS D O 1
ATOM 9233 N N . GLY D 1 70 ? 50.645 -3.354 50.805 1.000 21.737 71 GLY D N 1
ATOM 9234 C CA . GLY D 1 70 ? 50.779 -2.215 49.925 1.000 21.843 71 GLY D CA 1
ATOM 9235 C C . GLY D 1 70 ? 49.645 -1.222 50.115 1.000 23.264 71 GLY D C 1
ATOM 9236 O O . GLY D 1 70 ? 48.831 -1.339 51.033 1.000 21.436 71 GLY D O 1
ATOM 9237 N N . PRO D 1 71 ? 49.566 -0.212 49.232 1.000 23.783 72 PRO D N 1
ATOM 9238 C CA . PRO D 1 71 ? 48.466 0.742 49.261 1.000 23.987 72 PRO D CA 1
ATOM 9239 C C . PRO D 1 71 ? 47.224 -0.012 48.788 1.000 23.585 72 PRO D C 1
ATOM 9240 O O . PRO D 1 71 ? 47.325 -1.142 48.281 1.000 19.219 72 PRO D O 1
ATOM 9244 N N . VAL D 1 72 ? 46.059 0.628 48.980 1.000 24.545 73 VAL D N 1
ATOM 9245 C CA . VAL D 1 72 ? 44.763 0.003 48.714 1.000 22.948 73 VAL D CA 1
ATOM 9246 C C . VAL D 1 72 ? 44.622 -0.359 47.224 1.000 21.994 73 VAL D C 1
ATOM 9247 O O . VAL D 1 72 ? 44.039 -1.393 46.884 1.000 20.457 73 VAL D O 1
ATOM 9251 N N . GLY D 1 73 ? 45.211 0.470 46.349 1.000 20.144 74 GLY D N 1
ATOM 9252 C CA . GLY D 1 73 ? 44.982 0.419 44.917 1.000 19.369 74 GLY D CA 1
ATOM 9253 C C . GLY D 1 73 ? 45.145 -0.977 44.334 1.000 19.565 74 GLY D C 1
ATOM 9254 O O . GLY D 1 73 ? 44.322 -1.437 43.550 1.000 20.361 74 GLY D O 1
ATOM 9255 N N . CYS D 1 74 ? 46.215 -1.665 44.716 1.000 19.511 75 CYS D N 1
ATOM 9256 C CA . CYS D 1 74 ? 46.590 -2.905 44.065 1.000 17.855 75 CYS D CA 1
ATOM 9257 C C . CYS D 1 74 ? 45.497 -3.935 44.335 1.000 19.559 75 CYS D C 1
ATOM 9258 O O . CYS D 1 74 ? 45.127 -4.734 43.467 1.000 18.492 75 CYS D O 1
ATOM 9261 N N . THR D 1 75 ? 44.956 -3.859 45.561 1.000 19.590 76 THR D N 1
ATOM 9262 C CA . THR D 1 75 ? 43.957 -4.792 46.043 1.000 19.323 76 THR D CA 1
ATOM 9263 C C . THR D 1 75 ? 42.604 -4.530 45.375 1.000 18.436 76 THR D C 1
ATOM 9264 O O . THR D 1 75 ? 41.959 -5.478 44.914 1.000 16.816 76 THR D O 1
ATOM 9268 N N . TYR D 1 76 ? 42.152 -3.269 45.403 1.000 16.355 77 TYR D N 1
ATOM 9269 C CA . TYR D 1 76 ? 40.887 -2.910 44.769 1.000 17.438 77 TYR D CA 1
ATOM 9270 C C . TYR D 1 76 ? 40.918 -3.306 43.296 1.000 18.137 77 TYR D C 1
ATOM 9271 O O . TYR D 1 76 ? 39.938 -3.830 42.772 1.000 19.697 77 TYR D O 1
ATOM 9280 N N . ASP D 1 77 ? 42.063 -3.086 42.631 1.000 18.032 78 ASP D N 1
ATOM 9281 C CA . ASP D 1 77 ? 42.165 -3.286 41.192 1.000 17.345 78 ASP D CA 1
ATOM 9282 C C . ASP D 1 77 ? 42.168 -4.776 40.842 1.000 16.916 78 ASP D C 1
ATOM 9283 O O . ASP D 1 77 ? 42.074 -5.136 39.678 1.000 15.565 78 ASP D O 1
ATOM 9288 N N . THR D 1 78 ? 42.312 -5.656 41.843 1.000 17.893 79 THR D N 1
ATOM 9289 C CA . THR D 1 78 ? 42.298 -7.099 41.604 1.000 17.770 79 THR D CA 1
ATOM 9290 C C . THR D 1 78 ? 41.030 -7.777 42.140 1.000 17.554 79 THR D C 1
ATOM 9291 O O . THR D 1 78 ? 40.893 -8.986 42.001 1.000 18.594 79 THR D O 1
ATOM 9295 N N . TRP D 1 79 ? 40.063 -7.002 42.666 1.000 17.961 80 TRP D N 1
ATOM 9296 C CA . TRP D 1 79 ? 38.866 -7.528 43.324 1.000 17.556 80 TRP D CA 1
ATOM 9297 C C . TRP D 1 79 ? 37.654 -7.502 42.388 1.000 16.584 80 TRP D C 1
ATOM 9298 O O . TRP D 1 79 ? 37.332 -6.457 41.827 1.000 16.842 80 TRP D O 1
ATOM 9309 N N . GLN D 1 80 ? 37.004 -8.663 42.202 1.000 17.165 81 GLN D N 1
ATOM 9310 C CA . GLN D 1 80 ? 35.739 -8.788 41.484 1.000 16.657 81 GLN D CA 1
ATOM 9311 C C . GLN D 1 80 ? 35.964 -8.533 39.998 1.000 15.637 81 GLN D C 1
ATOM 9312 O O . GLN D 1 80 ? 35.144 -7.893 39.346 1.000 15.373 81 GLN D O 1
ATOM 9318 N N . THR D 1 81 ? 37.108 -9.014 39.496 1.000 15.591 82 THR D N 1
ATOM 9319 C CA . THR D 1 81 ? 37.439 -9.035 38.079 1.000 15.062 82 THR D CA 1
ATOM 9320 C C . THR D 1 81 ? 37.709 -10.458 37.577 1.000 16.065 82 THR D C 1
ATOM 9321 O O . THR D 1 81 ? 38.115 -10.649 36.420 1.000 15.582 82 THR D O 1
ATOM 9325 N N . LYS D 1 82 ? 37.479 -11.465 38.434 1.000 16.837 83 LYS D N 1
ATOM 9326 C CA . LYS D 1 82 ? 37.837 -12.844 38.117 1.000 17.734 83 LYS D CA 1
ATOM 9327 C C . LYS D 1 82 ? 36.671 -13.779 38.423 1.000 18.320 83 LYS D C 1
ATOM 9328 O O . LYS D 1 82 ? 35.858 -13.496 39.307 1.000 17.414 83 LYS D O 1
ATOM 9334 N N . ARG D 1 83 ? 36.614 -14.907 37.696 1.000 17.738 84 ARG D N 1
ATOM 9335 C CA . ARG D 1 83 ? 35.547 -15.877 37.877 1.000 16.707 84 ARG D CA 1
ATOM 9336 C C . ARG D 1 83 ? 36.093 -17.224 38.343 1.000 17.838 84 ARG D C 1
ATOM 9337 O O . ARG D 1 83 ? 35.502 -18.268 38.052 1.000 18.395 84 ARG D O 1
ATOM 9345 N N . TYR D 1 84 ? 37.205 -17.218 39.095 1.000 19.055 85 TYR D N 1
ATOM 9346 C CA . TYR D 1 84 ? 37.628 -18.449 39.740 1.000 19.731 85 TYR D CA 1
ATOM 9347 C C . TYR D 1 84 ? 36.725 -18.676 40.952 1.000 20.665 85 TYR D C 1
ATOM 9348 O O . TYR D 1 84 ? 36.840 -17.974 41.956 1.000 22.663 85 TYR D O 1
ATOM 9357 N N . ILE D 1 85 ? 35.821 -19.659 40.833 1.000 20.245 86 ILE D N 1
ATOM 9358 C CA . ILE D 1 85 ? 34.887 -19.970 41.903 1.000 20.252 86 ILE D CA 1
ATOM 9359 C C . ILE D 1 85 ? 35.446 -21.078 42.805 1.000 21.177 86 ILE D C 1
ATOM 9360 O O . ILE D 1 85 ? 36.540 -21.612 42.571 1.000 19.231 86 ILE D O 1
ATOM 9365 N N . SER D 1 86 ? 34.706 -21.381 43.875 1.000 21.145 87 SER D N 1
ATOM 9366 C CA . SER D 1 86 ? 35.124 -22.415 44.804 1.000 23.049 87 SER D CA 1
ATOM 9367 C C . SER D 1 86 ? 33.899 -22.995 45.492 1.000 24.111 87 SER D C 1
ATOM 9368 O O . SER D 1 86 ? 32.829 -22.379 45.466 1.000 21.205 87 SER D O 1
ATOM 9371 N N . ASP D 1 87 ? 34.091 -24.184 46.094 1.000 23.536 88 ASP D N 1
ATOM 9372 C CA . ASP D 1 87 ? 33.082 -24.806 46.938 1.000 23.359 88 ASP D CA 1
ATOM 9373 C C . ASP D 1 87 ? 33.295 -24.402 48.399 1.000 22.107 88 ASP D C 1
ATOM 9374 O O . ASP D 1 87 ? 32.772 -25.055 49.281 1.000 25.677 88 ASP D O 1
ATOM 9379 N N . ASN D 1 88 ? 34.003 -23.302 48.657 1.000 21.160 89 ASN D N 1
ATOM 9380 C CA . ASN D 1 88 ? 33.989 -22.663 49.960 1.000 20.770 89 ASN D CA 1
ATOM 9381 C C . ASN D 1 88 ? 33.230 -21.329 49.870 1.000 21.687 89 ASN D C 1
ATOM 9382 O O . ASN D 1 88 ? 33.728 -20.302 50.334 1.000 20.482 89 ASN D O 1
ATOM 9387 N N . ASP D 1 89 ? 32.011 -21.359 49.285 1.000 23.146 90 ASP D N 1
ATOM 9388 C CA . ASP D 1 89 ? 31.115 -20.210 49.145 1.000 24.330 90 ASP D CA 1
ATOM 9389 C C . ASP D 1 89 ? 31.839 -19.005 48.525 1.000 23.960 90 ASP D C 1
ATOM 9390 O O . ASP D 1 89 ? 31.589 -17.853 48.892 1.000 23.998 90 ASP D O 1
ATOM 9395 N N . ASN D 1 90 ? 32.770 -19.264 47.597 1.000 22.252 91 ASN D N 1
ATOM 9396 C CA . ASN D 1 90 ? 33.491 -18.193 46.923 1.000 19.931 91 ASN D CA 1
ATOM 9397 C C . ASN D 1 90 ? 34.117 -17.208 47.910 1.000 19.907 91 ASN D C 1
ATOM 9398 O O . ASN D 1 90 ? 34.190 -16.000 47.641 1.000 19.782 91 ASN D O 1
ATOM 9403 N N . PHE D 1 91 ? 34.666 -17.733 49.014 1.000 19.232 92 PHE D N 1
ATOM 9404 C CA . PHE D 1 91 ? 35.366 -16.909 49.978 1.000 18.484 92 PHE D CA 1
ATOM 9405 C C . PHE D 1 91 ? 36.390 -16.043 49.248 1.000 17.920 92 PHE D C 1
ATOM 9406 O O . PHE D 1 91 ? 36.526 -14.867 49.573 1.000 17.723 92 PHE D O 1
ATOM 9414 N N . GLN D 1 92 ? 37.105 -16.635 48.282 1.000 18.115 93 GLN D N 1
ATOM 9415 C CA . GLN D 1 92 ? 38.217 -15.962 47.610 1.000 19.037 93 GLN D CA 1
ATOM 9416 C C . GLN D 1 92 ? 37.769 -14.844 46.658 1.000 18.985 93 GLN D C 1
ATOM 9417 O O . GLN D 1 92 ? 38.590 -14.001 46.305 1.000 19.873 93 GLN D O 1
ATOM 9423 N N . LEU D 1 93 ? 36.478 -14.800 46.280 1.000 18.605 94 LEU D N 1
ATOM 9424 C CA . LEU D 1 93 ? 35.906 -13.706 45.490 1.000 18.905 94 LEU D CA 1
ATOM 9425 C C . LEU D 1 93 ? 35.353 -12.581 46.376 1.000 18.725 94 LEU D C 1
ATOM 9426 O O . LEU D 1 93 ? 35.372 -11.412 45.977 1.000 19.535 94 LEU D O 1
ATOM 9431 N N . LYS D 1 94 ? 34.904 -12.923 47.597 1.000 18.037 95 LYS D N 1
ATOM 9432 C CA . LYS D 1 94 ? 34.111 -12.017 48.423 1.000 17.761 95 LYS D CA 1
ATOM 9433 C C . LYS D 1 94 ? 34.938 -11.216 49.425 1.000 17.378 95 LYS D C 1
ATOM 9434 O O . LYS D 1 94 ? 34.487 -10.162 49.878 1.000 17.646 95 LYS D O 1
ATOM 9440 N N . TYR D 1 95 ? 36.129 -11.719 49.782 1.000 18.438 96 TYR D N 1
ATOM 9441 C CA . TYR D 1 95 ? 36.945 -11.100 50.822 1.000 18.153 96 TYR D CA 1
ATOM 9442 C C . TYR D 1 95 ? 38.376 -10.903 50.340 1.000 18.178 96 TYR D C 1
ATOM 9443 O O . TYR D 1 95 ? 39.026 -11.846 49.886 1.000 18.330 96 TYR D O 1
ATOM 9452 N N . THR D 1 96 ? 38.825 -9.647 50.447 1.000 17.403 97 THR D N 1
ATOM 9453 C CA . THR D 1 96 ? 40.165 -9.245 50.034 1.000 17.329 97 THR D CA 1
ATOM 9454 C C . THR D 1 96 ? 40.665 -8.230 51.050 1.000 17.649 97 THR D C 1
ATOM 9455 O O . THR D 1 96 ? 39.867 -7.604 51.737 1.000 17.424 97 THR D O 1
ATOM 9459 N N . TYR D 1 97 ? 41.994 -8.102 51.129 1.000 16.411 98 TYR D N 1
ATOM 9460 C CA . TYR D 1 97 ? 42.662 -7.401 52.215 1.000 17.735 98 TYR D CA 1
ATOM 9461 C C . TYR D 1 97 ? 43.864 -6.628 51.657 1.000 17.947 98 TYR D C 1
ATOM 9462 O O . TYR D 1 97 ? 44.614 -7.134 50.821 1.000 18.596 98 TYR D O 1
ATOM 9471 N N . ALA D 1 98 ? 44.020 -5.387 52.118 1.000 18.637 99 ALA D N 1
ATOM 9472 C CA . ALA D 1 98 ? 45.188 -4.560 51.832 1.000 19.703 99 ALA D CA 1
ATOM 9473 C C . ALA D 1 98 ? 45.670 -3.955 53.141 1.000 18.469 99 ALA D C 1
ATOM 9474 O O . ALA D 1 98 ? 44.855 -3.631 53.986 1.000 16.879 99 ALA D O 1
ATOM 9476 N N . THR D 1 99 ? 46.978 -3.697 53.276 1.000 18.610 100 THR D N 1
ATOM 9477 C CA . THR D 1 99 ? 47.473 -3.207 54.557 1.000 18.704 100 THR D CA 1
ATOM 9478 C C . THR D 1 99 ? 47.288 -1.696 54.667 1.000 19.803 100 THR D C 1
ATOM 9479 O O . THR D 1 99 ? 47.354 -1.169 55.782 1.000 21.039 100 THR D O 1
ATOM 9483 N N . ASP D 1 100 ? 47.090 -1.016 53.524 1.000 19.392 101 ASP D N 1
ATOM 9484 C CA . ASP D 1 100 ? 46.811 0.416 53.488 1.000 21.690 101 ASP D CA 1
ATOM 9485 C C . ASP D 1 100 ? 48.044 1.186 53.969 1.000 24.093 101 ASP D C 1
ATOM 9486 O O . ASP D 1 100 ? 47.983 1.998 54.903 1.000 26.056 101 ASP D O 1
ATOM 9491 N N . VAL D 1 101 ? 49.157 0.908 53.281 1.000 25.711 102 VAL D N 1
ATOM 9492 C CA . VAL D 1 101 ? 50.416 1.627 53.410 1.000 25.698 102 VAL D CA 1
ATOM 9493 C C . VAL D 1 101 ? 50.183 3.107 53.101 1.000 25.818 102 VAL D C 1
ATOM 9494 O O . VAL D 1 101 ? 49.577 3.451 52.086 1.000 23.440 102 VAL D O 1
ATOM 9498 N N . LYS D 1 102 ? 50.713 3.970 53.978 1.000 25.033 103 LYS D N 1
ATOM 9499 C CA . LYS D 1 102 ? 50.543 5.416 53.943 1.000 26.560 103 LYS D CA 1
ATOM 9500 C C . LYS D 1 102 ? 51.907 6.107 53.813 1.000 26.195 103 LYS D C 1
ATOM 9501 O O . LYS D 1 102 ? 52.940 5.446 53.888 1.000 27.097 103 LYS D O 1
ATOM 9507 N N . GLU D 1 103 ? 51.906 7.441 53.654 1.000 27.875 104 GLU D N 1
ATOM 9508 C CA . GLU D 1 103 ? 53.128 8.236 53.559 1.000 34.612 104 GLU D CA 1
ATOM 9509 C C . GLU D 1 103 ? 54.123 7.886 54.667 1.000 34.928 104 GLU D C 1
ATOM 9510 O O . GLU D 1 103 ? 55.288 7.617 54.384 1.000 32.490 104 GLU D O 1
ATOM 9516 N N . LYS D 1 104 ? 53.661 7.884 55.924 1.000 34.163 105 LYS D N 1
ATOM 9517 C CA . LYS D 1 104 ? 54.554 7.744 57.063 1.000 35.983 105 LYS D CA 1
ATOM 9518 C C . LYS D 1 104 ? 55.270 6.390 57.066 1.000 35.168 105 LYS D C 1
ATOM 9519 O O . LYS D 1 104 ? 56.168 6.187 57.879 1.000 36.231 105 LYS D O 1
ATOM 9525 N N . HIS D 1 105 ? 54.866 5.466 56.187 1.000 31.110 106 HIS D N 1
ATOM 9526 C CA . HIS D 1 105 ? 55.496 4.161 56.075 1.000 33.297 106 HIS D CA 1
ATOM 9527 C C . HIS D 1 105 ? 56.613 4.163 55.029 1.000 33.800 106 HIS D C 1
ATOM 9528 O O . HIS D 1 105 ? 57.382 3.207 54.941 1.000 31.470 106 HIS D O 1
ATOM 9535 N N . ILE D 1 106 ? 56.684 5.221 54.216 1.000 36.471 107 ILE D N 1
ATOM 9536 C CA . ILE D 1 106 ? 57.599 5.268 53.086 1.000 38.981 107 ILE D CA 1
ATOM 9537 C C . ILE D 1 106 ? 59.023 5.438 53.603 1.000 45.840 107 ILE D C 1
ATOM 9538 O O . ILE D 1 106 ? 59.940 4.789 53.110 1.000 46.319 107 ILE D O 1
ATOM 9543 N N . VAL D 1 107 ? 59.175 6.325 54.593 1.000 52.725 108 VAL D N 1
ATOM 9544 C CA . VAL D 1 107 ? 60.453 6.567 55.243 1.000 59.033 108 VAL D CA 1
ATOM 9545 C C . VAL D 1 107 ? 60.729 5.470 56.271 1.000 58.590 108 VAL D C 1
ATOM 9546 O O . VAL D 1 107 ? 61.763 4.811 56.204 1.000 55.281 108 VAL D O 1
ATOM 9550 N N . PHE D 1 108 ? 59.761 5.232 57.167 1.000 60.042 109 PHE D N 1
ATOM 9551 C CA . PHE D 1 108 ? 59.979 4.465 58.384 1.000 57.883 109 PHE D CA 1
ATOM 9552 C C . PHE D 1 108 ? 59.824 2.959 58.152 1.000 51.162 109 PHE D C 1
ATOM 9553 O O . PHE D 1 108 ? 60.308 2.172 58.952 1.000 50.599 109 PHE D O 1
ATOM 9561 N N . GLY D 1 109 ? 59.152 2.541 57.070 1.000 45.336 110 GLY D N 1
ATOM 9562 C CA . GLY D 1 109 ? 58.801 1.139 56.870 1.000 40.029 110 GLY D CA 1
ATOM 9563 C C . GLY D 1 109 ? 57.397 0.815 57.394 1.000 37.879 110 GLY D C 1
ATOM 9564 O O . GLY D 1 109 ? 56.812 1.576 58.164 1.000 35.016 110 GLY D O 1
ATOM 9565 N N . ALA D 1 110 ? 56.862 -0.343 56.993 1.000 33.880 111 ALA D N 1
ATOM 9566 C CA . ALA D 1 110 ? 55.474 -0.674 57.287 1.000 33.570 111 ALA D CA 1
ATOM 9567 C C . ALA D 1 110 ? 55.354 -2.089 57.863 1.000 34.475 111 ALA D C 1
ATOM 9568 O O . ALA D 1 110 ? 54.375 -2.794 57.626 1.000 33.570 111 ALA D O 1
ATOM 9570 N N . GLU D 1 111 ? 56.358 -2.510 58.642 1.000 33.508 112 GLU D N 1
ATOM 9571 C CA . GLU D 1 111 ? 56.361 -3.861 59.168 1.000 33.833 112 GLU D CA 1
ATOM 9572 C C . GLU D 1 111 ? 55.379 -3.953 60.340 1.000 32.123 112 GLU D C 1
ATOM 9573 O O . GLU D 1 111 ? 54.752 -4.990 60.523 1.000 29.984 112 GLU D O 1
ATOM 9579 N N . LYS D 1 112 ? 55.249 -2.887 61.144 1.000 30.852 113 LYS D N 1
ATOM 9580 C CA . LYS D 1 112 ? 54.305 -2.907 62.252 1.000 33.623 113 LYS D CA 1
ATOM 9581 C C . LYS D 1 112 ? 52.890 -2.943 61.668 1.000 29.643 113 LYS D C 1
ATOM 9582 O O . LYS D 1 112 ? 52.057 -3.766 62.054 1.000 27.360 113 LYS D O 1
ATOM 9588 N N . LEU D 1 113 ? 52.637 -2.041 60.712 1.000 29.857 114 LEU D N 1
ATOM 9589 C CA . LEU D 1 113 ? 51.369 -1.995 59.984 1.000 27.879 114 LEU D CA 1
ATOM 9590 C C . LEU D 1 113 ? 50.990 -3.388 59.493 1.000 26.698 114 LEU D C 1
ATOM 9591 O O . LEU D 1 113 ? 49.839 -3.822 59.641 1.000 27.286 114 LEU D O 1
ATOM 9596 N N . LEU D 1 114 ? 51.950 -4.073 58.870 1.000 25.207 115 LEU D N 1
ATOM 9597 C CA . LEU D 1 114 ? 51.659 -5.389 58.336 1.000 26.275 115 LEU D CA 1
ATOM 9598 C C . LEU D 1 114 ? 51.188 -6.304 59.464 1.000 28.323 115 LEU D C 1
ATOM 9599 O O . LEU D 1 114 ? 50.151 -6.949 59.329 1.000 28.130 115 LEU D O 1
ATOM 9604 N N . LYS D 1 115 ? 51.915 -6.358 60.588 1.000 28.654 116 LYS D N 1
ATOM 9605 C CA . LYS D 1 115 ? 51.600 -7.336 61.627 1.000 31.467 116 LYS D CA 1
ATOM 9606 C C . LYS D 1 115 ? 50.217 -7.048 62.213 1.000 27.820 116 LYS D C 1
ATOM 9607 O O . LYS D 1 115 ? 49.427 -7.958 62.442 1.000 30.536 116 LYS D O 1
ATOM 9613 N N . GLN D 1 116 ? 49.919 -5.773 62.436 1.000 28.132 117 GLN D N 1
ATOM 9614 C CA . GLN D 1 116 ? 48.625 -5.378 62.971 1.000 29.986 117 GLN D CA 1
ATOM 9615 C C . GLN D 1 116 ? 47.504 -5.820 62.039 1.000 29.647 117 GLN D C 1
ATOM 9616 O O . GLN D 1 116 ? 46.475 -6.311 62.490 1.000 31.148 117 GLN D O 1
ATOM 9622 N N . ASN D 1 117 ? 47.714 -5.604 60.738 1.000 28.935 118 ASN D N 1
ATOM 9623 C CA . ASN D 1 117 ? 46.819 -6.086 59.694 1.000 27.423 118 ASN D CA 1
ATOM 9624 C C . ASN D 1 117 ? 46.564 -7.583 59.818 1.000 27.062 118 ASN D C 1
ATOM 9625 O O . ASN D 1 117 ? 45.429 -8.017 59.654 1.000 26.570 118 ASN D O 1
ATOM 9630 N N . ILE D 1 118 ? 47.628 -8.367 60.033 1.000 26.656 119 ILE D N 1
ATOM 9631 C CA . ILE D 1 118 ? 47.535 -9.822 60.016 1.000 28.570 119 ILE D CA 1
ATOM 9632 C C . ILE D 1 118 ? 46.646 -10.305 61.165 1.000 29.206 119 ILE D C 1
ATOM 9633 O O . ILE D 1 118 ? 45.864 -11.250 61.009 1.000 29.783 119 ILE D O 1
ATOM 9638 N N . ILE D 1 119 ? 46.787 -9.649 62.324 1.000 30.026 120 ILE D N 1
ATOM 9639 C CA . ILE D 1 119 ? 46.047 -10.001 63.525 1.000 30.013 120 ILE D CA 1
ATOM 9640 C C . ILE D 1 119 ? 44.582 -9.571 63.349 1.000 27.854 120 ILE D C 1
ATOM 9641 O O . ILE D 1 119 ? 43.675 -10.328 63.694 1.000 29.273 120 ILE D O 1
ATOM 9646 N N . GLU D 1 120 ? 44.356 -8.353 62.838 1.000 26.550 121 GLU D N 1
ATOM 9647 C CA . GLU D 1 120 ? 43.012 -7.879 62.519 1.000 26.031 121 GLU D CA 1
ATOM 9648 C C . GLU D 1 120 ? 42.295 -8.852 61.589 1.000 26.319 121 GLU D C 1
ATOM 9649 O O . GLU D 1 120 ? 41.122 -9.168 61.805 1.000 29.121 121 GLU D O 1
ATOM 9655 N N . ALA D 1 121 ? 43.003 -9.346 60.567 1.000 26.361 122 ALA D N 1
ATOM 9656 C CA . ALA D 1 121 ? 42.395 -10.224 59.579 1.000 26.870 122 ALA D CA 1
ATOM 9657 C C . ALA D 1 121 ? 41.977 -11.548 60.218 1.000 26.300 122 ALA D C 1
ATOM 9658 O O . ALA D 1 121 ? 40.824 -11.942 60.086 1.000 23.902 122 ALA D O 1
ATOM 9660 N N . PHE D 1 122 ? 42.899 -12.234 60.915 1.000 25.272 123 PHE D N 1
ATOM 9661 C CA . PHE D 1 122 ? 42.576 -13.510 61.564 1.000 27.903 123 PHE D CA 1
ATOM 9662 C C . PHE D 1 122 ? 41.445 -13.346 62.589 1.000 26.878 123 PHE D C 1
ATOM 9663 O O . PHE D 1 122 ? 40.618 -14.234 62.741 1.000 27.899 123 PHE D O 1
ATOM 9671 N N . LYS D 1 123 ? 41.397 -12.192 63.265 1.000 28.166 124 LYS D N 1
ATOM 9672 C CA . LYS D 1 123 ? 40.385 -11.921 64.274 1.000 30.262 124 LYS D CA 1
ATOM 9673 C C . LYS D 1 123 ? 39.020 -11.774 63.609 1.000 28.872 124 LYS D C 1
ATOM 9674 O O . LYS D 1 123 ? 38.032 -12.231 64.163 1.000 30.375 124 LYS D O 1
ATOM 9680 N N . ALA D 1 124 ? 38.981 -11.130 62.431 1.000 28.376 125 ALA D N 1
ATOM 9681 C CA . ALA D 1 124 ? 37.739 -10.873 61.709 1.000 26.473 125 ALA D CA 1
ATOM 9682 C C . ALA D 1 124 ? 37.205 -12.153 61.087 1.000 24.855 125 ALA D C 1
ATOM 9683 O O . ALA D 1 124 ? 36.004 -12.258 60.846 1.000 26.311 125 ALA D O 1
ATOM 9685 N N . PHE D 1 125 ? 38.108 -13.084 60.768 1.000 22.843 126 PHE D N 1
ATOM 9686 C CA . PHE D 1 125 ? 37.741 -14.309 60.076 1.000 23.166 126 PHE D CA 1
ATOM 9687 C C . PHE D 1 125 ? 38.272 -15.494 60.860 1.000 25.849 126 PHE D C 1
ATOM 9688 O O . PHE D 1 125 ? 39.200 -16.165 60.410 1.000 27.117 126 PHE D O 1
ATOM 9696 N N . PRO D 1 126 ? 37.685 -15.770 62.054 1.000 31.675 127 PRO D N 1
ATOM 9697 C CA . PRO D 1 126 ? 38.150 -16.843 62.942 1.000 31.471 127 PRO D CA 1
ATOM 9698 C C . PRO D 1 126 ? 38.072 -18.256 62.372 1.000 30.695 127 PRO D C 1
ATOM 9699 O O . PRO D 1 126 ? 38.702 -19.166 62.896 1.000 34.534 127 PRO D O 1
ATOM 9703 N N . GLN D 1 127 ? 37.338 -18.437 61.279 1.000 29.346 128 GLN D N 1
ATOM 9704 C CA . GLN D 1 127 ? 37.253 -19.748 60.656 1.000 28.693 128 GLN D CA 1
ATOM 9705 C C . GLN D 1 127 ? 38.398 -19.930 59.658 1.000 28.701 128 GLN D C 1
ATOM 9706 O O . GLN D 1 127 ? 38.565 -21.021 59.132 1.000 29.420 128 GLN D O 1
ATOM 9712 N N . ILE D 1 128 ? 39.155 -18.865 59.349 1.000 26.500 129 ILE D N 1
ATOM 9713 C CA . ILE D 1 128 ? 40.257 -18.957 58.394 1.000 27.433 129 ILE D CA 1
ATOM 9714 C C . ILE D 1 128 ? 41.569 -18.913 59.171 1.000 26.473 129 ILE D C 1
ATOM 9715 O O . ILE D 1 128 ? 41.808 -17.971 59.924 1.000 27.156 129 ILE D O 1
ATOM 9720 N N . LYS D 1 129 ? 42.421 -19.919 58.930 1.000 28.228 130 LYS D N 1
ATOM 9721 C CA . LYS D 1 129 ? 43.692 -20.052 59.641 1.000 27.694 130 LYS D CA 1
ATOM 9722 C C . LYS D 1 129 ? 44.884 -20.063 58.677 1.000 28.813 130 LYS D C 1
ATOM 9723 O O . LYS D 1 129 ? 45.997 -20.412 59.079 1.000 28.240 130 LYS D O 1
ATOM 9729 N N . ARG D 1 130 ? 44.658 -19.665 57.416 1.000 26.408 131 ARG D N 1
ATOM 9730 C CA . ARG D 1 130 ? 45.696 -19.663 56.396 1.000 24.178 131 ARG D CA 1
ATOM 9731 C C . ARG D 1 130 ? 45.712 -18.316 55.697 1.000 25.789 131 ARG D C 1
ATOM 9732 O O . ARG D 1 130 ? 44.655 -17.720 55.469 1.000 27.614 131 ARG D O 1
ATOM 9740 N N . MET D 1 131 ? 46.931 -17.882 55.358 1.000 23.924 132 MET D N 1
ATOM 9741 C CA . MET D 1 131 ? 47.164 -16.571 54.797 1.000 22.628 132 MET D CA 1
ATOM 9742 C C . MET D 1 131 ? 48.282 -16.635 53.756 1.000 24.099 132 MET D C 1
ATOM 9743 O O . MET D 1 131 ? 49.165 -17.496 53.814 1.000 25.050 132 MET D O 1
ATOM 9748 N N . THR D 1 132 ? 48.166 -15.764 52.746 1.000 23.496 133 THR D N 1
ATOM 9749 C CA . THR D 1 132 ? 49.234 -15.473 51.806 1.000 20.853 133 THR D CA 1
ATOM 9750 C C . THR D 1 132 ? 49.398 -13.954 51.768 1.000 22.935 133 THR D C 1
ATOM 9751 O O . THR D 1 132 ? 48.414 -13.230 51.589 1.000 21.888 133 THR D O 1
ATOM 9755 N N . ILE D 1 133 ? 50.616 -13.468 52.035 1.000 21.697 134 ILE D N 1
ATOM 9756 C CA . ILE D 1 133 ? 50.920 -12.047 51.900 1.000 23.312 134 ILE D CA 1
ATOM 9757 C C . ILE D 1 133 ? 51.593 -11.835 50.548 1.000 24.035 134 ILE D C 1
ATOM 9758 O O . ILE D 1 133 ? 52.548 -12.552 50.197 1.000 25.219 134 ILE D O 1
ATOM 9763 N N . TYR D 1 134 ? 51.053 -10.875 49.777 1.000 22.070 135 TYR D N 1
ATOM 9764 C CA . TYR D 1 134 ? 51.613 -10.542 48.480 1.000 21.053 135 TYR D CA 1
ATOM 9765 C C . TYR D 1 134 ? 52.309 -9.201 48.619 1.000 20.896 135 TYR D C 1
ATOM 9766 O O . TYR D 1 134 ? 51.738 -8.268 49.160 1.000 20.235 135 TYR D O 1
ATOM 9775 N N . GLN D 1 135 ? 53.578 -9.154 48.202 1.000 21.684 136 GLN D N 1
ATOM 9776 C CA . GLN D 1 135 ? 54.301 -7.900 48.071 1.000 22.964 136 GLN D CA 1
ATOM 9777 C C . GLN D 1 135 ? 53.802 -7.159 46.828 1.000 21.649 136 GLN D C 1
ATOM 9778 O O . GLN D 1 135 ? 53.444 -7.782 45.827 1.000 21.068 136 GLN D O 1
ATOM 9784 N N . THR D 1 136 ? 53.787 -5.826 46.913 1.000 21.483 137 THR D N 1
ATOM 9785 C CA . THR D 1 136 ? 53.448 -4.952 45.801 1.000 23.098 137 THR D CA 1
ATOM 9786 C C . THR D 1 136 ? 54.597 -3.980 45.515 1.000 23.652 137 THR D C 1
ATOM 9787 O O . THR D 1 136 ? 55.573 -3.925 46.265 1.000 23.672 137 THR D O 1
ATOM 9791 N N . CYS D 1 137 ? 54.466 -3.190 44.441 1.000 22.008 138 CYS D N 1
ATOM 9792 C CA . CYS D 1 137 ? 55.479 -2.205 44.091 1.000 22.767 138 CYS D CA 1
ATOM 9793 C C . CYS D 1 137 ? 56.003 -1.481 45.331 1.000 24.781 138 CYS D C 1
ATOM 9794 O O . CYS D 1 137 ? 57.217 -1.416 45.568 1.000 23.233 138 CYS D O 1
ATOM 9797 N N . ALA D 1 138 ? 55.082 -0.884 46.088 1.000 24.922 139 ALA D N 1
ATOM 9798 C CA . ALA D 1 138 ? 55.437 0.033 47.158 1.000 26.294 139 ALA D CA 1
ATOM 9799 C C . ALA D 1 138 ? 56.242 -0.666 48.263 1.000 29.595 139 ALA D C 1
ATOM 9800 O O . ALA D 1 138 ? 57.229 -0.098 48.741 1.000 28.306 139 ALA D O 1
ATOM 9802 N N . THR D 1 139 ? 55.848 -1.889 48.661 1.000 28.742 140 THR D N 1
ATOM 9803 C CA . THR D 1 139 ? 56.469 -2.553 49.806 1.000 30.332 140 THR D CA 1
ATOM 9804 C C . THR D 1 139 ? 57.798 -3.226 49.429 1.000 31.825 140 THR D C 1
ATOM 9805 O O . THR D 1 139 ? 58.657 -3.426 50.294 1.000 29.447 140 THR D O 1
ATOM 9809 N N . ALA D 1 140 ? 57.961 -3.590 48.143 1.000 32.538 141 ALA D N 1
ATOM 9810 C CA . ALA D 1 140 ? 59.268 -3.913 47.585 1.000 30.298 141 ALA D CA 1
ATOM 9811 C C . ALA D 1 140 ? 60.234 -2.745 47.793 1.000 32.597 141 ALA D C 1
ATOM 9812 O O . ALA D 1 140 ? 61.348 -2.923 48.295 1.000 31.755 141 ALA D O 1
ATOM 9814 N N . LEU D 1 141 ? 59.786 -1.548 47.410 1.000 29.069 142 LEU D N 1
ATOM 9815 C CA . LEU D 1 141 ? 60.640 -0.380 47.366 1.000 30.863 142 LEU D CA 1
ATOM 9816 C C . LEU D 1 141 ? 60.993 0.118 48.766 1.000 33.393 142 LEU D C 1
ATOM 9817 O O . LEU D 1 141 ? 62.043 0.718 48.950 1.000 35.475 142 LEU D O 1
ATOM 9822 N N . ILE D 1 142 ? 60.131 -0.079 49.760 1.000 31.991 143 ILE D N 1
ATOM 9823 C CA . ILE D 1 142 ? 60.456 0.406 51.089 1.000 32.230 143 ILE D CA 1
ATOM 9824 C C . ILE D 1 142 ? 61.202 -0.681 51.860 1.000 31.710 143 ILE D C 1
ATOM 9825 O O . ILE D 1 142 ? 61.772 -0.408 52.908 1.000 34.428 143 ILE D O 1
ATOM 9830 N N . GLY D 1 143 ? 61.214 -1.911 51.350 1.000 30.104 144 GLY D N 1
ATOM 9831 C CA . GLY D 1 143 ? 62.162 -2.906 51.830 1.000 29.537 144 GLY D CA 1
ATOM 9832 C C . GLY D 1 143 ? 61.723 -3.657 53.085 1.000 32.145 144 GLY D C 1
ATOM 9833 O O . GLY D 1 143 ? 62.570 -4.234 53.770 1.000 34.854 144 GLY D O 1
ATOM 9834 N N . ASP D 1 144 ? 60.405 -3.721 53.361 1.000 30.284 145 ASP D N 1
ATOM 9835 C CA . ASP D 1 144 ? 59.906 -4.484 54.498 1.000 29.155 145 ASP D CA 1
ATOM 9836 C C . ASP D 1 144 ? 60.238 -5.958 54.313 1.000 29.705 145 ASP D C 1
ATOM 9837 O O . ASP D 1 144 ? 60.181 -6.463 53.200 1.000 29.199 145 ASP D O 1
ATOM 9842 N N . ASP D 1 145 ? 60.582 -6.626 55.423 1.000 30.312 146 ASP D N 1
ATOM 9843 C CA . ASP D 1 145 ? 60.888 -8.044 55.422 1.000 31.497 146 ASP D CA 1
ATOM 9844 C C . ASP D 1 145 ? 59.612 -8.799 55.785 1.000 32.796 146 ASP D C 1
ATOM 9845 O O . ASP D 1 145 ? 59.301 -9.030 56.959 1.000 30.639 146 ASP D O 1
ATOM 9850 N N . ILE D 1 146 ? 58.855 -9.159 54.744 1.000 34.674 147 ILE D N 1
ATOM 9851 C CA . ILE D 1 146 ? 57.555 -9.783 54.921 1.000 33.186 147 ILE D CA 1
ATOM 9852 C C . ILE D 1 146 ? 57.792 -11.159 55.524 1.000 30.900 147 ILE D C 1
ATOM 9853 O O . ILE D 1 146 ? 57.062 -11.582 56.410 1.000 28.709 147 ILE D O 1
ATOM 9858 N N . ASN D 1 147 ? 58.843 -11.835 55.052 1.000 32.204 148 ASN D N 1
ATOM 9859 C CA . ASN D 1 147 ? 59.106 -13.212 55.458 1.000 32.189 148 ASN D CA 1
ATOM 9860 C C . ASN D 1 147 ? 59.320 -13.257 56.979 1.000 32.676 148 ASN D C 1
ATOM 9861 O O . ASN D 1 147 ? 58.806 -14.158 57.643 1.000 31.088 148 ASN D O 1
ATOM 9866 N N . ALA D 1 148 ? 60.021 -12.258 57.542 1.000 32.388 149 ALA D N 1
ATOM 9867 C CA . ALA D 1 148 ? 60.330 -12.244 58.970 1.000 33.584 149 ALA D CA 1
ATOM 9868 C C . ALA D 1 148 ? 59.068 -12.007 59.790 1.000 36.930 149 ALA D C 1
ATOM 9869 O O . ALA D 1 148 ? 58.899 -12.590 60.858 1.000 35.616 149 ALA D O 1
ATOM 9871 N N . ILE D 1 149 ? 58.218 -11.093 59.305 1.000 40.977 150 ILE D N 1
ATOM 9872 C CA . ILE D 1 149 ? 56.980 -10.746 59.981 1.000 37.928 150 ILE D CA 1
ATOM 9873 C C . ILE D 1 149 ? 56.061 -11.965 60.022 1.000 35.933 150 ILE D C 1
ATOM 9874 O O . ILE D 1 149 ? 55.474 -12.267 61.062 1.000 36.336 150 ILE D O 1
ATOM 9879 N N . ALA D 1 150 ? 55.950 -12.667 58.888 1.000 33.409 151 ALA D N 1
ATOM 9880 C CA . ALA D 1 150 ? 55.127 -13.863 58.801 1.000 31.930 151 ALA D CA 1
ATOM 9881 C C . ALA D 1 150 ? 55.611 -14.947 59.761 1.000 33.454 151 ALA D C 1
ATOM 9882 O O . ALA D 1 150 ? 54.812 -15.755 60.229 1.000 31.212 151 ALA D O 1
ATOM 9884 N N . GLU D 1 151 ? 56.937 -15.024 59.987 1.000 38.113 152 GLU D N 1
ATOM 9885 C CA . GLU D 1 151 ? 57.504 -16.033 60.876 1.000 37.996 152 GLU D CA 1
ATOM 9886 C C . GLU D 1 151 ? 57.237 -15.644 62.334 1.000 34.353 152 GLU D C 1
ATOM 9887 O O . GLU D 1 151 ? 56.889 -16.490 63.157 1.000 35.259 152 GLU D O 1
ATOM 9893 N N . GLU D 1 152 ? 57.340 -14.348 62.622 1.000 31.559 153 GLU D N 1
ATOM 9894 C CA . GLU D 1 152 ? 57.046 -13.803 63.936 1.000 34.826 153 GLU D CA 1
ATOM 9895 C C . GLU D 1 152 ? 55.610 -14.138 64.344 1.000 37.593 153 GLU D C 1
ATOM 9896 O O . GLU D 1 152 ? 55.334 -14.445 65.506 1.000 43.226 153 GLU D O 1
ATOM 9902 N N . VAL D 1 153 ? 54.682 -14.071 63.383 1.000 34.124 154 VAL D N 1
ATOM 9903 C CA . VAL D 1 153 ? 53.274 -14.284 63.682 1.000 30.772 154 VAL D CA 1
ATOM 9904 C C . VAL D 1 153 ? 53.014 -15.775 63.885 1.000 30.274 154 VAL D C 1
ATOM 9905 O O . VAL D 1 153 ? 52.285 -16.147 64.802 1.000 26.332 154 VAL D O 1
ATOM 9909 N N . MET D 1 154 ? 53.582 -16.629 63.016 1.000 31.095 155 MET D N 1
ATOM 9910 C CA . MET D 1 154 ? 53.393 -18.071 63.144 1.000 33.013 155 MET D CA 1
ATOM 9911 C C . MET D 1 154 ? 53.970 -18.572 64.477 1.000 37.724 155 MET D C 1
ATOM 9912 O O . MET D 1 154 ? 53.433 -19.509 65.059 1.000 39.848 155 MET D O 1
ATOM 9917 N N . GLU D 1 155 ? 55.059 -17.953 64.962 1.000 43.920 156 GLU D N 1
ATOM 9918 C CA . GLU D 1 155 ? 55.613 -18.305 66.262 1.000 47.993 156 GLU D CA 1
ATOM 9919 C C . GLU D 1 155 ? 54.611 -17.900 67.337 1.000 45.529 156 GLU D C 1
ATOM 9920 O O . GLU D 1 155 ? 54.273 -18.718 68.181 1.000 45.833 156 GLU D O 1
ATOM 9926 N N . GLU D 1 156 ? 54.106 -16.661 67.267 1.000 41.848 157 GLU D N 1
ATOM 9927 C CA . GLU D 1 156 ? 53.117 -16.183 68.221 1.000 42.510 157 GLU D CA 1
ATOM 9928 C C . GLU D 1 156 ? 51.826 -16.998 68.119 1.000 42.700 157 GLU D C 1
ATOM 9929 O O . GLU D 1 156 ? 51.173 -17.246 69.124 1.000 38.266 157 GLU D O 1
ATOM 9935 N N . MET D 1 157 ? 51.470 -17.449 66.912 1.000 44.543 158 MET D N 1
ATOM 9936 C CA . MET D 1 157 ? 50.155 -18.023 66.672 1.000 43.764 158 MET D CA 1
ATOM 9937 C C . MET D 1 157 ? 50.304 -19.356 65.955 1.000 41.122 158 MET D C 1
ATOM 9938 O O . MET D 1 157 ? 50.123 -19.437 64.745 1.000 40.145 158 MET D O 1
ATOM 9943 N N . PRO D 1 158 ? 50.602 -20.452 66.676 1.000 43.680 159 PRO D N 1
ATOM 9944 C CA . PRO D 1 158 ? 50.822 -21.755 66.036 1.000 42.396 159 PRO D CA 1
ATOM 9945 C C . PRO D 1 158 ? 49.675 -22.394 65.246 1.000 41.074 159 PRO D C 1
ATOM 9946 O O . PRO D 1 158 ? 49.916 -23.339 64.497 1.000 41.711 159 PRO D O 1
ATOM 9950 N N . GLU D 1 159 ? 48.438 -21.893 65.407 1.000 39.793 160 GLU D N 1
ATOM 9951 C CA . GLU D 1 159 ? 47.257 -22.467 64.762 1.000 38.805 160 GLU D CA 1
ATOM 9952 C C . GLU D 1 159 ? 47.127 -21.999 63.304 1.000 38.264 160 GLU D C 1
ATOM 9953 O O . GLU D 1 159 ? 46.363 -22.588 62.528 1.000 38.483 160 GLU D O 1
ATOM 9959 N N . VAL D 1 160 ? 47.887 -20.949 62.936 1.000 37.338 161 VAL D N 1
ATOM 9960 C CA . VAL D 1 160 ? 47.866 -20.352 61.604 1.000 34.968 161 VAL D CA 1
ATOM 9961 C C . VAL D 1 160 ? 49.142 -20.691 60.826 1.000 36.659 161 VAL D C 1
ATOM 9962 O O . VAL D 1 160 ? 50.177 -20.961 61.437 1.000 32.241 161 VAL D O 1
ATOM 9966 N N . ASP D 1 161 ? 49.058 -20.613 59.481 1.000 31.524 162 ASP D N 1
ATOM 9967 C CA . ASP D 1 161 ? 50.202 -20.694 58.578 1.000 30.650 162 ASP D CA 1
ATOM 9968 C C . ASP D 1 161 ? 50.137 -19.573 57.538 1.000 30.164 162 ASP D C 1
ATOM 9969 O O . ASP D 1 161 ? 49.079 -19.329 56.964 1.000 30.336 162 ASP D O 1
ATOM 9974 N N . ILE D 1 162 ? 51.293 -18.972 57.218 1.000 26.087 163 ILE D N 1
ATOM 9975 C CA . ILE D 1 162 ? 51.379 -17.800 56.360 1.000 24.580 163 ILE D CA 1
ATOM 9976 C C . ILE D 1 162 ? 52.407 -18.036 55.257 1.000 26.684 163 ILE D C 1
ATOM 9977 O O . ILE D 1 162 ? 53.580 -18.276 55.559 1.000 27.626 163 ILE D O 1
ATOM 9982 N N . PHE D 1 163 ? 51.953 -17.976 53.994 1.000 26.162 164 PHE D N 1
ATOM 9983 C CA . PHE D 1 163 ? 52.801 -18.068 52.811 1.000 25.390 164 PHE D CA 1
ATOM 9984 C C . PHE D 1 163 ? 53.185 -16.660 52.384 1.000 25.504 164 PHE D C 1
ATOM 9985 O O . PHE D 1 163 ? 52.363 -15.771 52.501 1.000 26.352 164 PHE D O 1
ATOM 9993 N N . VAL D 1 164 ? 54.430 -16.444 51.930 1.000 25.929 165 VAL D N 1
ATOM 9994 C CA . VAL D 1 164 ? 54.870 -15.109 51.534 1.000 25.751 165 VAL D CA 1
ATOM 9995 C C . VAL D 1 164 ? 55.267 -15.105 50.055 1.000 24.751 165 VAL D C 1
ATOM 9996 O O . VAL D 1 164 ? 56.114 -15.894 49.642 1.000 22.668 165 VAL D O 1
ATOM 10000 N N . CYS D 1 165 ? 54.691 -14.153 49.302 1.000 24.169 166 CYS D N 1
ATOM 10001 C CA . CYS D 1 165 ? 54.872 -14.016 47.861 1.000 25.785 166 CYS D CA 1
ATOM 10002 C C . CYS D 1 165 ? 55.473 -12.655 47.529 1.000 27.509 166 CYS D C 1
ATOM 10003 O O . CYS D 1 165 ? 54.768 -11.653 47.593 1.000 32.167 166 CYS D O 1
ATOM 10006 N N . ASN D 1 166 ? 56.772 -12.625 47.196 1.000 28.386 167 ASN D N 1
ATOM 10007 C CA . ASN D 1 166 ? 57.493 -11.374 46.977 1.000 28.233 167 ASN D CA 1
ATOM 10008 C C . ASN D 1 166 ? 57.609 -11.109 45.473 1.000 27.862 167 ASN D C 1
ATOM 10009 O O . ASN D 1 166 ? 58.669 -11.271 44.866 1.000 26.024 167 ASN D O 1
ATOM 10014 N N . SER D 1 167 ? 56.502 -10.675 44.867 1.000 26.093 168 SER D N 1
ATOM 10015 C CA . SER D 1 167 ? 56.437 -10.514 43.424 1.000 24.590 168 SER D CA 1
ATOM 10016 C C . SER D 1 167 ? 55.742 -9.197 43.099 1.000 23.779 168 SER D C 1
ATOM 10017 O O . SER D 1 167 ? 54.561 -9.172 42.793 1.000 23.515 168 SER D O 1
ATOM 10020 N N . PRO D 1 168 ? 56.451 -8.058 43.188 1.000 23.307 169 PRO D N 1
ATOM 10021 C CA . PRO D 1 168 ? 55.847 -6.754 42.944 1.000 24.044 169 PRO D CA 1
ATOM 10022 C C . PRO D 1 168 ? 55.688 -6.502 41.446 1.000 23.410 169 PRO D C 1
ATOM 10023 O O . PRO D 1 168 ? 56.221 -7.235 40.609 1.000 22.590 169 PRO D O 1
ATOM 10027 N N . GLY D 1 169 ? 54.946 -5.446 41.120 1.000 23.793 170 GLY D N 1
ATOM 10028 C CA . GLY D 1 169 ? 54.533 -5.205 39.744 1.000 24.551 170 GLY D CA 1
ATOM 10029 C C . GLY D 1 169 ? 55.712 -5.131 38.773 1.000 24.445 170 GLY D C 1
ATOM 10030 O O . GLY D 1 169 ? 55.690 -5.735 37.701 1.000 22.465 170 GLY D O 1
ATOM 10031 N N . PHE D 1 170 ? 56.746 -4.390 39.183 1.000 25.237 171 PHE D N 1
ATOM 10032 C CA . PHE D 1 170 ? 57.894 -4.106 38.329 1.000 25.877 171 PHE D CA 1
ATOM 10033 C C . PHE D 1 170 ? 58.866 -5.286 38.211 1.000 27.103 171 PHE D C 1
ATOM 10034 O O . PHE D 1 170 ? 59.841 -5.172 37.478 1.000 30.041 171 PHE D O 1
ATOM 10042 N N . ALA D 1 171 ? 58.636 -6.407 38.920 1.000 25.968 172 ALA D N 1
ATOM 10043 C CA . ALA D 1 171 ? 59.557 -7.537 38.904 1.000 24.640 172 ALA D CA 1
ATOM 10044 C C . ALA D 1 171 ? 59.349 -8.377 37.651 1.000 24.852 172 ALA D C 1
ATOM 10045 O O . ALA D 1 171 ? 58.826 -9.488 37.700 1.000 24.122 172 ALA D O 1
ATOM 10047 N N . GLY D 1 172 ? 59.798 -7.856 36.516 1.000 27.687 173 GLY D N 1
ATOM 10048 C CA . GLY D 1 172 ? 59.668 -8.604 35.284 1.000 28.026 173 GLY D CA 1
ATOM 10049 C C . GLY D 1 172 ? 58.817 -7.846 34.278 1.000 27.621 173 GLY D C 1
ATOM 10050 O O . GLY D 1 172 ? 58.268 -6.783 34.577 1.000 27.396 173 GLY D O 1
ATOM 10051 N N . PRO D 1 173 ? 58.756 -8.361 33.038 1.000 26.510 174 PRO D N 1
ATOM 10052 C CA . PRO D 1 173 ? 58.171 -7.615 31.930 1.000 28.620 174 PRO D CA 1
ATOM 10053 C C . PRO D 1 173 ? 56.647 -7.697 31.873 1.000 27.428 174 PRO D C 1
ATOM 10054 O O . PRO D 1 173 ? 56.032 -6.941 31.104 1.000 23.147 174 PRO D O 1
ATOM 10058 N N . SER D 1 174 ? 56.070 -8.624 32.673 1.000 26.088 175 SER D N 1
ATOM 10059 C CA . SER D 1 174 ? 54.697 -9.082 32.468 1.000 23.763 175 SER D CA 1
ATOM 10060 C C . SER D 1 174 ? 54.231 -9.956 33.632 1.000 24.254 175 SER D C 1
ATOM 10061 O O . SER D 1 174 ? 54.917 -10.060 34.641 1.000 24.858 175 SER D O 1
ATOM 10064 N N A GLN D 1 175 ? 53.045 -10.560 33.471 0.600 23.119 176 GLN D N 1
ATOM 10065 N N B GLN D 1 175 ? 53.068 -10.598 33.469 0.400 23.951 176 GLN D N 1
ATOM 10066 C CA A GLN D 1 175 ? 52.538 -11.588 34.364 0.600 23.641 176 GLN D CA 1
ATOM 10067 C CA B GLN D 1 175 ? 52.568 -11.550 34.445 0.400 24.589 176 GLN D CA 1
ATOM 10068 C C A GLN D 1 175 ? 53.614 -12.631 34.650 0.600 24.886 176 GLN D C 1
ATOM 10069 C C B GLN D 1 175 ? 53.565 -12.693 34.637 0.400 25.484 176 GLN D C 1
ATOM 10070 O O A GLN D 1 175 ? 53.728 -13.111 35.777 0.600 24.168 176 GLN D O 1
ATOM 10071 O O B GLN D 1 175 ? 53.584 -13.314 35.700 0.400 24.837 176 GLN D O 1
ATOM 10082 N N . SER D 1 176 ? 54.375 -12.989 33.607 1.000 26.690 177 SER D N 1
ATOM 10083 C CA . SER D 1 176 ? 55.147 -14.230 33.568 1.000 27.326 177 SER D CA 1
ATOM 10084 C C . SER D 1 176 ? 56.133 -14.354 34.728 1.000 26.841 177 SER D C 1
ATOM 10085 O O . SER D 1 176 ? 56.284 -15.449 35.278 1.000 27.012 177 SER D O 1
ATOM 10088 N N . GLY D 1 177 ? 56.790 -13.246 35.102 1.000 28.522 178 GLY D N 1
ATOM 10089 C CA . GLY D 1 177 ? 57.741 -13.269 36.204 1.000 27.299 178 GLY D CA 1
ATOM 10090 C C . GLY D 1 177 ? 57.098 -13.651 37.541 1.000 28.615 178 GLY D C 1
ATOM 10091 O O . GLY D 1 177 ? 57.749 -14.228 38.414 1.000 29.881 178 GLY D O 1
ATOM 10092 N N . GLY D 1 178 ? 55.816 -13.299 37.718 1.000 27.851 179 GLY D N 1
ATOM 10093 C CA . GLY D 1 178 ? 55.091 -13.624 38.937 1.000 23.390 179 GLY D CA 1
ATOM 10094 C C . GLY D 1 178 ? 54.693 -15.090 38.977 1.000 21.328 179 GLY D C 1
ATOM 10095 O O . GLY D 1 178 ? 54.644 -15.679 40.049 1.000 22.963 179 GLY D O 1
ATOM 10096 N N . HIS D 1 179 ? 54.372 -15.671 37.819 1.000 20.117 180 HIS D N 1
ATOM 10097 C CA . HIS D 1 179 ? 54.082 -17.097 37.771 1.000 21.793 180 HIS D CA 1
ATOM 10098 C C . HIS D 1 179 ? 55.260 -17.868 38.367 1.000 24.724 180 HIS D C 1
ATOM 10099 O O . HIS D 1 179 ? 55.081 -18.741 39.228 1.000 22.490 180 HIS D O 1
ATOM 10106 N N . HIS D 1 180 ? 56.461 -17.545 37.858 1.000 24.052 181 HIS D N 1
ATOM 10107 C CA . HIS D 1 180 ? 57.692 -18.198 38.264 1.000 24.930 181 HIS D CA 1
ATOM 10108 C C . HIS D 1 180 ? 57.881 -17.996 39.760 1.000 22.921 181 HIS D C 1
ATOM 10109 O O . HIS D 1 180 ? 57.967 -18.954 40.513 1.000 26.063 181 HIS D O 1
ATOM 10116 N N . LYS D 1 181 ? 57.888 -16.738 40.193 1.000 23.537 182 LYS D N 1
ATOM 10117 C CA . LYS D 1 181 ? 58.167 -16.414 41.581 1.000 24.964 182 LYS D CA 1
ATOM 10118 C C . LYS D 1 181 ? 57.263 -17.189 42.544 1.000 25.147 182 LYS D C 1
ATOM 10119 O O . LYS D 1 181 ? 57.752 -17.729 43.535 1.000 24.239 182 LYS D O 1
ATOM 10125 N N . ILE D 1 182 ? 55.940 -17.236 42.284 1.000 24.472 183 ILE D N 1
ATOM 10126 C CA . ILE D 1 182 ? 55.037 -17.886 43.229 1.000 22.951 183 ILE D CA 1
ATOM 10127 C C . ILE D 1 182 ? 55.167 -19.405 43.113 1.000 21.856 183 ILE D C 1
ATOM 10128 O O . ILE D 1 182 ? 54.993 -20.117 44.095 1.000 22.035 183 ILE D O 1
ATOM 10133 N N . ASN D 1 183 ? 55.455 -19.917 41.916 1.000 23.338 184 ASN D N 1
ATOM 10134 C CA . ASN D 1 183 ? 55.628 -21.357 41.767 1.000 23.965 184 ASN D CA 1
ATOM 10135 C C . ASN D 1 183 ? 56.756 -21.804 42.698 1.000 25.916 184 ASN D C 1
ATOM 10136 O O . ASN D 1 183 ? 56.555 -22.677 43.542 1.000 26.027 184 ASN D O 1
ATOM 10141 N N . ILE D 1 184 ? 57.922 -21.144 42.560 1.000 29.361 185 ILE D N 1
ATOM 10142 C CA . ILE D 1 184 ? 59.146 -21.486 43.282 1.000 27.983 185 ILE D CA 1
ATOM 10143 C C . ILE D 1 184 ? 58.981 -21.195 44.773 1.000 26.845 185 ILE D C 1
ATOM 10144 O O . ILE D 1 184 ? 59.447 -21.968 45.597 1.000 28.057 185 ILE D O 1
ATOM 10149 N N . ALA D 1 185 ? 58.363 -20.061 45.121 1.000 26.279 186 ALA D N 1
ATOM 10150 C CA . ALA D 1 185 ? 58.197 -19.701 46.520 1.000 26.636 186 ALA D CA 1
ATOM 10151 C C . ALA D 1 185 ? 57.334 -20.749 47.226 1.000 29.844 186 ALA D C 1
ATOM 10152 O O . ALA D 1 185 ? 57.608 -21.107 48.376 1.000 29.053 186 ALA D O 1
ATOM 10154 N N . TRP D 1 186 ? 56.285 -21.228 46.531 1.000 30.803 187 TRP D N 1
ATOM 10155 C CA . TRP D 1 186 ? 55.381 -22.218 47.099 1.000 31.031 187 TRP D CA 1
ATOM 10156 C C . TRP D 1 186 ? 56.139 -23.513 47.393 1.000 31.697 187 TRP D C 1
ATOM 10157 O O . TRP D 1 186 ? 55.965 -24.097 48.466 1.000 30.319 187 TRP D O 1
ATOM 10168 N N . ILE D 1 187 ? 56.960 -23.977 46.436 1.000 31.643 188 ILE D N 1
ATOM 10169 C CA . ILE D 1 187 ? 57.591 -25.284 46.595 1.000 32.864 188 ILE D CA 1
ATOM 10170 C C . ILE D 1 187 ? 58.710 -25.166 47.624 1.000 31.509 188 ILE D C 1
ATOM 10171 O O . ILE D 1 187 ? 58.925 -26.103 48.376 1.000 29.765 188 ILE D O 1
ATOM 10176 N N . ASN D 1 188 ? 59.342 -23.987 47.702 1.000 31.228 189 ASN D N 1
ATOM 10177 C CA . ASN D 1 188 ? 60.408 -23.740 48.665 1.000 31.838 189 ASN D CA 1
ATOM 10178 C C . ASN D 1 188 ? 59.840 -23.565 50.071 1.000 32.761 189 ASN D C 1
ATOM 10179 O O . ASN D 1 188 ? 60.434 -24.037 51.033 1.000 36.372 189 ASN D O 1
ATOM 10184 N N . GLN D 1 189 ? 58.722 -22.856 50.219 1.000 31.495 190 GLN D N 1
ATOM 10185 C CA . GLN D 1 189 ? 58.238 -22.545 51.555 1.000 31.725 190 GLN D CA 1
ATOM 10186 C C . GLN D 1 189 ? 57.314 -23.639 52.085 1.000 31.578 190 GLN D C 1
ATOM 10187 O O . GLN D 1 189 ? 57.297 -23.884 53.294 1.000 27.705 190 GLN D O 1
ATOM 10193 N N . LYS D 1 190 ? 56.526 -24.284 51.203 1.000 29.639 191 LYS D N 1
ATOM 10194 C CA . LYS D 1 190 ? 55.327 -24.938 51.702 1.000 27.812 191 LYS D CA 1
ATOM 10195 C C . LYS D 1 190 ? 55.214 -26.409 51.318 1.000 26.439 191 LYS D C 1
ATOM 10196 O O . LYS D 1 190 ? 54.708 -27.185 52.124 1.000 24.986 191 LYS D O 1
ATOM 10202 N N . VAL D 1 191 ? 55.605 -26.800 50.101 1.000 27.440 192 VAL D N 1
ATOM 10203 C CA . VAL D 1 191 ? 55.443 -28.197 49.708 1.000 28.997 192 VAL D CA 1
ATOM 10204 C C . VAL D 1 191 ? 56.334 -29.078 50.579 1.000 32.602 192 VAL D C 1
ATOM 10205 O O . VAL D 1 191 ? 57.482 -28.738 50.812 1.000 35.480 192 VAL D O 1
ATOM 10209 N N . GLY D 1 192 ? 55.800 -30.210 51.051 1.000 36.943 193 GLY D N 1
ATOM 10210 C CA . GLY D 1 192 ? 56.524 -31.077 51.969 1.000 35.744 193 GLY D CA 1
ATOM 10211 C C . GLY D 1 192 ? 56.153 -30.853 53.440 1.000 35.441 193 GLY D C 1
ATOM 10212 O O . GLY D 1 192 ? 56.636 -31.570 54.301 1.000 34.549 193 GLY D O 1
ATOM 10213 N N . THR D 1 193 ? 55.301 -29.874 53.761 1.000 35.341 194 THR D N 1
ATOM 10214 C CA . THR D 1 193 ? 55.104 -29.493 55.156 1.000 34.317 194 THR D CA 1
ATOM 10215 C C . THR D 1 193 ? 53.865 -30.162 55.760 1.000 35.243 194 THR D C 1
ATOM 10216 O O . THR D 1 193 ? 53.585 -29.966 56.939 1.000 33.435 194 THR D O 1
ATOM 10220 N N . VAL D 1 194 ? 53.132 -30.966 54.974 1.000 37.296 195 VAL D N 1
ATOM 10221 C CA . VAL D 1 194 ? 51.917 -31.609 55.451 1.000 37.787 195 VAL D CA 1
ATOM 10222 C C . VAL D 1 194 ? 51.886 -33.026 54.887 1.000 40.821 195 VAL D C 1
ATOM 10223 O O . VAL D 1 194 ? 52.178 -33.228 53.707 1.000 37.345 195 VAL D O 1
ATOM 10227 N N . GLU D 1 195 ? 51.523 -33.994 55.743 1.000 45.509 196 GLU D N 1
ATOM 10228 C CA . GLU D 1 195 ? 51.327 -35.371 55.318 1.000 48.258 196 GLU D CA 1
ATOM 10229 C C . GLU D 1 195 ? 49.837 -35.612 55.125 1.000 48.968 196 GLU D C 1
ATOM 10230 O O . GLU D 1 195 ? 49.073 -35.548 56.078 1.000 46.425 196 GLU D O 1
ATOM 10236 N N . PRO D 1 196 ? 49.382 -35.909 53.892 1.000 52.752 197 PRO D N 1
ATOM 10237 C CA . PRO D 1 196 ? 47.960 -36.081 53.615 1.000 57.349 197 PRO D CA 1
ATOM 10238 C C . PRO D 1 196 ? 47.478 -37.501 53.870 1.000 58.540 197 PRO D C 1
ATOM 10239 O O . PRO D 1 196 ? 48.204 -38.445 53.582 1.000 62.004 197 PRO D O 1
ATOM 10243 N N . GLU D 1 197 ? 46.243 -37.634 54.367 1.000 60.691 198 GLU D N 1
ATOM 10244 C CA . GLU D 1 197 ? 45.532 -38.901 54.329 1.000 64.610 198 GLU D CA 1
ATOM 10245 C C . GLU D 1 197 ? 45.322 -39.312 52.872 1.000 59.838 198 GLU D C 1
ATOM 10246 O O . GLU D 1 197 ? 44.733 -38.569 52.095 1.000 58.085 198 GLU D O 1
ATOM 10252 N N . ILE D 1 198 ? 45.809 -40.499 52.500 1.000 59.172 199 ILE D N 1
ATOM 10253 C CA . ILE D 1 198 ? 45.536 -41.045 51.181 1.000 59.447 199 ILE D CA 1
ATOM 10254 C C . ILE D 1 198 ? 44.253 -41.860 51.273 1.000 64.625 199 ILE D C 1
ATOM 10255 O O . ILE D 1 198 ? 43.999 -42.489 52.299 1.000 70.840 199 ILE D O 1
ATOM 10260 N N . THR D 1 199 ? 43.452 -41.812 50.197 1.000 68.840 200 THR D N 1
ATOM 10261 C CA . THR D 1 199 ? 42.125 -42.417 50.163 1.000 67.827 200 THR D CA 1
ATOM 10262 C C . THR D 1 199 ? 41.927 -43.149 48.831 1.000 65.645 200 THR D C 1
ATOM 10263 O O . THR D 1 199 ? 40.831 -43.151 48.271 1.000 69.784 200 THR D O 1
ATOM 10267 N N . GLY D 1 200 ? 42.999 -43.787 48.343 1.000 60.283 201 GLY D N 1
ATOM 10268 C CA . GLY D 1 200 ? 43.015 -44.394 47.024 1.000 53.190 201 GLY D CA 1
ATOM 10269 C C . GLY D 1 200 ? 44.426 -44.792 46.589 1.000 50.079 201 GLY D C 1
ATOM 10270 O O . GLY D 1 200 ? 45.431 -44.305 47.116 1.000 44.325 201 GLY D O 1
ATOM 10271 N N . ASP D 1 201 ? 44.461 -45.681 45.595 1.000 46.639 202 ASP D N 1
ATOM 10272 C CA . ASP D 1 201 ? 45.692 -46.227 45.063 1.000 48.065 202 ASP D CA 1
ATOM 10273 C C . ASP D 1 201 ? 46.216 -45.321 43.954 1.000 47.849 202 ASP D C 1
ATOM 10274 O O . ASP D 1 201 ? 47.397 -45.368 43.614 1.000 47.106 202 ASP D O 1
ATOM 10279 N N . HIS D 1 202 ? 45.327 -44.489 43.400 1.000 47.118 203 HIS D N 1
ATOM 10280 C CA . HIS D 1 202 ? 45.657 -43.625 42.279 1.000 45.282 203 HIS D CA 1
ATOM 10281 C C . HIS D 1 202 ? 45.580 -42.171 42.745 1.000 44.870 203 HIS D C 1
ATOM 10282 O O . HIS D 1 202 ? 44.503 -41.688 43.084 1.000 43.148 203 HIS D O 1
ATOM 10289 N N . VAL D 1 203 ? 46.723 -41.471 42.749 1.000 38.340 204 VAL D N 1
ATOM 10290 C CA . VAL D 1 203 ? 46.811 -40.146 43.341 1.000 38.683 204 VAL D CA 1
ATOM 10291 C C . VAL D 1 203 ? 47.477 -39.196 42.344 1.000 42.597 204 VAL D C 1
ATOM 10292 O O . VAL D 1 203 ? 48.557 -39.518 41.837 1.000 42.266 204 VAL D O 1
ATOM 10296 N N . ILE D 1 204 ? 46.817 -38.050 42.052 1.000 37.844 205 ILE D N 1
ATOM 10297 C CA . ILE D 1 204 ? 47.391 -37.015 41.196 1.000 32.470 205 ILE D CA 1
ATOM 10298 C C . ILE D 1 204 ? 47.418 -35.679 41.931 1.000 33.195 205 ILE D C 1
ATOM 10299 O O . ILE D 1 204 ? 46.672 -35.472 42.890 1.000 32.655 205 ILE D O 1
ATOM 10304 N N . ASN D 1 205 ? 48.356 -34.824 41.491 1.000 28.601 206 ASN D N 1
ATOM 10305 C CA . ASN D 1 205 ? 48.212 -33.377 41.524 1.000 28.421 206 ASN D CA 1
ATOM 10306 C C . ASN D 1 205 ? 47.634 -32.961 40.173 1.000 27.155 206 ASN D C 1
ATOM 10307 O O . ASN D 1 205 ? 48.123 -33.401 39.128 1.000 27.456 206 ASN D O 1
ATOM 10312 N N . TYR D 1 206 ? 46.547 -32.173 40.196 1.000 26.533 207 TYR D N 1
ATOM 10313 C CA . TYR D 1 206 ? 46.091 -31.490 38.993 1.000 24.076 207 TYR D CA 1
ATOM 10314 C C . TYR D 1 206 ? 46.664 -30.075 39.059 1.000 24.487 207 TYR D C 1
ATOM 10315 O O . TYR D 1 206 ? 46.395 -29.327 40.005 1.000 26.605 207 TYR D O 1
ATOM 10324 N N . VAL D 1 207 ? 47.514 -29.749 38.081 1.000 24.712 208 VAL D N 1
ATOM 10325 C CA . VAL D 1 207 ? 48.410 -28.604 38.161 1.000 23.481 208 VAL D CA 1
ATOM 10326 C C . VAL D 1 207 ? 48.161 -27.675 36.982 1.000 23.303 208 VAL D C 1
ATOM 10327 O O . VAL D 1 207 ? 48.036 -28.117 35.840 1.000 25.392 208 VAL D O 1
ATOM 10331 N N . GLY D 1 208 ? 48.086 -26.377 37.280 1.000 25.278 209 GLY D N 1
ATOM 10332 C CA . GLY D 1 208 ? 47.815 -25.374 36.264 1.000 25.784 209 GLY D CA 1
ATOM 10333 C C . GLY D 1 208 ? 46.341 -25.350 35.857 1.000 24.841 209 GLY D C 1
ATOM 10334 O O . GLY D 1 208 ? 46.016 -25.420 34.673 1.000 28.974 209 GLY D O 1
ATOM 10335 N N . GLU D 1 209 ? 45.460 -25.238 36.848 1.000 21.924 210 GLU D N 1
ATOM 10336 C CA . GLU D 1 209 ? 44.028 -25.112 36.602 1.000 21.898 210 GLU D CA 1
ATOM 10337 C C . GLU D 1 209 ? 43.491 -24.125 37.625 1.000 20.775 210 GLU D C 1
ATOM 10338 O O . GLU D 1 209 ? 43.725 -24.338 38.815 1.000 16.469 210 GLU D O 1
ATOM 10344 N N . TYR D 1 210 ? 42.768 -23.083 37.154 1.000 21.282 211 TYR D N 1
ATOM 10345 C CA . TYR D 1 210 ? 42.377 -21.985 38.031 1.000 21.663 211 TYR D CA 1
ATOM 10346 C C . TYR D 1 210 ? 40.851 -21.934 38.235 1.000 21.216 211 TYR D C 1
ATOM 10347 O O . TYR D 1 210 ? 40.363 -21.111 39.004 1.000 20.922 211 TYR D O 1
ATOM 10356 N N . ASN D 1 211 ? 40.105 -22.874 37.640 1.000 21.051 212 ASN D N 1
ATOM 10357 C CA . ASN D 1 211 ? 38.693 -23.103 37.960 1.000 20.316 212 ASN D CA 1
ATOM 10358 C C . ASN D 1 211 ? 37.821 -21.936 37.518 1.000 21.669 212 ASN D C 1
ATOM 10359 O O . ASN D 1 211 ? 36.862 -21.583 38.207 1.000 23.696 212 ASN D O 1
ATOM 10364 N N . ILE D 1 212 ? 38.110 -21.388 36.337 1.000 21.270 213 ILE D N 1
ATOM 10365 C CA . ILE D 1 212 ? 37.303 -20.301 35.800 1.000 21.909 213 ILE D CA 1
ATOM 10366 C C . ILE D 1 212 ? 35.915 -20.852 35.447 1.000 20.374 213 ILE D C 1
ATOM 10367 O O . ILE D 1 212 ? 35.791 -21.809 34.687 1.000 19.375 213 ILE D O 1
ATOM 10372 N N . GLN D 1 213 ? 34.883 -20.284 36.093 1.000 21.313 214 GLN D N 1
ATOM 10373 C CA . GLN D 1 213 ? 33.483 -20.664 35.921 1.000 20.715 214 GLN D CA 1
ATOM 10374 C C . GLN D 1 213 ? 33.258 -22.146 36.191 1.000 21.604 214 GLN D C 1
ATOM 10375 O O . GLN D 1 213 ? 32.242 -22.676 35.749 1.000 21.665 214 GLN D O 1
ATOM 10381 N N . GLY D 1 214 ? 34.174 -22.807 36.916 1.000 20.693 215 GLY D N 1
ATOM 10382 C CA . GLY D 1 214 ? 34.003 -24.209 37.282 1.000 21.036 215 GLY D CA 1
ATOM 10383 C C . GLY D 1 214 ? 34.808 -25.217 36.445 1.000 22.877 215 GLY D C 1
ATOM 10384 O O . GLY D 1 214 ? 34.541 -26.409 36.543 1.000 24.529 215 GLY D O 1
ATOM 10385 N N . ASP D 1 215 ? 35.780 -24.776 35.629 1.000 22.078 216 ASP D N 1
ATOM 10386 C CA . ASP D 1 215 ? 36.611 -25.687 34.847 1.000 23.689 216 ASP D CA 1
ATOM 10387 C C . ASP D 1 215 ? 37.212 -26.830 35.683 1.000 24.463 216 ASP D C 1
ATOM 10388 O O . ASP D 1 215 ? 37.310 -27.968 35.229 1.000 23.770 216 ASP D O 1
ATOM 10393 N N . GLN D 1 216 ? 37.669 -26.515 36.900 1.000 25.192 217 GLN D N 1
ATOM 10394 C CA . GLN D 1 216 ? 38.353 -27.495 37.725 1.000 26.228 217 GLN D CA 1
ATOM 10395 C C . GLN D 1 216 ? 37.353 -28.580 38.116 1.000 27.163 217 GLN D C 1
ATOM 10396 O O . GLN D 1 216 ? 37.680 -29.764 38.158 1.000 28.825 217 GLN D O 1
ATOM 10402 N N . GLU D 1 217 ? 36.109 -28.146 38.364 1.000 26.593 218 GLU D N 1
ATOM 10403 C CA . GLU D 1 217 ? 35.054 -29.008 38.847 1.000 25.240 218 GLU D CA 1
ATOM 10404 C C . GLU D 1 217 ? 34.630 -29.950 37.725 1.000 23.553 218 GLU D C 1
ATOM 10405 O O . GLU D 1 217 ? 34.295 -31.100 37.966 1.000 24.103 218 GLU D O 1
ATOM 10411 N N . VAL D 1 218 ? 34.660 -29.459 36.492 1.000 23.200 219 VAL D N 1
ATOM 10412 C CA . VAL D 1 218 ? 34.416 -30.292 35.328 1.000 24.113 219 VAL D CA 1
ATOM 10413 C C . VAL D 1 218 ? 35.450 -31.426 35.279 1.000 26.770 219 VAL D C 1
ATOM 10414 O O . VAL D 1 218 ? 35.111 -32.582 35.056 1.000 27.012 219 VAL D O 1
ATOM 10418 N N . MET D 1 219 ? 36.731 -31.075 35.443 1.000 27.205 220 MET D N 1
ATOM 10419 C CA . MET D 1 219 ? 37.809 -32.024 35.235 1.000 27.069 220 MET D CA 1
ATOM 10420 C C . MET D 1 219 ? 37.854 -33.008 36.401 1.000 26.553 220 MET D C 1
ATOM 10421 O O . MET D 1 219 ? 37.909 -34.212 36.196 1.000 29.061 220 MET D O 1
ATOM 10426 N N . VAL D 1 220 ? 37.768 -32.492 37.623 1.000 27.111 221 VAL D N 1
ATOM 10427 C CA . VAL D 1 220 ? 37.835 -33.319 38.814 1.000 28.220 221 VAL D CA 1
ATOM 10428 C C . VAL D 1 220 ? 36.646 -34.284 38.867 1.000 29.028 221 VAL D C 1
ATOM 10429 O O . VAL D 1 220 ? 36.713 -35.302 39.549 1.000 30.409 221 VAL D O 1
ATOM 10433 N N . ASP D 1 221 ? 35.541 -33.944 38.188 1.000 30.035 222 ASP D N 1
ATOM 10434 C CA . ASP D 1 221 ? 34.401 -34.835 38.068 1.000 28.626 222 ASP D CA 1
ATOM 10435 C C . ASP D 1 221 ? 34.826 -36.073 37.284 1.000 29.003 222 ASP D C 1
ATOM 10436 O O . ASP D 1 221 ? 34.565 -37.195 37.705 1.000 29.832 222 ASP D O 1
ATOM 10441 N N . TYR D 1 222 ? 35.471 -35.860 36.140 1.000 28.127 223 TYR D N 1
ATOM 10442 C CA . TYR D 1 222 ? 35.978 -36.971 35.347 1.000 31.014 223 TYR D CA 1
ATOM 10443 C C . TYR D 1 222 ? 36.922 -37.857 36.177 1.000 31.191 223 TYR D C 1
ATOM 10444 O O . TYR D 1 222 ? 36.829 -39.084 36.115 1.000 28.945 223 TYR D O 1
ATOM 10453 N N . PHE D 1 223 ? 37.812 -37.232 36.967 1.000 32.321 224 PHE D N 1
ATOM 10454 C CA . PHE D 1 223 ? 38.830 -37.941 37.736 1.000 31.390 224 PHE D CA 1
ATOM 10455 C C . PHE D 1 223 ? 38.184 -38.721 38.877 1.000 35.587 224 PHE D C 1
ATOM 10456 O O . PHE D 1 223 ? 38.622 -39.825 39.174 1.000 34.742 224 PHE D O 1
ATOM 10464 N N . LYS D 1 224 ? 37.154 -38.151 39.518 1.000 36.007 225 LYS D N 1
ATOM 10465 C CA . LYS D 1 224 ? 36.463 -38.849 40.596 1.000 36.776 225 LYS D CA 1
ATOM 10466 C C . LYS D 1 224 ? 35.649 -40.038 40.056 1.000 37.326 225 LYS D C 1
ATOM 10467 O O . LYS D 1 224 ? 35.493 -41.046 40.738 1.000 38.422 225 LYS D O 1
ATOM 10473 N N . ARG D 1 225 ? 35.179 -39.952 38.812 1.000 36.376 226 ARG D N 1
ATOM 10474 C CA . ARG D 1 225 ? 34.469 -41.043 38.163 1.000 37.545 226 ARG D CA 1
ATOM 10475 C C . ARG D 1 225 ? 35.442 -42.142 37.734 1.000 40.587 226 ARG D C 1
ATOM 10476 O O . ARG D 1 225 ? 35.022 -43.252 37.412 1.000 42.506 226 ARG D O 1
ATOM 10484 N N . MET D 1 226 ? 36.741 -41.824 37.714 1.000 42.964 227 MET D N 1
ATOM 10485 C CA . MET D 1 226 ? 37.769 -42.800 37.394 1.000 41.424 227 MET D CA 1
ATOM 10486 C C . MET D 1 226 ? 38.300 -43.434 38.681 1.000 40.122 227 MET D C 1
ATOM 10487 O O . MET D 1 226 ? 39.057 -44.397 38.625 1.000 43.794 227 MET D O 1
ATOM 10492 N N . GLY D 1 227 ? 37.880 -42.914 39.840 1.000 36.717 228 GLY D N 1
ATOM 10493 C CA . GLY D 1 227 ? 38.315 -43.439 41.124 1.000 36.002 228 GLY D CA 1
ATOM 10494 C C . GLY D 1 227 ? 39.718 -42.955 41.472 1.000 37.364 228 GLY D C 1
ATOM 10495 O O . GLY D 1 227 ? 40.427 -43.611 42.229 1.000 44.051 228 GLY D O 1
ATOM 10496 N N . ILE D 1 228 ? 40.106 -41.815 40.890 1.000 34.580 229 ILE D N 1
ATOM 10497 C CA . ILE D 1 228 ? 41.372 -41.159 41.170 1.000 34.025 229 ILE D CA 1
ATOM 10498 C C . ILE D 1 228 ? 41.150 -40.204 42.335 1.000 34.508 229 ILE D C 1
ATOM 10499 O O . ILE D 1 228 ? 40.150 -39.496 42.358 1.000 33.433 229 ILE D O 1
ATOM 10504 N N . GLN D 1 229 ? 42.085 -40.196 43.293 1.000 33.152 230 GLN D N 1
ATOM 10505 C CA . GLN D 1 229 ? 42.126 -39.164 44.312 1.000 32.672 230 GLN D CA 1
ATOM 10506 C C . GLN D 1 229 ? 42.943 -37.979 43.811 1.000 36.387 230 GLN D C 1
ATOM 10507 O O . GLN D 1 229 ? 44.116 -38.124 43.458 1.000 38.369 230 GLN D O 1
ATOM 10513 N N . VAL D 1 230 ? 42.325 -36.795 43.854 1.000 34.335 231 VAL D N 1
ATOM 10514 C CA . VAL D 1 230 ? 42.997 -35.568 43.481 1.000 31.263 231 VAL D CA 1
ATOM 10515 C C . VAL D 1 230 ? 43.547 -34.966 44.764 1.000 29.320 231 VAL D C 1
ATOM 10516 O O . VAL D 1 230 ? 42.817 -34.444 45.605 1.000 25.083 231 VAL D O 1
ATOM 10520 N N . LEU D 1 231 ? 44.867 -35.067 44.908 1.000 27.741 232 LEU D N 1
ATOM 10521 C CA . LEU D 1 231 ? 45.514 -34.758 46.168 1.000 28.425 232 LEU D CA 1
ATOM 10522 C C . LEU D 1 231 ? 45.483 -33.257 46.385 1.000 27.374 232 LEU D C 1
ATOM 10523 O O . LEU D 1 231 ? 45.429 -32.791 47.518 1.000 29.853 232 LEU D O 1
ATOM 10528 N N . SER D 1 232 ? 45.593 -32.527 45.273 1.000 28.268 233 SER D N 1
ATOM 10529 C CA . SER D 1 232 ? 45.588 -31.078 45.295 1.000 27.245 233 SER D CA 1
ATOM 10530 C C . SER D 1 232 ? 45.303 -30.559 43.885 1.000 27.527 233 SER D C 1
ATOM 10531 O O . SER D 1 232 ? 45.531 -31.274 42.902 1.000 26.471 233 SER D O 1
ATOM 10534 N N . THR D 1 233 ? 44.791 -29.316 43.805 1.000 25.031 234 THR D N 1
ATOM 10535 C CA . THR D 1 233 ? 44.750 -28.569 42.553 1.000 22.184 234 THR D CA 1
ATOM 10536 C C . THR D 1 233 ? 45.494 -27.253 42.749 1.000 21.627 234 THR D C 1
ATOM 10537 O O . THR D 1 233 ? 45.264 -26.535 43.720 1.000 20.989 234 THR D O 1
ATOM 10541 N N . PHE D 1 234 ? 46.441 -27.001 41.836 1.000 19.474 235 PHE D N 1
ATOM 10542 C CA . PHE D 1 234 ? 47.231 -25.792 41.818 1.000 20.496 235 PHE D CA 1
ATOM 10543 C C . PHE D 1 234 ? 46.664 -24.880 40.732 1.000 21.624 235 PHE D C 1
ATOM 10544 O O . PHE D 1 234 ? 46.889 -25.168 39.550 1.000 20.650 235 PHE D O 1
ATOM 10552 N N . THR D 1 235 ? 45.841 -23.870 41.106 1.000 22.177 236 THR D N 1
ATOM 10553 C CA . THR D 1 235 ? 45.319 -23.619 42.448 1.000 20.510 236 THR D CA 1
ATOM 10554 C C . THR D 1 235 ? 43.788 -23.494 42.482 1.000 21.798 236 THR D C 1
ATOM 10555 O O . THR D 1 235 ? 43.238 -23.180 43.530 1.000 20.791 236 THR D O 1
ATOM 10559 N N . GLY D 1 236 ? 43.104 -23.761 41.361 1.000 21.591 237 GLY D N 1
ATOM 10560 C CA . GLY D 1 236 ? 41.667 -23.555 41.255 1.000 21.648 237 GLY D CA 1
ATOM 10561 C C . GLY D 1 236 ? 40.875 -24.471 42.179 1.000 22.255 237 GLY D C 1
ATOM 10562 O O . GLY D 1 236 ? 41.057 -25.680 42.149 1.000 24.120 237 GLY D O 1
ATOM 10563 N N . ASN D 1 237 ? 39.991 -23.872 42.990 1.000 21.016 238 ASN D N 1
ATOM 10564 C CA . ASN D 1 237 ? 39.233 -24.587 43.998 1.000 20.502 238 ASN D CA 1
ATOM 10565 C C . ASN D 1 237 ? 40.177 -25.278 44.971 1.000 20.679 238 ASN D C 1
ATOM 10566 O O . ASN D 1 237 ? 39.751 -26.195 45.658 1.000 19.384 238 ASN D O 1
ATOM 10571 N N . GLY D 1 238 ? 41.442 -24.831 45.056 1.000 22.114 239 GLY D N 1
ATOM 10572 C CA . GLY D 1 238 ? 42.440 -25.537 45.842 1.000 23.184 239 GLY D CA 1
ATOM 10573 C C . GLY D 1 238 ? 42.421 -25.160 47.324 1.000 25.393 239 GLY D C 1
ATOM 10574 O O . GLY D 1 238 ? 42.074 -24.032 47.681 1.000 25.552 239 GLY D O 1
ATOM 10575 N N . SER D 1 239 ? 42.789 -26.135 48.174 1.000 25.945 240 SER D N 1
ATOM 10576 C CA . SER D 1 239 ? 43.026 -25.917 49.596 1.000 27.588 240 SER D CA 1
ATOM 10577 C C . SER D 1 239 ? 44.517 -25.684 49.863 1.000 27.593 240 SER D C 1
ATOM 10578 O O . SER D 1 239 ? 45.375 -26.379 49.321 1.000 27.948 240 SER D O 1
ATOM 10581 N N . TYR D 1 240 ? 44.817 -24.709 50.727 1.000 29.575 241 TYR D N 1
ATOM 10582 C CA . TYR D 1 240 ? 46.184 -24.349 51.093 1.000 28.721 241 TYR D CA 1
ATOM 10583 C C . TYR D 1 240 ? 46.919 -25.587 51.612 1.000 30.046 241 TYR D C 1
ATOM 10584 O O . TYR D 1 240 ? 47.985 -25.906 51.082 1.000 26.663 241 TYR D O 1
ATOM 10593 N N . ASP D 1 241 ? 46.336 -26.297 52.605 1.000 30.256 242 ASP D N 1
ATOM 10594 C CA . ASP D 1 241 ? 46.973 -27.466 53.211 1.000 30.032 242 ASP D CA 1
ATOM 10595 C C . ASP D 1 241 ? 47.013 -28.640 52.223 1.000 31.590 242 ASP D C 1
ATOM 10596 O O . ASP D 1 241 ? 47.947 -29.446 52.259 1.000 30.828 242 ASP D O 1
ATOM 10601 N N . GLY D 1 242 ? 46.045 -28.706 51.296 1.000 30.406 243 GLY D N 1
ATOM 10602 C CA . GLY D 1 242 ? 46.092 -29.665 50.202 1.000 29.644 243 GLY D CA 1
ATOM 10603 C C . GLY D 1 242 ? 47.330 -29.490 49.319 1.000 32.570 243 GLY D C 1
ATOM 10604 O O . GLY D 1 242 ? 47.906 -30.462 48.841 1.000 35.242 243 GLY D O 1
ATOM 10605 N N . LEU D 1 243 ? 47.714 -28.233 49.081 1.000 32.729 244 LEU D N 1
ATOM 10606 C CA . LEU D 1 243 ? 48.824 -27.909 48.200 1.000 32.816 244 LEU D CA 1
ATOM 10607 C C . LEU D 1 243 ? 50.158 -28.134 48.926 1.000 32.684 244 LEU D C 1
ATOM 10608 O O . LEU D 1 243 ? 51.193 -28.333 48.292 1.000 32.063 244 LEU D O 1
ATOM 10613 N N . ARG D 1 244 ? 50.118 -28.117 50.263 1.000 30.506 245 ARG D N 1
ATOM 10614 C CA . ARG D 1 244 ? 51.293 -28.344 51.085 1.000 30.614 245 ARG D CA 1
ATOM 10615 C C . ARG D 1 244 ? 51.744 -29.800 51.044 1.000 29.748 245 ARG D C 1
ATOM 10616 O O . ARG D 1 244 ? 52.859 -30.086 51.468 1.000 30.231 245 ARG D O 1
ATOM 10624 N N . ALA D 1 245 ? 50.927 -30.671 50.444 1.000 29.646 246 ALA D N 1
ATOM 10625 C CA . ALA D 1 245 ? 51.149 -32.104 50.394 1.000 30.014 246 ALA D CA 1
ATOM 10626 C C . ALA D 1 245 ? 51.380 -32.608 48.966 1.000 29.202 246 ALA D C 1
ATOM 10627 O O . ALA D 1 245 ? 51.360 -33.812 48.724 1.000 30.085 246 ALA D O 1
ATOM 10629 N N . MET D 1 246 ? 51.638 -31.694 48.030 1.000 29.570 247 MET D N 1
ATOM 10630 C CA . MET D 1 246 ? 51.864 -32.012 46.627 1.000 30.817 247 MET D CA 1
ATOM 10631 C C . MET D 1 246 ? 52.965 -33.066 46.441 1.000 33.592 247 MET D C 1
ATOM 10632 O O . MET D 1 246 ? 53.035 -33.715 45.398 1.000 32.412 247 MET D O 1
ATOM 10637 N N . HIS D 1 247 ? 53.878 -33.201 47.415 1.000 37.620 248 HIS D N 1
ATOM 10638 C CA . HIS D 1 247 ? 55.018 -34.106 47.271 1.000 40.147 248 HIS D CA 1
ATOM 10639 C C . HIS D 1 247 ? 54.569 -35.565 47.151 1.000 38.614 248 HIS D C 1
ATOM 10640 O O . HIS D 1 247 ? 55.311 -36.394 46.629 1.000 38.627 248 HIS D O 1
ATOM 10647 N N . ARG D 1 248 ? 53.336 -35.873 47.572 1.000 37.297 249 ARG D N 1
ATOM 10648 C CA . ARG D 1 248 ? 52.926 -37.256 47.734 1.000 34.691 249 ARG D CA 1
ATOM 10649 C C . ARG D 1 248 ? 52.179 -37.788 46.514 1.000 33.979 249 ARG D C 1
ATOM 10650 O O . ARG D 1 248 ? 51.712 -38.919 46.543 1.000 32.911 249 ARG D O 1
ATOM 10658 N N . ALA D 1 249 ? 52.108 -37.004 45.433 1.000 31.988 250 ALA D N 1
ATOM 10659 C CA . ALA D 1 249 ? 51.384 -37.410 44.243 1.000 34.332 250 ALA D CA 1
ATOM 10660 C C . ALA D 1 249 ? 52.169 -38.457 43.466 1.000 34.636 250 ALA D C 1
ATOM 10661 O O . ALA D 1 249 ? 53.396 -38.419 43.455 1.000 41.638 250 ALA D O 1
ATOM 10663 N N . HIS D 1 250 ? 51.440 -39.322 42.753 1.000 33.811 251 HIS D N 1
ATOM 10664 C CA . HIS D 1 250 ? 52.015 -40.331 41.879 1.000 33.726 251 HIS D CA 1
ATOM 10665 C C . HIS D 1 250 ? 52.224 -39.771 40.472 1.000 37.528 251 HIS D C 1
ATOM 10666 O O . HIS D 1 250 ? 52.972 -40.346 39.679 1.000 43.313 251 HIS D O 1
ATOM 10673 N N . LEU D 1 251 ? 51.546 -38.657 40.157 1.000 36.233 252 LEU D N 1
ATOM 10674 C CA . LEU D 1 251 ? 51.610 -38.049 38.838 1.000 34.062 252 LEU D CA 1
ATOM 10675 C C . LEU D 1 251 ? 51.187 -36.577 38.913 1.000 36.230 252 LEU D C 1
ATOM 10676 O O . LEU D 1 251 ? 50.318 -36.188 39.701 1.000 33.299 252 LEU D O 1
ATOM 10681 N N . ASN D 1 252 ? 51.848 -35.761 38.089 1.000 32.954 253 ASN D N 1
ATOM 10682 C CA . ASN D 1 252 ? 51.495 -34.370 37.905 1.000 33.489 253 ASN D CA 1
ATOM 10683 C C . ASN D 1 252 ? 50.799 -34.245 36.550 1.000 34.435 253 ASN D C 1
ATOM 10684 O O . ASN D 1 252 ? 51.438 -34.401 35.506 1.000 34.463 253 ASN D O 1
ATOM 10689 N N . VAL D 1 253 ? 49.480 -34.005 36.585 1.000 31.981 254 VAL D N 1
ATOM 10690 C CA . VAL D 1 253 ? 48.699 -33.724 35.387 1.000 31.737 254 VAL D CA 1
ATOM 10691 C C . VAL D 1 253 ? 48.681 -32.212 35.147 1.000 29.351 254 VAL D C 1
ATOM 10692 O O . VAL D 1 253 ? 48.082 -31.454 35.918 1.000 26.657 254 VAL D O 1
ATOM 10696 N N . LEU D 1 254 ? 49.355 -31.781 34.079 1.000 26.683 255 LEU D N 1
ATOM 10697 C CA . LEU D 1 254 ? 49.621 -30.370 33.871 1.000 27.792 255 LEU D CA 1
ATOM 10698 C C . LEU D 1 254 ? 48.776 -29.892 32.705 1.000 28.591 255 LEU D C 1
ATOM 10699 O O . LEU D 1 254 ? 48.942 -30.400 31.598 1.000 26.839 255 LEU D O 1
ATOM 10704 N N . GLU D 1 255 ? 47.873 -28.933 32.990 1.000 28.731 256 GLU D N 1
ATOM 10705 C CA . GLU D 1 255 ? 47.042 -28.337 31.959 1.000 26.904 256 GLU D CA 1
ATOM 10706 C C . GLU D 1 255 ? 47.716 -27.051 31.515 1.000 26.243 256 GLU D C 1
ATOM 10707 O O . GLU D 1 255 ? 48.210 -26.986 30.398 1.000 27.141 256 GLU D O 1
ATOM 10713 N N . CYS D 1 256 ? 47.769 -26.040 32.391 1.000 25.417 257 CYS D N 1
ATOM 10714 C CA . CYS D 1 256 ? 48.420 -24.796 32.010 1.000 24.652 257 CYS D CA 1
ATOM 10715 C C . CYS D 1 256 ? 49.921 -24.902 32.279 1.000 27.452 257 CYS D C 1
ATOM 10716 O O . CYS D 1 256 ? 50.385 -24.650 33.402 1.000 25.493 257 CYS D O 1
ATOM 10719 N N . ALA D 1 257 ? 50.659 -25.232 31.214 1.000 28.624 258 ALA D N 1
ATOM 10720 C CA . ALA D 1 257 ? 52.107 -25.356 31.289 1.000 28.021 258 ALA D CA 1
ATOM 10721 C C . ALA D 1 257 ? 52.760 -23.998 31.542 1.000 28.708 258 ALA D C 1
ATOM 10722 O O . ALA D 1 257 ? 53.692 -23.892 32.338 1.000 26.632 258 ALA D O 1
ATOM 10724 N N . ARG D 1 258 ? 52.247 -22.952 30.885 1.000 27.168 259 ARG D N 1
ATOM 10725 C CA . ARG D 1 258 ? 52.821 -21.622 30.981 1.000 26.394 259 ARG D CA 1
ATOM 10726 C C . ARG D 1 258 ? 52.977 -21.217 32.446 1.000 26.019 259 ARG D C 1
ATOM 10727 O O . ARG D 1 258 ? 54.075 -20.873 32.880 1.000 25.121 259 ARG D O 1
ATOM 10735 N N . SER D 1 259 ? 51.895 -21.321 33.219 1.000 23.530 260 SER D N 1
ATOM 10736 C CA . SER D 1 259 ? 51.865 -20.784 34.568 1.000 25.130 260 SER D CA 1
ATOM 10737 C C . SER D 1 259 ? 52.472 -21.760 35.575 1.000 22.789 260 SER D C 1
ATOM 10738 O O . SER D 1 259 ? 52.855 -21.345 36.666 1.000 23.365 260 SER D O 1
ATOM 10741 N N . ALA D 1 260 ? 52.457 -23.058 35.267 1.000 24.110 261 ALA D N 1
ATOM 10742 C CA . ALA D 1 260 ? 52.722 -24.042 36.307 1.000 26.311 261 ALA D CA 1
ATOM 10743 C C . ALA D 1 260 ? 53.756 -25.100 35.915 1.000 26.055 261 ALA D C 1
ATOM 10744 O O . ALA D 1 260 ? 53.998 -25.993 36.720 1.000 26.675 261 ALA D O 1
ATOM 10746 N N . GLU D 1 261 ? 54.399 -25.003 34.742 1.000 26.633 262 GLU D N 1
ATOM 10747 C CA . GLU D 1 261 ? 55.422 -25.990 34.397 1.000 28.694 262 GLU D CA 1
ATOM 10748 C C . GLU D 1 261 ? 56.579 -25.918 35.398 1.000 28.514 262 GLU D C 1
ATOM 10749 O O . GLU D 1 261 ? 57.211 -26.942 35.691 1.000 30.128 262 GLU D O 1
ATOM 10755 N N . TYR D 1 262 ? 56.824 -24.705 35.920 1.000 27.927 263 TYR D N 1
ATOM 10756 C CA . TYR D 1 262 ? 57.903 -24.441 36.864 1.000 27.639 263 TYR D CA 1
ATOM 10757 C C . TYR D 1 262 ? 57.825 -25.375 38.062 1.000 29.188 263 TYR D C 1
ATOM 10758 O O . TYR D 1 262 ? 58.843 -25.915 38.476 1.000 28.383 263 TYR D O 1
ATOM 10767 N N . ILE D 1 263 ? 56.626 -25.543 38.633 1.000 28.639 264 ILE D N 1
ATOM 10768 C CA . ILE D 1 263 ? 56.492 -26.284 39.878 1.000 29.158 264 ILE D CA 1
ATOM 10769 C C . ILE D 1 263 ? 56.506 -27.775 39.561 1.000 27.864 264 ILE D C 1
ATOM 10770 O O . ILE D 1 263 ? 56.938 -28.562 40.395 1.000 31.274 264 ILE D O 1
ATOM 10775 N N . CYS D 1 264 ? 56.039 -28.157 38.367 1.000 27.526 265 CYS D N 1
ATOM 10776 C CA . CYS D 1 264 ? 56.071 -29.554 37.956 1.000 29.852 265 CYS D CA 1
ATOM 10777 C C . CYS D 1 264 ? 57.505 -29.989 37.714 1.000 30.571 265 CYS D C 1
ATOM 10778 O O . CYS D 1 264 ? 57.836 -31.159 37.928 1.000 32.383 265 CYS D O 1
ATOM 10781 N N . ASN D 1 265 ? 58.282 -29.057 37.140 1.000 30.096 266 ASN D N 1
ATOM 10782 C CA . ASN D 1 265 ? 59.672 -29.318 36.801 1.000 29.103 266 ASN D CA 1
ATOM 10783 C C . ASN D 1 265 ? 60.442 -29.593 38.101 1.000 30.574 266 ASN D C 1
ATOM 10784 O O . ASN D 1 265 ? 61.193 -30.564 38.198 1.000 30.246 266 ASN D O 1
ATOM 10789 N N . GLU D 1 266 ? 60.227 -28.758 39.126 1.000 30.599 267 GLU D N 1
ATOM 10790 C CA . GLU D 1 266 ? 60.893 -28.925 40.408 1.000 31.295 267 GLU D CA 1
ATOM 10791 C C . GLU D 1 266 ? 60.374 -30.137 41.178 1.000 32.936 267 GLU D C 1
ATOM 10792 O O . GLU D 1 266 ? 61.126 -30.723 41.951 1.000 35.784 267 GLU D O 1
ATOM 10798 N N . LEU D 1 267 ? 59.097 -30.503 41.020 1.000 31.501 268 LEU D N 1
ATOM 10799 C CA . LEU D 1 267 ? 58.579 -31.686 41.702 1.000 32.160 268 LEU D CA 1
ATOM 10800 C C . LEU D 1 267 ? 59.212 -32.956 41.127 1.000 30.361 268 LEU D C 1
ATOM 10801 O O . LEU D 1 267 ? 59.289 -33.966 41.820 1.000 29.243 268 LEU D O 1
ATOM 10806 N N . ARG D 1 268 ? 59.598 -32.927 39.846 1.000 30.600 269 ARG D N 1
ATOM 10807 C CA . ARG D 1 268 ? 60.238 -34.079 39.229 1.000 33.869 269 ARG D CA 1
ATOM 10808 C C . ARG D 1 268 ? 61.651 -34.207 39.790 1.000 34.881 269 ARG D C 1
ATOM 10809 O O . ARG D 1 268 ? 62.066 -35.288 40.190 1.000 40.496 269 ARG D O 1
ATOM 10817 N N . VAL D 1 269 ? 62.351 -33.070 39.841 1.000 36.133 270 VAL D N 1
ATOM 10818 C CA . VAL D 1 269 ? 63.699 -32.996 40.366 1.000 33.990 270 VAL D CA 1
ATOM 10819 C C . VAL D 1 269 ? 63.687 -33.430 41.825 1.000 33.974 270 VAL D C 1
ATOM 10820 O O . VAL D 1 269 ? 64.453 -34.292 42.212 1.000 40.226 270 VAL D O 1
ATOM 10824 N N . ARG D 1 270 ? 62.801 -32.860 42.634 1.000 32.960 271 ARG D N 1
ATOM 10825 C CA . ARG D 1 270 ? 62.918 -32.989 44.075 1.000 30.406 271 ARG D CA 1
ATOM 10826 C C . ARG D 1 270 ? 62.277 -34.262 44.611 1.000 30.573 271 ARG D C 1
ATOM 10827 O O . ARG D 1 270 ? 62.683 -34.708 45.686 1.000 31.888 271 ARG D O 1
ATOM 10835 N N . TYR D 1 271 ? 61.233 -34.781 43.948 1.000 28.120 272 TYR D N 1
ATOM 10836 C CA . TYR D 1 271 ? 60.489 -35.896 44.518 1.000 26.994 272 TYR D CA 1
ATOM 10837 C C . TYR D 1 271 ? 60.278 -37.003 43.490 1.000 25.895 272 TYR D C 1
ATOM 10838 O O . TYR D 1 271 ? 59.637 -38.003 43.790 1.000 27.876 272 TYR D O 1
ATOM 10847 N N . GLY D 1 272 ? 60.775 -36.820 42.268 1.000 27.416 273 GLY D N 1
ATOM 10848 C CA . GLY D 1 272 ? 60.680 -37.861 41.255 1.000 28.600 273 GLY D CA 1
ATOM 10849 C C . GLY D 1 272 ? 59.290 -38.024 40.630 1.000 31.336 273 GLY D C 1
ATOM 10850 O O . GLY D 1 272 ? 59.080 -38.983 39.888 1.000 32.255 273 GLY D O 1
ATOM 10851 N N . ILE D 1 273 ? 58.368 -37.065 40.838 1.000 31.713 274 ILE D N 1
ATOM 10852 C CA . ILE D 1 273 ? 57.014 -37.171 40.293 1.000 30.860 274 ILE D CA 1
ATOM 10853 C C . ILE D 1 273 ? 57.028 -36.893 38.785 1.000 29.223 274 ILE D C 1
ATOM 10854 O O . ILE D 1 273 ? 57.485 -35.833 38.347 1.000 26.880 274 ILE D O 1
ATOM 10859 N N . PRO D 1 274 ? 56.502 -37.804 37.927 1.000 27.896 275 PRO D N 1
ATOM 10860 C CA . PRO D 1 274 ? 56.470 -37.561 36.483 1.000 31.395 275 PRO D CA 1
ATOM 10861 C C . PRO D 1 274 ? 55.484 -36.462 36.073 1.000 37.923 275 PRO D C 1
ATOM 10862 O O . PRO D 1 274 ? 54.539 -36.180 36.811 1.000 36.247 275 PRO D O 1
ATOM 10866 N N . ARG D 1 275 ? 55.760 -35.839 34.910 1.000 37.687 276 ARG D N 1
ATOM 10867 C CA . ARG D 1 275 ? 54.983 -34.741 34.364 1.000 36.168 276 ARG D CA 1
ATOM 10868 C C . ARG D 1 275 ? 54.298 -35.205 33.083 1.000 38.990 276 ARG D C 1
ATOM 10869 O O . ARG D 1 275 ? 54.966 -35.508 32.097 1.000 40.382 276 ARG D O 1
ATOM 10877 N N . LEU D 1 276 ? 52.958 -35.240 33.111 1.000 37.428 277 LEU D N 1
ATOM 10878 C CA . LEU D 1 276 ? 52.168 -35.525 31.928 1.000 37.596 277 LEU D CA 1
ATOM 10879 C C . LEU D 1 276 ? 51.369 -34.276 31.564 1.000 36.050 277 LEU D C 1
ATOM 10880 O O . LEU D 1 276 ? 50.555 -33.815 32.353 1.000 32.330 277 LEU D O 1
ATOM 10885 N N . ASP D 1 277 ? 51.650 -33.711 30.383 1.000 34.946 278 ASP D N 1
ATOM 10886 C CA . ASP D 1 277 ? 50.916 -32.558 29.892 1.000 36.730 278 ASP D CA 1
ATOM 10887 C C . ASP D 1 277 ? 49.603 -33.046 29.278 1.000 36.101 278 ASP D C 1
ATOM 10888 O O . ASP D 1 277 ? 49.598 -34.052 28.564 1.000 34.143 278 ASP D O 1
ATOM 10893 N N . ILE D 1 278 ? 48.498 -32.336 29.585 1.000 35.776 279 ILE D N 1
ATOM 10894 C CA . ILE D 1 278 ? 47.184 -32.644 29.030 1.000 36.127 279 ILE D CA 1
ATOM 10895 C C . ILE D 1 278 ? 46.580 -31.389 28.397 1.000 35.436 279 ILE D C 1
ATOM 10896 O O . ILE D 1 278 ? 47.123 -30.288 28.529 1.000 30.229 279 ILE D O 1
ATOM 10901 N N . ASP D 1 279 ? 45.452 -31.610 27.698 1.000 36.149 280 ASP D N 1
ATOM 10902 C CA . ASP D 1 279 ? 44.580 -30.571 27.166 1.000 35.432 280 ASP D CA 1
ATOM 10903 C C . ASP D 1 279 ? 43.210 -30.685 27.838 1.000 35.737 280 ASP D C 1
ATOM 10904 O O . ASP D 1 279 ? 42.666 -31.781 27.921 1.000 35.913 280 ASP D O 1
ATOM 10909 N N . GLY D 1 280 ? 42.641 -29.559 28.291 1.000 35.925 281 GLY D N 1
ATOM 10910 C CA . GLY D 1 280 ? 41.359 -29.554 28.992 1.000 33.538 281 GLY D CA 1
ATOM 10911 C C . GLY D 1 280 ? 40.147 -29.342 28.075 1.000 31.565 281 GLY D C 1
ATOM 10912 O O . GLY D 1 280 ? 39.006 -29.577 28.476 1.000 29.671 281 GLY D O 1
ATOM 10913 N N . PHE D 1 281 ? 40.415 -28.909 26.838 1.000 30.551 282 PHE D N 1
ATOM 10914 C CA . PHE D 1 281 ? 39.408 -28.413 25.925 1.000 28.673 282 PHE D CA 1
ATOM 10915 C C . PHE D 1 281 ? 39.349 -29.301 24.687 1.000 30.948 282 PHE D C 1
ATOM 10916 O O . PHE D 1 281 ? 40.381 -29.603 24.094 1.000 29.015 282 PHE D O 1
ATOM 10924 N N . GLY D 1 282 ? 38.127 -29.647 24.267 1.000 31.800 283 GLY D N 1
ATOM 10925 C CA . GLY D 1 282 ? 37.921 -30.354 23.015 1.000 33.444 283 GLY D CA 1
ATOM 10926 C C . GLY D 1 282 ? 37.750 -31.842 23.276 1.000 35.483 283 GLY D C 1
ATOM 10927 O O . GLY D 1 282 ? 38.191 -32.333 24.321 1.000 35.193 283 GLY D O 1
ATOM 10928 N N . PHE D 1 283 ? 37.091 -32.530 22.331 1.000 34.340 284 PHE D N 1
ATOM 10929 C CA . PHE D 1 283 ? 36.705 -33.924 22.521 1.000 35.448 284 PHE D CA 1
ATOM 10930 C C . PHE D 1 283 ? 37.928 -34.843 22.377 1.000 36.246 284 PHE D C 1
ATOM 10931 O O . PHE D 1 283 ? 38.153 -35.725 23.214 1.000 33.834 284 PHE D O 1
ATOM 10939 N N . LYS D 1 284 ? 38.719 -34.655 21.313 1.000 37.443 285 LYS D N 1
ATOM 10940 C CA . LYS D 1 284 ? 39.881 -35.511 21.122 1.000 38.230 285 LYS D CA 1
ATOM 10941 C C . LYS D 1 284 ? 40.916 -35.214 22.202 1.000 35.070 285 LYS D C 1
ATOM 10942 O O . LYS D 1 284 ? 41.277 -36.107 22.977 1.000 35.313 285 LYS D O 1
ATOM 10948 N N . PRO D 1 285 ? 41.420 -33.961 22.317 1.000 31.893 286 PRO D N 1
ATOM 10949 C CA . PRO D 1 285 ? 42.499 -33.676 23.255 1.000 30.732 286 PRO D CA 1
ATOM 10950 C C . PRO D 1 285 ? 42.136 -34.164 24.651 1.000 32.582 286 PRO D C 1
ATOM 10951 O O . PRO D 1 285 ? 42.971 -34.709 25.361 1.000 37.005 286 PRO D O 1
ATOM 10955 N N . LEU D 1 286 ? 40.858 -34.039 25.006 1.000 30.853 287 LEU D N 1
ATOM 10956 C CA . LEU D 1 286 ? 40.401 -34.393 26.334 1.000 33.842 287 LEU D CA 1
ATOM 10957 C C . LEU D 1 286 ? 40.278 -35.910 26.475 1.000 33.067 287 LEU D C 1
ATOM 10958 O O . LEU D 1 286 ? 40.635 -36.460 27.506 1.000 33.099 287 LEU D O 1
ATOM 10963 N N . ALA D 1 287 ? 39.767 -36.597 25.451 1.000 36.350 288 ALA D N 1
ATOM 10964 C CA . ALA D 1 287 ? 39.700 -38.053 25.487 1.000 37.978 288 ALA D CA 1
ATOM 10965 C C . ALA D 1 287 ? 41.106 -38.665 25.571 1.000 37.349 288 ALA D C 1
ATOM 10966 O O . ALA D 1 287 ? 41.331 -39.597 26.345 1.000 38.101 288 ALA D O 1
ATOM 10968 N N . ASP D 1 288 ? 42.051 -38.141 24.780 1.000 36.103 289 ASP D N 1
ATOM 10969 C CA . ASP D 1 288 ? 43.422 -38.639 24.814 1.000 38.033 289 ASP D CA 1
ATOM 10970 C C . ASP D 1 288 ? 43.993 -38.422 26.213 1.000 37.821 289 ASP D C 1
ATOM 10971 O O . ASP D 1 288 ? 44.534 -39.350 26.804 1.000 44.290 289 ASP D O 1
ATOM 10976 N N . SER D 1 289 ? 43.806 -37.210 26.755 1.000 36.772 290 SER D N 1
ATOM 10977 C CA . SER D 1 289 ? 44.244 -36.860 28.098 1.000 33.940 290 SER D CA 1
ATOM 10978 C C . SER D 1 289 ? 43.698 -37.829 29.139 1.000 35.262 290 SER D C 1
ATOM 10979 O O . SER D 1 289 ? 44.438 -38.273 30.003 1.000 36.385 290 SER D O 1
ATOM 10982 N N . LEU D 1 290 ? 42.399 -38.151 29.058 1.000 36.745 291 LEU D N 1
ATOM 10983 C CA . LEU D 1 290 ? 41.774 -39.050 30.015 1.000 35.647 291 LEU D CA 1
ATOM 10984 C C . LEU D 1 290 ? 42.240 -40.493 29.794 1.000 34.850 291 LEU D C 1
ATOM 10985 O O . LEU D 1 290 ? 42.399 -41.256 30.751 1.000 28.111 291 LEU D O 1
ATOM 10990 N N . ARG D 1 291 ? 42.444 -40.876 28.529 1.000 37.257 292 ARG D N 1
ATOM 10991 C CA . ARG D 1 291 ? 42.886 -42.230 28.212 1.000 39.576 292 ARG D CA 1
ATOM 10992 C C . ARG D 1 291 ? 44.255 -42.479 28.849 1.000 35.961 292 ARG D C 1
ATOM 10993 O O . ARG D 1 291 ? 44.412 -43.433 29.601 1.000 34.658 292 ARG D O 1
ATOM 11001 N N . LYS D 1 292 ? 45.190 -41.546 28.616 1.000 33.597 293 LYS D N 1
ATOM 11002 C CA . LYS D 1 292 ? 46.540 -41.597 29.161 1.000 32.765 293 LYS D CA 1
ATOM 11003 C C . LYS D 1 292 ? 46.531 -41.620 30.687 1.000 35.591 293 LYS D C 1
ATOM 11004 O O . LYS D 1 292 ? 47.326 -42.342 31.276 1.000 37.668 293 LYS D O 1
ATOM 11010 N N . ILE D 1 293 ? 45.676 -40.811 31.332 1.000 38.554 294 ILE D N 1
ATOM 11011 C CA . ILE D 1 293 ? 45.665 -40.753 32.787 1.000 39.918 294 ILE D CA 1
ATOM 11012 C C . ILE D 1 293 ? 45.189 -42.092 33.341 1.000 39.549 294 ILE D C 1
ATOM 11013 O O . ILE D 1 293 ? 45.690 -42.560 34.365 1.000 40.733 294 ILE D O 1
ATOM 11018 N N . GLY D 1 294 ? 44.212 -42.698 32.661 1.000 41.508 295 GLY D N 1
ATOM 11019 C CA . GLY D 1 294 ? 43.665 -43.969 33.105 1.000 41.384 295 GLY D CA 1
ATOM 11020 C C . GLY D 1 294 ? 44.640 -45.110 32.829 1.000 41.590 295 GLY D C 1
ATOM 11021 O O . GLY D 1 294 ? 44.820 -45.995 33.662 1.000 41.598 295 GLY D O 1
ATOM 11022 N N . MET D 1 295 ? 45.243 -45.075 31.640 1.000 38.015 296 MET D N 1
ATOM 11023 C CA . MET D 1 295 ? 46.177 -46.105 31.219 1.000 41.042 296 MET D CA 1
ATOM 11024 C C . MET D 1 295 ? 47.404 -46.073 32.132 1.000 38.394 296 MET D C 1
ATOM 11025 O O . MET D 1 295 ? 47.953 -47.118 32.448 1.000 42.150 296 MET D O 1
ATOM 11030 N N . PHE D 1 296 ? 47.784 -44.891 32.628 1.000 37.270 297 PHE D N 1
ATOM 11031 C CA . PHE D 1 296 ? 48.914 -44.779 33.540 1.000 37.713 297 PHE D CA 1
ATOM 11032 C C . PHE D 1 296 ? 48.639 -45.516 34.847 1.000 39.675 297 PHE D C 1
ATOM 11033 O O . PHE D 1 296 ? 49.571 -45.983 35.495 1.000 39.923 297 PHE D O 1
ATOM 11041 N N . PHE D 1 297 ? 47.369 -45.574 35.259 1.000 38.897 298 PHE D N 1
ATOM 11042 C CA . PHE D 1 297 ? 47.004 -46.148 36.543 1.000 40.171 298 PHE D CA 1
ATOM 11043 C C . PHE D 1 297 ? 46.480 -47.570 36.371 1.000 39.025 298 PHE D C 1
ATOM 11044 O O . PHE D 1 297 ? 46.130 -48.216 37.357 1.000 34.751 298 PHE D O 1
ATOM 11052 N N . GLY D 1 298 ? 46.398 -48.017 35.112 1.000 41.980 299 GLY D N 1
ATOM 11053 C CA . GLY D 1 298 ? 45.908 -49.341 34.769 1.000 43.929 299 GLY D CA 1
ATOM 11054 C C . GLY D 1 298 ? 44.385 -49.423 34.793 1.000 50.429 299 GLY D C 1
ATOM 11055 O O . GLY D 1 298 ? 43.845 -50.515 34.929 1.000 53.568 299 GLY D O 1
ATOM 11056 N N . ILE D 1 299 ? 43.709 -48.269 34.650 1.000 51.367 300 ILE D N 1
ATOM 11057 C CA . ILE D 1 299 ? 42.260 -48.181 34.801 1.000 46.804 300 ILE D CA 1
ATOM 11058 C C . ILE D 1 299 ? 41.680 -47.492 33.566 1.000 47.949 300 ILE D C 1
ATOM 11059 O O . ILE D 1 299 ? 40.729 -46.720 33.656 1.000 47.407 300 ILE D O 1
ATOM 11064 N N . GLU D 1 300 ? 42.244 -47.830 32.402 1.000 46.035 301 GLU D N 1
ATOM 11065 C CA . GLU D 1 300 ? 41.848 -47.248 31.133 1.000 46.313 301 GLU D CA 1
ATOM 11066 C C . GLU D 1 300 ? 40.383 -47.572 30.831 1.000 48.636 301 GLU D C 1
ATOM 11067 O O . GLU D 1 300 ? 39.733 -46.839 30.090 1.000 51.602 301 GLU D O 1
ATOM 11073 N N . ASP D 1 301 ? 39.882 -48.694 31.371 1.000 52.404 302 ASP D N 1
ATOM 11074 C CA . ASP D 1 301 ? 38.497 -49.112 31.191 1.000 52.110 302 ASP D CA 1
ATOM 11075 C C . ASP D 1 301 ? 37.570 -47.989 31.681 1.000 50.958 302 ASP D C 1
ATOM 11076 O O . ASP D 1 301 ? 36.655 -47.589 30.970 1.000 46.816 302 ASP D O 1
ATOM 11081 N N . ARG D 1 302 ? 37.854 -47.441 32.871 1.000 47.185 303 ARG D N 1
ATOM 11082 C CA . ARG D 1 302 ? 37.031 -46.414 33.494 1.000 45.972 303 ARG D CA 1
ATOM 11083 C C . ARG D 1 302 ? 37.027 -45.143 32.647 1.000 46.372 303 ARG D C 1
ATOM 11084 O O . ARG D 1 302 ? 35.990 -44.500 32.481 1.000 45.644 303 ARG D O 1
ATOM 11092 N N . ALA D 1 303 ? 38.199 -44.778 32.119 1.000 44.457 304 ALA D N 1
ATOM 11093 C CA . ALA D 1 303 ? 38.324 -43.586 31.298 1.000 45.404 304 ALA D CA 1
ATOM 11094 C C . ALA D 1 303 ? 37.599 -43.793 29.973 1.000 47.151 304 ALA D C 1
ATOM 11095 O O . ALA D 1 303 ? 36.995 -42.855 29.462 1.000 52.765 304 ALA D O 1
ATOM 11097 N N . LYS D 1 304 ? 37.645 -45.021 29.437 1.000 44.286 305 LYS D N 1
ATOM 11098 C CA . LYS D 1 304 ? 37.003 -45.311 28.169 1.000 44.800 305 LYS D CA 1
ATOM 11099 C C . LYS D 1 304 ? 35.491 -45.156 28.316 1.000 42.247 305 LYS D C 1
ATOM 11100 O O . LYS D 1 304 ? 34.839 -44.674 27.389 1.000 40.292 305 LYS D O 1
ATOM 11106 N N . ALA D 1 305 ? 34.960 -45.567 29.479 1.000 37.235 306 ALA D N 1
ATOM 11107 C CA . ALA D 1 305 ? 33.532 -45.514 29.760 1.000 38.022 306 ALA D CA 1
ATOM 11108 C C . ALA D 1 305 ? 33.044 -44.069 29.739 1.000 39.753 306 ALA D C 1
ATOM 11109 O O . ALA D 1 305 ? 32.053 -43.762 29.079 1.000 43.687 306 ALA D O 1
ATOM 11111 N N . ILE D 1 306 ? 33.739 -43.215 30.507 1.000 39.522 307 ILE D N 1
ATOM 11112 C CA . ILE D 1 306 ? 33.462 -41.792 30.592 1.000 35.516 307 ILE D CA 1
ATOM 11113 C C . ILE D 1 306 ? 33.505 -41.181 29.199 1.000 35.716 307 ILE D C 1
ATOM 11114 O O . ILE D 1 306 ? 32.578 -40.491 28.794 1.000 34.690 307 ILE D O 1
ATOM 11119 N N . ILE D 1 307 ? 34.582 -41.430 28.459 1.000 36.367 308 ILE D N 1
ATOM 11120 C CA . ILE D 1 307 ? 34.711 -40.868 27.120 1.000 39.964 308 ILE D CA 1
ATOM 11121 C C . ILE D 1 307 ? 33.507 -41.280 26.272 1.000 42.164 308 ILE D C 1
ATOM 11122 O O . ILE D 1 307 ? 32.949 -40.464 25.537 1.000 42.967 308 ILE D O 1
ATOM 11127 N N . ASP D 1 308 ? 33.110 -42.551 26.394 1.000 42.500 309 ASP D N 1
ATOM 11128 C CA . ASP D 1 308 ? 32.063 -43.118 25.558 1.000 44.766 309 ASP D CA 1
ATOM 11129 C C . ASP D 1 308 ? 30.725 -42.430 25.847 1.000 40.106 309 ASP D C 1
ATOM 11130 O O . ASP D 1 308 ? 30.055 -41.945 24.927 1.000 36.154 309 ASP D O 1
ATOM 11135 N N . GLU D 1 309 ? 30.347 -42.364 27.126 1.000 38.827 310 GLU D N 1
ATOM 11136 C CA . GLU D 1 309 ? 29.046 -41.815 27.480 1.000 40.755 310 GLU D CA 1
ATOM 11137 C C . GLU D 1 309 ? 28.984 -40.328 27.120 1.000 41.673 310 GLU D C 1
ATOM 11138 O O . GLU D 1 309 ? 27.976 -39.882 26.569 1.000 42.321 310 GLU D O 1
ATOM 11144 N N . GLU D 1 310 ? 30.080 -39.586 27.363 1.000 40.046 311 GLU D N 1
ATOM 11145 C CA . GLU D 1 310 ? 30.099 -38.139 27.180 1.000 37.778 311 GLU D CA 1
ATOM 11146 C C . GLU D 1 310 ? 29.988 -37.755 25.704 1.000 35.782 311 GLU D C 1
ATOM 11147 O O . GLU D 1 310 ? 29.304 -36.797 25.341 1.000 35.260 311 GLU D O 1
ATOM 11153 N N . VAL D 1 311 ? 30.692 -38.484 24.848 1.000 33.916 312 VAL D N 1
ATOM 11154 C CA . VAL D 1 311 ? 30.722 -38.163 23.433 1.000 33.978 312 VAL D CA 1
ATOM 11155 C C . VAL D 1 311 ? 29.362 -38.470 22.810 1.000 34.146 312 VAL D C 1
ATOM 11156 O O . VAL D 1 311 ? 28.876 -37.739 21.949 1.000 33.246 312 VAL D O 1
ATOM 11160 N N . ALA D 1 312 ? 28.783 -39.598 23.223 1.000 37.720 313 ALA D N 1
ATOM 11161 C CA . ALA D 1 312 ? 27.450 -39.983 22.793 1.000 37.457 313 ALA D CA 1
ATOM 11162 C C . ALA D 1 312 ? 26.447 -38.895 23.177 1.000 37.525 313 ALA D C 1
ATOM 11163 O O . ALA D 1 312 ? 25.604 -38.508 22.367 1.000 37.985 313 ALA D O 1
ATOM 11165 N N . ARG D 1 313 ? 26.566 -38.416 24.423 1.000 36.041 314 ARG D N 1
ATOM 11166 C CA . ARG D 1 313 ? 25.647 -37.447 25.003 1.000 32.964 314 ARG D CA 1
ATOM 11167 C C . ARG D 1 313 ? 25.745 -36.096 24.298 1.000 33.836 314 ARG D C 1
ATOM 11168 O O . ARG D 1 313 ? 24.709 -35.467 24.068 1.000 32.959 314 ARG D O 1
ATOM 11176 N N . TRP D 1 314 ? 26.968 -35.671 23.922 1.000 32.777 315 TRP D N 1
ATOM 11177 C CA . TRP D 1 314 ? 27.206 -34.289 23.515 1.000 31.439 315 TRP D CA 1
ATOM 11178 C C . TRP D 1 314 ? 27.594 -34.134 22.045 1.000 32.401 315 TRP D C 1
ATOM 11179 O O . TRP D 1 314 ? 27.450 -33.028 21.518 1.000 30.822 315 TRP D O 1
ATOM 11190 N N . LYS D 1 315 ? 28.094 -35.190 21.370 1.000 32.992 316 LYS D N 1
ATOM 11191 C CA . LYS D 1 315 ? 28.592 -35.005 20.012 1.000 33.496 316 LYS D CA 1
ATOM 11192 C C . LYS D 1 315 ? 27.470 -34.561 19.071 1.000 32.592 316 LYS D C 1
ATOM 11193 O O . LYS D 1 315 ? 27.714 -33.704 18.219 1.000 33.280 316 LYS D O 1
ATOM 11199 N N . PRO D 1 316 ? 26.225 -35.092 19.187 1.000 33.481 317 PRO D N 1
ATOM 11200 C CA . PRO D 1 316 ? 25.122 -34.651 18.326 1.000 35.299 317 PRO D CA 1
ATOM 11201 C C . PRO D 1 316 ? 24.904 -33.136 18.359 1.000 37.312 317 PRO D C 1
ATOM 11202 O O . PRO D 1 316 ? 24.531 -32.552 17.339 1.000 40.917 317 PRO D O 1
ATOM 11206 N N . GLU D 1 317 ? 25.209 -32.514 19.517 1.000 34.090 318 GLU D N 1
ATOM 11207 C CA . GLU D 1 317 ? 25.015 -31.088 19.740 1.000 33.603 318 GLU D CA 1
ATOM 11208 C C . GLU D 1 317 ? 26.203 -30.284 19.209 1.000 30.731 318 GLU D C 1
ATOM 11209 O O . GLU D 1 317 ? 26.023 -29.288 18.520 1.000 32.976 318 GLU D O 1
ATOM 11215 N N . LEU D 1 318 ? 27.427 -30.716 19.513 1.000 31.531 319 LEU D N 1
ATOM 11216 C CA . LEU D 1 318 ? 28.622 -30.103 18.943 1.000 31.146 319 LEU D CA 1
ATOM 11217 C C . LEU D 1 318 ? 28.511 -29.994 17.421 1.000 29.724 319 LEU D C 1
ATOM 11218 O O . LEU D 1 318 ? 28.801 -28.952 16.834 1.000 28.345 319 LEU D O 1
ATOM 11223 N N . ASP D 1 319 ? 28.097 -31.092 16.781 1.000 30.668 320 ASP D N 1
ATOM 11224 C CA . ASP D 1 319 ? 28.066 -31.168 15.327 1.000 33.717 320 ASP D CA 1
ATOM 11225 C C . ASP D 1 319 ? 26.998 -30.227 14.752 1.000 34.630 320 ASP D C 1
ATOM 11226 O O . ASP D 1 319 ? 27.166 -29.710 13.645 1.000 35.620 320 ASP D O 1
ATOM 11231 N N . TRP D 1 320 ? 25.924 -29.964 15.516 1.000 34.138 321 TRP D N 1
ATOM 11232 C CA . TRP D 1 320 ? 24.929 -28.984 15.109 1.000 32.159 321 TRP D CA 1
ATOM 11233 C C . TRP D 1 320 ? 25.628 -27.665 14.798 1.000 31.490 321 TRP D C 1
ATOM 11234 O O . TRP D 1 320 ? 25.375 -27.064 13.754 1.000 30.746 321 TRP D O 1
ATOM 11245 N N . TYR D 1 321 ? 26.501 -27.231 15.724 1.000 30.299 322 TYR D N 1
ATOM 11246 C CA . TYR D 1 321 ? 27.162 -25.934 15.643 1.000 28.925 322 TYR D CA 1
ATOM 11247 C C . TYR D 1 321 ? 28.252 -25.987 14.583 1.000 30.130 322 TYR D C 1
ATOM 11248 O O . TYR D 1 321 ? 28.391 -25.049 13.797 1.000 30.666 322 TYR D O 1
ATOM 11257 N N . LYS D 1 322 ? 28.996 -27.099 14.551 1.000 31.817 323 LYS D N 1
ATOM 11258 C CA . LYS D 1 322 ? 30.060 -27.242 13.568 1.000 35.088 323 LYS D CA 1
ATOM 11259 C C . LYS D 1 322 ? 29.504 -26.931 12.183 1.000 32.113 323 LYS D C 1
ATOM 11260 O O . LYS D 1 322 ? 30.085 -26.131 11.458 1.000 32.703 323 LYS D O 1
ATOM 11266 N N . GLU D 1 323 ? 28.346 -27.519 11.855 1.000 35.236 324 GLU D N 1
ATOM 11267 C CA . GLU D 1 323 ? 27.760 -27.374 10.531 1.000 36.510 324 GLU D CA 1
ATOM 11268 C C . GLU D 1 323 ? 27.462 -25.914 10.197 1.000 34.960 324 GLU D C 1
ATOM 11269 O O . GLU D 1 323 ? 27.558 -25.523 9.040 1.000 35.793 324 GLU D O 1
ATOM 11275 N N . ARG D 1 324 ? 27.077 -25.108 11.196 1.000 34.472 325 ARG D N 1
ATOM 11276 C CA . ARG D 1 324 ? 26.760 -23.712 10.942 1.000 32.772 325 ARG D CA 1
ATOM 11277 C C . ARG D 1 324 ? 28.014 -22.843 11.019 1.000 33.059 325 ARG D C 1
ATOM 11278 O O . ARG D 1 324 ? 28.011 -21.710 10.529 1.000 33.505 325 ARG D O 1
ATOM 11286 N N . LEU D 1 325 ? 29.072 -23.355 11.659 1.000 31.678 326 LEU D N 1
ATOM 11287 C CA . LEU D 1 325 ? 30.262 -22.557 11.926 1.000 33.034 326 LEU D CA 1
ATOM 11288 C C . LEU D 1 325 ? 31.339 -22.731 10.848 1.000 36.017 326 LEU D C 1
ATOM 11289 O O . LEU D 1 325 ? 32.275 -21.921 10.808 1.000 34.372 326 LEU D O 1
ATOM 11294 N N . MET D 1 326 ? 31.211 -23.771 9.995 1.000 35.859 327 MET D N 1
ATOM 11295 C CA . MET D 1 326 ? 32.224 -24.115 8.996 1.000 36.086 327 MET D CA 1
ATOM 11296 C C . MET D 1 326 ? 32.724 -22.877 8.261 1.000 33.580 327 MET D C 1
ATOM 11297 O O . MET D 1 326 ? 31.927 -22.140 7.685 1.000 36.482 327 MET D O 1
ATOM 11302 N N . GLY D 1 327 ? 34.053 -22.679 8.279 1.000 34.155 328 GLY D N 1
ATOM 11303 C CA . GLY D 1 327 ? 34.721 -21.685 7.454 1.000 31.283 328 GLY D CA 1
ATOM 11304 C C . GLY D 1 327 ? 34.754 -20.311 8.107 1.000 32.358 328 GLY D C 1
ATOM 11305 O O . GLY D 1 327 ? 35.384 -19.393 7.588 1.000 35.367 328 GLY D O 1
ATOM 11306 N N . LYS D 1 328 ? 34.064 -20.167 9.245 1.000 33.272 329 LYS D N 1
ATOM 11307 C CA . LYS D 1 328 ? 34.079 -18.917 9.992 1.000 32.910 329 LYS D CA 1
ATOM 11308 C C . LYS D 1 328 ? 35.478 -18.701 10.567 1.000 30.373 329 LYS D C 1
ATOM 11309 O O . LYS D 1 328 ? 36.075 -19.630 11.110 1.000 27.638 329 LYS D O 1
ATOM 11315 N N . LYS D 1 329 ? 35.996 -17.475 10.410 1.000 31.202 330 LYS D N 1
ATOM 11316 C CA . LYS D 1 329 ? 37.353 -17.139 10.806 1.000 31.190 330 LYS D CA 1
ATOM 11317 C C . LYS D 1 329 ? 37.385 -16.595 12.240 1.000 34.401 330 LYS D C 1
ATOM 11318 O O . LYS D 1 329 ? 36.578 -15.726 12.599 1.000 32.382 330 LYS D O 1
ATOM 11324 N N . VAL D 1 330 ? 38.372 -17.075 13.020 1.000 28.741 331 VAL D N 1
ATOM 11325 C CA . VAL D 1 330 ? 38.504 -16.793 14.441 1.000 30.871 331 VAL D CA 1
ATOM 11326 C C . VAL D 1 330 ? 39.947 -16.381 14.765 1.000 33.690 331 VAL D C 1
ATOM 11327 O O . VAL D 1 330 ? 40.911 -16.929 14.211 1.000 34.377 331 VAL D O 1
ATOM 11331 N N . CYS D 1 331 ? 40.091 -15.392 15.659 1.000 30.984 332 CYS D N 1
ATOM 11332 C CA . CYS D 1 331 ? 41.370 -15.094 16.296 1.000 29.093 332 CYS D CA 1
ATOM 11333 C C . CYS D 1 331 ? 41.366 -15.622 17.733 1.000 29.112 332 CYS D C 1
ATOM 11334 O O . CYS D 1 331 ? 40.468 -15.282 18.518 1.000 27.992 332 CYS D O 1
ATOM 11337 N N . LEU D 1 332 ? 42.378 -16.440 18.071 1.000 26.068 333 LEU D N 1
ATOM 11338 C CA . LEU D 1 332 ? 42.587 -16.919 19.432 1.000 25.957 333 LEU D CA 1
ATOM 11339 C C . LEU D 1 332 ? 43.567 -15.990 20.155 1.000 26.973 333 LEU D C 1
ATOM 11340 O O . LEU D 1 332 ? 44.790 -16.147 20.046 1.000 26.691 333 LEU D O 1
ATOM 11345 N N . TRP D 1 333 ? 42.995 -15.057 20.933 1.000 24.344 334 TRP D N 1
ATOM 11346 C CA . TRP D 1 333 ? 43.685 -13.915 21.505 1.000 23.988 334 TRP D CA 1
ATOM 11347 C C . TRP D 1 333 ? 43.498 -13.853 23.023 1.000 22.584 334 TRP D C 1
ATOM 11348 O O . TRP D 1 333 ? 43.178 -12.796 23.577 1.000 18.781 334 TRP D O 1
ATOM 11359 N N . PRO D 1 334 ? 43.783 -14.952 23.757 1.000 24.753 335 PRO D N 1
ATOM 11360 C CA . PRO D 1 334 ? 43.923 -14.894 25.213 1.000 25.854 335 PRO D CA 1
ATOM 11361 C C . PRO D 1 334 ? 45.276 -14.314 25.635 1.000 29.537 335 PRO D C 1
ATOM 11362 O O . PRO D 1 334 ? 45.956 -13.660 24.842 1.000 31.187 335 PRO D O 1
ATOM 11366 N N . GLY D 1 335 ? 45.657 -14.567 26.893 1.000 29.264 336 GLY D N 1
ATOM 11367 C CA . GLY D 1 335 ? 46.976 -14.220 27.387 1.000 28.345 336 GLY D CA 1
ATOM 11368 C C . GLY D 1 335 ? 48.023 -15.290 27.094 1.000 26.894 336 GLY D C 1
ATOM 11369 O O . GLY D 1 335 ? 49.158 -14.947 26.804 1.000 28.307 336 GLY D O 1
ATOM 11370 N N . GLY D 1 336 ? 47.665 -16.575 27.170 1.000 26.350 337 GLY D N 1
ATOM 11371 C CA . GLY D 1 336 ? 48.664 -17.633 27.187 1.000 25.067 337 GLY D CA 1
ATOM 11372 C C . GLY D 1 336 ? 48.144 -18.976 26.684 1.000 24.973 337 GLY D C 1
ATOM 11373 O O . GLY D 1 336 ? 47.754 -19.091 25.527 1.000 25.512 337 GLY D O 1
ATOM 11374 N N . SER D 1 337 ? 48.152 -19.977 27.571 1.000 25.710 338 SER D N 1
ATOM 11375 C CA . SER D 1 337 ? 47.974 -21.382 27.232 1.000 27.885 338 SER D CA 1
ATOM 11376 C C . SER D 1 337 ? 46.781 -21.637 26.323 1.000 28.549 338 SER D C 1
ATOM 11377 O O . SER D 1 337 ? 46.814 -22.566 25.521 1.000 28.056 338 SER D O 1
ATOM 11380 N N . LYS D 1 338 ? 45.685 -20.902 26.537 1.000 27.632 339 LYS D N 1
ATOM 11381 C CA . LYS D 1 338 ? 44.471 -21.194 25.801 1.000 26.812 339 LYS D CA 1
ATOM 11382 C C . LYS D 1 338 ? 44.746 -21.189 24.297 1.000 26.952 339 LYS D C 1
ATOM 11383 O O . LYS D 1 338 ? 44.178 -22.012 23.579 1.000 24.890 339 LYS D O 1
ATOM 11389 N N . LEU D 1 339 ? 45.636 -20.290 23.838 1.000 27.179 340 LEU D N 1
ATOM 11390 C CA . LEU D 1 339 ? 45.877 -20.119 22.412 1.000 28.575 340 LEU D CA 1
ATOM 11391 C C . LEU D 1 339 ? 46.294 -21.445 21.781 1.000 26.528 340 LEU D C 1
ATOM 11392 O O . LEU D 1 339 ? 45.876 -21.721 20.663 1.000 23.711 340 LEU D O 1
ATOM 11397 N N . TRP D 1 340 ? 47.088 -22.268 22.490 1.000 26.114 341 TRP D N 1
ATOM 11398 C CA . TRP D 1 340 ? 47.572 -23.499 21.885 1.000 25.801 341 TRP D CA 1
ATOM 11399 C C . TRP D 1 340 ? 46.697 -24.693 22.260 1.000 28.880 341 TRP D C 1
ATOM 11400 O O . TRP D 1 340 ? 46.592 -25.661 21.495 1.000 31.965 341 TRP D O 1
ATOM 11411 N N . HIS D 1 341 ? 46.038 -24.636 23.418 1.000 29.571 342 HIS D N 1
ATOM 11412 C CA . HIS D 1 341 ? 45.040 -25.649 23.729 1.000 28.566 342 HIS D CA 1
ATOM 11413 C C . HIS D 1 341 ? 44.005 -25.730 22.600 1.000 26.876 342 HIS D C 1
ATOM 11414 O O . HIS D 1 341 ? 43.582 -26.819 22.224 1.000 25.492 342 HIS D O 1
ATOM 11421 N N . TRP D 1 342 ? 43.623 -24.574 22.042 1.000 26.638 343 TRP D N 1
ATOM 11422 C CA . TRP D 1 342 ? 42.465 -24.473 21.164 1.000 28.590 343 TRP D CA 1
ATOM 11423 C C . TRP D 1 342 ? 42.841 -24.602 19.685 1.000 30.959 343 TRP D C 1
ATOM 11424 O O . TRP D 1 342 ? 41.990 -24.997 18.892 1.000 29.067 343 TRP D O 1
ATOM 11435 N N . ALA D 1 343 ? 44.104 -24.303 19.331 1.000 32.045 344 ALA D N 1
ATOM 11436 C CA . ALA D 1 343 ? 44.508 -23.949 17.970 1.000 33.693 344 ALA D CA 1
ATOM 11437 C C . ALA D 1 343 ? 44.132 -24.991 16.909 1.000 34.518 344 ALA D C 1
ATOM 11438 O O . ALA D 1 343 ? 43.771 -24.620 15.792 1.000 34.621 344 ALA D O 1
ATOM 11440 N N . HIS D 1 344 ? 44.234 -26.285 17.231 1.000 32.037 345 HIS D N 1
ATOM 11441 C CA . HIS D 1 344 ? 43.946 -27.310 16.240 1.000 32.681 345 HIS D CA 1
ATOM 11442 C C . HIS D 1 344 ? 42.531 -27.841 16.433 1.000 31.300 345 HIS D C 1
ATOM 11443 O O . HIS D 1 344 ? 41.770 -27.951 15.478 1.000 33.975 345 HIS D O 1
ATOM 11450 N N . VAL D 1 345 ? 42.202 -28.222 17.669 1.000 31.361 346 VAL D N 1
ATOM 11451 C CA . VAL D 1 345 ? 40.935 -28.884 17.937 1.000 31.149 346 VAL D CA 1
ATOM 11452 C C . VAL D 1 345 ? 39.748 -27.996 17.539 1.000 33.741 346 VAL D C 1
ATOM 11453 O O . VAL D 1 345 ? 38.707 -28.521 17.141 1.000 35.239 346 VAL D O 1
ATOM 11457 N N . ILE D 1 346 ? 39.889 -26.663 17.591 1.000 32.808 347 ILE D N 1
ATOM 11458 C CA . ILE D 1 346 ? 38.758 -25.793 17.287 1.000 32.772 347 ILE D CA 1
ATOM 11459 C C . ILE D 1 346 ? 38.530 -25.764 15.776 1.000 34.262 347 ILE D C 1
ATOM 11460 O O . ILE D 1 346 ? 37.390 -25.633 15.335 1.000 30.050 347 ILE D O 1
ATOM 11465 N N . GLU D 1 347 ? 39.612 -25.890 14.993 1.000 36.877 348 GLU D N 1
ATOM 11466 C CA . GLU D 1 347 ? 39.495 -26.043 13.548 1.000 39.213 348 GLU D CA 1
ATOM 11467 C C . GLU D 1 347 ? 38.842 -27.384 13.224 1.000 39.431 348 GLU D C 1
ATOM 11468 O O . GLU D 1 347 ? 37.873 -27.415 12.478 1.000 41.648 348 GLU D O 1
ATOM 11474 N N . GLU D 1 348 ? 39.363 -28.472 13.813 1.000 39.363 349 GLU D N 1
ATOM 11475 C CA . GLU D 1 348 ? 38.876 -29.819 13.550 1.000 39.834 349 GLU D CA 1
ATOM 11476 C C . GLU D 1 348 ? 37.410 -29.961 13.952 1.000 40.385 349 GLU D C 1
ATOM 11477 O O . GLU D 1 348 ? 36.628 -30.495 13.175 1.000 41.300 349 GLU D O 1
ATOM 11483 N N . GLU D 1 349 ? 37.047 -29.504 15.160 1.000 39.797 350 GLU D N 1
ATOM 11484 C CA . GLU D 1 349 ? 35.810 -29.938 15.807 1.000 40.713 350 GLU D CA 1
ATOM 11485 C C . GLU D 1 349 ? 34.665 -28.925 15.690 1.000 38.136 350 GLU D C 1
ATOM 11486 O O . GLU D 1 349 ? 33.515 -29.346 15.767 1.000 38.828 350 GLU D O 1
ATOM 11492 N N . MET D 1 350 ? 34.973 -27.625 15.531 1.000 36.135 351 MET D N 1
ATOM 11493 C CA . MET D 1 350 ? 33.977 -26.569 15.368 1.000 34.408 351 MET D CA 1
ATOM 11494 C C . MET D 1 350 ? 33.996 -26.016 13.941 1.000 34.651 351 MET D C 1
ATOM 11495 O O . MET D 1 350 ? 33.136 -25.207 13.575 1.000 32.965 351 MET D O 1
ATOM 11500 N N . GLY D 1 351 ? 35.011 -26.407 13.151 1.000 34.738 352 GLY D N 1
ATOM 11501 C CA . GLY D 1 351 ? 35.071 -26.044 11.742 1.000 32.499 352 GLY D CA 1
ATOM 11502 C C . GLY D 1 351 ? 35.541 -24.610 11.513 1.000 33.088 352 GLY D C 1
ATOM 11503 O O . GLY D 1 351 ? 35.446 -24.089 10.405 1.000 34.440 352 GLY D O 1
ATOM 11504 N N . LEU D 1 352 ? 36.059 -23.970 12.562 1.000 33.322 353 LEU D N 1
ATOM 11505 C CA . LEU D 1 352 ? 36.504 -22.590 12.458 1.000 32.695 353 LEU D CA 1
ATOM 11506 C C . LEU D 1 352 ? 37.850 -22.566 11.751 1.000 31.441 353 LEU D C 1
ATOM 11507 O O . LEU D 1 352 ? 38.598 -23.529 11.822 1.000 30.028 353 LEU D O 1
ATOM 11512 N N . LYS D 1 353 ? 38.149 -21.446 11.095 1.000 35.687 354 LYS D N 1
ATOM 11513 C CA . LYS D 1 353 ? 39.456 -21.217 10.505 1.000 37.319 354 LYS D CA 1
ATOM 11514 C C . LYS D 1 353 ? 40.233 -20.265 11.414 1.000 33.769 354 LYS D C 1
ATOM 11515 O O . LYS D 1 353 ? 39.909 -19.081 11.470 1.000 33.891 354 LYS D O 1
ATOM 11521 N N . VAL D 1 354 ? 41.257 -20.771 12.118 1.000 29.948 355 VAL D N 1
ATOM 11522 C CA . VAL D 1 354 ? 42.088 -19.927 12.970 1.000 30.784 355 VAL D CA 1
ATOM 11523 C C . VAL D 1 354 ? 42.983 -19.072 12.076 1.000 32.463 355 VAL D C 1
ATOM 11524 O O . VAL D 1 354 ? 43.822 -19.610 11.356 1.000 39.754 355 VAL D O 1
ATOM 11528 N N . VAL D 1 355 ? 42.795 -17.748 12.106 1.000 31.487 356 VAL D N 1
ATOM 11529 C CA . VAL D 1 355 ? 43.560 -16.844 11.256 1.000 30.915 356 VAL D CA 1
ATOM 11530 C C . VAL D 1 355 ? 44.627 -16.091 12.060 1.000 31.389 356 VAL D C 1
ATOM 11531 O O . VAL D 1 355 ? 45.518 -15.480 11.472 1.000 29.981 356 VAL D O 1
ATOM 11535 N N . SER D 1 356 ? 44.572 -16.147 13.401 1.000 32.177 357 SER D N 1
ATOM 11536 C CA . SER D 1 356 ? 45.559 -15.471 14.231 1.000 29.431 357 SER D CA 1
ATOM 11537 C C . SER D 1 356 ? 45.540 -16.003 15.661 1.000 29.644 357 SER D C 1
ATOM 11538 O O . SER D 1 356 ? 44.510 -16.468 16.150 1.000 29.228 357 SER D O 1
ATOM 11541 N N . VAL D 1 357 ? 46.718 -15.953 16.296 1.000 28.696 358 VAL D N 1
ATOM 11542 C CA . VAL D 1 357 ? 46.905 -16.282 17.701 1.000 28.529 358 VAL D CA 1
ATOM 11543 C C . VAL D 1 357 ? 47.837 -15.231 18.276 1.000 27.977 358 VAL D C 1
ATOM 11544 O O . VAL D 1 357 ? 48.656 -14.673 17.546 1.000 27.084 358 VAL D O 1
ATOM 11548 N N . TYR D 1 358 ? 47.695 -14.968 19.580 1.000 26.882 359 TYR D N 1
ATOM 11549 C CA . TYR D 1 358 ? 48.490 -13.944 20.225 1.000 24.966 359 TYR D CA 1
ATOM 11550 C C . TYR D 1 358 ? 48.616 -14.334 21.685 1.000 25.308 359 TYR D C 1
ATOM 11551 O O . TYR D 1 358 ? 47.780 -15.070 22.200 1.000 24.936 359 TYR D O 1
ATOM 11560 N N . THR D 1 359 ? 49.769 -13.969 22.258 1.000 25.581 360 THR D N 1
ATOM 11561 C CA . THR D 1 359 ? 50.081 -14.185 23.654 1.000 24.993 360 THR D CA 1
ATOM 11562 C C . THR D 1 359 ? 50.546 -12.845 24.203 1.000 27.105 360 THR D C 1
ATOM 11563 O O . THR D 1 359 ? 51.251 -12.109 23.510 1.000 27.090 360 THR D O 1
ATOM 11567 N N . LYS D 1 360 ? 50.079 -12.502 25.408 1.000 24.646 361 LYS D N 1
ATOM 11568 C CA . LYS D 1 360 ? 50.458 -11.242 26.025 1.000 26.081 361 LYS D CA 1
ATOM 11569 C C . LYS D 1 360 ? 51.844 -11.375 26.666 1.000 26.278 361 LYS D C 1
ATOM 11570 O O . LYS D 1 360 ? 52.655 -10.460 26.573 1.000 27.314 361 LYS D O 1
ATOM 11576 N N . PHE D 1 361 ? 52.089 -12.524 27.315 1.000 24.693 362 PHE D N 1
ATOM 11577 C CA . PHE D 1 361 ? 53.225 -12.737 28.199 1.000 24.696 362 PHE D CA 1
ATOM 11578 C C . PHE D 1 361 ? 53.900 -14.084 27.927 1.000 24.394 362 PHE D C 1
ATOM 11579 O O . PHE D 1 361 ? 54.787 -14.509 28.664 1.000 24.478 362 PHE D O 1
ATOM 11587 N N . GLY D 1 362 ? 53.454 -14.788 26.894 1.000 24.587 363 GLY D N 1
ATOM 11588 C CA . GLY D 1 362 ? 53.932 -16.136 26.661 1.000 26.795 363 GLY D CA 1
ATOM 11589 C C . GLY D 1 362 ? 55.420 -16.136 26.317 1.000 27.088 363 GLY D C 1
ATOM 11590 O O . GLY D 1 362 ? 55.979 -15.085 25.964 1.000 27.814 363 GLY D O 1
ATOM 11591 N N . HIS D 1 363 ? 56.026 -17.317 26.475 1.000 25.790 364 HIS D N 1
ATOM 11592 C CA . HIS D 1 363 ? 57.413 -17.549 26.105 1.000 28.402 364 HIS D CA 1
ATOM 11593 C C . HIS D 1 363 ? 57.436 -18.129 24.694 1.000 29.549 364 HIS D C 1
ATOM 11594 O O . HIS D 1 363 ? 56.383 -18.362 24.096 1.000 29.135 364 HIS D O 1
ATOM 11601 N N . GLN D 1 364 ? 58.651 -18.374 24.178 1.000 29.058 365 GLN D N 1
ATOM 11602 C CA . GLN D 1 364 ? 58.815 -18.934 22.848 1.000 28.246 365 GLN D CA 1
ATOM 11603 C C . GLN D 1 364 ? 58.226 -20.340 22.797 1.000 26.556 365 GLN D C 1
ATOM 11604 O O . GLN D 1 364 ? 57.731 -20.735 21.750 1.000 29.094 365 GLN D O 1
ATOM 11610 N N . GLY D 1 365 ? 58.263 -21.083 23.917 1.000 27.174 366 GLY D N 1
ATOM 11611 C CA . GLY D 1 365 ? 57.606 -22.386 24.000 1.000 27.141 366 GLY D CA 1
ATOM 11612 C C . GLY D 1 365 ? 56.102 -22.352 23.672 1.000 29.366 366 GLY D C 1
ATOM 11613 O O . GLY D 1 365 ? 55.550 -23.319 23.141 1.000 26.515 366 GLY D O 1
ATOM 11614 N N . ASP D 1 366 ? 55.427 -21.240 24.008 1.000 29.370 367 ASP D N 1
ATOM 11615 C CA . ASP D 1 366 ? 53.994 -21.111 23.761 1.000 29.773 367 ASP D CA 1
ATOM 11616 C C . ASP D 1 366 ? 53.740 -20.830 22.288 1.000 29.320 367 ASP D C 1
ATOM 11617 O O . ASP D 1 366 ? 52.735 -21.278 21.751 1.000 29.108 367 ASP D O 1
ATOM 11622 N N . MET D 1 367 ? 54.632 -20.053 21.659 1.000 30.915 368 MET D N 1
ATOM 11623 C CA . MET D 1 367 ? 54.588 -19.850 20.217 1.000 33.460 368 MET D CA 1
ATOM 11624 C C . MET D 1 367 ? 54.949 -21.143 19.484 1.000 34.445 368 MET D C 1
ATOM 11625 O O . MET D 1 367 ? 54.433 -21.416 18.402 1.000 34.828 368 MET D O 1
ATOM 11630 N N . GLU D 1 368 ? 55.817 -21.970 20.071 1.000 37.192 369 GLU D N 1
ATOM 11631 C CA . GLU D 1 368 ? 56.093 -23.256 19.453 1.000 36.223 369 GLU D CA 1
ATOM 11632 C C . GLU D 1 368 ? 54.792 -24.049 19.353 1.000 34.481 369 GLU D C 1
ATOM 11633 O O . GLU D 1 368 ? 54.404 -24.477 18.268 1.000 32.493 369 GLU D O 1
ATOM 11639 N N . LYS D 1 369 ? 54.155 -24.264 20.516 1.000 32.870 370 LYS D N 1
ATOM 11640 C CA . LYS D 1 369 ? 52.905 -24.997 20.616 1.000 33.036 370 LYS D CA 1
ATOM 11641 C C . LYS D 1 369 ? 51.862 -24.357 19.708 1.000 31.719 370 LYS D C 1
ATOM 11642 O O . LYS D 1 369 ? 51.132 -25.056 19.009 1.000 30.018 370 LYS D O 1
ATOM 11648 N N . GLY D 1 370 ? 51.821 -23.022 19.717 1.000 30.638 371 GLY D N 1
ATOM 11649 C CA . GLY D 1 370 ? 50.819 -22.292 18.962 1.000 31.289 371 GLY D CA 1
ATOM 11650 C C . GLY D 1 370 ? 50.952 -22.533 17.463 1.000 31.741 371 GLY D C 1
ATOM 11651 O O . GLY D 1 370 ? 49.983 -22.907 16.807 1.000 31.884 371 GLY D O 1
ATOM 11652 N N . ILE D 1 371 ? 52.168 -22.329 16.945 1.000 33.705 372 ILE D N 1
ATOM 11653 C CA . ILE D 1 371 ? 52.454 -22.427 15.518 1.000 34.763 372 ILE D CA 1
ATOM 11654 C C . ILE D 1 371 ? 52.400 -23.887 15.052 1.000 34.804 372 ILE D C 1
ATOM 11655 O O . ILE D 1 371 ? 51.921 -24.177 13.957 1.000 31.896 372 ILE D O 1
ATOM 11660 N N . ALA D 1 372 ? 52.846 -24.815 15.904 1.000 35.335 373 ALA D N 1
ATOM 11661 C CA . ALA D 1 372 ? 52.752 -26.241 15.621 1.000 34.123 373 ALA D CA 1
ATOM 11662 C C . ALA D 1 372 ? 51.315 -26.661 15.325 1.000 38.333 373 ALA D C 1
ATOM 11663 O O . ALA D 1 372 ? 51.105 -27.538 14.490 1.000 38.993 373 ALA D O 1
ATOM 11665 N N . ARG D 1 373 ? 50.331 -26.076 16.036 1.000 38.448 374 ARG D N 1
ATOM 11666 C CA . ARG D 1 373 ? 48.952 -26.542 15.958 1.000 37.841 374 ARG D CA 1
ATOM 11667 C C . ARG D 1 373 ? 48.151 -25.740 14.929 1.000 36.910 374 ARG D C 1
ATOM 11668 O O . ARG D 1 373 ? 47.115 -26.211 14.456 1.000 41.200 374 ARG D O 1
ATOM 11676 N N . CYS D 1 374 ? 48.652 -24.564 14.538 1.000 37.040 375 CYS D N 1
ATOM 11677 C CA . CYS D 1 374 ? 47.945 -23.699 13.608 1.000 39.691 375 CYS D CA 1
ATOM 11678 C C . CYS D 1 374 ? 48.205 -24.103 12.160 1.000 43.144 375 CYS D C 1
ATOM 11679 O O . CYS D 1 374 ? 49.159 -24.817 11.865 1.000 44.070 375 CYS D O 1
ATOM 11682 N N . GLY D 1 375 ? 47.335 -23.625 11.265 1.000 43.372 376 GLY D N 1
ATOM 11683 C CA . GLY D 1 375 ? 47.470 -23.899 9.845 1.000 44.279 376 GLY D CA 1
ATOM 11684 C C . GLY D 1 375 ? 48.402 -22.895 9.179 1.000 43.685 376 GLY D C 1
ATOM 11685 O O . GLY D 1 375 ? 48.607 -21.799 9.697 1.000 45.423 376 GLY D O 1
ATOM 11686 N N . GLU D 1 376 ? 48.984 -23.282 8.040 1.000 44.005 377 GLU D N 1
ATOM 11687 C CA . GLU D 1 376 ? 49.721 -22.325 7.232 1.000 44.916 377 GLU D CA 1
ATOM 11688 C C . GLU D 1 376 ? 48.853 -21.085 7.034 1.000 39.708 377 GLU D C 1
ATOM 11689 O O . GLU D 1 376 ? 47.643 -21.198 6.853 1.000 43.844 377 GLU D O 1
ATOM 11695 N N . GLY D 1 377 ? 49.482 -19.907 7.099 1.000 38.010 378 GLY D N 1
ATOM 11696 C CA . GLY D 1 377 ? 48.805 -18.641 6.855 1.000 35.510 378 GLY D CA 1
ATOM 11697 C C . GLY D 1 377 ? 48.498 -17.859 8.134 1.000 35.798 378 GLY D C 1
ATOM 11698 O O . GLY D 1 377 ? 48.182 -16.674 8.050 1.000 33.472 378 GLY D O 1
ATOM 11699 N N . THR D 1 378 ? 48.619 -18.521 9.300 1.000 34.569 379 THR D N 1
ATOM 11700 C CA . THR D 1 378 ? 48.184 -17.986 10.581 1.000 33.530 379 THR D CA 1
ATOM 11701 C C . THR D 1 378 ? 49.188 -16.958 11.087 1.000 34.991 379 THR D C 1
ATOM 11702 O O . THR D 1 378 ? 50.386 -17.223 11.123 1.000 36.792 379 THR D O 1
ATOM 11706 N N . LEU D 1 379 ? 48.680 -15.808 11.536 1.000 33.798 380 LEU D N 1
ATOM 11707 C CA . LEU D 1 379 ? 49.502 -14.764 12.124 1.000 31.401 380 LEU D CA 1
ATOM 11708 C C . LEU D 1 379 ? 49.641 -15.011 13.626 1.000 34.380 380 LEU D C 1
ATOM 11709 O O . LEU D 1 379 ? 48.647 -15.011 14.347 1.000 30.180 380 LEU D O 1
ATOM 11714 N N . ALA D 1 380 ? 50.882 -15.220 14.094 1.000 33.761 381 ALA D N 1
ATOM 11715 C CA . ALA D 1 380 ? 51.181 -15.359 15.514 1.000 34.168 381 ALA D CA 1
ATOM 11716 C C . ALA D 1 380 ? 51.870 -14.084 16.001 1.000 35.003 381 ALA D C 1
ATOM 11717 O O . ALA D 1 380 ? 52.773 -13.609 15.321 1.000 33.263 381 ALA D O 1
ATOM 11719 N N . ILE D 1 381 ? 51.431 -13.543 17.158 1.000 30.655 382 ILE D N 1
ATOM 11720 C CA . ILE D 1 381 ? 51.892 -12.252 17.668 1.000 30.129 382 ILE D CA 1
ATOM 11721 C C . ILE D 1 381 ? 52.281 -12.380 19.141 1.000 29.620 382 ILE D C 1
ATOM 11722 O O . ILE D 1 381 ? 51.529 -12.932 19.945 1.000 29.613 382 ILE D O 1
ATOM 11727 N N . ASP D 1 382 ? 53.443 -11.822 19.490 1.000 27.743 383 ASP D N 1
ATOM 11728 C CA . ASP D 1 382 ? 53.920 -11.786 20.860 1.000 28.480 383 ASP D CA 1
ATOM 11729 C C . ASP D 1 382 ? 53.828 -10.358 21.385 1.000 27.669 383 ASP D C 1
ATOM 11730 O O . ASP D 1 382 ? 54.304 -9.435 20.726 1.000 27.777 383 ASP D O 1
ATOM 11735 N N . ASP D 1 383 ? 53.236 -10.198 22.578 1.000 26.380 384 ASP D N 1
ATOM 11736 C CA . ASP D 1 383 ? 53.105 -8.895 23.220 1.000 24.942 384 ASP D CA 1
ATOM 11737 C C . ASP D 1 383 ? 52.452 -7.906 22.259 1.000 24.975 384 ASP D C 1
ATOM 11738 O O . ASP D 1 383 ? 53.000 -6.845 21.939 1.000 23.727 384 ASP D O 1
ATOM 11743 N N . PRO D 1 384 ? 51.237 -8.242 21.776 1.000 25.167 385 PRO D N 1
ATOM 11744 C CA . PRO D 1 384 ? 50.463 -7.348 20.921 1.000 24.871 385 PRO D CA 1
ATOM 11745 C C . PRO D 1 384 ? 50.088 -6.068 21.653 1.000 24.507 385 PRO D C 1
ATOM 11746 O O . PRO D 1 384 ? 49.987 -6.038 22.880 1.000 25.104 385 PRO D O 1
ATOM 11750 N N . ASN D 1 385 ? 49.931 -5.002 20.878 1.000 24.514 386 ASN D N 1
ATOM 11751 C CA . ASN D 1 385 ? 49.477 -3.736 21.405 1.000 24.791 386 ASN D CA 1
ATOM 11752 C C . ASN D 1 385 ? 48.216 -3.371 20.631 1.000 24.986 386 ASN D C 1
ATOM 11753 O O . ASN D 1 385 ? 47.827 -4.059 19.685 1.000 23.648 386 ASN D O 1
ATOM 11758 N N . GLU D 1 386 ? 47.574 -2.285 21.056 1.000 27.362 387 GLU D N 1
ATOM 11759 C CA . GLU D 1 386 ? 46.217 -2.009 20.630 1.000 27.327 387 GLU D CA 1
ATOM 11760 C C . GLU D 1 386 ? 46.159 -1.775 19.124 1.000 27.731 387 GLU D C 1
ATOM 11761 O O . GLU D 1 386 ? 45.297 -2.360 18.477 1.000 25.680 387 GLU D O 1
ATOM 11767 N N . LEU D 1 387 ? 47.058 -0.943 18.573 1.000 27.289 388 LEU D N 1
ATOM 11768 C CA . LEU D 1 387 ? 46.991 -0.618 17.152 1.000 27.011 388 LEU D CA 1
ATOM 11769 C C . LEU D 1 387 ? 47.210 -1.888 16.333 1.000 26.374 388 LEU D C 1
ATOM 11770 O O . LEU D 1 387 ? 46.548 -2.109 15.324 1.000 27.037 388 LEU D O 1
ATOM 11775 N N . GLU D 1 388 ? 48.105 -2.761 16.791 1.000 27.233 389 GLU D N 1
ATOM 11776 C CA . GLU D 1 388 ? 48.380 -3.985 16.052 1.000 28.655 389 GLU D CA 1
ATOM 11777 C C . GLU D 1 388 ? 47.140 -4.866 16.023 1.000 28.356 389 GLU D C 1
ATOM 11778 O O . GLU D 1 388 ? 46.847 -5.481 14.995 1.000 28.123 389 GLU D O 1
ATOM 11784 N N . GLY D 1 389 ? 46.453 -4.944 17.177 1.000 26.275 390 GLY D N 1
ATOM 11785 C CA . GLY D 1 389 ? 45.181 -5.640 17.267 1.000 24.904 390 GLY D CA 1
ATOM 11786 C C . GLY D 1 389 ? 44.184 -5.146 16.223 1.000 23.262 390 GLY D C 1
ATOM 11787 O O . GLY D 1 389 ? 43.591 -5.935 15.492 1.000 23.727 390 GLY D O 1
ATOM 11788 N N . LEU D 1 390 ? 44.016 -3.827 16.149 1.000 23.213 391 LEU D N 1
ATOM 11789 C CA . LEU D 1 390 ? 43.073 -3.229 15.218 1.000 26.543 391 LEU D CA 1
ATOM 11790 C C . LEU D 1 390 ? 43.489 -3.447 13.766 1.000 27.783 391 LEU D C 1
ATOM 11791 O O . LEU D 1 390 ? 42.632 -3.693 12.924 1.000 29.931 391 LEU D O 1
ATOM 11796 N N . GLU D 1 391 ? 44.792 -3.342 13.470 1.000 30.026 392 GLU D N 1
ATOM 11797 C CA . GLU D 1 391 ? 45.279 -3.573 12.114 1.000 29.312 392 GLU D CA 1
ATOM 11798 C C . GLU D 1 391 ? 45.071 -5.034 11.722 1.000 27.342 392 GLU D C 1
ATOM 11799 O O . GLU D 1 391 ? 44.675 -5.337 10.605 1.000 31.061 392 GLU D O 1
ATOM 11805 N N . ALA D 1 392 ? 45.307 -5.948 12.656 1.000 25.509 393 ALA D N 1
ATOM 11806 C CA . ALA D 1 392 ? 45.039 -7.351 12.411 1.000 26.566 393 ALA D CA 1
ATOM 11807 C C . ALA D 1 392 ? 43.560 -7.582 12.087 1.000 29.399 393 ALA D C 1
ATOM 11808 O O . ALA D 1 392 ? 43.237 -8.426 11.252 1.000 30.642 393 ALA D O 1
ATOM 11810 N N . LEU D 1 393 ? 42.659 -6.852 12.760 1.000 30.991 394 LEU D N 1
ATOM 11811 C CA . LEU D 1 393 ? 41.230 -6.996 12.501 1.000 30.697 394 LEU D CA 1
ATOM 11812 C C . LEU D 1 393 ? 40.909 -6.540 11.077 1.000 31.638 394 LEU D C 1
ATOM 11813 O O . LEU D 1 393 ? 40.154 -7.208 10.379 1.000 30.708 394 LEU D O 1
ATOM 11818 N N . GLU D 1 394 ? 41.480 -5.395 10.673 1.000 32.808 395 GLU D N 1
ATOM 11819 C CA . GLU D 1 394 ? 41.327 -4.856 9.327 1.000 40.208 395 GLU D CA 1
ATOM 11820 C C . GLU D 1 394 ? 41.905 -5.826 8.279 1.000 39.680 395 GLU D C 1
ATOM 11821 O O . GLU D 1 394 ? 41.254 -6.119 7.279 1.000 39.602 395 GLU D O 1
ATOM 11827 N N . MET D 1 395 ? 43.090 -6.385 8.551 1.000 36.999 396 MET D N 1
ATOM 11828 C CA . MET D 1 395 ? 43.812 -7.245 7.623 1.000 38.615 396 MET D CA 1
ATOM 11829 C C . MET D 1 395 ? 43.119 -8.606 7.498 1.000 37.036 396 MET D C 1
ATOM 11830 O O . MET D 1 395 ? 42.949 -9.110 6.393 1.000 38.240 396 MET D O 1
ATOM 11835 N N . LEU D 1 396 ? 42.729 -9.225 8.618 1.000 35.620 397 LEU D N 1
ATOM 11836 C CA . LEU D 1 396 ? 42.254 -10.604 8.590 1.000 35.045 397 LEU D CA 1
ATOM 11837 C C . LEU D 1 396 ? 40.722 -10.719 8.494 1.000 34.154 397 LEU D C 1
ATOM 11838 O O . LEU D 1 396 ? 40.207 -11.777 8.111 1.000 32.114 397 LEU D O 1
ATOM 11843 N N . LYS D 1 397 ? 39.983 -9.661 8.859 1.000 31.963 398 LYS D N 1
ATOM 11844 C CA . LYS D 1 397 ? 38.520 -9.671 8.816 1.000 32.293 398 LYS D CA 1
ATOM 11845 C C . LYS D 1 397 ? 37.939 -10.941 9.452 1.000 31.249 398 LYS D C 1
ATOM 11846 O O . LYS D 1 397 ? 37.137 -11.646 8.829 1.000 30.536 398 LYS D O 1
ATOM 11852 N N . PRO D 1 398 ? 38.275 -11.262 10.728 1.000 29.929 399 PRO D N 1
ATOM 11853 C CA . PRO D 1 398 ? 37.765 -12.477 11.364 1.000 29.011 399 PRO D CA 1
ATOM 11854 C C . PRO D 1 398 ? 36.259 -12.330 11.586 1.000 28.229 399 PRO D C 1
ATOM 11855 O O . PRO D 1 398 ? 35.751 -11.214 11.581 1.000 26.630 399 PRO D O 1
ATOM 11859 N N . ASP D 1 399 ? 35.550 -13.451 11.758 1.000 27.757 400 ASP D N 1
ATOM 11860 C CA . ASP D 1 399 ? 34.119 -13.434 12.048 1.000 28.682 400 ASP D CA 1
ATOM 11861 C C . ASP D 1 399 ? 33.851 -13.292 13.554 1.000 30.874 400 ASP D C 1
ATOM 11862 O O . ASP D 1 399 ? 32.768 -12.851 13.965 1.000 28.230 400 ASP D O 1
ATOM 11867 N N . ILE D 1 400 ? 34.812 -13.735 14.374 1.000 29.022 401 ILE D N 1
ATOM 11868 C CA . ILE D 1 400 ? 34.753 -13.617 15.826 1.000 29.663 401 ILE D CA 1
ATOM 11869 C C . ILE D 1 400 ? 36.190 -13.604 16.340 1.000 29.870 401 ILE D C 1
ATOM 11870 O O . ILE D 1 400 ? 37.078 -14.140 15.672 1.000 28.446 401 ILE D O 1
ATOM 11875 N N . ILE D 1 401 ? 36.417 -12.968 17.496 1.000 27.763 402 ILE D N 1
ATOM 11876 C CA . ILE D 1 401 ? 37.663 -13.133 18.230 1.000 24.752 402 ILE D CA 1
ATOM 11877 C C . ILE D 1 401 ? 37.342 -13.615 19.638 1.000 25.919 402 ILE D C 1
ATOM 11878 O O . ILE D 1 401 ? 36.343 -13.202 20.229 1.000 24.807 402 ILE D O 1
ATOM 11883 N N . LEU D 1 402 ? 38.228 -14.470 20.170 1.000 25.695 403 LEU D N 1
ATOM 11884 C CA . LEU D 1 402 ? 38.195 -14.873 21.564 1.000 25.206 403 LEU D CA 1
ATOM 11885 C C . LEU D 1 402 ? 39.320 -14.135 22.292 1.000 25.903 403 LEU D C 1
ATOM 11886 O O . LEU D 1 402 ? 40.494 -14.348 21.966 1.000 24.938 403 LEU D O 1
ATOM 11891 N N . THR D 1 403 ? 38.961 -13.254 23.245 1.000 23.710 404 THR D N 1
ATOM 11892 C CA . THR D 1 403 ? 39.899 -12.291 23.818 1.000 22.695 404 THR D CA 1
ATOM 11893 C C . THR D 1 403 ? 39.380 -11.740 25.152 1.000 20.875 404 THR D C 1
ATOM 11894 O O . THR D 1 403 ? 38.354 -12.178 25.657 1.000 21.537 404 THR D O 1
ATOM 11898 N N . GLY D 1 404 ? 40.103 -10.790 25.745 1.000 17.946 405 GLY D N 1
ATOM 11899 C CA . GLY D 1 404 ? 39.689 -10.158 26.993 1.000 17.824 405 GLY D CA 1
ATOM 11900 C C . GLY D 1 404 ? 38.493 -9.218 26.837 1.000 17.403 405 GLY D C 1
ATOM 11901 O O . GLY D 1 404 ? 38.070 -8.882 25.729 1.000 17.239 405 GLY D O 1
ATOM 11902 N N . LYS D 1 405 ? 37.948 -8.776 27.980 1.000 17.173 406 LYS D N 1
ATOM 11903 C CA . LYS D 1 405 ? 36.755 -7.940 28.011 1.000 15.568 406 LYS D CA 1
ATOM 11904 C C . LYS D 1 405 ? 37.001 -6.623 27.275 1.000 15.565 406 LYS D C 1
ATOM 11905 O O . LYS D 1 405 ? 36.358 -6.340 26.260 1.000 14.567 406 LYS D O 1
ATOM 11911 N N . ARG D 1 406 ? 37.926 -5.798 27.775 1.000 14.903 407 ARG D N 1
ATOM 11912 C CA . ARG D 1 406 ? 38.138 -4.481 27.193 1.000 16.244 407 ARG D CA 1
ATOM 11913 C C . ARG D 1 406 ? 38.638 -4.605 25.744 1.000 16.473 407 ARG D C 1
ATOM 11914 O O . ARG D 1 406 ? 38.150 -3.917 24.876 1.000 16.425 407 ARG D O 1
ATOM 11922 N N . PRO D 1 407 ? 39.592 -5.485 25.396 1.000 17.104 408 PRO D N 1
ATOM 11923 C CA . PRO D 1 407 ? 39.908 -5.732 23.982 1.000 18.363 408 PRO D CA 1
ATOM 11924 C C . PRO D 1 407 ? 38.694 -6.141 23.142 1.000 19.154 408 PRO D C 1
ATOM 11925 O O . PRO D 1 407 ? 38.603 -5.791 21.964 1.000 18.308 408 PRO D O 1
ATOM 11929 N N . GLY D 1 408 ? 37.752 -6.875 23.762 1.000 20.634 409 GLY D N 1
ATOM 11930 C CA . GLY D 1 408 ? 36.494 -7.250 23.124 1.000 20.246 409 GLY D CA 1
ATOM 11931 C C . GLY D 1 408 ? 35.628 -6.049 22.739 1.000 19.937 409 GLY D C 1
ATOM 11932 O O . GLY D 1 408 ? 34.946 -6.067 21.715 1.000 20.707 409 GLY D O 1
ATOM 11933 N N . GLU D 1 409 ? 35.703 -5.010 23.571 1.000 19.587 410 GLU D N 1
ATOM 11934 C CA . GLU D 1 409 ? 34.953 -3.778 23.413 1.000 20.812 410 GLU D CA 1
ATOM 11935 C C . GLU D 1 409 ? 35.629 -2.867 22.392 1.000 20.933 410 GLU D C 1
ATOM 11936 O O . GLU D 1 409 ? 34.993 -1.965 21.831 1.000 20.467 410 GLU D O 1
ATOM 11942 N N . VAL D 1 410 ? 36.939 -3.034 22.220 1.000 21.929 411 VAL D N 1
ATOM 11943 C CA . VAL D 1 410 ? 37.616 -2.356 21.120 1.000 21.201 411 VAL D CA 1
ATOM 11944 C C . VAL D 1 410 ? 37.091 -2.956 19.808 1.000 19.729 411 VAL D C 1
ATOM 11945 O O . VAL D 1 410 ? 36.687 -2.229 18.905 1.000 19.779 411 VAL D O 1
ATOM 11949 N N . ALA D 1 411 ? 37.060 -4.293 19.733 1.000 18.930 412 ALA D N 1
ATOM 11950 C CA . ALA D 1 411 ? 36.610 -4.995 18.540 1.000 20.728 412 ALA D CA 1
ATOM 11951 C C . ALA D 1 411 ? 35.135 -4.701 18.262 1.000 22.453 412 ALA D C 1
ATOM 11952 O O . ALA D 1 411 ? 34.713 -4.636 17.102 1.000 25.660 412 ALA D O 1
ATOM 11954 N N . LYS D 1 412 ? 34.361 -4.525 19.341 1.000 22.734 413 LYS D N 1
ATOM 11955 C CA . LYS D 1 412 ? 32.944 -4.212 19.259 1.000 22.242 413 LYS D CA 1
ATOM 11956 C C . LYS D 1 412 ? 32.701 -3.030 18.323 1.000 20.829 413 LYS D C 1
ATOM 11957 O O . LYS D 1 412 ? 31.755 -3.059 17.533 1.000 22.806 413 LYS D O 1
ATOM 11963 N N . LYS D 1 413 ? 33.522 -1.983 18.449 1.000 21.520 414 LYS D N 1
ATOM 11964 C CA . LYS D 1 413 ? 33.299 -0.708 17.774 1.000 22.913 414 LYS D CA 1
ATOM 11965 C C . LYS D 1 413 ? 33.507 -0.814 16.260 1.000 22.764 414 LYS D C 1
ATOM 11966 O O . LYS D 1 413 ? 32.963 0.014 15.527 1.000 22.240 414 LYS D O 1
ATOM 11972 N N . VAL D 1 414 ? 34.281 -1.818 15.819 1.000 23.385 415 VAL D N 1
ATOM 11973 C CA . VAL D 1 414 ? 34.594 -2.048 14.411 1.000 24.020 415 VAL D CA 1
ATOM 11974 C C . VAL D 1 414 ? 33.873 -3.301 13.931 1.000 25.045 415 VAL D C 1
ATOM 11975 O O . VAL D 1 414 ? 34.340 -3.965 13.013 1.000 24.680 415 VAL D O 1
ATOM 11979 N N . ARG D 1 415 ? 32.765 -3.650 14.596 1.000 25.428 416 ARG D N 1
ATOM 11980 C CA . ARG D 1 415 ? 31.854 -4.684 14.130 1.000 24.027 416 ARG D CA 1
ATOM 11981 C C . ARG D 1 415 ? 32.518 -6.059 14.101 1.000 22.580 416 ARG D C 1
ATOM 11982 O O . ARG D 1 415 ? 32.179 -6.892 13.274 1.000 23.139 416 ARG D O 1
ATOM 11990 N N . VAL D 1 416 ? 33.395 -6.358 15.056 1.000 22.430 417 VAL D N 1
ATOM 11991 C CA . VAL D 1 416 ? 33.833 -7.734 15.228 1.000 23.341 417 VAL D CA 1
ATOM 11992 C C . VAL D 1 416 ? 33.325 -8.261 16.565 1.000 24.742 417 VAL D C 1
ATOM 11993 O O . VAL D 1 416 ? 33.686 -7.708 17.604 1.000 25.542 417 VAL D O 1
ATOM 11997 N N . PRO D 1 417 ? 32.462 -9.309 16.579 1.000 24.596 418 PRO D N 1
ATOM 11998 C CA . PRO D 1 417 ? 31.992 -9.927 17.825 1.000 23.339 418 PRO D CA 1
ATOM 11999 C C . PRO D 1 417 ? 33.113 -10.593 18.621 1.000 24.077 418 PRO D C 1
ATOM 12000 O O . PRO D 1 417 ? 34.131 -10.990 18.036 1.000 23.463 418 PRO D O 1
ATOM 12004 N N . TYR D 1 418 ? 32.917 -10.709 19.951 1.000 22.169 419 TYR D N 1
ATOM 12005 C CA . TYR D 1 418 ? 33.890 -11.383 20.793 1.000 21.754 419 TYR D CA 1
ATOM 12006 C C . TYR D 1 418 ? 33.193 -12.343 21.748 1.000 22.643 419 TYR D C 1
ATOM 12007 O O . TYR D 1 418 ? 32.028 -12.151 22.110 1.000 21.572 419 TYR D O 1
ATOM 12016 N N . LEU D 1 419 ? 33.927 -13.404 22.122 1.000 20.753 420 LEU D N 1
ATOM 12017 C CA . LEU D 1 419 ? 33.704 -14.081 23.386 1.000 19.273 420 LEU D CA 1
ATOM 12018 C C . LEU D 1 419 ? 34.909 -13.774 24.269 1.000 19.157 420 LEU D C 1
ATOM 12019 O O . LEU D 1 419 ? 36.012 -13.515 23.788 1.000 19.228 420 LEU D O 1
ATOM 12024 N N . ASN D 1 420 ? 34.670 -13.853 25.570 1.000 17.400 421 ASN D N 1
ATOM 12025 C CA . ASN D 1 420 ? 35.674 -13.600 26.580 1.000 18.436 421 ASN D CA 1
ATOM 12026 C C . ASN D 1 420 ? 36.416 -14.915 26.760 1.000 19.533 421 ASN D C 1
ATOM 12027 O O . ASN D 1 420 ? 35.879 -15.842 27.351 1.000 20.064 421 ASN D O 1
ATOM 12032 N N . ALA D 1 421 ? 37.599 -15.022 26.141 1.000 22.216 422 ALA D N 1
ATOM 12033 C CA . ALA D 1 421 ? 38.406 -16.244 26.189 1.000 22.097 422 ALA D CA 1
ATOM 12034 C C . ALA D 1 421 ? 38.920 -16.502 27.609 1.000 21.453 422 ALA D C 1
ATOM 12035 O O . ALA D 1 421 ? 39.235 -17.631 27.973 1.000 20.508 422 ALA D O 1
ATOM 12037 N N . HIS D 1 422 ? 38.972 -15.437 28.412 1.000 21.980 423 HIS D N 1
ATOM 12038 C CA . HIS D 1 422 ? 39.577 -15.464 29.731 1.000 20.435 423 HIS D CA 1
ATOM 12039 C C . HIS D 1 422 ? 38.570 -15.936 30.775 1.000 19.489 423 HIS D C 1
ATOM 12040 O O . HIS D 1 422 ? 38.830 -16.900 31.489 1.000 19.545 423 HIS D O 1
ATOM 12047 N N . ALA D 1 423 ? 37.451 -15.204 30.877 1.000 19.347 424 ALA D N 1
ATOM 12048 C CA . ALA D 1 423 ? 36.449 -15.378 31.924 1.000 19.206 424 ALA D CA 1
ATOM 12049 C C . ALA D 1 423 ? 35.278 -16.208 31.418 1.000 19.361 424 ALA D C 1
ATOM 12050 O O . ALA D 1 423 ? 34.374 -16.513 32.202 1.000 18.440 424 ALA D O 1
ATOM 12052 N N . TYR D 1 424 ? 35.298 -16.492 30.099 1.000 19.778 425 TYR D N 1
ATOM 12053 C CA . TYR D 1 424 ? 34.255 -17.198 29.369 1.000 20.745 425 TYR D CA 1
ATOM 12054 C C . TYR D 1 424 ? 32.981 -16.346 29.289 1.000 21.211 425 TYR D C 1
ATOM 12055 O O . TYR D 1 424 ? 32.824 -15.356 30.013 1.000 21.526 425 TYR D O 1
ATOM 12064 N N . HIS D 1 425 ? 32.079 -16.728 28.372 1.000 20.279 426 HIS D N 1
ATOM 12065 C CA . HIS D 1 425 ? 30.719 -16.204 28.365 1.000 19.484 426 HIS D CA 1
ATOM 12066 C C . HIS D 1 425 ? 29.862 -17.129 29.224 1.000 18.462 426 HIS D C 1
ATOM 12067 O O . HIS D 1 425 ? 29.808 -16.946 30.437 1.000 18.317 426 HIS D O 1
ATOM 12074 N N . ASN D 1 426 ? 29.263 -18.153 28.600 1.000 19.386 427 ASN D N 1
ATOM 12075 C CA . ASN D 1 426 ? 28.454 -19.134 29.306 1.000 19.474 427 ASN D CA 1
ATOM 12076 C C . ASN D 1 426 ? 29.320 -20.364 29.573 1.000 20.056 427 ASN D C 1
ATOM 12077 O O . ASN D 1 426 ? 29.120 -21.443 29.017 1.000 19.905 427 ASN D O 1
ATOM 12082 N N . GLY D 1 427 ? 30.305 -20.162 30.448 1.000 19.726 428 GLY D N 1
ATOM 12083 C CA . GLY D 1 427 ? 31.272 -21.190 30.772 1.000 19.276 428 GLY D CA 1
ATOM 12084 C C . GLY D 1 427 ? 30.693 -22.136 31.809 1.000 19.393 428 GLY D C 1
ATOM 12085 O O . GLY D 1 427 ? 29.509 -22.033 32.140 1.000 19.481 428 GLY D O 1
ATOM 12086 N N . PRO D 1 428 ? 31.483 -23.114 32.305 1.000 20.692 429 PRO D N 1
ATOM 12087 C CA . PRO D 1 428 ? 32.883 -23.307 31.899 1.000 21.607 429 PRO D CA 1
ATOM 12088 C C . PRO D 1 428 ? 33.037 -24.022 30.560 1.000 21.817 429 PRO D C 1
ATOM 12089 O O . PRO D 1 428 ? 32.122 -24.739 30.150 1.000 22.184 429 PRO D O 1
ATOM 12093 N N . TYR D 1 429 ? 34.200 -23.842 29.915 1.000 21.401 430 TYR D N 1
ATOM 12094 C CA . TYR D 1 429 ? 34.430 -24.328 28.558 1.000 21.967 430 TYR D CA 1
ATOM 12095 C C . TYR D 1 429 ? 35.264 -25.620 28.485 1.000 22.959 430 TYR D C 1
ATOM 12096 O O . TYR D 1 429 ? 35.341 -26.216 27.416 1.000 20.373 430 TYR D O 1
ATOM 12105 N N . LYS D 1 430 ? 35.895 -26.054 29.591 1.000 23.172 431 LYS D N 1
ATOM 12106 C CA . LYS D 1 430 ? 36.521 -27.366 29.658 1.000 24.114 431 LYS D CA 1
ATOM 12107 C C . LYS D 1 430 ? 35.465 -28.476 29.751 1.000 27.026 431 LYS D C 1
ATOM 12108 O O . LYS D 1 430 ? 34.300 -28.239 30.097 1.000 25.883 431 LYS D O 1
ATOM 12114 N N . GLY D 1 431 ? 35.891 -29.704 29.413 1.000 24.745 432 GLY D N 1
ATOM 12115 C CA . GLY D 1 431 ? 34.996 -30.846 29.367 1.000 25.301 432 GLY D CA 1
ATOM 12116 C C . GLY D 1 431 ? 34.244 -30.987 28.042 1.000 24.284 432 GLY D C 1
ATOM 12117 O O . GLY D 1 431 ? 34.363 -30.180 27.117 1.000 24.378 432 GLY D O 1
ATOM 12118 N N . PHE D 1 432 ? 33.440 -32.048 27.965 1.000 25.695 433 PHE D N 1
ATOM 12119 C CA . PHE D 1 432 ? 32.691 -32.329 26.749 1.000 28.524 433 PHE D CA 1
ATOM 12120 C C . PHE D 1 432 ? 31.537 -31.334 26.617 1.000 26.567 433 PHE D C 1
ATOM 12121 O O . PHE D 1 432 ? 31.348 -30.698 25.579 1.000 27.959 433 PHE D O 1
ATOM 12129 N N . GLU D 1 433 ? 30.775 -31.195 27.699 1.000 27.161 434 GLU D N 1
ATOM 12130 C CA . GLU D 1 433 ? 29.639 -30.288 27.724 1.000 25.292 434 GLU D CA 1
ATOM 12131 C C . GLU D 1 433 ? 30.144 -28.873 27.457 1.000 25.554 434 GLU D C 1
ATOM 12132 O O . GLU D 1 433 ? 29.603 -28.181 26.587 1.000 27.137 434 GLU D O 1
ATOM 12138 N N . GLY D 1 434 ? 31.200 -28.470 28.187 1.000 23.806 435 GLY D N 1
ATOM 12139 C CA . GLY D 1 434 ? 31.802 -27.144 28.064 1.000 23.484 435 GLY D CA 1
ATOM 12140 C C . GLY D 1 434 ? 32.125 -26.754 26.622 1.000 23.389 435 GLY D C 1
ATOM 12141 O O . GLY D 1 434 ? 32.001 -25.589 26.248 1.000 24.672 435 GLY D O 1
ATOM 12142 N N . TRP D 1 435 ? 32.547 -27.743 25.817 1.000 25.149 436 TRP D N 1
ATOM 12143 C CA . TRP D 1 435 ? 32.975 -27.520 24.440 1.000 25.436 436 TRP D CA 1
ATOM 12144 C C . TRP D 1 435 ? 31.755 -27.176 23.582 1.000 24.167 436 TRP D C 1
ATOM 12145 O O . TRP D 1 435 ? 31.843 -26.347 22.682 1.000 24.461 436 TRP D O 1
ATOM 12156 N N . VAL D 1 436 ? 30.605 -27.783 23.903 1.000 23.209 437 VAL D N 1
ATOM 12157 C CA . VAL D 1 436 ? 29.344 -27.471 23.244 1.000 23.969 437 VAL D CA 1
ATOM 12158 C C . VAL D 1 436 ? 28.882 -26.069 23.655 1.000 22.800 437 VAL D C 1
ATOM 12159 O O . VAL D 1 436 ? 28.471 -25.282 22.799 1.000 22.812 437 VAL D O 1
ATOM 12163 N N . ARG D 1 437 ? 28.945 -25.772 24.967 1.000 21.584 438 ARG D N 1
ATOM 12164 C CA . ARG D 1 437 ? 28.632 -24.442 25.486 1.000 22.027 438 ARG D CA 1
ATOM 12165 C C . ARG D 1 437 ? 29.449 -23.393 24.743 1.000 21.908 438 ARG D C 1
ATOM 12166 O O . ARG D 1 437 ? 28.913 -22.372 24.288 1.000 22.380 438 ARG D O 1
ATOM 12174 N N . PHE D 1 438 ? 30.747 -23.685 24.610 1.000 22.322 439 PHE D N 1
ATOM 12175 C CA . PHE D 1 438 ? 31.674 -22.837 23.884 1.000 21.839 439 PHE D CA 1
ATOM 12176 C C . PHE D 1 438 ? 31.200 -22.622 22.443 1.000 21.408 439 PHE D C 1
ATOM 12177 O O . PHE D 1 438 ? 31.139 -21.498 21.943 1.000 21.963 439 PHE D O 1
ATOM 12185 N N . ALA D 1 439 ? 30.867 -23.706 21.749 1.000 23.703 440 ALA D N 1
ATOM 12186 C CA . ALA D 1 439 ? 30.504 -23.609 20.341 1.000 25.543 440 ALA D CA 1
ATOM 12187 C C . ALA D 1 439 ? 29.229 -22.782 20.174 1.000 24.774 440 ALA D C 1
ATOM 12188 O O . ALA D 1 439 ? 29.093 -21.997 19.234 1.000 24.223 440 ALA D O 1
ATOM 12190 N N . ARG D 1 440 ? 28.302 -22.968 21.119 1.000 24.492 441 ARG D N 1
ATOM 12191 C CA . ARG D 1 440 ? 27.028 -22.272 21.092 1.000 22.930 441 ARG D CA 1
ATOM 12192 C C . ARG D 1 440 ? 27.244 -20.765 21.230 1.000 22.388 441 ARG D C 1
ATOM 12193 O O . ARG D 1 440 ? 26.612 -19.986 20.508 1.000 21.332 441 ARG D O 1
ATOM 12201 N N . ASP D 1 441 ? 28.112 -20.358 22.170 1.000 21.502 442 ASP D N 1
ATOM 12202 C CA . ASP D 1 441 ? 28.405 -18.950 22.380 1.000 22.153 442 ASP D CA 1
ATOM 12203 C C . ASP D 1 441 ? 29.010 -18.374 21.104 1.000 23.070 442 ASP D C 1
ATOM 12204 O O . ASP D 1 441 ? 28.732 -17.231 20.734 1.000 23.022 442 ASP D O 1
ATOM 12209 N N . ILE D 1 442 ? 29.835 -19.164 20.415 1.000 23.462 443 ILE D N 1
ATOM 12210 C CA . ILE D 1 442 ? 30.433 -18.668 19.183 1.000 25.317 443 ILE D CA 1
ATOM 12211 C C . ILE D 1 442 ? 29.339 -18.452 18.142 1.000 23.396 443 ILE D C 1
ATOM 12212 O O . ILE D 1 442 ? 29.270 -17.382 17.533 1.000 20.206 443 ILE D O 1
ATOM 12217 N N . TYR D 1 443 ? 28.467 -19.463 17.990 1.000 24.774 444 TYR D N 1
ATOM 12218 C CA . TYR D 1 443 ? 27.321 -19.375 17.095 1.000 25.829 444 TYR D CA 1
ATOM 12219 C C . TYR D 1 443 ? 26.485 -18.124 17.403 1.000 25.906 444 TYR D C 1
ATOM 12220 O O . TYR D 1 443 ? 26.202 -17.329 16.502 1.000 26.025 444 TYR D O 1
ATOM 12229 N N . ASN D 1 444 ? 26.118 -17.935 18.684 1.000 24.468 445 ASN D N 1
ATOM 12230 C CA . ASN D 1 444 ? 25.258 -16.837 19.097 1.000 23.117 445 ASN D CA 1
ATOM 12231 C C . ASN D 1 444 ? 25.934 -15.490 18.863 1.000 23.629 445 ASN D C 1
ATOM 12232 O O . ASN D 1 444 ? 25.257 -14.522 18.521 1.000 26.068 445 ASN D O 1
ATOM 12237 N N . ALA D 1 445 ? 27.263 -15.419 18.996 1.000 23.786 446 ALA D N 1
ATOM 12238 C CA . ALA D 1 445 ? 27.966 -14.171 18.721 1.000 25.101 446 ALA D CA 1
ATOM 12239 C C . ALA D 1 445 ? 27.943 -13.855 17.221 1.000 26.041 446 ALA D C 1
ATOM 12240 O O . ALA D 1 445 ? 27.617 -12.730 16.834 1.000 25.370 446 ALA D O 1
ATOM 12242 N N . ILE D 1 446 ? 28.334 -14.844 16.396 1.000 26.350 447 ILE D N 1
ATOM 12243 C CA . ILE D 1 446 ? 28.489 -14.685 14.949 1.000 25.245 447 ILE D CA 1
ATOM 12244 C C . ILE D 1 446 ? 27.144 -14.392 14.284 1.000 25.826 447 ILE D C 1
ATOM 12245 O O . ILE D 1 446 ? 27.047 -13.514 13.422 1.000 22.725 447 ILE D O 1
ATOM 12250 N N . TYR D 1 447 ? 26.104 -15.125 14.712 1.000 25.636 448 TYR D N 1
ATOM 12251 C CA . TYR D 1 447 ? 24.810 -15.089 14.053 1.000 25.976 448 TYR D CA 1
ATOM 12252 C C . TYR D 1 447 ? 23.816 -14.236 14.845 1.000 26.934 448 TYR D C 1
ATOM 12253 O O . TYR D 1 447 ? 22.611 -14.453 14.754 1.000 26.082 448 TYR D O 1
ATOM 12262 N N . SER D 1 448 ? 24.329 -13.229 15.565 1.000 24.897 449 SER D N 1
ATOM 12263 C CA . SER D 1 448 ? 23.478 -12.311 16.299 1.000 24.574 449 SER D CA 1
ATOM 12264 C C . SER D 1 448 ? 22.702 -11.466 15.295 1.000 23.687 449 SER D C 1
ATOM 12265 O O . SER D 1 448 ? 23.307 -10.834 14.429 1.000 22.511 449 SER D O 1
ATOM 12268 N N . PRO D 1 449 ? 21.350 -11.432 15.367 1.000 22.366 450 PRO D N 1
ATOM 12269 C CA . PRO D 1 449 ? 20.572 -10.555 14.490 1.000 21.774 450 PRO D CA 1
ATOM 12270 C C . PRO D 1 449 ? 20.870 -9.086 14.753 1.000 22.834 450 PRO D C 1
ATOM 12271 O O . PRO D 1 449 ? 20.734 -8.255 13.859 1.000 24.709 450 PRO D O 1
ATOM 12275 N N . ILE D 1 450 ? 21.294 -8.766 15.981 1.000 22.905 451 ILE D N 1
ATOM 12276 C CA . ILE D 1 450 ? 21.686 -7.403 16.318 1.000 22.983 451 ILE D CA 1
ATOM 12277 C C . ILE D 1 450 ? 22.985 -7.042 15.588 1.000 21.641 451 ILE D C 1
ATOM 12278 O O . ILE D 1 450 ? 23.153 -5.910 15.153 1.000 20.042 451 ILE D O 1
ATOM 12283 N N . HIS D 1 451 ? 23.916 -7.994 15.507 1.000 23.231 452 HIS D N 1
ATOM 12284 C CA . HIS D 1 451 ? 25.122 -7.842 14.705 1.000 25.441 452 HIS D CA 1
ATOM 12285 C C . HIS D 1 451 ? 24.761 -7.612 13.230 1.000 25.018 452 HIS D C 1
ATOM 12286 O O . HIS D 1 451 ? 25.346 -6.757 12.565 1.000 21.831 452 HIS D O 1
ATOM 12293 N N . GLN D 1 452 ? 23.788 -8.367 12.698 1.000 27.537 453 GLN D N 1
ATOM 12294 C CA . GLN D 1 452 ? 23.429 -8.179 11.298 1.000 28.911 453 GLN D CA 1
ATOM 12295 C C . GLN D 1 452 ? 22.810 -6.788 11.129 1.000 26.949 453 GLN D C 1
ATOM 12296 O O . GLN D 1 452 ? 23.153 -6.096 10.184 1.000 26.527 453 GLN D O 1
ATOM 12302 N N . LEU D 1 453 ? 21.991 -6.332 12.092 1.000 26.404 454 LEU D N 1
ATOM 12303 C CA . LEU D 1 453 ? 21.375 -5.005 12.065 1.000 25.301 454 LEU D CA 1
ATOM 12304 C C . LEU D 1 453 ? 22.428 -3.887 12.054 1.000 23.447 454 LEU D C 1
ATOM 12305 O O . LEU D 1 453 ? 22.208 -2.792 11.511 1.000 21.364 454 LEU D O 1
ATOM 12310 N N . SER D 1 454 ? 23.531 -4.086 12.780 1.000 22.364 455 SER D N 1
ATOM 12311 C CA . SER D 1 454 ? 24.497 -3.013 12.984 1.000 22.706 455 SER D CA 1
ATOM 12312 C C . SER D 1 454 ? 25.207 -2.674 11.670 1.000 23.341 455 SER D C 1
ATOM 12313 O O . SER D 1 454 ? 25.730 -1.579 11.532 1.000 21.024 455 SER D O 1
ATOM 12316 N N . GLY D 1 455 ? 25.259 -3.646 10.741 1.000 24.329 456 GLY D N 1
ATOM 12317 C CA . GLY D 1 455 ? 25.884 -3.476 9.438 1.000 26.527 456 GLY D CA 1
ATOM 12318 C C . GLY D 1 455 ? 25.038 -2.669 8.446 1.000 26.947 456 GLY D C 1
ATOM 12319 O O . GLY D 1 455 ? 25.559 -2.194 7.449 1.000 26.584 456 GLY D O 1
ATOM 12320 N N . ILE D 1 456 ? 23.755 -2.469 8.741 1.000 26.033 457 ILE D N 1
ATOM 12321 C CA . ILE D 1 456 ? 22.852 -1.784 7.837 1.000 27.286 457 ILE D CA 1
ATOM 12322 C C . ILE D 1 456 ? 22.936 -0.286 8.085 1.000 27.364 457 ILE D C 1
ATOM 12323 O O . ILE D 1 456 ? 22.757 0.164 9.214 1.000 25.904 457 ILE D O 1
ATOM 12328 N N . ASP D 1 457 ? 23.165 0.458 6.993 1.000 27.513 458 ASP D N 1
ATOM 12329 C CA . ASP D 1 457 ? 23.138 1.911 6.972 1.000 28.058 458 ASP D CA 1
ATOM 12330 C C . ASP D 1 457 ? 21.732 2.376 6.590 1.000 30.650 458 ASP D C 1
ATOM 12331 O O . ASP D 1 457 ? 21.316 2.239 5.432 1.000 29.896 458 ASP D O 1
ATOM 12336 N N . ILE D 1 458 ? 21.002 2.929 7.577 1.000 31.189 459 ILE D N 1
ATOM 12337 C CA . ILE D 1 458 ? 19.599 3.275 7.397 1.000 30.198 459 ILE D CA 1
ATOM 12338 C C . ILE D 1 458 ? 19.464 4.549 6.555 1.000 31.805 459 ILE D C 1
ATOM 12339 O O . ILE D 1 458 ? 18.381 4.809 6.040 1.000 30.654 459 ILE D O 1
ATOM 12344 N N . THR D 1 459 ? 20.529 5.361 6.441 1.000 32.761 460 THR D N 1
ATOM 12345 C CA . THR D 1 459 ? 20.457 6.586 5.656 1.000 35.443 460 THR D CA 1
ATOM 12346 C C . THR D 1 459 ? 20.498 6.251 4.166 1.000 38.283 460 THR D C 1
ATOM 12347 O O . THR D 1 459 ? 20.030 7.033 3.351 1.000 42.038 460 THR D O 1
ATOM 12351 N N . LYS D 1 460 ? 21.046 5.086 3.820 1.000 43.604 461 LYS D N 1
ATOM 12352 C CA . LYS D 1 460 ? 21.310 4.768 2.433 1.000 49.051 461 LYS D CA 1
ATOM 12353 C C . LYS D 1 460 ? 19.998 4.757 1.665 1.000 55.311 461 LYS D C 1
ATOM 12354 O O . LYS D 1 460 ? 19.057 4.035 2.005 1.000 47.941 461 LYS D O 1
ATOM 12360 N N . ASP D 1 461 ? 20.007 5.585 0.615 1.000 64.612 462 ASP D N 1
ATOM 12361 C CA . ASP D 1 461 ? 18.888 5.799 -0.283 1.000 69.562 462 ASP D CA 1
ATOM 12362 C C . ASP D 1 461 ? 18.575 4.507 -1.036 1.000 73.211 462 ASP D C 1
ATOM 12363 O O . ASP D 1 461 ? 17.451 4.316 -1.484 1.000 76.912 462 ASP D O 1
ATOM 12368 N N . ASN D 1 462 ? 19.572 3.618 -1.143 1.000 78.672 463 ASN D N 1
ATOM 12369 C CA . ASN D 1 462 ? 19.463 2.403 -1.934 1.000 84.841 463 ASN D CA 1
ATOM 12370 C C . ASN D 1 462 ? 18.948 1.229 -1.096 1.000 87.790 463 ASN D C 1
ATOM 12371 O O . ASN D 1 462 ? 18.493 0.245 -1.670 1.000 91.305 463 ASN D O 1
ATOM 12376 N N . ALA D 1 463 ? 19.025 1.313 0.242 1.000 89.879 464 ALA D N 1
ATOM 12377 C CA . ALA D 1 463 ? 18.754 0.170 1.109 1.000 90.160 464 ALA D CA 1
ATOM 12378 C C . ALA D 1 463 ? 17.417 -0.481 0.740 1.000 93.254 464 ALA D C 1
ATOM 12379 O O . ALA D 1 463 ? 16.436 0.230 0.535 1.000 88.947 464 ALA D O 1
ATOM 12381 N N . PRO D 1 464 ? 17.325 -1.832 0.606 1.000 98.373 465 PRO D N 1
ATOM 12382 C CA . PRO D 1 464 ? 16.053 -2.497 0.295 1.000 97.306 465 PRO D CA 1
ATOM 12383 C C . PRO D 1 464 ? 15.084 -2.600 1.478 1.000 95.975 465 PRO D C 1
ATOM 12384 O O . PRO D 1 464 ? 15.432 -2.274 2.617 1.000 88.438 465 PRO D O 1
ATOM 12388 N N . GLU D 1 465 ? 13.862 -3.079 1.189 1.000 89.352 466 GLU D N 1
ATOM 12389 C CA . GLU D 1 465 ? 12.815 -3.239 2.189 1.000 82.292 466 GLU D CA 1
ATOM 12390 C C . GLU D 1 465 ? 13.285 -4.218 3.263 1.000 74.787 466 GLU D C 1
ATOM 12391 O O . GLU D 1 465 ? 14.370 -4.779 3.163 1.000 75.613 466 GLU D O 1
ATOM 12397 N N . TRP D 1 466 ? 12.454 -4.402 4.293 1.000 71.565 467 TRP D N 1
ATOM 12398 C CA . TRP D 1 466 ? 12.676 -5.401 5.329 1.000 73.545 467 TRP D CA 1
ATOM 12399 C C . TRP D 1 466 ? 11.411 -6.225 5.543 1.000 69.935 467 TRP D C 1
ATOM 12400 O O . TRP D 1 466 ? 11.482 -7.432 5.769 1.000 67.457 467 TRP D O 1
ATOM 12411 N N . GLY D 1 467 ? 10.279 -5.511 5.602 1.000 62.157 468 GLY D N 1
ATOM 12412 C CA . GLY D 1 467 ? 8.970 -6.106 5.776 1.000 65.113 468 GLY D CA 1
ATOM 12413 C C . GLY D 1 467 ? 9.024 -7.330 6.679 1.000 61.569 468 GLY D C 1
ATOM 12414 O O . GLY D 1 467 ? 8.512 -8.388 6.331 1.000 74.616 468 GLY D O 1
ATOM 12415 N N . ASN D 1 468 ? 9.687 -7.188 7.821 1.000 60.391 469 ASN D N 1
ATOM 12416 C CA . ASN D 1 468 ? 9.720 -8.242 8.820 1.000 58.790 469 ASN D CA 1
ATOM 12417 C C . ASN D 1 468 ? 10.448 -7.685 10.039 1.000 47.653 469 ASN D C 1
ATOM 12418 O O . ASN D 1 468 ? 11.505 -7.070 9.904 1.000 41.983 469 ASN D O 1
ATOM 12423 N N . GLY D 1 469 ? 9.839 -7.895 11.211 1.000 41.220 470 GLY D N 1
ATOM 12424 C CA . GLY D 1 469 ? 10.255 -7.265 12.452 1.000 36.154 470 GLY D CA 1
ATOM 12425 C C . GLY D 1 469 ? 11.323 -8.060 13.197 1.000 31.678 470 GLY D C 1
ATOM 12426 O O . GLY D 1 469 ? 11.830 -7.577 14.214 1.000 33.627 470 GLY D O 1
ATOM 12427 N N . PHE D 1 470 ? 11.648 -9.267 12.700 1.000 27.603 471 PHE D N 1
ATOM 12428 C CA . PHE D 1 470 ? 12.742 -10.048 13.265 1.000 28.698 471 PHE D CA 1
ATOM 12429 C C . PHE D 1 470 ? 13.448 -10.864 12.190 1.000 28.653 471 PHE D C 1
ATOM 12430 O O . PHE D 1 470 ? 12.899 -11.068 11.118 1.000 26.751 471 PHE D O 1
ATOM 12438 N N . ARG D 1 471 ? 14.664 -11.333 12.525 1.000 30.553 472 ARG D N 1
ATOM 12439 C CA . ARG D 1 471 ? 15.322 -12.449 11.857 1.000 33.914 472 ARG D CA 1
ATOM 12440 C C . ARG D 1 471 ? 15.989 -13.323 12.911 1.000 31.519 472 ARG D C 1
ATOM 12441 O O . ARG D 1 471 ? 16.777 -12.826 13.694 1.000 33.584 472 ARG D O 1
ATOM 12449 N N . THR D 1 472 ? 15.677 -14.620 12.928 1.000 30.499 473 THR D N 1
ATOM 12450 C CA . THR D 1 472 ? 16.234 -15.511 13.929 1.000 29.677 473 THR D CA 1
ATOM 12451 C C . THR D 1 472 ? 17.647 -15.910 13.520 1.000 29.410 473 THR D C 1
ATOM 12452 O O . THR D 1 472 ? 17.998 -15.860 12.346 1.000 28.358 473 THR D O 1
ATOM 12456 N N . ARG D 1 473 ? 18.432 -16.332 14.513 1.000 29.696 474 ARG D N 1
ATOM 12457 C CA . ARG D 1 473 ? 19.765 -16.863 14.298 1.000 28.983 474 ARG D CA 1
ATOM 12458 C C . ARG D 1 473 ? 19.757 -17.879 13.155 1.000 29.807 474 ARG D C 1
ATOM 12459 O O . ARG D 1 473 ? 20.620 -17.853 12.277 1.000 29.124 474 ARG D O 1
ATOM 12467 N N . GLN D 1 474 ? 18.786 -18.793 13.203 1.000 32.429 475 GLN D N 1
ATOM 12468 C CA . GLN D 1 474 ? 18.725 -19.921 12.289 1.000 34.843 475 GLN D CA 1
ATOM 12469 C C . GLN D 1 474 ? 18.307 -19.481 10.896 1.000 32.700 475 GLN D C 1
ATOM 12470 O O . GLN D 1 474 ? 18.727 -20.096 9.928 1.000 32.452 475 GLN D O 1
ATOM 12476 N N . MET D 1 475 ? 17.561 -18.379 10.801 1.000 33.777 476 MET D N 1
ATOM 12477 C CA . MET D 1 475 ? 17.312 -17.742 9.519 1.000 32.488 476 MET D CA 1
ATOM 12478 C C . MET D 1 475 ? 18.630 -17.277 8.907 1.000 33.415 476 MET D C 1
ATOM 12479 O O . MET D 1 475 ? 18.849 -17.488 7.719 1.000 38.233 476 MET D O 1
ATOM 12484 N N . LEU D 1 476 ? 19.513 -16.680 9.719 1.000 31.598 477 LEU D N 1
ATOM 12485 C CA . LEU D 1 476 ? 20.762 -16.127 9.224 1.000 30.570 477 LEU D CA 1
ATOM 12486 C C . LEU D 1 476 ? 21.810 -17.222 9.065 1.000 31.552 477 LEU D C 1
ATOM 12487 O O . LEU D 1 476 ? 22.801 -16.996 8.384 1.000 29.542 477 LEU D O 1
ATOM 12492 N N . SER D 1 477 ? 21.621 -18.380 9.720 1.000 31.946 478 SER D N 1
ATOM 12493 C CA . SER D 1 477 ? 22.660 -19.400 9.751 1.000 32.227 478 SER D CA 1
ATOM 12494 C C . SER D 1 477 ? 22.349 -20.600 8.854 1.000 35.207 478 SER D C 1
ATOM 12495 O O . SER D 1 477 ? 23.280 -21.228 8.370 1.000 35.765 478 SER D O 1
ATOM 12498 N N . ASP D 1 478 ? 21.073 -20.942 8.636 1.000 35.963 479 ASP D N 1
ATOM 12499 C CA . ASP D 1 478 ? 20.732 -22.216 8.016 1.000 40.029 479 ASP D CA 1
ATOM 12500 C C . ASP D 1 478 ? 20.400 -22.086 6.521 1.000 43.921 479 ASP D C 1
ATOM 12501 O O . ASP D 1 478 ? 20.097 -23.094 5.890 1.000 43.645 479 ASP D O 1
ATOM 12506 N N . GLY D 1 479 ? 20.532 -20.886 5.937 1.000 47.874 480 GLY D N 1
ATOM 12507 C CA . GLY D 1 479 ? 20.117 -20.620 4.564 1.000 50.670 480 GLY D CA 1
ATOM 12508 C C . GLY D 1 479 ? 20.688 -21.585 3.518 1.000 53.329 480 GLY D C 1
ATOM 12509 O O . GLY D 1 479 ? 19.990 -21.928 2.565 1.000 51.647 480 GLY D O 1
ATOM 12510 N N . ASN D 1 480 ? 21.949 -22.014 3.687 1.000 54.717 481 ASN D N 1
ATOM 12511 C CA . ASN D 1 480 ? 22.638 -22.819 2.689 1.000 52.686 481 ASN D CA 1
ATOM 12512 C C . ASN D 1 480 ? 23.142 -24.141 3.249 1.000 50.177 481 ASN D C 1
ATOM 12513 O O . ASN D 1 480 ? 24.249 -24.543 2.937 1.000 55.088 481 ASN D O 1
ATOM 12518 N N . LEU D 1 481 ? 22.347 -24.829 4.055 1.000 52.477 482 LEU D N 1
ATOM 12519 C CA . LEU D 1 481 ? 22.767 -26.123 4.564 1.000 56.788 482 LEU D CA 1
ATOM 12520 C C . LEU D 1 481 ? 22.170 -27.227 3.694 1.000 58.232 482 LEU D C 1
ATOM 12521 O O . LEU D 1 481 ? 21.061 -27.097 3.184 1.000 57.690 482 LEU D O 1
ATOM 12526 N N . SER D 1 482 ? 22.923 -28.316 3.535 1.000 58.727 483 SER D N 1
ATOM 12527 C CA . SER D 1 482 ? 22.420 -29.499 2.866 1.000 57.931 483 SER D CA 1
ATOM 12528 C C . SER D 1 482 ? 21.079 -29.882 3.484 1.000 66.284 483 SER D C 1
ATOM 12529 O O . SER D 1 482 ? 20.850 -29.656 4.672 1.000 69.707 483 SER D O 1
ATOM 12532 N N . ASP D 1 483 ? 20.201 -30.473 2.668 1.000 68.366 484 ASP D N 1
ATOM 12533 C CA . ASP D 1 483 ? 18.912 -30.945 3.144 1.000 66.978 484 ASP D CA 1
ATOM 12534 C C . ASP D 1 483 ? 19.146 -32.006 4.216 1.000 62.708 484 ASP D C 1
ATOM 12535 O O . ASP D 1 483 ? 18.383 -32.093 5.177 1.000 59.670 484 ASP D O 1
ATOM 12540 N N . ALA D 1 484 ? 20.214 -32.796 4.043 1.000 59.010 485 ALA D N 1
ATOM 12541 C CA . ALA D 1 484 ? 20.562 -33.851 4.982 1.000 58.967 485 ALA D CA 1
ATOM 12542 C C . ALA D 1 484 ? 20.874 -33.256 6.357 1.000 57.754 485 ALA D C 1
ATOM 12543 O O . ALA D 1 484 ? 20.391 -33.756 7.378 1.000 53.057 485 ALA D O 1
ATOM 12545 N N . VAL D 1 485 ? 21.683 -32.183 6.366 1.000 55.512 486 VAL D N 1
ATOM 12546 C CA . VAL D 1 485 ? 22.034 -31.476 7.593 1.000 55.299 486 VAL D CA 1
ATOM 12547 C C . VAL D 1 485 ? 20.759 -30.922 8.221 1.000 51.226 486 VAL D C 1
ATOM 12548 O O . VAL D 1 485 ? 20.371 -31.303 9.325 1.000 39.957 486 VAL D O 1
ATOM 12552 N N . ARG D 1 486 ? 20.118 -30.030 7.460 1.000 52.456 487 ARG D N 1
ATOM 12553 C CA . ARG D 1 486 ? 19.011 -29.235 7.947 1.000 52.455 487 ARG D CA 1
ATOM 12554 C C . ARG D 1 486 ? 17.891 -30.137 8.463 1.000 52.298 487 ARG D C 1
ATOM 12555 O O . ARG D 1 486 ? 17.157 -29.730 9.355 1.000 53.539 487 ARG D O 1
ATOM 12563 N N . ASN D 1 487 ? 17.757 -31.359 7.928 1.000 52.429 488 ASN D N 1
ATOM 12564 C CA . ASN D 1 487 ? 16.646 -32.221 8.312 1.000 52.198 488 ASN D CA 1
ATOM 12565 C C . ASN D 1 487 ? 17.136 -33.399 9.158 1.000 48.557 488 ASN D C 1
ATOM 12566 O O . ASN D 1 487 ? 16.441 -34.403 9.265 1.000 49.035 488 ASN D O 1
ATOM 12571 N N . SER D 1 488 ? 18.296 -33.264 9.813 1.000 44.495 489 SER D N 1
ATOM 12572 C CA . SER D 1 488 ? 18.889 -34.378 10.533 1.000 42.341 489 SER D CA 1
ATOM 12573 C C . SER D 1 488 ? 17.975 -34.823 11.667 1.000 42.526 489 SER D C 1
ATOM 12574 O O . SER D 1 488 ? 17.214 -34.019 12.178 1.000 42.675 489 SER D O 1
ATOM 12577 N N . GLU D 1 489 ? 18.095 -36.096 12.061 1.000 45.464 490 GLU D N 1
ATOM 12578 C CA . GLU D 1 489 ? 17.351 -36.658 13.174 1.000 47.880 490 GLU D CA 1
ATOM 12579 C C . GLU D 1 489 ? 18.233 -36.749 14.410 1.000 46.118 490 GLU D C 1
ATOM 12580 O O . GLU D 1 489 ? 17.725 -37.014 15.496 1.000 44.803 490 GLU D O 1
ATOM 12586 N N . THR D 1 490 ? 19.547 -36.549 14.245 1.000 43.953 491 THR D N 1
ATOM 12587 C CA . THR D 1 490 ? 20.466 -36.648 15.371 1.000 45.536 491 THR D CA 1
ATOM 12588 C C . THR D 1 490 ? 20.896 -35.260 15.846 1.000 44.654 491 THR D C 1
ATOM 12589 O O . THR D 1 490 ? 20.879 -34.994 17.049 1.000 45.931 491 THR D O 1
ATOM 12593 N N . LEU D 1 491 ? 21.281 -34.397 14.894 1.000 38.978 492 LEU D N 1
ATOM 12594 C CA . LEU D 1 491 ? 21.796 -33.076 15.200 1.000 37.089 492 LEU D CA 1
ATOM 12595 C C . LEU D 1 491 ? 20.753 -32.267 15.963 1.000 36.621 492 LEU D C 1
ATOM 12596 O O . LEU D 1 491 ? 19.591 -32.218 15.558 1.000 33.051 492 LEU D O 1
ATOM 12601 N N . ARG D 1 492 ? 21.196 -31.624 17.052 1.000 33.434 493 ARG D N 1
ATOM 12602 C CA . ARG D 1 492 ? 20.343 -30.730 17.822 1.000 32.692 493 ARG D CA 1
ATOM 12603 C C . ARG D 1 492 ? 21.180 -29.659 18.528 1.000 33.130 493 ARG D C 1
ATOM 12604 O O . ARG D 1 492 ? 22.382 -29.823 18.726 1.000 29.108 493 ARG D O 1
ATOM 12612 N N . GLN D 1 493 ? 20.521 -28.565 18.931 1.000 31.214 494 GLN D N 1
ATOM 12613 C CA . GLN D 1 493 ? 21.168 -27.490 19.667 1.000 30.159 494 GLN D CA 1
ATOM 12614 C C . GLN D 1 493 ? 21.373 -27.927 21.117 1.000 28.118 494 GLN D C 1
ATOM 12615 O O . GLN D 1 493 ? 20.796 -28.915 21.564 1.000 28.747 494 GLN D O 1
ATOM 12621 N N . TYR D 1 494 ? 22.188 -27.154 21.840 1.000 26.614 495 TYR D N 1
ATOM 12622 C CA . TYR D 1 494 ? 22.586 -27.478 23.198 1.000 24.865 495 TYR D CA 1
ATOM 12623 C C . TYR D 1 494 ? 21.349 -27.649 24.064 1.000 24.821 495 TYR D C 1
ATOM 12624 O O . TYR D 1 494 ? 20.466 -26.811 24.017 1.000 25.414 495 TYR D O 1
ATOM 12633 N N . THR D 1 495 ? 21.303 -28.738 24.832 1.000 23.755 496 THR D N 1
ATOM 12634 C CA . THR D 1 495 ? 20.154 -29.086 25.639 1.000 25.147 496 THR D CA 1
ATOM 12635 C C . THR D 1 495 ? 20.476 -28.936 27.119 1.000 25.231 496 THR D C 1
ATOM 12636 O O . THR D 1 495 ? 19.635 -29.223 27.955 1.000 25.372 496 THR D O 1
ATOM 12640 N N . GLY D 1 496 ? 21.692 -28.505 27.455 1.000 25.167 497 GLY D N 1
ATOM 12641 C CA . GLY D 1 496 ? 22.043 -28.338 28.854 1.000 25.646 497 GLY D CA 1
ATOM 12642 C C . GLY D 1 496 ? 21.452 -27.059 29.454 1.000 26.215 497 GLY D C 1
ATOM 12643 O O . GLY D 1 496 ? 21.035 -26.151 28.734 1.000 25.569 497 GLY D O 1
ATOM 12644 N N . GLY D 1 497 ? 21.466 -26.994 30.787 1.000 26.901 498 GLY D N 1
ATOM 12645 C CA . GLY D 1 497 ? 20.911 -25.873 31.538 1.000 26.935 498 GLY D CA 1
ATOM 12646 C C . GLY D 1 497 ? 21.895 -24.709 31.636 1.000 27.120 498 GLY D C 1
ATOM 12647 O O . GLY D 1 497 ? 23.040 -24.814 31.190 1.000 26.657 498 GLY D O 1
ATOM 12648 N N . TYR D 1 498 ? 21.426 -23.598 32.227 1.000 24.117 499 TYR D N 1
ATOM 12649 C CA . TYR D 1 498 ? 22.215 -22.384 32.365 1.000 21.545 499 TYR D CA 1
ATOM 12650 C C . TYR D 1 498 ? 23.513 -22.645 33.123 1.000 21.161 499 TYR D C 1
ATOM 12651 O O . TYR D 1 498 ? 24.549 -22.079 32.777 1.000 23.452 499 TYR D O 1
ATOM 12660 N N . ASP D 1 499 ? 23.434 -23.419 34.206 1.000 20.507 500 ASP D N 1
ATOM 12661 C CA . ASP D 1 499 ? 24.571 -23.639 35.082 1.000 22.137 500 ASP D CA 1
ATOM 12662 C C . ASP D 1 499 ? 24.914 -25.125 35.006 1.000 23.487 500 ASP D C 1
ATOM 12663 O O . ASP D 1 499 ? 24.141 -25.963 35.471 1.000 23.816 500 ASP D O 1
ATOM 12668 N N . SER D 1 500 ? 26.066 -25.452 34.416 1.000 24.316 501 SER D N 1
ATOM 12669 C CA . SER D 1 500 ? 26.411 -26.834 34.112 1.000 24.108 501 SER D CA 1
ATOM 12670 C C . SER D 1 500 ? 27.257 -27.463 35.227 1.000 25.853 501 SER D C 1
ATOM 12671 O O . SER D 1 500 ? 27.607 -28.638 35.149 1.000 27.135 501 SER D O 1
ATOM 12674 N N . VAL D 1 501 ? 27.547 -26.692 36.280 1.000 27.326 502 VAL D N 1
ATOM 12675 C CA . VAL D 1 501 ? 28.506 -27.075 37.312 1.000 30.950 502 VAL D CA 1
ATOM 12676 C C . VAL D 1 501 ? 27.830 -27.377 38.656 1.000 30.554 502 VAL D C 1
ATOM 12677 O O . VAL D 1 501 ? 28.348 -28.167 39.437 1.000 29.943 502 VAL D O 1
ATOM 12681 N N . SER D 1 502 ? 26.701 -26.736 38.965 1.000 31.944 503 SER D N 1
ATOM 12682 C CA . SER D 1 502 ? 26.091 -26.907 40.278 1.000 35.667 503 SER D CA 1
ATOM 12683 C C . SER D 1 502 ? 25.687 -28.356 40.545 1.000 32.817 503 SER D C 1
ATOM 12684 O O . SER D 1 502 ? 25.822 -28.832 41.675 1.000 34.220 503 SER D O 1
ATOM 12687 N N . LYS D 1 503 ? 25.222 -29.054 39.506 1.000 32.120 504 LYS D N 1
ATOM 12688 C CA . LYS D 1 503 ? 24.881 -30.469 39.617 1.000 36.286 504 LYS D CA 1
ATOM 12689 C C . LYS D 1 503 ? 26.063 -31.295 40.141 1.000 36.254 504 LYS D C 1
ATOM 12690 O O . LYS D 1 503 ? 25.865 -32.213 40.929 1.000 37.549 504 LYS D O 1
ATOM 12696 N N . LEU D 1 504 ? 27.291 -30.945 39.733 1.000 35.425 505 LEU D N 1
ATOM 12697 C CA . LEU D 1 504 ? 28.481 -31.709 40.086 1.000 36.272 505 LEU D CA 1
ATOM 12698 C C . LEU D 1 504 ? 28.788 -31.584 41.579 1.000 38.207 505 LEU D C 1
ATOM 12699 O O . LEU D 1 504 ? 29.373 -32.503 42.158 1.000 38.900 505 LEU D O 1
ATOM 12704 N N . ARG D 1 505 ? 28.397 -30.464 42.206 1.000 37.317 506 ARG D N 1
ATOM 12705 C CA . ARG D 1 505 ? 28.696 -30.261 43.618 1.000 38.142 506 ARG D CA 1
ATOM 12706 C C . ARG D 1 505 ? 27.819 -31.154 44.497 1.000 41.299 506 ARG D C 1
ATOM 12707 O O . ARG D 1 505 ? 28.118 -31.347 45.673 1.000 43.117 506 ARG D O 1
ATOM 12715 N N . GLU D 1 506 ? 26.724 -31.664 43.928 1.000 47.800 507 GLU D N 1
ATOM 12716 C CA . GLU D 1 506 ? 25.826 -32.567 44.629 1.000 55.916 507 GLU D CA 1
ATOM 12717 C C . GLU D 1 506 ? 26.223 -34.011 44.344 1.000 56.108 507 GLU D C 1
ATOM 12718 O O . GLU D 1 506 ? 26.035 -34.867 45.198 1.000 60.227 507 GLU D O 1
ATOM 12724 N N . ARG D 1 507 ? 26.774 -34.252 43.143 1.000 56.028 508 ARG D N 1
ATOM 12725 C CA . ARG D 1 507 ? 27.041 -35.586 42.622 1.000 53.971 508 ARG D CA 1
ATOM 12726 C C . ARG D 1 507 ? 27.723 -36.457 43.678 1.000 53.518 508 ARG D C 1
ATOM 12727 O O . ARG D 1 507 ? 28.550 -35.982 44.463 1.000 50.605 508 ARG D O 1
ATOM 12735 N N . GLU D 1 508 ? 27.363 -37.747 43.666 1.000 57.395 509 GLU D N 1
ATOM 12736 C CA . GLU D 1 508 ? 27.963 -38.736 44.547 1.000 58.615 509 GLU D CA 1
ATOM 12737 C C . GLU D 1 508 ? 28.801 -39.695 43.709 1.000 52.029 509 GLU D C 1
ATOM 12738 O O . GLU D 1 508 ? 28.407 -40.082 42.611 1.000 46.062 509 GLU D O 1
ATOM 12744 N N . TYR D 1 509 ? 29.966 -40.061 44.243 1.000 49.020 510 TYR D N 1
ATOM 12745 C CA . TYR D 1 509 ? 30.944 -40.814 43.480 1.000 49.797 510 TYR D CA 1
ATOM 12746 C C . TYR D 1 509 ? 31.187 -42.153 44.167 1.000 53.371 510 TYR D C 1
ATOM 12747 O O . TYR D 1 509 ? 31.631 -42.204 45.314 1.000 54.816 510 TYR D O 1
ATOM 12756 N N . PRO D 1 510 ? 30.878 -43.282 43.494 1.000 58.747 511 PRO D N 1
ATOM 12757 C CA . PRO D 1 510 ? 31.053 -44.600 44.102 1.000 60.736 511 PRO D CA 1
ATOM 12758 C C . PRO D 1 510 ? 32.539 -44.933 44.195 1.000 57.925 511 PRO D C 1
ATOM 12759 O O . PRO D 1 510 ? 33.282 -44.671 43.250 1.000 51.662 511 PRO D O 1
ATOM 12763 N N . ALA D 1 511 ? 32.958 -45.462 45.354 1.000 58.512 512 ALA D N 1
ATOM 12764 C CA . ALA D 1 511 ? 34.312 -45.967 45.540 1.000 62.546 512 ALA D CA 1
ATOM 12765 C C . ALA D 1 511 ? 34.484 -47.207 44.669 1.000 65.103 512 ALA D C 1
ATOM 12766 O O . ALA D 1 511 ? 33.582 -48.038 44.610 1.000 63.514 512 ALA D O 1
ATOM 12768 N N . PHE D 1 512 ? 35.623 -47.299 43.967 1.000 67.732 513 PHE D N 1
ATOM 12769 C CA . PHE D 1 512 ? 35.972 -48.502 43.229 1.000 64.849 513 PHE D CA 1
ATOM 12770 C C . PHE D 1 512 ? 36.796 -49.428 44.126 1.000 76.258 513 PHE D C 1
ATOM 12771 O O . PHE D 1 512 ? 37.299 -50.448 43.650 1.000 78.123 513 PHE D O 1
ATOM 12779 N N . GLU D 1 513 ? 36.934 -49.053 45.414 1.000 86.116 514 GLU D N 1
ATOM 12780 C CA . GLU D 1 513 ? 37.497 -49.907 46.450 1.000 91.501 514 GLU D CA 1
ATOM 12781 C C . GLU D 1 513 ? 38.911 -49.402 46.770 1.000 94.274 514 GLU D C 1
ATOM 12782 O O . GLU D 1 513 ? 39.696 -50.187 47.342 1.000 101.299 514 GLU D O 1
ATOM 12788 N N . THR E 2 1 ? 21.692 10.182 67.945 1.000 40.197 2 THR E N 1
ATOM 12789 C CA . THR E 2 1 ? 22.376 11.342 67.311 1.000 38.784 2 THR E CA 1
ATOM 12790 C C . THR E 2 1 ? 23.330 10.853 66.221 1.000 35.305 2 THR E C 1
ATOM 12791 O O . THR E 2 1 ? 23.653 9.665 66.145 1.000 31.361 2 THR E O 1
ATOM 12795 N N . CYS E 2 2 ? 23.806 11.809 65.416 1.000 32.432 3 CYS E N 1
ATOM 12796 C CA . CYS E 2 2 ? 24.720 11.541 64.321 1.000 34.212 3 CYS E CA 1
ATOM 12797 C C . CYS E 2 2 ? 26.187 11.646 64.757 1.000 33.977 3 CYS E C 1
ATOM 12798 O O . CYS E 2 2 ? 26.726 12.746 64.830 1.000 31.576 3 CYS E O 1
ATOM 12801 N N . GLU E 2 3 ? 26.846 10.498 64.970 1.000 34.127 4 GLU E N 1
ATOM 12802 C CA . GLU E 2 3 ? 28.236 10.459 65.402 1.000 36.369 4 GLU E CA 1
ATOM 12803 C C . GLU E 2 3 ? 29.181 10.158 64.240 1.000 33.665 4 GLU E C 1
ATOM 12804 O O . GLU E 2 3 ? 29.072 9.115 63.602 1.000 31.108 4 GLU E O 1
ATOM 12810 N N . VAL E 2 4 ? 30.144 11.058 64.029 1.000 31.766 5 VAL E N 1
ATOM 12811 C CA . VAL E 2 4 ? 31.237 10.866 63.094 1.000 32.691 5 VAL E CA 1
ATOM 12812 C C . VAL E 2 4 ? 32.383 10.169 63.823 1.000 35.159 5 VAL E C 1
ATOM 12813 O O . VAL E 2 4 ? 32.821 10.626 64.874 1.000 35.806 5 VAL E O 1
ATOM 12817 N N . LYS E 2 5 ? 32.873 9.059 63.274 1.000 34.701 6 LYS E N 1
ATOM 12818 C CA . LYS E 2 5 ? 33.995 8.382 63.888 1.000 36.445 6 LYS E CA 1
ATOM 12819 C C . LYS E 2 5 ? 34.872 7.795 62.792 1.000 36.888 6 LYS E C 1
ATOM 12820 O O . LYS E 2 5 ? 34.390 7.498 61.705 1.000 35.847 6 LYS E O 1
ATOM 12826 N N . GLU E 2 6 ? 36.159 7.632 63.111 1.000 36.012 7 GLU E N 1
ATOM 12827 C CA . GLU E 2 6 ? 37.119 7.013 62.221 1.000 33.157 7 GLU E CA 1
ATOM 12828 C C . GLU E 2 6 ? 37.045 5.504 62.400 1.000 30.326 7 GLU E C 1
ATOM 12829 O O . GLU E 2 6 ? 36.876 5.020 63.514 1.000 28.384 7 GLU E O 1
ATOM 12835 N N . LYS E 2 7 ? 37.184 4.769 61.296 1.000 26.259 8 LYS E N 1
ATOM 12836 C CA . LYS E 2 7 ? 37.318 3.326 61.363 1.000 24.439 8 LYS E CA 1
ATOM 12837 C C . LYS E 2 7 ? 38.365 2.962 62.414 1.000 25.510 8 LYS E C 1
ATOM 12838 O O . LYS E 2 7 ? 39.439 3.551 62.445 1.000 24.006 8 LYS E O 1
ATOM 12844 N N . GLY E 2 8 ? 38.087 1.933 63.214 1.000 26.148 9 GLY E N 1
ATOM 12845 C CA . GLY E 2 8 ? 39.005 1.508 64.261 1.000 27.838 9 GLY E CA 1
ATOM 12846 C C . GLY E 2 8 ? 40.216 0.727 63.742 1.000 27.834 9 GLY E C 1
ATOM 12847 O O . GLY E 2 8 ? 41.329 0.953 64.199 1.000 30.162 9 GLY E O 1
ATOM 12848 N N . ARG E 2 9 ? 39.999 -0.252 62.859 1.000 28.972 10 ARG E N 1
ATOM 12849 C CA . ARG E 2 9 ? 41.075 -1.097 62.363 1.000 26.351 10 ARG E CA 1
ATOM 12850 C C . ARG E 2 9 ? 42.055 -0.264 61.541 1.000 27.026 10 ARG E C 1
ATOM 12851 O O . ARG E 2 9 ? 41.634 0.679 60.892 1.000 28.190 10 ARG E O 1
ATOM 12859 N N . VAL E 2 10 ? 43.356 -0.612 61.545 1.000 26.880 11 VAL E N 1
ATOM 12860 C CA . VAL E 2 10 ? 44.342 0.127 60.756 1.000 27.153 11 VAL E CA 1
ATOM 12861 C C . VAL E 2 10 ? 44.327 -0.361 59.307 1.000 26.513 11 VAL E C 1
ATOM 12862 O O . VAL E 2 10 ? 44.651 0.406 58.395 1.000 27.024 11 VAL E O 1
ATOM 12866 N N . GLY E 2 11 ? 43.958 -1.631 59.113 1.000 24.713 12 GLY E N 1
ATOM 12867 C CA . GLY E 2 11 ? 43.984 -2.251 57.800 1.000 25.990 12 GLY E CA 1
ATOM 12868 C C . GLY E 2 11 ? 42.667 -2.122 57.028 1.000 26.059 12 GLY E C 1
ATOM 12869 O O . GLY E 2 11 ? 41.637 -1.708 57.568 1.000 26.479 12 GLY E O 1
ATOM 12870 N N . THR E 2 12 ? 42.723 -2.540 55.759 1.000 24.092 13 THR E N 1
ATOM 12871 C CA . THR E 2 12 ? 41.588 -2.461 54.851 1.000 23.050 13 THR E CA 1
ATOM 12872 C C . THR E 2 12 ? 41.065 -3.870 54.611 1.000 21.925 13 THR E C 1
ATOM 12873 O O . THR E 2 12 ? 41.849 -4.725 54.229 1.000 20.417 13 THR E O 1
ATOM 12877 N N . ILE E 2 13 ? 39.762 -4.102 54.848 1.000 22.941 14 ILE E N 1
ATOM 12878 C CA . ILE E 2 13 ? 39.086 -5.318 54.406 1.000 21.576 14 ILE E CA 1
ATOM 12879 C C . ILE E 2 13 ? 37.980 -4.902 53.430 1.000 21.449 14 ILE E C 1
ATOM 12880 O O . ILE E 2 13 ? 37.057 -4.170 53.806 1.000 20.051 14 ILE E O 1
ATOM 12885 N N . ASN E 2 14 ? 38.131 -5.320 52.151 1.000 18.703 15 ASN E N 1
ATOM 12886 C CA . ASN E 2 14 ? 37.174 -5.021 51.088 1.000 16.682 15 ASN E CA 1
ATOM 12887 C C . ASN E 2 14 ? 37.114 -3.516 50.810 1.000 17.066 15 ASN E C 1
ATOM 12888 O O . ASN E 2 14 ? 36.303 -2.783 51.377 1.000 15.423 15 ASN E O 1
ATOM 12893 N N . PRO E 2 15 ? 37.985 -2.985 49.922 1.000 16.488 16 PRO E N 1
ATOM 12894 C CA . PRO E 2 15 ? 38.068 -1.533 49.736 1.000 16.840 16 PRO E CA 1
ATOM 12895 C C . PRO E 2 15 ? 36.924 -0.932 48.920 1.000 17.014 16 PRO E C 1
ATOM 12896 O O . PRO E 2 15 ? 36.438 -1.567 47.992 1.000 15.851 16 PRO E O 1
ATOM 12900 N N . ILE E 2 16 ? 36.561 0.319 49.250 1.000 17.808 17 ILE E N 1
ATOM 12901 C CA . ILE E 2 16 ? 35.489 1.059 48.601 1.000 18.154 17 ILE E CA 1
ATOM 12902 C C . ILE E 2 16 ? 35.985 1.802 47.350 1.000 20.321 17 ILE E C 1
ATOM 12903 O O . ILE E 2 16 ? 35.221 2.009 46.397 1.000 20.473 17 ILE E O 1
ATOM 12908 N N . PHE E 2 17 ? 37.251 2.252 47.380 1.000 20.934 18 PHE E N 1
ATOM 12909 C CA . PHE E 2 17 ? 37.876 2.995 46.292 1.000 20.500 18 PHE E CA 1
ATOM 12910 C C . PHE E 2 17 ? 39.233 2.377 45.943 1.000 19.796 18 PHE E C 1
ATOM 12911 O O . PHE E 2 17 ? 39.785 1.576 46.709 1.000 19.392 18 PHE E O 1
ATOM 12919 N N . THR E 2 18 ? 39.788 2.795 44.794 1.000 18.220 19 THR E N 1
ATOM 12920 C CA . THR E 2 18 ? 41.183 2.534 44.455 1.000 18.080 19 THR E CA 1
ATOM 12921 C C . THR E 2 18 ? 41.990 3.817 44.686 1.000 18.147 19 THR E C 1
ATOM 12922 O O . THR E 2 18 ? 41.515 4.734 45.359 1.000 17.950 19 THR E O 1
ATOM 12926 N N . CYS E 2 19 ? 43.216 3.873 44.135 1.000 18.468 20 CYS E N 1
ATOM 12927 C CA . CYS E 2 19 ? 44.200 4.883 44.501 1.000 19.520 20 CYS E CA 1
ATOM 12928 C C . CYS E 2 19 ? 44.150 6.119 43.592 1.000 20.705 20 CYS E C 1
ATOM 12929 O O . CYS E 2 19 ? 43.499 6.132 42.538 1.000 19.300 20 CYS E O 1
ATOM 12932 N N . GLN E 2 20 ? 44.881 7.175 43.997 1.000 20.607 21 GLN E N 1
ATOM 12933 C CA . GLN E 2 20 ? 44.832 8.460 43.303 1.000 21.038 21 GLN E CA 1
ATOM 12934 C C . GLN E 2 20 ? 45.060 8.357 41.790 1.000 20.124 21 GLN E C 1
ATOM 12935 O O . GLN E 2 20 ? 44.419 9.092 41.033 1.000 20.160 21 GLN E O 1
ATOM 12941 N N . PRO E 2 21 ? 46.024 7.565 41.276 1.000 20.182 22 PRO E N 1
ATOM 12942 C CA . PRO E 2 21 ? 46.265 7.529 39.832 1.000 21.579 22 PRO E CA 1
ATOM 12943 C C . PRO E 2 21 ? 45.018 7.172 39.025 1.000 21.986 22 PRO E C 1
ATOM 12944 O O . PRO E 2 21 ? 44.903 7.603 37.880 1.000 22.452 22 PRO E O 1
ATOM 12948 N N . ALA E 2 22 ? 44.106 6.381 39.611 1.000 21.506 23 ALA E N 1
ATOM 12949 C CA . ALA E 2 22 ? 42.904 5.974 38.881 1.000 20.739 23 ALA E CA 1
ATOM 12950 C C . ALA E 2 22 ? 42.015 7.188 38.637 1.000 21.092 23 ALA E C 1
ATOM 12951 O O . ALA E 2 22 ? 41.395 7.306 37.594 1.000 20.559 23 ALA E O 1
ATOM 12953 N N . GLY E 2 23 ? 41.977 8.105 39.601 1.000 22.686 24 GLY E N 1
ATOM 12954 C CA . GLY E 2 23 ? 41.236 9.341 39.443 1.000 24.108 24 GLY E CA 1
ATOM 12955 C C . GLY E 2 23 ? 41.831 10.274 38.391 1.000 23.736 24 GLY E C 1
ATOM 12956 O O . GLY E 2 23 ? 41.110 11.046 37.755 1.000 23.546 24 GLY E O 1
ATOM 12957 N N . ALA E 2 24 ? 43.159 10.262 38.248 1.000 23.600 25 ALA E N 1
ATOM 12958 C CA . ALA E 2 24 ? 43.784 11.135 37.268 1.000 22.178 25 ALA E CA 1
ATOM 12959 C C . ALA E 2 24 ? 43.534 10.560 35.879 1.000 20.496 25 ALA E C 1
ATOM 12960 O O . ALA E 2 24 ? 43.305 11.277 34.921 1.000 21.017 25 ALA E O 1
ATOM 12962 N N . GLN E 2 25 ? 43.579 9.242 35.769 1.000 18.814 26 GLN E N 1
ATOM 12963 C CA . GLN E 2 25 ? 43.266 8.599 34.514 1.000 18.063 26 GLN E CA 1
ATOM 12964 C C . GLN E 2 25 ? 41.833 8.898 34.111 1.000 18.171 26 GLN E C 1
ATOM 12965 O O . GLN E 2 25 ? 41.550 8.994 32.918 1.000 19.085 26 GLN E O 1
ATOM 12971 N N . PHE E 2 26 ? 40.924 9.023 35.092 1.000 17.711 27 PHE E N 1
ATOM 12972 C CA . PHE E 2 26 ? 39.533 9.248 34.741 1.000 18.832 27 PHE E CA 1
ATOM 12973 C C . PHE E 2 26 ? 39.357 10.660 34.203 1.000 19.399 27 PHE E C 1
ATOM 12974 O O . PHE E 2 26 ? 38.627 10.886 33.244 1.000 20.711 27 PHE E O 1
ATOM 12982 N N . VAL E 2 27 ? 39.997 11.627 34.856 1.000 20.788 28 VAL E N 1
ATOM 12983 C CA . VAL E 2 27 ? 40.002 12.982 34.336 1.000 21.203 28 VAL E CA 1
ATOM 12984 C C . VAL E 2 27 ? 40.455 12.961 32.875 1.000 22.122 28 VAL E C 1
ATOM 12985 O O . VAL E 2 27 ? 39.809 13.561 32.025 1.000 22.792 28 VAL E O 1
ATOM 12989 N N . SER E 2 28 ? 41.548 12.235 32.594 1.000 24.388 29 SER E N 1
ATOM 12990 C CA . SER E 2 28 ? 42.243 12.344 31.321 1.000 26.509 29 SER E CA 1
ATOM 12991 C C . SER E 2 28 ? 41.420 11.742 30.185 1.000 24.855 29 SER E C 1
ATOM 12992 O O . SER E 2 28 ? 41.454 12.259 29.072 1.000 25.427 29 SER E O 1
ATOM 12995 N N . ILE E 2 29 ? 40.629 10.695 30.451 1.000 25.319 30 ILE E N 1
ATOM 12996 C CA . ILE E 2 29 ? 39.849 10.078 29.379 1.000 24.077 30 ILE E CA 1
ATOM 12997 C C . ILE E 2 29 ? 38.694 10.989 28.952 1.000 21.878 30 ILE E C 1
ATOM 12998 O O . ILE E 2 29 ? 38.091 10.736 27.915 1.000 20.405 30 ILE E O 1
ATOM 13003 N N . GLY E 2 30 ? 38.425 12.055 29.722 1.000 21.345 31 GLY E N 1
ATOM 13004 C CA . GLY E 2 30 ? 37.338 12.979 29.436 1.000 20.757 31 GLY E CA 1
ATOM 13005 C C . GLY E 2 30 ? 37.732 14.149 28.525 1.000 22.707 31 GLY E C 1
ATOM 13006 O O . GLY E 2 30 ? 36.896 14.999 28.229 1.000 20.888 31 GLY E O 1
ATOM 13007 N N . ILE E 2 31 ? 39.013 14.203 28.098 1.000 23.931 32 ILE E N 1
ATOM 13008 C CA . ILE E 2 31 ? 39.542 15.300 27.291 1.000 24.218 32 ILE E CA 1
ATOM 13009 C C . ILE E 2 31 ? 39.746 14.825 25.847 1.000 23.668 32 ILE E C 1
ATOM 13010 O O . ILE E 2 31 ? 40.294 13.750 25.602 1.000 19.414 32 ILE E O 1
ATOM 13015 N N . LYS E 2 32 ? 39.287 15.636 24.885 1.000 27.153 33 LYS E N 1
ATOM 13016 C CA . LYS E 2 32 ? 39.459 15.314 23.476 1.000 30.583 33 LYS E CA 1
ATOM 13017 C C . LYS E 2 32 ? 40.958 15.282 23.153 1.000 32.528 33 LYS E C 1
ATOM 13018 O O . LYS E 2 32 ? 41.723 16.111 23.656 1.000 31.998 33 LYS E O 1
ATOM 13024 N N . ASP E 2 33 ? 41.363 14.267 22.371 1.000 31.642 34 ASP E N 1
ATOM 13025 C CA . ASP E 2 33 ? 42.720 14.129 21.853 1.000 33.247 34 ASP E CA 1
ATOM 13026 C C . ASP E 2 33 ? 43.743 13.953 22.985 1.000 36.074 34 ASP E C 1
ATOM 13027 O O . ASP E 2 33 ? 44.913 14.303 22.823 1.000 38.112 34 ASP E O 1
ATOM 13032 N N . CYS E 2 34 ? 43.308 13.351 24.106 1.000 33.212 35 CYS E N 1
ATOM 13033 C CA . CYS E 2 34 ? 44.139 13.121 25.278 1.000 29.142 35 CYS E CA 1
ATOM 13034 C C . CYS E 2 34 ? 44.428 11.626 25.431 1.000 31.080 35 CYS E C 1
ATOM 13035 O O . CYS E 2 34 ? 43.556 10.796 25.202 1.000 33.912 35 CYS E O 1
ATOM 13038 N N . ILE E 2 35 ? 45.686 11.279 25.737 1.000 30.720 36 ILE E N 1
ATOM 13039 C CA . ILE E 2 35 ? 46.070 9.932 26.131 1.000 27.429 36 ILE E CA 1
ATOM 13040 C C . ILE E 2 35 ? 47.116 10.049 27.234 1.000 28.166 36 ILE E C 1
ATOM 13041 O O . ILE E 2 35 ? 48.246 10.446 26.981 1.000 30.183 36 ILE E O 1
ATOM 13046 N N . GLY E 2 36 ? 46.747 9.715 28.465 1.000 27.280 37 GLY E N 1
ATOM 13047 C CA . GLY E 2 36 ? 47.684 9.816 29.563 1.000 26.885 37 GLY E CA 1
ATOM 13048 C C . GLY E 2 36 ? 48.707 8.701 29.477 1.000 25.549 37 GLY E C 1
ATOM 13049 O O . GLY E 2 36 ? 48.413 7.682 28.855 1.000 26.015 37 GLY E O 1
ATOM 13050 N N . ILE E 2 37 ? 49.910 8.931 30.041 1.000 26.757 38 ILE E N 1
ATOM 13051 C CA . ILE E 2 37 ? 50.848 7.848 30.292 1.000 27.688 38 ILE E CA 1
ATOM 13052 C C . ILE E 2 37 ? 50.933 7.663 31.799 1.000 26.808 38 ILE E C 1
ATOM 13053 O O . ILE E 2 37 ? 51.096 8.639 32.550 1.000 26.844 38 ILE E O 1
ATOM 13058 N N . VAL E 2 38 ? 50.804 6.403 32.227 1.000 24.396 39 VAL E N 1
ATOM 13059 C CA . VAL E 2 38 ? 50.837 6.119 33.651 1.000 25.285 39 VAL E CA 1
ATOM 13060 C C . VAL E 2 38 ? 52.239 5.623 33.980 1.000 24.000 39 VAL E C 1
ATOM 13061 O O . VAL E 2 38 ? 52.633 4.533 33.573 1.000 20.894 39 VAL E O 1
ATOM 13065 N N . HIS E 2 39 ? 52.947 6.424 34.777 1.000 24.406 40 HIS E N 1
ATOM 13066 C CA . HIS E 2 39 ? 54.364 6.206 34.984 1.000 22.951 40 HIS E CA 1
ATOM 13067 C C . HIS E 2 39 ? 54.527 5.274 36.179 1.000 21.648 40 HIS E C 1
ATOM 13068 O O . HIS E 2 39 ? 54.436 5.677 37.338 1.000 20.045 40 HIS E O 1
ATOM 13075 N N . GLY E 2 40 ? 54.757 3.998 35.864 1.000 20.467 41 GLY E N 1
ATOM 13076 C CA . GLY E 2 40 ? 54.798 2.966 36.882 1.000 20.029 41 GLY E CA 1
ATOM 13077 C C . GLY E 2 40 ? 54.660 1.611 36.212 1.000 19.084 41 GLY E C 1
ATOM 13078 O O . GLY E 2 40 ? 54.833 1.532 34.997 1.000 16.703 41 GLY E O 1
ATOM 13079 N N . GLY E 2 41 ? 54.361 0.584 37.020 1.000 18.814 42 GLY E N 1
ATOM 13080 C CA . GLY E 2 41 ? 54.183 -0.777 36.537 1.000 18.681 42 GLY E CA 1
ATOM 13081 C C . GLY E 2 41 ? 52.907 -0.893 35.708 1.000 20.597 42 GLY E C 1
ATOM 13082 O O . GLY E 2 41 ? 52.036 -0.021 35.751 1.000 24.314 42 GLY E O 1
ATOM 13083 N N . GLN E 2 42 ? 52.832 -1.958 34.917 1.000 18.831 43 GLN E N 1
ATOM 13084 C CA . GLN E 2 42 ? 51.854 -2.026 33.853 1.000 18.880 43 GLN E CA 1
ATOM 13085 C C . GLN E 2 42 ? 50.444 -2.123 34.442 1.000 18.193 43 GLN E C 1
ATOM 13086 O O . GLN E 2 42 ? 49.473 -1.627 33.861 1.000 18.981 43 GLN E O 1
ATOM 13092 N N . GLY E 2 43 ? 50.324 -2.779 35.595 1.000 17.809 44 GLY E N 1
ATOM 13093 C CA . GLY E 2 43 ? 49.026 -2.993 36.212 1.000 17.644 44 GLY E CA 1
ATOM 13094 C C . GLY E 2 43 ? 48.357 -1.691 36.628 1.000 17.654 44 GLY E C 1
ATOM 13095 O O . GLY E 2 43 ? 47.146 -1.598 36.633 1.000 18.042 44 GLY E O 1
ATOM 13096 N N . CYS E 2 44 ? 49.144 -0.670 36.935 1.000 18.681 45 CYS E N 1
ATOM 13097 C CA . CYS E 2 44 ? 48.597 0.590 37.406 1.000 19.437 45 CYS E CA 1
ATOM 13098 C C . CYS E 2 44 ? 47.698 1.255 36.372 1.000 19.648 45 CYS E C 1
ATOM 13099 O O . CYS E 2 44 ? 46.892 2.136 36.734 1.000 20.204 45 CYS E O 1
ATOM 13102 N N . VAL E 2 45 ? 47.868 0.866 35.098 1.000 19.181 46 VAL E N 1
ATOM 13103 C CA . VAL E 2 45 ? 47.048 1.418 34.032 1.000 18.828 46 VAL E CA 1
ATOM 13104 C C . VAL E 2 45 ? 46.096 0.339 33.525 1.000 18.655 46 VAL E C 1
ATOM 13105 O O . VAL E 2 45 ? 44.946 0.632 33.255 1.000 17.884 46 VAL E O 1
ATOM 13109 N N . MET E 2 46 ? 46.569 -0.900 33.368 1.000 18.406 47 MET E N 1
ATOM 13110 C CA . MET E 2 46 ? 45.752 -1.873 32.672 1.000 18.840 47 MET E CA 1
ATOM 13111 C C . MET E 2 46 ? 44.544 -2.234 33.535 1.000 19.339 47 MET E C 1
ATOM 13112 O O . MET E 2 46 ? 43.436 -2.399 33.029 1.000 21.775 47 MET E O 1
ATOM 13117 N N . PHE E 2 47 ? 44.765 -2.331 34.844 1.000 18.616 48 PHE E N 1
ATOM 13118 C CA . PHE E 2 47 ? 43.692 -2.633 35.776 1.000 17.913 48 PHE E CA 1
ATOM 13119 C C . PHE E 2 47 ? 42.659 -1.516 35.823 1.000 17.672 48 PHE E C 1
ATOM 13120 O O . PHE E 2 47 ? 41.462 -1.784 35.995 1.000 17.054 48 PHE E O 1
ATOM 13128 N N . VAL E 2 48 ? 43.133 -0.272 35.717 1.000 16.425 49 VAL E N 1
ATOM 13129 C CA . VAL E 2 48 ? 42.250 0.881 35.718 1.000 16.937 49 VAL E CA 1
ATOM 13130 C C . VAL E 2 48 ? 41.442 0.956 34.421 1.000 17.483 49 VAL E C 1
ATOM 13131 O O . VAL E 2 48 ? 40.272 1.300 34.457 1.000 17.815 49 VAL E O 1
ATOM 13135 N N . ARG E 2 49 ? 42.039 0.618 33.271 1.000 18.218 50 ARG E N 1
ATOM 13136 C CA . ARG E 2 49 ? 41.278 0.587 32.033 1.000 18.405 50 ARG E CA 1
ATOM 13137 C C . ARG E 2 49 ? 40.134 -0.431 32.143 1.000 17.494 50 ARG E C 1
ATOM 13138 O O . ARG E 2 49 ? 39.080 -0.244 31.542 1.000 17.521 50 ARG E O 1
ATOM 13146 N N . LEU E 2 50 ? 40.355 -1.525 32.885 1.000 17.628 51 LEU E N 1
ATOM 13147 C CA . LEU E 2 50 ? 39.328 -2.529 33.138 1.000 17.508 51 LEU E CA 1
ATOM 13148 C C . LEU E 2 50 ? 38.232 -1.946 34.032 1.000 16.880 51 LEU E C 1
ATOM 13149 O O . LEU E 2 50 ? 37.048 -2.149 33.807 1.000 16.606 51 LEU E O 1
ATOM 13154 N N . ILE E 2 51 ? 38.609 -1.204 35.059 1.000 15.407 52 ILE E N 1
ATOM 13155 C CA . ILE E 2 51 ? 37.593 -0.577 35.878 1.000 14.474 52 ILE E CA 1
ATOM 13156 C C . ILE E 2 51 ? 36.647 0.182 34.954 1.000 15.139 52 ILE E C 1
ATOM 13157 O O . ILE E 2 51 ? 35.427 -0.010 35.035 1.000 15.390 52 ILE E O 1
ATOM 13162 N N . PHE E 2 52 ? 37.209 1.063 34.109 1.000 14.551 53 PHE E N 1
ATOM 13163 C CA . PHE E 2 52 ? 36.398 1.923 33.256 1.000 14.511 53 PHE E CA 1
ATOM 13164 C C . PHE E 2 52 ? 35.568 1.072 32.292 1.000 13.614 53 PHE E C 1
ATOM 13165 O O . PHE E 2 52 ? 34.447 1.420 31.963 1.000 15.545 53 PHE E O 1
ATOM 13173 N N . SER E 2 53 ? 36.129 -0.038 31.829 1.000 14.686 54 SER E N 1
ATOM 13174 C CA . SER E 2 53 ? 35.415 -0.998 31.004 1.000 14.519 54 SER E CA 1
ATOM 13175 C C . SER E 2 53 ? 34.232 -1.575 31.786 1.000 15.001 54 SER E C 1
ATOM 13176 O O . SER E 2 53 ? 33.157 -1.756 31.233 1.000 13.215 54 SER E O 1
ATOM 13179 N N . GLN E 2 54 ? 34.440 -1.888 33.078 1.000 15.712 55 GLN E N 1
ATOM 13180 C CA . GLN E 2 54 ? 33.398 -2.493 33.900 1.000 15.500 55 GLN E CA 1
ATOM 13181 C C . GLN E 2 54 ? 32.200 -1.557 34.019 1.000 14.552 55 GLN E C 1
ATOM 13182 O O . GLN E 2 54 ? 31.059 -1.989 33.975 1.000 15.527 55 GLN E O 1
ATOM 13188 N N . HIS E 2 55 ? 32.448 -0.265 34.169 1.000 13.893 56 HIS E N 1
ATOM 13189 C CA . HIS E 2 55 ? 31.373 0.696 34.299 1.000 14.189 56 HIS E CA 1
ATOM 13190 C C . HIS E 2 55 ? 30.672 0.936 32.964 1.000 13.607 56 HIS E C 1
ATOM 13191 O O . HIS E 2 55 ? 29.449 0.955 32.922 1.000 14.329 56 HIS E O 1
ATOM 13198 N N . TYR E 2 56 ? 31.436 1.111 31.875 1.000 15.384 57 TYR E N 1
ATOM 13199 C CA . TYR E 2 56 ? 30.920 1.648 30.615 1.000 14.855 57 TYR E CA 1
ATOM 13200 C C . TYR E 2 56 ? 30.791 0.578 29.526 1.000 15.050 57 TYR E C 1
ATOM 13201 O O . TYR E 2 56 ? 30.133 0.816 28.510 1.000 15.375 57 TYR E O 1
ATOM 13210 N N . LYS E 2 57 ? 31.456 -0.569 29.696 1.000 15.093 58 LYS E N 1
ATOM 13211 C CA . LYS E 2 57 ? 31.605 -1.575 28.643 1.000 15.830 58 LYS E CA 1
ATOM 13212 C C . LYS E 2 57 ? 32.212 -0.943 27.376 1.000 17.150 58 LYS E C 1
ATOM 13213 O O . LYS E 2 57 ? 31.885 -1.350 26.253 1.000 16.070 58 LYS E O 1
ATOM 13219 N N . GLU E 2 58 ? 33.138 0.020 27.571 1.000 17.197 59 GLU E N 1
ATOM 13220 C CA . GLU E 2 58 ? 33.941 0.575 26.482 1.000 17.874 59 GLU E CA 1
ATOM 13221 C C . GLU E 2 58 ? 35.434 0.603 26.824 1.000 18.535 59 GLU E C 1
ATOM 13222 O O . GLU E 2 58 ? 35.815 0.600 27.992 1.000 19.940 59 GLU E O 1
ATOM 13228 N N . SER E 2 59 ? 36.282 0.657 25.782 1.000 18.698 60 SER E N 1
ATOM 13229 C CA . SER E 2 59 ? 37.724 0.760 25.954 1.000 18.889 60 SER E CA 1
ATOM 13230 C C . SER E 2 59 ? 38.151 2.211 25.766 1.000 21.370 60 SER E C 1
ATOM 13231 O O . SER E 2 59 ? 37.713 2.863 24.829 1.000 23.143 60 SER E O 1
ATOM 13234 N N . PHE E 2 60 ? 38.987 2.718 26.680 1.000 21.698 61 PHE E N 1
ATOM 13235 C CA . PHE E 2 60 ? 39.550 4.051 26.575 1.000 21.059 61 PHE E CA 1
ATOM 13236 C C . PHE E 2 60 ? 41.073 3.939 26.494 1.000 22.316 61 PHE E C 1
ATOM 13237 O O . PHE E 2 60 ? 41.681 2.991 27.024 1.000 20.892 61 PHE E O 1
ATOM 13245 N N . GLU E 2 61 ? 41.685 4.915 25.807 1.000 23.852 62 GLU E N 1
ATOM 13246 C CA . GLU E 2 61 ? 43.114 4.863 25.505 1.000 24.358 62 GLU E CA 1
ATOM 13247 C C . GLU E 2 61 ? 43.907 5.465 26.651 1.000 22.279 62 GLU E C 1
ATOM 13248 O O . GLU E 2 61 ? 43.698 6.624 27.003 1.000 20.403 62 GLU E O 1
ATOM 13254 N N . LEU E 2 62 ? 44.801 4.640 27.205 1.000 22.486 63 LEU E N 1
ATOM 13255 C CA . LEU E 2 62 ? 45.747 5.039 28.240 1.000 24.475 63 LEU E CA 1
ATOM 13256 C C . LEU E 2 62 ? 46.974 4.152 28.094 1.000 23.857 63 LEU E C 1
ATOM 13257 O O . LEU E 2 62 ? 46.811 2.959 27.828 1.000 21.925 63 LEU E O 1
ATOM 13262 N N . ALA E 2 63 ? 48.169 4.733 28.326 1.000 24.218 64 ALA E N 1
ATOM 13263 C CA . ALA E 2 63 ? 49.438 4.049 28.085 1.000 24.196 64 ALA E CA 1
ATOM 13264 C C . ALA E 2 63 ? 50.231 3.856 29.374 1.000 22.523 64 ALA E C 1
ATOM 13265 O O . ALA E 2 63 ? 50.006 4.560 30.351 1.000 24.318 64 ALA E O 1
ATOM 13267 N N . SER E 2 64 ? 51.195 2.917 29.339 1.000 24.479 65 SER E N 1
ATOM 13268 C CA . SER E 2 64 ? 52.111 2.662 30.440 1.000 21.990 65 SER E CA 1
ATOM 13269 C C . SER E 2 64 ? 53.528 3.120 30.048 1.000 25.388 65 SER E C 1
ATOM 13270 O O . SER E 2 64 ? 53.875 3.102 28.866 1.000 25.096 65 SER E O 1
ATOM 13273 N N . SER E 2 65 ? 54.332 3.529 31.047 1.000 24.622 66 SER E N 1
ATOM 13274 C CA . SER E 2 65 ? 55.778 3.680 30.872 1.000 25.996 66 SER E CA 1
ATOM 13275 C C . SER E 2 65 ? 56.477 2.326 31.036 1.000 27.180 66 SER E C 1
ATOM 13276 O O . SER E 2 65 ? 57.652 2.186 30.699 1.000 26.525 66 SER E O 1
ATOM 13279 N N . SER E 2 66 ? 55.742 1.307 31.508 1.000 24.769 67 SER E N 1
ATOM 13280 C CA . SER E 2 66 ? 56.269 -0.044 31.634 1.000 24.909 67 SER E CA 1
ATOM 13281 C C . SER E 2 66 ? 57.540 -0.046 32.483 1.000 24.002 67 SER E C 1
ATOM 13282 O O . SER E 2 66 ? 58.621 -0.372 32.001 1.000 23.231 67 SER E O 1
ATOM 13285 N N . LEU E 2 67 ? 57.401 0.276 33.776 1.000 25.079 68 LEU E N 1
ATOM 13286 C CA . LEU E 2 67 ? 58.497 0.132 34.727 1.000 24.031 68 LEU E CA 1
ATOM 13287 C C . LEU E 2 67 ? 58.848 -1.345 34.918 1.000 26.037 68 LEU E C 1
ATOM 13288 O O . LEU E 2 67 ? 57.952 -2.162 35.134 1.000 25.423 68 LEU E O 1
ATOM 13293 N N . HIS E 2 68 ? 60.158 -1.673 34.841 1.000 27.534 69 HIS E N 1
ATOM 13294 C CA . HIS E 2 68 ? 60.669 -3.008 35.140 1.000 29.135 69 HIS E CA 1
ATOM 13295 C C . HIS E 2 68 ? 61.741 -2.887 36.232 1.000 28.817 69 HIS E C 1
ATOM 13296 O O . HIS E 2 68 ? 61.829 -1.845 36.882 1.000 28.895 69 HIS E O 1
ATOM 13303 N N . GLU E 2 69 ? 62.560 -3.940 36.422 1.000 28.522 70 GLU E N 1
ATOM 13304 C CA . GLU E 2 69 ? 63.454 -4.061 37.568 1.000 31.810 70 GLU E CA 1
ATOM 13305 C C . GLU E 2 69 ? 64.531 -2.970 37.577 1.000 31.738 70 GLU E C 1
ATOM 13306 O O . GLU E 2 69 ? 64.842 -2.436 38.642 1.000 28.049 70 GLU E O 1
ATOM 13312 N N . ASP E 2 70 ? 65.108 -2.665 36.398 1.000 30.823 71 ASP E N 1
ATOM 13313 C CA . ASP E 2 70 ? 66.233 -1.738 36.295 1.000 31.774 71 ASP E CA 1
ATOM 13314 C C . ASP E 2 70 ? 65.801 -0.340 36.721 1.000 30.775 71 ASP E C 1
ATOM 13315 O O . ASP E 2 70 ? 66.487 0.298 37.517 1.000 28.902 71 ASP E O 1
ATOM 13320 N N . GLY E 2 71 ? 64.642 0.114 36.212 1.000 30.886 72 GLY E N 1
ATOM 13321 C CA . GLY E 2 71 ? 64.130 1.444 36.515 1.000 28.926 72 GLY E CA 1
ATOM 13322 C C . GLY E 2 71 ? 63.811 1.622 38.003 1.000 28.843 72 GLY E C 1
ATOM 13323 O O . GLY E 2 71 ? 63.936 2.723 38.538 1.000 27.196 72 GLY E O 1
ATOM 13324 N N . ALA E 2 72 ? 63.392 0.526 38.656 1.000 29.304 73 ALA E N 1
ATOM 13325 C CA . ALA E 2 72 ? 63.074 0.525 40.073 1.000 30.998 73 ALA E CA 1
ATOM 13326 C C . ALA E 2 72 ? 64.345 0.636 40.913 1.000 31.875 73 ALA E C 1
ATOM 13327 O O . ALA E 2 72 ? 64.294 1.182 42.006 1.000 33.022 73 ALA E O 1
ATOM 13329 N N . VAL E 2 73 ? 65.480 0.121 40.412 1.000 31.082 74 VAL E N 1
ATOM 13330 C CA . VAL E 2 73 ? 66.757 0.302 41.098 1.000 29.566 74 VAL E CA 1
ATOM 13331 C C . VAL E 2 73 ? 67.363 1.677 40.791 1.000 28.553 74 VAL E C 1
ATOM 13332 O O . VAL E 2 73 ? 67.811 2.345 41.725 1.000 29.465 74 VAL E O 1
ATOM 13336 N N . PHE E 2 74 ? 67.356 2.119 39.519 1.000 26.884 75 PHE E N 1
ATOM 13337 C CA . PHE E 2 74 ? 68.197 3.236 39.102 1.000 29.724 75 PHE E CA 1
ATOM 13338 C C . PHE E 2 74 ? 67.436 4.516 38.778 1.000 31.859 75 PHE E C 1
ATOM 13339 O O . PHE E 2 74 ? 68.083 5.529 38.516 1.000 30.329 75 PHE E O 1
ATOM 13347 N N . GLY E 2 75 ? 66.090 4.486 38.779 1.000 31.716 76 GLY E N 1
ATOM 13348 C CA . GLY E 2 75 ? 65.289 5.611 38.313 1.000 30.039 76 GLY E CA 1
ATOM 13349 C C . GLY E 2 75 ? 64.750 5.297 36.925 1.000 32.849 76 GLY E C 1
ATOM 13350 O O . GLY E 2 75 ? 65.348 4.490 36.224 1.000 32.526 76 GLY E O 1
ATOM 13351 N N . ALA E 2 76 ? 63.606 5.885 36.543 1.000 33.661 77 ALA E N 1
ATOM 13352 C CA . ALA E 2 76 ? 62.915 5.425 35.341 1.000 34.147 77 ALA E CA 1
ATOM 13353 C C . ALA E 2 76 ? 62.455 6.581 34.457 1.000 35.942 77 ALA E C 1
ATOM 13354 O O . ALA E 2 76 ? 61.550 6.392 33.645 1.000 33.800 77 ALA E O 1
ATOM 13356 N N . CYS E 2 77 ? 63.110 7.747 34.569 1.000 34.496 78 CYS E N 1
ATOM 13357 C CA . CYS E 2 77 ? 62.786 8.892 33.733 1.000 35.764 78 CYS E CA 1
ATOM 13358 C C . CYS E 2 77 ? 62.956 8.573 32.251 1.000 34.163 78 CYS E C 1
ATOM 13359 O O . CYS E 2 77 ? 62.304 9.186 31.410 1.000 37.504 78 CYS E O 1
ATOM 13362 N N . GLY E 2 78 ? 63.828 7.619 31.930 1.000 31.291 79 GLY E N 1
ATOM 13363 C CA . GLY E 2 78 ? 64.048 7.234 30.550 1.000 31.390 79 GLY E CA 1
ATOM 13364 C C . GLY E 2 78 ? 62.850 6.484 29.987 1.000 33.100 79 GLY E C 1
ATOM 13365 O O . GLY E 2 78 ? 62.562 6.562 28.788 1.000 32.625 79 GLY E O 1
ATOM 13366 N N . ARG E 2 79 ? 62.157 5.764 30.876 1.000 32.575 80 ARG E N 1
ATOM 13367 C CA . ARG E 2 79 ? 61.007 4.969 30.483 1.000 32.606 80 ARG E CA 1
ATOM 13368 C C . ARG E 2 79 ? 59.904 5.930 30.046 1.000 29.418 80 ARG E C 1
ATOM 13369 O O . ARG E 2 79 ? 59.233 5.669 29.060 1.000 28.869 80 ARG E O 1
ATOM 13377 N N . VAL E 2 80 ? 59.782 7.069 30.736 1.000 28.534 81 VAL E N 1
ATOM 13378 C CA . VAL E 2 80 ? 58.856 8.122 30.345 1.000 29.946 81 VAL E CA 1
ATOM 13379 C C . VAL E 2 80 ? 59.242 8.655 28.965 1.000 32.248 81 VAL E C 1
ATOM 13380 O O . VAL E 2 80 ? 58.403 8.696 28.066 1.000 32.399 81 VAL E O 1
ATOM 13384 N N . GLU E 2 81 ? 60.515 9.056 28.789 1.000 31.019 82 GLU E N 1
ATOM 13385 C CA . GLU E 2 81 ? 60.968 9.639 27.533 1.000 31.792 82 GLU E CA 1
ATOM 13386 C C . GLU E 2 81 ? 60.636 8.734 26.351 1.000 27.696 82 GLU E C 1
ATOM 13387 O O . GLU E 2 81 ? 60.193 9.192 25.306 1.000 27.302 82 GLU E O 1
ATOM 13393 N N . GLU E 2 82 ? 60.897 7.438 26.503 1.000 28.345 83 GLU E N 1
ATOM 13394 C CA . GLU E 2 82 ? 60.638 6.493 25.432 1.000 30.235 83 GLU E CA 1
ATOM 13395 C C . GLU E 2 82 ? 59.132 6.410 25.160 1.000 33.200 83 GLU E C 1
ATOM 13396 O O . GLU E 2 82 ? 58.680 6.377 24.004 1.000 32.887 83 GLU E O 1
ATOM 13402 N N . ALA E 2 83 ? 58.358 6.399 26.250 1.000 30.877 84 ALA E N 1
ATOM 13403 C CA . ALA E 2 83 ? 56.906 6.304 26.176 1.000 31.468 84 ALA E CA 1
ATOM 13404 C C . ALA E 2 83 ? 56.326 7.465 25.381 1.000 29.367 84 ALA E C 1
ATOM 13405 O O . ALA E 2 83 ? 55.491 7.266 24.492 1.000 25.536 84 ALA E O 1
ATOM 13407 N N . VAL E 2 84 ? 56.721 8.684 25.751 1.000 26.973 85 VAL E N 1
ATOM 13408 C CA . VAL E 2 84 ? 56.216 9.843 25.041 1.000 29.184 85 VAL E CA 1
ATOM 13409 C C . VAL E 2 84 ? 56.556 9.713 23.559 1.000 31.216 85 VAL E C 1
ATOM 13410 O O . VAL E 2 84 ? 55.741 10.072 22.721 1.000 32.647 85 VAL E O 1
ATOM 13414 N N . ASP E 2 85 ? 57.761 9.222 23.238 1.000 34.723 86 ASP E N 1
ATOM 13415 C CA . ASP E 2 85 ? 58.216 9.186 21.855 1.000 35.506 86 ASP E CA 1
ATOM 13416 C C . ASP E 2 85 ? 57.380 8.167 21.096 1.000 35.100 86 ASP E C 1
ATOM 13417 O O . ASP E 2 85 ? 56.884 8.449 20.010 1.000 35.542 86 ASP E O 1
ATOM 13422 N N . VAL E 2 86 ? 57.208 6.994 21.711 1.000 34.805 87 VAL E N 1
ATOM 13423 C CA . VAL E 2 86 ? 56.505 5.889 21.085 1.000 32.792 87 VAL E CA 1
ATOM 13424 C C . VAL E 2 86 ? 55.024 6.225 20.935 1.000 30.834 87 VAL E C 1
ATOM 13425 O O . VAL E 2 86 ? 54.401 5.829 19.959 1.000 30.026 87 VAL E O 1
ATOM 13429 N N . LEU E 2 87 ? 54.464 6.966 21.894 1.000 30.753 88 LEU E N 1
ATOM 13430 C CA . LEU E 2 87 ? 53.057 7.308 21.841 1.000 30.373 88 LEU E CA 1
ATOM 13431 C C . LEU E 2 87 ? 52.824 8.295 20.704 1.000 29.351 88 LEU E C 1
ATOM 13432 O O . LEU E 2 87 ? 52.012 8.041 19.835 1.000 25.437 88 LEU E O 1
ATOM 13437 N N . LEU E 2 88 ? 53.554 9.418 20.730 1.000 34.010 89 LEU E N 1
ATOM 13438 C CA . LEU E 2 88 ? 53.431 10.463 19.726 1.000 35.216 89 LEU E CA 1
ATOM 13439 C C . LEU E 2 88 ? 53.715 9.921 18.324 1.000 35.272 89 LEU E C 1
ATOM 13440 O O . LEU E 2 88 ? 53.049 10.317 17.371 1.000 37.679 89 LEU E O 1
ATOM 13445 N N . SER E 2 89 ? 54.676 9.002 18.213 1.000 38.067 90 SER E N 1
ATOM 13446 C CA . SER E 2 89 ? 55.114 8.474 16.926 1.000 37.858 90 SER E CA 1
ATOM 13447 C C . SER E 2 89 ? 54.063 7.574 16.280 1.000 39.232 90 SER E C 1
ATOM 13448 O O . SER E 2 89 ? 54.211 7.224 15.108 1.000 36.997 90 SER E O 1
ATOM 13451 N N . ARG E 2 90 ? 53.057 7.120 17.051 1.000 36.654 91 ARG E N 1
ATOM 13452 C CA . ARG E 2 90 ? 52.115 6.129 16.541 1.000 34.172 91 ARG E CA 1
ATOM 13453 C C . ARG E 2 90 ? 50.679 6.634 16.627 1.000 31.946 91 ARG E C 1
ATOM 13454 O O . ARG E 2 90 ? 49.782 6.044 16.039 1.000 33.258 91 ARG E O 1
ATOM 13462 N N . TYR E 2 91 ? 50.471 7.729 17.352 1.000 32.250 92 TYR E N 1
ATOM 13463 C CA . TYR E 2 91 ? 49.149 8.311 17.509 1.000 31.560 92 TYR E CA 1
ATOM 13464 C C . TYR E 2 91 ? 49.230 9.767 17.042 1.000 31.656 92 TYR E C 1
ATOM 13465 O O . TYR E 2 91 ? 49.441 10.672 17.842 1.000 34.483 92 TYR E O 1
ATOM 13474 N N . PRO E 2 92 ? 49.090 10.047 15.729 1.000 32.795 93 PRO E N 1
ATOM 13475 C CA . PRO E 2 92 ? 49.229 11.413 15.216 1.000 34.339 93 PRO E CA 1
ATOM 13476 C C . PRO E 2 92 ? 48.285 12.485 15.760 1.000 34.595 93 PRO E C 1
ATOM 13477 O O . PRO E 2 92 ? 48.629 13.659 15.748 1.000 33.638 93 PRO E O 1
ATOM 13481 N N . ASP E 2 93 ? 47.112 12.104 16.273 1.000 36.622 94 ASP E N 1
ATOM 13482 C CA . ASP E 2 93 ? 46.107 13.098 16.630 1.000 38.213 94 ASP E CA 1
ATOM 13483 C C . ASP E 2 93 ? 46.223 13.552 18.087 1.000 35.910 94 ASP E C 1
ATOM 13484 O O . ASP E 2 93 ? 45.591 14.539 18.466 1.000 34.923 94 ASP E O 1
ATOM 13489 N N . VAL E 2 94 ? 47.004 12.830 18.897 1.000 34.959 95 VAL E N 1
ATOM 13490 C CA . VAL E 2 94 ? 47.118 13.113 20.324 1.000 35.787 95 VAL E CA 1
ATOM 13491 C C . VAL E 2 94 ? 47.670 14.518 20.508 1.000 33.259 95 VAL E C 1
ATOM 13492 O O . VAL E 2 94 ? 48.687 14.841 19.909 1.000 31.214 95 VAL E O 1
ATOM 13496 N N . LYS E 2 95 ? 47.060 15.306 21.399 1.000 30.684 96 LYS E N 1
ATOM 13497 C CA . LYS E 2 95 ? 47.549 16.642 21.696 1.000 29.567 96 LYS E CA 1
ATOM 13498 C C . LYS E 2 95 ? 47.783 16.841 23.190 1.000 30.804 96 LYS E C 1
ATOM 13499 O O . LYS E 2 95 ? 48.417 17.822 23.577 1.000 30.843 96 LYS E O 1
ATOM 13505 N N . VAL E 2 96 ? 47.229 15.960 24.038 1.000 32.199 97 VAL E N 1
ATOM 13506 C CA . VAL E 2 96 ? 47.344 16.134 25.481 1.000 29.209 97 VAL E CA 1
ATOM 13507 C C . VAL E 2 96 ? 47.843 14.806 26.044 1.000 29.513 97 VAL E C 1
ATOM 13508 O O . VAL E 2 96 ? 47.349 13.734 25.676 1.000 34.101 97 VAL E O 1
ATOM 13512 N N . VAL E 2 97 ? 48.893 14.883 26.866 1.000 27.967 98 VAL E N 1
ATOM 13513 C CA . VAL E 2 97 ? 49.531 13.697 27.408 1.000 27.348 98 VAL E CA 1
ATOM 13514 C C . VAL E 2 97 ? 49.886 13.996 28.855 1.000 29.278 98 VAL E C 1
ATOM 13515 O O . VAL E 2 97 ? 50.972 14.507 29.143 1.000 27.274 98 VAL E O 1
ATOM 13519 N N . PRO E 2 98 ? 48.946 13.742 29.792 1.000 27.712 99 PRO E N 1
ATOM 13520 C CA . PRO E 2 98 ? 49.263 13.696 31.215 1.000 27.435 99 PRO E CA 1
ATOM 13521 C C . PRO E 2 98 ? 50.331 12.654 31.515 1.000 28.929 99 PRO E C 1
ATOM 13522 O O . PRO E 2 98 ? 50.368 11.598 30.874 1.000 28.183 99 PRO E O 1
ATOM 13526 N N . ILE E 2 99 ? 51.203 12.981 32.478 1.000 28.716 100 ILE E N 1
ATOM 13527 C CA . ILE E 2 99 ? 52.170 12.028 33.002 1.000 28.626 100 ILE E CA 1
ATOM 13528 C C . ILE E 2 99 ? 51.806 11.792 34.456 1.000 28.332 100 ILE E C 1
ATOM 13529 O O . ILE E 2 99 ? 51.950 12.690 35.293 1.000 31.261 100 ILE E O 1
ATOM 13534 N N . ILE E 2 100 ? 51.278 10.591 34.710 1.000 26.402 101 ILE E N 1
ATOM 13535 C CA . ILE E 2 100 ? 50.576 10.297 35.949 1.000 25.452 101 ILE E CA 1
ATOM 13536 C C . ILE E 2 100 ? 51.474 9.368 36.760 1.000 23.617 101 ILE E C 1
ATOM 13537 O O . ILE E 2 100 ? 51.790 8.271 36.297 1.000 20.928 101 ILE E O 1
ATOM 13542 N N . THR E 2 101 ? 51.841 9.793 37.977 1.000 23.250 102 THR E N 1
ATOM 13543 C CA . THR E 2 101 ? 52.765 9.006 38.766 1.000 25.233 102 THR E CA 1
ATOM 13544 C C . THR E 2 101 ? 51.986 7.996 39.582 1.000 26.370 102 THR E C 1
ATOM 13545 O O . THR E 2 101 ? 50.778 8.155 39.768 1.000 25.179 102 THR E O 1
ATOM 13549 N N . THR E 2 102 ? 52.735 6.990 40.051 1.000 26.230 103 THR E N 1
ATOM 13550 C CA . THR E 2 102 ? 52.228 5.870 40.818 1.000 26.232 103 THR E CA 1
ATOM 13551 C C . THR E 2 102 ? 53.020 5.790 42.115 1.000 26.359 103 THR E C 1
ATOM 13552 O O . THR E 2 102 ? 53.959 6.557 42.312 1.000 27.106 103 THR E O 1
ATOM 13556 N N . CYS E 2 103 ? 52.674 4.842 42.985 1.000 25.995 104 CYS E N 1
ATOM 13557 C CA . CYS E 2 103 ? 53.450 4.615 44.197 1.000 24.437 104 CYS E CA 1
ATOM 13558 C C . CYS E 2 103 ? 54.936 4.435 43.856 1.000 24.370 104 CYS E C 1
ATOM 13559 O O . CYS E 2 103 ? 55.794 4.976 44.544 1.000 23.749 104 CYS E O 1
ATOM 13562 N N . SER E 2 104 ? 55.242 3.697 42.780 1.000 24.720 105 SER E N 1
ATOM 13563 C CA . SER E 2 104 ? 56.615 3.320 42.465 1.000 25.812 105 SER E CA 1
ATOM 13564 C C . SER E 2 104 ? 57.453 4.554 42.111 1.000 25.590 105 SER E C 1
ATOM 13565 O O . SER E 2 104 ? 58.501 4.794 42.712 1.000 24.395 105 SER E O 1
ATOM 13568 N N . THR E 2 105 ? 56.957 5.377 41.184 1.000 25.162 106 THR E N 1
ATOM 13569 C CA . THR E 2 105 ? 57.759 6.450 40.620 1.000 24.810 106 THR E CA 1
ATOM 13570 C C . THR E 2 105 ? 57.821 7.624 41.595 1.000 27.560 106 THR E C 1
ATOM 13571 O O . THR E 2 105 ? 58.734 8.448 41.528 1.000 28.261 106 THR E O 1
ATOM 13575 N N . GLU E 2 106 ? 56.874 7.660 42.539 1.000 28.483 107 GLU E N 1
ATOM 13576 C CA . GLU E 2 106 ? 56.914 8.624 43.628 1.000 29.528 107 GLU E CA 1
ATOM 13577 C C . GLU E 2 106 ? 57.977 8.196 44.638 1.000 28.529 107 GLU E C 1
ATOM 13578 O O . GLU E 2 106 ? 58.773 9.018 45.075 1.000 31.433 107 GLU E O 1
ATOM 13584 N N . ILE E 2 107 ? 58.007 6.910 44.994 1.000 28.162 108 ILE E N 1
ATOM 13585 C CA . ILE E 2 107 ? 58.963 6.429 45.971 1.000 28.652 108 ILE E CA 1
ATOM 13586 C C . ILE E 2 107 ? 60.368 6.575 45.402 1.000 28.543 108 ILE E C 1
ATOM 13587 O O . ILE E 2 107 ? 61.209 7.176 46.045 1.000 30.671 108 ILE E O 1
ATOM 13592 N N . ILE E 2 108 ? 60.626 6.070 44.193 1.000 31.614 109 ILE E N 1
ATOM 13593 C CA . ILE E 2 108 ? 61.989 6.112 43.667 1.000 31.120 109 ILE E CA 1
ATOM 13594 C C . ILE E 2 108 ? 62.379 7.544 43.314 1.000 31.914 109 ILE E C 1
ATOM 13595 O O . ILE E 2 108 ? 63.551 7.796 43.032 1.000 30.821 109 ILE E O 1
ATOM 13600 N N . GLY E 2 109 ? 61.401 8.456 43.273 1.000 31.551 110 GLY E N 1
ATOM 13601 C CA . GLY E 2 109 ? 61.675 9.886 43.262 1.000 31.900 110 GLY E CA 1
ATOM 13602 C C . GLY E 2 109 ? 61.990 10.440 41.877 1.000 31.587 110 GLY E C 1
ATOM 13603 O O . GLY E 2 109 ? 62.729 11.404 41.778 1.000 32.005 110 GLY E O 1
ATOM 13604 N N . ASP E 2 110 ? 61.391 9.879 40.816 1.000 32.289 111 ASP E N 1
ATOM 13605 C CA . ASP E 2 110 ? 61.652 10.332 39.454 1.000 31.324 111 ASP E CA 1
ATOM 13606 C C . ASP E 2 110 ? 61.227 11.786 39.288 1.000 35.535 111 ASP E C 1
ATOM 13607 O O . ASP E 2 110 ? 60.126 12.136 39.692 1.000 37.588 111 ASP E O 1
ATOM 13612 N N . ASP E 2 111 ? 62.069 12.609 38.644 1.000 37.503 112 ASP E N 1
ATOM 13613 C CA . ASP E 2 111 ? 61.792 14.036 38.501 1.000 39.594 112 ASP E CA 1
ATOM 13614 C C . ASP E 2 111 ? 60.945 14.269 37.254 1.000 38.019 112 ASP E C 1
ATOM 13615 O O . ASP E 2 111 ? 61.483 14.439 36.158 1.000 34.330 112 ASP E O 1
ATOM 13620 N N . VAL E 2 112 ? 59.614 14.311 37.436 1.000 34.616 113 VAL E N 1
ATOM 13621 C CA . VAL E 2 112 ? 58.704 14.277 36.306 1.000 31.430 113 VAL E CA 1
ATOM 13622 C C . VAL E 2 112 ? 58.630 15.651 35.653 1.000 29.106 113 VAL E C 1
ATOM 13623 O O . VAL E 2 112 ? 58.595 15.743 34.426 1.000 29.380 113 VAL E O 1
ATOM 13627 N N . ASP E 2 113 ? 58.567 16.700 36.473 1.000 29.032 114 ASP E N 1
ATOM 13628 C CA . ASP E 2 113 ? 58.566 18.062 35.962 1.000 32.916 114 ASP E CA 1
ATOM 13629 C C . ASP E 2 113 ? 59.849 18.279 35.161 1.000 34.007 114 ASP E C 1
ATOM 13630 O O . ASP E 2 113 ? 59.836 18.929 34.108 1.000 32.463 114 ASP E O 1
ATOM 13635 N N . GLY E 2 114 ? 60.939 17.683 35.666 1.000 34.969 115 GLY E N 1
ATOM 13636 C CA . GLY E 2 114 ? 62.242 17.777 35.029 1.000 36.894 115 GLY E CA 1
ATOM 13637 C C . GLY E 2 114 ? 62.224 17.164 33.636 1.000 36.900 115 GLY E C 1
ATOM 13638 O O . GLY E 2 114 ? 62.605 17.794 32.651 1.000 32.723 115 GLY E O 1
ATOM 13639 N N . VAL E 2 115 ? 61.726 15.935 33.566 1.000 37.285 116 VAL E N 1
ATOM 13640 C CA . VAL E 2 115 ? 61.809 15.186 32.330 1.000 38.680 116 VAL E CA 1
ATOM 13641 C C . VAL E 2 115 ? 60.805 15.744 31.315 1.000 39.126 116 VAL E C 1
ATOM 13642 O O . VAL E 2 115 ? 60.984 15.544 30.120 1.000 39.273 116 VAL E O 1
ATOM 13646 N N . ILE E 2 116 ? 59.786 16.491 31.770 1.000 41.956 117 ILE E N 1
ATOM 13647 C CA . ILE E 2 116 ? 58.830 17.108 30.857 1.000 40.223 117 ILE E CA 1
ATOM 13648 C C . ILE E 2 116 ? 59.491 18.315 30.196 1.000 39.363 117 ILE E C 1
ATOM 13649 O O . ILE E 2 116 ? 59.476 18.436 28.976 1.000 41.471 117 ILE E O 1
ATOM 13654 N N . LYS E 2 117 ? 60.033 19.220 31.012 1.000 41.449 118 LYS E N 1
ATOM 13655 C CA . LYS E 2 117 ? 60.815 20.349 30.526 1.000 44.069 118 LYS E CA 1
ATOM 13656 C C . LYS E 2 117 ? 61.853 19.888 29.494 1.000 41.124 118 LYS E C 1
ATOM 13657 O O . LYS E 2 117 ? 61.982 20.484 28.429 1.000 37.404 118 LYS E O 1
ATOM 13663 N N . LYS E 2 118 ? 62.569 18.795 29.784 1.000 36.969 119 LYS E N 1
ATOM 13664 C CA . LYS E 2 118 ? 63.519 18.250 28.830 1.000 35.582 119 LYS E CA 1
ATOM 13665 C C . LYS E 2 118 ? 62.839 17.912 27.503 1.000 35.423 119 LYS E C 1
ATOM 13666 O O . LYS E 2 118 ? 63.404 18.174 26.444 1.000 33.321 119 LYS E O 1
ATOM 13672 N N . LEU E 2 119 ? 61.669 17.260 27.544 1.000 33.168 120 LEU E N 1
ATOM 13673 C CA . LEU E 2 119 ? 61.030 16.788 26.319 1.000 32.611 120 LEU E CA 1
ATOM 13674 C C . LEU E 2 119 ? 60.468 17.971 25.527 1.000 32.328 120 LEU E C 1
ATOM 13675 O O . LEU E 2 119 ? 60.432 17.930 24.302 1.000 32.862 120 LEU E O 1
ATOM 13680 N N . ASN E 2 120 ? 60.026 19.027 26.225 1.000 32.511 121 ASN E N 1
ATOM 13681 C CA . ASN E 2 120 ? 59.490 20.210 25.565 1.000 35.747 121 ASN E CA 1
ATOM 13682 C C . ASN E 2 120 ? 60.576 20.929 24.766 1.000 42.559 121 ASN E C 1
ATOM 13683 O O . ASN E 2 120 ? 60.347 21.326 23.624 1.000 45.101 121 ASN E O 1
ATOM 13688 N N . GLU E 2 121 ? 61.749 21.093 25.388 1.000 48.210 122 GLU E N 1
ATOM 13689 C CA . GLU E 2 121 ? 62.891 21.749 24.767 1.000 52.105 122 GLU E CA 1
ATOM 13690 C C . GLU E 2 121 ? 63.529 20.796 23.753 1.000 50.607 122 GLU E C 1
ATOM 13691 O O . GLU E 2 121 ? 63.934 21.219 22.677 1.000 53.851 122 GLU E O 1
ATOM 13697 N N . GLY E 2 122 ? 63.567 19.497 24.083 1.000 47.094 123 GLY E N 1
ATOM 13698 C CA . GLY E 2 122 ? 64.246 18.499 23.275 1.000 42.902 123 GLY E CA 1
ATOM 13699 C C . GLY E 2 122 ? 63.325 17.881 22.232 1.000 42.444 123 GLY E C 1
ATOM 13700 O O . GLY E 2 122 ? 62.970 18.548 21.265 1.000 43.356 123 GLY E O 1
ATOM 13701 N N . LEU E 2 123 ? 62.938 16.620 22.481 1.000 40.624 124 LEU E N 1
ATOM 13702 C CA . LEU E 2 123 ? 62.210 15.761 21.555 1.000 41.600 124 LEU E CA 1
ATOM 13703 C C . LEU E 2 123 ? 61.114 16.496 20.784 1.000 41.464 124 LEU E C 1
ATOM 13704 O O . LEU E 2 123 ? 60.941 16.271 19.587 1.000 39.285 124 LEU E O 1
ATOM 13709 N N . LEU E 2 124 ? 60.312 17.297 21.490 1.000 41.306 125 LEU E N 1
ATOM 13710 C CA . LEU E 2 124 ? 59.125 17.884 20.887 1.000 45.249 125 LEU E CA 1
ATOM 13711 C C . LEU E 2 124 ? 59.515 18.930 19.838 1.000 47.308 125 LEU E C 1
ATOM 13712 O O . LEU E 2 124 ? 58.847 19.030 18.810 1.000 39.794 125 LEU E O 1
ATOM 13717 N N . LYS E 2 125 ? 60.583 19.703 20.102 1.000 49.950 126 LYS E N 1
ATOM 13718 C CA . LYS E 2 125 ? 61.086 20.682 19.146 1.000 47.728 126 LYS E CA 1
ATOM 13719 C C . LYS E 2 125 ? 61.778 19.989 17.973 1.000 47.362 126 LYS E C 1
ATOM 13720 O O . LYS E 2 125 ? 61.536 20.365 16.831 1.000 50.295 126 LYS E O 1
ATOM 13726 N N . GLU E 2 126 ? 62.597 18.961 18.240 1.000 46.784 127 GLU E N 1
ATOM 13727 C CA . GLU E 2 126 ? 63.354 18.311 17.182 1.000 47.345 127 GLU E CA 1
ATOM 13728 C C . GLU E 2 126 ? 62.401 17.512 16.303 1.000 50.392 127 GLU E C 1
ATOM 13729 O O . GLU E 2 126 ? 62.242 17.829 15.132 1.000 57.995 127 GLU E O 1
ATOM 13735 N N . LYS E 2 127 ? 61.745 16.499 16.887 1.000 51.141 128 LYS E N 1
ATOM 13736 C CA . LYS E 2 127 ? 61.067 15.466 16.119 1.000 45.055 128 LYS E CA 1
ATOM 13737 C C . LYS E 2 127 ? 59.635 15.866 15.772 1.000 45.628 128 LYS E C 1
ATOM 13738 O O . LYS E 2 127 ? 59.103 15.375 14.777 1.000 43.507 128 LYS E O 1
ATOM 13744 N N . PHE E 2 128 ? 59.008 16.734 16.584 1.000 45.053 129 PHE E N 1
ATOM 13745 C CA . PHE E 2 128 ? 57.575 16.979 16.457 1.000 46.504 129 PHE E CA 1
ATOM 13746 C C . PHE E 2 128 ? 57.285 18.477 16.422 1.000 54.045 129 PHE E C 1
ATOM 13747 O O . PHE E 2 128 ? 56.416 18.952 17.156 1.000 55.073 129 PHE E O 1
ATOM 13755 N N . PRO E 2 129 ? 57.974 19.266 15.561 1.000 58.129 130 PRO E N 1
ATOM 13756 C CA . PRO E 2 129 ? 57.891 20.727 15.646 1.000 55.403 130 PRO E CA 1
ATOM 13757 C C . PRO E 2 129 ? 56.582 21.311 15.099 1.000 50.936 130 PRO E C 1
ATOM 13758 O O . PRO E 2 129 ? 56.188 22.411 15.474 1.000 46.463 130 PRO E O 1
ATOM 13762 N N . ASP E 2 130 ? 55.886 20.551 14.244 1.000 49.758 131 ASP E N 1
ATOM 13763 C CA . ASP E 2 130 ? 54.649 21.018 13.635 1.000 55.546 131 ASP E CA 1
ATOM 13764 C C . ASP E 2 130 ? 53.410 20.659 14.470 1.000 54.473 131 ASP E C 1
ATOM 13765 O O . ASP E 2 130 ? 52.301 21.021 14.077 1.000 53.332 131 ASP E O 1
ATOM 13770 N N . ARG E 2 131 ? 53.589 19.992 15.624 1.000 49.856 132 ARG E N 1
ATOM 13771 C CA . ARG E 2 131 ? 52.488 19.429 16.401 1.000 47.468 132 ARG E CA 1
ATOM 13772 C C . ARG E 2 131 ? 52.271 20.195 17.704 1.000 46.392 132 ARG E C 1
ATOM 13773 O O . ARG E 2 131 ? 53.224 20.553 18.391 1.000 47.104 132 ARG E O 1
ATOM 13781 N N . GLU E 2 132 ? 50.996 20.371 18.060 1.000 45.210 133 GLU E N 1
ATOM 13782 C CA . GLU E 2 132 ? 50.582 20.791 19.391 1.000 45.464 133 GLU E CA 1
ATOM 13783 C C . GLU E 2 132 ? 50.597 19.594 20.351 1.000 41.600 133 GLU E C 1
ATOM 13784 O O . GLU E 2 132 ? 49.911 18.602 20.115 1.000 39.302 133 GLU E O 1
ATOM 13790 N N . VAL E 2 133 ? 51.381 19.684 21.433 1.000 38.528 134 VAL E N 1
ATOM 13791 C CA . VAL E 2 133 ? 51.493 18.602 22.400 1.000 36.959 134 VAL E CA 1
ATOM 13792 C C . VAL E 2 133 ? 51.690 19.173 23.796 1.000 36.956 134 VAL E C 1
ATOM 13793 O O . VAL E 2 133 ? 52.734 19.758 24.078 1.000 36.702 134 VAL E O 1
ATOM 13797 N N . HIS E 2 134 ? 50.707 18.933 24.678 1.000 34.737 135 HIS E N 1
ATOM 13798 C CA . HIS E 2 134 ? 50.761 19.424 26.043 1.000 34.313 135 HIS E CA 1
ATOM 13799 C C . HIS E 2 134 ? 51.034 18.258 26.990 1.000 34.619 135 HIS E C 1
ATOM 13800 O O . HIS E 2 134 ? 50.161 17.425 27.227 1.000 35.330 135 HIS E O 1
ATOM 13807 N N . LEU E 2 135 ? 52.262 18.211 27.521 1.000 32.620 136 LEU E N 1
ATOM 13808 C CA . LEU E 2 135 ? 52.651 17.253 28.541 1.000 31.969 136 LEU E CA 1
ATOM 13809 C C . LEU E 2 135 ? 52.294 17.841 29.897 1.000 31.869 136 LEU E C 1
ATOM 13810 O O . LEU E 2 135 ? 52.648 18.999 30.139 1.000 31.819 136 LEU E O 1
ATOM 13815 N N . ILE E 2 136 ? 51.626 17.052 30.770 1.000 29.572 137 ILE E N 1
ATOM 13816 C CA . ILE E 2 136 ? 51.156 17.573 32.051 1.000 30.569 137 ILE E CA 1
ATOM 13817 C C . ILE E 2 136 ? 51.508 16.599 33.173 1.000 33.798 137 ILE E C 1
ATOM 13818 O O . ILE E 2 136 ? 51.047 15.458 33.160 1.000 34.724 137 ILE E O 1
ATOM 13823 N N . ALA E 2 137 ? 52.306 17.074 34.149 1.000 32.370 138 ALA E N 1
ATOM 13824 C CA . ALA E 2 137 ? 52.633 16.291 35.335 1.000 31.776 138 ALA E CA 1
ATOM 13825 C C . ALA E 2 137 ? 51.388 16.119 36.207 1.000 30.997 138 ALA E C 1
ATOM 13826 O O . ALA E 2 137 ? 50.657 17.075 36.459 1.000 26.767 138 ALA E O 1
ATOM 13828 N N . MET E 2 138 ? 51.169 14.888 36.683 1.000 27.172 139 MET E N 1
ATOM 13829 C CA . MET E 2 138 ? 50.172 14.672 37.714 1.000 25.172 139 MET E CA 1
ATOM 13830 C C . MET E 2 138 ? 50.826 13.815 38.792 1.000 24.811 139 MET E C 1
ATOM 13831 O O . MET E 2 138 ? 51.134 12.641 38.568 1.000 21.607 139 MET E O 1
ATOM 13836 N N . HIS E 2 139 ? 51.124 14.461 39.927 1.000 25.681 140 HIS E N 1
ATOM 13837 C CA . HIS E 2 139 ? 51.739 13.790 41.062 1.000 29.666 140 HIS E CA 1
ATOM 13838 C C . HIS E 2 139 ? 50.650 13.157 41.925 1.000 26.821 140 HIS E C 1
ATOM 13839 O O . HIS E 2 139 ? 50.009 13.848 42.711 1.000 25.188 140 HIS E O 1
ATOM 13846 N N . THR E 2 140 ? 50.489 11.834 41.780 1.000 26.360 141 THR E N 1
ATOM 13847 C CA . THR E 2 140 ? 49.364 11.101 42.344 1.000 24.912 141 THR E CA 1
ATOM 13848 C C . THR E 2 140 ? 49.890 9.874 43.085 1.000 25.828 141 THR E C 1
ATOM 13849 O O . THR E 2 140 ? 49.591 8.737 42.707 1.000 26.924 141 THR E O 1
ATOM 13853 N N . PRO E 2 141 ? 50.660 10.050 44.190 1.000 25.078 142 PRO E N 1
ATOM 13854 C CA . PRO E 2 141 ? 51.106 8.912 45.003 1.000 24.491 142 PRO E CA 1
ATOM 13855 C C . PRO E 2 141 ? 49.904 8.132 45.544 1.000 24.783 142 PRO E C 1
ATOM 13856 O O . PRO E 2 141 ? 48.963 8.746 46.025 1.000 24.682 142 PRO E O 1
ATOM 13860 N N . SER E 2 142 ? 49.962 6.792 45.495 1.000 26.536 143 SER E N 1
ATOM 13861 C CA . SER E 2 142 ? 48.829 5.946 45.836 1.000 27.234 143 SER E CA 1
ATOM 13862 C C . SER E 2 142 ? 48.655 5.809 47.354 1.000 29.398 143 SER E C 1
ATOM 13863 O O . SER E 2 142 ? 47.605 5.359 47.822 1.000 27.980 143 SER E O 1
ATOM 13866 N N . PHE E 2 143 ? 49.656 6.259 48.129 1.000 28.639 144 PHE E N 1
ATOM 13867 C CA . PHE E 2 143 ? 49.708 5.987 49.556 1.000 27.540 144 PHE E CA 1
ATOM 13868 C C . PHE E 2 143 ? 49.236 7.205 50.348 1.000 26.354 144 PHE E C 1
ATOM 13869 O O . PHE E 2 143 ? 49.516 7.304 51.540 1.000 25.808 144 PHE E O 1
ATOM 13877 N N . VAL E 2 144 ? 48.543 8.126 49.667 1.000 26.409 145 VAL E N 1
ATOM 13878 C CA . VAL E 2 144 ? 47.726 9.157 50.293 1.000 28.597 145 VAL E CA 1
ATOM 13879 C C . VAL E 2 144 ? 46.395 9.213 49.537 1.000 25.660 145 VAL E C 1
ATOM 13880 O O . VAL E 2 144 ? 46.338 8.851 48.362 1.000 24.917 145 VAL E O 1
ATOM 13884 N N . GLY E 2 145 ? 45.346 9.689 50.214 1.000 23.187 146 GLY E N 1
ATOM 13885 C CA . GLY E 2 145 ? 44.041 9.864 49.599 1.000 24.292 146 GLY E CA 1
ATOM 13886 C C . GLY E 2 145 ? 43.506 8.604 48.912 1.000 23.367 146 GLY E C 1
ATOM 13887 O O . GLY E 2 145 ? 43.600 7.489 49.433 1.000 21.923 146 GLY E O 1
ATOM 13888 N N . SER E 2 146 ? 42.915 8.822 47.734 1.000 21.947 147 SER E N 1
ATOM 13889 C CA . SER E 2 146 ? 42.216 7.792 46.980 1.000 21.391 147 SER E CA 1
ATOM 13890 C C . SER E 2 146 ? 41.993 8.299 45.564 1.000 20.854 147 SER E C 1
ATOM 13891 O O . SER E 2 146 ? 42.318 9.451 45.281 1.000 19.825 147 SER E O 1
ATOM 13894 N N . MET E 2 147 ? 41.319 7.495 44.725 1.000 20.662 148 MET E N 1
ATOM 13895 C CA . MET E 2 147 ? 40.965 7.939 43.388 1.000 19.471 148 MET E CA 1
ATOM 13896 C C . MET E 2 147 ? 40.233 9.279 43.453 1.000 20.528 148 MET E C 1
ATOM 13897 O O . MET E 2 147 ? 40.251 10.033 42.490 1.000 18.615 148 MET E O 1
ATOM 13902 N N . ILE E 2 148 ? 39.515 9.543 44.562 1.000 21.105 149 ILE E N 1
ATOM 13903 C CA . ILE E 2 148 ? 38.688 10.736 44.658 1.000 20.188 149 ILE E CA 1
ATOM 13904 C C . ILE E 2 148 ? 39.597 11.965 44.710 1.000 20.041 149 ILE E C 1
ATOM 13905 O O . ILE E 2 148 ? 39.395 12.912 43.951 1.000 20.438 149 ILE E O 1
ATOM 13910 N N . SER E 2 149 ? 40.594 11.944 45.614 1.000 21.047 150 SER E N 1
ATOM 13911 C CA . SER E 2 149 ? 41.585 13.012 45.720 1.000 20.291 150 SER E CA 1
ATOM 13912 C C . SER E 2 149 ? 42.446 13.087 44.452 1.000 20.281 150 SER E C 1
ATOM 13913 O O . SER E 2 149 ? 42.809 14.173 44.011 1.000 21.378 150 SER E O 1
ATOM 13916 N N . GLY E 2 150 ? 42.722 11.944 43.810 1.000 20.631 151 GLY E N 1
ATOM 13917 C CA . GLY E 2 150 ? 43.439 11.943 42.537 1.000 20.601 151 GLY E CA 1
ATOM 13918 C C . GLY E 2 150 ? 42.710 12.742 41.456 1.000 20.585 151 GLY E C 1
ATOM 13919 O O . GLY E 2 150 ? 43.299 13.433 40.619 1.000 19.545 151 GLY E O 1
ATOM 13920 N N . TYR E 2 151 ? 41.387 12.612 41.463 1.000 19.440 152 TYR E N 1
ATOM 13921 C CA . TYR E 2 151 ? 40.537 13.331 40.535 1.000 19.452 152 TYR E CA 1
ATOM 13922 C C . TYR E 2 151 ? 40.672 14.833 40.784 1.000 19.858 152 TYR E C 1
ATOM 13923 O O . TYR E 2 151 ? 40.844 15.604 39.844 1.000 20.948 152 TYR E O 1
ATOM 13932 N N . ASP E 2 152 ? 40.536 15.238 42.055 1.000 21.415 153 ASP E N 1
ATOM 13933 C CA . ASP E 2 152 ? 40.652 16.634 42.473 1.000 21.862 153 ASP E CA 1
ATOM 13934 C C . ASP E 2 152 ? 41.973 17.225 41.946 1.000 22.424 153 ASP E C 1
ATOM 13935 O O . ASP E 2 152 ? 41.983 18.264 41.287 1.000 23.958 153 ASP E O 1
ATOM 13940 N N . VAL E 2 153 ? 43.080 16.521 42.216 1.000 23.463 154 VAL E N 1
ATOM 13941 C CA . VAL E 2 153 ? 44.432 16.903 41.818 1.000 22.826 154 VAL E CA 1
ATOM 13942 C C . VAL E 2 153 ? 44.515 17.080 40.298 1.000 25.226 154 VAL E C 1
ATOM 13943 O O . VAL E 2 153 ? 44.904 18.139 39.812 1.000 29.935 154 VAL E O 1
ATOM 13947 N N . ALA E 2 154 ? 44.111 16.053 39.547 1.000 23.054 155 ALA E N 1
ATOM 13948 C CA . ALA E 2 154 ? 44.205 16.064 38.107 1.000 22.693 155 ALA E CA 1
ATOM 13949 C C . ALA E 2 154 ? 43.403 17.197 37.483 1.000 24.825 155 ALA E C 1
ATOM 13950 O O . ALA E 2 154 ? 43.810 17.724 36.453 1.000 24.664 155 ALA E O 1
ATOM 13952 N N . VAL E 2 155 ? 42.235 17.535 38.039 1.000 27.084 156 VAL E N 1
ATOM 13953 C CA . VAL E 2 155 ? 41.433 18.596 37.446 1.000 27.360 156 VAL E CA 1
ATOM 13954 C C . VAL E 2 155 ? 42.186 19.910 37.635 1.000 29.518 156 VAL E C 1
ATOM 13955 O O . VAL E 2 155 ? 42.232 20.742 36.733 1.000 32.459 156 VAL E O 1
ATOM 13959 N N . ARG E 2 156 ? 42.811 20.068 38.804 1.000 31.392 157 ARG E N 1
ATOM 13960 C CA . ARG E 2 156 ? 43.614 21.247 39.082 1.000 31.336 157 ARG E CA 1
ATOM 13961 C C . ARG E 2 156 ? 44.774 21.323 38.092 1.000 29.094 157 ARG E C 1
ATOM 13962 O O . ARG E 2 156 ? 45.025 22.371 37.521 1.000 29.264 157 ARG E O 1
ATOM 13970 N N . ASP E 2 157 ? 45.448 20.198 37.857 1.000 29.494 158 ASP E N 1
ATOM 13971 C CA . ASP E 2 157 ? 46.659 20.184 37.057 1.000 30.315 158 ASP E CA 1
ATOM 13972 C C . ASP E 2 157 ? 46.373 20.520 35.597 1.000 31.527 158 ASP E C 1
ATOM 13973 O O . ASP E 2 157 ? 47.246 21.036 34.907 1.000 30.439 158 ASP E O 1
ATOM 13978 N N . VAL E 2 158 ? 45.177 20.170 35.116 1.000 30.278 159 VAL E N 1
ATOM 13979 C CA . VAL E 2 158 ? 44.819 20.391 33.728 1.000 30.365 159 VAL E CA 1
ATOM 13980 C C . VAL E 2 158 ? 44.414 21.856 33.535 1.000 31.648 159 VAL E C 1
ATOM 13981 O O . VAL E 2 158 ? 44.761 22.503 32.545 1.000 30.064 159 VAL E O 1
ATOM 13985 N N . VAL E 2 159 ? 43.644 22.371 34.486 1.000 29.872 160 VAL E N 1
ATOM 13986 C CA . VAL E 2 159 ? 43.260 23.766 34.467 1.000 31.458 160 VAL E CA 1
ATOM 13987 C C . VAL E 2 159 ? 44.505 24.636 34.672 1.000 33.289 160 VAL E C 1
ATOM 13988 O O . VAL E 2 159 ? 44.650 25.665 34.015 1.000 32.456 160 VAL E O 1
ATOM 13992 N N . ARG E 2 160 ? 45.370 24.252 35.624 1.000 35.829 161 ARG E N 1
ATOM 13993 C CA . ARG E 2 160 ? 46.608 24.978 35.901 1.000 36.143 161 ARG E CA 1
ATOM 13994 C C . ARG E 2 160 ? 47.446 25.074 34.622 1.000 37.471 161 ARG E C 1
ATOM 13995 O O . ARG E 2 160 ? 47.857 26.163 34.237 1.000 33.738 161 ARG E O 1
ATOM 14003 N N . HIS E 2 161 ? 47.654 23.937 33.945 1.000 37.091 162 HIS E N 1
ATOM 14004 C CA . HIS E 2 161 ? 48.334 23.905 32.659 1.000 35.730 162 HIS E CA 1
ATOM 14005 C C . HIS E 2 161 ? 47.773 24.917 31.661 1.000 35.378 162 HIS E C 1
ATOM 14006 O O . HIS E 2 161 ? 48.525 25.667 31.070 1.000 41.580 162 HIS E O 1
ATOM 14013 N N . PHE E 2 162 ? 46.460 24.927 31.440 1.000 34.586 163 PHE E N 1
ATOM 14014 C CA . PHE E 2 162 ? 45.891 25.528 30.240 1.000 31.155 163 PHE E CA 1
ATOM 14015 C C . PHE E 2 162 ? 45.300 26.913 30.487 1.000 33.177 163 PHE E C 1
ATOM 14016 O O . PHE E 2 162 ? 45.258 27.720 29.568 1.000 34.031 163 PHE E O 1
ATOM 14024 N N . ALA E 2 163 ? 44.761 27.171 31.684 1.000 36.764 164 ALA E N 1
ATOM 14025 C CA . ALA E 2 163 ? 43.911 28.337 31.905 1.000 40.195 164 ALA E CA 1
ATOM 14026 C C . ALA E 2 163 ? 44.693 29.645 31.758 1.000 44.755 164 ALA E C 1
ATOM 14027 O O . ALA E 2 163 ? 45.698 29.830 32.434 1.000 47.640 164 ALA E O 1
ATOM 14029 N N . LYS E 2 164 ? 44.186 30.534 30.883 1.000 49.006 165 LYS E N 1
ATOM 14030 C CA . LYS E 2 164 ? 44.684 31.886 30.650 1.000 48.540 165 LYS E CA 1
ATOM 14031 C C . LYS E 2 164 ? 43.483 32.831 30.583 1.000 47.507 165 LYS E C 1
ATOM 14032 O O . LYS E 2 164 ? 42.434 32.454 30.056 1.000 45.220 165 LYS E O 1
ATOM 14038 N N . ARG E 2 165 ? 43.651 34.065 31.079 1.000 44.921 166 ARG E N 1
ATOM 14039 C CA . ARG E 2 165 ? 42.570 35.040 31.103 1.000 45.314 166 ARG E CA 1
ATOM 14040 C C . ARG E 2 165 ? 42.791 36.149 30.066 1.000 49.128 166 ARG E C 1
ATOM 14041 O O . ARG E 2 165 ? 42.819 37.329 30.410 1.000 54.238 166 ARG E O 1
ATOM 14049 N N . GLU E 2 166 ? 42.897 35.764 28.786 1.000 51.084 167 GLU E N 1
ATOM 14050 C CA . GLU E 2 166 ? 43.015 36.701 27.677 1.000 49.264 167 GLU E CA 1
ATOM 14051 C C . GLU E 2 166 ? 41.727 37.496 27.470 1.000 53.104 167 GLU E C 1
ATOM 14052 O O . GLU E 2 166 ? 41.769 38.717 27.394 1.000 63.083 167 GLU E O 1
ATOM 14058 N N . ALA E 2 167 ? 40.592 36.804 27.330 1.000 50.663 168 ALA E N 1
ATOM 14059 C CA . ALA E 2 167 ? 39.375 37.425 26.835 1.000 46.339 168 ALA E CA 1
ATOM 14060 C C . ALA E 2 167 ? 38.217 37.148 27.787 1.000 49.392 168 ALA E C 1
ATOM 14061 O O . ALA E 2 167 ? 37.357 36.326 27.482 1.000 50.705 168 ALA E O 1
ATOM 14063 N N . PRO E 2 168 ? 38.157 37.816 28.965 1.000 49.593 169 PRO E N 1
ATOM 14064 C CA . PRO E 2 168 ? 37.049 37.634 29.903 1.000 49.263 169 PRO E CA 1
ATOM 14065 C C . PRO E 2 168 ? 35.703 37.523 29.188 1.000 52.062 169 PRO E C 1
ATOM 14066 O O . PRO E 2 168 ? 35.509 38.147 28.146 1.000 53.973 169 PRO E O 1
ATOM 14070 N N . ASN E 2 169 ? 34.804 36.686 29.732 1.000 52.035 170 ASN E N 1
ATOM 14071 C CA . ASN E 2 169 ? 33.484 36.458 29.153 1.000 48.819 170 ASN E CA 1
ATOM 14072 C C . ASN E 2 169 ? 32.504 36.112 30.275 1.000 49.745 170 ASN E C 1
ATOM 14073 O O . ASN E 2 169 ? 32.836 36.197 31.458 1.000 48.991 170 ASN E O 1
ATOM 14078 N N . ASP E 2 170 ? 31.288 35.721 29.892 1.000 50.513 171 ASP E N 1
ATOM 14079 C CA . ASP E 2 170 ? 30.219 35.557 30.857 1.000 51.685 171 ASP E CA 1
ATOM 14080 C C . ASP E 2 170 ? 29.938 34.089 31.149 1.000 45.154 171 ASP E C 1
ATOM 14081 O O . ASP E 2 170 ? 29.043 33.799 31.925 1.000 43.284 171 ASP E O 1
ATOM 14086 N N . LYS E 2 171 ? 30.700 33.181 30.535 1.000 42.262 172 LYS E N 1
ATOM 14087 C CA . LYS E 2 171 ? 30.552 31.759 30.782 1.000 40.326 172 LYS E CA 1
ATOM 14088 C C . LYS E 2 171 ? 30.912 31.431 32.230 1.000 42.322 172 LYS E C 1
ATOM 14089 O O . LYS E 2 171 ? 31.656 32.169 32.882 1.000 39.870 172 LYS E O 1
ATOM 14095 N N . ILE E 2 172 ? 30.352 30.323 32.737 1.000 38.339 173 ILE E N 1
ATOM 14096 C CA . ILE E 2 172 ? 30.831 29.749 33.982 1.000 36.065 173 ILE E CA 1
ATOM 14097 C C . ILE E 2 172 ? 31.678 28.527 33.656 1.000 31.521 173 ILE E C 1
ATOM 14098 O O . ILE E 2 172 ? 31.611 27.979 32.559 1.000 28.372 173 ILE E O 1
ATOM 14103 N N . ASN E 2 173 ? 32.517 28.152 34.624 1.000 31.306 174 ASN E N 1
ATOM 14104 C CA . ASN E 2 173 ? 33.146 26.848 34.617 1.000 28.958 174 ASN E CA 1
ATOM 14105 C C . ASN E 2 173 ? 32.276 25.938 35.480 1.000 27.846 174 ASN E C 1
ATOM 14106 O O . ASN E 2 173 ? 32.062 26.233 36.655 1.000 25.628 174 ASN E O 1
ATOM 14111 N N . LEU E 2 174 ? 31.723 24.885 34.860 1.000 25.757 175 LEU E N 1
ATOM 14112 C CA . LEU E 2 174 ? 30.973 23.877 35.592 1.000 24.913 175 LEU E CA 1
ATOM 14113 C C . LEU E 2 174 ? 31.849 22.638 35.712 1.000 23.005 175 LEU E C 1
ATOM 14114 O O . LEU E 2 174 ? 32.045 21.913 34.737 1.000 21.764 175 LEU E O 1
ATOM 14119 N N . LEU E 2 175 ? 32.391 22.440 36.913 1.000 23.254 176 LEU E N 1
ATOM 14120 C CA . LEU E 2 175 ? 33.088 21.212 37.248 1.000 24.754 176 LEU E CA 1
ATOM 14121 C C . LEU E 2 175 ? 32.062 20.214 37.796 1.000 25.194 176 LEU E C 1
ATOM 14122 O O . LEU E 2 175 ? 31.670 20.299 38.963 1.000 24.449 176 LEU E O 1
ATOM 14127 N N . THR E 2 176 ? 31.616 19.296 36.917 1.000 22.744 177 THR E N 1
ATOM 14128 C CA . THR E 2 176 ? 30.493 18.404 37.203 1.000 22.058 177 THR E CA 1
ATOM 14129 C C . THR E 2 176 ? 30.812 17.550 38.425 1.000 21.971 177 THR E C 1
ATOM 14130 O O . THR E 2 176 ? 29.931 17.262 39.234 1.000 23.909 177 THR E O 1
ATOM 14134 N N . GLY E 2 177 ? 32.106 17.221 38.562 1.000 21.777 178 GLY E N 1
ATOM 14135 C CA . GLY E 2 177 ? 32.553 16.135 39.403 1.000 19.675 178 GLY E CA 1
ATOM 14136 C C . GLY E 2 177 ? 32.575 14.859 38.576 1.000 19.240 178 GLY E C 1
ATOM 14137 O O . GLY E 2 177 ? 32.276 14.888 37.371 1.000 18.180 178 GLY E O 1
ATOM 14138 N N . TRP E 2 178 ? 32.953 13.771 39.249 1.000 17.361 179 TRP E N 1
ATOM 14139 C CA . TRP E 2 178 ? 33.021 12.452 38.665 1.000 17.333 179 TRP E CA 1
ATOM 14140 C C . TRP E 2 178 ? 31.612 11.859 38.650 1.000 19.576 179 TRP E C 1
ATOM 14141 O O . TRP E 2 178 ? 31.171 11.242 39.648 1.000 19.537 179 TRP E O 1
ATOM 14152 N N . VAL E 2 179 ? 30.946 12.056 37.502 1.000 17.548 180 VAL E N 1
ATOM 14153 C CA . VAL E 2 179 ? 29.531 11.754 37.344 1.000 16.670 180 VAL E CA 1
ATOM 14154 C C . VAL E 2 179 ? 29.347 10.973 36.051 1.000 16.270 180 VAL E C 1
ATOM 14155 O O . VAL E 2 179 ? 30.340 10.709 35.369 1.000 17.339 180 VAL E O 1
ATOM 14159 N N . ASN E 2 180 ? 28.093 10.557 35.790 1.000 15.680 181 ASN E N 1
ATOM 14160 C CA . ASN E 2 180 ? 27.720 9.765 34.636 1.000 16.251 181 ASN E CA 1
ATOM 14161 C C . ASN E 2 180 ? 27.350 10.698 33.475 1.000 16.129 181 ASN E C 1
ATOM 14162 O O . ASN E 2 180 ? 26.958 11.858 33.672 1.000 16.682 181 ASN E O 1
ATOM 14167 N N . PRO E 2 181 ? 27.397 10.201 32.221 1.000 14.581 182 PRO E N 1
ATOM 14168 C CA . PRO E 2 181 ? 26.819 10.915 31.086 1.000 16.108 182 PRO E CA 1
ATOM 14169 C C . PRO E 2 181 ? 25.407 11.461 31.300 1.000 18.611 182 PRO E C 1
ATOM 14170 O O . PRO E 2 181 ? 25.101 12.575 30.882 1.000 22.822 182 PRO E O 1
ATOM 14174 N N . GLY E 2 182 ? 24.540 10.700 31.984 1.000 17.805 183 GLY E N 1
ATOM 14175 C CA . GLY E 2 182 ? 23.196 11.156 32.272 1.000 17.027 183 GLY E CA 1
ATOM 14176 C C . GLY E 2 182 ? 23.198 12.383 33.180 1.000 17.476 183 GLY E C 1
ATOM 14177 O O . GLY E 2 182 ? 22.305 13.212 33.109 1.000 19.207 183 GLY E O 1
ATOM 14178 N N . ASP E 2 183 ? 24.210 12.510 34.033 1.000 18.500 184 ASP E N 1
ATOM 14179 C CA . ASP E 2 183 ? 24.367 13.702 34.858 1.000 19.161 184 ASP E CA 1
ATOM 14180 C C . ASP E 2 183 ? 24.801 14.901 34.005 1.000 19.554 184 ASP E C 1
ATOM 14181 O O . ASP E 2 183 ? 24.262 15.993 34.154 1.000 18.499 184 ASP E O 1
ATOM 14186 N N . VAL E 2 184 ? 25.727 14.680 33.064 1.000 21.767 185 VAL E N 1
ATOM 14187 C CA . VAL E 2 184 ? 26.218 15.752 32.218 1.000 22.149 185 VAL E CA 1
ATOM 14188 C C . VAL E 2 184 ? 25.040 16.276 31.411 1.000 22.037 185 VAL E C 1
ATOM 14189 O O . VAL E 2 184 ? 24.816 17.479 31.354 1.000 21.679 185 VAL E O 1
ATOM 14193 N N . LYS E 2 185 ? 24.248 15.354 30.854 1.000 23.161 186 LYS E N 1
ATOM 14194 C CA . LYS E 2 185 ? 23.063 15.722 30.094 1.000 24.164 186 LYS E CA 1
ATOM 14195 C C . LYS E 2 185 ? 22.110 16.573 30.929 1.000 22.777 186 LYS E C 1
ATOM 14196 O O . LYS E 2 185 ? 21.611 17.591 30.455 1.000 22.925 186 LYS E O 1
ATOM 14202 N N . GLU E 2 186 ? 21.861 16.148 32.173 1.000 21.865 187 GLU E N 1
ATOM 14203 C CA . GLU E 2 186 ? 20.932 16.821 33.064 1.000 20.858 187 GLU E CA 1
ATOM 14204 C C . GLU E 2 186 ? 21.427 18.228 33.382 1.000 21.055 187 GLU E C 1
ATOM 14205 O O . GLU E 2 186 ? 20.670 19.196 33.330 1.000 20.916 187 GLU E O 1
ATOM 14211 N N . LEU E 2 187 ? 22.710 18.324 33.729 1.000 21.332 188 LEU E N 1
ATOM 14212 C CA . LEU E 2 187 ? 23.313 19.601 34.081 1.000 22.379 188 LEU E CA 1
ATOM 14213 C C . LEU E 2 187 ? 23.268 20.544 32.876 1.000 23.025 188 LEU E C 1
ATOM 14214 O O . LEU E 2 187 ? 22.890 21.700 33.032 1.000 21.700 188 LEU E O 1
ATOM 14219 N N . LYS E 2 188 ? 23.554 20.016 31.676 1.000 22.822 189 LYS E N 1
ATOM 14220 C CA . LYS E 2 188 ? 23.519 20.826 30.470 1.000 24.472 189 LYS E CA 1
ATOM 14221 C C . LYS E 2 188 ? 22.108 21.327 30.185 1.000 25.223 189 LYS E C 1
ATOM 14222 O O . LYS E 2 188 ? 21.947 22.456 29.734 1.000 27.063 189 LYS E O 1
ATOM 14228 N N . HIS E 2 189 ? 21.093 20.504 30.486 1.000 25.137 190 HIS E N 1
ATOM 14229 C CA . HIS E 2 189 ? 19.701 20.891 30.353 1.000 23.416 190 HIS E CA 1
ATOM 14230 C C . HIS E 2 189 ? 19.361 22.046 31.297 1.000 22.368 190 HIS E C 1
ATOM 14231 O O . HIS E 2 189 ? 18.686 23.002 30.916 1.000 23.505 190 HIS E O 1
ATOM 14238 N N . LEU E 2 190 ? 19.782 21.947 32.548 1.000 22.366 191 LEU E N 1
ATOM 14239 C CA . LEU E 2 190 ? 19.553 23.014 33.510 1.000 23.632 191 LEU E CA 1
ATOM 14240 C C . LEU E 2 190 ? 20.213 24.316 33.053 1.000 24.684 191 LEU E C 1
ATOM 14241 O O . LEU E 2 190 ? 19.594 25.372 33.093 1.000 25.867 191 LEU E O 1
ATOM 14246 N N . LEU E 2 191 ? 21.490 24.255 32.665 1.000 25.254 192 LEU E N 1
ATOM 14247 C CA . LEU E 2 191 ? 22.180 25.432 32.144 1.000 25.261 192 LEU E CA 1
ATOM 14248 C C . LEU E 2 191 ? 21.458 26.023 30.942 1.000 25.396 192 LEU E C 1
ATOM 14249 O O . LEU E 2 191 ? 21.279 27.225 30.890 1.000 27.387 192 LEU E O 1
ATOM 14254 N N . GLY E 2 192 ? 21.056 25.192 29.975 1.000 27.752 193 GLY E N 1
ATOM 14255 C CA . GLY E 2 192 ? 20.305 25.671 28.823 1.000 26.711 193 GLY E CA 1
ATOM 14256 C C . GLY E 2 192 ? 19.044 26.440 29.211 1.000 28.239 193 GLY E C 1
ATOM 14257 O O . GLY E 2 192 ? 18.716 27.454 28.602 1.000 28.913 193 GLY E O 1
ATOM 14258 N N . GLU E 2 193 ? 18.311 25.958 30.220 1.000 29.545 194 GLU E N 1
ATOM 14259 C CA . GLU E 2 193 ? 17.052 26.584 30.600 1.000 29.207 194 GLU E CA 1
ATOM 14260 C C . GLU E 2 193 ? 17.311 27.905 31.311 1.000 28.735 194 GLU E C 1
ATOM 14261 O O . GLU E 2 193 ? 16.478 28.803 31.262 1.000 25.949 194 GLU E O 1
ATOM 14267 N N . MET E 2 194 ? 18.444 27.990 32.017 1.000 31.332 195 MET E N 1
ATOM 14268 C CA . MET E 2 194 ? 18.863 29.224 32.668 1.000 33.145 195 MET E CA 1
ATOM 14269 C C . MET E 2 194 ? 19.474 30.190 31.640 1.000 35.319 195 MET E C 1
ATOM 14270 O O . MET E 2 194 ? 19.665 31.369 31.937 1.000 35.469 195 MET E O 1
ATOM 14275 N N . ASP E 2 195 ? 19.771 29.681 30.433 1.000 33.545 196 ASP E N 1
ATOM 14276 C CA . ASP E 2 195 ? 20.464 30.430 29.404 1.000 36.049 196 ASP E CA 1
ATOM 14277 C C . ASP E 2 195 ? 21.823 30.870 29.942 1.000 36.793 196 ASP E C 1
ATOM 14278 O O . ASP E 2 195 ? 22.119 32.060 29.950 1.000 40.180 196 ASP E O 1
ATOM 14283 N N . ILE E 2 196 ? 22.620 29.898 30.411 1.000 31.002 197 ILE E N 1
ATOM 14284 C CA . ILE E 2 196 ? 23.955 30.137 30.937 1.000 30.690 197 ILE E CA 1
ATOM 14285 C C . ILE E 2 196 ? 24.912 29.227 30.180 1.000 32.243 197 ILE E C 1
ATOM 14286 O O . ILE E 2 196 ? 24.715 28.016 30.170 1.000 31.689 197 ILE E O 1
ATOM 14291 N N . GLU E 2 197 ? 25.915 29.823 29.509 1.000 33.491 198 GLU E N 1
ATOM 14292 C CA . GLU E 2 197 ? 26.925 29.058 28.800 1.000 32.573 198 GLU E CA 1
ATOM 14293 C C . GLU E 2 197 ? 28.008 28.688 29.792 1.000 28.334 198 GLU E C 1
ATOM 14294 O O . GLU E 2 197 ? 28.212 29.377 30.784 1.000 25.943 198 GLU E O 1
ATOM 14300 N N . ALA E 2 198 ? 28.680 27.578 29.518 1.000 27.594 199 ALA E N 1
ATOM 14301 C CA . ALA E 2 198 ? 29.623 27.061 30.478 1.000 29.927 199 ALA E CA 1
ATOM 14302 C C . ALA E 2 198 ? 30.727 26.295 29.769 1.000 29.715 199 ALA E C 1
ATOM 14303 O O . ALA E 2 198 ? 30.540 25.744 28.681 1.000 31.514 199 ALA E O 1
ATOM 14305 N N . ASN E 2 199 ? 31.888 26.278 30.418 1.000 28.091 200 ASN E N 1
ATOM 14306 C CA . ASN E 2 199 ? 32.889 25.262 30.148 1.000 31.122 200 ASN E CA 1
ATOM 14307 C C . ASN E 2 199 ? 32.591 24.071 31.056 1.000 28.801 200 ASN E C 1
ATOM 14308 O O . ASN E 2 199 ? 32.685 24.182 32.277 1.000 25.999 200 ASN E O 1
ATOM 14313 N N . VAL E 2 200 ? 32.198 22.950 30.449 1.000 29.270 201 VAL E N 1
ATOM 14314 C CA . VAL E 2 200 ? 31.732 21.804 31.213 1.000 28.655 201 VAL E CA 1
ATOM 14315 C C . VAL E 2 200 ? 32.872 20.799 31.295 1.000 27.243 201 VAL E C 1
ATOM 14316 O O . VAL E 2 200 ? 33.248 20.164 30.296 1.000 25.500 201 VAL E O 1
ATOM 14320 N N . LEU E 2 201 ? 33.431 20.702 32.509 1.000 24.729 202 LEU E N 1
ATOM 14321 C CA . LEU E 2 201 ? 34.483 19.744 32.792 1.000 24.024 202 LEU E CA 1
ATOM 14322 C C . LEU E 2 201 ? 33.897 18.573 33.580 1.000 22.119 202 LEU E C 1
ATOM 14323 O O . LEU E 2 201 ? 33.722 18.686 34.797 1.000 21.032 202 LEU E O 1
ATOM 14328 N N . PHE E 2 202 ? 33.596 17.447 32.907 1.000 23.008 203 PHE E N 1
ATOM 14329 C CA . PHE E 2 202 ? 34.000 17.106 31.549 1.000 24.084 203 PHE E CA 1
ATOM 14330 C C . PHE E 2 202 ? 32.818 16.669 30.686 1.000 25.904 203 PHE E C 1
ATOM 14331 O O . PHE E 2 202 ? 31.787 16.214 31.203 1.000 23.949 203 PHE E O 1
ATOM 14339 N N . GLU E 2 203 ? 33.019 16.785 29.360 1.000 23.261 204 GLU E N 1
ATOM 14340 C CA . GLU E 2 203 ? 32.009 16.461 28.368 1.000 23.825 204 GLU E CA 1
ATOM 14341 C C . GLU E 2 203 ? 32.164 14.996 27.989 1.000 23.823 204 GLU E C 1
ATOM 14342 O O . GLU E 2 203 ? 32.790 14.651 26.980 1.000 19.779 204 GLU E O 1
ATOM 14348 N N . ILE E 2 204 ? 31.588 14.127 28.822 1.000 21.132 205 ILE E N 1
ATOM 14349 C CA . ILE E 2 204 ? 31.815 12.698 28.651 1.000 21.225 205 ILE E CA 1
ATOM 14350 C C . ILE E 2 204 ? 30.583 12.004 28.070 1.000 20.625 205 ILE E C 1
ATOM 14351 O O . ILE E 2 204 ? 30.510 10.779 28.083 1.000 19.037 205 ILE E O 1
ATOM 14356 N N . GLU E 2 205 ? 29.630 12.771 27.529 1.000 20.020 206 GLU E N 1
ATOM 14357 C CA . GLU E 2 205 ? 28.457 12.138 26.950 1.000 22.463 206 GLU E CA 1
ATOM 14358 C C . GLU E 2 205 ? 28.862 11.198 25.819 1.000 21.266 206 GLU E C 1
ATOM 14359 O O . GLU E 2 205 ? 28.179 10.215 25.578 1.000 22.311 206 GLU E O 1
ATOM 14365 N N . SER E 2 206 ? 29.980 11.475 25.157 1.000 20.735 207 SER E N 1
ATOM 14366 C CA . SER E 2 206 ? 30.409 10.699 24.006 1.000 21.388 207 SER E CA 1
ATOM 14367 C C . SER E 2 206 ? 31.133 9.415 24.423 1.000 20.698 207 SER E C 1
ATOM 14368 O O . SER E 2 206 ? 31.626 8.679 23.575 1.000 21.750 207 SER E O 1
ATOM 14371 N N . PHE E 2 207 ? 31.201 9.135 25.727 1.000 20.944 208 PHE E N 1
ATOM 14372 C CA . PHE E 2 207 ? 31.574 7.811 26.219 1.000 21.068 208 PHE E CA 1
ATOM 14373 C C . PHE E 2 207 ? 30.576 6.734 25.762 1.000 20.673 208 PHE E C 1
ATOM 14374 O O . PHE E 2 207 ? 30.956 5.588 25.574 1.000 18.789 208 PHE E O 1
ATOM 14382 N N . ASP E 2 208 ? 29.299 7.112 25.607 1.000 21.796 209 ASP E N 1
ATOM 14383 C CA . ASP E 2 208 ? 28.252 6.233 25.105 1.000 23.247 209 ASP E CA 1
ATOM 14384 C C . ASP E 2 208 ? 28.347 6.196 23.579 1.000 23.558 209 ASP E C 1
ATOM 14385 O O . ASP E 2 208 ? 27.641 6.929 22.890 1.000 23.240 209 ASP E O 1
ATOM 14390 N N . SER E 2 209 ? 29.220 5.330 23.054 1.000 25.137 210 SER E N 1
ATOM 14391 C CA . SER E 2 209 ? 29.638 5.426 21.660 1.000 24.319 210 SER E CA 1
ATOM 14392 C C . SER E 2 209 ? 28.815 4.446 20.839 1.000 23.684 210 SER E C 1
ATOM 14393 O O . SER E 2 209 ? 28.339 3.458 21.385 1.000 26.329 210 SER E O 1
ATOM 14396 N N . PRO E 2 210 ? 28.538 4.712 19.544 1.000 22.558 211 PRO E N 1
ATOM 14397 C CA . PRO E 2 210 ? 27.794 3.752 18.729 1.000 22.854 211 PRO E CA 1
ATOM 14398 C C . PRO E 2 210 ? 28.625 2.655 18.084 1.000 22.154 211 PRO E C 1
ATOM 14399 O O . PRO E 2 210 ? 29.851 2.718 18.008 1.000 23.931 211 PRO E O 1
ATOM 14403 N N . ILE E 2 211 ? 27.933 1.606 17.661 1.000 21.254 212 ILE E N 1
ATOM 14404 C CA . ILE E 2 211 ? 28.445 0.732 16.619 1.000 21.547 212 ILE E CA 1
ATOM 14405 C C . ILE E 2 211 ? 27.850 1.242 15.306 1.000 21.902 212 ILE E C 1
ATOM 14406 O O . ILE E 2 211 ? 26.642 1.097 15.091 1.000 23.226 212 ILE E O 1
ATOM 14411 N N . LEU E 2 212 ? 28.674 1.910 14.491 1.000 21.658 213 LEU E N 1
ATOM 14412 C CA . LEU E 2 212 ? 28.203 2.427 13.215 1.000 23.810 213 LEU E CA 1
ATOM 14413 C C . LEU E 2 212 ? 28.397 1.330 12.180 1.000 24.800 213 LEU E C 1
ATOM 14414 O O . LEU E 2 212 ? 29.175 0.404 12.424 1.000 26.510 213 LEU E O 1
ATOM 14419 N N . PRO E 2 213 ? 27.682 1.373 11.029 1.000 26.630 214 PRO E N 1
ATOM 14420 C CA . PRO E 2 213 ? 27.840 0.361 9.974 1.000 27.574 214 PRO E CA 1
ATOM 14421 C C . PRO E 2 213 ? 29.253 0.305 9.382 1.000 28.946 214 PRO E C 1
ATOM 14422 O O . PRO E 2 213 ? 29.672 -0.760 8.932 1.000 28.081 214 PRO E O 1
ATOM 14426 N N . ASP E 2 214 ? 29.979 1.442 9.442 1.000 29.020 215 ASP E N 1
ATOM 14427 C CA . ASP E 2 214 ? 31.340 1.574 8.947 1.000 30.111 215 ASP E CA 1
ATOM 14428 C C . ASP E 2 214 ? 32.360 1.487 10.089 1.000 30.682 215 ASP E C 1
ATOM 14429 O O . ASP E 2 214 ? 33.501 1.924 9.938 1.000 30.603 215 ASP E O 1
ATOM 14434 N N . GLY E 2 215 ? 31.953 0.941 11.245 1.000 28.486 216 GLY E N 1
ATOM 14435 C CA . GLY E 2 215 ? 32.855 0.659 12.354 1.000 24.693 216 GLY E CA 1
ATOM 14436 C C . GLY E 2 215 ? 33.779 1.823 12.702 1.000 23.687 216 GLY E C 1
ATOM 14437 O O . GLY E 2 215 ? 34.908 1.578 13.094 1.000 25.920 216 GLY E O 1
ATOM 14438 N N . SER E 2 216 ? 33.285 3.067 12.640 1.000 23.678 217 SER E N 1
ATOM 14439 C CA . SER E 2 216 ? 34.148 4.236 12.675 1.000 25.847 217 SER E CA 1
ATOM 14440 C C . SER E 2 216 ? 34.154 4.956 14.022 1.000 27.720 217 SER E C 1
ATOM 14441 O O . SER E 2 216 ? 34.925 5.903 14.196 1.000 27.701 217 SER E O 1
ATOM 14444 N N . ALA E 2 217 ? 33.293 4.561 14.970 1.000 26.801 218 ALA E N 1
ATOM 14445 C CA . ALA E 2 217 ? 33.166 5.325 16.209 1.000 25.517 218 ALA E CA 1
ATOM 14446 C C . ALA E 2 217 ? 34.011 4.705 17.315 1.000 24.572 218 ALA E C 1
ATOM 14447 O O . ALA E 2 217 ? 34.399 3.538 17.249 1.000 24.993 218 ALA E O 1
ATOM 14449 N N . VAL E 2 218 ? 34.255 5.532 18.335 1.000 23.509 219 VAL E N 1
ATOM 14450 C CA . VAL E 2 218 ? 35.061 5.167 19.485 1.000 23.445 219 VAL E CA 1
ATOM 14451 C C . VAL E 2 218 ? 34.553 5.979 20.685 1.000 22.743 219 VAL E C 1
ATOM 14452 O O . VAL E 2 218 ? 34.085 7.108 20.509 1.000 20.528 219 VAL E O 1
ATOM 14456 N N . SER E 2 219 ? 34.636 5.427 21.909 1.000 20.777 220 SER E N 1
ATOM 14457 C CA . SER E 2 219 ? 34.351 6.236 23.090 1.000 22.115 220 SER E CA 1
ATOM 14458 C C . SER E 2 219 ? 35.463 7.263 23.319 1.000 21.276 220 SER E C 1
ATOM 14459 O O . SER E 2 219 ? 36.640 6.952 23.193 1.000 22.304 220 SER E O 1
ATOM 14462 N N . HIS E 2 220 ? 35.094 8.500 23.668 1.000 21.138 221 HIS E N 1
ATOM 14463 C CA . HIS E 2 220 ? 36.088 9.541 23.871 1.000 21.933 221 HIS E CA 1
ATOM 14464 C C . HIS E 2 220 ? 35.428 10.678 24.638 1.000 21.784 221 HIS E C 1
ATOM 14465 O O . HIS E 2 220 ? 34.204 10.768 24.643 1.000 22.545 221 HIS E O 1
ATOM 14472 N N . GLY E 2 221 ? 36.243 11.541 25.255 1.000 21.829 222 GLY E N 1
ATOM 14473 C CA . GLY E 2 221 ? 35.746 12.773 25.847 1.000 24.919 222 GLY E CA 1
ATOM 14474 C C . GLY E 2 221 ? 35.768 13.914 24.835 1.000 26.089 222 GLY E C 1
ATOM 14475 O O . GLY E 2 221 ? 36.459 13.823 23.831 1.000 28.125 222 GLY E O 1
ATOM 14476 N N . ASN E 2 222 ? 35.000 14.972 25.109 1.000 28.499 223 ASN E N 1
ATOM 14477 C CA . ASN E 2 222 ? 34.868 16.115 24.216 1.000 30.210 223 ASN E CA 1
ATOM 14478 C C . ASN E 2 222 ? 35.200 17.429 24.915 1.000 30.106 223 ASN E C 1
ATOM 14479 O O . ASN E 2 222 ? 34.863 18.495 24.391 1.000 33.036 223 ASN E O 1
ATOM 14484 N N . THR E 2 223 ? 35.817 17.373 26.100 1.000 27.333 224 THR E N 1
ATOM 14485 C CA . THR E 2 223 ? 36.421 18.573 26.655 1.000 28.649 224 THR E CA 1
ATOM 14486 C C . THR E 2 223 ? 37.697 18.855 25.853 1.000 28.959 224 THR E C 1
ATOM 14487 O O . THR E 2 223 ? 38.556 17.980 25.713 1.000 35.124 224 THR E O 1
ATOM 14491 N N . THR E 2 224 ? 37.776 20.058 25.272 1.000 28.170 225 THR E N 1
ATOM 14492 C CA . THR E 2 224 ? 38.841 20.422 24.344 1.000 26.912 225 THR E CA 1
ATOM 14493 C C . THR E 2 224 ? 39.853 21.370 24.987 1.000 28.997 225 THR E C 1
ATOM 14494 O O . THR E 2 224 ? 39.562 22.065 25.967 1.000 27.612 225 THR E O 1
ATOM 14498 N N . ILE E 2 225 ? 41.020 21.471 24.341 1.000 31.760 226 ILE E N 1
ATOM 14499 C CA . ILE E 2 225 ? 42.044 22.423 24.742 1.000 31.480 226 ILE E CA 1
ATOM 14500 C C . ILE E 2 225 ? 41.424 23.816 24.845 1.000 30.472 226 ILE E C 1
ATOM 14501 O O . ILE E 2 225 ? 41.633 24.514 25.840 1.000 31.247 226 ILE E O 1
ATOM 14506 N N . GLU E 2 226 ? 40.603 24.196 23.855 1.000 31.407 227 GLU E N 1
ATOM 14507 C CA . GLU E 2 226 ? 40.026 25.535 23.849 1.000 34.851 227 GLU E CA 1
ATOM 14508 C C . GLU E 2 226 ? 39.214 25.749 25.127 1.000 34.627 227 GLU E C 1
ATOM 14509 O O . GLU E 2 226 ? 39.318 26.811 25.746 1.000 33.820 227 GLU E O 1
ATOM 14515 N N . ASP E 2 227 ? 38.403 24.741 25.509 1.000 33.375 228 ASP E N 1
ATOM 14516 C CA . ASP E 2 227 ? 37.518 24.846 26.661 1.000 31.981 228 ASP E CA 1
ATOM 14517 C C . ASP E 2 227 ? 38.348 25.025 27.930 1.000 28.325 228 ASP E C 1
ATOM 14518 O O . ASP E 2 227 ? 38.006 25.837 28.782 1.000 26.520 228 ASP E O 1
ATOM 14523 N N . LEU E 2 228 ? 39.415 24.226 28.055 1.000 30.043 229 LEU E N 1
ATOM 14524 C CA . LEU E 2 228 ? 40.311 24.249 29.204 1.000 34.877 229 LEU E CA 1
ATOM 14525 C C . LEU E 2 228 ? 41.035 25.590 29.347 1.000 37.737 229 LEU E C 1
ATOM 14526 O O . LEU E 2 228 ? 41.182 26.074 30.472 1.000 38.534 229 LEU E O 1
ATOM 14531 N N . ILE E 2 229 ? 41.516 26.155 28.222 1.000 37.208 230 ILE E N 1
ATOM 14532 C CA . ILE E 2 229 ? 42.124 27.482 28.215 1.000 35.788 230 ILE E CA 1
ATOM 14533 C C . ILE E 2 229 ? 41.074 28.501 28.643 1.000 33.276 230 ILE E C 1
ATOM 14534 O O . ILE E 2 229 ? 41.337 29.339 29.495 1.000 34.261 230 ILE E O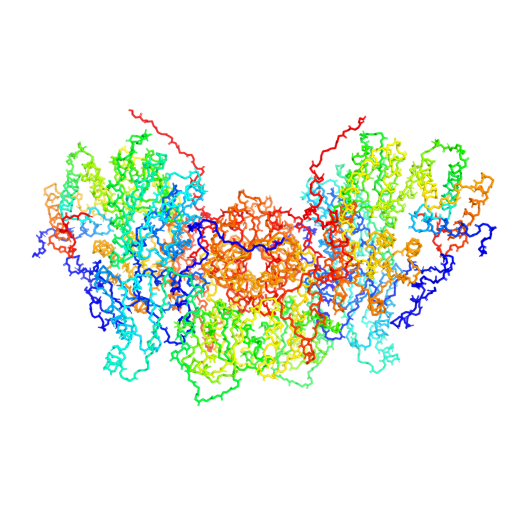 1
ATOM 14539 N N . ASP E 2 230 ? 39.852 28.357 28.117 1.000 35.097 231 ASP E N 1
ATOM 14540 C CA . ASP E 2 230 ? 38.778 29.310 28.362 1.000 35.906 231 ASP E CA 1
ATOM 14541 C C . ASP E 2 230 ? 38.345 29.321 29.832 1.000 32.383 231 ASP E C 1
ATOM 14542 O O . ASP E 2 230 ? 37.652 30.240 30.249 1.000 32.295 231 ASP E O 1
ATOM 14547 N N . THR E 2 231 ? 38.779 28.345 30.641 1.000 31.211 232 THR E N 1
ATOM 14548 C CA . THR E 2 231 ? 38.431 28.328 32.054 1.000 31.454 232 THR E CA 1
ATOM 14549 C C . THR E 2 231 ? 38.954 29.580 32.763 1.000 36.085 232 THR E C 1
ATOM 14550 O O . THR E 2 231 ? 38.378 30.014 33.768 1.000 34.389 232 THR E O 1
ATOM 14554 N N . GLY E 2 232 ? 40.029 30.191 32.228 1.000 34.663 233 GLY E N 1
ATOM 14555 C CA . GLY E 2 232 ? 40.561 31.407 32.819 1.000 33.561 233 GLY E CA 1
ATOM 14556 C C . GLY E 2 232 ? 39.659 32.629 32.630 1.000 33.549 233 GLY E C 1
ATOM 14557 O O . GLY E 2 232 ? 39.804 33.605 33.369 1.000 34.531 233 GLY E O 1
ATOM 14558 N N . ASN E 2 233 ? 38.737 32.580 31.656 1.000 33.530 234 ASN E N 1
ATOM 14559 C CA . ASN E 2 233 ? 37.959 33.748 31.249 1.000 34.482 234 ASN E CA 1
ATOM 14560 C C . ASN E 2 233 ? 36.568 33.803 31.893 1.000 36.755 234 ASN E C 1
ATOM 14561 O O . ASN E 2 233 ? 35.802 34.729 31.622 1.000 37.658 234 ASN E O 1
ATOM 14566 N N . ALA E 2 234 ? 36.227 32.811 32.727 1.000 39.095 235 ALA E N 1
ATOM 14567 C CA . ALA E 2 234 ? 34.871 32.652 33.231 1.000 36.600 235 ALA E CA 1
ATOM 14568 C C . ALA E 2 234 ? 34.615 33.661 34.337 1.000 35.729 235 ALA E C 1
ATOM 14569 O O . ALA E 2 234 ? 35.568 34.165 34.933 1.000 36.272 235 ALA E O 1
ATOM 14571 N N . ARG E 2 235 ? 33.328 33.907 34.622 1.000 34.374 236 ARG E N 1
ATOM 14572 C CA . ARG E 2 235 ? 32.948 34.838 35.673 1.000 34.632 236 ARG E CA 1
ATOM 14573 C C . ARG E 2 235 ? 32.721 34.090 36.989 1.000 34.383 236 ARG E C 1
ATOM 14574 O O . ARG E 2 235 ? 32.631 34.712 38.045 1.000 34.893 236 ARG E O 1
ATOM 14582 N N . ALA E 2 236 ? 32.689 32.751 36.952 1.000 36.330 237 ALA E N 1
ATOM 14583 C CA . ALA E 2 236 ? 32.705 31.960 38.177 1.000 33.843 237 ALA E CA 1
ATOM 14584 C C . ALA E 2 236 ? 32.974 30.495 37.862 1.000 32.274 237 ALA E C 1
ATOM 14585 O O . ALA E 2 236 ? 32.759 30.027 36.740 1.000 30.240 237 ALA E O 1
ATOM 14587 N N . THR E 2 237 ? 33.428 29.794 38.902 1.000 32.172 238 THR E N 1
ATOM 14588 C CA . THR E 2 237 ? 33.634 28.361 38.850 1.000 32.117 238 THR E CA 1
ATOM 14589 C C . THR E 2 237 ? 32.688 27.688 39.839 1.000 32.643 238 THR E C 1
ATOM 14590 O O . THR E 2 237 ? 32.749 27.944 41.046 1.000 30.128 238 THR E O 1
ATOM 14594 N N . PHE E 2 238 ? 31.798 26.856 39.275 1.000 30.475 239 PHE E N 1
ATOM 14595 C CA . PHE E 2 238 ? 30.876 26.026 40.034 1.000 28.573 239 PHE E CA 1
ATOM 14596 C C . PHE E 2 238 ? 31.483 24.639 40.128 1.000 25.182 239 PHE E C 1
ATOM 14597 O O . PHE E 2 238 ? 31.538 23.903 39.143 1.000 26.192 239 PHE E O 1
ATOM 14605 N N . ALA E 2 239 ? 31.995 24.342 41.316 1.000 22.909 240 ALA E N 1
ATOM 14606 C CA . ALA E 2 239 ? 32.518 23.035 41.625 1.000 23.586 240 ALA E CA 1
ATOM 14607 C C . ALA E 2 239 ? 31.481 22.312 42.474 1.000 23.962 240 ALA E C 1
ATOM 14608 O O . ALA E 2 239 ? 31.335 22.609 43.666 1.000 24.031 240 ALA E O 1
ATOM 14610 N N . LEU E 2 240 ? 30.741 21.400 41.823 1.000 24.054 241 LEU E N 1
ATOM 14611 C CA . LEU E 2 240 ? 29.548 20.801 42.415 1.000 22.055 241 LEU E CA 1
ATOM 14612 C C . LEU E 2 240 ? 29.961 19.893 43.558 1.000 20.816 241 LEU E C 1
ATOM 14613 O O . LEU E 2 240 ? 29.306 19.868 44.605 1.000 21.556 241 LEU E O 1
ATOM 14618 N N . ASN E 2 241 ? 31.060 19.167 43.304 1.000 21.329 242 ASN E N 1
ATOM 14619 C CA . ASN E 2 241 ? 31.618 18.161 44.190 1.000 21.933 242 ASN E CA 1
ATOM 14620 C C . ASN E 2 241 ? 32.915 18.675 44.831 1.000 24.681 242 ASN E C 1
ATOM 14621 O O . ASN E 2 241 ? 33.979 18.663 44.210 1.000 23.386 242 ASN E O 1
ATOM 14626 N N . ARG E 2 242 ? 32.797 19.041 46.117 1.000 25.364 243 ARG E N 1
ATOM 14627 C CA . ARG E 2 242 ? 33.842 19.624 46.948 1.000 26.007 243 ARG E CA 1
ATOM 14628 C C . ARG E 2 242 ? 35.096 18.750 46.957 1.000 25.895 243 ARG E C 1
ATOM 14629 O O . ARG E 2 242 ? 36.206 19.283 47.028 1.000 26.314 243 ARG E O 1
ATOM 14637 N N . TYR E 2 243 ? 34.936 17.422 46.919 1.000 22.181 244 TYR E N 1
ATOM 14638 C CA . TYR E 2 243 ? 36.079 16.536 47.060 1.000 23.048 244 TYR E CA 1
ATOM 14639 C C . TYR E 2 243 ? 36.705 16.203 45.710 1.000 20.780 244 TYR E C 1
ATOM 14640 O O . TYR E 2 243 ? 37.690 15.464 45.665 1.000 23.281 244 TYR E O 1
ATOM 14649 N N . GLU E 2 244 ? 36.160 16.770 44.630 1.000 21.769 245 GLU E N 1
ATOM 14650 C CA . GLU E 2 244 ? 36.584 16.450 43.267 1.000 21.945 245 GLU E CA 1
ATOM 14651 C C . GLU E 2 244 ? 36.891 17.709 42.445 1.000 22.559 245 GLU E C 1
ATOM 14652 O O . GLU E 2 244 ? 37.415 17.612 41.340 1.000 22.966 245 GLU E O 1
ATOM 14658 N N . GLY E 2 245 ? 36.515 18.895 42.931 1.000 24.497 246 GLY E N 1
ATOM 14659 C CA . GLY E 2 245 ? 36.799 20.107 42.185 1.000 26.278 246 GLY E CA 1
ATOM 14660 C C . GLY E 2 245 ? 37.194 21.295 43.058 1.000 26.087 246 GLY E C 1
ATOM 14661 O O . GLY E 2 245 ? 37.251 22.414 42.558 1.000 28.074 246 GLY E O 1
ATOM 14662 N N . THR E 2 246 ? 37.436 21.091 44.355 1.000 25.375 247 THR E N 1
ATOM 14663 C CA . THR E 2 246 ? 37.857 22.209 45.189 1.000 27.035 247 THR E CA 1
ATOM 14664 C C . THR E 2 246 ? 39.206 22.777 44.718 1.000 28.098 247 THR E C 1
ATOM 14665 O O . THR E 2 246 ? 39.370 23.991 44.617 1.000 30.170 247 THR E O 1
ATOM 14669 N N . LYS E 2 247 ? 40.180 21.907 44.434 1.000 30.177 248 LYS E N 1
ATOM 14670 C CA . LYS E 2 247 ? 41.535 22.355 44.130 1.000 29.316 248 LYS E CA 1
ATOM 14671 C C . LYS E 2 247 ? 41.534 23.204 42.857 1.000 32.347 248 LYS E C 1
ATOM 14672 O O . LYS E 2 247 ? 42.163 24.266 42.824 1.000 30.595 248 LYS E O 1
ATOM 14678 N N . ALA E 2 248 ? 40.821 22.754 41.811 1.000 30.145 249 ALA E N 1
ATOM 14679 C CA . ALA E 2 248 ? 40.819 23.486 40.550 1.000 29.855 249 ALA E CA 1
ATOM 14680 C C . ALA E 2 248 ? 40.053 24.802 40.693 1.000 30.900 249 ALA E C 1
ATOM 14681 O O . ALA E 2 248 ? 40.447 25.819 40.121 1.000 29.459 249 ALA E O 1
ATOM 14683 N N . ALA E 2 249 ? 38.945 24.772 41.450 1.000 30.599 250 ALA E N 1
ATOM 14684 C CA . ALA E 2 249 ? 38.128 25.960 41.659 1.000 30.281 250 ALA E CA 1
ATOM 14685 C C . ALA E 2 249 ? 38.914 27.029 42.420 1.000 31.010 250 ALA E C 1
ATOM 14686 O O . ALA E 2 249 ? 38.847 28.205 42.084 1.000 31.449 250 ALA E O 1
ATOM 14688 N N . GLU E 2 250 ? 39.626 26.612 43.465 1.000 31.327 251 GLU E N 1
ATOM 14689 C CA . GLU E 2 250 ? 40.379 27.538 44.294 1.000 35.135 251 GLU E CA 1
ATOM 14690 C C . GLU E 2 250 ? 41.626 28.034 43.566 1.000 34.404 251 GLU E C 1
ATOM 14691 O O . GLU E 2 250 ? 42.083 29.143 43.835 1.000 34.847 251 GLU E O 1
ATOM 14697 N N . TYR E 2 251 ? 42.170 27.197 42.671 1.000 36.944 252 TYR E N 1
ATOM 14698 C CA . TYR E 2 251 ? 43.328 27.571 41.886 1.000 36.091 252 TYR E CA 1
ATOM 14699 C C . TYR E 2 251 ? 42.947 28.752 41.007 1.000 39.197 252 TYR E C 1
ATOM 14700 O O . TYR E 2 251 ? 43.679 29.732 40.945 1.000 40.896 252 TYR E O 1
ATOM 14709 N N . LEU E 2 252 ? 41.791 28.662 40.341 1.000 37.940 253 LEU E N 1
ATOM 14710 C CA . LEU E 2 252 ? 41.353 29.735 39.464 1.000 36.065 253 LEU E CA 1
ATOM 14711 C C . LEU E 2 252 ? 40.987 30.956 40.295 1.000 36.007 253 LEU E C 1
ATOM 14712 O O . LEU E 2 252 ? 41.159 32.077 39.835 1.000 38.689 253 LEU E O 1
ATOM 14717 N N . GLN E 2 253 ? 40.463 30.746 41.505 1.000 36.025 254 GLN E N 1
ATOM 14718 C CA . GLN E 2 253 ? 40.163 31.862 42.389 1.000 40.028 254 GLN E CA 1
ATOM 14719 C C . GLN E 2 253 ? 41.466 32.590 42.746 1.000 39.496 254 GLN E C 1
ATOM 14720 O O . GLN E 2 253 ? 41.571 33.796 42.581 1.000 34.861 254 GLN E O 1
ATOM 14726 N N . LYS E 2 254 ? 42.465 31.831 43.208 1.000 43.933 255 LYS E N 1
ATOM 14727 C CA . LYS E 2 254 ? 43.726 32.370 43.707 1.000 45.274 255 LYS E CA 1
ATOM 14728 C C . LYS E 2 254 ? 44.548 32.990 42.572 1.000 43.588 255 LYS E C 1
ATOM 14729 O O . LYS E 2 254 ? 45.234 33.979 42.793 1.000 44.191 255 LYS E O 1
ATOM 14735 N N . LYS E 2 255 ? 44.458 32.433 41.359 1.000 45.707 256 LYS E N 1
ATOM 14736 C CA . LYS E 2 255 ? 45.287 32.841 40.232 1.000 46.775 256 LYS E CA 1
ATOM 14737 C C . LYS E 2 255 ? 44.636 33.948 39.399 1.000 45.446 256 LYS E C 1
ATOM 14738 O O . LYS E 2 255 ? 45.352 34.806 38.882 1.000 44.648 256 LYS E O 1
ATOM 14744 N N . PHE E 2 256 ? 43.306 33.891 39.206 1.000 40.897 257 PHE E N 1
ATOM 14745 C CA . PHE E 2 256 ? 42.622 34.831 38.327 1.000 38.303 257 PHE E CA 1
ATOM 14746 C C . PHE E 2 256 ? 41.460 35.535 39.014 1.000 35.330 257 PHE E C 1
ATOM 14747 O O . PHE E 2 256 ? 40.783 36.318 38.362 1.000 30.580 257 PHE E O 1
ATOM 14755 N N . GLU E 2 257 ? 41.223 35.236 40.301 1.000 37.086 258 GLU E N 1
ATOM 14756 C CA . GLU E 2 257 ? 40.152 35.846 41.084 1.000 37.998 258 GLU E CA 1
ATOM 14757 C C . GLU E 2 257 ? 38.766 35.460 40.567 1.000 38.981 258 GLU E C 1
ATOM 14758 O O . GLU E 2 257 ? 37.800 36.208 40.761 1.000 37.341 258 GLU E O 1
ATOM 14764 N N . ILE E 2 258 ? 38.661 34.277 39.946 1.000 38.253 259 ILE E N 1
ATOM 14765 C CA . ILE E 2 258 ? 37.368 33.776 39.522 1.000 36.711 259 ILE E CA 1
ATOM 14766 C C . ILE E 2 258 ? 36.677 33.199 40.754 1.000 34.668 259 ILE E C 1
ATOM 14767 O O . ILE E 2 258 ? 37.169 32.231 41.331 1.000 33.716 259 ILE E O 1
ATOM 14772 N N . PRO E 2 259 ? 35.551 33.784 41.230 1.000 33.731 260 PRO E N 1
ATOM 14773 C CA . PRO E 2 259 ? 34.875 33.251 42.420 1.000 35.651 260 PRO E CA 1
ATOM 14774 C C . PRO E 2 259 ? 34.514 31.763 42.275 1.000 34.665 260 PRO E C 1
ATOM 14775 O O . PRO E 2 259 ? 34.087 31.313 41.211 1.000 33.152 260 PRO E O 1
ATOM 14779 N N . ALA E 2 260 ? 34.760 31.005 43.354 1.000 33.857 261 ALA E N 1
ATOM 14780 C CA . ALA E 2 260 ? 34.498 29.575 43.415 1.000 33.965 261 ALA E CA 1
ATOM 14781 C C . ALA E 2 260 ? 33.246 29.335 44.255 1.000 33.693 261 ALA E C 1
ATOM 14782 O O . ALA E 2 260 ? 33.199 29.699 45.433 1.000 27.823 261 ALA E O 1
ATOM 14784 N N . ILE E 2 261 ? 32.215 28.765 43.624 1.000 35.058 262 ILE E N 1
ATOM 14785 C CA . ILE E 2 261 ? 31.070 28.260 44.362 1.000 33.655 262 ILE E CA 1
ATOM 14786 C C . ILE E 2 261 ? 31.239 26.744 44.447 1.000 31.698 262 ILE E C 1
ATOM 14787 O O . ILE E 2 261 ? 31.124 26.045 43.441 1.000 29.872 262 ILE E O 1
ATOM 14792 N N . ILE E 2 262 ? 31.582 26.277 45.655 1.000 28.873 263 ILE E N 1
ATOM 14793 C CA . ILE E 2 262 ? 31.891 24.885 45.935 1.000 28.135 263 ILE E CA 1
ATOM 14794 C C . ILE E 2 262 ? 30.656 24.222 46.544 1.000 27.480 263 ILE E C 1
ATOM 14795 O O . ILE E 2 262 ? 30.330 24.450 47.707 1.000 24.559 263 ILE E O 1
ATOM 14800 N N . GLY E 2 263 ? 29.992 23.355 45.782 1.000 26.442 264 GLY E N 1
ATOM 14801 C CA . GLY E 2 263 ? 28.873 22.610 46.338 1.000 27.902 264 GLY E CA 1
ATOM 14802 C C . GLY E 2 263 ? 27.648 23.502 46.523 1.000 27.311 264 GLY E C 1
ATOM 14803 O O . GLY E 2 263 ? 27.662 24.659 46.115 1.000 29.365 264 GLY E O 1
ATOM 14804 N N . PRO E 2 264 ? 26.525 22.971 47.060 1.000 26.619 265 PRO E N 1
ATOM 14805 C CA . PRO E 2 264 ? 26.435 21.564 47.439 1.000 25.626 265 PRO E CA 1
ATOM 14806 C C . PRO E 2 264 ? 26.200 20.738 46.178 1.000 23.348 265 PRO E C 1
ATOM 14807 O O . PRO E 2 264 ? 25.764 21.274 45.167 1.000 23.800 265 PRO E O 1
ATOM 14811 N N . THR E 2 265 ? 26.582 19.459 46.244 1.000 20.965 266 THR E N 1
ATOM 14812 C CA . THR E 2 265 ? 26.261 18.488 45.218 1.000 20.504 266 THR E CA 1
ATOM 14813 C C . THR E 2 265 ? 24.750 18.532 44.961 1.000 20.245 266 THR E C 1
ATOM 14814 O O . THR E 2 265 ? 23.947 18.373 45.884 1.000 18.998 266 THR E O 1
ATOM 14818 N N . PRO E 2 266 ? 24.281 18.816 43.728 1.000 19.307 267 PRO E N 1
ATOM 14819 C CA . PRO E 2 266 ? 22.851 18.971 43.485 1.000 18.872 267 PRO E CA 1
ATOM 14820 C C . PRO E 2 266 ? 22.115 17.632 43.425 1.000 18.833 267 PRO E C 1
ATOM 14821 O O . PRO E 2 266 ? 21.611 17.223 42.376 1.000 19.431 267 PRO E O 1
ATOM 14825 N N . ILE E 2 267 ? 22.070 16.942 44.564 1.000 18.252 268 ILE E N 1
ATOM 14826 C CA . ILE E 2 267 ? 21.312 15.708 44.663 1.000 18.013 268 ILE E CA 1
ATOM 14827 C C . ILE E 2 267 ? 20.071 15.979 45.495 1.000 17.689 268 ILE E C 1
ATOM 14828 O O . ILE E 2 267 ? 20.161 16.417 46.648 1.000 18.567 268 ILE E O 1
ATOM 14833 N N . GLY E 2 268 ? 18.925 15.688 44.881 1.000 17.501 269 GLY E N 1
ATOM 14834 C CA . GLY E 2 268 ? 17.642 15.897 45.518 1.000 18.632 269 GLY E CA 1
ATOM 14835 C C . GLY E 2 268 ? 17.021 17.214 45.062 1.000 18.724 269 GLY E C 1
ATOM 14836 O O . GLY E 2 268 ? 17.664 18.013 44.378 1.000 17.576 269 GLY E O 1
ATOM 14837 N N . ILE E 2 269 ? 15.781 17.454 45.485 1.000 18.538 270 ILE E N 1
ATOM 14838 C CA . ILE E 2 269 ? 15.086 18.670 45.085 1.000 19.894 270 ILE E CA 1
ATOM 14839 C C . ILE E 2 269 ? 15.816 19.873 45.685 1.000 21.949 270 ILE E C 1
ATOM 14840 O O . ILE E 2 269 ? 16.067 20.850 44.985 1.000 21.202 270 ILE E O 1
ATOM 14845 N N . ARG E 2 270 ? 16.117 19.795 46.991 1.000 21.587 271 ARG E N 1
ATOM 14846 C CA . ARG E 2 270 ? 16.503 20.971 47.750 1.000 23.237 271 ARG E CA 1
ATOM 14847 C C . ARG E 2 270 ? 17.883 21.440 47.295 1.000 23.783 271 ARG E C 1
ATOM 14848 O O . ARG E 2 270 ? 18.101 22.630 47.088 1.000 25.519 271 ARG E O 1
ATOM 14856 N N . ASN E 2 271 ? 18.812 20.491 47.141 1.000 23.625 272 ASN E N 1
ATOM 14857 C CA . ASN E 2 271 ? 20.146 20.804 46.650 1.000 22.334 272 ASN E CA 1
ATOM 14858 C C . ASN E 2 271 ? 20.126 21.294 45.201 1.000 22.157 272 ASN E C 1
ATOM 14859 O O . ASN E 2 271 ? 20.987 22.089 44.819 1.000 21.782 272 ASN E O 1
ATOM 14864 N N . THR E 2 272 ? 19.193 20.802 44.369 1.000 21.680 273 THR E N 1
ATOM 14865 C CA . THR E 2 272 ? 19.074 21.345 43.023 1.000 21.226 273 THR E CA 1
ATOM 14866 C C . THR E 2 272 ? 18.574 22.791 43.087 1.000 23.142 273 THR E C 1
ATOM 14867 O O . THR E 2 272 ? 19.008 23.624 42.292 1.000 22.539 273 THR E O 1
ATOM 14871 N N . ASP E 2 273 ? 17.672 23.081 44.035 1.000 23.381 274 ASP E N 1
ATOM 14872 C CA . ASP E 2 273 ? 17.166 24.434 44.231 1.000 25.373 274 ASP E CA 1
ATOM 14873 C C . ASP E 2 273 ? 18.315 25.405 44.550 1.000 25.684 274 ASP E C 1
ATOM 14874 O O . ASP E 2 273 ? 18.349 26.525 44.038 1.000 24.596 274 ASP E O 1
ATOM 14879 N N . ILE E 2 274 ? 19.227 24.974 45.425 1.000 25.103 275 ILE E N 1
ATOM 14880 C CA . ILE E 2 274 ? 20.368 25.772 45.853 1.000 24.483 275 ILE E CA 1
ATOM 14881 C C . ILE E 2 274 ? 21.299 26.029 44.669 1.000 24.787 275 ILE E C 1
ATOM 14882 O O . ILE E 2 274 ? 21.795 27.128 44.539 1.000 28.562 275 ILE E O 1
ATOM 14887 N N . PHE E 2 275 ? 21.529 25.031 43.810 1.000 24.892 276 PHE E N 1
ATOM 14888 C CA . PHE E 2 275 ? 22.298 25.195 42.586 1.000 25.890 276 PHE E CA 1
ATOM 14889 C C . PHE E 2 275 ? 21.726 26.333 41.734 1.000 27.610 276 PHE E C 1
ATOM 14890 O O . PHE E 2 275 ? 22.434 27.235 41.290 1.000 27.512 276 PHE E O 1
ATOM 14898 N N . LEU E 2 276 ? 20.425 26.284 41.488 1.000 26.856 277 LEU E N 1
ATOM 14899 C CA . LEU E 2 276 ? 19.799 27.232 40.581 1.000 29.618 277 LEU E CA 1
ATOM 14900 C C . LEU E 2 276 ? 19.836 28.639 41.171 1.000 30.753 277 LEU E C 1
ATOM 14901 O O . LEU E 2 276 ? 20.028 29.607 40.439 1.000 30.919 277 LEU E O 1
ATOM 14906 N N . GLN E 2 277 ? 19.611 28.725 42.489 1.000 31.505 278 GLN E N 1
ATOM 14907 C CA . GLN E 2 277 ? 19.737 29.963 43.236 1.000 33.555 278 GLN E CA 1
ATOM 14908 C C . GLN E 2 277 ? 21.149 30.529 43.087 1.000 31.738 278 GLN E C 1
ATOM 14909 O O . GLN E 2 277 ? 21.296 31.724 42.877 1.000 33.430 278 GLN E O 1
ATOM 14915 N N . ASN E 2 278 ? 22.164 29.663 43.203 1.000 29.757 279 ASN E N 1
ATOM 14916 C CA . ASN E 2 278 ? 23.562 30.066 43.145 1.000 30.890 279 ASN E CA 1
ATOM 14917 C C . ASN E 2 278 ? 23.941 30.520 41.734 1.000 31.862 279 ASN E C 1
ATOM 14918 O O . ASN E 2 278 ? 24.774 31.409 41.601 1.000 31.822 279 ASN E O 1
ATOM 14923 N N . LEU E 2 279 ? 23.358 29.896 40.693 1.000 34.308 280 LEU E N 1
ATOM 14924 C CA . LEU E 2 279 ? 23.538 30.322 39.311 1.000 32.995 280 LEU E CA 1
ATOM 14925 C C . LEU E 2 279 ? 22.940 31.712 39.092 1.000 35.718 280 LEU E C 1
ATOM 14926 O O . LEU E 2 279 ? 23.544 32.545 38.418 1.000 33.728 280 LEU E O 1
ATOM 14931 N N . LYS E 2 280 ? 21.723 31.933 39.602 1.000 36.597 281 LYS E N 1
ATOM 14932 C CA . LYS E 2 280 ? 21.097 33.243 39.513 1.000 40.822 281 LYS E CA 1
ATOM 14933 C C . LYS E 2 280 ? 22.035 34.287 40.122 1.000 39.461 281 LYS E C 1
ATOM 14934 O O . LYS E 2 280 ? 22.426 35.214 39.436 1.000 37.904 281 LYS E O 1
ATOM 14940 N N . LYS E 2 281 ? 22.398 34.092 41.398 1.000 41.489 282 LYS E N 1
ATOM 14941 C CA . LYS E 2 281 ? 23.299 34.967 42.139 1.000 42.329 282 LYS E CA 1
ATOM 14942 C C . LYS E 2 281 ? 24.572 35.262 41.347 1.000 41.772 282 LYS E C 1
ATOM 14943 O O . LYS E 2 281 ? 25.008 36.401 41.285 1.000 46.329 282 LYS E O 1
ATOM 14949 N N . ALA E 2 282 ? 25.163 34.239 40.735 1.000 38.838 283 ALA E N 1
ATOM 14950 C CA . ALA E 2 282 ? 26.463 34.377 40.104 1.000 37.220 283 ALA E CA 1
ATOM 14951 C C . ALA E 2 282 ? 26.351 35.119 38.777 1.000 38.627 283 ALA E C 1
ATOM 14952 O O . ALA E 2 282 ? 27.273 35.841 38.412 1.000 40.252 283 ALA E O 1
ATOM 14954 N N . THR E 2 283 ? 25.233 34.931 38.064 1.000 36.273 284 THR E N 1
ATOM 14955 C CA . THR E 2 283 ? 25.116 35.374 36.680 1.000 34.476 284 THR E CA 1
ATOM 14956 C C . THR E 2 283 ? 24.082 36.480 36.504 1.000 35.709 284 THR E C 1
ATOM 14957 O O . THR E 2 283 ? 24.092 37.143 35.470 1.000 40.285 284 THR E O 1
ATOM 14961 N N . GLY E 2 284 ? 23.160 36.633 37.465 1.000 36.139 285 GLY E N 1
ATOM 14962 C CA . GLY E 2 284 ? 22.057 37.579 37.351 1.000 36.719 285 GLY E CA 1
ATOM 14963 C C . GLY E 2 284 ? 20.857 37.072 36.541 1.000 38.861 285 GLY E C 1
ATOM 14964 O O . GLY E 2 284 ? 19.859 37.780 36.412 1.000 42.647 285 GLY E O 1
ATOM 14965 N N . LYS E 2 285 ? 20.939 35.860 35.984 1.000 41.221 286 LYS E N 1
ATOM 14966 C CA . LYS E 2 285 ? 19.882 35.316 35.142 1.000 41.493 286 LYS E CA 1
ATOM 14967 C C . LYS E 2 285 ? 18.723 34.820 36.015 1.000 39.212 286 LYS E C 1
ATOM 14968 O O . LYS E 2 285 ? 18.943 34.205 37.056 1.000 40.368 286 LYS E O 1
ATOM 14974 N N . PRO E 2 286 ? 17.448 35.062 35.639 1.000 37.570 287 PRO E N 1
ATOM 14975 C CA . PRO E 2 286 ? 16.317 34.567 36.427 1.000 37.483 287 PRO E CA 1
ATOM 14976 C C . PRO E 2 286 ? 16.088 33.058 36.242 1.000 34.881 287 PRO E C 1
ATOM 14977 O O . PRO E 2 286 ? 16.441 32.479 35.208 1.000 30.573 287 PRO E O 1
ATOM 14981 N N . ILE E 2 287 ? 15.527 32.423 37.282 1.000 33.515 288 ILE E N 1
ATOM 14982 C CA . ILE E 2 287 ? 15.076 31.042 37.207 1.000 33.673 288 ILE E CA 1
ATOM 14983 C C . ILE E 2 287 ? 13.743 31.013 36.453 1.000 31.768 288 ILE E C 1
ATOM 14984 O O . ILE E 2 287 ? 12.767 31.607 36.902 1.000 29.992 288 ILE E O 1
ATOM 14989 N N . PRO E 2 288 ? 13.644 30.340 35.280 1.000 29.413 289 PRO E N 1
ATOM 14990 C CA . PRO E 2 288 ? 12.425 30.384 34.479 1.000 29.132 289 PRO E CA 1
ATOM 14991 C C . PRO E 2 288 ? 11.333 29.432 34.979 1.000 32.884 289 PRO E C 1
ATOM 14992 O O . PRO E 2 288 ? 11.604 28.410 35.621 1.000 28.867 289 PRO E O 1
ATOM 14996 N N . GLN E 2 289 ? 10.091 29.798 34.643 1.000 35.309 290 GLN E N 1
ATOM 14997 C CA . GLN E 2 289 ? 8.903 29.019 34.926 1.000 36.046 290 GLN E CA 1
ATOM 14998 C C . GLN E 2 289 ? 9.097 27.555 34.527 1.000 33.854 290 GLN E C 1
ATOM 14999 O O . GLN E 2 289 ? 8.678 26.656 35.251 1.000 33.479 290 GLN E O 1
ATOM 15005 N N . SER E 2 290 ? 9.732 27.326 33.375 1.000 32.381 291 SER E N 1
ATOM 15006 C CA . SER E 2 290 ? 9.906 25.988 32.832 1.000 29.781 291 SER E CA 1
ATOM 15007 C C . SER E 2 290 ? 10.596 25.049 33.823 1.000 29.029 291 SER E C 1
ATOM 15008 O O . SER E 2 290 ? 10.409 23.836 33.748 1.000 28.425 291 SER E O 1
ATOM 15011 N N . LEU E 2 291 ? 11.475 25.580 34.677 1.000 29.179 292 LEU E N 1
ATOM 15012 C CA . LEU E 2 291 ? 12.198 24.716 35.603 1.000 27.135 292 LEU E CA 1
ATOM 15013 C C . LEU E 2 291 ? 11.368 24.486 36.860 1.000 25.797 292 LEU E C 1
ATOM 15014 O O . LEU E 2 291 ? 11.520 23.435 37.475 1.000 22.853 292 LEU E O 1
ATOM 15019 N N . ALA E 2 292 ? 10.511 25.458 37.220 1.000 25.445 293 ALA E N 1
ATOM 15020 C CA . ALA E 2 292 ? 9.552 25.294 38.303 1.000 27.793 293 ALA E CA 1
ATOM 15021 C C . ALA E 2 292 ? 8.524 24.204 37.959 1.000 27.394 293 ALA E C 1
ATOM 15022 O O . ALA E 2 292 ? 8.067 23.485 38.849 1.000 26.513 293 ALA E O 1
ATOM 15024 N N . HIS E 2 293 ? 8.194 24.093 36.663 1.000 24.810 294 HIS E N 1
ATOM 15025 C CA . HIS E 2 293 ? 7.302 23.074 36.142 1.000 25.029 294 HIS E CA 1
ATOM 15026 C C . HIS E 2 293 ? 7.940 21.695 36.260 1.000 25.059 294 HIS E C 1
ATOM 15027 O O . HIS E 2 293 ? 7.313 20.750 36.729 1.000 23.221 294 HIS E O 1
ATOM 15034 N N . GLU E 2 294 ? 9.193 21.585 35.821 1.000 24.784 295 GLU E N 1
ATOM 15035 C CA . GLU E 2 294 ? 9.897 20.320 35.817 1.000 23.116 295 GLU E CA 1
ATOM 15036 C C . GLU E 2 294 ? 10.167 19.878 37.241 1.000 23.272 295 GLU E C 1
ATOM 15037 O O . GLU E 2 294 ? 10.143 18.683 37.536 1.000 24.937 295 GLU E O 1
ATOM 15043 N N . ARG E 2 295 ? 10.462 20.858 38.101 1.000 21.367 296 ARG E N 1
ATOM 15044 C CA . ARG E 2 295 ? 10.624 20.612 39.522 1.000 19.999 296 ARG E CA 1
ATOM 15045 C C . ARG E 2 295 ? 9.342 20.005 40.113 1.000 18.974 296 ARG E C 1
ATOM 15046 O O . ARG E 2 295 ? 9.428 19.093 40.936 1.000 18.449 296 ARG E O 1
ATOM 15054 N N . GLY E 2 296 ? 8.181 20.538 39.723 1.000 17.752 297 GLY E N 1
ATOM 15055 C CA . GLY E 2 296 ? 6.899 20.118 40.268 1.000 17.239 297 GLY E CA 1
ATOM 15056 C C . GLY E 2 296 ? 6.477 18.743 39.764 1.000 17.536 297 GLY E C 1
ATOM 15057 O O . GLY E 2 296 ? 5.748 18.020 40.446 1.000 18.399 297 GLY E O 1
ATOM 15058 N N . VAL E 2 297 ? 6.902 18.423 38.536 1.000 17.727 298 VAL E N 1
ATOM 15059 C CA . VAL E 2 297 ? 6.729 17.108 37.951 1.000 16.904 298 VAL E CA 1
ATOM 15060 C C . VAL E 2 297 ? 7.556 16.101 38.749 1.000 16.982 298 VAL E C 1
ATOM 15061 O O . VAL E 2 297 ? 7.068 15.004 39.049 1.000 17.188 298 VAL E O 1
ATOM 15065 N N . ALA E 2 298 ? 8.749 16.516 39.183 1.000 15.941 299 ALA E N 1
ATOM 15066 C CA . ALA E 2 298 ? 9.617 15.690 40.006 1.000 16.247 299 ALA E CA 1
ATOM 15067 C C . ALA E 2 298 ? 9.030 15.483 41.400 1.000 17.153 299 ALA E C 1
ATOM 15068 O O . ALA E 2 298 ? 8.993 14.361 41.912 1.000 18.282 299 ALA E O 1
ATOM 15070 N N . ILE E 2 299 ? 8.519 16.561 41.986 1.000 16.702 300 ILE E N 1
ATOM 15071 C CA . ILE E 2 299 ? 7.903 16.516 43.297 1.000 17.092 300 ILE E CA 1
ATOM 15072 C C . ILE E 2 299 ? 6.679 15.602 43.261 1.000 17.564 300 ILE E C 1
ATOM 15073 O O . ILE E 2 299 ? 6.419 14.896 44.241 1.000 18.805 300 ILE E O 1
ATOM 15078 N N . ASP E 2 300 ? 5.938 15.618 42.147 1.000 16.515 301 ASP E N 1
ATOM 15079 C CA . ASP E 2 300 ? 4.760 14.773 42.022 1.000 16.722 301 ASP E CA 1
ATOM 15080 C C . ASP E 2 300 ? 5.168 13.317 42.174 1.000 16.219 301 ASP E C 1
ATOM 15081 O O . ASP E 2 300 ? 4.569 12.598 42.977 1.000 17.023 301 ASP E O 1
ATOM 15086 N N . ALA E 2 301 ? 6.207 12.911 41.436 1.000 16.220 302 ALA E N 1
ATOM 15087 C CA . ALA E 2 301 ? 6.706 11.548 41.492 1.000 17.021 302 ALA E CA 1
ATOM 15088 C C . ALA E 2 301 ? 7.063 11.173 42.931 1.000 18.077 302 ALA E C 1
ATOM 15089 O O . ALA E 2 301 ? 6.832 10.037 43.328 1.000 19.095 302 ALA E O 1
ATOM 15091 N N . LEU E 2 302 ? 7.659 12.124 43.683 1.000 17.231 303 LEU E N 1
ATOM 15092 C CA . LEU E 2 302 ? 8.138 11.889 45.041 1.000 17.121 303 LEU E CA 1
ATOM 15093 C C . LEU E 2 302 ? 6.964 11.760 46.018 1.000 16.078 303 LEU E C 1
ATOM 15094 O O . LEU E 2 302 ? 7.038 11.049 47.018 1.000 15.961 303 LEU E O 1
ATOM 15099 N N . ALA E 2 303 ? 5.898 12.508 45.739 1.000 17.284 304 ALA E N 1
ATOM 15100 C CA . ALA E 2 303 ? 4.704 12.564 46.575 1.000 16.711 304 ALA E CA 1
ATOM 15101 C C . ALA E 2 303 ? 3.996 11.210 46.624 1.000 16.895 304 ALA E C 1
ATOM 15102 O O . ALA E 2 303 ? 3.453 10.831 47.675 1.000 16.518 304 ALA E O 1
ATOM 15104 N N . ASP E 2 304 ? 4.005 10.501 45.481 1.000 16.041 305 ASP E N 1
ATOM 15105 C CA . ASP E 2 304 ? 3.410 9.179 45.352 1.000 15.937 305 ASP E CA 1
ATOM 15106 C C . ASP E 2 304 ? 4.132 8.127 46.206 1.000 14.648 305 ASP E C 1
ATOM 15107 O O . ASP E 2 304 ? 3.571 7.057 46.431 1.000 14.639 305 ASP E O 1
ATOM 15112 N N . LEU E 2 305 ? 5.348 8.410 46.686 1.000 15.007 306 LEU E N 1
ATOM 15113 C CA . LEU E 2 305 ? 6.240 7.410 47.275 1.000 14.337 306 LEU E CA 1
ATOM 15114 C C . LEU E 2 305 ? 6.582 7.701 48.740 1.000 15.373 306 LEU E C 1
ATOM 15115 O O . LEU E 2 305 ? 6.812 6.776 49.527 1.000 15.982 306 LEU E O 1
ATOM 15120 N N . THR E 2 306 ? 6.649 8.977 49.121 1.000 15.180 307 THR E N 1
ATOM 15121 C CA . THR E 2 306 ? 7.347 9.354 50.343 1.000 16.468 307 THR E CA 1
ATOM 15122 C C . THR E 2 306 ? 6.687 8.815 51.620 1.000 16.917 307 THR E C 1
ATOM 15123 O O . THR E 2 306 ? 7.342 8.109 52.383 1.000 17.501 307 THR E O 1
ATOM 15127 N N . HIS E 2 307 ? 5.440 9.189 51.927 1.000 16.843 308 HIS E N 1
ATOM 15128 C CA . HIS E 2 307 ? 4.872 8.788 53.214 1.000 16.870 308 HIS E CA 1
ATOM 15129 C C . HIS E 2 307 ? 4.318 7.365 53.151 1.000 16.379 308 HIS E C 1
ATOM 15130 O O . HIS E 2 307 ? 4.217 6.716 54.195 1.000 16.276 308 HIS E O 1
ATOM 15137 N N . MET E 2 308 ? 4.071 6.844 51.933 1.000 15.115 309 MET E N 1
ATOM 15138 C CA . MET E 2 308 ? 3.606 5.472 51.781 1.000 15.337 309 MET E CA 1
ATOM 15139 C C . MET E 2 308 ? 4.747 4.466 51.950 1.000 14.750 309 MET E C 1
ATOM 15140 O O . MET E 2 308 ? 4.586 3.491 52.682 1.000 15.349 309 MET E O 1
ATOM 15145 N N . PHE E 2 309 ? 5.878 4.666 51.253 1.000 14.628 310 PHE E N 1
ATOM 15146 C CA . PHE E 2 309 ? 6.926 3.654 51.161 1.000 14.557 310 PHE E CA 1
ATOM 15147 C C . PHE E 2 309 ? 8.302 4.080 51.699 1.000 15.802 310 PHE E C 1
ATOM 15148 O O . PHE E 2 309 ? 9.089 3.219 52.093 1.000 17.609 310 PHE E O 1
ATOM 15156 N N . LEU E 2 310 ? 8.722 5.343 51.590 1.000 15.499 311 LEU E N 1
ATOM 15157 C CA . LEU E 2 310 ? 10.129 5.647 51.870 1.000 16.157 311 LEU E CA 1
ATOM 15158 C C . LEU E 2 310 ? 10.312 6.021 53.339 1.000 15.686 311 LEU E C 1
ATOM 15159 O O . LEU E 2 310 ? 11.360 5.769 53.922 1.000 15.993 311 LEU E O 1
ATOM 15164 N N . ALA E 2 311 ? 9.278 6.598 53.940 1.000 15.757 312 ALA E N 1
ATOM 15165 C CA . ALA E 2 311 ? 9.359 7.054 55.326 1.000 16.931 312 ALA E CA 1
ATOM 15166 C C . ALA E 2 311 ? 9.894 5.947 56.236 1.000 16.759 312 ALA E C 1
ATOM 15167 O O . ALA E 2 311 ? 9.420 4.815 56.217 1.000 18.668 312 ALA E O 1
ATOM 15169 N N . GLU E 2 312 ? 10.924 6.323 56.986 1.000 17.633 313 GLU E N 1
ATOM 15170 C CA . GLU E 2 312 ? 11.543 5.553 58.053 1.000 20.107 313 GLU E CA 1
ATOM 15171 C C . GLU E 2 312 ? 12.315 4.336 57.557 1.000 18.421 313 GLU E C 1
ATOM 15172 O O . GLU E 2 312 ? 12.802 3.579 58.380 1.000 18.306 313 GLU E O 1
ATOM 15178 N N . LYS E 2 313 ? 12.527 4.197 56.248 1.000 17.073 314 LYS E N 1
ATOM 15179 C CA . LYS E 2 313 ? 13.431 3.170 55.746 1.000 17.198 314 LYS E CA 1
ATOM 15180 C C . LYS E 2 313 ? 14.847 3.425 56.264 1.000 17.198 314 LYS E C 1
ATOM 15181 O O . LYS E 2 313 ? 15.334 4.560 56.268 1.000 16.301 314 LYS E O 1
ATOM 15187 N N . ARG E 2 314 ? 15.506 2.328 56.689 1.000 18.571 315 ARG E N 1
ATOM 15188 C CA . ARG E 2 314 ? 16.850 2.378 57.256 1.000 18.880 315 ARG E CA 1
ATOM 15189 C C . ARG E 2 314 ? 17.861 2.100 56.144 1.000 18.047 315 ARG E C 1
ATOM 15190 O O . ARG E 2 314 ? 17.868 1.005 55.565 1.000 18.527 315 ARG E O 1
ATOM 15198 N N . VAL E 2 315 ? 18.728 3.093 55.895 1.000 17.033 316 VAL E N 1
ATOM 15199 C CA . VAL E 2 315 ? 19.587 3.132 54.721 1.000 17.277 316 VAL E CA 1
ATOM 15200 C C . VAL E 2 315 ? 21.052 3.232 55.138 1.000 17.535 316 VAL E C 1
ATOM 15201 O O . VAL E 2 315 ? 21.414 4.019 56.011 1.000 17.664 316 VAL E O 1
ATOM 15205 N N . ALA E 2 316 ? 21.889 2.419 54.469 1.000 18.105 317 ALA E N 1
ATOM 15206 C CA . ALA E 2 316 ? 23.333 2.587 54.436 1.000 16.167 317 ALA E CA 1
ATOM 15207 C C . ALA E 2 316 ? 23.752 3.096 53.058 1.000 16.322 317 ALA E C 1
ATOM 15208 O O . ALA E 2 316 ? 23.191 2.671 52.033 1.000 15.261 317 ALA E O 1
ATOM 15210 N N . ILE E 2 317 ? 24.754 3.986 53.045 1.000 15.841 318 ILE E N 1
ATOM 15211 C CA . ILE E 2 317 ? 25.232 4.630 51.829 1.000 16.088 318 ILE E CA 1
ATOM 15212 C C . ILE E 2 317 ? 26.761 4.661 51.832 1.000 15.681 318 ILE E C 1
ATOM 15213 O O . ILE E 2 317 ? 27.375 4.932 52.851 1.000 16.124 318 ILE E O 1
ATOM 15218 N N . TYR E 2 318 ? 27.361 4.375 50.676 1.000 16.179 319 TYR E N 1
ATOM 15219 C CA . TYR E 2 318 ? 28.808 4.422 50.478 1.000 16.492 319 TYR E CA 1
ATOM 15220 C C . TYR E 2 318 ? 29.104 4.907 49.058 1.000 17.371 319 TYR E C 1
ATOM 15221 O O . TYR E 2 318 ? 28.189 5.024 48.237 1.000 17.302 319 TYR E O 1
ATOM 15230 N N . GLY E 2 319 ? 30.398 5.158 48.783 1.000 18.020 320 GLY E N 1
ATOM 15231 C CA . GLY E 2 319 ? 30.859 5.651 47.493 1.000 18.613 320 GLY E CA 1
ATOM 15232 C C . GLY E 2 319 ? 31.480 7.033 47.645 1.000 18.704 320 GLY E C 1
ATOM 15233 O O . GLY E 2 319 ? 31.861 7.419 48.749 1.000 18.451 320 GLY E O 1
ATOM 15234 N N . ALA E 2 320 ? 31.554 7.770 46.534 1.000 19.282 321 ALA E N 1
ATOM 15235 C CA . ALA E 2 320 ? 32.249 9.042 46.507 1.000 18.397 321 ALA E CA 1
ATOM 15236 C C . ALA E 2 320 ? 31.636 9.888 47.599 1.000 19.349 321 ALA E C 1
ATOM 15237 O O . ALA E 2 320 ? 30.418 9.889 47.724 1.000 17.719 321 ALA E O 1
ATOM 15239 N N . PRO E 2 321 ? 32.445 10.616 48.406 1.000 20.249 322 PRO E N 1
ATOM 15240 C CA . PRO E 2 321 ? 31.913 11.342 49.567 1.000 19.867 322 PRO E CA 1
ATOM 15241 C C . PRO E 2 321 ? 30.811 12.343 49.227 1.000 19.703 322 PRO E C 1
ATOM 15242 O O . PRO E 2 321 ? 29.875 12.530 50.011 1.000 18.960 322 PRO E O 1
ATOM 15246 N N . ASP E 2 322 ? 30.900 12.978 48.056 1.000 19.690 323 ASP E N 1
ATOM 15247 C CA . ASP E 2 322 ? 29.906 13.973 47.668 1.000 21.709 323 ASP E CA 1
ATOM 15248 C C . ASP E 2 322 ? 28.549 13.323 47.390 1.000 21.464 323 ASP E C 1
ATOM 15249 O O . ASP E 2 322 ? 27.513 13.884 47.759 1.000 20.686 323 ASP E O 1
ATOM 15254 N N . LEU E 2 323 ? 28.600 12.161 46.720 1.000 20.928 324 LEU E N 1
ATOM 15255 C CA . LEU E 2 323 ? 27.445 11.317 46.489 1.000 21.347 324 LEU E CA 1
ATOM 15256 C C . LEU E 2 323 ? 26.865 10.856 47.830 1.000 21.016 324 LEU E C 1
ATOM 15257 O O . LEU E 2 323 ? 25.678 11.041 48.108 1.000 21.124 324 LEU E O 1
ATOM 15262 N N . VAL E 2 324 ? 27.707 10.266 48.681 1.000 20.004 325 VAL E N 1
ATOM 15263 C CA . VAL E 2 324 ? 27.226 9.762 49.958 1.000 19.327 325 VAL E CA 1
ATOM 15264 C C . VAL E 2 324 ? 26.457 10.856 50.699 1.000 19.602 325 VAL E C 1
ATOM 15265 O O . VAL E 2 324 ? 25.330 10.634 51.131 1.000 19.205 325 VAL E O 1
ATOM 15269 N N . ILE E 2 325 ? 27.064 12.030 50.838 1.000 19.893 326 ILE E N 1
ATOM 15270 C CA . ILE E 2 325 ? 26.462 13.111 51.611 1.000 20.790 326 ILE E CA 1
ATOM 15271 C C . ILE E 2 325 ? 25.189 13.624 50.934 1.000 20.148 326 ILE E C 1
ATOM 15272 O O . ILE E 2 325 ? 24.177 13.850 51.618 1.000 19.602 326 ILE E O 1
ATOM 15277 N N . GLY E 2 326 ? 25.264 13.859 49.617 1.000 17.921 327 GLY E N 1
ATOM 15278 C CA . GLY E 2 326 ? 24.128 14.338 48.853 1.000 17.435 327 GLY E CA 1
ATOM 15279 C C . GLY E 2 326 ? 22.921 13.418 49.001 1.000 17.480 327 GLY E C 1
ATOM 15280 O O . GLY E 2 326 ? 21.791 13.883 49.186 1.000 17.179 327 GLY E O 1
ATOM 15281 N N . LEU E 2 327 ? 23.188 12.108 48.906 1.000 17.329 328 LEU E N 1
ATOM 15282 C CA . LEU E 2 327 ? 22.153 11.089 49.027 1.000 17.856 328 LEU E CA 1
ATOM 15283 C C . LEU E 2 327 ? 21.540 11.114 50.423 1.000 17.532 328 LEU E C 1
ATOM 15284 O O . LEU E 2 327 ? 20.324 11.084 50.551 1.000 20.034 328 LEU E O 1
ATOM 15289 N N . ALA E 2 328 ? 22.394 11.146 51.454 1.000 17.497 329 ALA E N 1
ATOM 15290 C CA . ALA E 2 328 ? 21.931 11.208 52.829 1.000 17.503 329 ALA E CA 1
ATOM 15291 C C . ALA E 2 328 ? 20.956 12.361 52.986 1.000 17.868 329 ALA E C 1
ATOM 15292 O O . ALA E 2 328 ? 19.882 12.175 53.528 1.000 18.976 329 ALA E O 1
ATOM 15294 N N . GLU E 2 329 ? 21.326 13.535 52.474 1.000 18.429 330 GLU E N 1
ATOM 15295 C CA . GLU E 2 329 ? 20.488 14.719 52.561 1.000 19.158 330 GLU E CA 1
ATOM 15296 C C . GLU E 2 329 ? 19.130 14.484 51.897 1.000 19.354 330 GLU E C 1
ATOM 15297 O O . GLU E 2 329 ? 18.091 14.749 52.508 1.000 17.778 330 GLU E O 1
ATOM 15303 N N . PHE E 2 330 ? 19.132 14.014 50.638 1.000 17.727 331 PHE E N 1
ATOM 15304 C CA . PHE E 2 330 ? 17.892 13.773 49.903 1.000 16.929 331 PHE E CA 1
ATOM 15305 C C . PHE E 2 330 ? 17.035 12.734 50.640 1.000 15.768 331 PHE E C 1
ATOM 15306 O O . PHE E 2 330 ? 15.833 12.896 50.794 1.000 13.293 331 PHE E O 1
ATOM 15314 N N . CYS E 2 331 ? 17.675 11.675 51.147 1.000 16.446 332 CYS E N 1
ATOM 15315 C CA . CYS E 2 331 ? 16.960 10.660 51.906 1.000 17.817 332 CYS E CA 1
ATOM 15316 C C . CYS E 2 331 ? 16.191 11.264 53.091 1.000 18.798 332 CYS E C 1
ATOM 15317 O O . CYS E 2 331 ? 15.074 10.832 53.394 1.000 20.946 332 CYS E O 1
ATOM 15320 N N . LEU E 2 332 ? 16.764 12.264 53.767 1.000 19.135 333 LEU E N 1
ATOM 15321 C CA . LEU E 2 332 ? 16.092 12.855 54.918 1.000 20.782 333 LEU E CA 1
ATOM 15322 C C . LEU E 2 332 ? 14.865 13.650 54.475 1.000 19.169 333 LEU E C 1
ATOM 15323 O O . LEU E 2 332 ? 13.855 13.674 55.165 1.000 20.525 333 LEU E O 1
ATOM 15328 N N . ASP E 2 333 ? 14.953 14.302 53.318 1.000 19.502 334 ASP E N 1
ATOM 15329 C CA . ASP E 2 333 ? 13.817 14.998 52.743 1.000 17.715 334 ASP E CA 1
ATOM 15330 C C . ASP E 2 333 ? 12.751 13.993 52.297 1.000 18.112 334 ASP E C 1
ATOM 15331 O O . ASP E 2 333 ? 11.582 14.363 52.194 1.000 18.069 334 ASP E O 1
ATOM 15336 N N . LEU E 2 334 ? 13.152 12.738 52.041 1.000 17.079 335 LEU E N 1
ATOM 15337 C CA . LEU E 2 334 ? 12.233 11.686 51.642 1.000 16.628 335 LEU E CA 1
ATOM 15338 C C . LEU E 2 334 ? 11.736 10.914 52.867 1.000 16.623 335 LEU E C 1
ATOM 15339 O O . LEU E 2 334 ? 11.113 9.862 52.705 1.000 16.024 335 LEU E O 1
ATOM 15344 N N . GLU E 2 335 ? 12.008 11.444 54.073 1.000 16.105 336 GLU E N 1
ATOM 15345 C CA . GLU E 2 335 ? 11.508 10.923 55.345 1.000 15.433 336 GLU E CA 1
ATOM 15346 C C . GLU E 2 335 ? 12.234 9.632 55.736 1.000 15.672 336 GLU E C 1
ATOM 15347 O O . GLU E 2 335 ? 11.814 8.917 56.645 1.000 16.484 336 GLU E O 1
ATOM 15353 N N . MET E 2 336 ? 13.338 9.330 55.058 1.000 15.556 337 MET E N 1
ATOM 15354 C CA . MET E 2 336 ? 14.024 8.076 55.272 1.000 15.427 337 MET E CA 1
ATOM 15355 C C . MET E 2 336 ? 15.002 8.253 56.422 1.000 16.855 337 MET E C 1
ATOM 15356 O O . MET E 2 336 ? 15.246 9.368 56.850 1.000 17.753 337 MET E O 1
ATOM 15361 N N . LYS E 2 337 ? 15.587 7.150 56.903 1.000 18.298 338 LYS E N 1
ATOM 15362 C CA . LYS E 2 337 ? 16.589 7.239 57.952 1.000 18.441 338 LYS E CA 1
ATOM 15363 C C . LYS E 2 337 ? 17.899 6.627 57.482 1.000 18.714 338 LYS E C 1
ATOM 15364 O O . LYS E 2 337 ? 18.180 5.459 57.740 1.000 18.507 338 LYS E O 1
ATOM 15370 N N . PRO E 2 338 ? 18.782 7.415 56.830 1.000 17.949 339 PRO E N 1
ATOM 15371 C CA . PRO E 2 338 ? 20.136 6.933 56.574 1.000 18.867 339 PRO E CA 1
ATOM 15372 C C . PRO E 2 338 ? 20.837 6.704 57.914 1.000 20.455 339 PRO E C 1
ATOM 15373 O O . PRO E 2 338 ? 21.009 7.658 58.667 1.000 21.995 339 PRO E O 1
ATOM 15377 N N . VAL E 2 339 ? 21.215 5.454 58.226 1.000 19.351 340 VAL E N 1
ATOM 15378 C CA . VAL E 2 339 ? 21.752 5.173 59.548 1.000 19.908 340 VAL E CA 1
ATOM 15379 C C . VAL E 2 339 ? 23.263 4.948 59.527 1.000 20.134 340 VAL E C 1
ATOM 15380 O O . VAL E 2 339 ? 23.892 5.127 60.566 1.000 23.350 340 VAL E O 1
ATOM 15384 N N . LEU E 2 340 ? 23.847 4.564 58.380 1.000 18.987 341 LEU E N 1
ATOM 15385 C CA . LEU E 2 340 ? 25.288 4.377 58.250 1.000 19.571 341 LEU E CA 1
ATOM 15386 C C . LEU E 2 340 ? 25.764 4.963 56.925 1.000 19.535 341 LEU E C 1
ATOM 15387 O O . LEU E 2 340 ? 25.306 4.539 55.863 1.000 19.129 341 LEU E O 1
ATOM 15392 N N . LEU E 2 341 ? 26.686 5.929 57.008 1.000 19.219 342 LEU E N 1
ATOM 15393 C CA . LEU E 2 341 ? 27.394 6.469 55.865 1.000 20.023 342 LEU E CA 1
ATOM 15394 C C . LEU E 2 341 ? 28.857 6.080 55.990 1.000 20.748 342 LEU E C 1
ATOM 15395 O O . LEU E 2 341 ? 29.459 6.354 57.032 1.000 22.659 342 LEU E O 1
ATOM 15400 N N . LEU E 2 342 ? 29.390 5.471 54.921 1.000 19.123 343 LEU E N 1
ATOM 15401 C CA . LEU E 2 342 ? 30.803 5.148 54.791 1.000 20.134 343 LEU E CA 1
ATOM 15402 C C . LEU E 2 342 ? 31.476 6.146 53.851 1.000 20.326 343 LEU E C 1
ATOM 15403 O O . LEU E 2 342 ? 31.020 6.352 52.718 1.000 22.325 343 LEU E O 1
ATOM 15408 N N . LEU E 2 343 ? 32.587 6.711 54.350 1.000 20.177 344 LEU E N 1
ATOM 15409 C CA . LEU E 2 343 ? 33.465 7.606 53.627 1.000 19.779 344 LEU E CA 1
ATOM 15410 C C . LEU E 2 343 ? 34.828 6.933 53.562 1.000 21.677 344 LEU E C 1
ATOM 15411 O O . LEU E 2 343 ? 35.587 6.981 54.544 1.000 21.841 344 LEU E O 1
ATOM 15416 N N . GLY E 2 344 ? 35.123 6.317 52.406 1.000 20.949 345 GLY E N 1
ATOM 15417 C CA . GLY E 2 344 ? 36.133 5.265 52.312 1.000 22.087 345 GLY E CA 1
ATOM 15418 C C . GLY E 2 344 ? 37.554 5.738 51.979 1.000 21.961 345 GLY E C 1
ATOM 15419 O O . GLY E 2 344 ? 38.260 5.035 51.258 1.000 22.187 345 GLY E O 1
ATOM 15420 N N . ASP E 2 345 ? 37.996 6.875 52.541 1.000 21.535 346 ASP E N 1
ATOM 15421 C CA . ASP E 2 345 ? 39.401 7.264 52.467 1.000 22.313 346 ASP E CA 1
ATOM 15422 C C . ASP E 2 345 ? 39.796 8.156 53.659 1.000 22.972 346 ASP E C 1
ATOM 15423 O O . ASP E 2 345 ? 38.999 8.421 54.566 1.000 20.714 346 ASP E O 1
ATOM 15428 N N . ASP E 2 346 ? 41.052 8.641 53.622 1.000 23.648 347 ASP E N 1
ATOM 15429 C CA . ASP E 2 346 ? 41.710 9.280 54.756 1.000 24.657 347 ASP E CA 1
ATOM 15430 C C . ASP E 2 346 ? 41.492 10.793 54.782 1.000 25.472 347 ASP E C 1
ATOM 15431 O O . ASP E 2 346 ? 42.169 11.502 55.511 1.000 26.217 347 ASP E O 1
ATOM 15436 N N . ASN E 2 347 ? 40.545 11.328 54.007 1.000 28.042 348 ASN E N 1
ATOM 15437 C CA . ASN E 2 347 ? 40.421 12.775 53.944 1.000 27.543 348 ASN E CA 1
ATOM 15438 C C . ASN E 2 347 ? 40.113 13.284 55.353 1.000 29.832 348 ASN E C 1
ATOM 15439 O O . ASN E 2 347 ? 39.155 12.845 55.997 1.000 26.308 348 ASN E O 1
ATOM 15444 N N . SER E 2 348 ? 40.970 14.199 55.828 1.000 31.141 349 SER E N 1
ATOM 15445 C CA . SER E 2 348 ? 40.825 14.812 57.142 1.000 32.484 349 SER E CA 1
ATOM 15446 C C . SER E 2 348 ? 39.818 15.959 57.138 1.000 33.313 349 SER E C 1
ATOM 15447 O O . SER E 2 348 ? 39.659 16.582 58.181 1.000 34.394 349 SER E O 1
ATOM 15450 N N . LYS E 2 349 ? 39.203 16.276 55.981 1.000 34.540 350 LYS E N 1
ATOM 15451 C CA . LYS E 2 349 ? 38.397 17.486 55.836 1.000 36.604 350 LYS E CA 1
ATOM 15452 C C . LYS E 2 349 ? 36.895 17.191 55.926 1.000 34.049 350 LYS E C 1
ATOM 15453 O O . LYS E 2 349 ? 36.079 18.119 55.902 1.000 33.079 350 LYS E O 1
ATOM 15459 N N . TYR E 2 350 ? 36.526 15.910 56.067 1.000 29.163 351 TYR E N 1
ATOM 15460 C CA . TYR E 2 350 ? 35.119 15.536 56.156 1.000 27.756 351 TYR E CA 1
ATOM 15461 C C . TYR E 2 350 ? 34.487 16.166 57.399 1.000 30.254 351 TYR E C 1
ATOM 15462 O O . TYR E 2 350 ? 33.377 16.717 57.327 1.000 29.304 351 TYR E O 1
ATOM 15471 N N . VAL E 2 351 ? 35.220 16.135 58.526 1.000 30.586 352 VAL E N 1
ATOM 15472 C CA . VAL E 2 351 ? 34.705 16.664 59.787 1.000 30.346 352 VAL E CA 1
ATOM 15473 C C . VAL E 2 351 ? 34.432 18.161 59.672 1.000 29.938 352 VAL E C 1
ATOM 15474 O O . VAL E 2 351 ? 33.670 18.688 60.475 1.000 29.972 352 VAL E O 1
ATOM 15478 N N . ASP E 2 352 ? 35.045 18.830 58.686 1.000 30.117 353 ASP E N 1
ATOM 15479 C CA . ASP E 2 352 ? 34.863 20.260 58.478 1.000 34.184 353 ASP E CA 1
ATOM 15480 C C . ASP E 2 352 ? 33.765 20.551 57.446 1.000 32.828 353 ASP E C 1
ATOM 15481 O O . ASP E 2 352 ? 33.487 21.712 57.169 1.000 30.771 353 ASP E O 1
ATOM 15486 N N . ASP E 2 353 ? 33.179 19.513 56.824 1.000 33.482 354 ASP E N 1
ATOM 15487 C CA . ASP E 2 353 ? 32.180 19.708 55.773 1.000 29.794 354 ASP E CA 1
ATOM 15488 C C . ASP E 2 353 ? 30.936 20.349 56.384 1.000 25.930 354 ASP E C 1
ATOM 15489 O O . ASP E 2 353 ? 30.382 19.790 57.319 1.000 25.276 354 ASP E O 1
ATOM 15494 N N . PRO E 2 354 ? 30.430 21.508 55.904 1.000 26.232 355 PRO E N 1
ATOM 15495 C CA . PRO E 2 354 ? 29.236 22.113 56.496 1.000 26.892 355 PRO E CA 1
ATOM 15496 C C . PRO E 2 354 ? 28.010 21.201 56.478 1.000 30.533 355 PRO E C 1
ATOM 15497 O O . PRO E 2 354 ? 27.226 21.206 57.431 1.000 31.813 355 PRO E O 1
ATOM 15501 N N . ARG E 2 355 ? 27.879 20.393 55.413 1.000 28.887 356 ARG E N 1
ATOM 15502 C CA . ARG E 2 355 ? 26.763 19.465 55.270 1.000 27.322 356 ARG E CA 1
ATOM 15503 C C . ARG E 2 355 ? 26.797 18.411 56.379 1.000 25.587 356 ARG E C 1
ATOM 15504 O O . ARG E 2 355 ? 25.754 17.949 56.834 1.000 26.180 356 ARG E O 1
ATOM 15512 N N . ILE E 2 356 ? 28.001 18.026 56.814 1.000 26.948 357 ILE E N 1
ATOM 15513 C CA . ILE E 2 356 ? 28.137 17.047 57.884 1.000 27.938 357 ILE E CA 1
ATOM 15514 C C . ILE E 2 356 ? 27.893 17.704 59.238 1.000 29.797 357 ILE E C 1
ATOM 15515 O O . ILE E 2 356 ? 27.327 17.057 60.115 1.000 29.765 357 ILE E O 1
ATOM 15520 N N . LYS E 2 357 ? 28.302 18.970 59.405 1.000 32.428 358 LYS E N 1
ATOM 15521 C CA . LYS E 2 357 ? 27.933 19.734 60.595 1.000 35.045 358 LYS E CA 1
ATOM 15522 C C . LYS E 2 357 ? 26.413 19.804 60.739 1.000 32.317 358 LYS E C 1
ATOM 15523 O O . LYS E 2 357 ? 25.902 19.596 61.840 1.000 29.573 358 LYS E O 1
ATOM 15529 N N . ALA E 2 358 ? 25.706 20.080 59.633 1.000 29.427 359 ALA E N 1
ATOM 15530 C CA . ALA E 2 358 ? 24.245 20.149 59.637 1.000 27.569 359 ALA E CA 1
ATOM 15531 C C . ALA E 2 358 ? 23.631 18.809 60.050 1.000 27.627 359 ALA E C 1
ATOM 15532 O O . ALA E 2 358 ? 22.646 18.782 60.798 1.000 25.797 359 ALA E O 1
ATOM 15534 N N . LEU E 2 359 ? 24.212 17.697 59.575 1.000 25.323 360 LEU E N 1
ATOM 15535 C CA . LEU E 2 359 ? 23.714 16.392 59.968 1.000 25.059 360 LEU E CA 1
ATOM 15536 C C . LEU E 2 359 ? 23.924 16.208 61.468 1.000 26.608 360 LEU E C 1
ATOM 15537 O O . LEU E 2 359 ? 23.044 15.688 62.155 1.000 26.667 360 LEU E O 1
ATOM 15542 N N . GLN E 2 360 ? 25.082 16.631 61.985 1.000 28.744 361 GLN E N 1
ATOM 15543 C CA . GLN E 2 360 ? 25.324 16.531 63.418 1.000 30.663 361 GLN E CA 1
ATOM 15544 C C . GLN E 2 360 ? 24.360 17.436 64.185 1.000 29.234 361 GLN E C 1
ATOM 15545 O O . GLN E 2 360 ? 23.844 17.006 65.202 1.000 28.162 361 GLN E O 1
ATOM 15551 N N . GLU E 2 361 ? 24.059 18.646 63.693 1.000 30.289 362 GLU E N 1
ATOM 15552 C CA . GLU E 2 361 ? 23.145 19.517 64.419 1.000 35.613 362 GLU E CA 1
ATOM 15553 C C . GLU E 2 361 ? 21.729 18.947 64.438 1.000 34.700 362 GLU E C 1
ATOM 15554 O O . GLU E 2 361 ? 20.997 19.203 65.384 1.000 38.477 362 GLU E O 1
ATOM 15560 N N . ASN E 2 362 ? 21.325 18.220 63.388 1.000 35.027 363 ASN E N 1
ATOM 15561 C CA . ASN E 2 362 ? 19.908 18.103 63.063 1.000 32.672 363 ASN E CA 1
ATOM 15562 C C . ASN E 2 362 ? 19.381 16.675 63.159 1.000 33.429 363 ASN E C 1
ATOM 15563 O O . ASN E 2 362 ? 18.172 16.496 63.341 1.000 33.654 363 ASN E O 1
ATOM 15568 N N . VAL E 2 363 ? 20.244 15.662 63.009 1.000 30.161 364 VAL E N 1
ATOM 15569 C CA . VAL E 2 363 ? 19.761 14.290 63.044 1.000 29.444 364 VAL E CA 1
ATOM 15570 C C . VAL E 2 363 ? 19.520 13.872 64.489 1.000 32.805 364 VAL E C 1
ATOM 15571 O O . VAL E 2 363 ? 20.352 14.102 65.366 1.000 30.682 364 VAL E O 1
ATOM 15575 N N . ASP E 2 364 ? 18.389 13.191 64.687 1.000 33.400 365 ASP E N 1
ATOM 15576 C CA . ASP E 2 364 ? 17.842 12.981 66.009 1.000 37.257 365 ASP E CA 1
ATOM 15577 C C . ASP E 2 364 ? 17.585 11.499 66.267 1.000 33.919 365 ASP E C 1
ATOM 15578 O O . ASP E 2 364 ? 16.841 11.173 67.176 1.000 42.286 365 ASP E O 1
ATOM 15583 N N . TYR E 2 365 ? 18.166 10.606 65.466 1.000 28.541 366 TYR E N 1
ATOM 15584 C CA . TYR E 2 365 ? 18.101 9.169 65.690 1.000 26.357 366 TYR E CA 1
ATOM 15585 C C . TYR E 2 365 ? 19.532 8.640 65.639 1.000 25.754 366 TYR E C 1
ATOM 15586 O O . TYR E 2 365 ? 20.468 9.379 65.321 1.000 29.325 366 TYR E O 1
ATOM 15595 N N . GLY E 2 366 ? 19.710 7.348 65.883 1.000 24.656 367 GLY E N 1
ATOM 15596 C CA . GLY E 2 366 ? 21.048 6.782 65.844 1.000 24.677 367 GLY E CA 1
ATOM 15597 C C . GLY E 2 366 ? 21.602 6.706 64.421 1.000 26.645 367 GLY E C 1
ATOM 15598 O O . GLY E 2 366 ? 21.116 5.903 63.623 1.000 25.558 367 GLY E O 1
ATOM 15599 N N . MET E 2 367 ? 22.640 7.517 64.137 1.000 26.339 368 MET E N 1
ATOM 15600 C CA . MET E 2 367 ? 23.347 7.491 62.865 1.000 26.447 368 MET E CA 1
ATOM 15601 C C . MET E 2 367 ? 24.861 7.487 63.098 1.000 28.059 368 MET E C 1
ATOM 15602 O O . MET E 2 367 ? 25.368 8.154 64.007 1.000 28.786 368 MET E O 1
ATOM 15607 N N . GLU E 2 368 ? 25.571 6.760 62.226 1.000 26.019 369 GLU E N 1
ATOM 15608 C CA . GLU E 2 368 ? 27.025 6.716 62.212 1.000 26.455 369 GLU E CA 1
ATOM 15609 C C . GLU E 2 368 ? 27.550 7.175 60.853 1.000 26.418 369 GLU E C 1
ATOM 15610 O O . GLU E 2 368 ? 27.044 6.737 59.822 1.000 24.228 369 GLU E O 1
ATOM 15616 N N . ILE E 2 369 ? 28.567 8.051 60.871 1.000 23.882 370 ILE E N 1
ATOM 15617 C CA . ILE E 2 369 ? 29.350 8.369 59.696 1.000 25.003 370 ILE E CA 1
ATOM 15618 C C . ILE E 2 369 ? 30.778 7.907 59.969 1.000 27.362 370 ILE E C 1
ATOM 15619 O O . ILE E 2 369 ? 31.408 8.438 60.883 1.000 29.071 370 ILE E O 1
ATOM 15624 N N . VAL E 2 370 ? 31.253 6.906 59.206 1.000 25.618 371 VAL E N 1
ATOM 15625 C CA . VAL E 2 370 ? 32.556 6.297 59.432 1.000 25.372 371 VAL E CA 1
ATOM 15626 C C . VAL E 2 370 ? 33.521 6.783 58.356 1.000 23.873 371 VAL E C 1
ATOM 15627 O O . VAL E 2 370 ? 33.289 6.587 57.164 1.000 22.012 371 VAL E O 1
ATOM 15631 N N . THR E 2 371 ? 34.600 7.424 58.813 1.000 24.209 372 THR E N 1
ATOM 15632 C CA . THR E 2 371 ? 35.680 7.900 57.967 1.000 22.649 372 THR E CA 1
ATOM 15633 C C . THR E 2 371 ? 36.776 6.836 57.900 1.000 22.591 372 THR E C 1
ATOM 15634 O O . THR E 2 371 ? 36.885 5.978 58.780 1.000 23.427 372 THR E O 1
ATOM 15638 N N . ASN E 2 372 ? 37.583 6.916 56.835 1.000 21.337 373 ASN E N 1
ATOM 15639 C CA . ASN E 2 372 ? 38.566 5.904 56.477 1.000 20.413 373 ASN E CA 1
ATOM 15640 C C . ASN E 2 372 ? 37.921 4.519 56.398 1.000 19.604 373 ASN E C 1
ATOM 15641 O O . ASN E 2 372 ? 38.548 3.512 56.725 1.000 20.645 373 ASN E O 1
ATOM 15646 N N . ALA E 2 373 ? 36.685 4.450 55.900 1.000 18.717 374 ALA E N 1
ATOM 15647 C CA . ALA E 2 373 ? 35.921 3.215 55.971 1.000 18.789 374 ALA E CA 1
ATOM 15648 C C . ALA E 2 373 ? 36.320 2.233 54.869 1.000 18.543 374 ALA E C 1
ATOM 15649 O O . ALA E 2 373 ? 36.875 2.600 53.833 1.000 18.890 374 ALA E O 1
ATOM 15651 N N . ASP E 2 374 ? 35.986 0.968 55.129 1.000 18.764 375 ASP E N 1
ATOM 15652 C CA . ASP E 2 374 ? 35.969 -0.088 54.138 1.000 19.563 375 ASP E CA 1
ATOM 15653 C C . ASP E 2 374 ? 34.636 -0.834 54.267 1.000 19.156 375 ASP E C 1
ATOM 15654 O O . ASP E 2 374 ? 33.855 -0.555 55.179 1.000 19.661 375 ASP E O 1
ATOM 15659 N N . PHE E 2 375 ? 34.411 -1.835 53.404 1.000 18.605 376 PHE E N 1
ATOM 15660 C CA . PHE E 2 375 ? 33.122 -2.507 53.368 1.000 19.026 376 PHE E CA 1
ATOM 15661 C C . PHE E 2 375 ? 32.912 -3.378 54.599 1.000 20.248 376 PHE E C 1
ATOM 15662 O O . PHE E 2 375 ? 31.763 -3.671 54.934 1.000 19.231 376 PHE E O 1
ATOM 15670 N N . TRP E 2 376 ? 34.001 -3.796 55.265 1.000 21.138 377 TRP E N 1
ATOM 15671 C CA . TRP E 2 376 ? 33.852 -4.565 56.491 1.000 21.106 377 TRP E CA 1
ATOM 15672 C C . TRP E 2 376 ? 33.203 -3.729 57.599 1.000 20.163 377 TRP E C 1
ATOM 15673 O O . TRP E 2 376 ? 32.534 -4.280 58.462 1.000 19.739 377 TRP E O 1
ATOM 15684 N N . GLU E 2 377 ? 33.371 -2.403 57.563 1.000 20.442 378 GLU E N 1
ATOM 15685 C CA . GLU E 2 377 ? 32.668 -1.525 58.491 1.000 20.532 378 GLU E CA 1
ATOM 15686 C C . GLU E 2 377 ? 31.141 -1.650 58.397 1.000 22.001 378 GLU E C 1
ATOM 15687 O O . GLU E 2 377 ? 30.444 -1.500 59.414 1.000 19.719 378 GLU E O 1
ATOM 15693 N N . LEU E 2 378 ? 30.624 -1.946 57.190 1.000 20.269 379 LEU E N 1
ATOM 15694 C CA . LEU E 2 378 ? 29.200 -2.221 57.016 1.000 19.542 379 LEU E CA 1
ATOM 15695 C C . LEU E 2 378 ? 28.887 -3.691 57.309 1.000 18.501 379 LEU E C 1
ATOM 15696 O O . LEU E 2 378 ? 27.912 -3.985 58.001 1.000 17.435 379 LEU E O 1
ATOM 15701 N N . GLU E 2 379 ? 29.706 -4.621 56.814 1.000 17.753 380 GLU E N 1
ATOM 15702 C CA . GLU E 2 379 ? 29.352 -6.028 56.949 1.000 19.271 380 GLU E CA 1
ATOM 15703 C C . GLU E 2 379 ? 29.466 -6.498 58.403 1.000 20.750 380 GLU E C 1
ATOM 15704 O O . GLU E 2 379 ? 28.634 -7.288 58.879 1.000 19.899 380 GLU E O 1
ATOM 15710 N N . ASN E 2 380 ? 30.514 -6.046 59.089 1.000 21.458 381 ASN E N 1
ATOM 15711 C CA . ASN E 2 380 ? 30.720 -6.418 60.478 1.000 22.004 381 ASN E CA 1
ATOM 15712 C C . ASN E 2 380 ? 29.544 -5.964 61.339 1.000 21.305 381 ASN E C 1
ATOM 15713 O O . ASN E 2 380 ? 29.093 -6.687 62.234 1.000 21.607 381 ASN E O 1
ATOM 15718 N N . ARG E 2 381 ? 29.017 -4.774 61.031 1.000 22.449 382 ARG E N 1
ATOM 15719 C CA . ARG E 2 381 ? 27.899 -4.208 61.767 1.000 20.927 382 ARG E CA 1
ATOM 15720 C C . ARG E 2 381 ? 26.635 -5.032 61.546 1.000 23.405 382 ARG E C 1
ATOM 15721 O O . ARG E 2 381 ? 25.884 -5.276 62.499 1.000 22.557 382 ARG E O 1
ATOM 15729 N N . ILE E 2 382 ? 26.395 -5.466 60.297 1.000 22.574 383 ILE E N 1
ATOM 15730 C CA . ILE E 2 382 ? 25.243 -6.306 60.003 1.000 22.735 383 ILE E CA 1
ATOM 15731 C C . ILE E 2 382 ? 25.412 -7.649 60.711 1.000 23.018 383 ILE E C 1
ATOM 15732 O O . ILE E 2 382 ? 24.506 -8.111 61.383 1.000 21.282 383 ILE E O 1
ATOM 15737 N N . LYS E 2 383 ? 26.574 -8.276 60.541 1.000 23.643 384 LYS E N 1
ATOM 15738 C CA . LYS E 2 383 ? 26.783 -9.660 60.930 1.000 25.150 384 LYS E CA 1
ATOM 15739 C C . LYS E 2 383 ? 26.920 -9.814 62.448 1.000 26.347 384 LYS E C 1
ATOM 15740 O O . LYS E 2 383 ? 26.493 -10.825 62.990 1.000 28.121 384 LYS E O 1
ATOM 15746 N N . ASN E 2 384 ? 27.521 -8.835 63.128 1.000 26.987 385 ASN E N 1
ATOM 15747 C CA . ASN E 2 384 ? 27.973 -9.027 64.497 1.000 27.100 385 ASN E CA 1
ATOM 15748 C C . ASN E 2 384 ? 27.428 -7.968 65.447 1.000 28.321 385 ASN E C 1
ATOM 15749 O O . ASN E 2 384 ? 27.579 -8.123 66.647 1.000 31.635 385 ASN E O 1
ATOM 15754 N N . GLU E 2 385 ? 26.825 -6.886 64.947 1.000 29.382 386 GLU E N 1
ATOM 15755 C CA . GLU E 2 385 ? 26.367 -5.819 65.823 1.000 28.292 386 GLU E CA 1
ATOM 15756 C C . GLU E 2 385 ? 24.909 -5.468 65.556 1.000 25.677 386 GLU E C 1
ATOM 15757 O O . GLU E 2 385 ? 24.449 -4.432 66.003 1.000 27.515 386 GLU E O 1
ATOM 15763 N N . GLY E 2 386 ? 24.186 -6.342 64.857 1.000 25.259 387 GLY E N 1
ATOM 15764 C CA . GLY E 2 386 ? 22.734 -6.276 64.779 1.000 27.725 387 GLY E CA 1
ATOM 15765 C C . GLY E 2 386 ? 22.182 -5.082 63.999 1.000 28.501 387 GLY E C 1
ATOM 15766 O O . GLY E 2 386 ? 21.017 -4.737 64.182 1.000 30.167 387 GLY E O 1
ATOM 15767 N N . LEU E 2 387 ? 22.990 -4.456 63.132 1.000 27.813 388 LEU E N 1
ATOM 15768 C CA . LEU E 2 387 ? 22.495 -3.339 62.335 1.000 26.985 388 LEU E CA 1
ATOM 15769 C C . LEU E 2 387 ? 21.393 -3.858 61.416 1.000 25.869 388 LEU E C 1
ATOM 15770 O O . LEU E 2 387 ? 21.596 -4.851 60.720 1.000 22.792 388 LEU E O 1
ATOM 15775 N N . GLU E 2 388 ? 20.231 -3.192 61.455 1.000 25.073 389 GLU E N 1
ATOM 15776 C CA . GLU E 2 388 ? 19.093 -3.551 60.626 1.000 25.980 389 GLU E CA 1
ATOM 15777 C C . GLU E 2 388 ? 18.928 -2.516 59.521 1.000 22.195 389 GLU E C 1
ATOM 15778 O O . GLU E 2 388 ? 18.887 -1.328 59.802 1.000 21.896 389 GLU E O 1
ATOM 15784 N N . LEU E 2 389 ? 18.840 -2.957 58.262 1.000 20.607 390 LEU E N 1
ATOM 15785 C CA . LEU E 2 389 ? 18.751 -2.015 57.150 1.000 19.473 390 LEU E CA 1
ATOM 15786 C C . LEU E 2 389 ? 17.655 -2.466 56.207 1.000 18.187 390 LEU E C 1
ATOM 15787 O O . LEU E 2 389 ? 17.525 -3.659 55.944 1.000 16.643 390 LEU E O 1
ATOM 15792 N N . ASP E 2 390 ? 16.971 -1.491 55.592 1.000 18.153 391 ASP E N 1
ATOM 15793 C CA . ASP E 2 390 ? 15.958 -1.797 54.596 1.000 17.242 391 ASP E CA 1
ATOM 15794 C C . ASP E 2 390 ? 16.512 -1.663 53.176 1.000 16.734 391 ASP E C 1
ATOM 15795 O O . ASP E 2 390 ? 15.948 -2.272 52.252 1.000 15.363 391 ASP E O 1
ATOM 15800 N N . LEU E 2 391 ? 17.602 -0.880 53.017 1.000 15.971 392 LEU E N 1
ATOM 15801 C CA . LEU E 2 391 ? 18.113 -0.543 51.695 1.000 14.455 392 LEU E CA 1
ATOM 15802 C C . LEU E 2 391 ? 19.576 -0.136 51.797 1.000 13.449 392 LEU E C 1
ATOM 15803 O O . LEU E 2 391 ? 19.967 0.530 52.748 1.000 13.972 392 LEU E O 1
ATOM 15808 N N . ILE E 2 392 ? 20.375 -0.542 50.799 1.000 13.820 393 ILE E N 1
ATOM 15809 C CA . ILE E 2 392 ? 21.702 0.009 50.599 1.000 13.617 393 ILE E CA 1
ATOM 15810 C C . ILE E 2 392 ? 21.723 0.858 49.323 1.000 14.025 393 ILE E C 1
ATOM 15811 O O . ILE E 2 392 ? 21.054 0.537 48.340 1.000 13.210 393 ILE E O 1
ATOM 15816 N N . LEU E 2 393 ? 22.515 1.935 49.343 1.000 14.013 394 LEU E N 1
ATOM 15817 C CA . LEU E 2 393 ? 22.819 2.717 48.151 1.000 15.044 394 LEU E CA 1
ATOM 15818 C C . LEU E 2 393 ? 24.328 2.777 47.958 1.000 14.594 394 LEU E C 1
ATOM 15819 O O . LEU E 2 393 ? 25.065 3.284 48.806 1.000 15.853 394 LEU E O 1
ATOM 15824 N N . GLY E 2 394 ? 24.810 2.251 46.832 1.000 14.272 395 GLY E N 1
ATOM 15825 C CA . GLY E 2 394 ? 26.231 2.276 46.554 1.000 15.267 395 GLY E CA 1
ATOM 15826 C C . GLY E 2 394 ? 26.583 1.526 45.277 1.000 14.350 395 GLY E C 1
ATOM 15827 O O . GLY E 2 394 ? 25.715 0.963 44.613 1.000 14.538 395 GLY E O 1
ATOM 15828 N N . HIS E 2 395 ? 27.876 1.517 44.973 1.000 14.729 396 HIS E N 1
ATOM 15829 C CA . HIS E 2 395 ? 28.389 0.956 43.731 1.000 13.263 396 HIS E CA 1
ATOM 15830 C C . HIS E 2 395 ? 28.510 -0.561 43.864 1.000 13.405 396 HIS E C 1
ATOM 15831 O O . HIS E 2 395 ? 28.318 -1.117 44.938 1.000 13.119 396 HIS E O 1
ATOM 15838 N N . SER E 2 396 ? 28.842 -1.224 42.748 1.000 14.579 397 SER E N 1
ATOM 15839 C CA . SER E 2 396 ? 28.689 -2.657 42.607 1.000 13.792 397 SER E CA 1
ATOM 15840 C C . SER E 2 396 ? 29.673 -3.446 43.476 1.000 15.366 397 SER E C 1
ATOM 15841 O O . SER E 2 396 ? 29.467 -4.648 43.656 1.000 18.055 397 SER E O 1
ATOM 15844 N N . LYS E 2 397 ? 30.783 -2.842 43.946 1.000 15.235 398 LYS E N 1
ATOM 15845 C CA . LYS E 2 397 ? 31.783 -3.610 44.677 1.000 14.657 398 LYS E CA 1
ATOM 15846 C C . LYS E 2 397 ? 31.219 -4.063 46.031 1.000 14.141 398 LYS E C 1
ATOM 15847 O O . LYS E 2 397 ? 31.689 -5.074 46.566 1.000 15.104 398 LYS E O 1
ATOM 15853 N N . GLY E 2 398 ? 30.198 -3.375 46.554 1.000 13.988 399 GLY E N 1
ATOM 15854 C CA . GLY E 2 398 ? 29.532 -3.771 47.793 1.000 14.203 399 GLY E CA 1
ATOM 15855 C C . GLY E 2 398 ? 28.485 -4.880 47.620 1.000 15.662 399 GLY E C 1
ATOM 15856 O O . GLY E 2 398 ? 27.803 -5.266 48.568 1.000 15.095 399 GLY E O 1
ATOM 15857 N N . ARG E 2 399 ? 28.365 -5.430 46.403 1.000 14.727 400 ARG E N 1
ATOM 15858 C CA . ARG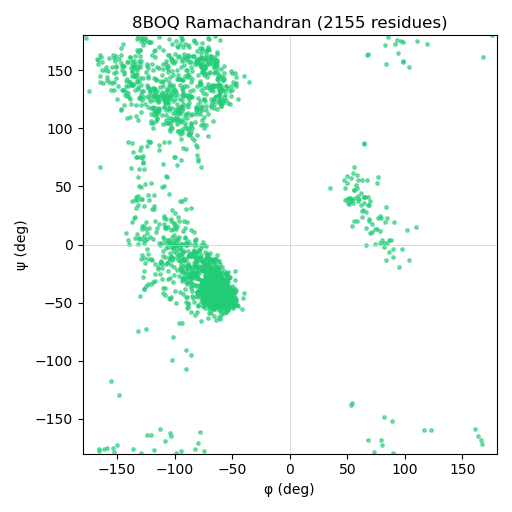 E 2 399 ? 27.192 -6.203 46.039 1.000 14.308 400 ARG E CA 1
ATOM 15859 C C . ARG E 2 399 ? 27.016 -7.459 46.895 1.000 14.971 400 ARG E C 1
ATOM 15860 O O . ARG E 2 399 ? 25.865 -7.861 47.126 1.000 14.065 400 ARG E O 1
ATOM 15868 N N . PHE E 2 400 ? 28.120 -8.133 47.300 1.000 15.751 401 PHE E N 1
ATOM 15869 C CA . PHE E 2 400 ? 27.961 -9.411 48.000 1.000 16.216 401 PHE E CA 1
ATOM 15870 C C . PHE E 2 400 ? 27.328 -9.212 49.381 1.000 14.165 401 PHE E C 1
ATOM 15871 O O . PHE E 2 400 ? 26.743 -10.126 49.927 1.000 13.465 401 PHE E O 1
ATOM 15879 N N . ILE E 2 401 ? 27.420 -8.017 49.960 1.000 14.928 402 ILE E N 1
ATOM 15880 C CA . ILE E 2 401 ? 26.729 -7.723 51.214 1.000 14.818 402 ILE E CA 1
ATOM 15881 C C . ILE E 2 401 ? 25.209 -7.749 51.013 1.000 16.729 402 ILE E C 1
ATOM 15882 O O . ILE E 2 401 ? 24.475 -8.410 51.761 1.000 16.531 402 ILE E O 1
ATOM 15887 N N . SER E 2 402 ? 24.742 -7.040 49.968 1.000 16.946 403 SER E N 1
ATOM 15888 C CA . SER E 2 402 ? 23.355 -7.080 49.538 1.000 15.311 403 SER E CA 1
ATOM 15889 C C . SER E 2 402 ? 22.903 -8.516 49.297 1.000 15.293 403 SER E C 1
ATOM 15890 O O . SER E 2 402 ? 21.861 -8.912 49.795 1.000 16.516 403 SER E O 1
ATOM 15893 N N . ILE E 2 403 ? 23.663 -9.273 48.495 1.000 15.484 404 ILE E N 1
ATOM 15894 C CA . ILE E 2 403 ? 23.249 -10.585 48.018 1.000 16.278 404 ILE E CA 1
ATOM 15895 C C . ILE E 2 403 ? 23.172 -11.577 49.175 1.000 18.579 404 ILE E C 1
ATOM 15896 O O . ILE E 2 403 ? 22.218 -12.350 49.258 1.000 18.731 404 ILE E O 1
ATOM 15901 N N . ASP E 2 404 ? 24.186 -11.548 50.048 1.000 19.316 405 ASP E N 1
ATOM 15902 C CA . ASP E 2 404 ? 24.365 -12.590 51.039 1.000 20.288 405 ASP E CA 1
ATOM 15903 C C . ASP E 2 404 ? 23.643 -12.251 52.342 1.000 20.566 405 ASP E C 1
ATOM 15904 O O . ASP E 2 404 ? 23.308 -13.183 53.048 1.000 20.625 405 ASP E O 1
ATOM 15909 N N . TYR E 2 405 ? 23.378 -10.969 52.650 1.000 20.530 406 TYR E N 1
ATOM 15910 C CA . TYR E 2 405 ? 22.592 -10.632 53.835 1.000 19.678 406 TYR E CA 1
ATOM 15911 C C . TYR E 2 405 ? 21.187 -10.128 53.493 1.000 19.123 406 TYR E C 1
ATOM 15912 O O . TYR E 2 405 ? 20.522 -9.557 54.344 1.000 19.505 406 TYR E O 1
ATOM 15921 N N . ASN E 2 406 ? 20.712 -10.331 52.261 1.000 19.284 407 ASN E N 1
ATOM 15922 C CA . ASN E 2 406 ? 19.303 -10.115 51.936 1.000 19.227 407 ASN E CA 1
ATOM 15923 C C . ASN E 2 406 ? 18.863 -8.698 52.298 1.000 17.702 407 ASN E C 1
ATOM 15924 O O . ASN E 2 406 ? 17.792 -8.462 52.887 1.000 18.626 407 ASN E O 1
ATOM 15929 N N . ILE E 2 407 ? 19.683 -7.739 51.900 1.000 14.472 408 ILE E N 1
ATOM 15930 C CA . ILE E 2 407 ? 19.291 -6.351 51.964 1.000 14.841 408 ILE E CA 1
ATOM 15931 C C . ILE E 2 407 ? 19.333 -5.852 50.532 1.000 14.396 408 ILE E C 1
ATOM 15932 O O . ILE E 2 407 ? 20.395 -5.957 49.907 1.000 14.402 408 ILE E O 1
ATOM 15937 N N . PRO E 2 408 ? 18.237 -5.292 49.984 1.000 13.577 409 PRO E N 1
ATOM 15938 C CA . PRO E 2 408 ? 18.206 -4.883 48.576 1.000 13.611 409 PRO E CA 1
ATOM 15939 C C . PRO E 2 408 ? 19.088 -3.656 48.405 1.000 13.451 409 PRO E C 1
ATOM 15940 O O . PRO E 2 408 ? 19.311 -2.955 49.381 1.000 13.176 409 PRO E O 1
ATOM 15944 N N . MET E 2 409 ? 19.574 -3.416 47.177 1.000 13.629 410 MET E N 1
ATOM 15945 C CA . MET E 2 409 ? 20.522 -2.345 46.932 1.000 14.033 410 MET E CA 1
ATOM 15946 C C . MET E 2 409 ? 20.271 -1.655 45.589 1.000 13.308 410 MET E C 1
ATOM 15947 O O . MET E 2 409 ? 20.107 -2.322 44.579 1.000 13.307 410 MET E O 1
ATOM 15952 N N . LEU E 2 410 ? 20.224 -0.313 45.615 1.000 13.181 411 LEU E N 1
ATOM 15953 C CA . LEU E 2 410 ? 20.219 0.527 44.429 1.000 13.491 411 LEU E CA 1
ATOM 15954 C C . LEU E 2 410 ? 21.665 0.863 44.073 1.000 13.045 411 LEU E C 1
ATOM 15955 O O . LEU E 2 410 ? 22.412 1.372 44.920 1.000 13.477 411 LEU E O 1
ATOM 15960 N N . ARG E 2 411 ? 22.022 0.618 42.801 1.000 13.102 412 ARG E N 1
ATOM 15961 C CA . ARG E 2 411 ? 23.346 0.913 42.292 1.000 13.321 412 ARG E CA 1
ATOM 15962 C C . ARG E 2 411 ? 23.447 2.393 41.923 1.000 13.783 412 ARG E C 1
ATOM 15963 O O . ARG E 2 411 ? 22.770 2.892 41.028 1.000 13.080 412 ARG E O 1
ATOM 15971 N N . VAL E 2 412 ? 24.353 3.060 42.641 1.000 14.523 413 VAL E N 1
ATOM 15972 C CA . VAL E 2 412 ? 24.701 4.450 42.450 1.000 14.856 413 VAL E CA 1
ATOM 15973 C C . VAL E 2 412 ? 26.222 4.571 42.546 1.000 15.067 413 VAL E C 1
ATOM 15974 O O . VAL E 2 412 ? 26.892 3.757 43.179 1.000 15.465 413 VAL E O 1
ATOM 15978 N N . GLY E 2 413 ? 26.754 5.640 41.962 1.000 15.196 414 GLY E N 1
ATOM 15979 C CA . GLY E 2 413 ? 28.171 5.933 42.016 1.000 15.183 414 GLY E CA 1
ATOM 15980 C C . GLY E 2 413 ? 28.929 5.128 40.976 1.000 14.958 414 GLY E C 1
ATOM 15981 O O . GLY E 2 413 ? 28.382 4.799 39.923 1.000 15.148 414 GLY E O 1
ATOM 15982 N N . PHE E 2 414 ? 30.173 4.794 41.330 1.000 14.970 415 PHE E N 1
ATOM 15983 C CA . PHE E 2 414 ? 31.138 4.270 40.379 1.000 14.478 415 PHE E CA 1
ATOM 15984 C C . PHE E 2 414 ? 32.030 3.239 41.053 1.000 15.416 415 PHE E C 1
ATOM 15985 O O . PHE E 2 414 ? 32.576 3.495 42.128 1.000 15.390 415 PHE E O 1
ATOM 15993 N N . PRO E 2 415 ? 32.264 2.057 40.456 1.000 15.966 416 PRO E N 1
ATOM 15994 C CA . PRO E 2 415 ? 31.618 1.618 39.220 1.000 16.861 416 PRO E CA 1
ATOM 15995 C C . PRO E 2 415 ? 30.320 0.840 39.445 1.000 17.893 416 PRO E C 1
ATOM 15996 O O . PRO E 2 415 ? 30.167 0.143 40.460 1.000 19.732 416 PRO E O 1
ATOM 16000 N N . THR E 2 416 ? 29.402 0.941 38.478 1.000 16.707 417 THR E N 1
ATOM 16001 C CA . THR E 2 416 ? 28.179 0.156 38.512 1.000 15.991 417 THR E CA 1
ATOM 16002 C C . THR E 2 416 ? 28.198 -0.834 37.355 1.000 17.506 417 THR E C 1
ATOM 16003 O O . THR E 2 416 ? 27.599 -0.546 36.317 1.000 19.955 417 THR E O 1
ATOM 16007 N N . TYR E 2 417 ? 28.827 -2.013 37.586 1.000 17.529 418 TYR E N 1
ATOM 16008 C CA . TYR E 2 417 ? 29.072 -3.023 36.560 1.000 15.355 418 TYR E CA 1
ATOM 16009 C C . TYR E 2 417 ? 28.110 -4.210 36.614 1.000 15.739 418 TYR E C 1
ATOM 16010 O O . TYR E 2 417 ? 28.071 -5.003 35.660 1.000 14.658 418 TYR E O 1
ATOM 16019 N N . ASP E 2 418 ? 27.341 -4.367 37.708 1.000 16.078 419 ASP E N 1
ATOM 16020 C CA . ASP E 2 418 ? 26.477 -5.538 37.840 1.000 14.771 419 ASP E CA 1
ATOM 16021 C C . ASP E 2 418 ? 25.025 -5.228 37.475 1.000 14.130 419 ASP E C 1
ATOM 16022 O O . ASP E 2 418 ? 24.151 -6.034 37.778 1.000 16.021 419 ASP E O 1
ATOM 16027 N N . ARG E 2 419 ? 24.809 -4.081 36.817 1.000 13.161 420 ARG E N 1
ATOM 16028 C CA . ARG E 2 419 ? 23.557 -3.700 36.184 1.000 12.585 420 ARG E CA 1
ATOM 16029 C C . ARG E 2 419 ? 23.874 -3.038 34.832 1.000 12.741 420 ARG E C 1
ATOM 16030 O O . ARG E 2 419 ? 24.992 -2.552 34.635 1.000 12.863 420 ARG E O 1
ATOM 16038 N N . ALA E 2 420 ? 22.865 -2.967 33.935 1.000 12.255 421 ALA E N 1
ATOM 16039 C CA . ALA E 2 420 ? 23.040 -2.500 32.566 1.000 12.930 421 ALA E CA 1
ATOM 16040 C C . ALA E 2 420 ? 22.522 -1.076 32.431 1.000 12.844 421 ALA E C 1
ATOM 16041 O O . ALA E 2 420 ? 21.439 -0.772 32.906 1.000 14.117 421 ALA E O 1
ATOM 16043 N N . GLY E 2 421 ? 23.302 -0.196 31.797 1.000 13.261 422 GLY E N 1
ATOM 16044 C CA . GLY E 2 421 ? 22.765 1.068 31.305 1.000 13.798 422 GLY E CA 1
ATOM 16045 C C . GLY E 2 421 ? 22.709 2.190 32.339 1.000 14.384 422 GLY E C 1
ATOM 16046 O O . GLY E 2 421 ? 22.266 3.283 32.018 1.000 16.022 422 GLY E O 1
ATOM 16047 N N . LEU E 2 422 ? 23.160 1.970 33.571 1.000 15.713 423 LEU E N 1
ATOM 16048 C CA . LEU E 2 422 ? 22.894 2.950 34.619 1.000 16.471 423 LEU E CA 1
ATOM 16049 C C . LEU E 2 422 ? 23.551 4.302 34.313 1.000 15.742 423 LEU E C 1
ATOM 16050 O O . LEU E 2 422 ? 23.078 5.322 34.786 1.000 16.569 423 LEU E O 1
ATOM 16055 N N . PHE E 2 423 ? 24.659 4.310 33.562 1.000 17.149 424 PHE E N 1
ATOM 16056 C CA . PHE E 2 423 ? 25.411 5.519 33.267 1.000 17.002 424 PHE E CA 1
ATOM 16057 C C . PHE E 2 423 ? 24.560 6.484 32.437 1.000 16.623 424 PHE E C 1
ATOM 16058 O O . PHE E 2 423 ? 24.840 7.675 32.413 1.000 16.095 424 PHE E O 1
ATOM 16066 N N . ARG E 2 424 ? 23.497 6.004 31.778 1.000 15.377 425 ARG E N 1
ATOM 16067 C CA . ARG E 2 424 ? 22.711 6.904 30.944 1.000 15.729 425 ARG E CA 1
ATOM 16068 C C . ARG E 2 424 ? 21.669 7.666 31.748 1.000 15.955 425 ARG E C 1
ATOM 16069 O O . ARG E 2 424 ? 21.038 8.541 31.174 1.000 16.753 425 ARG E O 1
ATOM 16077 N N . TYR E 2 425 ? 21.465 7.347 33.039 1.000 16.357 426 TYR E N 1
ATOM 16078 C CA . TYR E 2 425 ? 20.428 7.998 33.838 1.000 15.675 426 TYR E CA 1
ATOM 16079 C C . TYR E 2 425 ? 21.023 9.000 34.820 1.000 14.566 426 TYR E C 1
ATOM 16080 O O . TYR E 2 425 ? 22.130 8.818 35.296 1.000 16.065 426 TYR E O 1
ATOM 16089 N N . PRO E 2 426 ? 20.317 10.098 35.149 1.000 14.946 427 PRO E N 1
ATOM 16090 C CA . PRO E 2 426 ? 20.806 11.081 36.114 1.000 14.875 427 PRO E CA 1
ATOM 16091 C C . PRO E 2 426 ? 20.639 10.733 37.584 1.000 15.453 427 PRO E C 1
ATOM 16092 O O . PRO E 2 426 ? 19.639 10.142 37.939 1.000 13.605 427 PRO E O 1
ATOM 16096 N N . THR E 2 427 ? 21.598 11.151 38.428 1.000 16.610 428 THR E N 1
ATOM 16097 C CA . THR E 2 427 ? 21.394 11.130 39.867 1.000 18.100 428 THR E CA 1
ATOM 16098 C C . THR E 2 427 ? 21.294 12.551 40.402 1.000 18.516 428 THR E C 1
ATOM 16099 O O . THR E 2 427 ? 20.682 12.761 41.446 1.000 18.569 428 THR E O 1
ATOM 16103 N N . VAL E 2 428 ? 21.800 13.532 39.628 1.000 20.977 429 VAL E N 1
ATOM 16104 C CA . VAL E 2 428 ? 21.672 14.942 39.990 1.000 19.656 429 VAL E CA 1
ATOM 16105 C C . VAL E 2 428 ? 20.423 15.546 39.368 1.000 19.274 429 VAL E C 1
ATOM 16106 O O . VAL E 2 428 ? 19.818 15.015 38.437 1.000 18.774 429 VAL E O 1
ATOM 16110 N N . GLY E 2 429 ? 20.053 16.700 39.917 1.000 19.098 430 GLY E N 1
ATOM 16111 C CA . GLY E 2 429 ? 19.028 17.523 39.324 1.000 18.554 430 GLY E CA 1
ATOM 16112 C C . GLY E 2 429 ? 17.644 17.003 39.681 1.000 19.074 430 GLY E C 1
ATOM 16113 O O . GLY E 2 429 ? 17.503 16.091 40.493 1.000 19.301 430 GLY E O 1
ATOM 16114 N N . TYR E 2 430 ? 16.646 17.608 39.044 1.000 19.059 431 TYR E N 1
ATOM 16115 C CA . TYR E 2 430 ? 15.263 17.224 39.222 1.000 19.010 431 TYR E CA 1
ATOM 16116 C C . TYR E 2 430 ? 15.005 15.889 38.532 1.000 19.115 431 TYR E C 1
ATOM 16117 O O . TYR E 2 430 ? 14.233 15.069 39.037 1.000 18.981 431 TYR E O 1
ATOM 16126 N N . GLY E 2 431 ? 15.642 15.682 37.375 1.000 17.735 432 GLY E N 1
ATOM 16127 C CA . GLY E 2 431 ? 15.529 14.415 36.675 1.000 17.705 432 GLY E CA 1
ATOM 16128 C C . GLY E 2 431 ? 16.128 13.279 37.504 1.000 17.238 432 GLY E C 1
ATOM 16129 O O . GLY E 2 431 ? 15.612 12.169 37.506 1.000 19.301 432 GLY E O 1
ATOM 16130 N N . GLY E 2 432 ? 17.193 13.576 38.231 1.000 16.119 433 GLY E N 1
ATOM 16131 C CA . GLY E 2 432 ? 17.882 12.586 39.039 1.000 15.320 433 GLY E CA 1
ATOM 16132 C C . GLY E 2 432 ? 17.126 12.293 40.329 1.000 14.379 433 GLY E C 1
ATOM 16133 O O . GLY E 2 432 ? 17.238 11.197 40.865 1.000 15.642 433 GLY E O 1
ATOM 16134 N N . ALA E 2 433 ? 16.414 13.290 40.854 1.000 13.560 434 ALA E N 1
ATOM 16135 C CA . ALA E 2 433 ? 15.596 13.109 42.035 1.000 14.015 434 ALA E CA 1
ATOM 16136 C C . ALA E 2 433 ? 14.483 12.100 41.737 1.000 14.087 434 ALA E C 1
ATOM 16137 O O . ALA E 2 433 ? 14.165 11.254 42.584 1.000 13.388 434 ALA E O 1
ATOM 16139 N N . ILE E 2 434 ? 13.866 12.243 40.551 1.000 14.342 435 ILE E N 1
ATOM 16140 C CA . ILE E 2 434 ? 12.884 11.294 40.053 1.000 14.851 435 ILE E CA 1
ATOM 16141 C C . ILE E 2 434 ? 13.538 9.910 39.972 1.000 14.621 435 ILE E C 1
ATOM 16142 O O . ILE E 2 434 ? 13.042 8.954 40.565 1.000 15.200 435 ILE E O 1
ATOM 16147 N N . TRP E 2 435 ? 14.675 9.805 39.288 1.000 14.095 436 TRP E N 1
ATOM 16148 C CA . TRP E 2 435 ? 15.310 8.515 39.059 1.000 13.183 436 TRP E CA 1
ATOM 16149 C C . TRP E 2 435 ? 15.666 7.831 40.384 1.000 14.383 436 TRP E C 1
ATOM 16150 O O . TRP E 2 435 ? 15.259 6.696 40.628 1.000 14.733 436 TRP E O 1
ATOM 16161 N N . LEU E 2 436 ? 16.348 8.544 41.293 1.000 14.656 437 LEU E N 1
ATOM 16162 C CA . LEU E 2 436 ? 16.697 7.998 42.602 1.000 13.658 437 LEU E CA 1
ATOM 16163 C C . LEU E 2 436 ? 15.458 7.510 43.364 1.000 13.335 437 LEU E C 1
ATOM 16164 O O . LEU E 2 436 ? 15.434 6.381 43.815 1.000 14.804 437 LEU E O 1
ATOM 16169 N N . ALA E 2 437 ? 14.416 8.332 43.514 1.000 12.837 438 ALA E N 1
ATOM 16170 C CA . ALA E 2 437 ? 13.294 7.978 44.354 1.000 12.383 438 ALA E CA 1
ATOM 16171 C C . ALA E 2 437 ? 12.528 6.801 43.754 1.000 14.032 438 ALA E C 1
ATOM 16172 O O . ALA E 2 437 ? 12.159 5.848 44.467 1.000 14.454 438 ALA E O 1
ATOM 16174 N N . GLU E 2 438 ? 12.255 6.870 42.443 1.000 13.403 439 GLU E N 1
ATOM 16175 C CA . GLU E 2 438 ? 11.502 5.817 41.788 1.000 13.330 439 GLU E CA 1
ATOM 16176 C C . GLU E 2 438 ? 12.299 4.519 41.787 1.000 13.574 439 GLU E C 1
ATOM 16177 O O . GLU E 2 438 ? 11.700 3.453 41.920 1.000 13.774 439 GLU E O 1
ATOM 16183 N N . GLN E 2 439 ? 13.629 4.583 41.638 1.000 14.376 440 GLN E N 1
ATOM 16184 C CA . GLN E 2 439 ? 14.409 3.354 41.563 1.000 15.101 440 GLN E CA 1
ATOM 16185 C C . GLN E 2 439 ? 14.638 2.773 42.966 1.000 15.185 440 GLN E C 1
ATOM 16186 O O . GLN E 2 439 ? 14.794 1.563 43.110 1.000 15.263 440 GLN E O 1
ATOM 16192 N N . MET E 2 440 ? 14.694 3.616 44.002 1.000 14.343 441 MET E N 1
ATOM 16193 C CA . MET E 2 440 ? 14.717 3.112 45.370 1.000 14.753 441 MET E CA 1
ATOM 16194 C C . MET E 2 440 ? 13.402 2.373 45.620 1.000 13.071 441 MET E C 1
ATOM 16195 O O . MET E 2 440 ? 13.393 1.278 46.157 1.000 13.290 441 MET E O 1
ATOM 16200 N N . ALA E 2 441 ? 12.277 2.987 45.246 1.000 12.193 442 ALA E N 1
ATOM 16201 C CA . ALA E 2 441 ? 10.979 2.376 45.419 1.000 12.234 442 ALA E CA 1
ATOM 16202 C C . ALA E 2 441 ? 10.946 1.040 44.687 1.000 11.633 442 ALA E C 1
ATOM 16203 O O . ALA E 2 441 ? 10.507 0.036 45.249 1.000 12.419 442 ALA E O 1
ATOM 16205 N N . ASN E 2 442 ? 11.382 1.038 43.431 1.000 10.872 443 ASN E N 1
ATOM 16206 C CA . ASN E 2 442 ? 11.251 -0.150 42.594 1.000 11.167 443 ASN E CA 1
ATOM 16207 C C . ASN E 2 442 ? 12.094 -1.288 43.161 1.000 11.176 443 ASN E C 1
ATOM 16208 O O . ASN E 2 442 ? 11.722 -2.456 43.050 1.000 11.811 443 ASN E O 1
ATOM 16213 N N . THR E 2 443 ? 13.217 -0.917 43.767 1.000 11.293 444 THR E N 1
ATOM 16214 C CA . THR E 2 443 ? 14.121 -1.843 44.421 1.000 11.824 444 THR E CA 1
ATOM 16215 C C . THR E 2 443 ? 13.454 -2.442 45.669 1.000 12.413 444 THR E C 1
ATOM 16216 O O . THR E 2 443 ? 13.539 -3.647 45.911 1.000 12.735 444 THR E O 1
ATOM 16220 N N . LEU E 2 444 ? 12.812 -1.588 46.476 1.000 12.512 445 LEU E N 1
ATOM 16221 C CA . LEU E 2 444 ? 12.081 -2.022 47.658 1.000 12.767 445 LEU E CA 1
ATOM 16222 C C . LEU E 2 444 ? 10.942 -2.956 47.288 1.000 13.409 445 LEU E C 1
ATOM 16223 O O . LEU E 2 444 ? 10.703 -3.935 48.000 1.000 15.328 445 LEU E O 1
ATOM 16228 N N . PHE E 2 445 ? 10.210 -2.579 46.222 1.000 13.417 446 PHE E N 1
ATOM 16229 C CA . PHE E 2 445 ? 9.077 -3.326 45.712 1.000 12.600 446 PHE E CA 1
ATOM 16230 C C . PHE E 2 445 ? 9.498 -4.733 45.317 1.000 12.213 446 PHE E C 1
ATOM 16231 O O . PHE E 2 445 ? 8.802 -5.671 45.661 1.000 13.342 446 PHE E O 1
ATOM 16239 N N . ALA E 2 446 ? 10.544 -4.863 44.512 1.000 11.735 447 ALA E N 1
ATOM 16240 C CA . ALA E 2 446 ? 11.040 -6.173 44.116 1.000 12.294 447 ALA E CA 1
ATOM 16241 C C . ALA E 2 446 ? 11.397 -6.984 45.358 1.000 12.511 447 ALA E C 1
ATOM 16242 O O . ALA E 2 446 ? 11.157 -8.176 45.388 1.000 13.103 447 ALA E O 1
ATOM 16244 N N . ASP E 2 447 ? 11.929 -6.333 46.385 1.000 12.706 448 ASP E N 1
ATOM 16245 C CA . ASP E 2 447 ? 12.332 -7.027 47.590 1.000 14.323 448 ASP E CA 1
ATOM 16246 C C . ASP E 2 447 ? 11.093 -7.514 48.350 1.000 14.703 448 ASP E C 1
ATOM 16247 O O . ASP E 2 447 ? 11.100 -8.600 48.933 1.000 14.731 448 ASP E O 1
ATOM 16252 N N . MET E 2 448 ? 10.034 -6.693 48.366 1.000 14.492 449 MET E N 1
ATOM 16253 C CA . MET E 2 448 ? 8.811 -7.032 49.073 1.000 14.552 449 MET E CA 1
ATOM 16254 C C . MET E 2 448 ? 8.190 -8.248 48.400 1.000 14.974 449 MET E C 1
ATOM 16255 O O . MET E 2 448 ? 7.628 -9.094 49.068 1.000 17.615 449 MET E O 1
ATOM 16260 N N . GLU E 2 449 ? 8.302 -8.348 47.078 1.000 14.381 450 GLU E N 1
ATOM 16261 C CA . GLU E 2 449 ? 7.804 -9.511 46.366 1.000 15.123 450 GLU E CA 1
ATOM 16262 C C . GLU E 2 449 ? 8.655 -10.756 46.629 1.000 15.786 450 GLU E C 1
ATOM 16263 O O . GLU E 2 449 ? 8.120 -11.857 46.738 1.000 16.598 450 GLU E O 1
ATOM 16269 N N A HIS E 2 450 ? 9.982 -10.580 46.656 0.500 15.804 451 HIS E N 1
ATOM 16270 N N B HIS E 2 450 ? 9.976 -10.568 46.725 0.500 15.926 451 HIS E N 1
ATOM 16271 C CA A HIS E 2 450 ? 10.910 -11.653 46.956 0.500 15.761 451 HIS E CA 1
ATOM 16272 C CA B HIS E 2 450 ? 10.914 -11.654 46.940 0.500 15.911 451 HIS E CA 1
ATOM 16273 C C A HIS E 2 450 ? 10.566 -12.287 48.302 0.500 16.006 451 HIS E C 1
ATOM 16274 C C B HIS E 2 450 ? 10.709 -12.276 48.321 0.500 15.770 451 HIS E C 1
ATOM 16275 O O A HIS E 2 450 ? 10.422 -13.505 48.385 0.500 16.040 451 HIS E O 1
ATOM 16276 O O B HIS E 2 450 ? 10.831 -13.492 48.452 0.500 14.505 451 HIS E O 1
ATOM 16289 N N . LYS E 2 451 ? 10.415 -11.440 49.329 1.000 15.312 452 LYS E N 1
ATOM 16290 C CA . LYS E 2 451 ? 10.247 -11.888 50.700 1.000 16.850 452 LYS E CA 1
ATOM 16291 C C . LYS E 2 451 ? 8.785 -12.108 51.089 1.000 18.213 452 LYS E C 1
ATOM 16292 O O . LYS E 2 451 ? 8.539 -12.500 52.221 1.000 18.682 452 LYS E O 1
ATOM 16298 N N . LYS E 2 452 ? 7.829 -11.837 50.186 1.000 18.231 453 LYS E N 1
ATOM 16299 C CA . LYS E 2 452 ? 6.411 -11.873 50.507 1.000 18.583 453 LYS E CA 1
ATOM 16300 C C . LYS E 2 452 ? 6.121 -10.949 51.685 1.000 16.763 453 LYS E C 1
ATOM 16301 O O . LYS E 2 452 ? 5.433 -11.337 52.619 1.000 16.570 453 LYS E O 1
ATOM 16307 N N . ASN E 2 453 ? 6.640 -9.728 51.645 1.000 15.884 454 ASN E N 1
ATOM 16308 C CA . ASN E 2 453 ? 6.457 -8.793 52.745 1.000 15.138 454 ASN E CA 1
ATOM 16309 C C . ASN E 2 453 ? 5.421 -7.744 52.341 1.000 15.275 454 ASN E C 1
ATOM 16310 O O . ASN E 2 453 ? 5.757 -6.703 51.760 1.000 14.190 454 ASN E O 1
ATOM 16315 N N . LYS E 2 454 ? 4.148 -8.062 52.606 1.000 14.603 455 LYS E N 1
ATOM 16316 C CA . LYS E 2 454 ? 3.029 -7.233 52.222 1.000 14.319 455 LYS E CA 1
ATOM 16317 C C . LYS E 2 454 ? 3.056 -6.933 50.722 1.000 14.525 455 LYS E C 1
ATOM 16318 O O . LYS E 2 454 ? 2.669 -5.846 50.316 1.000 15.694 455 LYS E O 1
ATOM 16324 N N . GLU E 2 455 ? 3.446 -7.901 49.888 1.000 13.664 456 GLU E N 1
ATOM 16325 C CA . GLU E 2 455 ? 3.617 -7.635 48.464 1.000 13.686 456 GLU E CA 1
ATOM 16326 C C . GLU E 2 455 ? 2.273 -7.233 47.841 1.000 13.565 456 GLU E C 1
ATOM 16327 O O . GLU E 2 455 ? 2.207 -6.593 46.789 1.000 14.579 456 GLU E O 1
ATOM 16333 N N . TRP E 2 456 ? 1.193 -7.649 48.497 1.000 13.351 457 TRP E N 1
ATOM 16334 C CA . TRP E 2 456 ? -0.170 -7.429 48.031 1.000 12.540 457 TRP E CA 1
ATOM 16335 C C . TRP E 2 456 ? -0.586 -5.958 48.171 1.000 11.451 457 TRP E C 1
ATOM 16336 O O . TRP E 2 456 ? -1.647 -5.590 47.673 1.000 10.802 457 TRP E O 1
ATOM 16347 N N . VAL E 2 457 ? 0.241 -5.131 48.834 1.000 11.175 458 VAL E N 1
ATOM 16348 C CA . VAL E 2 457 ? -0.085 -3.732 49.081 1.000 11.181 458 VAL E CA 1
ATOM 16349 C C . VAL E 2 457 ? 0.267 -2.853 47.868 1.000 11.229 458 VAL E C 1
ATOM 16350 O O . VAL E 2 457 ? -0.127 -1.681 47.821 1.000 12.142 458 VAL E O 1
ATOM 16354 N N . LEU E 2 458 ? 0.884 -3.419 46.828 1.000 10.771 459 LEU E N 1
ATOM 16355 C CA . LEU E 2 458 ? 1.408 -2.606 45.732 1.000 11.454 459 LEU E CA 1
ATOM 16356 C C . LEU E 2 458 ? 0.380 -2.395 44.621 1.000 11.310 459 LEU E C 1
ATOM 16357 O O . LEU E 2 458 ? 0.781 -2.170 43.480 1.000 12.567 459 LEU E O 1
ATOM 16362 N N . ASN E 2 459 ? -0.901 -2.366 44.980 1.000 11.089 460 ASN E N 1
ATOM 16363 C CA . ASN E 2 459 ? -2.000 -2.325 44.027 1.000 11.658 460 ASN E CA 1
ATOM 16364 C C . ASN E 2 459 ? -2.648 -0.934 43.939 1.000 12.085 460 ASN E C 1
ATOM 16365 O O . ASN E 2 459 ? -2.893 -0.444 42.835 1.000 12.395 460 ASN E O 1
ATOM 16370 N N . VAL E 2 460 ? -2.932 -0.289 45.080 1.000 12.331 461 VAL E N 1
ATOM 16371 C CA . VAL E 2 460 ? -3.678 0.963 45.069 1.000 12.226 461 VAL E CA 1
ATOM 16372 C C . VAL E 2 460 ? -3.008 2.025 45.938 1.000 12.567 461 VAL E C 1
ATOM 16373 O O . VAL E 2 460 ? -3.695 2.825 46.574 1.000 12.884 461 VAL E O 1
ATOM 16377 N N . TRP E 2 461 ? -1.680 2.049 45.896 1.000 13.541 462 TRP E N 1
ATOM 16378 C CA . TRP E 2 461 ? -0.894 3.208 46.312 1.000 13.584 462 TRP E CA 1
ATOM 16379 C C . TRP E 2 461 ? -0.996 4.306 45.225 1.000 15.505 462 TRP E C 1
ATOM 16380 O O . TRP E 2 461 ? -1.497 3.982 44.081 1.000 15.227 462 TRP E O 1
ATOM 16392 N N . VAL F 3 1 ? 73.015 -25.466 12.387 1.000 70.471 14 VAL F N 1
ATOM 16393 C CA . VAL F 3 1 ? 72.639 -26.909 12.273 1.000 71.764 14 VAL F CA 1
ATOM 16394 C C . VAL F 3 1 ? 71.796 -27.100 11.012 1.000 74.967 14 VAL F C 1
ATOM 16395 O O . VAL F 3 1 ? 70.953 -26.265 10.696 1.000 79.888 14 VAL F O 1
ATOM 16399 N N . GLU F 3 2 ? 72.031 -28.216 10.311 1.000 72.573 15 GLU F N 1
ATOM 16400 C CA . GLU F 3 2 ? 71.348 -28.536 9.068 1.000 70.725 15 GLU F CA 1
ATOM 16401 C C . GLU F 3 2 ? 70.186 -29.485 9.349 1.000 65.993 15 GLU F C 1
ATOM 16402 O O . GLU F 3 2 ? 70.297 -30.388 10.176 1.000 63.893 15 GLU F O 1
ATOM 16408 N N . ALA F 3 3 ? 69.077 -29.290 8.627 1.000 63.763 16 ALA F N 1
ATOM 16409 C CA . ALA F 3 3 ? 67.927 -30.169 8.754 1.000 61.289 16 ALA F CA 1
ATOM 16410 C C . ALA F 3 3 ? 68.347 -31.586 8.381 1.000 59.755 16 ALA F C 1
ATOM 16411 O O . ALA F 3 3 ? 68.936 -31.775 7.323 1.000 60.746 16 ALA F O 1
ATOM 16413 N N . PRO F 3 4 ? 68.041 -32.628 9.191 1.000 61.094 17 PRO F N 1
ATOM 16414 C CA . PRO F 3 4 ? 68.406 -33.999 8.833 1.000 60.413 17 PRO F CA 1
ATOM 16415 C C . PRO F 3 4 ? 67.686 -34.436 7.557 1.000 62.263 17 PRO F C 1
ATOM 16416 O O . PRO F 3 4 ? 66.728 -33.801 7.123 1.000 60.521 17 PRO F O 1
ATOM 16420 N N . VAL F 3 5 ? 68.180 -35.517 6.947 1.000 60.850 18 VAL F N 1
ATOM 16421 C CA . VAL F 3 5 ? 67.591 -36.061 5.737 1.000 56.152 18 VAL F CA 1
ATOM 16422 C C . VAL F 3 5 ? 67.392 -37.558 5.946 1.000 56.409 18 VAL F C 1
ATOM 16423 O O . VAL F 3 5 ? 67.966 -38.140 6.863 1.000 61.261 18 VAL F O 1
ATOM 16427 N N . HIS F 3 6 ? 66.540 -38.170 5.121 1.000 53.597 19 HIS F N 1
ATOM 16428 C CA . HIS F 3 6 ? 66.214 -39.576 5.291 1.000 53.939 19 HIS F CA 1
ATOM 16429 C C . HIS F 3 6 ? 65.535 -40.090 4.024 1.000 61.269 19 HIS F C 1
ATOM 16430 O O . HIS F 3 6 ? 64.830 -39.336 3.351 1.000 63.629 19 HIS F O 1
ATOM 16437 N N . PRO F 3 7 ? 65.755 -41.365 3.619 1.000 64.963 20 PRO F N 1
ATOM 16438 C CA . PRO F 3 7 ? 65.044 -41.925 2.471 1.000 64.881 20 PRO F CA 1
ATOM 16439 C C . PRO F 3 7 ? 63.537 -41.718 2.608 1.000 66.235 20 PRO F C 1
ATOM 16440 O O . PRO F 3 7 ? 62.885 -41.291 1.660 1.000 65.113 20 PRO F O 1
ATOM 16444 N N . MET F 3 8 ? 63.014 -41.961 3.819 1.000 69.421 21 MET F N 1
ATOM 16445 C CA . MET F 3 8 ? 61.582 -41.999 4.077 1.000 67.273 21 MET F CA 1
ATOM 16446 C C . MET F 3 8 ? 61.062 -40.658 4.597 1.000 67.053 21 MET F C 1
ATOM 16447 O O . MET F 3 8 ? 60.171 -40.639 5.441 1.000 65.471 21 MET F O 1
ATOM 16452 N N . ASP F 3 9 ? 61.592 -39.544 4.074 1.000 67.947 22 ASP F N 1
ATOM 16453 C CA . ASP F 3 9 ? 61.198 -38.206 4.492 1.000 64.731 22 ASP F CA 1
ATOM 16454 C C . ASP F 3 9 ? 59.727 -37.923 4.186 1.000 68.195 22 ASP F C 1
ATOM 16455 O O . ASP F 3 9 ? 59.098 -37.120 4.873 1.000 69.724 22 ASP F O 1
ATOM 16460 N N . ALA F 3 10 ? 59.202 -38.544 3.124 1.000 69.371 23 ALA F N 1
ATOM 16461 C CA . ALA F 3 10 ? 57.808 -38.385 2.749 1.000 67.869 23 ALA F CA 1
ATOM 16462 C C . ALA F 3 10 ? 56.919 -38.805 3.910 1.000 65.990 23 ALA F C 1
ATOM 16463 O O . ALA F 3 10 ? 55.987 -38.090 4.271 1.000 69.887 23 ALA F O 1
ATOM 16465 N N . ARG F 3 11 ? 57.229 -39.976 4.473 1.000 60.906 24 ARG F N 1
ATOM 16466 C CA . ARG F 3 11 ? 56.375 -40.603 5.463 1.000 65.030 24 ARG F CA 1
ATOM 16467 C C . ARG F 3 11 ? 56.627 -39.984 6.835 1.000 68.573 24 ARG F C 1
ATOM 16468 O O . ARG F 3 11 ? 55.762 -40.056 7.705 1.000 69.212 24 ARG F O 1
ATOM 16476 N N . ILE F 3 12 ? 57.808 -39.375 7.003 1.000 68.846 25 ILE F N 1
ATOM 16477 C CA . ILE F 3 12 ? 58.179 -38.684 8.229 1.000 66.491 25 ILE F CA 1
ATOM 16478 C C . ILE F 3 12 ? 57.580 -37.278 8.213 1.000 64.455 25 ILE F C 1
ATOM 16479 O O . ILE F 3 12 ? 57.370 -36.690 9.273 1.000 60.003 25 ILE F O 1
ATOM 16484 N N . ASP F 3 13 ? 57.315 -36.743 7.013 1.000 60.603 26 ASP F N 1
ATOM 16485 C CA . ASP F 3 13 ? 56.572 -35.501 6.887 1.000 59.335 26 ASP F CA 1
ATOM 16486 C C . ASP F 3 13 ? 55.186 -35.695 7.509 1.000 61.948 26 ASP F C 1
ATOM 16487 O O . ASP F 3 13 ? 54.683 -34.804 8.191 1.000 55.613 26 ASP F O 1
ATOM 16492 N N . GLU F 3 14 ? 54.593 -36.878 7.307 1.000 60.970 27 GLU F N 1
ATOM 16493 C CA . GLU F 3 14 ? 53.239 -37.142 7.759 1.000 61.404 27 GLU F CA 1
ATOM 16494 C C . GLU F 3 14 ? 53.214 -37.359 9.267 1.000 62.046 27 GLU F C 1
ATOM 16495 O O . GLU F 3 14 ? 52.331 -36.840 9.950 1.000 65.478 27 GLU F O 1
ATOM 16501 N N . LEU F 3 15 ? 54.170 -38.140 9.779 1.000 57.415 28 LEU F N 1
ATOM 16502 C CA . LEU F 3 15 ? 54.172 -38.511 11.187 1.000 57.973 28 LEU F CA 1
ATOM 16503 C C . LEU F 3 15 ? 54.553 -37.316 12.068 1.000 57.426 28 LEU F C 1
ATOM 16504 O O . LEU F 3 15 ? 54.168 -37.260 13.236 1.000 55.630 28 LEU F O 1
ATOM 16509 N N . THR F 3 16 ? 55.346 -36.392 11.512 1.000 54.650 29 THR F N 1
ATOM 16510 C CA . THR F 3 16 ? 55.830 -35.219 12.225 1.000 56.012 29 THR F CA 1
ATOM 16511 C C . THR F 3 16 ? 54.688 -34.210 12.353 1.000 58.106 29 THR F C 1
ATOM 16512 O O . THR F 3 16 ? 54.447 -33.670 13.437 1.000 51.762 29 THR F O 1
ATOM 16516 N N . ASP F 3 17 ? 54.015 -33.954 11.219 1.000 55.680 30 ASP F N 1
ATOM 16517 C CA . ASP F 3 17 ? 52.785 -33.183 11.184 1.000 52.765 30 ASP F CA 1
ATOM 16518 C C . ASP F 3 17 ? 51.855 -33.642 12.307 1.000 50.698 30 ASP F C 1
ATOM 16519 O O . ASP F 3 17 ? 51.415 -32.821 13.102 1.000 49.806 30 ASP F O 1
ATOM 16524 N N . TYR F 3 18 ? 51.570 -34.949 12.393 1.000 46.315 31 TYR F N 1
ATOM 16525 C CA . TYR F 3 18 ? 50.648 -35.443 13.408 1.000 45.955 31 TYR F CA 1
ATOM 16526 C C . TYR F 3 18 ? 51.070 -35.013 14.815 1.000 44.577 31 TYR F C 1
ATOM 16527 O O . TYR F 3 18 ? 50.234 -34.586 15.607 1.000 44.396 31 TYR F O 1
ATOM 16536 N N . ILE F 3 19 ? 52.358 -35.158 15.142 1.000 41.971 32 ILE F N 1
ATOM 16537 C CA . ILE F 3 19 ? 52.842 -34.918 16.493 1.000 43.114 32 ILE F CA 1
ATOM 16538 C C . ILE F 3 19 ? 52.764 -33.425 16.818 1.000 41.033 32 ILE F C 1
ATOM 16539 O O . ILE F 3 19 ? 52.438 -33.037 17.939 1.000 42.358 32 ILE F O 1
ATOM 16544 N N . MET F 3 20 ? 53.063 -32.594 15.818 1.000 38.394 33 MET F N 1
ATOM 16545 C CA . MET F 3 20 ? 53.013 -31.150 15.972 1.000 39.484 33 MET F CA 1
ATOM 16546 C C . MET F 3 20 ? 51.575 -30.670 16.210 1.000 39.597 33 MET F C 1
ATOM 16547 O O . MET F 3 20 ? 51.369 -29.661 16.883 1.000 40.152 33 MET F O 1
ATOM 16552 N N . LYS F 3 21 ? 50.589 -31.387 15.655 1.000 41.682 34 LYS F N 1
ATOM 16553 C CA . LYS F 3 21 ? 49.198 -30.954 15.667 1.000 39.130 34 LYS F CA 1
ATOM 16554 C C . LYS F 3 21 ? 48.452 -31.536 16.870 1.000 38.920 34 LYS F C 1
ATOM 16555 O O . LYS F 3 21 ? 47.399 -31.018 17.243 1.000 34.662 34 LYS F O 1
ATOM 16561 N N . ASN F 3 22 ? 48.985 -32.596 17.492 1.000 37.530 35 ASN F N 1
ATOM 16562 C CA . ASN F 3 22 ? 48.218 -33.339 18.481 1.000 37.719 35 ASN F CA 1
ATOM 16563 C C . ASN F 3 22 ? 48.958 -33.506 19.812 1.000 37.255 35 ASN F C 1
ATOM 16564 O O . ASN F 3 22 ? 48.310 -33.653 20.842 1.000 39.693 35 ASN F O 1
ATOM 16569 N N . CYS F 3 23 ? 50.295 -33.516 19.833 1.000 36.838 36 CYS F N 1
ATOM 16570 C CA . CYS F 3 23 ? 51.012 -33.960 21.029 1.000 35.711 36 CYS F CA 1
ATOM 16571 C C . CYS F 3 23 ? 51.650 -32.763 21.730 1.000 30.887 36 CYS F C 1
ATOM 16572 O O . CYS F 3 23 ? 51.946 -31.758 21.084 1.000 28.773 36 CYS F O 1
ATOM 16575 N N . LEU F 3 24 ? 51.879 -32.892 23.043 1.000 30.144 37 LEU F N 1
ATOM 16576 C CA . LEU F 3 24 ? 52.526 -31.843 23.827 1.000 32.929 37 LEU F CA 1
ATOM 16577 C C . LEU F 3 24 ? 53.823 -32.337 24.479 1.000 34.009 37 LEU F C 1
ATOM 16578 O O . LEU F 3 24 ? 54.583 -31.535 25.035 1.000 29.901 37 LEU F O 1
ATOM 16583 N N . TRP F 3 25 ? 54.049 -33.658 24.478 1.000 35.142 38 TRP F N 1
ATOM 16584 C CA . TRP F 3 25 ? 55.160 -34.236 25.229 1.000 37.780 38 TRP F CA 1
ATOM 16585 C C . TRP F 3 25 ? 56.506 -33.795 24.644 1.000 37.988 38 TRP F C 1
ATOM 16586 O O . TRP F 3 25 ? 57.527 -33.907 25.323 1.000 35.283 38 TRP F O 1
ATOM 16597 N N . GLN F 3 26 ? 56.487 -33.252 23.407 1.000 36.791 39 GLN F N 1
ATOM 16598 C CA . GLN F 3 26 ? 57.697 -32.862 22.694 1.000 36.016 39 GLN F CA 1
ATOM 16599 C C . GLN F 3 26 ? 58.131 -31.430 23.007 1.000 35.984 39 GLN F C 1
ATOM 16600 O O . GLN F 3 26 ? 59.108 -30.956 22.417 1.000 33.825 39 GLN F O 1
ATOM 16606 N N . PHE F 3 27 ? 57.421 -30.740 23.916 1.000 35.686 40 PHE F N 1
ATOM 16607 C CA . PHE F 3 27 ? 57.638 -29.314 24.126 1.000 33.871 40 PHE F CA 1
ATOM 16608 C C . PHE F 3 27 ? 57.902 -29.014 25.596 1.000 32.387 40 PHE F C 1
ATOM 16609 O O . PHE F 3 27 ? 57.528 -27.941 26.061 1.000 30.448 40 PHE F O 1
ATOM 16617 N N . HIS F 3 28 ? 58.558 -29.938 26.324 1.000 31.915 41 HIS F N 1
ATOM 16618 C CA . HIS F 3 28 ? 58.923 -29.689 27.716 1.000 29.668 41 HIS F CA 1
ATOM 16619 C C . HIS F 3 28 ? 59.940 -28.543 27.775 1.000 28.280 41 HIS F C 1
ATOM 16620 O O . HIS F 3 28 ? 60.310 -27.985 26.745 1.000 28.465 41 HIS F O 1
ATOM 16627 N N . SER F 3 29 ? 60.369 -28.177 28.991 1.000 28.814 42 SER F N 1
ATOM 16628 C CA . SER F 3 29 ? 60.795 -26.813 29.289 1.000 32.257 42 SER F CA 1
ATOM 16629 C C . SER F 3 29 ? 62.253 -26.527 28.907 1.000 36.705 42 SER F C 1
ATOM 16630 O O . SER F 3 29 ? 62.600 -25.364 28.721 1.000 35.575 42 SER F O 1
ATOM 16633 N N . ARG F 3 30 ? 63.106 -27.564 28.847 1.000 38.401 43 ARG F N 1
ATOM 16634 C CA . ARG F 3 30 ? 64.555 -27.390 28.721 1.000 37.759 43 ARG F CA 1
ATOM 16635 C C . ARG F 3 30 ? 65.143 -28.498 27.844 1.000 37.818 43 ARG F C 1
ATOM 16636 O O . ARG F 3 30 ? 64.608 -29.601 27.804 1.000 36.070 43 ARG F O 1
ATOM 16644 N N . SER F 3 31 ? 66.281 -28.198 27.196 1.000 40.154 44 SER F N 1
ATOM 16645 C CA . SER F 3 31 ? 66.895 -29.060 26.188 1.000 39.378 44 SER F CA 1
ATOM 16646 C C . SER F 3 31 ? 67.062 -30.495 26.679 1.000 36.732 44 SER F C 1
ATOM 16647 O O . SER F 3 31 ? 66.727 -31.438 25.953 1.000 35.680 44 SER F O 1
ATOM 16650 N N . TRP F 3 32 ? 67.598 -30.639 27.898 1.000 33.943 45 TRP F N 1
ATOM 16651 C CA . TRP F 3 32 ? 67.867 -31.953 28.465 1.000 36.735 45 TRP F CA 1
ATOM 16652 C C . TRP F 3 32 ? 66.585 -32.745 28.703 1.000 36.625 45 TRP F C 1
ATOM 16653 O O . TRP F 3 32 ? 66.580 -33.969 28.559 1.000 36.501 45 TRP F O 1
ATOM 16664 N N . ASP F 3 33 ? 65.514 -32.046 29.112 1.000 37.076 46 ASP F N 1
ATOM 16665 C CA . ASP F 3 33 ? 64.206 -32.656 29.266 1.000 34.722 46 ASP F CA 1
ATOM 16666 C C . ASP F 3 33 ? 63.702 -33.131 27.905 1.000 34.348 46 ASP F C 1
ATOM 16667 O O . ASP F 3 33 ? 63.237 -34.270 27.788 1.000 33.823 46 ASP F O 1
ATOM 16672 N N . ARG F 3 34 ? 63.821 -32.256 26.892 1.000 31.986 47 ARG F N 1
ATOM 16673 C CA . ARG F 3 34 ? 63.399 -32.561 25.532 1.000 36.433 47 ARG F CA 1
ATOM 16674 C C . ARG F 3 34 ? 64.160 -33.756 24.950 1.000 38.926 47 ARG F C 1
ATOM 16675 O O . ARG F 3 34 ? 63.567 -34.557 24.223 1.000 36.749 47 ARG F O 1
ATOM 16683 N N . GLU F 3 35 ? 65.473 -33.837 25.224 1.000 40.472 48 GLU F N 1
ATOM 16684 C CA . GLU F 3 35 ? 66.283 -34.960 24.766 1.000 43.411 48 GLU F CA 1
ATOM 16685 C C . GLU F 3 35 ? 65.689 -36.246 25.317 1.000 37.718 48 GLU F C 1
ATOM 16686 O O . GLU F 3 35 ? 65.449 -37.183 24.569 1.000 36.240 48 GLU F O 1
ATOM 16692 N N . ARG F 3 36 ? 65.472 -36.246 26.638 1.000 38.320 49 ARG F N 1
ATOM 16693 C CA . ARG F 3 36 ? 64.926 -37.369 27.390 1.000 37.984 49 ARG F CA 1
ATOM 16694 C C . ARG F 3 36 ? 63.566 -37.789 26.822 1.000 42.560 49 ARG F C 1
ATOM 16695 O O . ARG F 3 36 ? 63.358 -38.964 26.510 1.000 43.185 49 ARG F O 1
ATOM 16703 N N . GLN F 3 37 ? 62.649 -36.809 26.687 1.000 40.506 50 GLN F N 1
ATOM 16704 C CA . GLN F 3 37 ? 61.282 -37.059 26.251 1.000 39.274 50 GLN F CA 1
ATOM 16705 C C . GLN F 3 37 ? 61.278 -37.629 24.842 1.000 39.608 50 GLN F C 1
ATOM 16706 O O . GLN F 3 37 ? 60.648 -38.664 24.614 1.000 43.378 50 GLN F O 1
ATOM 16712 N N . ASN F 3 38 ? 61.936 -36.922 23.907 1.000 38.833 51 ASN F N 1
ATOM 16713 C CA . ASN F 3 38 ? 62.012 -37.370 22.520 1.000 42.592 51 ASN F CA 1
ATOM 16714 C C . ASN F 3 38 ? 62.503 -38.818 22.454 1.000 42.141 51 ASN F C 1
ATOM 16715 O O . ASN F 3 38 ? 61.922 -39.642 21.750 1.000 39.020 51 ASN F O 1
ATOM 16720 N N . ALA F 3 39 ? 63.570 -39.123 23.202 1.000 45.286 52 ALA F N 1
ATOM 16721 C CA . ALA F 3 39 ? 64.222 -40.420 23.099 1.000 47.540 52 ALA F CA 1
ATOM 16722 C C . ALA F 3 39 ? 63.316 -41.509 23.668 1.000 46.984 52 ALA F C 1
ATOM 16723 O O . ALA F 3 39 ? 63.059 -42.505 22.989 1.000 47.138 52 ALA F O 1
ATOM 16725 N N . GLU F 3 40 ? 62.809 -41.281 24.890 1.000 47.988 53 GLU F N 1
ATOM 16726 C CA . GLU F 3 40 ? 62.102 -42.295 25.666 1.000 50.549 53 GLU F CA 1
ATOM 16727 C C . GLU F 3 40 ? 60.742 -42.685 25.074 1.000 49.639 53 GLU F C 1
ATOM 16728 O O . GLU F 3 40 ? 60.335 -43.846 25.164 1.000 47.234 53 GLU F O 1
ATOM 16734 N N . ILE F 3 41 ? 60.028 -41.710 24.498 1.000 50.912 54 ILE F N 1
ATOM 16735 C CA . ILE F 3 41 ? 58.668 -41.924 24.023 1.000 49.862 54 ILE F CA 1
ATOM 16736 C C . ILE F 3 41 ? 58.710 -42.495 22.610 1.000 48.297 54 ILE F C 1
ATOM 16737 O O . ILE F 3 41 ? 57.924 -43.378 22.284 1.000 48.845 54 ILE F O 1
ATOM 16742 N N . LEU F 3 42 ? 59.630 -42.002 21.775 1.000 48.270 55 LEU F N 1
ATOM 16743 C CA . LEU F 3 42 ? 59.797 -42.557 20.443 1.000 49.628 55 LEU F CA 1
ATOM 16744 C C . LEU F 3 42 ? 60.402 -43.961 20.513 1.000 50.674 55 LEU F C 1
ATOM 16745 O O . LEU F 3 42 ? 60.173 -44.779 19.623 1.000 50.724 55 LEU F O 1
ATOM 16750 N N . LYS F 3 43 ? 61.165 -44.237 21.577 1.000 52.174 56 LYS F N 1
ATOM 16751 C CA . LYS F 3 43 ? 61.629 -45.585 21.853 1.000 54.239 56 LYS F CA 1
ATOM 16752 C C . LYS F 3 43 ? 60.410 -46.496 21.972 1.000 52.265 56 LYS F C 1
ATOM 16753 O O . LYS F 3 43 ? 60.269 -47.440 21.196 1.000 56.527 56 LYS F O 1
ATOM 16759 N N . LYS F 3 44 ? 59.511 -46.187 22.919 1.000 49.677 57 LYS F N 1
ATOM 16760 C CA . LYS F 3 44 ? 58.407 -47.084 23.233 1.000 47.780 57 LYS F CA 1
ATOM 16761 C C . LYS F 3 44 ? 57.412 -47.152 22.074 1.000 45.934 57 LYS F C 1
ATOM 16762 O O . LYS F 3 44 ? 56.742 -48.166 21.903 1.000 42.556 57 LYS F O 1
ATOM 16768 N N . THR F 3 45 ? 57.346 -46.094 21.257 1.000 46.493 58 THR F N 1
ATOM 16769 C CA . THR F 3 45 ? 56.493 -46.086 20.080 1.000 50.432 58 THR F CA 1
ATOM 16770 C C . THR F 3 45 ? 56.988 -47.126 19.074 1.000 55.679 58 THR F C 1
ATOM 16771 O O . THR F 3 45 ? 56.189 -47.899 18.540 1.000 51.313 58 THR F O 1
ATOM 16775 N N . LYS F 3 46 ? 58.306 -47.124 18.806 1.000 62.296 59 LYS F N 1
ATOM 16776 C CA . LYS F 3 46 ? 58.927 -48.154 17.985 1.000 60.095 59 LYS F CA 1
ATOM 16777 C C . LYS F 3 46 ? 58.622 -49.529 18.579 1.000 55.218 59 LYS F C 1
ATOM 16778 O O . LYS F 3 46 ? 58.087 -50.397 17.890 1.000 51.709 59 LYS F O 1
ATOM 16784 N N . GLU F 3 47 ? 58.961 -49.711 19.861 1.000 49.581 60 GLU F N 1
ATOM 16785 C CA . GLU F 3 47 ? 58.784 -50.991 20.529 1.000 54.043 60 GLU F CA 1
ATOM 16786 C C . GLU F 3 47 ? 57.371 -51.526 20.259 1.000 60.619 60 GLU F C 1
ATOM 16787 O O . GLU F 3 47 ? 57.210 -52.663 19.814 1.000 65.224 60 GLU F O 1
ATOM 16793 N N . LEU F 3 48 ? 56.351 -50.681 20.476 1.000 61.320 61 LEU F N 1
ATOM 16794 C CA . LEU F 3 48 ? 54.953 -51.078 20.356 1.000 57.418 61 LEU F CA 1
ATOM 16795 C C . LEU F 3 48 ? 54.597 -51.362 18.899 1.000 52.460 61 LEU F C 1
ATOM 16796 O O . LEU F 3 48 ? 53.986 -52.381 18.602 1.000 53.458 61 LEU F O 1
ATOM 16801 N N . LEU F 3 49 ? 54.983 -50.447 18.007 1.000 53.573 62 LEU F N 1
ATOM 16802 C CA . LEU F 3 49 ? 54.840 -50.627 16.570 1.000 59.468 62 LEU F CA 1
ATOM 16803 C C . LEU F 3 49 ? 55.504 -51.917 16.070 1.000 62.031 62 LEU F C 1
ATOM 16804 O O . LEU F 3 49 ? 55.131 -52.407 15.007 1.000 54.506 62 LEU F O 1
ATOM 16809 N N . CYS F 3 50 ? 56.521 -52.434 16.785 1.000 68.613 63 CYS F N 1
ATOM 16810 C CA . CYS F 3 50 ? 57.325 -53.555 16.302 1.000 72.863 63 CYS F CA 1
ATOM 16811 C C . CYS F 3 50 ? 57.028 -54.834 17.094 1.000 76.440 63 CYS F C 1
ATOM 16812 O O . CYS F 3 50 ? 57.810 -55.782 17.063 1.000 84.695 63 CYS F O 1
ATOM 16815 N N . GLY F 3 51 ? 55.892 -54.873 17.800 1.000 75.251 64 GLY F N 1
ATOM 16816 C CA . GLY F 3 51 ? 55.504 -56.057 18.550 1.000 70.490 64 GLY F CA 1
ATOM 16817 C C . GLY F 3 51 ? 56.450 -56.350 19.713 1.000 69.809 64 GLY F C 1
ATOM 16818 O O . GLY F 3 51 ? 56.227 -57.295 20.464 1.000 75.704 64 GLY F O 1
ATOM 16819 N N . GLU F 3 52 ? 57.485 -55.518 19.873 1.000 67.193 65 GLU F N 1
ATOM 16820 C CA . GLU F 3 52 ? 58.503 -55.743 20.884 1.000 67.080 65 GLU F CA 1
ATOM 16821 C C . GLU F 3 52 ? 57.935 -55.350 22.243 1.000 67.148 65 GLU F C 1
ATOM 16822 O O . GLU F 3 52 ? 57.088 -54.459 22.326 1.000 64.616 65 GLU F O 1
ATOM 16828 N N . PRO F 3 53 ? 58.410 -55.972 23.346 1.000 64.327 66 PRO F N 1
ATOM 16829 C CA . PRO F 3 53 ? 57.935 -55.626 24.686 1.000 65.540 66 PRO F CA 1
ATOM 16830 C C . PRO F 3 53 ? 58.425 -54.239 25.101 1.000 65.835 66 PRO F C 1
ATOM 16831 O O . PRO F 3 53 ? 59.288 -53.665 24.437 1.000 67.551 66 PRO F O 1
ATOM 16835 N N . VAL F 3 54 ? 57.844 -53.700 26.183 1.000 63.633 67 VAL F N 1
ATOM 16836 C CA . VAL F 3 54 ? 58.215 -52.391 26.701 1.000 60.433 67 VAL F CA 1
ATOM 16837 C C . VAL F 3 54 ? 58.462 -52.525 28.197 1.000 53.408 67 VAL F C 1
ATOM 16838 O O . VAL F 3 54 ? 57.872 -53.366 28.861 1.000 51.756 67 VAL F O 1
ATOM 16842 N N . ASP F 3 55 ? 59.316 -51.646 28.707 1.000 51.974 68 ASP F N 1
ATOM 16843 C CA . ASP F 3 55 ? 59.745 -51.673 30.092 1.000 52.969 68 ASP F CA 1
ATOM 16844 C C . ASP F 3 55 ? 58.882 -50.684 30.879 1.000 53.644 68 ASP F C 1
ATOM 16845 O O . ASP F 3 55 ? 58.943 -49.479 30.630 1.000 57.030 68 ASP F O 1
ATOM 16850 N N . LEU F 3 56 ? 58.092 -51.185 31.834 1.000 49.433 69 LEU F N 1
ATOM 16851 C CA . LEU F 3 56 ? 57.190 -50.336 32.599 1.000 46.899 69 LEU F CA 1
ATOM 16852 C C . LEU F 3 56 ? 57.562 -50.359 34.079 1.000 47.841 69 LEU F C 1
ATOM 16853 O O . LEU F 3 56 ? 56.666 -50.393 34.918 1.000 46.234 69 LEU F O 1
ATOM 16858 N N . SER F 3 57 ? 58.866 -50.300 34.395 1.000 44.317 70 SER F N 1
ATOM 16859 C CA . SER F 3 57 ? 59.359 -50.634 35.726 1.000 46.112 70 SER F CA 1
ATOM 16860 C C . SER F 3 57 ? 59.524 -49.409 36.634 1.000 45.688 70 SER F C 1
ATOM 16861 O O . SER F 3 57 ? 59.732 -49.570 37.841 1.000 45.584 70 SER F O 1
ATOM 16864 N N . THR F 3 58 ? 59.486 -48.196 36.057 1.000 47.233 71 THR F N 1
ATOM 16865 C CA . THR F 3 58 ? 59.359 -46.964 36.836 1.000 49.310 71 THR F CA 1
ATOM 16866 C C . THR F 3 58 ? 58.083 -46.216 36.444 1.000 45.887 71 THR F C 1
ATOM 16867 O O . THR F 3 58 ? 57.506 -46.443 35.374 1.000 43.129 71 THR F O 1
ATOM 16871 N N . SER F 3 59 ? 57.668 -45.280 37.306 1.000 44.384 72 SER F N 1
ATOM 16872 C CA . SER F 3 59 ? 56.506 -44.467 36.986 1.000 43.790 72 SER F CA 1
ATOM 16873 C C . SER F 3 59 ? 56.821 -43.593 35.769 1.000 43.745 72 SER F C 1
ATOM 16874 O O . SER F 3 59 ? 55.952 -43.405 34.916 1.000 44.671 72 SER F O 1
ATOM 16877 N N . HIS F 3 60 ? 58.090 -43.178 35.614 1.000 41.402 73 HIS F N 1
ATOM 16878 C CA . HIS F 3 60 ? 58.497 -42.411 34.446 1.000 41.053 73 HIS F CA 1
ATOM 16879 C C . HIS F 3 60 ? 58.239 -43.198 33.159 1.000 42.373 73 HIS F C 1
ATOM 16880 O O . HIS F 3 60 ? 57.873 -42.621 32.136 1.000 41.138 73 HIS F O 1
ATOM 16887 N N . ASP F 3 61 ? 58.457 -44.517 33.208 1.000 42.062 74 ASP F N 1
ATOM 16888 C CA . ASP F 3 61 ? 58.297 -45.370 32.042 1.000 41.592 74 ASP F CA 1
ATOM 16889 C C . ASP F 3 61 ? 56.825 -45.403 31.639 1.000 40.915 74 ASP F C 1
ATOM 16890 O O . ASP F 3 61 ? 56.502 -45.284 30.458 1.000 40.863 74 ASP F O 1
ATOM 16895 N N . ARG F 3 62 ? 55.951 -45.582 32.634 1.000 42.617 75 ARG F N 1
ATOM 16896 C CA . ARG F 3 62 ? 54.506 -45.609 32.422 1.000 44.680 75 ARG F CA 1
ATOM 16897 C C . ARG F 3 62 ? 54.025 -44.297 31.784 1.000 40.033 75 ARG F C 1
ATOM 16898 O O . ARG F 3 62 ? 53.207 -44.317 30.869 1.000 40.368 75 ARG F O 1
ATOM 16906 N N . CYS F 3 63 ? 54.585 -43.164 32.224 1.000 36.520 76 CYS F N 1
ATOM 16907 C CA . CYS F 3 63 ? 54.250 -41.845 31.704 1.000 38.780 76 CYS F CA 1
ATOM 16908 C C . CYS F 3 63 ? 54.660 -41.711 30.236 1.000 38.368 76 CYS F C 1
ATOM 16909 O O . CYS F 3 63 ? 53.949 -41.105 29.432 1.000 36.769 76 CYS F O 1
ATOM 16912 N N . TYR F 3 64 ? 55.831 -42.254 29.876 1.000 37.189 77 TYR F N 1
ATOM 16913 C CA . TYR F 3 64 ? 56.272 -42.228 28.492 1.000 36.182 77 TYR F CA 1
ATOM 16914 C C . TYR F 3 64 ? 55.373 -43.174 27.697 1.000 33.550 77 TYR F C 1
ATOM 16915 O O . TYR F 3 64 ? 54.952 -42.877 26.584 1.000 34.771 77 TYR F O 1
ATOM 16924 N N . TRP F 3 65 ? 55.057 -44.315 28.313 1.000 33.892 78 TRP F N 1
ATOM 16925 C CA . TRP F 3 65 ? 54.312 -45.382 27.668 1.000 36.625 78 TRP F CA 1
ATOM 16926 C C . TRP F 3 65 ? 52.929 -44.898 27.224 1.000 38.989 78 TRP F C 1
ATOM 16927 O O . TRP F 3 65 ? 52.465 -45.275 26.136 1.000 38.251 78 TRP F O 1
ATOM 16938 N N . VAL F 3 66 ? 52.275 -44.073 28.064 1.000 36.232 79 VAL F N 1
ATOM 16939 C CA . VAL F 3 66 ? 50.890 -43.688 27.798 1.000 37.728 79 VAL F CA 1
ATOM 16940 C C . VAL F 3 66 ? 50.833 -42.800 26.551 1.000 36.327 79 VAL F C 1
ATOM 16941 O O . VAL F 3 66 ? 49.981 -42.994 25.681 1.000 34.405 79 VAL F O 1
ATOM 16945 N N . ASP F 3 67 ? 51.782 -41.864 26.433 1.000 37.750 80 ASP F N 1
ATOM 16946 C CA . ASP F 3 67 ? 51.870 -41.048 25.234 1.000 41.861 80 ASP F CA 1
ATOM 16947 C C . ASP F 3 67 ? 52.285 -41.932 24.059 1.000 44.968 80 ASP F C 1
ATOM 16948 O O . ASP F 3 67 ? 51.854 -41.710 22.928 1.000 49.204 80 ASP F O 1
ATOM 16953 N N . ALA F 3 68 ? 53.104 -42.955 24.332 1.000 45.465 81 ALA F N 1
ATOM 16954 C CA . ALA F 3 68 ? 53.570 -43.837 23.276 1.000 46.623 81 ALA F CA 1
ATOM 16955 C C . ALA F 3 68 ? 52.393 -44.638 22.717 1.000 45.725 81 ALA F C 1
ATOM 16956 O O . ALA F 3 68 ? 52.186 -44.677 21.504 1.000 47.052 81 ALA F O 1
ATOM 16958 N N . VAL F 3 69 ? 51.597 -45.238 23.612 1.000 46.520 82 VAL F N 1
ATOM 16959 C CA . VAL F 3 69 ? 50.459 -46.054 23.207 1.000 46.717 82 VAL F CA 1
ATOM 16960 C C . VAL F 3 69 ? 49.525 -45.256 22.306 1.000 47.854 82 VAL F C 1
ATOM 16961 O O . VAL F 3 69 ? 49.119 -45.766 21.266 1.000 52.792 82 VAL F O 1
ATOM 16965 N N . CYS F 3 70 ? 49.159 -44.032 22.720 1.000 49.863 83 CYS F N 1
ATOM 16966 C CA . CYS F 3 70 ? 48.198 -43.230 21.966 1.000 47.552 83 CYS F CA 1
ATOM 16967 C C . CYS F 3 70 ? 48.759 -42.874 20.590 1.000 48.501 83 CYS F C 1
ATOM 16968 O O . CYS F 3 70 ? 48.027 -42.861 19.600 1.000 45.645 83 CYS F O 1
ATOM 16971 N N . LEU F 3 71 ? 50.062 -42.569 20.538 1.000 52.992 84 LEU F N 1
ATOM 16972 C CA . LEU F 3 71 ? 50.694 -42.164 19.291 1.000 54.586 84 LEU F CA 1
ATOM 16973 C C . LEU F 3 71 ? 50.755 -43.346 18.318 1.000 54.710 84 LEU F C 1
ATOM 16974 O O . LEU F 3 71 ? 50.491 -43.192 17.120 1.000 50.441 84 LEU F O 1
ATOM 16979 N N . ALA F 3 72 ? 51.121 -44.524 18.845 1.000 54.695 85 ALA F N 1
ATOM 16980 C CA . ALA F 3 72 ? 51.185 -45.739 18.049 1.000 56.600 85 ALA F CA 1
ATOM 16981 C C . ALA F 3 72 ? 49.823 -45.983 17.404 1.000 56.190 85 ALA F C 1
ATOM 16982 O O . ALA F 3 72 ? 49.734 -46.078 16.179 1.000 57.542 85 ALA F O 1
ATOM 16984 N N . ASP F 3 73 ? 48.776 -46.020 18.248 1.000 54.582 86 ASP F N 1
ATOM 16985 C CA . ASP F 3 73 ? 47.412 -46.329 17.837 1.000 51.764 86 ASP F CA 1
ATOM 16986 C C . ASP F 3 73 ? 46.932 -45.382 16.740 1.000 50.895 86 ASP F C 1
ATOM 16987 O O . ASP F 3 73 ? 46.274 -45.814 15.798 1.000 54.211 86 ASP F O 1
ATOM 16992 N N . ASP F 3 74 ? 47.241 -44.090 16.856 1.000 54.716 87 ASP F N 1
ATOM 16993 C CA . ASP F 3 74 ? 46.744 -43.119 15.891 1.000 61.171 87 ASP F CA 1
ATOM 16994 C C . ASP F 3 74 ? 47.467 -43.308 14.557 1.000 60.615 87 ASP F C 1
ATOM 16995 O O . ASP F 3 74 ? 46.901 -43.038 13.495 1.000 60.440 87 ASP F O 1
ATOM 17000 N N . TYR F 3 75 ? 48.717 -43.783 14.630 1.000 63.037 88 TYR F N 1
ATOM 17001 C CA . TYR F 3 75 ? 49.518 -44.059 13.448 1.000 58.417 88 TYR F CA 1
ATOM 17002 C C . TYR F 3 75 ? 48.891 -45.221 12.675 1.000 52.857 88 TYR F C 1
ATOM 17003 O O . TYR F 3 75 ? 48.691 -45.128 11.468 1.000 44.543 88 TYR F O 1
ATOM 17012 N N . ARG F 3 76 ? 48.528 -46.293 13.392 1.000 52.174 89 ARG F N 1
ATOM 17013 C CA . ARG F 3 76 ? 47.919 -47.468 12.783 1.000 55.352 89 ARG F CA 1
ATOM 17014 C C . ARG F 3 76 ? 46.546 -47.153 12.186 1.000 60.795 89 ARG F C 1
ATOM 17015 O O . ARG F 3 76 ? 46.171 -47.756 11.176 1.000 58.791 89 ARG F O 1
ATOM 17023 N N . GLU F 3 77 ? 45.788 -46.247 12.833 1.000 64.487 90 GLU F N 1
ATOM 17024 C CA . GLU F 3 77 ? 44.449 -45.891 12.378 1.000 62.176 90 GLU F CA 1
ATOM 17025 C C . GLU F 3 77 ? 44.555 -44.890 11.235 1.000 58.167 90 GLU F C 1
ATOM 17026 O O . GLU F 3 77 ? 44.071 -45.167 10.142 1.000 60.598 90 GLU F O 1
ATOM 17032 N N . HIS F 3 78 ? 45.203 -43.746 11.492 1.000 61.219 91 HIS F N 1
ATOM 17033 C CA . HIS F 3 78 ? 45.132 -42.594 10.600 1.000 61.374 91 HIS F CA 1
ATOM 17034 C C . HIS F 3 78 ? 46.155 -42.694 9.470 1.000 58.073 91 HIS F C 1
ATOM 17035 O O . HIS F 3 78 ? 45.993 -42.040 8.446 1.000 51.348 91 HIS F O 1
ATOM 17042 N N . TYR F 3 79 ? 47.216 -43.489 9.664 1.000 61.332 92 TYR F N 1
ATOM 17043 C CA . TYR F 3 79 ? 48.261 -43.652 8.663 1.000 59.670 92 TYR F CA 1
ATOM 17044 C C . TYR F 3 79 ? 48.438 -45.143 8.387 1.000 61.536 92 TYR F C 1
ATOM 17045 O O . TYR F 3 79 ? 49.481 -45.720 8.689 1.000 58.994 92 TYR F O 1
ATOM 17054 N N . PRO F 3 80 ? 47.418 -45.825 7.816 1.000 61.914 93 PRO F N 1
ATOM 17055 C CA . PRO F 3 80 ? 47.360 -47.284 7.875 1.000 61.364 93 PRO F CA 1
ATOM 17056 C C . PRO F 3 80 ? 48.386 -47.954 6.960 1.000 62.678 93 PRO F C 1
ATOM 17057 O O . PRO F 3 80 ? 48.630 -49.150 7.100 1.000 62.596 93 PRO F O 1
ATOM 17061 N N . TRP F 3 81 ? 48.995 -47.183 6.042 1.000 63.043 94 TRP F N 1
ATOM 17062 C CA . TRP F 3 81 ? 50.133 -47.656 5.267 1.000 65.497 94 TRP F CA 1
ATOM 17063 C C . TRP F 3 81 ? 51.201 -48.265 6.182 1.000 65.870 94 TRP F C 1
ATOM 17064 O O . TRP F 3 81 ? 51.771 -49.306 5.862 1.000 68.270 94 TRP F O 1
ATOM 17075 N N . ILE F 3 82 ? 51.438 -47.647 7.343 1.000 64.647 95 ILE F N 1
ATOM 17076 C CA . ILE F 3 82 ? 52.477 -48.097 8.258 1.000 66.003 95 ILE F CA 1
ATOM 17077 C C . ILE F 3 82 ? 52.293 -49.580 8.584 1.000 66.440 95 ILE F C 1
ATOM 17078 O O . ILE F 3 82 ? 53.268 -50.263 8.880 1.000 70.190 95 ILE F O 1
ATOM 17083 N N . ASN F 3 83 ? 51.046 -50.071 8.524 1.000 68.935 96 ASN F N 1
ATOM 17084 C CA . ASN F 3 83 ? 50.699 -51.411 8.980 1.000 68.259 96 ASN F CA 1
ATOM 17085 C C . ASN F 3 83 ? 51.281 -52.484 8.053 1.000 68.561 96 ASN F C 1
ATOM 17086 O O . ASN F 3 83 ? 51.453 -53.622 8.482 1.000 57.904 96 ASN F O 1
ATOM 17091 N N . SER F 3 84 ? 51.563 -52.129 6.786 1.000 74.842 97 SER F N 1
ATOM 17092 C CA . SER F 3 84 ? 52.177 -53.040 5.824 1.000 74.039 97 SER F CA 1
ATOM 17093 C C . SER F 3 84 ? 53.643 -52.657 5.588 1.000 73.383 97 SER F C 1
ATOM 17094 O O . SER F 3 84 ? 54.059 -52.380 4.464 1.000 70.342 97 SER F O 1
ATOM 17097 N N . MET F 3 85 ? 54.418 -52.651 6.678 1.000 71.287 98 MET F N 1
ATOM 17098 C CA . MET F 3 85 ? 55.838 -52.341 6.660 1.000 68.502 98 MET F CA 1
ATOM 17099 C C . MET F 3 85 ? 56.524 -53.255 7.670 1.000 68.808 98 MET F C 1
ATOM 17100 O O . MET F 3 85 ? 55.967 -53.490 8.739 1.000 68.422 98 MET F O 1
ATOM 17105 N N . SER F 3 86 ? 57.722 -53.755 7.336 1.000 69.648 99 SER F N 1
ATOM 17106 C CA . SER F 3 86 ? 58.417 -54.711 8.190 1.000 73.885 99 SER F CA 1
ATOM 17107 C C . SER F 3 86 ? 59.083 -53.989 9.361 1.000 70.114 99 SER F C 1
ATOM 17108 O O . SER F 3 86 ? 59.357 -52.793 9.284 1.000 65.758 99 SER F O 1
ATOM 17111 N N . LYS F 3 87 ? 59.378 -54.749 10.424 1.000 66.383 100 LYS F N 1
ATOM 17112 C CA . LYS F 3 87 ? 60.045 -54.223 11.604 1.000 69.781 100 LYS F CA 1
ATOM 17113 C C . LYS F 3 87 ? 61.359 -53.543 11.207 1.000 74.348 100 LYS F C 1
ATOM 17114 O O . LYS F 3 87 ? 61.799 -52.606 11.871 1.000 71.166 100 LYS F O 1
ATOM 17120 N N . GLU F 3 88 ? 61.985 -54.029 10.125 1.000 80.994 101 GLU F N 1
ATOM 17121 C CA . GLU F 3 88 ? 63.190 -53.421 9.577 1.000 83.760 101 GLU F CA 1
ATOM 17122 C C . GLU F 3 88 ? 62.892 -51.986 9.135 1.000 78.952 101 GLU F C 1
ATOM 17123 O O . GLU F 3 88 ? 63.608 -51.063 9.514 1.000 78.138 101 GLU F O 1
ATOM 17129 N N . GLU F 3 89 ? 61.827 -51.794 8.346 1.000 79.788 102 GLU F N 1
ATOM 17130 C CA . GLU F 3 89 ? 61.514 -50.493 7.764 1.000 74.342 102 GLU F CA 1
ATOM 17131 C C . GLU F 3 89 ? 60.974 -49.536 8.827 1.000 73.837 102 GLU F C 1
ATOM 17132 O O . GLU F 3 89 ? 61.192 -48.327 8.738 1.000 70.262 102 GLU F O 1
ATOM 17138 N N . ILE F 3 90 ? 60.266 -50.100 9.817 1.000 73.487 103 ILE F N 1
ATOM 17139 C CA . ILE F 3 90 ? 59.629 -49.344 10.888 1.000 70.229 103 ILE F CA 1
ATOM 17140 C C . ILE F 3 90 ? 60.696 -48.746 11.806 1.000 69.521 103 ILE F C 1
ATOM 17141 O O . ILE F 3 90 ? 60.606 -47.568 12.148 1.000 69.573 103 ILE F O 1
ATOM 17146 N N . GLY F 3 91 ? 61.688 -49.562 12.203 1.000 66.473 104 GLY F N 1
ATOM 17147 C CA . GLY F 3 91 ? 62.820 -49.089 12.990 1.000 61.706 104 GLY F CA 1
ATOM 17148 C C . GLY F 3 91 ? 63.586 -47.972 12.280 1.000 60.143 104 GLY F C 1
ATOM 17149 O O . GLY F 3 91 ? 64.085 -47.041 12.911 1.000 58.401 104 GLY F O 1
ATOM 17150 N N . SER F 3 92 ? 63.667 -48.081 10.951 1.000 61.269 105 SER F N 1
ATOM 17151 C CA . SER F 3 92 ? 64.301 -47.070 10.124 1.000 62.181 105 SER F CA 1
ATOM 17152 C C . SER F 3 92 ? 63.460 -45.792 10.089 1.000 62.012 105 SER F C 1
ATOM 17153 O O . SER F 3 92 ? 64.006 -44.687 10.104 1.000 58.440 105 SER F O 1
ATOM 17156 N N . LEU F 3 93 ? 62.132 -45.962 10.004 1.000 61.526 106 LEU F N 1
ATOM 17157 C CA . LEU F 3 93 ? 61.188 -44.851 9.991 1.000 56.982 106 LEU F CA 1
ATOM 17158 C C . LEU F 3 93 ? 61.269 -44.078 11.307 1.000 55.175 106 LEU F C 1
ATOM 17159 O O . LEU F 3 93 ? 61.265 -42.847 11.292 1.000 53.325 106 LEU F O 1
ATOM 17164 N N . MET F 3 94 ? 61.373 -44.809 12.429 1.000 54.029 107 MET F N 1
ATOM 17165 C CA . MET F 3 94 ? 61.351 -44.218 13.762 1.000 53.477 107 MET F CA 1
ATOM 17166 C C . MET F 3 94 ? 62.644 -43.447 14.042 1.000 57.388 107 MET F C 1
ATOM 17167 O O . MET F 3 94 ? 62.611 -42.399 14.692 1.000 54.167 107 MET F O 1
ATOM 17172 N N . GLN F 3 95 ? 63.782 -43.961 13.548 1.000 56.981 108 GLN F N 1
ATOM 17173 C CA . GLN F 3 95 ? 65.057 -43.284 13.720 1.000 56.190 108 GLN F CA 1
ATOM 17174 C C . GLN F 3 95 ? 65.078 -41.974 12.930 1.000 51.633 108 GLN F C 1
ATOM 17175 O O . GLN F 3 95 ? 65.631 -40.980 13.401 1.000 51.669 108 GLN F O 1
ATOM 17181 N N . GLY F 3 96 ? 64.524 -41.998 11.710 1.000 50.880 109 GLY F N 1
ATOM 17182 C CA . GLY F 3 96 ? 64.320 -40.792 10.918 1.000 52.892 109 GLY F CA 1
ATOM 17183 C C . GLY F 3 96 ? 63.414 -39.777 11.624 1.000 50.877 109 GLY F C 1
ATOM 17184 O O . GLY F 3 96 ? 63.644 -38.574 11.554 1.000 48.506 109 GLY F O 1
ATOM 17185 N N . LEU F 3 97 ? 62.388 -40.277 12.322 1.000 54.255 110 LEU F N 1
ATOM 17186 C CA . LEU F 3 97 ? 61.430 -39.426 13.014 1.000 53.602 110 LEU F CA 1
ATOM 17187 C C . LEU F 3 97 ? 62.112 -38.737 14.194 1.000 51.731 110 LEU F C 1
ATOM 17188 O O . LEU F 3 97 ? 62.095 -37.505 14.268 1.000 48.524 110 LEU F O 1
ATOM 17193 N N . LYS F 3 98 ? 62.735 -39.541 15.076 1.000 48.741 111 LYS F N 1
ATOM 17194 C CA . LYS F 3 98 ? 63.417 -39.032 16.257 1.000 48.659 111 LYS F CA 1
ATOM 17195 C C . LYS F 3 98 ? 64.399 -37.932 15.879 1.000 52.402 111 LYS F C 1
ATOM 17196 O O . LYS F 3 98 ? 64.537 -36.955 16.616 1.000 55.827 111 LYS F O 1
ATOM 17202 N N . ASP F 3 99 ? 65.081 -38.106 14.740 1.000 53.587 112 ASP F N 1
ATOM 17203 C CA . ASP F 3 99 ? 66.091 -37.154 14.312 1.000 55.179 112 ASP F CA 1
ATOM 17204 C C . ASP F 3 99 ? 65.412 -35.858 13.893 1.000 51.483 112 ASP F C 1
ATOM 17205 O O . ASP F 3 99 ? 65.897 -34.773 14.212 1.000 49.706 112 ASP F O 1
ATOM 17210 N N . ARG F 3 100 ? 64.280 -35.963 13.191 1.000 54.639 113 ARG F N 1
ATOM 17211 C CA . ARG F 3 100 ? 63.571 -34.752 12.812 1.000 54.160 113 ARG F CA 1
ATOM 17212 C C . ARG F 3 100 ? 63.008 -34.082 14.061 1.000 52.564 113 ARG F C 1
ATOM 17213 O O . ARG F 3 100 ? 63.106 -32.864 14.202 1.000 50.186 113 ARG F O 1
ATOM 17221 N N . MET F 3 101 ? 62.454 -34.885 14.978 1.000 50.034 114 MET F N 1
ATOM 17222 C CA . MET F 3 101 ? 61.859 -34.346 16.188 1.000 45.380 114 MET F CA 1
ATOM 17223 C C . MET F 3 101 ? 62.931 -33.661 17.037 1.000 43.895 114 MET F C 1
ATOM 17224 O O . MET F 3 101 ? 62.685 -32.560 17.525 1.000 40.588 114 MET F O 1
ATOM 17229 N N . ASP F 3 102 ? 64.112 -34.295 17.178 1.000 44.643 115 ASP F N 1
ATOM 17230 C CA . ASP F 3 102 ? 65.230 -33.727 17.924 1.000 40.365 115 ASP F CA 1
ATOM 17231 C C . ASP F 3 102 ? 65.716 -32.455 17.237 1.000 37.982 115 ASP F C 1
ATOM 17232 O O . ASP F 3 102 ? 66.184 -31.527 17.892 1.000 40.252 115 ASP F O 1
ATOM 17237 N N . TYR F 3 103 ? 65.659 -32.423 15.905 1.000 39.025 116 TYR F N 1
ATOM 17238 C CA . TYR F 3 103 ? 66.065 -31.227 15.179 1.000 39.591 116 TYR F CA 1
ATOM 17239 C C . TYR F 3 103 ? 65.097 -30.075 15.453 1.000 39.907 116 TYR F C 1
ATOM 17240 O O . TYR F 3 103 ? 65.517 -28.972 15.791 1.000 38.323 116 TYR F O 1
ATOM 17249 N N . LEU F 3 104 ? 63.800 -30.355 15.270 1.000 42.852 117 LEU F N 1
ATOM 17250 C CA . LEU F 3 104 ? 62.751 -29.344 15.283 1.000 42.719 117 LEU F CA 1
ATOM 17251 C C . LEU F 3 104 ? 62.587 -28.752 16.683 1.000 43.711 117 LEU F C 1
ATOM 17252 O O . LEU F 3 104 ? 62.331 -27.557 16.810 1.000 44.716 117 LEU F O 1
ATOM 17257 N N . THR F 3 105 ? 62.758 -29.593 17.714 1.000 43.680 118 THR F N 1
ATOM 17258 C CA . THR F 3 105 ? 62.491 -29.219 19.095 1.000 44.313 118 THR F CA 1
ATOM 17259 C C . THR F 3 105 ? 63.766 -28.936 19.896 1.000 49.169 118 THR F C 1
ATOM 17260 O O . THR F 3 105 ? 63.680 -28.303 20.954 1.000 44.948 118 THR F O 1
ATOM 17264 N N . ILE F 3 106 ? 64.944 -29.390 19.421 1.000 47.576 119 ILE F N 1
ATOM 17265 C CA . ILE F 3 106 ? 66.163 -29.262 20.213 1.000 44.158 119 ILE F CA 1
ATOM 17266 C C . ILE F 3 106 ? 67.246 -28.529 19.418 1.000 43.820 119 ILE F C 1
ATOM 17267 O O . ILE F 3 106 ? 67.553 -27.373 19.707 1.000 40.242 119 ILE F O 1
ATOM 17272 N N . THR F 3 107 ? 67.834 -29.200 18.421 1.000 46.487 120 THR F N 1
ATOM 17273 C CA . THR F 3 107 ? 69.101 -28.751 17.857 1.000 46.174 120 THR F CA 1
ATOM 17274 C C . THR F 3 107 ? 68.862 -27.654 16.820 1.000 48.635 120 THR F C 1
ATOM 17275 O O . THR F 3 107 ? 69.753 -26.844 16.574 1.000 49.396 120 THR F O 1
ATOM 17279 N N . GLY F 3 108 ? 67.662 -27.649 16.220 1.000 49.605 121 GLY F N 1
ATOM 17280 C CA . GLY F 3 108 ? 67.250 -26.628 15.268 1.000 47.084 121 GLY F CA 1
ATOM 17281 C C . GLY F 3 108 ? 66.330 -25.571 15.884 1.000 45.692 121 GLY F C 1
ATOM 17282 O O . GLY F 3 108 ? 65.930 -24.637 15.190 1.000 39.786 121 GLY F O 1
ATOM 17283 N N . SER F 3 109 ? 66.020 -25.708 17.184 1.000 46.984 122 SER F N 1
ATOM 17284 C CA . SER F 3 109 ? 64.997 -24.899 17.845 1.000 46.094 122 SER F CA 1
ATOM 17285 C C . SER F 3 109 ? 65.432 -23.437 17.938 1.000 42.013 122 SER F C 1
ATOM 17286 O O . SER F 3 109 ? 66.575 -23.151 18.282 1.000 44.265 122 SER F O 1
ATOM 17289 N N . LEU F 3 110 ? 64.496 -22.522 17.653 1.000 37.722 123 LEU F N 1
ATOM 17290 C CA . LEU F 3 110 ? 64.707 -21.092 17.816 1.000 34.369 123 LEU F CA 1
ATOM 17291 C C . LEU F 3 110 ? 64.301 -20.637 19.223 1.000 33.418 123 LEU F C 1
ATOM 17292 O O . LEU F 3 110 ? 64.426 -19.459 19.558 1.000 31.586 123 LEU F O 1
ATOM 17297 N N . ASN F 3 111 ? 63.861 -21.582 20.065 1.000 33.506 124 ASN F N 1
ATOM 17298 C CA . ASN F 3 111 ? 63.484 -21.287 21.441 1.000 36.615 124 ASN F CA 1
ATOM 17299 C C . ASN F 3 111 ? 64.744 -21.085 22.284 1.000 36.635 124 ASN F C 1
ATOM 17300 O O . ASN F 3 111 ? 65.382 -22.046 22.706 1.000 39.451 124 ASN F O 1
ATOM 17305 N N . GLU F 3 112 ? 65.060 -19.827 22.596 1.000 36.677 125 GLU F N 1
ATOM 17306 C CA . GLU F 3 112 ? 66.346 -19.491 23.185 1.000 36.819 125 GLU F CA 1
ATOM 17307 C C . GLU F 3 112 ? 66.411 -19.896 24.656 1.000 39.656 125 GLU F C 1
ATOM 17308 O O . GLU F 3 112 ? 67.490 -19.911 25.237 1.000 40.728 125 GLU F O 1
ATOM 17314 N N . GLU F 3 113 ? 65.264 -20.237 25.256 1.000 38.968 126 GLU F N 1
ATOM 17315 C CA . GLU F 3 113 ? 65.175 -20.390 26.698 1.000 38.476 126 GLU F CA 1
ATOM 17316 C C . GLU F 3 113 ? 65.598 -21.801 27.119 1.000 37.913 126 GLU F C 1
ATOM 17317 O O . GLU F 3 113 ? 65.779 -22.069 28.313 1.000 36.415 126 GLU F O 1
ATOM 17323 N N . LEU F 3 114 ? 65.773 -22.693 26.134 1.000 36.517 127 LEU F N 1
ATOM 17324 C CA . LEU F 3 114 ? 65.930 -24.123 26.376 1.000 40.041 127 LEU F CA 1
ATOM 17325 C C . LEU F 3 114 ? 67.209 -24.464 27.150 1.000 39.521 127 LEU F C 1
ATOM 17326 O O . LEU F 3 114 ? 67.338 -25.596 27.628 1.000 36.898 127 LEU F O 1
ATOM 17331 N N . SER F 3 115 ? 68.119 -23.483 27.278 1.000 41.985 128 SER F N 1
ATOM 17332 C CA . SER F 3 115 ? 69.412 -23.654 27.921 1.000 45.753 128 SER F CA 1
ATOM 17333 C C . SER F 3 115 ? 69.493 -22.981 29.289 1.000 49.357 128 SER F C 1
ATOM 17334 O O . SER F 3 115 ? 70.533 -23.063 29.927 1.000 46.885 128 SER F O 1
ATOM 17337 N N . ASP F 3 116 ? 68.445 -22.280 29.737 1.000 47.309 129 ASP F N 1
ATOM 17338 C CA . ASP F 3 116 ? 68.420 -21.775 31.098 1.000 47.257 129 ASP F CA 1
ATOM 17339 C C . ASP F 3 116 ? 68.636 -22.942 32.050 1.000 46.279 129 ASP F C 1
ATOM 17340 O O . ASP F 3 116 ? 67.894 -23.919 32.005 1.000 42.219 129 ASP F O 1
ATOM 17345 N N . LYS F 3 117 ? 69.654 -22.826 32.907 1.000 46.974 130 LYS F N 1
ATOM 17346 C CA . LYS F 3 117 ? 70.015 -23.910 33.801 1.000 47.757 130 LYS F CA 1
ATOM 17347 C C . LYS F 3 117 ? 69.014 -23.983 34.951 1.000 45.016 130 LYS F C 1
ATOM 17348 O O . LYS F 3 117 ? 68.919 -25.019 35.599 1.000 46.916 130 LYS F O 1
ATOM 17354 N N . HIS F 3 118 ? 68.299 -22.880 35.217 1.000 41.480 131 HIS F N 1
ATOM 17355 C CA . HIS F 3 118 ? 67.329 -22.831 36.299 1.000 39.001 131 HIS F CA 1
ATOM 17356 C C . HIS F 3 118 ? 65.919 -22.920 35.720 1.000 38.530 131 HIS F C 1
ATOM 17357 O O . HIS F 3 118 ? 65.620 -22.296 34.698 1.000 37.339 131 HIS F O 1
ATOM 17364 N N . TYR F 3 119 ? 65.085 -23.730 36.384 1.000 35.753 132 TYR F N 1
ATOM 17365 C CA . TYR F 3 119 ? 63.670 -23.866 36.058 1.000 35.668 132 TYR F CA 1
ATOM 17366 C C . TYR F 3 119 ? 62.894 -22.620 36.524 1.000 36.344 132 TYR F C 1
ATOM 17367 O O . TYR F 3 119 ? 63.319 -22.006 37.529 1.000 30.992 132 TYR F O 1
#

Foldseek 3Di:
DFDDFPVCPVVCLQSQFKDFFAVPDAPVRHFHAAQDADDPPQQFPFFFQLCLAQLFQNLQAQQEAEEEEDACVVFVVSAPPAQQAAPSRRNSRPDHYYLRDDDVCLAVNCLVSLLVRVVVVCVVVVSHQEYEYEYEPRNVVSPDDNVVSQVVVCVVPVSHHYFYQDTYGHNGRHNQSSLLRNLVSCCVPAAPPAADDDDAPAEEAEEADAQQLHLVLQLVLLCLLLQYHHQAYSHRNTHSNSSNHNLPHQAYEYEFCSRHVNNQVVSCVPRVHDYDYAFQFALVRNLVSLCVSCVVSVNNVSSVVVSVVLCLVFLLALVLLLLLQAAAEEEAEEAFRVLLSCAARCCVRNNYAYQEYEHQRGHSVRSSSNSVRHDRNHMYGYRDRLVSLVSCCVVVVGLEYAYDDVSQVSVVVVLHHYAPNRNGDLDDLGDSLSVSVNSVVSLCRNLPVVSVVVPWDPVDPVTPPDDDPDDDSCNSRVPPGDPCSVVPPRHDHRDDDSRNNVVSVVDDHDHDDHD/DEDEDADPDPDFDFFFFAFLLLLLCLLQQQEPLGEEEEEDAPCSPPVSQVLVCLFQVAGTHYHYLHDDPVCLPPNRLVSVLVRVCVCCVVRVSRQEYEYGYEQRNVVVPHDNVVSVVCCVVPVCCPPPVPGHHHYWYQYTYRVAWGSLLSLQRNLQRLLVRAADAPAADAAEEEEQGPAFLQAVVQVVVQCVQLVHHYLYSGAQVQQNDDCDPVSPHHGGHHRYSVSSHCNLRYQAYEAAACSNHVSNRVCSCVVRVRHYDHHLNFFALVRQVVVSVVVCVRRVGDRDVVQVVLSVVLVVLLVVDQPVPLAAFEEEEEEAVSLQLSVCVNSVVSNYHDAEYEAQGDDPCPVVDVSVVCCVVPDPDHHYYYYNDRLCVVQVCVPPVPDDGQEYEEACSNVVSCVVVVHFYDHDYGRHNVDPDPSSADCGDSSNNSVVRVSRVVRSLVSCVVVVPPNVPPPPD/DDADDAPCVVVLVVLLVVCVVDHDLCADQALVSNLVLLCLLLVLLLCVLQVHDFDPPDPVRVVSNVNSVVSNVCCCVVVVVSNVDHSVVSVRSSVSNSRNSNCPRHVVDPPPRRHPVDD/DFDDFPVCPVPVLQSQFKDFFAVPDDLVRHFHAAQDADDPPQQFPFFFQLCLAQLQQNLLAQQEAEEEEDACVVFVVSAQPAQQAAPNRRNSRPDHYYLHDDPVCQAVNCLVSVLVRVVVVCVVVVSHQEYEYEYEPRNVNSPDDVVVSQVVVCVVPVSHHYQYQDTYGHQGRHNQSSLLRNLVSCCVPAAPPAADDDDAPAEEAEEADAQQLHLVLQVVLLCLLLQHHHQAYSPRNTHSNSSSHNLPHQAYEYEFCSRHVNNVVVSCVPRVHYYDYAFQFALVRNLVSLCVSCVVSPRSVSSVVVSVVLCLVFVLALVLLLLLQAAAEEEEEEAFDLLLSCAARCCVRSNYQYQEYEHQRGHSVRSNSNSVRHDRNHMYGYRDRLVNLVSCCVVVVGLEYAYDDVSQVVVVVVLHHYADNRSGDLDDLGDSLSVSVNSVVVLCRNLPQVSVVVPDDPVDPPDDDDPDDDDDSCNSRVPDGDPCSVVDPRHDHRPDDSRNRPVSVVDDRDNPD/DEDEAADDDPDFDFFFFFFLLLLLCLLQQQEPLGEEEEEDAPCSPVVSQVQVCLFQVAGTHYHYLHDDDVCLVPNRLVSVVVRVVVCCVVRVSRQEYEYHYEQRNVVSPHDNVVSVVVCVVPVCVPPPVPGHHHYWYQYTYRPAWGNLLSLQRNLQRLLVRQADAPDADAAEEEALFPAFLQSLVQVVVQCVQLVHHYLYSGQQVQLNDDCDPVNPIHRGHHRYSVSSHCNLRYQAYEAAACSRHVNNRVSSCVPRVRHYDHHLNQFALVRLVVVSVVVCVSRVGDRDPVQVVLLVVLVVLLVVDQPPPLAAFEEEEEAAVSVQLSVCVNSVVSNYHDAEYEAQRDDPCPVVDVSSVCCVVDPDDHHYYYYNDRLCVVQVCVPPVVDDGQEYEEACSNVVSCVVVVHFYDHDYGRHNVDPDPSSADRGDSSNSSVVRVRRVVRSLVSCVVVVPCNVVPPPD/DDQDDAPVVVVLVVLLVCCVVPHDQCADDAQVSNLVLLVLLLVLLLCVLQVHDADPPDVVNVVSNVSSVVSNVCCCVVVVVSVPDHSVVSVRSSVSNSSNSCCDRHVVDPPPRNHPPPD